Protein AF-0000000077424313 (afdb_homodimer)

Organism: Phakopsora pachyrhizi (NCBI:txid170000)

Radius of gyration: 63.0 Å; Cα contacts (8 Å, |Δi|>4): 3601; chains: 2; bounding box: 156×211×162 Å

Foldseek 3Di:
DDDCPPDDDDDPPPPPPDDDDDDDDDDDDDDDDDDDDDDDDDDDPDDPPPDDDPDDDDDDFFFPLNVLVPDPFQVLVNLLCVLLVCVVVRRPAAAKEAAGETPQQVVVVVVPDPPPPPPDLSDPPVPPPPVVVPDDDPPSSVSSNLQRQQRMFSHADDPVPAEAQFWDKGFTSRAAAAPVDPCGLQNVTGFIWTWHQHPNWIFIRAFRRRDDGWTWDDPVQWDDGRRYIYTYTHHGHHGAAAPLVCCVPPPQNVLLVQLEDPVVSVVSRRHAQKEFAGEGPQQCVVDDLLLSLLSNFPNNNVLSVVLRQLRMAAQPDPNSRADALVSVLVVCVPDPDNDWDWTQTNNGDTKTKHFDPPPDDDPDDTFIDINRFGWPTGFRGYSNHTYTYTHHRPADPPPGSSPDWQLSSCVSVQQPVVSVLCVVLVNCCVAIPPQPLPHFFKEAETEHPVQVVVVCVVPVQPPDPVRNVQSVLLRQQRIFGFHDWPVRDDAQDWTFTSRFFAPDDDDPGGFTKGKHKDWDQPPPPPPPPPDPDDSPTQIWMDIQNWTFDDRTWDDDNSYTYTHTHHRHHDAAADLVLQVVPVQQVVVSVLCVLLPCRVVRNRAAAKEAAGEGPQQLVLQWLVSLLCSDPVNSVQSVLLRQQRMFNHADFLQPDDAPDFDWTATSSGFIKTWHAHDPFQFRIWIAGDDDVNHHQQQFPDTKTFDDRGWATHRRHTYTYIHHRYHDNPNFFFQVSSCVSLQQVVLVVLCVVLVNCVLRDLPPDQPPPPPPDDDDDDCPCPDDCSDSWHKAFAGEHPLQPVVDDVVVLVVDSVQSNLLRQLGIFIDDLVVQVDPDPPPPQDDDTFFQGGADAFDKTATCCDVVNPHDDPQSMKTKHFDDPDCVVVVVVVVVVPDDDDDDDDDDPPPCPDPPPPTWMKMFGPPCPPPCPPVDPQGMWTFDTWGKTRWDWDQDPPPSDTTTHIYIYTYTNHRHRDDDDDPCVVCVVVVVVVVVVVVVVVVVVVVVVVVVVVPPPPDDPDDPDDPD/DDDDDDDDDDDDDDDDDDDDDDDDDDDDADADLDDDDDDDPDDDDDDDDPPPDPDDDPDDAFFPLNVLVPDPFQPLVNLLCVLLVCVVVRRPAAAKEAAGETPQQVVVVVVPDPPPPPPDLSDPPVPPPPVVSPDDDPVSSVSSNLQRQQRMFSHADDPVPAEAQFWDKGFTRRAAAAPVDPCGLQNVTGFIKTWHQHPNWIFIRAFRRRDDGWTWDDPVQWDDGRRYIYTYTHHGHHGAAAPLVCCVPPPQNVLLVQLEDPVVSVVSRRHAQKEFAGEGPQQCVVDDLLLSLLSNFPNNNVLSVVLRQLRMAAQPDHRSRACALVSVLVVCVPDPDNDWDWTQTNNGDTKTWHFPPPPDDDPDDTFIDINRFGWPTGFRGYSNHTYTYTHHRPADPPPGSSPDWQLSSCVSVQQPVVSVLCVVLVNCCVAIHPQPLPHFFKEFETEHPVQVVVVCVVPVQPPDPVRNVQSVLLRQQRIFGFHDWPVRDDAQDWTFTSRFFAPDDDDPGGFTKGKHKDWDQPPPPPPPPPPPDDSPTQIWMAIQNWTFDDRTWDDDNSYTYTHTHHRHHGAAADLVLQVVDVQQVVVSVLCVLLPCRVVRNRAAAKEAAGEGPQQLVLQWLVSLLCSDPVNSVQSVLLRQQRMFNHADFLVPADAPDFDWTATSSGFIKTWHAHDPFQFRIWIAGDDDVNHHQQQFPDTKTFDDRGWATHRRHTYTYIHHRYHDNPRFFFQVSSCVSLQQVVLVVLCVVLVNCVLRDLPPDQPPPPPPDPDDDDCPCPDDCSDSWHKAFAGEHPLQPVVDDVVVLVVDSVQSNLLRQLGIFIDDLVVQVDPDPPVPQDDDTFFQGGADAFDKTATCCDVVNPHDDPQSMKTKHFDDPDCVVVVVVVVVVPDDDDDDDDDDPPPCPDPPPPTWMKMFGPPCPPPPDPVDQQGMWTFDTWGKTRWDWDQDPPPSDTTTHIYIYTYTNHRHRDDDDDPCVVCVVVVVVVVVVVVVVVVVVVVVVVVVVVVPPPDDPDDDDDDD

InterPro domains:
  IPR000782 FAS1 domain [PF02469] (266-396)
  IPR000782 FAS1 domain [PF02469] (414-500)
  IPR000782 FAS1 domain [PF02469] (584-721)
  IPR000782 FAS1 domain [PS50213] (61-237)
  IPR000782 FAS1 domain [PS50213] (240-394)
  IPR000782 FAS1 domain [PS50213] (406-568)
  IPR000782 FAS1 domain [PS50213] (571-722)
  IPR000782 FAS1 domain [SM00554] (97-240)
  IPR000782 FAS1 domain [SM00554] (275-397)
  IPR000782 FAS1 domain [SM00554] (443-571)
  IPR000782 FAS1 domain [SM00554] (607-725)
  IPR036378 FAS1 domain superfamily [G3DSA:2.30.180.10] (38-240)
  IPR036378 FAS1 domain superfamily [G3DSA:2.30.180.10] (241-397)
  IPR036378 FAS1 domain superfamily [G3DSA:2.30.180.10] (412-570)
  IPR036378 FAS1 domain superfamily [G3DSA:2.30.180.10] (572-725)
  IPR036378 FAS1 domain superfamily [G3DSA:2.30.180.10] (765-884)
  IPR036378 FAS1 domain superfamily [SSF82153] (67-241)
  IPR036378 FAS1 domain superfamily [SSF82153] (224-398)
  IPR036378 FAS1 domain superfamily [SSF82153] (414-497)
  IPR036378 FAS1 domain superfamily [SSF82153] (551-725)

pLDDT: mean 75.17, std 24.67, range [13.29, 98.0]

Nearest PDB structures (foldseek):
  7asg-assembly1_A  TM=2.809E-01  e=9.488E-33  Homo sapiens
  5yjh-assembly1_A-2  TM=2.829E-01  e=6.315E-32  Homo sapiens
  5yjg-assembly1_A  TM=2.832E-01  e=1.969E-31  Homo sapiens
  7as7-assembly1_A  TM=2.789E-01  e=2.877E-31  Homo sapiens
  7asc-assembly1_A  TM=2.702E-01  e=6.483E-31  Homo sapiens

Structure (mmCIF, N/CA/C/O backbone):
data_AF-0000000077424313-model_v1
#
loop_
_entity.id
_entity.type
_entity.pdbx_description
1 polymer 'FAS1 domain-containing protein'
#
loop_
_atom_site.group_PDB
_atom_site.id
_atom_site.type_symbol
_atom_site.label_atom_id
_atom_site.label_alt_id
_atom_site.label_comp_id
_atom_site.label_asym_id
_atom_site.label_entity_id
_atom_site.label_seq_id
_atom_site.pdbx_PDB_ins_code
_atom_site.Cartn_x
_atom_site.Cartn_y
_atom_site.Cartn_z
_atom_site.occupancy
_atom_site.B_iso_or_equiv
_atom_site.auth_seq_id
_atom_site.auth_comp_id
_atom_site.auth_asym_id
_atom_site.auth_atom_id
_atom_site.pdbx_PDB_model_num
ATOM 1 N N . MET A 1 1 ? 5.531 18.938 -17.422 1 16.78 1 MET A N 1
ATOM 2 C CA . MET A 1 1 ? 4.492 18.906 -18.438 1 16.78 1 MET A CA 1
ATOM 3 C C . MET A 1 1 ? 3.168 18.422 -17.859 1 16.78 1 MET A C 1
ATOM 5 O O . MET A 1 1 ? 2.123 18.531 -18.5 1 16.78 1 MET A O 1
ATOM 9 N N . SER A 1 2 ? 3.357 17.75 -16.906 1 18.61 2 SER A N 1
ATOM 10 C CA . SER A 1 2 ? 2.455 16.672 -16.516 1 18.61 2 SER A CA 1
ATOM 11 C C . SER A 1 2 ? 1.1 17.219 -16.078 1 18.61 2 SER A C 1
ATOM 13 O O . SER A 1 2 ? 1.03 18.125 -15.25 1 18.61 2 SER A O 1
ATOM 15 N N . ASP A 1 3 ? 0.137 16.969 -16.938 1 20.64 3 ASP A N 1
ATOM 16 C CA . ASP A 1 3 ? -1.209 17.344 -17.359 1 20.64 3 ASP A CA 1
ATOM 17 C C . ASP A 1 3 ? -2.252 16.891 -16.344 1 20.64 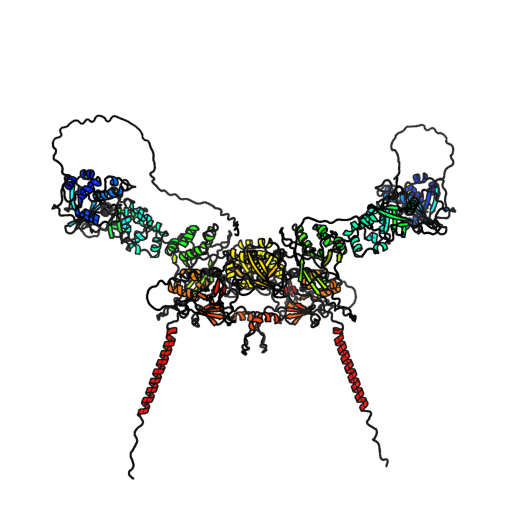3 ASP A C 1
ATOM 19 O O . ASP A 1 3 ? -2.5 15.695 -16.188 1 20.64 3 ASP A O 1
ATOM 23 N N . ARG A 1 4 ? -2.393 17.734 -15.328 1 19.09 4 ARG A N 1
ATOM 24 C CA . ARG A 1 4 ? -2.93 17.438 -14.008 1 19.09 4 ARG A CA 1
ATOM 25 C C . ARG A 1 4 ? -4.449 17.297 -14.055 1 19.09 4 ARG A C 1
ATOM 27 O O . ARG A 1 4 ? -5.164 18.297 -14.102 1 19.09 4 ARG A O 1
ATOM 34 N N . LEU A 1 5 ? -4.957 16.266 -14.68 1 20.12 5 LEU A N 1
ATOM 35 C CA . LEU A 1 5 ? -6.336 16.031 -15.094 1 20.12 5 LEU A CA 1
ATOM 36 C C . LEU A 1 5 ? -7.242 15.828 -13.883 1 20.12 5 LEU A C 1
ATOM 38 O O . LEU A 1 5 ? -7.18 14.797 -13.219 1 20.12 5 LEU A O 1
ATOM 42 N N . PHE A 1 6 ? -7.375 17.031 -13.109 1 17.98 6 PHE A N 1
ATOM 43 C CA . PHE A 1 6 ? -7.914 16.969 -11.758 1 17.98 6 PHE A CA 1
ATOM 44 C C . PHE A 1 6 ? -9.422 16.734 -11.781 1 17.98 6 PHE A C 1
ATOM 46 O O . PHE A 1 6 ? -10.172 17.562 -12.289 1 17.98 6 PHE A O 1
ATOM 53 N N . TYR A 1 7 ? -9.906 15.562 -11.633 1 17.44 7 TYR A N 1
ATOM 54 C CA . TYR A 1 7 ? -11.203 14.93 -11.867 1 17.44 7 TYR A CA 1
ATOM 55 C C . TYR A 1 7 ? -12.172 15.234 -10.734 1 17.44 7 TYR A C 1
ATOM 57 O O . TYR A 1 7 ? -13.383 15.039 -10.867 1 17.44 7 TYR A O 1
ATOM 65 N N . PRO A 1 8 ? -11.812 15.906 -9.602 1 16.91 8 PRO A N 1
ATOM 66 C CA . PRO A 1 8 ? -12.469 15.164 -8.523 1 16.91 8 PRO A CA 1
ATOM 67 C C . PRO A 1 8 ? -13.984 15.391 -8.492 1 16.91 8 PRO A C 1
ATOM 69 O O . PRO A 1 8 ? -14.492 16.281 -9.172 1 16.91 8 PRO A O 1
ATOM 72 N N . ARG A 1 9 ? -14.57 15.328 -7.203 1 16.72 9 ARG A N 1
ATOM 73 C CA . ARG A 1 9 ? -15.586 14.57 -6.484 1 16.72 9 ARG A CA 1
ATOM 74 C C . ARG A 1 9 ? -16.922 15.312 -6.48 1 16.72 9 ARG A C 1
ATOM 76 O O . ARG A 1 9 ? -16.953 16.531 -6.652 1 16.72 9 ARG A O 1
ATOM 83 N N . ARG A 1 10 ? -17.953 14.727 -5.91 1 18.27 10 ARG A N 1
ATOM 84 C CA . ARG A 1 10 ? -19.375 14.391 -5.867 1 18.27 10 ARG A CA 1
ATOM 85 C C . ARG A 1 10 ? -20.141 15.391 -5.008 1 18.27 10 ARG A C 1
ATOM 87 O O . ARG A 1 10 ? -21.375 15.367 -4.977 1 18.27 10 ARG A O 1
ATOM 94 N N . VAL A 1 11 ? -19.562 16.328 -4.238 1 17.58 11 VAL A N 1
ATOM 95 C CA . VAL A 1 11 ? -20.25 16.469 -2.955 1 17.58 11 VAL A CA 1
ATOM 96 C C . VAL A 1 11 ? -21.594 17.156 -3.158 1 17.58 11 VAL A C 1
ATOM 98 O O . VAL A 1 11 ? -21.672 18.172 -3.857 1 17.58 11 VAL A O 1
ATOM 101 N N . VAL A 1 12 ? -22.719 16.562 -2.732 1 19.38 12 VAL A N 1
ATOM 102 C CA . VAL A 1 12 ? -24.172 16.547 -2.812 1 19.38 12 VAL A CA 1
ATOM 103 C C . VAL A 1 12 ? -24.766 17.672 -1.974 1 19.38 12 VAL A C 1
ATOM 105 O O . VAL A 1 12 ? -25.984 17.828 -1.889 1 19.38 12 VAL A O 1
ATOM 108 N N . VAL A 1 13 ? -24.062 18.781 -1.764 1 17.78 13 VAL A N 1
ATOM 109 C CA . VAL A 1 13 ? -24.578 19.5 -0.61 1 17.78 13 VAL A CA 1
ATOM 110 C C . VAL A 1 13 ? -25.969 20.047 -0.921 1 17.78 13 VAL A C 1
ATOM 112 O O . VAL A 1 13 ? -26.172 20.688 -1.951 1 17.78 13 VAL A O 1
ATOM 115 N N . TYR A 1 14 ? -27.016 19.453 -0.325 1 18.62 14 TYR A N 1
ATOM 116 C CA . TYR A 1 14 ? -28.469 19.609 -0.25 1 18.62 14 TYR A CA 1
ATOM 117 C C . TYR A 1 14 ? -28.828 20.984 0.33 1 18.62 14 TYR A C 1
ATOM 119 O O . TYR A 1 14 ? -28.5 21.281 1.478 1 18.62 14 TYR A O 1
ATOM 127 N N . SER A 1 15 ? -28.812 21.922 -0.585 1 18.5 15 SER A N 1
ATOM 128 C CA . SER A 1 15 ? -28.938 23.328 -0.231 1 18.5 15 SER A CA 1
ATOM 129 C C . SER A 1 15 ? -30.344 23.641 0.276 1 18.5 15 SER A C 1
ATOM 131 O O . SER A 1 15 ? -31.312 23.609 -0.493 1 18.5 15 SER A O 1
ATOM 133 N N . SER A 1 16 ? -30.734 23.141 1.373 1 19.08 16 SER A N 1
ATOM 134 C CA . SER A 1 16 ? -32.062 23.344 1.942 1 19.08 16 SER A CA 1
ATOM 135 C C . SER A 1 16 ? -32.281 24.812 2.291 1 19.08 16 SER A C 1
ATOM 137 O O . SER A 1 16 ? -31.703 25.328 3.238 1 19.08 16 SER A O 1
ATOM 139 N N . SER A 1 17 ? -32.531 25.547 1.287 1 18.78 17 SER A N 1
ATOM 140 C CA . SER A 1 17 ? -32.531 27 1.461 1 18.78 17 SER A CA 1
ATOM 141 C C . SER A 1 17 ? -33.781 27.453 2.205 1 18.78 17 SER A C 1
ATOM 143 O O . SER A 1 17 ? -34.875 27.5 1.628 1 18.78 17 SER A O 1
ATOM 145 N N . ILE A 1 18 ? -34 27.141 3.326 1 17.33 18 ILE A N 1
ATOM 146 C CA . ILE A 1 18 ? -35.25 27.469 3.969 1 17.33 18 ILE A CA 1
ATOM 147 C C . ILE A 1 18 ? -35.344 28.969 4.195 1 17.33 18 ILE A C 1
ATOM 149 O O . ILE A 1 18 ? -36.438 29.547 4.191 1 17.33 18 ILE A O 1
ATOM 153 N N . ASN A 1 19 ? -34.281 29.672 4.23 1 15.43 19 ASN A N 1
ATOM 154 C CA . ASN A 1 19 ? -34.375 30.641 5.309 1 15.43 19 ASN A CA 1
ATOM 155 C C . ASN A 1 19 ? -35.5 31.656 5.059 1 15.43 19 ASN A C 1
ATOM 157 O O . ASN A 1 19 ? -35.906 31.844 3.918 1 15.43 19 ASN A O 1
ATOM 161 N N . ILE A 1 20 ? -35.594 32.562 6.094 1 16.5 20 ILE A N 1
ATOM 162 C CA . ILE A 1 20 ? -36.438 33.312 7.043 1 16.5 20 ILE A CA 1
ATOM 163 C C . ILE A 1 20 ? -36.875 34.625 6.422 1 16.5 20 ILE A C 1
ATOM 165 O O . ILE A 1 20 ? -36.281 35.094 5.438 1 16.5 20 ILE A O 1
ATOM 169 N N . ASN A 1 21 ? -37 35.625 7.223 1 15.96 21 ASN A N 1
ATOM 170 C CA . ASN A 1 21 ? -38.031 36.469 7.809 1 15.96 21 ASN A CA 1
ATOM 171 C C . ASN A 1 21 ? -38 37.875 7.184 1 15.96 21 ASN A C 1
ATOM 173 O O . ASN A 1 21 ? -39.062 38.406 6.82 1 15.96 21 ASN A O 1
ATOM 177 N N . LEU A 1 22 ? -36.938 38.656 7.461 1 15.77 22 LEU A N 1
ATOM 178 C CA . LEU A 1 22 ? -37.219 39.875 8.203 1 15.77 22 LEU A CA 1
ATOM 179 C C . LEU A 1 22 ? -37.781 40.969 7.281 1 15.77 22 LEU A C 1
ATOM 181 O O . LEU A 1 22 ? -37.5 40.969 6.074 1 15.77 22 LEU A O 1
ATOM 185 N N . ILE A 1 23 ? -38.281 42.156 7.855 1 16.72 23 ILE A N 1
ATOM 186 C CA . ILE A 1 23 ? -39.312 43.188 7.969 1 16.72 23 ILE A CA 1
ATOM 187 C C . ILE A 1 23 ? -38.906 44.438 7.191 1 16.72 23 ILE A C 1
ATOM 189 O O . ILE A 1 23 ? -39.688 45.031 6.453 1 16.72 23 ILE A O 1
ATOM 193 N N . ILE A 1 24 ? -37.594 44.875 7.344 1 15.66 24 ILE A N 1
ATOM 194 C CA . ILE A 1 24 ? -37.625 46.281 7.758 1 15.66 24 ILE A CA 1
ATOM 195 C C . ILE A 1 24 ? -38.031 47.156 6.582 1 15.66 24 ILE A C 1
ATOM 197 O O . ILE A 1 24 ? -37.844 46.781 5.422 1 15.66 24 ILE A O 1
ATOM 201 N N . ILE A 1 25 ? -38.094 48.469 6.801 1 16.52 25 ILE A N 1
ATOM 202 C CA . ILE A 1 25 ? -38.812 49.719 6.824 1 16.52 25 ILE A CA 1
ATOM 203 C C . ILE A 1 25 ? -38.375 50.625 5.652 1 16.52 25 ILE A C 1
ATOM 205 O O . ILE A 1 25 ? -39.219 51.156 4.938 1 16.52 25 ILE A O 1
ATOM 209 N N . ILE A 1 26 ? -37.031 50.688 5.453 1 15.48 26 ILE A N 1
ATOM 210 C CA . ILE A 1 26 ? -36.75 52.125 5.477 1 15.48 26 ILE A CA 1
ATOM 211 C C . ILE A 1 26 ? -37.219 52.781 4.176 1 15.48 26 ILE A C 1
ATOM 213 O O . ILE A 1 26 ? -37.344 52.094 3.15 1 15.48 26 ILE A O 1
ATOM 217 N N . THR A 1 27 ? -36.938 54.031 4.023 1 16.12 27 THR A N 1
ATOM 218 C CA . THR A 1 27 ? -37.375 55.406 3.816 1 16.12 27 THR A CA 1
ATOM 219 C C . THR A 1 27 ? -37.031 55.875 2.396 1 16.12 27 THR A C 1
ATOM 221 O O . THR A 1 27 ? -37.844 56.562 1.767 1 16.12 27 THR A O 1
ATOM 224 N N . ILE A 1 28 ? -35.906 55.281 1.802 1 15.35 28 ILE A N 1
ATOM 225 C CA . ILE A 1 28 ? -35.219 56.469 1.313 1 15.35 28 ILE A CA 1
ATOM 226 C C . ILE A 1 28 ? -36 57.094 0.16 1 15.35 28 ILE A C 1
ATOM 228 O O . ILE A 1 28 ? -36.781 56.406 -0.497 1 15.35 28 ILE A O 1
ATOM 232 N N . ILE A 1 29 ? -35.375 58.031 -0.455 1 16.3 29 ILE A N 1
ATOM 233 C CA . ILE A 1 29 ? -35.344 59.438 -0.839 1 16.3 29 ILE A CA 1
ATOM 234 C C . ILE A 1 29 ? -35.594 59.562 -2.338 1 16.3 29 ILE A C 1
ATOM 236 O O . ILE A 1 29 ? -36.375 60.438 -2.766 1 16.3 29 ILE A O 1
ATOM 240 N N . ILE A 1 30 ? -35.125 58.719 -3.166 1 15.75 30 ILE A N 1
ATOM 241 C CA . ILE A 1 30 ? -34.375 59.531 -4.121 1 15.75 30 ILE A CA 1
ATOM 242 C C . ILE A 1 30 ? -35.312 60.219 -5.098 1 15.75 30 ILE A C 1
ATOM 244 O O . ILE A 1 30 ? -36.375 59.656 -5.43 1 15.75 30 ILE A O 1
ATOM 248 N N . ILE A 1 31 ? -34.812 61.156 -5.738 1 16.7 31 ILE A N 1
ATOM 249 C CA . ILE A 1 31 ? -34.75 62.5 -6.324 1 16.7 31 ILE A CA 1
ATOM 250 C C . ILE A 1 31 ? -35.062 62.406 -7.816 1 16.7 31 ILE A C 1
ATOM 252 O O . ILE A 1 31 ? -35.219 63.438 -8.484 1 16.7 31 ILE A O 1
ATOM 256 N N . THR A 1 32 ? -35.562 61.375 -8.32 1 15.56 32 THR A N 1
ATOM 257 C CA . THR A 1 32 ? -35 61.469 -9.672 1 15.56 32 THR A CA 1
ATOM 258 C C . THR A 1 32 ? -35.688 62.594 -10.461 1 15.56 32 THR A C 1
ATOM 260 O O . THR A 1 32 ? -35 63.406 -11.102 1 15.56 32 THR A O 1
ATOM 263 N N . ILE A 1 33 ? -36.938 62.469 -10.734 1 15.51 33 ILE A N 1
ATOM 264 C CA . ILE A 1 33 ? -37.188 62.281 -12.156 1 15.51 33 ILE A CA 1
ATOM 265 C C . ILE A 1 33 ? -37.188 63.625 -12.883 1 15.51 33 ILE A C 1
ATOM 267 O O . ILE A 1 33 ? -37.5 64.625 -12.289 1 15.51 33 ILE A O 1
ATOM 271 N N . THR A 1 34 ? -37.156 63.656 -14.203 1 16.11 34 THR A N 1
ATOM 272 C CA . THR A 1 34 ? -36.688 64.062 -15.523 1 16.11 34 THR A CA 1
ATOM 273 C C . THR A 1 34 ? -37.531 65.188 -16.078 1 16.11 34 THR A C 1
ATOM 275 O O . THR A 1 34 ? -37.031 66.188 -16.516 1 16.11 34 THR A O 1
ATOM 278 N N . ILE A 1 35 ? -38.531 64.938 -16.844 1 15.71 35 ILE A N 1
ATOM 279 C CA . ILE A 1 35 ? -38.375 65.188 -18.266 1 15.71 35 ILE A CA 1
ATOM 280 C C . ILE A 1 35 ? -39.188 66.438 -18.656 1 15.71 35 ILE A C 1
ATOM 282 O O . ILE A 1 35 ? -38.719 67.312 -19.422 1 15.71 35 ILE A O 1
ATOM 286 N N . ASN A 1 36 ? -40.281 66.812 -18.031 1 15.16 36 ASN A N 1
ATOM 287 C CA . ASN A 1 36 ? -41.219 67 -19.156 1 15.16 36 ASN A CA 1
ATOM 288 C C . ASN A 1 36 ? -40.906 68.312 -19.906 1 15.16 36 ASN A C 1
ATOM 290 O O . ASN A 1 36 ? -40.25 69.25 -19.375 1 15.16 36 ASN A O 1
ATOM 294 N N . SER A 1 37 ? -42 68.875 -20.562 1 16.53 37 SER A N 1
ATOM 295 C CA . SER A 1 37 ? -42.375 69.312 -21.891 1 16.53 37 SER A CA 1
ATOM 296 C C . SER A 1 37 ? -42.312 70.875 -21.984 1 16.53 37 SER A C 1
ATOM 298 O O . SER A 1 37 ? -42.562 71.562 -21 1 16.53 37 SER A O 1
ATOM 300 N N . VAL A 1 38 ? -41.75 71.438 -23.031 1 17.27 38 VAL A N 1
ATOM 301 C CA . VAL A 1 38 ? -41.188 72.562 -23.688 1 17.27 38 VAL A CA 1
ATOM 302 C C . VAL A 1 38 ? -42.281 73.562 -24.094 1 17.27 38 VAL A C 1
ATOM 304 O O . VAL A 1 38 ? -42 74.625 -24.719 1 17.27 38 VAL A O 1
ATOM 307 N N . SER A 1 39 ? -43.5 73.5 -23.516 1 14.99 39 SER A N 1
ATOM 308 C CA . SER A 1 39 ? -44.344 74.125 -24.531 1 14.99 39 SER A CA 1
ATOM 309 C C . SER A 1 39 ? -44 75.562 -24.719 1 14.99 39 SER A C 1
ATOM 311 O O . SER A 1 39 ? -43.281 76.188 -23.906 1 14.99 39 SER A O 1
ATOM 313 N N . THR A 1 40 ? -45.062 76.438 -25.172 1 15.54 40 THR A N 1
ATOM 314 C CA . THR A 1 40 ? -45.375 77.25 -26.328 1 15.54 40 THR A CA 1
ATOM 315 C C . THR A 1 40 ? -45.094 78.688 -26.062 1 15.54 40 THR A C 1
ATOM 317 O O . THR A 1 40 ? -44.344 79.375 -26.812 1 15.54 40 THR A O 1
ATOM 320 N N . SER A 1 41 ? -46.094 79.562 -25.797 1 15.82 41 SER A N 1
ATOM 321 C CA . SER A 1 41 ? -46.594 80.5 -26.797 1 15.82 41 SER A CA 1
ATOM 322 C C . SER A 1 41 ? -46.094 81.938 -26.516 1 15.82 41 SER A C 1
ATOM 324 O O . SER A 1 41 ? -45.594 82.188 -25.422 1 15.82 41 SER A O 1
ATOM 326 N N . HIS A 1 42 ? -46.688 83 -27.156 1 16.77 42 HIS A N 1
ATOM 327 C CA . HIS A 1 42 ? -46.406 84.062 -28.094 1 16.77 42 HIS A CA 1
ATOM 328 C C . HIS A 1 42 ? -46.312 85.375 -27.359 1 16.77 42 HIS A C 1
ATOM 330 O O . HIS A 1 42 ? -45.406 86.188 -27.625 1 16.77 42 HIS A O 1
ATOM 336 N N . HIS A 1 43 ? -47.375 85.688 -26.547 1 16.33 43 HIS A N 1
ATOM 337 C CA . HIS A 1 43 ? -48.031 86.938 -27.016 1 16.33 43 HIS A CA 1
ATOM 338 C C . HIS A 1 43 ? -47.219 88.188 -26.594 1 16.33 43 HIS A C 1
ATOM 340 O O . HIS A 1 43 ? -46.375 88.062 -25.719 1 16.33 43 HIS A O 1
ATOM 346 N N . SER A 1 44 ? -47.938 89.375 -26.484 1 17.2 44 SER A N 1
ATOM 347 C CA . SER A 1 44 ? -48.031 90.688 -27.078 1 17.2 44 SER A CA 1
ATOM 348 C C . SER A 1 44 ? -47.5 91.75 -26.125 1 17.2 44 SER A C 1
ATOM 350 O O . SER A 1 44 ? -48.156 92.125 -25.141 1 17.2 44 SER A O 1
ATOM 352 N N . PHE A 1 45 ? -46.281 91.875 -25.797 1 16.94 45 PHE A N 1
ATOM 353 C CA . PHE A 1 45 ? -45.75 92.625 -24.688 1 16.94 45 PHE A CA 1
ATOM 354 C C . PHE A 1 45 ? -45.781 94.125 -25 1 16.94 45 PHE A C 1
ATOM 356 O O . PHE A 1 45 ? -45.188 94.938 -24.281 1 16.94 45 PHE A O 1
ATOM 363 N N . ASN A 1 46 ? -46.562 94.438 -25.938 1 15.47 46 ASN A N 1
ATOM 364 C CA . ASN A 1 46 ? -45.844 95.625 -26.5 1 15.47 46 ASN A CA 1
ATOM 365 C C . ASN A 1 46 ? -45.625 96.688 -25.453 1 15.47 46 ASN A C 1
ATOM 367 O O . ASN A 1 46 ? -44.531 97.188 -25.297 1 15.47 46 ASN A O 1
ATOM 371 N N . GLN A 1 47 ? -46.719 97.438 -25.125 1 18.77 47 GLN A N 1
ATOM 372 C CA . GLN A 1 47 ? -46.719 98.875 -25.359 1 18.77 47 GLN A CA 1
ATOM 373 C C . GLN A 1 47 ? -46.188 99.625 -24.141 1 18.77 47 GLN A C 1
ATOM 375 O O . GLN A 1 47 ? -46.719 99.438 -23.047 1 18.77 47 GLN A O 1
ATOM 380 N N . LEU A 1 48 ? -44.906 99.875 -24.078 1 17.34 48 LEU A N 1
ATOM 381 C CA . LEU A 1 48 ? -44.062 100.562 -23.125 1 17.34 48 LEU A CA 1
ATOM 382 C C . LEU A 1 48 ? -44.625 102 -22.812 1 17.34 48 LEU A C 1
ATOM 384 O O . LEU A 1 48 ? -44.688 102.812 -23.688 1 17.34 48 LEU A O 1
ATOM 388 N N . ILE A 1 49 ? -45.625 102 -21.906 1 18.02 49 ILE A N 1
ATOM 389 C CA . ILE A 1 49 ? -46.25 103.25 -21.547 1 18.02 49 ILE A CA 1
ATOM 390 C C . ILE A 1 49 ? -45.219 104.188 -20.875 1 18.02 49 ILE A C 1
ATOM 392 O O . ILE A 1 49 ? -44.75 103.875 -19.766 1 18.02 49 ILE A O 1
ATOM 396 N N . LEU A 1 50 ? -44.156 104.625 -21.453 1 17.28 50 LEU A N 1
ATOM 397 C CA . LEU A 1 50 ? -43.062 105.312 -20.75 1 17.28 50 LEU A CA 1
ATOM 398 C C . LEU A 1 50 ? -43.562 106.625 -20.141 1 17.28 50 LEU A C 1
ATOM 400 O O . LEU A 1 50 ? -42.812 107.312 -19.453 1 17.28 50 LEU A O 1
ATOM 404 N N . SER A 1 51 ? -44.812 107.062 -20.234 1 19.92 51 SER A N 1
ATOM 405 C CA . SER A 1 51 ? -44.719 108.5 -20.234 1 19.92 51 SER A CA 1
ATOM 406 C C . SER A 1 51 ? -44.156 109.062 -18.938 1 19.92 51 SER A C 1
ATOM 408 O O . SER A 1 51 ? -44.156 108.375 -17.922 1 19.92 51 SER A O 1
ATOM 410 N N . SER A 1 52 ? -43.844 110.375 -18.734 1 21.39 52 SER A N 1
ATOM 411 C CA . SER A 1 52 ? -43 111.438 -18.234 1 21.39 52 SER A CA 1
ATOM 412 C C . SER A 1 52 ? -43.375 111.875 -16.812 1 21.39 52 SER A C 1
ATOM 414 O O . SER A 1 52 ? -43.375 113.062 -16.469 1 21.39 52 SER A O 1
ATOM 416 N N . ILE A 1 53 ? -43.812 111 -15.883 1 21.03 53 ILE A N 1
ATOM 417 C CA . ILE A 1 53 ? -44.406 111.75 -14.781 1 21.03 53 ILE A CA 1
ATOM 418 C C . ILE A 1 53 ? -43.312 112.438 -14 1 21.03 53 ILE A C 1
ATOM 420 O O . ILE A 1 53 ? -42.281 111.875 -13.719 1 21.03 53 ILE A O 1
ATOM 424 N N . LYS A 1 54 ? -43.344 113.75 -13.578 1 23.89 54 LYS A N 1
ATOM 425 C CA . LYS A 1 54 ? -42.656 114.875 -13.023 1 23.89 54 LYS A CA 1
ATOM 426 C C . LYS A 1 54 ? -42.344 114.688 -11.547 1 23.89 54 LYS A C 1
ATOM 428 O O . LYS A 1 54 ? -43.156 114.938 -10.68 1 23.89 54 LYS A O 1
ATOM 433 N N . SER A 1 55 ? -41.688 113.5 -11.102 1 22.97 55 SER A N 1
ATOM 434 C CA . SER A 1 55 ? -41.719 113.375 -9.648 1 22.97 55 SER A CA 1
ATOM 435 C C . SER A 1 55 ? -40.875 114.438 -8.977 1 22.97 55 SER A C 1
ATOM 437 O O . SER A 1 55 ? -39.875 114.875 -9.547 1 22.97 55 SER A O 1
ATOM 439 N N . GLN A 1 56 ? -41.219 115.062 -7.82 1 27.59 56 GLN A N 1
ATOM 440 C CA . GLN A 1 56 ? -40.719 116.062 -6.895 1 27.59 56 GLN A CA 1
ATOM 441 C C . GLN A 1 56 ? -39.469 115.562 -6.184 1 27.59 56 GLN A C 1
ATOM 443 O O . GLN A 1 56 ? -39.281 114.375 -5.969 1 27.59 56 GLN A O 1
ATOM 448 N N . PRO A 1 57 ? -38.25 116.312 -5.906 1 29.17 57 PRO A N 1
ATOM 449 C CA . PRO A 1 57 ? -36.906 116.062 -5.422 1 29.17 57 PRO A CA 1
ATOM 450 C C . PRO A 1 57 ? -36.875 115.438 -4.027 1 29.17 57 PRO A C 1
ATOM 452 O O . PRO A 1 57 ? -37.344 116.062 -3.062 1 29.17 57 PRO A O 1
ATOM 455 N N . SER A 1 58 ? -37.25 114.188 -3.729 1 32.62 58 SER A N 1
ATOM 456 C CA . SER A 1 58 ? -37.312 113.625 -2.396 1 32.62 58 SER A CA 1
ATOM 457 C C . SER A 1 58 ? -35.906 113.562 -1.765 1 32.62 58 SER A C 1
ATOM 459 O O . SER A 1 58 ? -34.906 113.5 -2.471 1 32.62 58 SER A O 1
ATOM 461 N N . THR A 1 59 ? -35.656 113.875 -0.394 1 42.53 59 THR A N 1
ATOM 462 C CA . THR A 1 59 ? -34.531 113.875 0.564 1 42.53 59 THR A CA 1
ATOM 463 C C . THR A 1 59 ? -33.75 112.562 0.483 1 42.53 59 THR A C 1
ATOM 465 O O . THR A 1 59 ? -34.344 111.5 0.503 1 42.53 59 THR A O 1
ATOM 468 N N . GLN A 1 60 ? -32.531 112.5 0.118 1 45.94 60 GLN A N 1
ATOM 469 C CA . GLN A 1 60 ? -31.625 111.438 -0.291 1 45.94 60 GLN A CA 1
ATOM 470 C C . GLN A 1 60 ? -31.25 110.562 0.89 1 45.94 60 GLN A C 1
ATOM 472 O O . GLN A 1 60 ? -30.672 111 1.872 1 45.94 60 GLN A O 1
ATOM 477 N N . SER A 1 61 ? -31.797 109.5 1.363 1 68.69 61 SER A N 1
ATOM 478 C CA . SER A 1 61 ? -31.562 108.438 2.375 1 68.69 61 SER A CA 1
ATOM 479 C C . SER A 1 61 ? -30.188 107.812 2.209 1 68.69 61 SER A C 1
ATOM 481 O O . SER A 1 61 ? -29.797 107.5 1.094 1 68.69 61 SER A O 1
ATOM 483 N N . VAL A 1 62 ? -29.078 107.938 3.25 1 82.38 62 VAL A N 1
ATOM 484 C CA . VAL A 1 62 ? -27.703 107.438 3.264 1 82.38 62 VAL A CA 1
ATOM 485 C C . VAL A 1 62 ? -27.688 105.938 3.674 1 82.38 62 VAL A C 1
ATOM 487 O O . VAL A 1 62 ? -28.094 105.625 4.785 1 82.38 62 VAL A O 1
ATOM 490 N N . SER A 1 63 ? -27.312 105 2.811 1 88.31 63 SER A N 1
ATOM 491 C CA . SER A 1 63 ? -27.266 103.562 3.053 1 88.31 63 SER A CA 1
ATOM 492 C C . SER A 1 63 ? -25.875 103.125 3.52 1 88.31 63 SER A C 1
ATOM 494 O O . SER A 1 63 ? -24.938 103.938 3.477 1 88.31 63 SER A O 1
ATOM 496 N N . LEU A 1 64 ? -25.703 101.938 4.055 1 91.12 64 LEU A N 1
ATOM 497 C CA . LEU A 1 64 ? -24.422 101.312 4.477 1 91.12 64 LEU A CA 1
ATOM 498 C C . LEU A 1 64 ? -23.422 101.312 3.322 1 91.12 64 LEU A C 1
ATOM 500 O O . LEU A 1 64 ? -22.234 101.562 3.527 1 91.12 64 LEU A O 1
ATOM 504 N N . ILE A 1 65 ? -23.859 101.125 2.129 1 91.31 65 ILE A N 1
ATOM 505 C CA . ILE A 1 65 ? -23 101.125 0.942 1 91.31 65 ILE A CA 1
ATOM 506 C C . ILE A 1 65 ? -22.469 102.5 0.669 1 91.31 65 ILE A C 1
ATOM 508 O O . ILE A 1 65 ? -21.328 102.688 0.235 1 91.31 65 ILE A O 1
ATOM 512 N N . ASP A 1 66 ? -23.297 103.5 0.964 1 88.69 66 ASP A N 1
ATOM 513 C CA . ASP A 1 66 ? -22.875 104.875 0.779 1 88.69 66 ASP A CA 1
ATOM 514 C C . ASP A 1 66 ? -21.75 105.25 1.74 1 88.69 66 ASP A C 1
ATOM 516 O O . ASP A 1 66 ? -20.797 105.938 1.36 1 88.69 66 ASP A O 1
ATOM 520 N N . ILE A 1 67 ? -21.906 104.688 2.891 1 91.56 67 ILE A N 1
ATOM 521 C CA . ILE A 1 67 ? -20.875 104.938 3.887 1 91.56 67 ILE A CA 1
ATOM 522 C C . ILE A 1 67 ? -19.578 104.25 3.471 1 91.56 67 ILE A C 1
ATOM 524 O O . ILE A 1 67 ? -18.5 104.812 3.572 1 91.56 67 ILE A O 1
ATOM 528 N N . LEU A 1 68 ? -19.719 103.125 3.027 1 92.31 68 LEU A N 1
ATOM 529 C CA . LEU A 1 68 ? -18.547 102.312 2.596 1 92.31 68 LEU A CA 1
ATOM 530 C C . LEU A 1 68 ? -17.891 103 1.383 1 92.31 68 LEU A C 1
ATOM 532 O O . LEU A 1 68 ? -16.672 103 1.271 1 92.31 68 LEU A O 1
ATOM 536 N N . SER A 1 69 ? -18.656 103.5 0.482 1 88.81 69 SER A N 1
ATOM 537 C CA . SER A 1 69 ? -18.141 104.188 -0.721 1 88.81 69 SER A CA 1
ATOM 538 C C . SER A 1 69 ? -17.391 105.438 -0.381 1 88.81 69 SER A C 1
ATOM 540 O O . SER A 1 69 ? -16.484 105.875 -1.103 1 88.81 69 SER A O 1
ATOM 542 N N . ASN A 1 70 ? -17.859 106.125 0.665 1 88.81 70 ASN A N 1
ATOM 543 C CA . ASN A 1 70 ? -17.25 107.375 1.052 1 88.81 70 ASN A CA 1
ATOM 544 C C . ASN A 1 70 ? -16.078 107.188 1.997 1 88.81 70 ASN A C 1
ATOM 546 O O . ASN A 1 70 ? -15.352 108.125 2.314 1 88.81 70 ASN A O 1
ATOM 550 N N . SER A 1 71 ? -15.938 105.938 2.438 1 88.75 71 SER A N 1
ATOM 551 C CA . SER A 1 71 ? -14.867 105.625 3.395 1 88.75 71 SER A CA 1
ATOM 552 C C . SER A 1 71 ? -13.57 105.312 2.686 1 88.75 71 SER A C 1
ATOM 554 O O . SER A 1 71 ? -13.57 104.5 1.753 1 88.75 71 SER A O 1
ATOM 556 N N . THR A 1 72 ? -12.453 105.875 3.113 1 86.75 72 THR A N 1
ATOM 557 C CA . THR A 1 72 ? -11.148 105.625 2.533 1 86.75 72 THR A CA 1
ATOM 558 C C . THR A 1 72 ? -10.539 104.375 3.176 1 86.75 72 THR A C 1
ATOM 560 O O . THR A 1 72 ? -9.562 103.812 2.668 1 86.75 72 THR A O 1
ATOM 563 N N . GLN A 1 73 ? -11.094 103.938 4.176 1 90.94 73 GLN A N 1
ATOM 564 C CA . GLN A 1 73 ? -10.508 102.812 4.906 1 90.94 73 GLN A CA 1
ATOM 565 C C . GLN A 1 73 ? -11.211 101.5 4.555 1 90.94 73 GLN A C 1
ATOM 567 O O . GLN A 1 73 ? -10.781 100.438 4.984 1 90.94 73 GLN A O 1
ATOM 572 N N . HIS A 1 74 ? -12.219 101.438 3.791 1 93.56 74 HIS A N 1
ATOM 573 C CA . HIS A 1 74 ? -13.008 100.25 3.523 1 93.56 74 HIS A CA 1
ATOM 574 C C . HIS A 1 74 ? -13.172 100 2.023 1 93.56 74 HIS A C 1
ATOM 576 O O . HIS A 1 74 ? -14.227 99.562 1.57 1 93.56 74 HIS A O 1
ATOM 582 N N . THR A 1 75 ? -12.188 100.312 1.291 1 90 75 THR A N 1
ATOM 583 C CA . THR A 1 75 ? -12.242 100.125 -0.159 1 90 75 THR A CA 1
ATOM 584 C C . THR A 1 75 ? -12.211 98.688 -0.557 1 90 75 THR A C 1
ATOM 586 O O . THR A 1 75 ? -12.914 98.25 -1.477 1 90 75 THR A O 1
ATOM 589 N N . LYS A 1 76 ? -11.406 98 0.099 1 88.56 76 LYS A N 1
ATOM 590 C CA . LYS A 1 76 ? -11.297 96.625 -0.206 1 88.56 76 LYS A CA 1
ATOM 591 C C . LYS A 1 76 ? -12.57 95.875 0.176 1 88.56 76 LYS A C 1
ATOM 593 O O . LYS A 1 76 ? -12.992 94.938 -0.534 1 88.56 76 LYS A O 1
ATOM 598 N N . LEU A 1 77 ? -13.094 96.125 1.285 1 91.38 77 LEU A N 1
ATOM 599 C CA . LEU A 1 77 ? -14.352 95.5 1.698 1 91.38 77 LEU A CA 1
ATOM 600 C C . LEU A 1 77 ? -15.461 95.812 0.689 1 91.38 77 LEU A C 1
ATOM 602 O O . LEU A 1 77 ? -16.234 94.938 0.345 1 91.38 77 LEU A O 1
ATOM 606 N N . LEU A 1 78 ? -15.547 97.062 0.239 1 90.44 78 LEU A N 1
ATOM 607 C CA . LEU A 1 78 ? -16.547 97.438 -0.759 1 90.44 78 LEU A CA 1
ATOM 608 C C . LEU A 1 78 ? -16.344 96.688 -2.047 1 90.44 78 LEU A C 1
ATOM 610 O O . LEU A 1 78 ? -17.328 96.25 -2.666 1 90.44 78 LEU A O 1
ATOM 614 N N . LEU A 1 79 ? -15.117 96.5 -2.387 1 86.62 79 LEU A N 1
ATOM 615 C CA . LEU A 1 79 ? -14.812 95.688 -3.57 1 86.62 79 LEU A CA 1
ATOM 616 C C . LEU A 1 79 ? -15.266 94.25 -3.387 1 86.62 79 LEU A C 1
ATOM 618 O O . LEU A 1 79 ? -15.789 93.625 -4.316 1 86.62 79 LEU A O 1
ATOM 622 N N . LEU A 1 80 ? -15.031 93.75 -2.295 1 86.62 80 LEU A N 1
ATOM 623 C CA . LEU A 1 80 ? -15.445 92.375 -1.995 1 86.62 80 LEU A CA 1
ATOM 624 C C . LEU A 1 80 ? -16.969 92.25 -2.023 1 86.62 80 LEU A C 1
ATOM 626 O O . LEU A 1 80 ? -17.5 91.25 -2.508 1 86.62 80 LEU A O 1
ATOM 630 N N . ILE A 1 81 ? -17.703 93.125 -1.485 1 89.12 81 ILE A N 1
ATOM 631 C CA . ILE A 1 81 ? -19.156 93.125 -1.46 1 89.12 81 ILE A CA 1
ATOM 632 C C . ILE A 1 81 ? -19.703 93.188 -2.887 1 89.12 81 ILE A C 1
ATOM 634 O O . ILE A 1 81 ? -20.672 92.5 -3.227 1 89.12 81 ILE A O 1
ATOM 638 N N . GLN A 1 82 ? -19.047 94 -3.701 1 85.5 82 GLN A N 1
ATOM 639 C CA . GLN A 1 82 ? -19.438 94.188 -5.102 1 85.5 82 GLN A CA 1
ATOM 640 C C . GLN A 1 82 ? -19.219 92.875 -5.867 1 85.5 82 GLN A C 1
ATOM 642 O O . GLN A 1 82 ? -20.094 92.375 -6.598 1 85.5 82 GLN A O 1
ATOM 647 N N . ARG A 1 83 ? -18.172 92.312 -5.578 1 82.69 83 ARG A N 1
ATOM 648 C CA . ARG A 1 83 ? -17.812 91.125 -6.281 1 82.69 83 ARG A CA 1
ATOM 649 C C . ARG A 1 83 ? -18.688 89.938 -5.832 1 82.69 83 ARG A C 1
ATOM 651 O O . ARG A 1 83 ? -18.969 89.062 -6.613 1 82.69 83 ARG A O 1
ATOM 658 N N . SER A 1 84 ? -19.062 89.938 -4.652 1 84.94 84 SER A N 1
ATOM 659 C CA . SER A 1 84 ? -19.922 88.875 -4.117 1 84.94 84 SER A CA 1
ATOM 660 C C . SER A 1 84 ? -21.391 89.125 -4.426 1 84.94 84 SER A C 1
ATOM 662 O O . SER A 1 84 ? -22.266 88.375 -4.008 1 84.94 84 SER A O 1
ATOM 664 N N . ARG A 1 85 ? -21.734 90.188 -5.062 1 83.88 85 ARG A N 1
ATOM 665 C CA . ARG A 1 85 ? -23.078 90.562 -5.496 1 83.88 85 ARG A CA 1
ATOM 666 C C . ARG A 1 85 ? -24.016 90.75 -4.305 1 83.88 85 ARG A C 1
ATOM 668 O O . ARG A 1 85 ? -25.141 90.25 -4.312 1 83.88 85 ARG A O 1
ATOM 675 N N . LEU A 1 86 ? -23.531 91.375 -3.271 1 89.44 86 LEU A N 1
ATOM 676 C CA . LEU A 1 86 ? -24.312 91.562 -2.053 1 89.44 86 LEU A CA 1
ATOM 677 C C . LEU A 1 86 ? -24.812 93 -1.913 1 89.44 86 LEU A C 1
ATOM 679 O O . LEU A 1 86 ? -25.453 93.312 -0.919 1 89.44 86 LEU A O 1
ATOM 683 N N . ILE A 1 87 ? -24.609 93.812 -2.877 1 88.38 87 ILE A N 1
ATOM 684 C CA . ILE A 1 87 ? -24.984 95.25 -2.783 1 88.38 87 ILE A CA 1
ATOM 685 C C . ILE A 1 87 ? -26.5 95.312 -2.629 1 88.38 87 ILE A C 1
ATOM 687 O O . ILE A 1 87 ? -27 96 -1.719 1 88.38 87 ILE A O 1
ATOM 691 N N . PRO A 1 88 ? -27.234 94.625 -3.508 1 87.25 88 PRO A N 1
ATOM 692 C CA . PRO A 1 88 ? -28.688 94.688 -3.328 1 87.25 88 PRO A CA 1
ATOM 693 C C . PRO A 1 88 ? -29.141 94.188 -1.978 1 87.25 88 PRO A C 1
ATOM 695 O O . PRO A 1 88 ? -30.062 94.75 -1.369 1 87.25 88 PRO A O 1
ATOM 698 N N . THR A 1 89 ? -28.516 93.125 -1.514 1 88.81 89 THR A N 1
ATOM 699 C CA . THR A 1 89 ? -28.891 92.562 -0.239 1 88.81 89 THR A CA 1
ATOM 700 C C . THR A 1 89 ? -28.625 93.5 0.915 1 88.81 89 THR A C 1
ATOM 702 O O . THR A 1 89 ? -29.453 93.625 1.809 1 88.81 89 THR A O 1
ATOM 705 N N . ILE A 1 90 ? -27.562 94.125 0.956 1 90.06 90 ILE A N 1
ATOM 706 C CA . ILE A 1 90 ? -27.172 95.062 2.033 1 90.06 90 ILE A CA 1
ATOM 707 C C . ILE A 1 90 ? -28.047 96.312 1.993 1 90.06 90 ILE A C 1
ATOM 709 O O . ILE A 1 90 ? -28.406 96.812 3.039 1 90.06 90 ILE A O 1
ATOM 713 N N . ASN A 1 91 ? -28.453 96.688 0.787 1 87 91 ASN A N 1
ATOM 714 C CA . ASN A 1 91 ? -29.281 97.938 0.641 1 87 91 ASN A CA 1
ATOM 715 C C . ASN A 1 91 ? -30.703 97.688 1.12 1 87 91 ASN A C 1
ATOM 717 O O . ASN A 1 91 ? -31.406 98.625 1.508 1 87 91 ASN A O 1
ATOM 721 N N . LEU A 1 92 ? -31.094 96.438 1.114 1 85.69 92 LEU A N 1
ATOM 722 C CA . LEU A 1 92 ? -32.469 96.125 1.496 1 85.69 92 LEU A CA 1
ATOM 723 C C . LEU A 1 92 ? -32.562 95.875 2.996 1 85.69 92 LEU A C 1
ATOM 725 O O . LEU A 1 92 ? -33.656 95.688 3.533 1 85.69 92 LEU A O 1
ATOM 729 N N . LEU A 1 93 ? -31.484 95.812 3.635 1 86.25 93 LEU A N 1
ATOM 730 C CA . LEU A 1 93 ? -31.484 95.562 5.062 1 86.25 93 LEU A CA 1
ATOM 731 C C . LEU A 1 93 ? -32.062 96.688 5.859 1 86.25 93 LEU A C 1
ATOM 733 O O . LEU A 1 93 ? -32 97.875 5.426 1 86.25 93 LEU A O 1
ATOM 737 N N . LYS A 1 94 ? -32.812 96.25 6.965 1 85.19 94 LYS A N 1
ATOM 738 C CA . LYS A 1 94 ? -33.344 97.25 7.906 1 85.19 94 LYS A CA 1
ATOM 739 C C . LYS A 1 94 ? -32.781 97.062 9.305 1 85.19 94 LYS A C 1
ATOM 741 O O . LYS A 1 94 ? -32.812 95.938 9.836 1 85.19 94 LYS A O 1
ATOM 746 N N . ASN A 1 95 ? -32.156 97.938 9.898 1 84.38 95 ASN A N 1
ATOM 747 C CA . ASN A 1 95 ? -31.641 97.938 11.266 1 84.38 95 ASN A CA 1
ATOM 748 C C . ASN A 1 95 ? -30.562 96.875 11.43 1 84.38 95 ASN A C 1
ATOM 750 O O . ASN A 1 95 ? -30.656 96 12.336 1 84.38 95 ASN A O 1
ATOM 754 N N . SER A 1 96 ? -29.609 96.875 10.516 1 89.5 96 SER A N 1
ATOM 755 C CA . SER A 1 96 ? -28.547 95.875 10.539 1 89.5 96 SER A CA 1
ATOM 756 C C . SER A 1 96 ? -27.25 96.438 11.07 1 89.5 96 SER A C 1
ATOM 758 O O . SER A 1 96 ? -27.141 97.625 11.25 1 89.5 96 SER A O 1
ATOM 760 N N . THR A 1 97 ? -26.359 95.562 11.508 1 93.19 97 THR A N 1
ATOM 761 C CA . THR A 1 97 ? -25.016 96 11.93 1 93.19 97 THR A CA 1
ATOM 762 C C . THR A 1 97 ? -23.953 95.312 11.062 1 93.19 97 THR A C 1
ATOM 764 O O . THR A 1 97 ? -23.938 94.125 10.922 1 93.19 97 THR A O 1
ATOM 767 N N . LEU A 1 98 ? -23.203 96.125 10.422 1 93.88 98 LEU A N 1
ATOM 768 C CA . LEU A 1 98 ? -22.094 95.562 9.641 1 93.88 98 LEU A CA 1
ATOM 769 C C . LEU A 1 98 ? -20.781 95.75 10.383 1 93.88 98 LEU A C 1
ATOM 771 O O . LEU A 1 98 ? -20.344 96.875 10.641 1 93.88 98 LEU A O 1
ATOM 775 N N . LEU A 1 99 ? -20.188 94.625 10.797 1 93.94 99 LEU A N 1
ATOM 776 C CA . LEU A 1 99 ? -18.812 94.688 11.289 1 93.94 99 LEU A CA 1
ATOM 777 C C . LEU A 1 99 ? -17.828 94.75 10.141 1 93.94 99 LEU A C 1
ATOM 779 O O . LEU A 1 99 ? -17.469 93.75 9.547 1 93.94 99 LEU A O 1
ATOM 783 N N . ALA A 1 100 ? -17.312 95.938 9.922 1 94.31 100 ALA A N 1
ATOM 784 C CA . ALA A 1 100 ? -16.578 96.188 8.695 1 94.31 100 ALA A CA 1
ATOM 785 C C . ALA A 1 100 ? -15.07 96.125 8.938 1 94.31 100 ALA A C 1
ATOM 787 O O . ALA A 1 100 ? -14.5 97.062 9.531 1 94.31 100 ALA A O 1
ATOM 788 N N . PRO A 1 101 ? -14.539 95.062 8.406 1 93.69 101 PRO A N 1
ATOM 789 C CA . PRO A 1 101 ? -13.078 95.062 8.516 1 93.69 101 PRO A CA 1
ATOM 790 C C . PRO A 1 101 ? -12.406 96.188 7.691 1 93.69 101 PRO A C 1
ATOM 792 O O . PRO A 1 101 ? -12.836 96.438 6.566 1 93.69 101 PRO A O 1
ATOM 795 N N . THR A 1 102 ? -11.391 96.688 8.266 1 92.81 102 THR A N 1
ATOM 796 C CA . THR A 1 102 ? -10.641 97.75 7.574 1 92.81 102 THR A CA 1
ATOM 797 C C . THR A 1 102 ? -9.734 97.125 6.508 1 92.81 102 THR A C 1
ATOM 799 O O . THR A 1 102 ? -9.531 95.938 6.473 1 92.81 102 THR A O 1
ATOM 802 N N . ASP A 1 103 ? -9.258 98 5.609 1 89.31 103 ASP A N 1
ATOM 803 C CA . ASP A 1 103 ? -8.344 97.5 4.562 1 89.31 103 ASP A CA 1
ATOM 804 C C . ASP A 1 103 ? -7.098 96.875 5.16 1 89.31 103 ASP A C 1
ATOM 806 O O . ASP A 1 103 ? -6.598 95.875 4.645 1 89.31 103 ASP A O 1
ATOM 810 N N . ASP A 1 104 ? -6.711 97.438 6.242 1 90.12 104 ASP A N 1
ATOM 811 C CA . ASP A 1 104 ? -5.551 96.875 6.93 1 90.12 104 ASP A CA 1
ATOM 812 C C . ASP A 1 104 ? -5.871 95.5 7.516 1 90.12 104 ASP A C 1
ATOM 814 O O . ASP A 1 104 ? -5.027 94.562 7.496 1 90.12 104 ASP A O 1
ATOM 818 N N . ALA A 1 105 ? -7.023 95.438 8.039 1 91.62 105 ALA A N 1
ATOM 819 C CA . ALA A 1 105 ? -7.465 94.188 8.609 1 91.62 105 ALA A CA 1
ATOM 820 C C . ALA A 1 105 ? -7.543 93.125 7.531 1 91.62 105 ALA A C 1
ATOM 822 O O . ALA A 1 105 ? -7.117 91.938 7.754 1 91.62 105 ALA A O 1
ATOM 823 N N . ILE A 1 106 ? -8.062 93.312 6.391 1 88.31 106 ILE A N 1
ATOM 824 C CA . ILE A 1 106 ? -8.219 92.375 5.281 1 88.31 106 ILE A CA 1
ATOM 825 C C . ILE A 1 106 ? -6.848 92 4.75 1 88.31 106 ILE A C 1
ATOM 827 O O . ILE A 1 106 ? -6.613 90.812 4.445 1 88.31 106 ILE A O 1
ATOM 831 N N . ASP A 1 107 ? -5.898 92.938 4.73 1 85.44 107 ASP A N 1
ATOM 832 C CA . ASP A 1 107 ? -4.543 92.625 4.273 1 85.44 107 ASP A CA 1
ATOM 833 C C . ASP A 1 107 ? -3.826 91.688 5.25 1 85.44 107 ASP A C 1
ATOM 835 O O . ASP A 1 107 ? -3.117 90.812 4.832 1 85.44 107 ASP A O 1
ATOM 839 N N . ARG A 1 108 ? -4.051 91.938 6.418 1 86.69 108 ARG A N 1
ATOM 840 C CA . ARG A 1 108 ? -3.439 91.125 7.43 1 86.69 108 ARG A CA 1
ATOM 841 C C . ARG A 1 108 ? -4.016 89.688 7.375 1 86.69 108 ARG A C 1
ATOM 843 O O . ARG A 1 108 ? -3.281 88.688 7.516 1 86.69 108 ARG A O 1
ATOM 850 N N . TYR A 1 109 ? -5.254 89.688 7.234 1 85.44 109 TYR A N 1
ATOM 851 C CA . TYR A 1 109 ? -5.918 88.375 7.137 1 85.44 109 TYR A CA 1
ATOM 852 C C . TYR A 1 109 ? -5.41 87.562 5.934 1 85.44 109 TYR A C 1
ATOM 854 O O . TYR A 1 109 ? -5.133 86.375 6.035 1 85.44 109 TYR A O 1
ATOM 862 N N . LEU A 1 110 ? -5.281 88.125 4.82 1 78.5 110 LEU A N 1
ATOM 863 C CA . LEU A 1 110 ? -4.82 87.5 3.59 1 78.5 110 LEU A CA 1
ATOM 864 C C . LEU A 1 110 ? -3.35 87.125 3.697 1 78.5 110 LEU A C 1
ATOM 866 O O . LEU A 1 110 ? -2.928 86.125 3.131 1 78.5 110 LEU A O 1
ATOM 870 N N . GLY A 1 111 ? -2.654 87.938 4.418 1 73 111 GLY A N 1
ATOM 871 C CA . GLY A 1 111 ? -1.244 87.625 4.605 1 73 111 GLY A CA 1
ATOM 872 C C . GLY A 1 111 ? -1.001 86.375 5.488 1 73 111 GLY A C 1
ATOM 873 O O . GLY A 1 111 ? 0.002 85.688 5.332 1 73 111 GLY A O 1
ATOM 874 N N . ASN A 1 112 ? -1.925 86.125 6.379 1 74.56 112 ASN A N 1
ATOM 875 C CA . ASN A 1 112 ? -1.741 85.062 7.34 1 74.56 112 ASN A CA 1
ATOM 876 C C . ASN A 1 112 ? -2.277 83.688 6.801 1 74.56 112 ASN A C 1
ATOM 878 O O . ASN A 1 112 ? -2.152 82.688 7.453 1 74.56 112 ASN A O 1
ATOM 882 N N . LEU A 1 113 ? -2.951 83.625 5.781 1 67.12 113 LEU A N 1
ATOM 883 C CA . LEU A 1 113 ? -3.453 82.375 5.207 1 67.12 113 LEU A CA 1
ATOM 884 C C . LEU A 1 113 ? -2.324 81.562 4.562 1 67.12 113 LEU A C 1
ATOM 886 O O . LEU A 1 113 ? -1.417 82.188 3.959 1 67.12 113 LEU A O 1
ATOM 890 N N . PRO A 1 114 ? -2.219 80.25 4.977 1 59.16 114 PRO A N 1
ATOM 891 C CA . PRO A 1 114 ? -1.17 79.5 4.316 1 59.16 114 PRO A CA 1
ATOM 892 C C . PRO A 1 114 ? -1.255 79.562 2.793 1 59.16 114 PRO A C 1
ATOM 894 O O . PRO A 1 114 ? -2.348 79.688 2.236 1 59.16 114 PRO A O 1
ATOM 897 N N . PRO A 1 115 ? -0.111 79.625 2.158 1 49.44 115 PRO A N 1
ATOM 898 C CA . PRO A 1 115 ? -0.062 79.75 0.702 1 49.44 115 PRO A CA 1
ATOM 899 C C . PRO A 1 115 ? -0.812 78.625 -0.029 1 49.44 115 PRO A C 1
ATOM 901 O O . PRO A 1 115 ? -1.23 78.812 -1.175 1 49.44 115 PRO A O 1
ATOM 904 N N . THR A 1 116 ? -0.918 77.438 0.451 1 47.22 116 THR A N 1
ATOM 905 C CA . THR A 1 116 ? -1.491 76.312 -0.268 1 47.22 116 THR A CA 1
ATOM 906 C C . THR A 1 116 ? -3.002 76.438 -0.412 1 47.22 116 THR A C 1
ATOM 908 O O . THR A 1 116 ? -3.656 75.688 -1.079 1 47.22 116 THR A O 1
ATOM 911 N N . LEU A 1 117 ? -3.58 77.125 0.289 1 44.53 117 LEU A N 1
ATOM 912 C CA . LEU A 1 117 ? -5.031 77.25 0.163 1 44.53 117 LEU A CA 1
ATOM 913 C C . LEU A 1 117 ? -5.41 78.125 -1.023 1 44.53 117 LEU A C 1
ATOM 915 O O . LEU A 1 117 ? -5.645 79.312 -0.862 1 44.53 117 LEU A O 1
ATOM 919 N N . ASP A 1 118 ? -4.91 77.938 -2.076 1 37.88 118 ASP A N 1
ATOM 920 C CA . ASP A 1 118 ? -5.34 78.562 -3.326 1 37.88 118 ASP A CA 1
ATOM 921 C C . ASP A 1 118 ? -6.715 78.062 -3.752 1 37.88 118 ASP A C 1
ATOM 923 O O . ASP A 1 118 ? -6.938 76.812 -3.816 1 37.88 118 ASP A O 1
ATOM 927 N N . PRO A 1 119 ? -7.844 79.125 -4.031 1 41.22 119 PRO A N 1
ATOM 928 C CA . PRO A 1 119 ? -8.227 80.5 -3.906 1 41.22 119 PRO A CA 1
ATOM 929 C C . PRO A 1 119 ? -8.547 80.938 -2.469 1 41.22 119 PRO A C 1
ATOM 931 O O . PRO A 1 119 ? -9.102 80.125 -1.711 1 41.22 119 PRO A O 1
ATOM 934 N N . SER A 1 120 ? -7.977 81.875 -1.92 1 46.53 120 SER A N 1
ATOM 935 C CA . SER A 1 120 ? -8.133 82.5 -0.601 1 46.53 120 SER A CA 1
ATOM 936 C C . SER A 1 120 ? -9.562 83 -0.395 1 46.53 120 SER A C 1
ATOM 938 O O . SER A 1 120 ? -10.195 83.5 -1.337 1 46.53 120 SER A O 1
ATOM 940 N N . PRO A 1 121 ? -10.281 82.75 0.694 1 49.66 121 PRO A N 1
ATOM 941 C CA . PRO A 1 121 ? -11.672 83.125 0.911 1 49.66 121 PRO A CA 1
ATOM 942 C C . PRO A 1 121 ? -11.93 84.562 0.536 1 49.66 121 PRO A C 1
ATOM 944 O O . PRO A 1 121 ? -13.055 84.938 0.193 1 49.66 121 PRO A O 1
ATOM 947 N N . LEU A 1 122 ? -10.875 85.562 0.79 1 52.56 122 LEU A N 1
ATOM 948 C CA . LEU A 1 122 ? -11.07 86.938 0.464 1 52.56 122 LEU A CA 1
ATOM 949 C C . LEU A 1 122 ? -10.141 87.375 -0.665 1 52.56 122 LEU A C 1
ATOM 951 O O . LEU A 1 122 ? -9.805 88.562 -0.779 1 52.56 122 LEU A O 1
ATOM 955 N N . SER A 1 123 ? -9.688 86.625 -1.56 1 48.03 123 SER A N 1
ATOM 956 C CA . SER A 1 123 ? -8.688 87.062 -2.531 1 48.03 123 SER A CA 1
ATOM 957 C C . SER A 1 123 ? -9.258 88.062 -3.492 1 48.03 123 SER A C 1
ATOM 959 O O . SER A 1 123 ? -10.297 87.875 -4.121 1 48.03 123 SER A O 1
ATOM 961 N N . ILE A 1 124 ? -8.938 89.438 -3.312 1 46.16 124 ILE A N 1
ATOM 962 C CA . ILE A 1 124 ? -9.211 90.562 -4.188 1 46.16 124 ILE A CA 1
ATOM 963 C C . ILE A 1 124 ? -8.172 90.562 -5.309 1 46.16 124 ILE A C 1
ATOM 965 O O . ILE A 1 124 ? -7.125 91.25 -5.168 1 46.16 124 ILE A O 1
ATOM 969 N N . ASN A 1 125 ? -7.66 89.562 -5.969 1 39.66 125 ASN A N 1
ATOM 970 C CA . ASN A 1 125 ? -6.738 89.938 -7.043 1 39.66 125 ASN A CA 1
ATOM 971 C C . ASN A 1 125 ? -7.395 90.812 -8.078 1 39.66 125 ASN A C 1
ATOM 973 O O . ASN A 1 125 ? -8.32 90.438 -8.773 1 39.66 125 ASN A O 1
ATOM 977 N N . PRO A 1 126 ? -7.191 92.125 -8.062 1 38.28 126 PRO A N 1
ATOM 978 C CA . PRO A 1 126 ? -7.746 93.062 -9.086 1 38.28 126 PRO A CA 1
ATOM 979 C C . PRO A 1 126 ? -7.461 92.562 -10.508 1 38.28 126 PRO A C 1
ATOM 981 O O . PRO A 1 126 ? -8.188 92.938 -11.438 1 38.28 126 PRO A O 1
ATOM 984 N N . GLU A 1 127 ? -6.156 92.25 -10.938 1 36.62 127 GLU A N 1
ATOM 985 C CA . GLU A 1 127 ? -5.801 91.938 -12.32 1 36.62 127 GLU A CA 1
ATOM 986 C C . GLU A 1 127 ? -6.512 90.688 -12.805 1 36.62 127 GLU A C 1
ATOM 988 O O . GLU A 1 127 ? -6.23 90.188 -13.898 1 36.62 127 GLU A O 1
ATOM 993 N N . LEU A 1 128 ? -7.09 89.938 -11.984 1 34.97 128 LEU A N 1
ATOM 994 C CA . LEU A 1 128 ? -7.77 88.812 -12.57 1 34.97 128 LEU A CA 1
ATOM 995 C C . LEU A 1 128 ? -8.945 89.25 -13.43 1 34.97 128 LEU A C 1
ATOM 997 O O . LEU A 1 128 ? -9.797 90 -12.969 1 34.97 128 LEU A O 1
ATOM 1001 N N . ASP A 1 129 ? -8.695 89.312 -14.844 1 32.16 129 ASP A N 1
ATOM 1002 C CA . ASP A 1 129 ? -9.641 89.5 -15.945 1 32.16 129 ASP A CA 1
ATOM 1003 C C . ASP A 1 129 ? -11 88.938 -15.625 1 32.16 129 ASP A C 1
ATOM 1005 O O . ASP A 1 129 ? -11.086 87.938 -14.875 1 32.16 129 ASP A O 1
ATOM 1009 N N . ASP A 1 130 ? -12.109 89.625 -15.906 1 34.84 130 ASP A N 1
ATOM 1010 C CA . ASP A 1 130 ? -13.5 89.188 -15.891 1 34.84 130 ASP A CA 1
ATOM 1011 C C . ASP A 1 130 ? -13.641 87.75 -16.344 1 34.84 130 ASP A C 1
ATOM 1013 O O . ASP A 1 130 ? -14.664 87.062 -16.094 1 34.84 130 ASP A O 1
ATOM 1017 N N . SER A 1 131 ? -12.844 87.312 -17.375 1 32.22 131 SER A N 1
ATOM 1018 C CA . SER A 1 131 ? -13.008 86.062 -18.016 1 32.22 131 SER A CA 1
ATOM 1019 C C . SER A 1 131 ? -12.75 84.875 -17.047 1 32.22 131 SER A C 1
ATOM 1021 O O . SER A 1 131 ? -13.211 83.75 -17.25 1 32.22 131 SER A O 1
ATOM 1023 N N . LEU A 1 132 ? -11.727 85 -16.312 1 31.19 132 LEU A N 1
ATOM 1024 C CA . LEU A 1 132 ? -11.477 83.875 -15.414 1 31.19 132 LEU A CA 1
ATOM 1025 C C . LEU A 1 132 ? -12.422 83.938 -14.219 1 31.19 132 LEU A C 1
ATOM 1027 O O . LEU A 1 132 ? -12.367 83.062 -13.344 1 31.19 132 LEU A O 1
ATOM 1031 N N . ILE A 1 133 ? -13.102 84.938 -13.977 1 32.91 133 ILE A N 1
ATOM 1032 C CA . ILE A 1 133 ? -14.18 84.938 -12.992 1 32.91 133 ILE A CA 1
ATOM 1033 C C . ILE A 1 133 ? -15.242 83.938 -13.406 1 32.91 133 ILE A C 1
ATOM 1035 O O . ILE A 1 133 ? -16.016 83.5 -12.57 1 32.91 133 ILE A O 1
ATOM 1039 N N . TYR A 1 134 ? -15.469 83.812 -14.727 1 31.31 134 TYR A N 1
ATOM 1040 C CA . TYR A 1 134 ? -16.5 82.875 -15.141 1 31.31 134 TYR A CA 1
ATOM 1041 C C . TYR A 1 134 ? -16.047 81.438 -14.938 1 31.31 134 TYR A C 1
ATOM 1043 O O . TYR A 1 134 ? -16.75 80.438 -15.328 1 31.31 134 TYR A O 1
ATOM 1051 N N . ARG A 1 135 ? -14.688 81.125 -15.172 1 31.22 135 ARG A N 1
ATOM 1052 C CA . ARG A 1 135 ? -14.492 79.688 -15.18 1 31.22 135 ARG A CA 1
ATOM 1053 C C . ARG A 1 135 ? -15.047 79.062 -13.906 1 31.22 135 ARG A C 1
ATOM 1055 O O . ARG A 1 135 ? -15.352 79.75 -12.945 1 31.22 135 ARG A O 1
ATOM 1062 N N . SER A 1 136 ? -14.469 77.812 -13.633 1 31.58 136 SER A N 1
ATOM 1063 C CA . SER A 1 136 ? -15.07 76.688 -12.938 1 31.58 136 SER A CA 1
ATOM 1064 C C . SER A 1 136 ? -15.523 77.062 -11.531 1 31.58 136 SER A C 1
ATOM 1066 O O . SER A 1 136 ? -16.625 76.75 -11.117 1 31.58 136 SER A O 1
ATOM 1068 N N . ASP A 1 137 ? -14.523 77.125 -10.477 1 34.91 137 ASP A N 1
ATOM 1069 C CA . ASP A 1 137 ? -15.008 76.812 -9.148 1 34.91 137 ASP A CA 1
ATOM 1070 C C . ASP A 1 137 ? -15.773 77.938 -8.523 1 34.91 137 ASP A C 1
ATOM 1072 O O . ASP A 1 137 ? -15.172 78.938 -8.125 1 34.91 137 ASP A O 1
ATOM 1076 N N . ASP A 1 138 ? -16.859 78.5 -8.883 1 41.47 138 ASP A N 1
ATOM 1077 C CA . ASP A 1 138 ? -18.031 79.062 -8.266 1 41.47 138 ASP A CA 1
ATOM 1078 C C . ASP A 1 138 ? -17.953 79 -6.742 1 41.47 138 ASP A C 1
ATOM 1080 O O . ASP A 1 138 ? -18.734 79.688 -6.047 1 41.47 138 ASP A O 1
ATOM 1084 N N . ASN A 1 139 ? -17.062 78.188 -6.25 1 48.53 139 ASN A N 1
ATOM 1085 C CA . ASN A 1 139 ? -16.859 77.875 -4.84 1 48.53 139 ASN A CA 1
ATOM 1086 C C . ASN A 1 139 ? -16.109 78.938 -4.105 1 48.53 139 ASN A C 1
ATOM 1088 O O . ASN A 1 139 ? -16.359 79.188 -2.922 1 48.53 139 ASN A O 1
ATOM 1092 N N . LEU A 1 140 ? -15.141 79.812 -4.762 1 49.56 140 LEU A N 1
ATOM 1093 C CA . LEU A 1 140 ? -14.391 80.875 -4.082 1 49.56 140 LEU A CA 1
ATOM 1094 C C . LEU A 1 140 ? -15.305 82 -3.725 1 49.56 140 LEU A C 1
ATOM 1096 O O . LEU A 1 140 ? -15.203 82.625 -2.635 1 49.56 140 LEU A O 1
ATOM 1100 N N . MET A 1 141 ? -16.141 82.5 -4.652 1 62.56 141 MET A N 1
ATOM 1101 C CA . MET A 1 141 ? -17.062 83.562 -4.379 1 62.56 141 MET A CA 1
ATOM 1102 C C . MET A 1 141 ? -18.078 83.188 -3.312 1 62.56 141 MET A C 1
ATOM 1104 O O . MET A 1 141 ? -18.594 84 -2.588 1 62.56 141 MET A O 1
ATOM 1108 N N . SER A 1 142 ? -18.109 81.938 -3.283 1 72.81 142 SER A N 1
ATOM 1109 C CA . SER A 1 142 ? -19.047 81.438 -2.285 1 72.81 142 SER A CA 1
ATOM 1110 C C . SER A 1 142 ? -18.5 81.562 -0.874 1 72.81 142 SER A C 1
ATOM 1112 O O . SER A 1 142 ? -19.219 81.938 0.048 1 72.81 142 SER A O 1
ATOM 1114 N N . HIS A 1 143 ? -17.156 81.438 -0.721 1 78.56 143 HIS A N 1
ATOM 1115 C CA . HIS A 1 143 ? -16.547 81.625 0.6 1 78.56 143 HIS A CA 1
ATOM 1116 C C . HIS A 1 143 ? -16.531 83.062 1.032 1 78.56 143 HIS A C 1
ATOM 1118 O O . HIS A 1 143 ? -16.797 83.375 2.195 1 78.56 143 HIS A O 1
ATOM 1124 N N . SER A 1 144 ? -16.219 84 0.047 1 81.56 144 SER A N 1
ATOM 1125 C CA . SER A 1 144 ? -16.219 85.375 0.353 1 81.56 144 SER A CA 1
ATOM 1126 C C . SER A 1 144 ? -17.625 85.875 0.729 1 81.56 144 SER A C 1
ATOM 1128 O O . SER A 1 144 ? -17.781 86.688 1.654 1 81.56 144 SER A O 1
ATOM 1130 N N . ARG A 1 145 ? -18.469 85.438 -0.007 1 86.19 145 ARG A N 1
ATOM 1131 C CA . ARG A 1 145 ? -19.844 85.75 0.288 1 86.19 145 ARG A CA 1
ATOM 1132 C C . ARG A 1 145 ? -20.234 85.375 1.697 1 86.19 145 ARG A C 1
ATOM 1134 O O . ARG A 1 145 ? -20.828 86.125 2.451 1 86.19 145 ARG A O 1
ATOM 1141 N N . GLN A 1 146 ? -19.891 84.125 2.041 1 87.31 146 GLN A N 1
ATOM 1142 C CA . GLN A 1 146 ? -20.234 83.625 3.363 1 87.31 146 GLN A CA 1
ATOM 1143 C C . GLN A 1 146 ? -19.531 84.438 4.461 1 87.31 146 GLN A C 1
ATOM 1145 O O . GLN A 1 146 ? -20.109 84.688 5.5 1 87.31 146 GLN A O 1
ATOM 1150 N N . THR A 1 147 ? -18.359 84.812 4.219 1 89.69 147 THR A N 1
ATOM 1151 C CA . THR A 1 147 ? -17.594 85.562 5.207 1 89.69 147 THR A CA 1
ATOM 1152 C C . THR A 1 147 ? -18.219 86.938 5.418 1 89.69 147 THR A C 1
ATOM 1154 O O . THR A 1 147 ? -18.328 87.438 6.551 1 89.69 147 THR A O 1
ATOM 1157 N N . ILE A 1 148 ? -18.594 87.562 4.332 1 89.81 148 ILE A N 1
ATOM 1158 C CA . ILE A 1 148 ? -19.203 88.875 4.422 1 89.81 148 ILE A CA 1
ATOM 1159 C C . ILE A 1 148 ? -20.531 88.75 5.156 1 89.81 148 ILE A C 1
ATOM 1161 O O . ILE A 1 148 ? -20.844 89.625 6.008 1 89.81 148 ILE A O 1
ATOM 1165 N N . LEU A 1 149 ? -21.25 87.812 4.809 1 91.62 149 LEU A N 1
ATOM 1166 C CA . LEU A 1 149 ? -22.547 87.625 5.461 1 91.62 149 LEU A CA 1
ATOM 1167 C C . LEU A 1 149 ? -22.359 87.312 6.945 1 91.62 149 LEU A C 1
ATOM 1169 O O . LEU A 1 149 ? -23.25 87.625 7.754 1 91.62 149 LEU A O 1
ATOM 1173 N N . TYR A 1 150 ? -21.266 86.688 7.332 1 93.44 150 TYR A N 1
ATOM 1174 C CA . TYR A 1 150 ? -20.969 86.438 8.734 1 93.44 150 TYR A CA 1
ATOM 1175 C C . TYR A 1 150 ? -20.625 87.75 9.469 1 93.44 150 TYR A C 1
ATOM 1177 O O . TYR A 1 150 ? -20.719 87.812 10.695 1 93.44 150 TYR A O 1
ATOM 1185 N N . HIS A 1 151 ? -20.328 88.812 8.734 1 93.69 151 HIS A N 1
ATOM 1186 C CA . HIS A 1 151 ? -20.016 90.125 9.305 1 93.69 151 HIS A CA 1
ATOM 1187 C C . HIS A 1 151 ? -21.266 91 9.422 1 93.69 151 HIS A C 1
ATOM 1189 O O . HIS A 1 151 ? -21.188 92.125 9.898 1 93.69 151 HIS A O 1
ATOM 1195 N N . LEU A 1 152 ? -22.328 90.438 9 1 93.5 152 LEU A N 1
ATOM 1196 C CA . LEU A 1 152 ? -23.578 91.188 9.008 1 93.5 152 LEU A CA 1
ATOM 1197 C C . LEU A 1 152 ? -24.547 90.625 10.039 1 93.5 152 LEU A C 1
ATOM 1199 O O . LEU A 1 152 ? -24.953 89.5 9.953 1 93.5 152 LEU A O 1
ATOM 1203 N N . LEU A 1 153 ? -24.906 91.438 11.016 1 92.25 153 LEU A N 1
ATOM 1204 C CA . LEU A 1 153 ? -25.906 91 12.016 1 92.25 153 LEU A CA 1
ATOM 1205 C C . LEU A 1 153 ? -27.297 91.5 11.602 1 92.25 153 LEU A C 1
ATOM 1207 O O . LEU A 1 153 ? -27.438 92.562 11.008 1 92.25 153 LEU A O 1
ATOM 1211 N N . ASN A 1 154 ? -28.281 90.688 11.906 1 81.06 154 ASN A N 1
ATOM 1212 C CA . ASN A 1 154 ? -29.656 91.062 11.555 1 81.06 154 ASN A CA 1
ATOM 1213 C C . ASN A 1 154 ? -30.312 91.938 12.617 1 81.06 154 ASN A C 1
ATOM 1215 O O . ASN A 1 154 ? -31.516 91.812 12.836 1 81.06 154 ASN A O 1
ATOM 1219 N N . LEU A 1 155 ? -29.453 92.625 13.352 1 85 155 LEU A N 1
ATOM 1220 C CA . LEU A 1 155 ? -29.953 93.5 14.375 1 85 155 LEU A CA 1
ATOM 1221 C C . LEU A 1 155 ? -28.984 94.688 14.594 1 85 155 LEU A C 1
ATOM 1223 O O . LEU A 1 155 ? -27.812 94.562 14.227 1 85 155 LEU A O 1
ATOM 1227 N N . SER A 1 156 ? -29.625 95.75 15.102 1 82.62 156 SER A N 1
ATOM 1228 C CA . SER A 1 156 ? -28.766 96.875 15.508 1 82.62 156 SER A CA 1
ATOM 1229 C C . SER A 1 156 ? -28.156 96.625 16.891 1 82.62 156 SER A C 1
ATOM 1231 O O . SER A 1 156 ? -28.875 96.5 17.875 1 82.62 156 SER A O 1
ATOM 1233 N N . LEU A 1 157 ? -26.875 96.375 16.906 1 84.31 157 LEU A N 1
ATOM 1234 C CA . LEU A 1 157 ? -26.156 96 18.109 1 84.31 157 LEU A CA 1
ATOM 1235 C C . LEU A 1 157 ? -26.219 97.125 19.156 1 84.31 157 LEU A C 1
ATOM 1237 O O . LEU A 1 157 ? -25.953 98.312 18.844 1 84.31 157 LEU A O 1
ATOM 1241 N N . SER A 1 158 ? -26.781 96.75 20.344 1 78.5 158 SER A N 1
ATOM 1242 C CA . SER A 1 158 ? -26.734 97.688 21.5 1 78.5 158 SER A CA 1
ATOM 1243 C C . SER A 1 158 ? -25.609 97.312 22.453 1 78.5 158 SER A C 1
ATOM 1245 O O . SER A 1 158 ? -25.609 96.188 23 1 78.5 158 SER A O 1
ATOM 1247 N N . LEU A 1 159 ? -24.625 98.125 22.578 1 76.5 159 LEU A N 1
ATOM 1248 C CA . LEU A 1 159 ? -23.438 97.812 23.359 1 76.5 159 LEU A CA 1
ATOM 1249 C C . LEU A 1 159 ? -23.797 97.625 24.828 1 76.5 159 LEU A C 1
ATOM 1251 O O . LEU A 1 159 ? -23.125 96.875 25.547 1 76.5 159 LEU A O 1
ATOM 1255 N N . SER A 1 160 ? -24.859 98.25 25.281 1 73.25 160 SER A N 1
ATOM 1256 C CA . SER A 1 160 ? -25.188 98.188 26.703 1 73.25 160 SER A CA 1
ATOM 1257 C C . SER A 1 160 ? -25.781 96.875 27.094 1 73.25 160 SER A C 1
ATOM 1259 O O . SER A 1 160 ? -25.734 96.438 28.266 1 73.25 160 SER A O 1
ATOM 1261 N N . SER A 1 161 ? -26.172 96.062 26.188 1 78 161 SER A N 1
ATOM 1262 C CA . SER A 1 161 ? -26.875 94.812 26.5 1 78 161 SER A CA 1
ATOM 1263 C C . SER A 1 161 ? -25.922 93.625 26.484 1 78 161 SER A C 1
ATOM 1265 O O . SER A 1 161 ? -26.312 92.5 26.828 1 78 161 SER A O 1
ATOM 1267 N N . ILE A 1 162 ? -24.703 93.812 26.156 1 86 162 ILE A N 1
ATOM 1268 C CA . ILE A 1 162 ? -23.766 92.688 26.031 1 86 162 ILE A CA 1
ATOM 1269 C C . ILE A 1 162 ? -23.234 92.312 27.406 1 86 162 ILE A C 1
ATOM 1271 O O . ILE A 1 162 ? -22.781 93.125 28.172 1 86 162 ILE A O 1
ATOM 1275 N N . SER A 1 163 ? -23.453 91.062 27.703 1 82.56 163 SER A N 1
ATOM 1276 C CA . SER A 1 163 ? -23.109 90.5 29 1 82.56 163 SER A CA 1
ATOM 1277 C C . SER A 1 163 ? -21.594 90.5 29.234 1 82.56 163 SER A C 1
ATOM 1279 O O . SER A 1 163 ? -20.828 90.375 28.281 1 82.56 163 SER A O 1
ATOM 1281 N N . SER A 1 164 ? -21.109 90.75 30.484 1 80.94 164 SER A N 1
ATOM 1282 C CA . SER A 1 164 ? -19.703 90.688 30.859 1 80.94 164 SER A CA 1
ATOM 1283 C C . SER A 1 164 ? -19.281 89.312 31.391 1 80.94 164 SER A C 1
ATOM 1285 O O . SER A 1 164 ? -18.094 89.062 31.531 1 80.94 164 SER A O 1
ATOM 1287 N N . THR A 1 165 ? -20.203 88.5 31.594 1 77.94 165 THR A N 1
ATOM 1288 C CA . THR A 1 165 ? -19.875 87.25 32.281 1 77.94 165 THR A CA 1
ATOM 1289 C C . THR A 1 165 ? -19.938 86.062 31.297 1 77.94 165 THR A C 1
ATOM 1291 O O . THR A 1 165 ? -19.109 85.125 31.359 1 77.94 165 THR A O 1
ATOM 1294 N N . VAL A 1 166 ? -20.922 86.125 30.453 1 79.88 166 VAL A N 1
ATOM 1295 C CA . VAL A 1 166 ? -21.109 85 29.516 1 79.88 166 VAL A CA 1
ATOM 1296 C C . VAL A 1 166 ? -21.219 85.562 28.094 1 79.88 166 VAL A C 1
ATOM 1298 O O . VAL A 1 166 ? -21.812 86.625 27.875 1 79.88 166 VAL A O 1
ATOM 1301 N N . PRO A 1 167 ? -20.531 84.75 27.219 1 87.12 167 PRO A N 1
ATOM 1302 C CA . PRO A 1 167 ? -20.672 85.188 25.828 1 87.12 167 PRO A CA 1
ATOM 1303 C C . PRO A 1 167 ? -22.125 85.188 25.344 1 87.12 167 PRO A C 1
ATOM 1305 O O . PRO A 1 167 ? -22.875 84.25 25.625 1 87.12 167 PRO A O 1
ATOM 1308 N N . GLN A 1 168 ? -22.469 86.25 24.812 1 86.56 168 GLN A N 1
ATOM 1309 C CA . GLN A 1 168 ? -23.812 86.438 24.281 1 86.56 168 GLN A CA 1
ATOM 1310 C C . GLN A 1 168 ? -23.844 86.188 22.781 1 86.56 168 GLN A C 1
ATOM 1312 O O . GLN A 1 168 ? -23.141 86.812 22.016 1 86.56 168 GLN A O 1
ATOM 1317 N N . PRO A 1 169 ? -24.656 85.188 22.391 1 89.81 169 PRO A N 1
ATOM 1318 C CA . PRO A 1 169 ? -24.719 84.812 20.953 1 89.81 169 PRO A CA 1
ATOM 1319 C C . PRO A 1 169 ? -25.672 85.75 20.188 1 89.81 169 PRO A C 1
ATOM 1321 O O . PRO A 1 169 ? -26.734 86.125 20.703 1 89.81 169 PRO A O 1
ATOM 1324 N N . PHE A 1 170 ? -25.297 86.188 18.953 1 90.81 170 PHE A N 1
ATOM 1325 C CA . PHE A 1 170 ? -26.156 86.875 18 1 90.81 170 PHE A CA 1
ATOM 1326 C C . PHE A 1 170 ? -26.172 86.188 16.656 1 90.81 170 PHE A C 1
ATOM 1328 O O . PHE A 1 170 ? -25.172 85.562 16.266 1 90.81 170 PHE A O 1
ATOM 1335 N N . GLU A 1 171 ? -27.25 86.188 15.977 1 91.44 171 GLU A N 1
ATOM 1336 C CA . GLU A 1 171 ? -27.375 85.562 14.664 1 91.44 171 GLU A CA 1
ATOM 1337 C C . GLU A 1 171 ? -26.906 86.5 13.547 1 91.44 171 GLU A C 1
ATOM 1339 O O . GLU A 1 171 ? -27.203 87.688 13.57 1 91.44 171 GLU A O 1
ATOM 1344 N N . THR A 1 172 ? -26.219 86 12.711 1 93.75 172 THR A N 1
ATOM 1345 C CA . THR A 1 172 ? -25.766 86.688 11.539 1 93.75 172 THR A CA 1
ATOM 1346 C C . THR A 1 172 ? -26.656 86.438 10.328 1 93.75 172 THR A C 1
ATOM 1348 O O . THR A 1 172 ? -27.609 85.625 10.438 1 93.75 172 THR A O 1
ATOM 1351 N N . LEU A 1 173 ? -26.312 87 9.219 1 92.06 173 LEU A N 1
ATOM 1352 C CA . LEU A 1 173 ? -27.094 86.812 7.996 1 92.06 173 LEU A CA 1
ATOM 1353 C C . LEU A 1 173 ? -26.531 85.625 7.203 1 92.06 173 LEU A C 1
ATOM 1355 O O . LEU A 1 173 ? -27.078 85.25 6.164 1 92.06 173 LEU A O 1
ATOM 1359 N N . LEU A 1 174 ? -25.516 85.062 7.816 1 91.88 174 LEU A N 1
ATOM 1360 C CA . LEU A 1 174 ? -24.969 83.875 7.16 1 91.88 174 LEU A CA 1
ATOM 1361 C C . LEU A 1 174 ? -25.828 82.688 7.453 1 91.88 174 LEU A C 1
ATOM 1363 O O . LEU A 1 174 ? -25.906 82.188 8.602 1 91.88 174 LEU A O 1
ATOM 1367 N N . HIS A 1 175 ? -26.453 82.125 6.418 1 89.38 175 HIS A N 1
ATOM 1368 C CA . HIS A 1 175 ? -27.156 80.812 6.441 1 89.38 175 HIS A CA 1
ATOM 1369 C C . HIS A 1 175 ? -26.406 79.75 5.633 1 89.38 175 HIS A C 1
ATOM 1371 O O . HIS A 1 175 ? -26.562 79.688 4.414 1 89.38 175 HIS A O 1
ATOM 1377 N N . PRO A 1 176 ? -25.625 79.062 6.406 1 87 176 PRO A N 1
ATOM 1378 C CA . PRO A 1 176 ? -24.844 78.062 5.656 1 87 176 PRO A CA 1
ATOM 1379 C C . PRO A 1 176 ? -25.703 77.188 4.77 1 87 176 PRO A C 1
ATOM 1381 O O . PRO A 1 176 ? -26.672 76.562 5.242 1 87 176 PRO A O 1
ATOM 1384 N N . PRO A 1 177 ? -25.312 77.062 3.508 1 82 177 PRO A N 1
ATOM 1385 C CA . PRO A 1 177 ? -26.141 76.312 2.553 1 82 177 PRO A CA 1
ATOM 1386 C C . PRO A 1 177 ? -25.953 74.812 2.65 1 82 177 PRO A C 1
ATOM 1388 O O . PRO A 1 177 ? -24.922 74.312 3.146 1 82 177 PRO A O 1
ATOM 1391 N N . SER A 1 178 ? -27.031 74.125 2.436 1 79.25 178 SER A N 1
ATOM 1392 C CA . SER A 1 178 ? -27 72.625 2.361 1 79.25 178 SER A CA 1
ATOM 1393 C C . SER A 1 178 ? -27.391 72.125 0.974 1 79.25 178 SER A C 1
ATOM 1395 O O . SER A 1 178 ? -28.234 72.75 0.309 1 79.25 178 SER A O 1
ATOM 1397 N N . GLU A 1 179 ? -26.625 71.25 0.501 1 69.56 179 GLU A N 1
ATOM 1398 C CA . GLU A 1 179 ? -27 70.688 -0.776 1 69.56 179 GLU A CA 1
ATOM 1399 C C . GLU A 1 179 ? -28.281 69.812 -0.643 1 69.56 179 GLU A C 1
ATOM 1401 O O . GLU A 1 179 ? -29.031 69.688 -1.608 1 69.56 179 GLU A O 1
ATOM 1406 N N . ASN A 1 180 ? -28.562 69.375 0.521 1 67 180 ASN A N 1
ATOM 1407 C CA . ASN A 1 180 ? -29.609 68.375 0.676 1 67 180 ASN A CA 1
ATOM 1408 C C . ASN A 1 180 ? -30.828 68.938 1.399 1 67 180 ASN A C 1
ATOM 1410 O O . ASN A 1 180 ? -31.844 68.25 1.541 1 67 180 ASN A O 1
ATOM 1414 N N . SER A 1 181 ? -30.688 70.125 1.991 1 69.56 181 SER A N 1
ATOM 1415 C CA . SER A 1 181 ? -31.812 70.625 2.756 1 69.56 181 SER A CA 1
ATOM 1416 C C . SER A 1 181 ? -32.125 72.062 2.359 1 69.56 181 SER A C 1
ATOM 1418 O O . SER A 1 181 ? -31.219 72.875 2.191 1 69.56 181 SER A O 1
ATOM 1420 N N . ASP A 1 182 ? -33.375 72.312 2.205 1 71.5 182 ASP A N 1
ATOM 1421 C CA . ASP A 1 182 ? -33.844 73.688 1.872 1 71.5 182 ASP A CA 1
ATOM 1422 C C . ASP A 1 182 ? -33.625 74.625 3.051 1 71.5 182 ASP A C 1
ATOM 1424 O O . ASP A 1 182 ? -33.5 75.875 2.861 1 71.5 182 ASP A O 1
ATOM 1428 N N . SER A 1 183 ? -33.562 74.125 4.258 1 77.88 183 SER A N 1
ATOM 1429 C CA . SER A 1 183 ? -33.406 74.938 5.434 1 77.88 183 SER A CA 1
ATOM 1430 C C . SER A 1 183 ? -31.953 75.188 5.77 1 77.88 183 SER A C 1
ATOM 1432 O O . SER A 1 183 ? -31.641 75.875 6.77 1 77.88 183 SER A O 1
ATOM 1434 N N . GLY A 1 184 ? -31.094 74.75 4.91 1 85.31 184 GLY A N 1
ATOM 1435 C CA . GLY A 1 184 ? -29.672 74.938 5.133 1 85.31 184 GLY A CA 1
ATOM 1436 C C . GLY A 1 184 ? -29.109 74 6.195 1 85.31 184 GLY A C 1
ATOM 1437 O O . GLY A 1 184 ? -29.75 73.062 6.578 1 85.31 184 GLY A O 1
ATOM 1438 N N . LEU A 1 185 ? -27.938 74.25 6.699 1 89.94 185 LEU A N 1
ATOM 1439 C CA . LEU A 1 185 ? -27.219 73.438 7.652 1 89.94 185 LEU A CA 1
ATOM 1440 C C . LEU A 1 185 ? -27.594 73.812 9.086 1 89.94 185 LEU A C 1
ATOM 1442 O O . LEU A 1 185 ? -27.312 73 10.016 1 89.94 185 LEU A O 1
ATOM 1446 N N . LEU A 1 186 ? -28.234 74.938 9.266 1 90.94 186 LEU A N 1
ATOM 1447 C CA . LEU A 1 186 ? -28.609 75.375 10.602 1 90.94 186 LEU A CA 1
ATOM 1448 C C . LEU A 1 186 ? -30.125 75.625 10.695 1 90.94 186 LEU A C 1
ATOM 1450 O O . LEU A 1 186 ? -30.562 76.562 11.328 1 90.94 186 LEU A O 1
ATOM 1454 N N . ALA A 1 187 ? -30.906 74.812 9.977 1 87.12 187 ALA A N 1
ATOM 1455 C CA . ALA A 1 187 ? -32.375 74.812 10.047 1 87.12 187 ALA A CA 1
ATOM 1456 C C . ALA A 1 187 ? -32.969 76.188 9.773 1 87.12 187 ALA A C 1
ATOM 1458 O O . ALA A 1 187 ? -33.906 76.562 10.461 1 87.12 187 ALA A O 1
ATOM 1459 N N . GLY A 1 188 ? -32.406 76.938 8.953 1 83.56 188 GLY A N 1
ATOM 1460 C CA . GLY A 1 188 ? -32.938 78.25 8.555 1 83.56 188 GLY A CA 1
ATOM 1461 C C . GLY A 1 188 ? -32.5 79.375 9.445 1 83.56 188 GLY A C 1
ATOM 1462 O O . GLY A 1 188 ? -32.875 80.5 9.227 1 83.56 188 GLY A O 1
ATOM 1463 N N . HIS A 1 189 ? -31.734 79.062 10.398 1 87.69 189 HIS A N 1
ATOM 1464 C CA . HIS A 1 189 ? -31.203 80.125 11.273 1 87.69 189 HIS A CA 1
ATOM 1465 C C . HIS A 1 189 ? -29.812 80.562 10.82 1 87.69 189 HIS A C 1
ATOM 1467 O O . HIS A 1 189 ? -29.109 79.812 10.117 1 87.69 189 HIS A O 1
ATOM 1473 N N . GLY A 1 190 ? -29.516 81.75 11.195 1 90.06 190 GLY A N 1
ATOM 1474 C CA . GLY A 1 190 ? -28.203 82.312 10.852 1 90.06 190 GLY A CA 1
ATOM 1475 C C . GLY A 1 190 ? -27.094 81.75 11.758 1 90.06 190 GLY A C 1
ATOM 1476 O O . GLY A 1 190 ? -27.344 81.438 12.914 1 90.06 190 GLY A O 1
ATOM 1477 N N . GLN A 1 191 ? -25.938 81.75 11.18 1 93.25 191 GLN A N 1
ATOM 1478 C CA . GLN A 1 191 ? -24.766 81.375 11.969 1 93.25 191 GLN A CA 1
ATOM 1479 C C . GLN A 1 191 ? -24.547 82.375 13.133 1 93.25 191 GLN A C 1
ATOM 1481 O O . GLN A 1 191 ? -24.641 83.562 12.969 1 93.25 191 GLN A O 1
ATOM 1486 N N . ARG A 1 192 ? -24.281 81.875 14.273 1 92.75 192 ARG A N 1
ATOM 1487 C CA . ARG A 1 192 ? -24.172 82.688 15.484 1 92.75 192 ARG A CA 1
ATOM 1488 C C . ARG A 1 192 ? -22.734 83.188 15.656 1 92.75 192 ARG A C 1
ATOM 1490 O O . ARG A 1 192 ? -21.781 82.562 15.195 1 92.75 192 ARG A O 1
ATOM 1497 N N . ILE A 1 193 ? -22.641 84.312 16.281 1 92.94 193 ILE A N 1
ATOM 1498 C CA . ILE A 1 193 ? -21.375 84.938 16.688 1 92.94 193 ILE A CA 1
ATOM 1499 C C . ILE A 1 193 ? -21.469 85.438 18.141 1 92.94 193 ILE A C 1
ATOM 1501 O O . ILE A 1 193 ? -22.484 85.938 18.562 1 92.94 193 ILE A O 1
ATOM 1505 N N . ASN A 1 194 ? -20.422 85.125 18.906 1 91.5 194 ASN A N 1
ATOM 1506 C CA . ASN A 1 194 ? -20.422 85.438 20.328 1 91.5 194 ASN A CA 1
ATOM 1507 C C . ASN A 1 194 ? -19.766 86.812 20.609 1 91.5 194 ASN A C 1
ATOM 1509 O O . ASN A 1 194 ? -18.75 87.125 20.016 1 91.5 194 ASN A O 1
ATOM 1513 N N . PHE A 1 195 ? -20.5 87.562 21.531 1 90.88 195 PHE A N 1
ATOM 1514 C CA . PHE A 1 195 ? -19.969 88.875 22.016 1 90.88 195 PHE A CA 1
ATOM 1515 C C . PHE A 1 195 ? -19.766 88.812 23.516 1 90.88 195 PHE A C 1
ATOM 1517 O O . PHE A 1 195 ? -20.5 88.125 24.234 1 90.88 195 PHE A O 1
ATOM 1524 N N . ILE A 1 196 ? -18.766 89.438 23.891 1 90 196 ILE A N 1
ATOM 1525 C CA . ILE A 1 196 ? -18.562 89.5 25.328 1 90 196 ILE A CA 1
ATOM 1526 C C . ILE A 1 196 ? -17.938 90.875 25.688 1 90 196 ILE A C 1
ATOM 1528 O O . ILE A 1 196 ? -17.25 91.5 24.859 1 90 196 ILE A O 1
ATOM 1532 N N . ASN A 1 197 ? -18.344 91.375 26.797 1 89.44 197 ASN A N 1
ATOM 1533 C CA . ASN A 1 197 ? -17.75 92.562 27.344 1 89.44 197 ASN A CA 1
ATOM 1534 C C . ASN A 1 197 ? -16.672 92.25 28.375 1 89.44 197 ASN A C 1
ATOM 1536 O O . ASN A 1 197 ? -16.984 91.875 29.5 1 89.44 197 ASN A O 1
ATOM 1540 N N . LEU A 1 198 ? -15.508 92.375 27.922 1 86.88 198 LEU A N 1
ATOM 1541 C CA . LEU A 1 198 ? -14.391 92.125 28.828 1 86.88 198 LEU A CA 1
ATOM 1542 C C . LEU A 1 198 ? -13.828 93.438 29.375 1 86.88 198 LEU A C 1
ATOM 1544 O O . LEU A 1 198 ? -13.141 94.188 28.656 1 86.88 198 LEU A O 1
ATOM 1548 N N . ASN A 1 199 ? -14 93.688 30.641 1 82.25 199 ASN A N 1
ATOM 1549 C CA . ASN A 1 199 ? -13.469 94.875 31.328 1 82.25 199 ASN A CA 1
ATOM 1550 C C . ASN A 1 199 ? -13.797 96.125 30.578 1 82.25 199 ASN A C 1
ATOM 1552 O O . ASN A 1 199 ? -12.914 97 30.359 1 82.25 199 ASN A O 1
ATOM 1556 N N . GLY A 1 200 ? -14.945 96.188 30.031 1 79.69 200 GLY A N 1
ATOM 1557 C CA . GLY A 1 200 ? -15.391 97.438 29.375 1 79.69 200 GLY A CA 1
ATOM 1558 C C . GLY A 1 200 ? -15.133 97.438 27.891 1 79.69 200 GLY A C 1
ATOM 1559 O O . GLY A 1 200 ? -15.523 98.375 27.188 1 79.69 200 GLY A O 1
ATOM 1560 N N . GLN A 1 201 ? -14.461 96.5 27.422 1 87.75 201 GLN A N 1
ATOM 1561 C CA . GLN A 1 201 ? -14.203 96.375 25.984 1 87.75 201 GLN A CA 1
ATOM 1562 C C . GLN A 1 201 ? -14.992 95.25 25.391 1 87.75 201 GLN A C 1
ATOM 1564 O O . GLN A 1 201 ? -14.906 94.125 25.875 1 87.75 201 GLN A O 1
ATOM 1569 N N . ILE A 1 202 ? -15.695 95.562 24.359 1 89.94 202 ILE A N 1
ATOM 1570 C CA . ILE A 1 202 ? -16.531 94.5 23.734 1 89.94 202 ILE A CA 1
ATOM 1571 C C . ILE A 1 202 ? -15.742 93.75 22.688 1 89.94 202 ILE A C 1
ATOM 1573 O O . ILE A 1 202 ? -15.016 94.375 21.891 1 89.94 202 ILE A O 1
ATOM 1577 N N . HIS A 1 203 ? -15.82 92.5 22.781 1 92.38 203 HIS A N 1
ATOM 1578 C CA . HIS A 1 203 ? -15.18 91.625 21.812 1 92.38 203 HIS A CA 1
ATOM 1579 C C . HIS A 1 203 ? -16.203 90.812 21.031 1 92.38 203 HIS A C 1
ATOM 1581 O O . HIS A 1 203 ? -17.203 90.375 21.594 1 92.38 203 HIS A O 1
ATOM 1587 N N . ALA A 1 204 ? -15.992 90.812 19.703 1 92.12 204 ALA A N 1
ATOM 1588 C CA . ALA A 1 204 ? -16.859 90 18.828 1 92.12 204 ALA A CA 1
ATOM 1589 C C . ALA A 1 204 ? -16.156 88.75 18.312 1 92.12 204 ALA A C 1
ATOM 1591 O O . ALA A 1 204 ? -14.961 88.812 17.969 1 92.12 204 ALA A O 1
ATOM 1592 N N . GLY A 1 205 ? -16.938 87.688 18.219 1 91.06 205 GLY A N 1
ATOM 1593 C CA . GLY A 1 205 ? -16.391 86.438 17.656 1 91.06 205 GLY A CA 1
ATOM 1594 C C . GLY A 1 205 ? -15.609 85.625 18.672 1 91.06 205 GLY A C 1
ATOM 1595 O O . GLY A 1 205 ? -14.641 84.938 18.312 1 91.06 205 GLY A O 1
ATOM 1596 N N . VAL A 1 206 ? -15.906 85.75 19.875 1 88.44 206 VAL A N 1
ATOM 1597 C CA . VAL A 1 206 ? -15.211 85 20.922 1 88.44 206 VAL A CA 1
ATOM 1598 C C . VAL A 1 206 ? -15.734 83.562 20.969 1 88.44 206 VAL A C 1
ATOM 1600 O O . VAL A 1 206 ? -16.797 83.25 20.438 1 88.44 206 VAL A O 1
ATOM 1603 N N . ASN A 1 207 ? -14.922 82.75 21.406 1 81.06 207 ASN A N 1
ATOM 1604 C CA . ASN A 1 207 ? -15.352 81.375 21.547 1 81.06 207 ASN A CA 1
ATOM 1605 C C . ASN A 1 207 ? -16.281 81.188 22.75 1 81.06 207 ASN A C 1
ATOM 1607 O O . ASN A 1 207 ? -16.656 82.188 23.406 1 81.06 207 ASN A O 1
ATOM 1611 N N . GLY A 1 208 ? -16.75 79.875 22.953 1 75.12 208 GLY A N 1
ATOM 1612 C CA . GLY A 1 208 ? -17.703 79.625 24.016 1 75.12 208 GLY A CA 1
ATOM 1613 C C . GLY A 1 208 ? -17.219 80 25.391 1 75.12 208 GLY A C 1
ATOM 1614 O O . GLY A 1 208 ? -18.016 80.25 26.297 1 75.12 208 GLY A O 1
ATOM 1615 N N . SER A 1 209 ? -15.914 80.125 25.547 1 78.12 209 SER A N 1
ATOM 1616 C CA . SER A 1 209 ? -15.336 80.5 26.828 1 78.12 209 SER A CA 1
ATOM 1617 C C . SER A 1 209 ? -15.055 82 26.906 1 78.12 209 SER A C 1
ATOM 1619 O O . SER A 1 209 ? -14.531 82.5 27.922 1 78.12 209 SER A O 1
ATOM 1621 N N . GLY A 1 210 ? -15.297 82.625 25.906 1 79.25 210 GLY A N 1
ATOM 1622 C CA . GLY A 1 210 ? -15.102 84.062 25.891 1 79.25 210 GLY A CA 1
ATOM 1623 C C . GLY A 1 210 ? -13.695 84.5 25.469 1 79.25 210 GLY A C 1
ATOM 1624 O O . GLY A 1 210 ? -13.273 85.625 25.719 1 79.25 210 GLY A O 1
ATOM 1625 N N . LEU A 1 211 ? -13.078 83.5 24.922 1 82.31 211 LEU A N 1
ATOM 1626 C CA . LEU A 1 211 ? -11.703 83.812 24.531 1 82.31 211 LEU A CA 1
ATOM 1627 C C . LEU A 1 211 ? -11.602 84.125 23.031 1 82.31 211 LEU A C 1
ATOM 1629 O O . LEU A 1 211 ? -12.383 83.562 22.25 1 82.31 211 LEU A O 1
ATOM 1633 N N . GLY A 1 212 ? -10.742 84.938 22.75 1 80.62 212 GLY A N 1
ATOM 1634 C CA . GLY A 1 212 ? -10.508 85.312 21.359 1 80.62 212 GLY A CA 1
ATOM 1635 C C . GLY A 1 212 ? -11.422 86.438 20.875 1 80.62 212 GLY A C 1
ATOM 1636 O O . GLY A 1 212 ? -11.836 87.25 21.641 1 80.62 212 GLY A O 1
ATOM 1637 N N . GLY A 1 213 ? -11.562 86.5 19.547 1 86.75 213 GLY A N 1
ATOM 1638 C CA . GLY A 1 213 ? -12.438 87.5 18.922 1 86.75 213 GLY A CA 1
ATOM 1639 C C . GLY A 1 213 ? -11.742 88.812 18.578 1 86.75 213 GLY A C 1
ATOM 1640 O O . GLY A 1 213 ? -10.531 88.938 18.766 1 86.75 213 GLY A O 1
ATOM 1641 N N . VAL A 1 214 ? -12.586 89.688 18.109 1 91.88 214 VAL A N 1
ATOM 1642 C CA . VAL A 1 214 ? -12.102 91 17.656 1 91.88 214 VAL A CA 1
ATOM 1643 C C . VAL A 1 214 ? -12.641 92.125 18.578 1 91.88 214 VAL A C 1
ATOM 1645 O O . VAL A 1 214 ? -13.828 92.125 18.906 1 91.88 214 VAL A O 1
ATOM 1648 N N . GLN A 1 215 ? -11.727 92.938 18.953 1 91 215 GLN A N 1
ATOM 1649 C CA . GLN A 1 215 ? -12.117 94.062 19.812 1 91 215 GLN A CA 1
ATOM 1650 C C . GLN A 1 215 ? -12.859 95.125 19.031 1 91 215 GLN A C 1
ATOM 1652 O O . GLN A 1 215 ? -12.43 95.5 17.938 1 91 215 GLN A O 1
ATOM 1657 N N . LEU A 1 216 ? -13.953 95.438 19.531 1 91.19 216 LEU A N 1
ATOM 1658 C CA . LEU A 1 216 ? -14.711 96.562 18.906 1 91.19 216 LEU A CA 1
ATOM 1659 C C . LEU A 1 216 ? -14.211 97.875 19.391 1 91.19 216 LEU A C 1
ATOM 1661 O O . LEU A 1 216 ? -13.781 98.062 20.531 1 91.19 216 LEU A O 1
ATOM 1665 N N . PRO A 1 217 ? -14.227 98.875 18.484 1 88.56 217 PRO A N 1
ATOM 1666 C CA . PRO A 1 217 ? -13.82 100.25 18.875 1 88.56 217 PRO A CA 1
ATOM 1667 C C . PRO A 1 217 ? -14.836 100.938 19.797 1 88.56 217 PRO A C 1
ATOM 1669 O O . PRO A 1 217 ? -15.93 100.375 20.016 1 88.56 217 PRO A O 1
ATOM 1672 N N . SER A 1 218 ? -14.375 102.062 20.281 1 82.12 218 SER A N 1
ATOM 1673 C CA . SER A 1 218 ? -15.266 102.875 21.125 1 82.12 218 SER A CA 1
ATOM 1674 C C . SER A 1 218 ? -16.469 103.375 20.344 1 82.12 218 SER A C 1
ATOM 1676 O O . SER A 1 218 ? -16.391 103.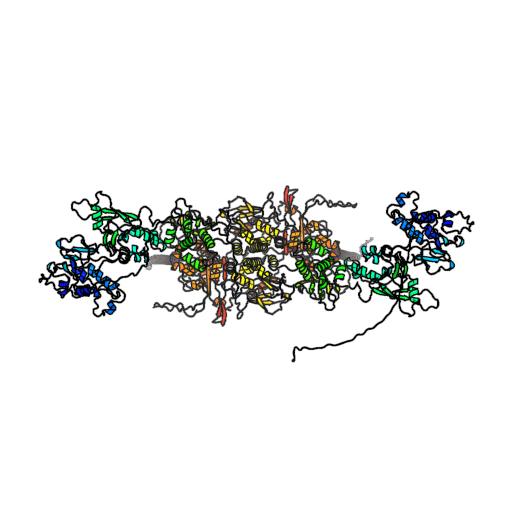562 19.125 1 82.12 218 SER A O 1
ATOM 1678 N N . GLY A 1 219 ? -17.562 103.562 20.906 1 81.81 219 GLY A N 1
ATOM 1679 C CA . GLY A 1 219 ? -18.828 103.938 20.312 1 81.81 219 GLY A CA 1
ATOM 1680 C C . GLY A 1 219 ? -18.719 105.188 19.438 1 81.81 219 GLY A C 1
ATOM 1681 O O . GLY A 1 219 ? -19.531 105.375 18.531 1 81.81 219 GLY A O 1
ATOM 1682 N N . ASP A 1 220 ? -17.719 106 19.625 1 79.81 220 ASP A N 1
ATOM 1683 C CA . ASP A 1 220 ? -17.531 107.25 18.859 1 79.81 220 ASP A CA 1
ATOM 1684 C C . ASP A 1 220 ? -17.125 106.938 17.422 1 79.81 220 ASP A C 1
ATOM 1686 O O . ASP A 1 220 ? -17.281 107.812 16.547 1 79.81 220 ASP A O 1
ATOM 1690 N N . ARG A 1 221 ? -16.719 105.812 17.172 1 88.25 221 ARG A N 1
ATOM 1691 C CA . ARG A 1 221 ? -16.25 105.5 15.844 1 88.25 221 ARG A CA 1
ATOM 1692 C C . ARG A 1 221 ? -17.328 104.75 15.062 1 88.25 221 ARG A C 1
ATOM 1694 O O . ARG A 1 221 ? -17.094 104.312 13.93 1 88.25 221 ARG A O 1
ATOM 1701 N N . PHE A 1 222 ? -18.469 104.562 15.633 1 89.62 222 PHE A N 1
ATOM 1702 C CA . PHE A 1 222 ? -19.578 103.938 14.945 1 89.62 222 PHE A CA 1
ATOM 1703 C C . PHE A 1 222 ? -20.188 104.875 13.906 1 89.62 222 PHE A C 1
ATOM 1705 O O . PHE A 1 222 ? -20.281 106.062 14.133 1 89.62 222 PHE A O 1
ATOM 1712 N N . LEU A 1 223 ? -20.422 104.375 12.773 1 89.62 223 LEU A N 1
ATOM 1713 C CA . LEU A 1 223 ? -21.062 105.188 11.711 1 89.62 223 LEU A CA 1
ATOM 1714 C C . LEU A 1 223 ? -22.5 104.75 11.5 1 89.62 223 LEU A C 1
ATOM 1716 O O . LEU A 1 223 ? -22.766 103.562 11.281 1 89.62 223 LEU A O 1
ATOM 1720 N N . TRP A 1 224 ? -23.438 105.625 11.602 1 88.94 224 TRP A N 1
ATOM 1721 C CA . TRP A 1 224 ? -24.875 105.312 11.523 1 88.94 224 TRP A CA 1
ATOM 1722 C C . TRP A 1 224 ? -25.406 105.625 10.125 1 88.94 224 TRP A C 1
ATOM 1724 O O . TRP A 1 224 ? -25.172 106.688 9.578 1 88.94 224 TRP A O 1
ATOM 1734 N N . ALA A 1 225 ? -25.875 104.562 9.547 1 88.75 225 ALA A N 1
ATOM 1735 C CA . ALA A 1 225 ? -26.609 104.688 8.289 1 88.75 225 ALA A CA 1
ATOM 1736 C C . ALA A 1 225 ? -28.109 104.562 8.516 1 88.75 225 ALA A C 1
ATOM 1738 O O . ALA A 1 225 ? -28.547 104.188 9.609 1 88.75 225 ALA A O 1
ATOM 1739 N N . ASP A 1 226 ? -28.984 104.938 7.523 1 86.94 226 ASP A N 1
ATOM 1740 C CA . ASP A 1 226 ? -30.422 104.812 7.645 1 86.94 226 ASP A CA 1
ATOM 1741 C C . ASP A 1 226 ? -30.859 103.375 7.777 1 86.94 226 ASP A C 1
ATOM 1743 O O . ASP A 1 226 ? -31.859 103.062 8.414 1 86.94 226 ASP A O 1
ATOM 1747 N N . ASN A 1 227 ? -30.047 102.5 7.188 1 86.94 227 ASN A N 1
ATOM 1748 C CA . ASN A 1 227 ? -30.469 101.125 7.203 1 86.94 227 ASN A CA 1
ATOM 1749 C C . ASN A 1 227 ? -29.594 100.312 8.156 1 86.94 227 ASN A C 1
ATOM 1751 O O . ASN A 1 227 ? -29.672 99.062 8.148 1 86.94 227 ASN A O 1
ATOM 1755 N N . GLY A 1 228 ? -28.75 100.938 8.828 1 88.88 228 GLY A N 1
ATOM 1756 C CA . GLY A 1 228 ? -28 100.125 9.758 1 88.88 228 GLY A CA 1
ATOM 1757 C C . GLY A 1 228 ? -26.828 100.875 10.398 1 88.88 228 GLY A C 1
ATOM 1758 O O . GLY A 1 228 ? -26.719 102.062 10.281 1 88.88 228 GLY A O 1
ATOM 1759 N N . LEU A 1 229 ? -26.016 100 11.195 1 91.56 229 LEU A N 1
ATOM 1760 C CA . LEU A 1 229 ? -24.859 100.5 11.922 1 91.56 229 LEU A CA 1
ATOM 1761 C C . LEU A 1 229 ? -23.578 99.875 11.367 1 91.56 229 LEU A C 1
ATOM 1763 O O . LEU A 1 229 ? -23.516 98.688 11.117 1 91.56 229 LEU A O 1
ATOM 1767 N N . LEU A 1 230 ? -22.578 100.688 10.945 1 93.12 230 LEU A N 1
ATOM 1768 C CA . LEU A 1 230 ? -21.281 100.188 10.492 1 93.12 230 LEU A CA 1
ATOM 1769 C C . LEU A 1 230 ? -20.234 100.375 11.586 1 93.12 230 LEU A C 1
ATOM 1771 O O . LEU A 1 230 ? -20.016 101.5 12.078 1 93.12 230 LEU A O 1
ATOM 1775 N N . ILE A 1 231 ? -19.625 99.25 12.023 1 93.19 231 ILE A N 1
ATOM 1776 C CA . ILE A 1 231 ? -18.578 99.25 13.039 1 93.19 231 ILE A CA 1
ATOM 1777 C C . ILE A 1 231 ? -17.25 98.812 12.422 1 93.19 231 ILE A C 1
ATOM 1779 O O . ILE A 1 231 ? -17.094 97.688 12 1 93.19 231 ILE A O 1
ATOM 1783 N N . PRO A 1 232 ? -16.297 99.75 12.352 1 93.19 232 PRO A N 1
ATOM 1784 C CA . PRO A 1 232 ? -14.992 99.375 11.82 1 93.19 232 PRO A CA 1
ATOM 1785 C C . PRO A 1 232 ? -14.242 98.438 12.758 1 93.19 232 PRO A C 1
ATOM 1787 O O . PRO A 1 232 ? -14.148 98.688 13.961 1 93.19 232 PRO A O 1
ATOM 1790 N N . ILE A 1 233 ? -13.852 97.25 12.227 1 93.31 233 ILE A N 1
ATOM 1791 C CA . ILE A 1 233 ? -13.117 96.312 13.055 1 93.31 233 ILE A CA 1
ATOM 1792 C C . ILE A 1 233 ? -11.727 96.062 12.461 1 93.31 233 ILE A C 1
ATOM 1794 O O . ILE A 1 233 ? -11.523 96.25 11.258 1 93.31 233 ILE A O 1
ATOM 1798 N N . ASP A 1 234 ? -10.789 95.625 13.273 1 90.81 234 ASP A N 1
ATOM 1799 C CA . ASP A 1 234 ? -9.383 95.5 12.883 1 90.81 234 ASP A CA 1
ATOM 1800 C C . ASP A 1 234 ? -8.984 94.125 12.508 1 90.81 234 ASP A C 1
ATOM 1802 O O . ASP A 1 234 ? -7.801 93.75 12.453 1 90.81 234 ASP A O 1
ATOM 1806 N N . ASP A 1 235 ? -9.93 93.312 12.383 1 90 235 ASP A N 1
ATOM 1807 C CA . ASP A 1 235 ? -9.68 91.938 11.961 1 90 235 ASP A CA 1
ATOM 1808 C C . ASP A 1 235 ? -10.875 91.375 11.211 1 90 235 ASP A C 1
ATOM 1810 O O . ASP A 1 235 ? -11.969 91.938 11.234 1 90 235 ASP A O 1
ATOM 1814 N N . VAL A 1 236 ? -10.625 90.188 10.516 1 89.62 236 VAL A N 1
ATOM 1815 C CA . VAL A 1 236 ? -11.695 89.562 9.773 1 89.62 236 VAL A CA 1
ATOM 1816 C C . VAL A 1 236 ? -12.289 88.438 10.602 1 89.62 236 VAL A C 1
ATOM 1818 O O . VAL A 1 236 ? -11.555 87.625 11.211 1 89.62 236 VAL A O 1
ATOM 1821 N N . LEU A 1 237 ? -13.523 88.438 10.758 1 90.81 237 LEU A N 1
ATOM 1822 C CA . LEU A 1 237 ? -14.211 87.375 11.461 1 90.81 237 LEU A CA 1
ATOM 1823 C C . LEU A 1 237 ? -14.406 86.125 10.555 1 90.81 237 LEU A C 1
ATOM 1825 O O . LEU A 1 237 ? -14.875 86.25 9.414 1 90.81 237 LEU A O 1
ATOM 1829 N N . THR A 1 238 ? -14.023 85 10.992 1 88.06 238 THR A N 1
ATOM 1830 C CA . THR A 1 238 ? -14.148 83.75 10.211 1 88.06 238 THR A CA 1
ATOM 1831 C C . THR A 1 238 ? -15.312 82.938 10.734 1 88.06 238 THR A C 1
ATOM 1833 O O . THR A 1 238 ? -15.461 82.75 11.938 1 88.06 238 THR A O 1
ATOM 1836 N N . PRO A 1 239 ? -16.141 82.438 9.773 1 90.12 239 PRO A N 1
ATOM 1837 C CA . PRO A 1 239 ? -17.219 81.5 10.211 1 90.12 239 PRO A CA 1
ATOM 1838 C C . PRO A 1 239 ? -16.703 80.25 10.867 1 90.12 239 PRO A C 1
ATOM 1840 O O . PRO A 1 239 ? -15.586 79.812 10.578 1 90.12 239 PRO A O 1
ATOM 1843 N N . PRO A 1 240 ? -17.438 79.688 11.836 1 91.31 240 PRO A N 1
ATOM 1844 C CA . PRO A 1 240 ? -17.016 78.438 12.5 1 91.31 240 PRO A CA 1
ATOM 1845 C C . PRO A 1 240 ? -16.875 77.25 11.531 1 91.31 240 PRO A C 1
ATOM 1847 O O . PRO A 1 240 ? -17.578 77.188 10.523 1 91.31 240 PRO A O 1
ATOM 1850 N N . PRO A 1 241 ? -15.945 76.438 11.828 1 90.56 241 PRO A N 1
ATOM 1851 C CA . PRO A 1 241 ? -15.773 75.25 10.984 1 90.56 241 PRO A CA 1
ATOM 1852 C C . PRO A 1 241 ? -16.891 74.188 11.164 1 90.56 241 PRO A C 1
ATOM 1854 O O . PRO A 1 241 ? -17.781 74.375 12 1 90.56 241 PRO A O 1
ATOM 1857 N N . SER A 1 242 ? -16.906 73.188 10.297 1 91.75 242 SER A N 1
ATOM 1858 C CA . SER A 1 242 ? -17.906 72.125 10.398 1 91.75 242 SER A CA 1
ATOM 1859 C C . SER A 1 242 ? -17.625 71.188 11.586 1 91.75 242 SER A C 1
ATOM 1861 O O . SER A 1 242 ? -16.531 71.25 12.156 1 91.75 242 SER A O 1
ATOM 1863 N N . VAL A 1 243 ? -18.594 70.438 11.945 1 92.88 243 VAL A N 1
ATOM 1864 C CA . VAL A 1 243 ? -18.422 69.5 13.039 1 92.88 243 VAL A CA 1
ATOM 1865 C C . VAL A 1 243 ? -17.281 68.5 12.727 1 92.88 243 VAL A C 1
ATOM 1867 O O . VAL A 1 243 ? -16.5 68.188 13.609 1 92.88 243 VAL A O 1
ATOM 1870 N N . ALA A 1 244 ? -17.156 68.062 11.484 1 93.5 244 ALA A N 1
ATOM 1871 C CA . ALA A 1 244 ? -16.094 67.125 11.047 1 93.5 244 ALA A CA 1
ATOM 1872 C C . ALA A 1 244 ? -14.719 67.75 11.305 1 93.5 244 ALA A C 1
ATOM 1874 O O . ALA A 1 244 ? -13.82 67.062 11.812 1 93.5 244 ALA A O 1
ATOM 1875 N N . GLN A 1 245 ? -14.617 69 11.023 1 91.81 245 GLN A N 1
ATOM 1876 C CA . GLN A 1 245 ? -13.336 69.688 11.18 1 91.81 245 GLN A CA 1
ATOM 1877 C C . GLN A 1 245 ? -13 69.938 12.656 1 91.81 245 GLN A C 1
ATOM 1879 O O . GLN A 1 245 ? -11.828 69.875 13.047 1 91.81 245 GLN A O 1
ATOM 1884 N N . ILE A 1 246 ? -13.992 70.125 13.414 1 92.94 246 ILE A N 1
ATOM 1885 C CA . ILE A 1 246 ? -13.766 70.312 14.844 1 92.94 246 ILE A CA 1
ATOM 1886 C C . ILE A 1 246 ? -13.266 69 15.461 1 92.94 246 ILE A C 1
ATOM 1888 O O . ILE A 1 246 ? -12.328 69 16.25 1 92.94 246 ILE A O 1
ATOM 1892 N N . ILE A 1 247 ? -13.836 67.938 15.055 1 93.38 247 ILE A N 1
ATOM 1893 C CA . ILE A 1 247 ? -13.422 66.625 15.57 1 93.38 247 ILE A CA 1
ATOM 1894 C C . ILE A 1 247 ? -11.984 66.375 15.148 1 93.38 247 ILE A C 1
ATOM 1896 O O . ILE A 1 247 ? -11.203 65.812 15.93 1 93.38 247 ILE A O 1
ATOM 1900 N N . ARG A 1 248 ? -11.562 66.75 13.992 1 91.94 248 ARG A N 1
ATOM 1901 C CA . ARG A 1 248 ? -10.234 66.5 13.445 1 91.94 248 ARG A CA 1
ATOM 1902 C C . ARG A 1 248 ? -9.18 67.375 14.109 1 91.94 248 ARG A C 1
ATOM 1904 O O . ARG A 1 248 ? -8.023 66.938 14.234 1 91.94 248 ARG A O 1
ATOM 1911 N N . THR A 1 249 ? -9.578 68.562 14.609 1 90.5 249 THR A N 1
ATOM 1912 C CA . THR A 1 249 ? -8.562 69.5 14.984 1 90.5 249 THR A CA 1
ATOM 1913 C C . THR A 1 249 ? -8.531 69.688 16.5 1 90.5 249 THR A C 1
ATOM 1915 O O . THR A 1 249 ? -7.504 70.062 17.062 1 90.5 249 THR A O 1
ATOM 1918 N N . ASP A 1 250 ? -9.617 69.562 17.188 1 90.88 250 ASP A N 1
ATOM 1919 C CA . ASP A 1 250 ? -9.648 69.75 18.625 1 90.88 250 ASP A CA 1
ATOM 1920 C C . ASP A 1 250 ? -8.883 68.688 19.375 1 90.88 250 ASP A C 1
ATOM 1922 O O . ASP A 1 250 ? -9.25 67.5 19.297 1 90.88 250 ASP A O 1
ATOM 1926 N N . PRO A 1 251 ? -7.82 68.938 20.047 1 92.25 251 PRO A N 1
ATOM 1927 C CA . PRO A 1 251 ? -7 67.938 20.734 1 92.25 251 PRO A CA 1
ATOM 1928 C C . PRO A 1 251 ? -7.77 67.25 21.828 1 92.25 251 PRO A C 1
ATOM 1930 O O . PRO A 1 251 ? -7.402 66.125 22.203 1 92.25 251 PRO A O 1
ATOM 1933 N N . ARG A 1 252 ? -8.859 67.75 22.406 1 91.62 252 ARG A N 1
ATOM 1934 C CA . ARG A 1 252 ? -9.656 67.125 23.438 1 91.62 252 ARG A CA 1
ATOM 1935 C C . ARG A 1 252 ? -10.5 66 22.859 1 91.62 252 ARG A C 1
ATOM 1937 O O . ARG A 1 252 ? -11.031 65.125 23.609 1 91.62 252 ARG A O 1
ATOM 1944 N N . LEU A 1 253 ? -10.555 66 21.562 1 94.31 253 LEU A N 1
ATOM 1945 C CA . LEU A 1 253 ? -11.367 65 20.891 1 94.31 253 LEU A CA 1
ATOM 1946 C C . LEU A 1 253 ? -10.492 64.062 20.062 1 94.31 253 LEU A C 1
ATOM 1948 O O . LEU A 1 253 ? -10.969 63.469 19.094 1 94.31 253 LEU A O 1
ATOM 1952 N N . SER A 1 254 ? -9.227 63.969 20.422 1 93.44 254 SER A N 1
ATOM 1953 C CA . SER A 1 254 ? -8.281 63.156 19.672 1 93.44 254 SER A CA 1
ATOM 1954 C C . SER A 1 254 ? -8.68 61.688 19.688 1 93.44 254 SER A C 1
ATOM 1956 O O . SER A 1 254 ? -8.5 60.969 18.703 1 93.44 254 SER A O 1
ATOM 1958 N N . ILE A 1 255 ? -9.188 61.188 20.797 1 92.81 255 ILE A N 1
ATOM 1959 C CA . ILE A 1 255 ? -9.594 59.781 20.875 1 92.81 255 ILE A CA 1
ATOM 1960 C C . ILE A 1 255 ? -10.812 59.531 20 1 92.81 255 ILE A C 1
ATOM 1962 O O . ILE A 1 255 ? -10.898 58.531 19.312 1 92.81 255 ILE A O 1
ATOM 1966 N N . TYR A 1 256 ? -11.641 60.469 20.062 1 90.19 256 TYR A N 1
ATOM 1967 C CA . TYR A 1 256 ? -12.828 60.406 19.219 1 90.19 256 TYR A CA 1
ATOM 1968 C C . TYR A 1 256 ? -12.445 60.312 17.75 1 90.19 256 TYR A C 1
ATOM 1970 O O . TYR A 1 256 ? -13.016 59.5 17 1 90.19 256 TYR A O 1
ATOM 1978 N N . ARG A 1 257 ? -11.484 61.062 17.328 1 91.88 257 ARG A N 1
ATOM 1979 C CA . ARG A 1 257 ? -10.961 61.062 15.969 1 91.88 257 ARG A CA 1
ATOM 1980 C C . ARG A 1 257 ? -10.344 59.688 15.633 1 91.88 257 ARG A C 1
ATOM 1982 O O . ARG A 1 257 ? -10.484 59.188 14.508 1 91.88 257 ARG A O 1
ATOM 1989 N N . SER A 1 258 ? -9.711 59.156 16.594 1 92.62 258 SER A N 1
ATOM 1990 C CA . SER A 1 258 ? -8.984 57.938 16.375 1 92.62 258 SER A CA 1
ATOM 1991 C C . SER A 1 258 ? -9.945 56.75 16.234 1 92.62 258 SER A C 1
ATOM 1993 O O . SER A 1 258 ? -9.625 55.75 15.586 1 92.62 258 SER A O 1
ATOM 1995 N N . ILE A 1 259 ? -11.102 56.75 16.828 1 92.06 259 ILE A N 1
ATOM 1996 C CA . ILE A 1 259 ? -12.008 55.625 16.859 1 92.06 259 ILE A CA 1
ATOM 1997 C C . ILE A 1 259 ? -12.961 55.656 15.68 1 92.06 259 ILE A C 1
ATOM 1999 O O . ILE A 1 259 ? -13.414 54.625 15.188 1 92.06 259 ILE A O 1
ATOM 2003 N N . LEU A 1 260 ? -13.305 56.812 15.133 1 92.81 260 LEU A N 1
ATOM 2004 C CA . LEU A 1 260 ? -14.25 56.969 14.031 1 92.81 260 LEU A CA 1
ATOM 2005 C C . LEU A 1 260 ? -13.555 56.75 12.688 1 92.81 260 LEU A C 1
ATOM 2007 O O . LEU A 1 260 ? -12.438 57.25 12.484 1 92.81 260 LEU A O 1
ATOM 2011 N N . PRO A 1 261 ? -14.25 56.094 11.812 1 92.75 261 PRO A N 1
ATOM 2012 C CA . PRO A 1 261 ? -13.68 55.938 10.469 1 92.75 261 PRO A CA 1
ATOM 2013 C C . PRO A 1 261 ? -13.578 57.25 9.719 1 92.75 261 PRO A C 1
ATOM 2015 O O . PRO A 1 261 ? -14.461 58.094 9.828 1 92.75 261 PRO A O 1
ATOM 2018 N N . ASP A 1 262 ? -12.555 57.344 8.93 1 91.19 262 ASP A N 1
ATOM 2019 C CA . ASP A 1 262 ? -12.281 58.562 8.195 1 91.19 262 ASP A CA 1
ATOM 2020 C C . ASP A 1 262 ? -13.414 58.906 7.227 1 91.19 262 ASP A C 1
ATOM 2022 O O . ASP A 1 262 ? -13.781 60.062 7.062 1 91.19 262 ASP A O 1
ATOM 2026 N N . LYS A 1 263 ? -13.938 57.906 6.645 1 91.06 263 LYS A N 1
ATOM 2027 C CA . LYS A 1 263 ? -15.016 58.125 5.691 1 91.06 263 LYS A CA 1
ATOM 2028 C C . LYS A 1 263 ? -16.266 58.688 6.391 1 91.06 263 LYS A C 1
ATOM 2030 O O . LYS A 1 263 ? -16.969 59.531 5.824 1 91.06 263 LYS A O 1
ATOM 2035 N N . PHE A 1 264 ? -16.469 58.188 7.57 1 92.56 264 PHE A N 1
ATOM 2036 C CA . PHE A 1 264 ? -17.625 58.656 8.32 1 92.56 264 PHE A CA 1
ATOM 2037 C C . PHE A 1 264 ? -17.438 60.125 8.766 1 92.56 264 PHE A C 1
ATOM 2039 O O . PHE A 1 264 ? -18.359 60.938 8.672 1 92.56 264 PHE A O 1
ATOM 2046 N N . ILE A 1 265 ? -16.281 60.469 9.211 1 92.44 265 ILE A N 1
ATOM 2047 C CA . ILE A 1 265 ? -16 61.844 9.625 1 92.44 265 ILE A CA 1
ATOM 2048 C C . ILE A 1 265 ? -16.188 62.781 8.438 1 92.44 265 ILE A C 1
ATOM 2050 O O . ILE A 1 265 ? -16.734 63.906 8.586 1 92.44 265 ILE A O 1
ATOM 2054 N N . GLY A 1 266 ? -15.781 62.344 7.34 1 89.12 266 GLY A N 1
ATOM 2055 C CA . GLY A 1 266 ? -15.961 63.125 6.133 1 89.12 266 GLY A CA 1
ATOM 2056 C C . GLY A 1 266 ? -17.422 63.375 5.797 1 89.12 266 GLY A C 1
ATOM 2057 O O . GLY A 1 266 ? -17.781 64.438 5.309 1 89.12 266 GLY A O 1
ATOM 2058 N N . SER A 1 267 ? -18.266 62.5 6.156 1 89.94 267 SER A N 1
ATOM 2059 C CA . SER A 1 267 ? -19.672 62.625 5.836 1 89.94 267 SER A CA 1
ATOM 2060 C C . SER A 1 267 ? -20.375 63.594 6.785 1 89.94 267 SER A C 1
ATOM 2062 O O . SER A 1 267 ? -21.469 64.062 6.477 1 89.94 267 SER A O 1
ATOM 2064 N N . LEU A 1 268 ? -19.766 63.812 7.887 1 90.19 268 LEU A N 1
ATOM 2065 C CA . LEU A 1 268 ? -20.375 64.688 8.891 1 90.19 268 LEU A CA 1
ATOM 2066 C C . LEU A 1 268 ? -20.391 66.125 8.422 1 90.19 268 LEU A C 1
ATOM 2068 O O . LEU A 1 268 ? -21.125 66.938 8.961 1 90.19 268 LEU A O 1
ATOM 2072 N N . HIS A 1 269 ? -19.625 66.438 7.465 1 85.56 269 HIS A N 1
ATOM 2073 C CA . HIS A 1 269 ? -19.531 67.812 6.949 1 85.56 269 HIS A CA 1
ATOM 2074 C C . HIS A 1 269 ? -20.859 68.312 6.391 1 85.56 269 HIS A C 1
ATOM 2076 O O . HIS A 1 269 ? -21.203 69.5 6.5 1 85.56 269 HIS A O 1
ATOM 2082 N N . SER A 1 270 ? -21.625 67.438 5.902 1 85.5 270 SER A N 1
ATOM 2083 C CA . SER A 1 270 ? -22.828 67.812 5.191 1 85.5 270 SER A CA 1
ATOM 2084 C C . SER A 1 270 ? -24.078 67.438 5.977 1 85.5 270 SER A C 1
ATOM 2086 O O . SER A 1 270 ? -25.203 67.625 5.512 1 85.5 270 SER A O 1
ATOM 2088 N N . MET A 1 271 ? -23.938 66.938 7.137 1 88.62 271 MET A N 1
ATOM 2089 C CA . MET A 1 271 ? -25.109 66.562 7.941 1 88.62 271 MET A CA 1
ATOM 2090 C C . MET A 1 271 ? -25.688 67.812 8.633 1 88.62 271 MET A C 1
ATOM 2092 O O . MET A 1 271 ? -24.969 68.5 9.344 1 88.62 271 MET A O 1
ATOM 2096 N N . PRO A 1 272 ? -26.953 68.062 8.555 1 89.12 272 PRO A N 1
ATOM 2097 C CA . PRO A 1 272 ? -27.5 69.312 9.055 1 89.12 272 PRO A CA 1
ATOM 2098 C C . PRO A 1 272 ? -27.984 69.188 10.5 1 89.12 272 PRO A C 1
ATOM 2100 O O . PRO A 1 272 ? -28.281 68.125 10.984 1 89.12 272 PRO A O 1
ATOM 2103 N N . HIS A 1 273 ? -28.078 70.25 11.211 1 89.81 273 HIS A N 1
ATOM 2104 C CA . HIS A 1 273 ? -28.734 70.562 12.484 1 89.81 273 HIS A CA 1
ATOM 2105 C C . HIS A 1 273 ? -28.25 69.562 13.562 1 89.81 273 HIS A C 1
ATOM 2107 O O . HIS A 1 273 ? -29.047 68.938 14.258 1 89.81 273 HIS A O 1
ATOM 2113 N N . LEU A 1 274 ? -26.922 69.438 13.641 1 92.31 274 LEU A N 1
ATOM 2114 C CA . LEU A 1 274 ? -26.344 68.5 14.578 1 92.31 274 LEU A CA 1
ATOM 2115 C C . LEU A 1 274 ? -26.172 69.125 15.961 1 92.31 274 LEU A C 1
ATOM 2117 O O . LEU A 1 274 ? -25.812 70.312 16.078 1 92.31 274 LEU A O 1
ATOM 2121 N N . THR A 1 275 ? -26.516 68.438 16.953 1 94.62 275 THR A N 1
ATOM 2122 C CA . THR A 1 275 ? -26.156 68.688 18.344 1 94.62 275 THR A CA 1
ATOM 2123 C C . THR A 1 275 ? -25.359 67.562 18.938 1 94.62 275 THR A C 1
ATOM 2125 O O . THR A 1 275 ? -25.922 66.562 19.328 1 94.62 275 THR A O 1
ATOM 2128 N N . LEU A 1 276 ? -24.141 67.75 18.984 1 94.75 276 LEU A N 1
ATOM 2129 C CA . LEU A 1 276 ? -23.234 66.688 19.406 1 94.75 276 LEU A CA 1
ATOM 2130 C C . LEU A 1 276 ? -22.812 66.875 20.859 1 94.75 276 LEU A C 1
ATOM 2132 O O . LEU A 1 276 ? -22.328 67.938 21.234 1 94.75 276 LEU A O 1
ATOM 2136 N N . PHE A 1 277 ? -23.062 65.875 21.656 1 93.44 277 PHE A N 1
ATOM 2137 C CA . PHE A 1 277 ? -22.531 65.812 23.016 1 93.44 277 PHE A CA 1
ATOM 2138 C C . PHE A 1 277 ? -21.266 65 23.047 1 93.44 277 PHE A C 1
ATOM 2140 O O . PHE A 1 277 ? -21.328 63.781 23.312 1 93.44 277 PHE A O 1
ATOM 2147 N N . SER A 1 278 ? -20.141 65.625 22.766 1 93.12 278 SER A N 1
ATOM 2148 C CA . SER A 1 278 ? -18.891 64.875 22.562 1 93.12 278 SER A CA 1
ATOM 2149 C C . SER A 1 278 ? -18.172 64.625 23.875 1 93.12 278 SER A C 1
ATOM 2151 O O . SER A 1 278 ? -17.891 65.562 24.609 1 93.12 278 SER A O 1
ATOM 2153 N N . PRO A 1 279 ? -17.812 63.406 24.078 1 92.88 279 PRO A N 1
ATOM 2154 C CA . PRO A 1 279 ? -16.984 63.125 25.234 1 92.88 279 PRO A CA 1
ATOM 2155 C C . PRO A 1 279 ? -15.547 63.625 25.062 1 92.88 279 PRO A C 1
ATOM 2157 O O . PRO A 1 279 ? -14.992 63.562 23.969 1 92.88 279 PRO A O 1
ATOM 2160 N N . ASP A 1 280 ? -14.945 64.125 26.141 1 92.81 280 ASP A N 1
ATOM 2161 C CA . ASP A 1 280 ? -13.539 64.5 26.094 1 92.81 280 ASP A CA 1
ATOM 2162 C C . ASP A 1 280 ? -12.625 63.281 26.203 1 92.81 280 ASP A C 1
ATOM 2164 O O . ASP A 1 280 ? -13.102 62.188 26.422 1 92.81 280 ASP A O 1
ATOM 2168 N N . ASN A 1 281 ? -11.359 63.469 25.984 1 94.19 281 ASN A N 1
ATOM 2169 C CA . ASN A 1 281 ? -10.398 62.375 25.984 1 94.19 281 ASN A CA 1
ATOM 2170 C C . ASN A 1 281 ? -10.43 61.625 27.297 1 94.19 281 ASN A C 1
ATOM 2172 O O . ASN A 1 281 ? -10.25 60.406 27.328 1 94.19 281 ASN A O 1
ATOM 2176 N N . GLN A 1 282 ? -10.703 62.281 28.406 1 92.56 282 GLN A N 1
ATOM 2177 C CA . GLN A 1 282 ? -10.688 61.656 29.719 1 92.56 282 GLN A CA 1
ATOM 2178 C C . GLN A 1 282 ? -11.883 60.719 29.891 1 92.56 282 GLN A C 1
ATOM 2180 O O . GLN A 1 282 ? -11.805 59.719 30.625 1 92.56 282 GLN A O 1
ATOM 2185 N N . ALA A 1 283 ? -12.969 61.062 29.266 1 92.5 283 ALA A N 1
ATOM 2186 C CA . ALA A 1 283 ? -14.172 60.25 29.359 1 92.5 283 ALA A CA 1
ATOM 2187 C C . ALA A 1 283 ? -13.93 58.812 28.844 1 92.5 283 ALA A C 1
ATOM 2189 O O . ALA A 1 283 ? -14.523 57.875 29.344 1 92.5 283 ALA A O 1
ATOM 2190 N N . TRP A 1 284 ? -13.078 58.625 27.969 1 92.44 284 TRP A N 1
ATOM 2191 C CA . TRP A 1 284 ? -12.805 57.312 27.344 1 92.44 284 TRP A CA 1
ATOM 2192 C C . TRP A 1 284 ? -11.984 56.438 28.266 1 92.44 284 TRP A C 1
ATOM 2194 O O . TRP A 1 284 ? -11.883 55.219 28.047 1 92.44 284 TRP A O 1
ATOM 2204 N N . GLY A 1 285 ? -11.344 56.938 29.203 1 89.69 285 GLY A N 1
ATOM 2205 C CA . GLY A 1 285 ? -10.586 56.188 30.188 1 89.69 285 GLY A CA 1
ATOM 2206 C C . GLY A 1 285 ? -11.438 55.25 31 1 89.69 285 GLY A C 1
ATOM 2207 O O . GLY A 1 285 ? -10.914 54.312 31.641 1 89.69 285 GLY A O 1
ATOM 2208 N N . SER A 1 286 ? -12.766 55.469 30.891 1 87.69 286 SER A N 1
ATOM 2209 C CA . SER A 1 286 ? -13.672 54.562 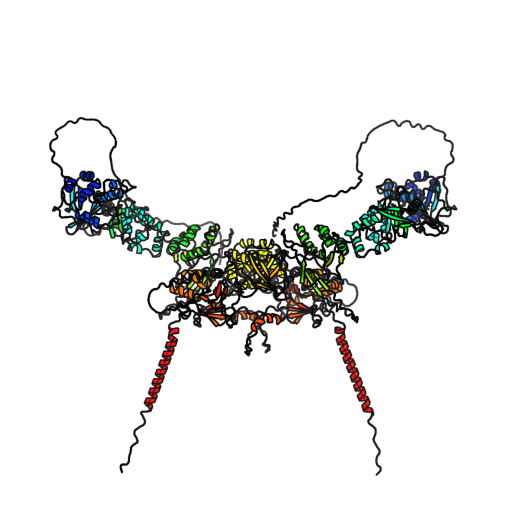31.609 1 87.69 286 SER A CA 1
ATOM 2210 C C . SER A 1 286 ? -13.727 53.188 30.938 1 87.69 286 SER A C 1
ATOM 2212 O O . SER A 1 286 ? -14.148 52.219 31.562 1 87.69 286 SER A O 1
ATOM 2214 N N . LEU A 1 287 ? -13.266 53.125 29.766 1 89.56 287 LEU A N 1
ATOM 2215 C CA . LEU A 1 287 ? -13.219 51.875 29.047 1 89.56 287 LEU A CA 1
ATOM 2216 C C . LEU A 1 287 ? -11.883 51.188 29.266 1 89.56 287 LEU A C 1
ATOM 2218 O O . LEU A 1 287 ? -10.859 51.844 29.453 1 89.56 287 LEU A O 1
ATOM 2222 N N . GLY A 1 288 ? -11.977 49.906 29.297 1 87.06 288 GLY A N 1
ATOM 2223 C CA . GLY A 1 288 ? -10.75 49.125 29.422 1 87.06 288 GLY A CA 1
ATOM 2224 C C . GLY A 1 288 ? -9.898 49.156 28.172 1 87.06 288 GLY A C 1
ATOM 2225 O O . GLY A 1 288 ? -10.359 49.562 27.109 1 87.06 288 GLY A O 1
ATOM 2226 N N . PRO A 1 289 ? -8.68 48.75 28.359 1 88.44 289 PRO A N 1
ATOM 2227 C CA . PRO A 1 289 ? -7.777 48.719 27.203 1 88.44 289 PRO A CA 1
ATOM 2228 C C . PRO A 1 289 ? -8.273 47.844 26.078 1 88.44 289 PRO A C 1
ATOM 2230 O O . PRO A 1 289 ? -8.078 48.156 24.906 1 88.44 289 PRO A O 1
ATOM 2233 N N . ILE A 1 290 ? -8.859 46.75 26.359 1 88.69 290 ILE A N 1
ATOM 2234 C CA . ILE A 1 290 ? -9.328 45.812 25.344 1 88.69 290 ILE A CA 1
ATOM 2235 C C . ILE A 1 290 ? -10.484 46.406 24.562 1 88.69 290 ILE A C 1
ATOM 2237 O O . ILE A 1 290 ? -10.562 46.281 23.344 1 88.69 290 ILE A O 1
ATOM 2241 N N . GLU A 1 291 ? -11.344 47.094 25.219 1 89.06 291 GLU A N 1
ATOM 2242 C CA . GLU A 1 291 ? -12.461 47.75 24.578 1 89.06 291 GLU A CA 1
ATOM 2243 C C . GLU A 1 291 ? -11.969 48.844 23.625 1 89.06 291 GLU A C 1
ATOM 2245 O O . GLU A 1 291 ? -12.492 49 22.516 1 89.06 291 GLU A O 1
ATOM 2250 N N . MET A 1 292 ? -10.992 49.562 24.125 1 90.25 292 MET A N 1
ATOM 2251 C CA . MET A 1 292 ? -10.453 50.625 23.297 1 90.25 292 MET A CA 1
ATOM 2252 C C . MET A 1 292 ? -9.781 50.062 22.047 1 90.25 292 MET A C 1
ATOM 2254 O O . MET A 1 292 ? -9.906 50.656 20.969 1 90.25 292 MET A O 1
ATOM 2258 N N . GLU A 1 293 ? -9.117 49 22.297 1 90.44 293 GLU A N 1
ATOM 2259 C CA . GLU A 1 293 ? -8.453 48.375 21.141 1 90.44 293 GLU A CA 1
ATOM 2260 C C . GLU A 1 293 ? -9.477 47.875 20.125 1 90.44 293 GLU A C 1
ATOM 2262 O O . GLU A 1 293 ? -9.242 47.969 18.922 1 90.44 293 GLU A O 1
ATOM 2267 N N . TYR A 1 294 ? -10.539 47.312 20.594 1 92.06 294 TYR A N 1
ATOM 2268 C CA . TYR A 1 294 ? -11.609 46.875 19.703 1 92.06 294 TYR A CA 1
ATOM 2269 C C . TYR A 1 294 ? -12.172 48.062 18.906 1 92.06 294 TYR A C 1
ATOM 2271 O O . TYR A 1 294 ? -12.344 47.969 17.688 1 92.06 294 TYR A O 1
ATOM 2279 N N . LEU A 1 295 ? -12.375 49.156 19.578 1 90.44 295 LEU A N 1
ATOM 2280 C CA . LEU A 1 295 ? -12.977 50.312 18.938 1 90.44 295 LEU A CA 1
ATOM 2281 C C . LEU A 1 295 ? -12.031 50.906 17.906 1 90.44 295 LEU A C 1
ATOM 2283 O O . LEU A 1 295 ? -12.484 51.5 16.922 1 90.44 295 LEU A O 1
ATOM 2287 N N . ARG A 1 296 ? -10.789 50.781 18.078 1 88.88 296 ARG A N 1
ATOM 2288 C CA . ARG A 1 296 ? -9.805 51.344 17.156 1 88.88 296 ARG A CA 1
ATOM 2289 C C . ARG A 1 296 ? -9.609 50.406 15.953 1 88.88 296 ARG A C 1
ATOM 2291 O O . ARG A 1 296 ? -9.062 50.812 14.922 1 88.88 296 ARG A O 1
ATOM 2298 N N . SER A 1 297 ? -10.188 49.25 16.109 1 88.5 297 SER A N 1
ATOM 2299 C CA . SER A 1 297 ? -10.008 48.281 15.031 1 88.5 297 SER A CA 1
ATOM 2300 C C . SER A 1 297 ? -11.016 48.5 13.906 1 88.5 297 SER A C 1
ATOM 2302 O O . SER A 1 297 ? -11.992 49.219 14.078 1 88.5 297 SER A O 1
ATOM 2304 N N . SER A 1 298 ? -10.75 47.875 12.703 1 85.19 298 SER A N 1
ATOM 2305 C CA . SER A 1 298 ? -11.648 48 11.555 1 85.19 298 SER A CA 1
ATOM 2306 C C . SER A 1 298 ? -12.984 47.281 11.82 1 85.19 298 SER A C 1
ATOM 2308 O O . SER A 1 298 ? -14.008 47.688 11.266 1 85.19 298 SER A O 1
ATOM 2310 N N . TYR A 1 299 ? -12.977 46.375 12.75 1 86.12 299 TYR A N 1
ATOM 2311 C CA . TYR A 1 299 ? -14.195 45.625 13.039 1 86.12 299 TYR A CA 1
ATOM 2312 C C . TYR A 1 299 ? -15.086 46.375 14.008 1 86.12 299 TYR A C 1
ATOM 2314 O O . TYR A 1 299 ? -16.281 46.125 14.109 1 86.12 299 TYR A O 1
ATOM 2322 N N . GLY A 1 300 ? -14.453 47.312 14.656 1 88.38 300 GLY A N 1
ATOM 2323 C CA . GLY A 1 300 ? -15.211 48.125 15.602 1 88.38 300 GLY A CA 1
ATOM 2324 C C . GLY A 1 300 ? -15.797 49.375 14.977 1 88.38 300 GLY A C 1
ATOM 2325 O O . GLY A 1 300 ? -16.438 50.156 15.656 1 88.38 300 GLY A O 1
ATOM 2326 N N . ALA A 1 301 ? -15.602 49.562 13.672 1 88.38 301 ALA A N 1
ATOM 2327 C CA . ALA A 1 301 ? -16.016 50.781 12.984 1 88.38 301 ALA A CA 1
ATOM 2328 C C . ALA A 1 301 ? -17.531 51 13.109 1 88.38 301 ALA A C 1
ATOM 2330 O O . ALA A 1 301 ? -17.984 52.094 13.359 1 88.38 301 ALA A O 1
ATOM 2331 N N . GLU A 1 302 ? -18.281 49.969 12.945 1 88.75 302 GLU A N 1
ATOM 2332 C CA . GLU A 1 302 ? -19.734 50.094 13.023 1 88.75 302 GLU A CA 1
ATOM 2333 C C . GLU A 1 302 ? -20.172 50.469 14.43 1 88.75 302 GLU A C 1
ATOM 2335 O O . GLU A 1 302 ? -21.094 51.281 14.594 1 88.75 302 GLU A O 1
ATOM 2340 N N . ASP A 1 303 ? -19.516 49.875 15.406 1 90.69 303 ASP A N 1
ATOM 2341 C CA . ASP A 1 303 ? -19.859 50.188 16.797 1 90.69 303 ASP A CA 1
ATOM 2342 C C . ASP A 1 303 ? -19.453 51.594 17.156 1 90.69 303 ASP A C 1
ATOM 2344 O O . ASP A 1 303 ? -20.125 52.281 17.953 1 90.69 303 ASP A O 1
ATOM 2348 N N . SER A 1 304 ? -18.359 52.031 16.594 1 91.62 304 SER A N 1
ATOM 2349 C CA . SER A 1 304 ? -17.922 53.406 16.812 1 91.62 304 SER A CA 1
ATOM 2350 C C . SER A 1 304 ? -18.922 54.406 16.234 1 91.62 304 SER A C 1
ATOM 2352 O O . SER A 1 304 ? -19.203 55.438 16.828 1 91.62 304 SER A O 1
ATOM 2354 N N . ILE A 1 305 ? -19.484 54.062 15.094 1 91.38 305 ILE A N 1
ATOM 2355 C CA . ILE A 1 305 ? -20.484 54.938 14.469 1 91.38 305 ILE A CA 1
ATOM 2356 C C . ILE A 1 305 ? -21.766 54.938 15.305 1 91.38 305 ILE A C 1
ATOM 2358 O O . ILE A 1 305 ? -22.391 55.969 15.508 1 91.38 305 ILE A O 1
ATOM 2362 N N . LYS A 1 306 ? -22.094 53.812 15.812 1 90.88 306 LYS A N 1
ATOM 2363 C CA . LYS A 1 306 ? -23.266 53.719 16.672 1 90.88 306 LYS A CA 1
ATOM 2364 C C . LYS A 1 306 ? -23.094 54.562 17.938 1 90.88 306 LYS A C 1
ATOM 2366 O O . LYS A 1 306 ? -24.047 55.188 18.422 1 90.88 306 LYS A O 1
ATOM 2371 N N . LEU A 1 307 ? -21.891 54.5 18.438 1 89.81 307 LEU A N 1
ATOM 2372 C CA . LEU A 1 307 ? -21.594 55.312 19.609 1 89.81 307 LEU A CA 1
ATOM 2373 C C . LEU A 1 307 ? -21.75 56.781 19.297 1 89.81 307 LEU A C 1
ATOM 2375 O O . LEU A 1 307 ? -22.297 57.531 20.094 1 89.81 307 LEU A O 1
ATOM 2379 N N . PHE A 1 308 ? -21.188 57.125 18.172 1 90.44 308 PHE A N 1
ATOM 2380 C CA . PHE A 1 308 ? -21.359 58.531 17.719 1 90.44 308 PHE A CA 1
ATOM 2381 C C . PHE A 1 308 ? -22.844 58.875 17.641 1 90.44 308 PHE A C 1
ATOM 2383 O O . PHE A 1 308 ? -23.25 59.969 18.078 1 90.44 308 PHE A O 1
ATOM 2390 N N . GLN A 1 309 ? -23.641 58.062 17.125 1 90.88 309 GLN A N 1
ATOM 2391 C CA . GLN A 1 309 ? -25.062 58.312 16.938 1 90.88 309 GLN A CA 1
ATOM 2392 C C . GLN A 1 309 ? -25.781 58.406 18.281 1 90.88 309 GLN A C 1
ATOM 2394 O O . GLN A 1 309 ? -26.797 59.094 18.406 1 90.88 309 GLN A O 1
ATOM 2399 N N . LYS A 1 310 ? -25.219 57.812 19.234 1 89.62 310 LYS A N 1
ATOM 2400 C CA . LYS A 1 310 ? -25.828 57.812 20.578 1 89.62 310 LYS A CA 1
ATOM 2401 C C . LYS A 1 310 ? -25.469 59.094 21.312 1 89.62 310 LYS A C 1
ATOM 2403 O O . LYS A 1 310 ? -26.125 59.469 22.297 1 89.62 310 LYS A O 1
ATOM 2408 N N . PHE A 1 311 ? -24.438 59.75 20.781 1 90.62 311 PHE A N 1
ATOM 2409 C CA . PHE A 1 311 ? -24 61 21.422 1 90.62 311 PHE A CA 1
ATOM 2410 C C . PHE A 1 311 ? -24.5 62.188 20.656 1 90.62 311 PHE A C 1
ATOM 2412 O O . PHE A 1 311 ? -24.234 63.344 21.047 1 90.62 311 PHE A O 1
ATOM 2419 N N . THR A 1 312 ? -25.219 61.938 19.578 1 92.38 312 THR A N 1
ATOM 2420 C CA . THR A 1 312 ? -25.609 63.062 18.703 1 92.38 312 THR A CA 1
ATOM 2421 C C . THR A 1 312 ? -27.109 63.094 18.516 1 92.38 312 THR A C 1
ATOM 2423 O O . THR A 1 312 ? -27.766 62.062 18.375 1 92.38 312 THR A O 1
ATOM 2426 N N . SER A 1 313 ? -27.609 64.25 18.641 1 91.31 313 SER A N 1
ATOM 2427 C CA . SER A 1 313 ? -29.016 64.438 18.344 1 91.31 313 SER A CA 1
ATOM 2428 C C . SER A 1 313 ? -29.188 65.312 17.109 1 91.31 313 SER A C 1
ATOM 2430 O O . SER A 1 313 ? -28.328 66.188 16.812 1 91.31 313 SER A O 1
ATOM 2432 N N . GLN A 1 314 ? -30.172 64.938 16.391 1 86.25 314 GLN A N 1
ATOM 2433 C CA . GLN A 1 314 ? -30.531 65.688 15.211 1 86.25 314 GLN A CA 1
ATOM 2434 C C . GLN A 1 314 ? -31.969 66.188 15.289 1 86.25 314 GLN A C 1
ATOM 2436 O O . GLN A 1 314 ? -32.875 65.438 15.75 1 86.25 314 GLN A O 1
ATOM 2441 N N . ASN A 1 315 ? -32.219 67.438 14.977 1 78.88 315 ASN A N 1
ATOM 2442 C CA . ASN A 1 315 ? -33.562 68 14.883 1 78.88 315 ASN A CA 1
ATOM 2443 C C . ASN A 1 315 ? -34.25 68.062 16.25 1 78.88 315 ASN A C 1
ATOM 2445 O O . ASN A 1 315 ? -35.344 67.5 16.406 1 78.88 315 ASN A O 1
ATOM 2449 N N . VAL A 1 316 ? -33.5 68.75 17.109 1 79.44 316 VAL A N 1
ATOM 2450 C CA . VAL A 1 316 ? -34.031 68.812 18.469 1 79.44 316 VAL A CA 1
ATOM 2451 C C . VAL A 1 316 ? -34.75 70.125 18.688 1 79.44 316 VAL A C 1
ATOM 2453 O O . VAL A 1 316 ? -34.625 71.062 17.906 1 79.44 316 VAL A O 1
ATOM 2456 N N . LEU A 1 317 ? -35.656 70.125 19.672 1 79.44 317 LEU A N 1
ATOM 2457 C CA . LEU A 1 317 ? -36.312 71.312 20.188 1 79.44 317 LEU A CA 1
ATOM 2458 C C . LEU A 1 317 ? -37.312 71.875 19.141 1 79.44 317 LEU A C 1
ATOM 2460 O O . LEU A 1 317 ? -37.375 73.125 18.953 1 79.44 317 LEU A O 1
ATOM 2464 N N . GLY A 1 318 ? -37.906 71 18.344 1 74.25 318 GLY A N 1
ATOM 2465 C CA . GLY A 1 318 ? -39 71.375 17.453 1 74.25 318 GLY A CA 1
ATOM 2466 C C . GLY A 1 318 ? -38.531 72.312 16.344 1 74.25 318 GLY A C 1
ATOM 2467 O O . GLY A 1 318 ? -37.656 72 15.562 1 74.25 318 GLY A O 1
ATOM 2468 N N . GLU A 1 319 ? -38.906 73.625 16.625 1 66.25 319 GLU A N 1
ATOM 2469 C CA . GLU A 1 319 ? -38.656 74.625 15.625 1 66.25 319 GLU A CA 1
ATOM 2470 C C . GLU A 1 319 ? -37.219 75.125 15.617 1 66.25 319 GLU A C 1
ATOM 2472 O O . GLU A 1 319 ? -36.688 75.562 14.594 1 66.25 319 GLU A O 1
ATOM 2477 N N . HIS A 1 320 ? -36.5 75 16.656 1 70.5 320 HIS A N 1
ATOM 2478 C CA . HIS A 1 320 ? -35.125 75.438 16.766 1 70.5 320 HIS A CA 1
ATOM 2479 C C . HIS A 1 320 ? -34.125 74.438 16.188 1 70.5 320 HIS A C 1
ATOM 2481 O O . HIS A 1 320 ? -33.125 74.812 15.602 1 70.5 320 HIS A O 1
ATOM 2487 N N . GLN A 1 321 ? -34.406 73.188 16.188 1 82.06 321 GLN A N 1
ATOM 2488 C CA . GLN A 1 321 ? -33.781 72.062 15.547 1 82.06 321 GLN A CA 1
ATOM 2489 C C . GLN A 1 321 ? -32.344 71.812 16.078 1 82.06 321 GLN A C 1
ATOM 2491 O O . GLN A 1 321 ? -31.781 70.75 15.938 1 82.06 321 GLN A O 1
ATOM 2496 N N . ILE A 1 322 ? -31.641 72.938 16.625 1 91.06 322 ILE A N 1
ATOM 2497 C CA . ILE A 1 322 ? -30.297 72.812 17.156 1 91.06 322 ILE A CA 1
ATOM 2498 C C . ILE A 1 322 ? -30.297 73.125 18.656 1 91.06 322 ILE A C 1
ATOM 2500 O O . ILE A 1 322 ? -30.984 74.062 19.094 1 91.06 322 ILE A O 1
ATOM 2504 N N . GLY A 1 323 ? -29.484 72.312 19.406 1 90.69 323 GLY A N 1
ATOM 2505 C CA . GLY A 1 323 ? -29.5 72.438 20.859 1 90.69 323 GLY A CA 1
ATOM 2506 C C . GLY A 1 323 ? -28.422 73.375 21.391 1 90.69 323 GLY A C 1
ATOM 2507 O O . GLY A 1 323 ? -27.547 72.938 22.156 1 90.69 323 GLY A O 1
ATOM 2508 N N . TYR A 1 324 ? -28.547 74.688 21.078 1 90.44 324 TYR A N 1
ATOM 2509 C CA . TYR A 1 324 ? -27.672 75.688 21.703 1 90.44 324 TYR A CA 1
ATOM 2510 C C . TYR A 1 324 ? -27.938 75.812 23.203 1 90.44 324 TYR A C 1
ATOM 2512 O O . TYR A 1 324 ? -29.031 75.438 23.672 1 90.44 324 TYR A O 1
ATOM 2520 N N . LEU A 1 325 ? -27.016 76.188 23.938 1 88.62 325 LEU A N 1
ATOM 2521 C CA . LEU A 1 325 ? -27.125 76.25 25.391 1 88.62 325 LEU A CA 1
ATOM 2522 C C . LEU A 1 325 ? -28.328 77.062 25.828 1 88.62 325 LEU A C 1
ATOM 2524 O O . LEU A 1 325 ? -29.094 76.625 26.688 1 88.62 325 LEU A O 1
ATOM 2528 N N . ASP A 1 326 ? -28.516 78.25 25.266 1 84.69 326 ASP A N 1
ATOM 2529 C CA . ASP A 1 326 ? -29.594 79.125 25.641 1 84.69 326 ASP A CA 1
ATOM 2530 C C . ASP A 1 326 ? -30.953 78.562 25.281 1 84.69 326 ASP A C 1
ATOM 2532 O O . ASP A 1 326 ? -31.906 78.688 26.062 1 84.69 326 ASP A O 1
ATOM 2536 N N . ARG A 1 327 ? -31.016 77.938 24.141 1 88.44 327 ARG A N 1
ATOM 2537 C CA . ARG A 1 327 ? -32.281 77.312 23.719 1 88.44 327 ARG A CA 1
ATOM 2538 C C . ARG A 1 327 ? -32.625 76.125 24.609 1 88.44 327 ARG A C 1
ATOM 2540 O O . ARG A 1 327 ? -33.812 75.875 24.875 1 88.44 327 ARG A O 1
ATOM 2547 N N . LEU A 1 328 ? -31.625 75.375 24.953 1 89.44 328 LEU A N 1
ATOM 2548 C CA . LEU A 1 328 ? -31.844 74.25 25.844 1 89.44 328 LEU A CA 1
ATOM 2549 C C . LEU A 1 328 ? -32.312 74.75 27.219 1 89.44 328 LEU A C 1
ATOM 2551 O O . LEU A 1 328 ? -33.219 74.125 27.812 1 89.44 328 LEU A O 1
ATOM 2555 N N . GLN A 1 329 ? -31.734 75.75 27.703 1 85.06 329 GLN A N 1
ATOM 2556 C CA . GLN A 1 329 ? -32.125 76.312 28.984 1 85.06 329 GLN A CA 1
ATOM 2557 C C . GLN A 1 329 ? -33.531 76.875 28.938 1 85.06 329 GLN A C 1
ATOM 2559 O O . GLN A 1 329 ? -34.312 76.688 29.875 1 85.06 329 GLN A O 1
ATOM 2564 N N . ASP A 1 330 ? -33.812 77.562 27.844 1 83.31 330 ASP A N 1
ATOM 2565 C CA . ASP A 1 330 ? -35.156 78.125 27.672 1 83.31 330 ASP A CA 1
ATOM 2566 C C . ASP A 1 330 ? -36.188 77 27.625 1 83.31 330 ASP A C 1
ATOM 2568 O O . ASP A 1 330 ? -37.281 77.125 28.203 1 83.31 330 ASP A O 1
ATOM 2572 N N . ALA A 1 331 ? -35.812 76 26.875 1 86.56 331 ALA A N 1
ATOM 2573 C CA . ALA A 1 331 ? -36.719 74.875 26.766 1 86.56 331 ALA A CA 1
ATOM 2574 C C . ALA A 1 331 ? -37 74.25 28.141 1 86.56 331 ALA A C 1
ATOM 2576 O O . ALA A 1 331 ? -38.094 73.75 28.422 1 86.56 331 ALA A O 1
ATOM 2577 N N . LEU A 1 332 ? -36.062 74.188 28.984 1 85.56 332 LEU A N 1
ATOM 2578 C CA . LEU A 1 332 ? -36.156 73.625 30.312 1 85.56 332 LEU A CA 1
ATOM 2579 C C . LEU A 1 332 ? -36.969 74.562 31.234 1 85.56 332 LEU A C 1
ATOM 2581 O O . LEU A 1 332 ? -37.75 74.062 32.062 1 85.56 332 LEU A O 1
ATOM 2585 N N . ARG A 1 333 ? -36.781 75.875 31.078 1 81.38 333 ARG A N 1
ATOM 2586 C CA . ARG A 1 333 ? -37.469 76.812 31.922 1 81.38 333 ARG A CA 1
ATOM 2587 C C . ARG A 1 333 ? -38.938 76.938 31.562 1 81.38 333 ARG A C 1
ATOM 2589 O O . ARG A 1 333 ? -39.781 77.188 32.438 1 81.38 333 ARG A O 1
ATOM 2596 N N . ASN A 1 334 ? -39.219 76.812 30.344 1 79 334 ASN A N 1
ATOM 2597 C CA . ASN A 1 334 ? -40.594 77 29.859 1 79 334 ASN A CA 1
ATOM 2598 C C . ASN A 1 334 ? -41.406 75.75 30.094 1 79 334 ASN A C 1
ATOM 2600 O O . ASN A 1 334 ? -42.625 75.75 29.828 1 79 334 ASN A O 1
ATOM 2604 N N . ARG A 1 335 ? -40.75 74.812 30.516 1 76.69 335 ARG A N 1
ATOM 2605 C CA . ARG A 1 335 ? -41.5 73.562 30.75 1 76.69 335 ARG A CA 1
ATOM 2606 C C . ARG A 1 335 ? -42.219 73.625 32.094 1 76.69 335 ARG A C 1
ATOM 2608 O O . ARG A 1 335 ? -41.688 74.188 33.062 1 76.69 335 ARG A O 1
ATOM 2615 N N . THR A 1 336 ? -43.562 73.5 32.094 1 65.25 336 THR A N 1
ATOM 2616 C CA . THR A 1 336 ? -44.469 73.562 33.219 1 65.25 336 THR A CA 1
ATOM 2617 C C . THR A 1 336 ? -44.125 72.562 34.281 1 65.25 336 THR A C 1
ATOM 2619 O O . THR A 1 336 ? -44.281 72.812 35.469 1 65.25 336 THR A O 1
ATOM 2622 N N . GLU A 1 337 ? -43.906 71.375 33.906 1 61.94 337 GLU A N 1
ATOM 2623 C CA . GLU A 1 337 ? -43.594 70.312 34.875 1 61.94 337 GLU A CA 1
ATOM 2624 C C . GLU A 1 337 ? -42.062 70.188 35 1 61.94 337 GLU A C 1
ATOM 2626 O O . GLU A 1 337 ? -41.344 70.25 34 1 61.94 337 GLU A O 1
ATOM 2631 N N . PRO A 1 338 ? -41.625 70.312 36.219 1 58.78 338 PRO A N 1
ATOM 2632 C CA . PRO A 1 338 ? -40.188 70.188 36.531 1 58.78 338 PRO A CA 1
ATOM 2633 C C . PRO A 1 338 ? -39.594 68.875 36 1 58.78 338 PRO A C 1
ATOM 2635 O O . PRO A 1 338 ? -38.969 68.125 36.719 1 58.78 338 PRO A O 1
ATOM 2638 N N . THR A 1 339 ? -40.094 68.625 34.719 1 72.19 339 THR A N 1
ATOM 2639 C CA . THR A 1 339 ? -39.594 67.312 34.188 1 72.19 339 THR A CA 1
ATOM 2640 C C . THR A 1 339 ? -38.375 67.562 33.312 1 72.19 339 THR A C 1
ATOM 2642 O O . THR A 1 339 ? -38.188 68.688 32.781 1 72.19 339 THR A O 1
ATOM 2645 N N . ASP A 1 340 ? -37.438 66.625 33.344 1 82.56 340 ASP A N 1
ATOM 2646 C CA . ASP A 1 340 ? -36.188 66.625 32.562 1 82.56 340 ASP A CA 1
ATOM 2647 C C . ASP A 1 340 ? -36.5 66.688 31.062 1 82.56 340 ASP A C 1
ATOM 2649 O O . ASP A 1 340 ? -37.562 66.25 30.625 1 82.56 340 ASP A O 1
ATOM 2653 N N . LEU A 1 341 ? -35.719 67.5 30.359 1 87.38 341 LEU A N 1
ATOM 2654 C CA . LEU A 1 341 ? -35.812 67.5 28.906 1 87.38 341 LEU A CA 1
ATOM 2655 C C . LEU A 1 341 ? -35.125 66.25 28.312 1 87.38 341 LEU A C 1
ATOM 2657 O O . LEU A 1 341 ? -34 65.938 28.641 1 87.38 341 LEU A O 1
ATOM 2661 N N . LEU A 1 342 ? -35.938 65.5 27.578 1 88.25 342 LEU A N 1
ATOM 2662 C CA . LEU A 1 342 ? -35.406 64.312 26.906 1 88.25 342 LEU A CA 1
ATOM 2663 C C . LEU A 1 342 ? -35.188 64.625 25.422 1 88.25 342 LEU A C 1
ATOM 2665 O O . LEU A 1 342 ? -36.125 64.938 24.703 1 88.25 342 LEU A O 1
ATOM 2669 N N . LEU A 1 343 ? -33.938 64.562 25.016 1 88.81 343 LEU A N 1
ATOM 2670 C CA . LEU A 1 343 ? -33.594 64.688 23.609 1 88.81 343 LEU A CA 1
ATOM 2671 C C . LEU A 1 343 ? -33.406 63.312 22.969 1 88.81 343 LEU A C 1
ATOM 2673 O O . LEU A 1 343 ? -32.781 62.438 23.562 1 88.81 343 LEU A O 1
ATOM 2677 N N . SER A 1 344 ? -33.938 63.094 21.828 1 89.06 344 SER A N 1
ATOM 2678 C CA . SER A 1 344 ? -33.75 61.844 21.109 1 89.06 344 SER A CA 1
ATOM 2679 C C . SER A 1 344 ? -32.469 61.875 20.25 1 89.06 344 SER A C 1
ATOM 2681 O O . SER A 1 344 ? -32.281 62.844 19.5 1 89.06 344 SER A O 1
ATOM 2683 N N . THR A 1 345 ? -31.656 60.969 20.312 1 89.81 345 THR A N 1
ATOM 2684 C CA . THR A 1 345 ? -30.453 60.875 19.5 1 89.81 345 THR A CA 1
ATOM 2685 C C . THR A 1 345 ? -30.766 60.312 18.109 1 89.81 345 THR A C 1
ATOM 2687 O O . THR A 1 345 ? -31.906 59.969 17.812 1 89.81 345 THR A O 1
ATOM 2690 N N . ILE A 1 346 ? -29.703 60.281 17.297 1 88.56 346 ILE A N 1
ATOM 2691 C CA . ILE A 1 346 ? -29.875 59.812 15.93 1 88.56 346 ILE A CA 1
ATOM 2692 C C . ILE A 1 346 ? -30.266 58.312 15.961 1 88.56 346 ILE A C 1
ATOM 2694 O O . ILE A 1 346 ? -31.031 57.875 15.117 1 88.56 346 ILE A O 1
ATOM 2698 N N . ASP A 1 347 ? -29.75 57.625 16.984 1 86.94 347 ASP A N 1
ATOM 2699 C CA . ASP A 1 347 ? -30.047 56.219 17.125 1 86.94 347 ASP A CA 1
ATOM 2700 C C . ASP A 1 347 ? -31.375 56 17.859 1 86.94 347 ASP A C 1
ATOM 2702 O O . ASP A 1 347 ? -31.828 54.875 18.016 1 86.94 347 ASP A O 1
ATOM 2706 N N . GLY A 1 348 ? -31.984 56.938 18.375 1 82.19 348 GLY A N 1
ATOM 2707 C CA . GLY A 1 348 ? -33.312 56.875 18.969 1 82.19 348 GLY A CA 1
ATOM 2708 C C . GLY A 1 348 ? -33.281 56.812 20.484 1 82.19 348 GLY A C 1
ATOM 2709 O O . GLY A 1 348 ? -34.312 56.656 21.141 1 82.19 348 GLY A O 1
ATOM 2710 N N . GLN A 1 349 ? -32.125 56.906 21.047 1 85.5 349 GLN A N 1
ATOM 2711 C CA . GLN A 1 349 ? -32 56.844 22.5 1 85.5 349 GLN A CA 1
ATOM 2712 C C . GLN A 1 349 ? -32.156 58.25 23.109 1 85.5 349 GLN A C 1
ATOM 2714 O O . GLN A 1 349 ? -31.719 59.219 22.531 1 85.5 349 GLN A O 1
ATOM 2719 N N . PRO A 1 350 ? -32.625 58.281 24.312 1 87.25 350 PRO A N 1
ATOM 2720 C CA . PRO A 1 350 ? -32.844 59.562 24.938 1 87.25 350 PRO A CA 1
ATOM 2721 C C . PRO A 1 350 ? -31.641 60.062 25.719 1 87.25 350 PRO A C 1
ATOM 2723 O O . PRO A 1 350 ? -30.953 59.25 26.359 1 87.25 350 PRO A O 1
ATOM 2726 N N . ILE A 1 351 ? -31.391 61.312 25.672 1 88.75 351 ILE A N 1
ATOM 2727 C CA . ILE A 1 351 ? -30.438 62.031 26.516 1 88.75 351 ILE A CA 1
ATOM 2728 C C . ILE A 1 351 ? -31.172 62.969 27.453 1 88.75 351 ILE A C 1
ATOM 2730 O O . ILE A 1 351 ? -31.984 63.812 27 1 88.75 351 ILE A O 1
ATOM 2734 N N . GLN A 1 352 ? -30.828 62.812 28.656 1 89.62 352 GLN A N 1
ATOM 2735 C CA . GLN A 1 352 ? -31.5 63.625 29.656 1 89.62 352 GLN A CA 1
ATOM 2736 C C . GLN A 1 352 ? -30.75 64.938 29.906 1 89.62 352 GLN A C 1
ATOM 2738 O O . GLN A 1 352 ? -29.547 64.875 30.188 1 89.62 352 GLN A O 1
ATOM 2743 N N . ILE A 1 353 ? -31.469 66 29.766 1 89.75 353 ILE A N 1
ATOM 2744 C CA . ILE A 1 353 ? -30.922 67.312 30.031 1 89.75 353 ILE A CA 1
ATOM 2745 C C . ILE A 1 353 ? -31.641 68 31.219 1 89.75 353 ILE A C 1
ATOM 2747 O O . ILE A 1 353 ? -32.875 68 31.266 1 89.75 353 ILE A O 1
ATOM 2751 N N . ARG A 1 354 ? -30.812 68.375 32.188 1 88.06 354 ARG A N 1
ATOM 2752 C CA . ARG A 1 354 ? -31.359 69 33.406 1 88.06 354 ARG A CA 1
ATOM 2753 C C . ARG A 1 354 ? -30.609 70.312 33.75 1 88.06 354 ARG A C 1
ATOM 2755 O O . ARG A 1 354 ? -29.469 70.5 33.312 1 88.06 354 ARG A O 1
ATOM 2762 N N . LEU A 1 355 ? -31.344 71.188 34.438 1 82.5 355 LEU A N 1
ATOM 2763 C CA . LEU A 1 355 ? -30.719 72.375 34.938 1 82.5 355 LEU A CA 1
ATOM 2764 C C . LEU A 1 355 ? -30.469 72.312 36.438 1 82.5 355 LEU A C 1
ATOM 2766 O O . LEU A 1 355 ? -31.375 71.938 37.219 1 82.5 355 LEU A O 1
ATOM 2770 N N . ASP A 1 356 ? -29.188 72.188 36.844 1 73.62 356 ASP A N 1
ATOM 2771 C CA . ASP A 1 356 ? -28.891 72.188 38.281 1 73.62 356 ASP A CA 1
ATOM 2772 C C . ASP A 1 356 ? -29.109 73.562 38.875 1 73.62 356 ASP A C 1
ATOM 2774 O O . ASP A 1 356 ? -28.438 74.562 38.469 1 73.62 356 ASP A O 1
ATOM 2778 N N . GLN A 1 357 ? -30.234 73.75 39.406 1 59.84 357 GLN A N 1
ATOM 2779 C CA . GLN A 1 357 ? -30.531 75.062 40.031 1 59.84 357 GLN A CA 1
ATOM 2780 C C . GLN A 1 357 ? -29.75 75.188 41.344 1 59.84 357 GLN A C 1
ATOM 2782 O O . GLN A 1 357 ? -29.906 74.438 42.281 1 59.84 357 GLN A O 1
ATOM 2787 N N . GLY A 1 358 ? -28.469 75.188 41.5 1 49.91 358 GLY A N 1
ATOM 2788 C CA . GLY A 1 358 ? -27.922 75.5 42.812 1 49.91 358 GLY A CA 1
ATOM 2789 C C . GLY A 1 358 ? -28.766 76.438 43.625 1 49.91 358 GLY A C 1
ATOM 2790 O O . GLY A 1 358 ? -29.609 77.188 43.094 1 49.91 358 GLY A O 1
ATOM 2791 N N . SER A 1 359 ? -28.969 76.125 45.031 1 41.5 359 SER A N 1
ATOM 2792 C CA . SER A 1 359 ? -29.688 76.875 46.094 1 41.5 359 SER A CA 1
ATOM 2793 C C . SER A 1 359 ? -29.453 78.375 45.969 1 41.5 359 SER A C 1
ATOM 2795 O O . SER A 1 359 ? -29.984 79.125 46.75 1 41.5 359 SER A O 1
ATOM 2797 N N . GLY A 1 360 ? -28.234 79 45.75 1 38.62 360 GLY A N 1
ATOM 2798 C CA . GLY A 1 360 ? -28.094 80.375 46.188 1 38.62 360 GLY A CA 1
ATOM 2799 C C . GLY A 1 360 ? -29.031 81.312 45.469 1 38.62 360 GLY A C 1
ATOM 2800 O O . GLY A 1 360 ? -29.594 81 44.438 1 38.62 360 GLY A O 1
ATOM 2801 N N . PRO A 1 361 ? -29.547 82.5 46.219 1 35.91 361 PRO A N 1
ATOM 2802 C CA . PRO A 1 361 ? -30.516 83.5 45.812 1 35.91 361 PRO A CA 1
ATOM 2803 C C . PRO A 1 361 ? -30.391 83.875 44.312 1 35.91 361 PRO A C 1
ATOM 2805 O O . PRO A 1 361 ? -31.312 84.438 43.75 1 35.91 361 PRO A O 1
ATOM 2808 N N . GLY A 1 362 ? -29.219 84.438 43.969 1 34.97 362 GLY A N 1
ATOM 2809 C CA . GLY A 1 362 ? -29.125 85.188 42.719 1 34.97 362 GLY A CA 1
ATOM 2810 C C . GLY A 1 362 ? -29.438 84.312 41.5 1 34.97 362 GLY A C 1
ATOM 2811 O O . GLY A 1 362 ? -29.312 83.125 41.531 1 34.97 362 GLY A O 1
ATOM 2812 N N . GLY A 1 363 ? -30.438 84.562 40.625 1 38.91 363 GLY A N 1
ATOM 2813 C CA . GLY A 1 363 ? -30.938 84.125 39.312 1 38.91 363 GLY A CA 1
ATOM 2814 C C . GLY A 1 363 ? -29.859 83.5 38.438 1 38.91 363 GLY A C 1
ATOM 2815 O O . GLY A 1 363 ? -29.953 83.562 37.219 1 38.91 363 GLY A O 1
ATOM 2816 N N . GLY A 1 364 ? -28.688 83.312 38.906 1 41.16 364 GLY A N 1
ATOM 2817 C CA . GLY A 1 364 ? -27.625 83 37.938 1 41.16 364 GLY A CA 1
ATOM 2818 C C . GLY A 1 364 ? -27.922 81.812 37.094 1 41.16 364 GLY A C 1
ATOM 2819 O O . GLY A 1 364 ? -28.859 81.062 37.375 1 41.16 364 GLY A O 1
ATOM 2820 N N . SER A 1 365 ? -27.391 81.75 35.719 1 53 365 SER A N 1
ATOM 2821 C CA . SER A 1 365 ? -27.438 80.875 34.594 1 53 365 SER A CA 1
ATOM 2822 C C . SER A 1 365 ? -27.172 79.438 35 1 53 365 SER A C 1
ATOM 2824 O O . SER A 1 365 ? -26.125 79.125 35.562 1 53 365 SER A O 1
ATOM 2826 N N . GLY A 1 366 ? -28.031 78.625 35.562 1 62.25 366 GLY A N 1
ATOM 2827 C CA . GLY A 1 366 ? -27.984 77.25 35.938 1 62.25 366 GLY A CA 1
ATOM 2828 C C . GLY A 1 366 ? -27.125 76.438 34.969 1 62.25 366 GLY A C 1
ATOM 2829 O O . GLY A 1 366 ? -26.938 76.812 33.812 1 62.25 366 GLY A O 1
ATOM 2830 N N . LYS A 1 367 ? -26.234 75.625 35.594 1 76.62 367 LYS A N 1
ATOM 2831 C CA . LYS A 1 367 ? -25.375 74.75 34.812 1 76.62 367 LYS A CA 1
ATOM 2832 C C . LYS A 1 367 ? -26.188 73.562 34.219 1 76.62 367 LYS A C 1
ATOM 2834 O O . LYS A 1 367 ? -27.094 73.062 34.875 1 76.62 367 LYS A O 1
ATOM 2839 N N . LEU A 1 368 ? -26.016 73.375 32.969 1 84.88 368 LEU A N 1
ATOM 2840 C CA . LEU A 1 368 ? -26.719 72.312 32.25 1 84.88 368 LEU A CA 1
ATOM 2841 C C . LEU A 1 368 ? -26.094 70.938 32.531 1 84.88 368 LEU A C 1
ATOM 2843 O O . LEU A 1 368 ? -24.875 70.812 32.531 1 84.88 368 LEU A O 1
ATOM 2847 N N . LEU A 1 369 ? -26.922 70 32.969 1 89.19 369 LEU A N 1
ATOM 2848 C CA . LEU A 1 369 ? -26.516 68.625 33.188 1 89.19 369 LEU A CA 1
ATOM 2849 C C . LEU A 1 369 ? -27.016 67.75 32.062 1 89.19 369 LEU A C 1
ATOM 2851 O O . LEU A 1 369 ? -28.172 67.812 31.656 1 89.19 369 LEU A O 1
ATOM 2855 N N . VAL A 1 370 ? -26.047 67.062 31.516 1 90.56 370 VAL A N 1
ATOM 2856 C CA . VAL A 1 370 ? -26.375 66.062 30.5 1 90.56 370 VAL A CA 1
ATOM 2857 C C . VAL A 1 370 ? -26.234 64.625 31.094 1 90.56 370 VAL A C 1
ATOM 2859 O O . VAL A 1 370 ? -25.125 64.25 31.438 1 90.56 370 VAL A O 1
ATOM 2862 N N . ASN A 1 371 ? -27.312 63.906 31.094 1 88.56 371 ASN A N 1
ATOM 2863 C CA . ASN A 1 371 ? -27.344 62.594 31.75 1 88.56 371 ASN A CA 1
ATOM 2864 C C . ASN A 1 371 ? -26.688 62.625 33.125 1 88.56 371 ASN A C 1
ATOM 2866 O O . ASN A 1 371 ? -25.844 61.781 33.438 1 88.56 371 ASN A O 1
ATOM 2870 N N . GLY A 1 372 ? -26.828 63.656 33.781 1 81.38 372 GLY A N 1
ATOM 2871 C CA . GLY A 1 372 ? -26.406 63.781 35.188 1 81.38 372 GLY A CA 1
ATOM 2872 C C . GLY A 1 372 ? -25.031 64.438 35.312 1 81.38 372 GLY A C 1
ATOM 2873 O O . GLY A 1 372 ? -24.562 64.688 36.406 1 81.38 372 GLY A O 1
ATOM 2874 N N . SER A 1 373 ? -24.391 64.625 34.188 1 86.38 373 SER A N 1
ATOM 2875 C CA . SER A 1 373 ? -23.062 65.25 34.25 1 86.38 373 SER A CA 1
ATOM 2876 C C . SER A 1 373 ? -23.062 66.688 33.75 1 86.38 373 SER A C 1
ATOM 2878 O O . SER A 1 373 ? -23.75 66.938 32.75 1 86.38 373 SER A O 1
ATOM 2880 N N . GLU A 1 374 ? -22.234 67.375 34.406 1 88.06 374 GLU A N 1
ATOM 2881 C CA . GLU A 1 374 ? -22.125 68.75 34.031 1 88.06 374 GLU A CA 1
ATOM 2882 C C . GLU A 1 374 ? -21.328 68.875 32.75 1 88.06 374 GLU A C 1
ATOM 2884 O O . GLU A 1 374 ? -20.297 68.25 32.562 1 88.06 374 GLU A O 1
ATOM 2889 N N . ILE A 1 375 ? -21.766 69.75 31.922 1 89.69 375 ILE A N 1
ATOM 2890 C CA . ILE A 1 375 ? -21.062 70.062 30.672 1 89.69 375 ILE A CA 1
ATOM 2891 C C . ILE A 1 375 ? -19.766 70.75 30.953 1 89.69 375 ILE A C 1
ATOM 2893 O O . ILE A 1 375 ? -19.703 71.625 31.828 1 89.69 375 ILE A O 1
ATOM 2897 N N . LEU A 1 376 ? -18.688 70.375 30.312 1 89.19 376 LEU A N 1
ATOM 2898 C CA . LEU A 1 376 ? -17.391 71 30.469 1 89.19 376 LEU A CA 1
ATOM 2899 C C . LEU A 1 376 ? -17.312 72.312 29.672 1 89.19 376 LEU A C 1
ATOM 2901 O O . LEU A 1 376 ? -16.859 73.312 30.188 1 89.19 376 LEU A O 1
ATOM 2905 N N . GLN A 1 377 ? -17.656 72.188 28.453 1 88.44 377 GLN A N 1
ATOM 2906 C CA . GLN A 1 377 ? -17.703 73.375 27.562 1 88.44 377 GLN A CA 1
ATOM 2907 C C . GLN A 1 377 ? -18.953 73.312 26.672 1 88.44 377 GLN A C 1
ATOM 2909 O O . GLN A 1 377 ? -19.266 72.312 26.094 1 88.44 377 GLN A O 1
ATOM 2914 N N . SER A 1 378 ? -19.625 74.438 26.766 1 88.44 378 SER A N 1
ATOM 2915 C CA . SER A 1 378 ? -20.844 74.5 25.984 1 88.44 378 SER A CA 1
ATOM 2916 C C . SER A 1 378 ? -20.672 75.375 24.75 1 88.44 378 SER A C 1
ATOM 2918 O O . SER A 1 378 ? -19.797 76.25 24.719 1 88.44 378 SER A O 1
ATOM 2920 N N . ASP A 1 379 ? -21.375 75.062 23.719 1 89.62 379 ASP A N 1
ATOM 2921 C CA . ASP A 1 379 ? -21.609 75.875 22.562 1 89.62 379 ASP A CA 1
ATOM 2922 C C . ASP A 1 379 ? -20.328 76.125 21.75 1 89.62 379 ASP A C 1
ATOM 2924 O O . ASP A 1 379 ? -19.922 77.25 21.5 1 89.62 379 ASP A O 1
ATOM 2928 N N . ILE A 1 380 ? -19.75 75.062 21.438 1 92.12 380 ILE A N 1
ATOM 2929 C CA . ILE A 1 380 ? -18.766 75.125 20.375 1 92.12 380 ILE A CA 1
ATOM 2930 C C . ILE A 1 380 ? -19.453 75.188 19.016 1 92.12 380 ILE A C 1
ATOM 2932 O O . ILE A 1 380 ? -20 74.188 18.547 1 92.12 380 ILE A O 1
ATOM 2936 N N . LEU A 1 381 ? -19.469 76.438 18.484 1 93.62 381 LEU A N 1
ATOM 2937 C CA . LEU A 1 381 ? -20.25 76.688 17.281 1 93.62 381 LEU A CA 1
ATOM 2938 C C . LEU A 1 381 ? -19.641 76 16.078 1 93.62 381 LEU A C 1
ATOM 2940 O O . LEU A 1 381 ? -18.406 75.938 15.938 1 93.62 381 LEU A O 1
ATOM 2944 N N . ALA A 1 382 ? -20.484 75.312 15.352 1 92.88 382 ALA A N 1
ATOM 2945 C CA . ALA A 1 382 ? -20.109 74.688 14.094 1 92.88 382 ALA A CA 1
ATOM 2946 C C . ALA A 1 382 ? -21 75.188 12.945 1 92.88 382 ALA A C 1
ATOM 2948 O O . ALA A 1 382 ? -22.062 75.75 13.172 1 92.88 382 ALA A O 1
ATOM 2949 N N . SER A 1 383 ? -20.484 75 11.734 1 91.44 383 SER A N 1
ATOM 2950 C CA . SER A 1 383 ? -21.25 75.438 10.57 1 91.44 383 SER A CA 1
ATOM 2951 C C . SER A 1 383 ? -22.516 74.625 10.383 1 91.44 383 SER A C 1
ATOM 2953 O O . SER A 1 383 ? -23.484 75.125 9.773 1 91.44 383 SER A O 1
ATOM 2955 N N . ASN A 1 384 ? -22.5 73.438 10.836 1 91.94 384 ASN A N 1
ATOM 2956 C CA . ASN A 1 384 ? -23.67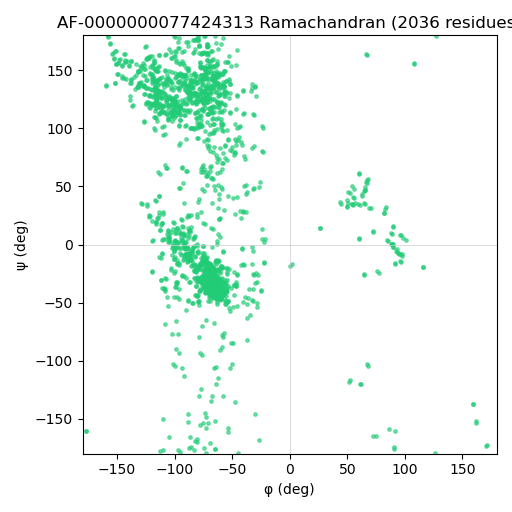2 72.625 10.641 1 91.94 384 ASN A CA 1
ATOM 2957 C C . ASN A 1 384 ? -24.25 72.125 11.977 1 91.94 384 ASN A C 1
ATOM 2959 O O . ASN A 1 384 ? -24.922 71.125 12.047 1 91.94 384 ASN A O 1
ATOM 2963 N N . GLY A 1 385 ? -23.938 72.875 13.039 1 92.44 385 GLY A N 1
ATOM 2964 C CA . GLY A 1 385 ? -24.516 72.5 14.328 1 92.44 385 GLY A CA 1
ATOM 2965 C C . GLY A 1 385 ? -23.75 73.125 15.5 1 92.44 385 GLY A C 1
ATOM 2966 O O . GLY A 1 385 ? -23.25 74.25 15.43 1 92.44 385 GLY A O 1
ATOM 2967 N N . VAL A 1 386 ? -23.828 72.375 16.625 1 94.06 386 VAL A N 1
ATOM 2968 C CA . VAL A 1 386 ? -23.172 72.812 17.859 1 94.06 386 VAL A CA 1
ATOM 2969 C C . VAL A 1 386 ? -22.625 71.625 18.609 1 94.06 386 VAL A C 1
ATOM 2971 O O . VAL A 1 386 ? -23.172 70.5 18.531 1 94.06 386 VAL A O 1
ATOM 2974 N N . LEU A 1 387 ? -21.5 71.812 19.203 1 94.19 387 LEU A N 1
ATOM 2975 C CA . LEU A 1 387 ? -20.875 70.75 20 1 94.19 387 LEU A CA 1
ATOM 2976 C C . LEU A 1 387 ? -20.797 71.125 21.469 1 94.19 387 LEU A C 1
ATOM 2978 O O . LEU A 1 387 ? -20.484 72.312 21.781 1 94.19 387 LEU A O 1
ATOM 2982 N N . HIS A 1 388 ? -21.219 70.25 22.312 1 93.31 388 HIS A N 1
ATOM 2983 C CA . HIS A 1 388 ? -21.031 70.375 23.75 1 93.31 388 HIS A CA 1
ATOM 2984 C C . HIS A 1 388 ? -20.078 69.312 24.266 1 93.31 388 HIS A C 1
ATOM 2986 O O . HIS A 1 388 ? -20.219 68.125 23.938 1 93.31 388 HIS A O 1
ATOM 2992 N N . ILE A 1 389 ? -19.047 69.625 24.969 1 93.81 389 ILE A N 1
ATOM 2993 C CA . ILE A 1 389 ? -18.078 68.688 25.5 1 93.81 389 ILE A CA 1
ATOM 2994 C C . ILE A 1 389 ? -18.562 68.188 26.859 1 93.81 389 ILE A C 1
ATOM 2996 O O . ILE A 1 389 ? -18.875 68.938 27.75 1 93.81 389 ILE A O 1
ATOM 3000 N N . VAL A 1 390 ? -18.656 66.875 26.953 1 93.38 390 VAL A N 1
ATOM 3001 C CA . VAL A 1 390 ? -19.125 66.25 28.188 1 93.38 390 VAL A CA 1
ATOM 3002 C C . VAL A 1 390 ? -18 65.438 28.812 1 93.38 390 VAL A C 1
ATOM 3004 O O . VAL A 1 390 ? -17.125 64.938 28.125 1 93.38 390 VAL A O 1
ATOM 3007 N N . PRO A 1 391 ? -17.984 65.25 30.094 1 91.81 391 PRO A N 1
ATOM 3008 C CA . PRO A 1 391 ? -16.875 64.625 30.797 1 91.81 391 PRO A CA 1
ATOM 3009 C C . PRO A 1 391 ? -17.062 63.094 30.859 1 91.81 391 PRO A C 1
ATOM 3011 O O . PRO A 1 391 ? -16.109 62.375 31.172 1 91.81 391 PRO A O 1
ATOM 3014 N N . LYS A 1 392 ? -18.297 62.594 30.562 1 90.88 392 LYS A N 1
ATOM 3015 C CA . LYS A 1 392 ? -18.547 61.156 30.672 1 90.88 392 LYS A CA 1
ATOM 3016 C C . LYS A 1 392 ? -19.141 60.625 29.359 1 90.88 392 LYS A C 1
ATOM 3018 O O . LYS A 1 392 ? -19.734 61.344 28.578 1 90.88 392 LYS A O 1
ATOM 3023 N N . LEU A 1 393 ? -18.859 59.281 29.281 1 89.69 393 LEU A N 1
ATOM 3024 C CA . LEU A 1 393 ? -19.484 58.594 28.141 1 89.69 393 LEU A CA 1
ATOM 3025 C C . LEU A 1 393 ? -20.984 58.406 28.391 1 89.69 393 LEU A C 1
ATOM 3027 O O . LEU A 1 393 ? -21.391 58.031 29.484 1 89.69 393 LEU A O 1
ATOM 3031 N N . LEU A 1 394 ? -21.75 58.75 27.391 1 85.88 394 LEU A N 1
ATOM 3032 C CA . LEU A 1 394 ? -23.203 58.656 27.516 1 85.88 394 LEU A CA 1
ATOM 3033 C C . LEU A 1 394 ? -23.672 57.281 27.062 1 85.88 394 LEU A C 1
ATOM 3035 O O . LEU A 1 394 ? -24.406 57.156 26.062 1 85.88 394 LEU A O 1
ATOM 3039 N N . LEU A 1 395 ? -23.234 56.25 27.766 1 82.88 395 LEU A N 1
ATOM 3040 C CA . LEU A 1 395 ? -23.594 54.875 27.375 1 82.88 395 LEU A CA 1
ATOM 3041 C C . LEU A 1 395 ? -24.953 54.5 27.953 1 82.88 395 LEU A C 1
ATOM 3043 O O . LEU A 1 395 ? -25.234 54.75 29.125 1 82.88 395 LEU A O 1
ATOM 3047 N N . PRO A 1 396 ? -25.812 54 27.016 1 75.38 396 PRO A N 1
ATOM 3048 C CA . PRO A 1 396 ? -27.125 53.562 27.531 1 75.38 396 PRO A CA 1
ATOM 3049 C C . PRO A 1 396 ? -27.016 52.281 28.375 1 75.38 396 PRO A C 1
ATOM 3051 O O . PRO A 1 396 ? -26.078 51.5 28.219 1 75.38 396 PRO A O 1
ATOM 3054 N N . PRO A 1 397 ? -27.859 52.156 29.328 1 71.19 397 PRO A N 1
ATOM 3055 C CA . PRO A 1 397 ? -27.859 50.938 30.141 1 71.19 397 PRO A CA 1
ATOM 3056 C C . PRO A 1 397 ? -28.141 49.688 29.328 1 71.19 397 PRO A C 1
ATOM 3058 O O . PRO A 1 397 ? -27.531 48.656 29.562 1 71.19 397 PRO A O 1
ATOM 3061 N N . ASP A 1 398 ? -29.094 49.875 28.344 1 71.19 398 ASP A N 1
ATOM 3062 C CA . ASP A 1 398 ? -29.422 48.719 27.484 1 71.19 398 ASP A CA 1
ATOM 3063 C C . ASP A 1 398 ? -28.891 48.969 26.062 1 71.19 398 ASP A C 1
ATOM 3065 O O . ASP A 1 398 ? -28.906 50.094 25.562 1 71.19 398 ASP A O 1
ATOM 3069 N N . GLY A 1 399 ? -28.312 47.938 25.453 1 68.25 399 GLY A N 1
ATOM 3070 C CA . GLY A 1 399 ? -27.891 48.031 24.062 1 68.25 399 GLY A CA 1
ATOM 3071 C C . GLY A 1 399 ? -26.547 48.688 23.891 1 68.25 399 GLY A C 1
ATOM 3072 O O . GLY A 1 399 ? -26.344 49.469 22.953 1 68.25 399 GLY A O 1
ATOM 3073 N N . ASN A 1 400 ? -25.781 48.469 24.922 1 77.19 400 ASN A N 1
ATOM 3074 C CA . ASN A 1 400 ? -24.422 49.031 24.828 1 77.19 400 ASN A CA 1
ATOM 3075 C C . ASN A 1 400 ? -23.625 48.344 23.719 1 77.19 400 ASN A C 1
ATOM 3077 O O . ASN A 1 400 ? -23.438 47.125 23.734 1 77.19 400 ASN A O 1
ATOM 3081 N N . PRO A 1 401 ? -23.328 49.094 22.734 1 78.75 401 PRO A N 1
ATOM 3082 C CA . PRO A 1 401 ? -22.578 48.531 21.625 1 78.75 401 PRO A CA 1
ATOM 3083 C C . PRO A 1 401 ? -21.203 47.969 22.047 1 78.75 401 PRO A C 1
ATOM 3085 O O . PRO A 1 401 ? -20.609 47.188 21.328 1 78.75 401 PRO A O 1
ATOM 3088 N N . ILE A 1 402 ? -20.734 48.375 23.156 1 81.5 402 ILE A N 1
ATOM 3089 C CA . ILE A 1 402 ? -19.406 47.969 23.594 1 81.5 402 ILE A CA 1
ATOM 3090 C C . ILE A 1 402 ? -19.484 46.719 24.453 1 81.5 402 ILE A C 1
ATOM 3092 O O . ILE A 1 402 ? -18.484 46.25 24.984 1 81.5 402 ILE A O 1
ATOM 3096 N N . SER A 1 403 ? -20.625 46.188 24.5 1 81.94 403 SER A N 1
ATOM 3097 C CA . SER A 1 403 ? -20.688 44.875 25.188 1 81.94 403 SER A CA 1
ATOM 3098 C C . SER A 1 403 ? -19.844 43.844 24.484 1 81.94 403 SER A C 1
ATOM 3100 O O . SER A 1 403 ? -20.047 43.562 23.312 1 81.94 403 SER A O 1
ATOM 3102 N N . MET A 1 404 ? -18.938 43.344 25.266 1 83.19 404 MET A N 1
ATOM 3103 C CA . MET A 1 404 ? -17.906 42.5 24.656 1 83.19 404 MET A CA 1
ATOM 3104 C C . MET A 1 404 ? -18.359 41.031 24.562 1 83.19 404 MET A C 1
ATOM 3106 O O . MET A 1 404 ? -18.969 40.531 25.5 1 83.19 404 MET A O 1
ATOM 3110 N N . ASN A 1 405 ? -18.328 40.438 23.375 1 87.31 405 ASN A N 1
ATOM 3111 C CA . ASN A 1 405 ? -18.453 39 23.156 1 87.31 405 ASN A CA 1
ATOM 3112 C C . ASN A 1 405 ? -17.141 38.375 22.688 1 87.31 405 ASN A C 1
ATOM 3114 O O . ASN A 1 405 ? -16.109 39.062 22.688 1 87.31 405 ASN A O 1
ATOM 3118 N N . ALA A 1 406 ? -17.188 37.125 22.422 1 89.88 406 ALA A N 1
ATOM 3119 C CA . ALA A 1 406 ? -15.945 36.438 22.078 1 89.88 406 ALA A CA 1
ATOM 3120 C C . ALA A 1 406 ? -15.344 37 20.781 1 89.88 406 ALA A C 1
ATOM 3122 O O . ALA A 1 406 ? -14.117 37.125 20.672 1 89.88 406 ALA A O 1
ATOM 3123 N N . GLU A 1 407 ? -16.172 37.312 19.875 1 92.06 407 GLU A N 1
ATOM 3124 C CA . GLU A 1 407 ? -15.688 37.844 18.609 1 92.06 407 GLU A CA 1
ATOM 3125 C C . GLU A 1 407 ? -14.977 39.188 18.812 1 92.06 407 GLU A C 1
ATOM 3127 O O . GLU A 1 407 ? -13.891 39.406 18.266 1 92.06 407 GLU A O 1
ATOM 3132 N N . LYS A 1 408 ? -15.531 40.062 19.547 1 90.81 408 LYS A N 1
ATOM 3133 C CA . LYS A 1 408 ? -14.953 41.375 19.797 1 90.81 408 LYS A CA 1
ATOM 3134 C C . LYS A 1 408 ? -13.648 41.281 20.578 1 90.81 408 LYS A C 1
ATOM 3136 O O . LYS A 1 408 ? -12.703 42.031 20.312 1 90.81 408 LYS A O 1
ATOM 3141 N N . TYR A 1 409 ? -13.68 40.406 21.5 1 91.88 409 TYR A N 1
ATOM 3142 C CA . TYR A 1 409 ? -12.453 40.188 22.25 1 91.88 409 TYR A CA 1
ATOM 3143 C C . TYR A 1 409 ? -11.32 39.719 21.328 1 91.88 409 TYR A C 1
ATOM 3145 O O . TYR A 1 409 ? -10.188 40.156 21.453 1 91.88 409 TYR A O 1
ATOM 3153 N N . LEU A 1 410 ? -11.656 38.781 20.484 1 94.19 410 LEU A N 1
ATOM 3154 C CA . LEU A 1 410 ? -10.648 38.219 19.578 1 94.19 410 LEU A CA 1
ATOM 3155 C C . LEU A 1 410 ? -10.07 39.312 18.688 1 94.19 410 LEU A C 1
ATOM 3157 O O . LEU A 1 410 ? -8.867 39.344 18.438 1 94.19 410 LEU A O 1
ATOM 3161 N N . VAL A 1 411 ? -10.891 40.156 18.219 1 93 411 VAL A N 1
ATOM 3162 C CA . VAL A 1 411 ? -10.43 41.281 17.391 1 93 411 VAL A CA 1
ATOM 3163 C C . VAL A 1 411 ? -9.492 42.188 18.188 1 93 411 VAL A C 1
ATOM 3165 O O . VAL A 1 411 ? -8.461 42.625 17.688 1 93 411 VAL A O 1
ATOM 3168 N N . ALA A 1 412 ? -9.867 42.406 19.438 1 91.25 412 ALA A N 1
ATOM 3169 C CA . ALA A 1 412 ? -9.07 43.281 20.312 1 91.25 412 ALA A CA 1
ATOM 3170 C C . ALA A 1 412 ? -7.727 42.625 20.641 1 91.25 412 ALA A C 1
ATOM 3172 O O . ALA A 1 412 ? -6.75 43.344 20.922 1 91.25 412 ALA A O 1
ATOM 3173 N N . LEU A 1 413 ? -7.688 41.344 20.594 1 91.44 413 LEU A N 1
ATOM 3174 C CA . LEU A 1 413 ? -6.484 40.625 20.953 1 91.44 413 LEU A CA 1
ATOM 3175 C C . LEU A 1 413 ? -5.637 40.312 19.719 1 91.44 413 LEU A C 1
ATOM 3177 O O . LEU A 1 413 ? -4.836 39.375 19.719 1 91.44 413 LEU A O 1
ATOM 3181 N N . ASN A 1 414 ? -5.812 41.031 18.672 1 91.38 414 ASN A N 1
ATOM 3182 C CA . ASN A 1 414 ? -5.051 40.906 17.422 1 91.38 414 ASN A CA 1
ATOM 3183 C C . ASN A 1 414 ? -5.281 39.562 16.75 1 91.38 414 ASN A C 1
ATOM 3185 O O . ASN A 1 414 ? -4.336 38.938 16.281 1 91.38 414 ASN A O 1
ATOM 3189 N N . CYS A 1 415 ? -6.488 39.062 16.859 1 95.38 415 CYS A N 1
ATOM 3190 C CA . CYS A 1 415 ? -6.898 37.875 16.156 1 95.38 415 CYS A CA 1
ATOM 3191 C C . CYS A 1 415 ? -7.961 38.188 15.117 1 95.38 415 CYS A C 1
ATOM 3193 O O . CYS A 1 415 ? -8.922 37.406 14.961 1 95.38 415 CYS A O 1
ATOM 3195 N N . SER A 1 416 ? -7.793 39.25 14.414 1 93.12 416 SER A N 1
ATOM 3196 C CA . SER A 1 416 ? -8.789 39.719 13.445 1 93.12 416 SER A CA 1
ATOM 3197 C C . SER A 1 416 ? -8.852 38.781 12.242 1 93.12 416 SER A C 1
ATOM 3199 O O . SER A 1 416 ? -9.93 38.531 11.695 1 93.12 416 SER A O 1
ATOM 3201 N N . LYS A 1 417 ? -7.703 38.281 11.805 1 92.44 417 LYS A N 1
ATOM 3202 C CA . LYS A 1 417 ? -7.691 37.344 10.68 1 92.44 417 LYS A CA 1
ATOM 3203 C C . LYS A 1 417 ? -8.406 36.062 11.023 1 92.44 417 LYS A C 1
ATOM 3205 O O . LYS A 1 417 ? -9.078 35.469 10.18 1 92.44 417 LYS A O 1
ATOM 3210 N N . PHE A 1 418 ? -8.195 35.656 12.211 1 94.81 418 PHE A N 1
ATOM 3211 C CA . PHE A 1 418 ? -8.875 34.438 12.703 1 94.81 418 PHE A CA 1
ATOM 3212 C C . PHE A 1 418 ? -10.391 34.625 12.672 1 94.81 418 PHE A C 1
ATOM 3214 O O . PHE A 1 418 ? -11.117 33.75 12.25 1 94.81 418 PHE A O 1
ATOM 3221 N N . VAL A 1 419 ? -10.867 35.75 13.125 1 93.94 419 VAL A N 1
ATOM 3222 C CA . VAL A 1 419 ? -12.289 36.094 13.109 1 93.94 419 VAL A CA 1
ATOM 3223 C C . VAL A 1 419 ? -12.797 36.125 11.664 1 93.94 419 VAL A C 1
ATOM 3225 O O . VAL A 1 419 ? -13.898 35.656 11.367 1 93.94 419 VAL A O 1
ATOM 3228 N N . SER A 1 420 ? -11.984 36.719 10.789 1 92.19 420 SER A N 1
ATOM 3229 C CA . SER A 1 420 ? -12.352 36.781 9.383 1 92.19 420 SER A CA 1
ATOM 3230 C C . SER A 1 420 ? -12.555 35.375 8.805 1 92.19 420 SER A C 1
ATOM 3232 O O . SER A 1 420 ? -13.43 35.156 7.965 1 92.19 420 SER A O 1
ATOM 3234 N N . LEU A 1 421 ? -11.781 34.469 9.211 1 91.75 421 LEU A N 1
ATOM 3235 C CA . LEU A 1 421 ? -11.914 33.062 8.758 1 91.75 421 LEU A CA 1
ATOM 3236 C C . LEU A 1 421 ? -13.219 32.469 9.273 1 91.75 421 LEU A C 1
ATOM 3238 O O . LEU A 1 421 ? -13.891 31.734 8.547 1 91.75 421 LEU A O 1
ATOM 3242 N N . PHE A 1 422 ? -13.547 32.719 10.492 1 93.56 422 PHE A N 1
ATOM 3243 C CA . PHE A 1 422 ? -14.797 32.219 11.047 1 93.56 422 PHE A CA 1
ATOM 3244 C C . PHE A 1 422 ? -15.992 32.781 10.289 1 93.56 422 PHE A C 1
ATOM 3246 O O . PHE A 1 422 ? -16.969 32.062 10.039 1 93.56 422 PHE A O 1
ATOM 3253 N N . ARG A 1 423 ? -15.922 34.031 9.969 1 90.44 423 ARG A N 1
ATOM 3254 C CA . ARG A 1 423 ? -17 34.656 9.211 1 90.44 423 ARG A CA 1
ATOM 3255 C C . ARG A 1 423 ? -17.109 34.062 7.816 1 90.44 423 ARG A C 1
ATOM 3257 O O . ARG A 1 423 ? -18.219 33.781 7.332 1 90.44 423 ARG A O 1
ATOM 3264 N N . SER A 1 424 ? -15.969 33.875 7.207 1 89 424 SER A N 1
ATOM 3265 C CA . SER A 1 424 ? -15.945 33.281 5.871 1 89 424 SER A CA 1
ATOM 3266 C C . SER A 1 424 ? -16.531 31.859 5.875 1 89 424 SER A C 1
ATOM 3268 O O . SER A 1 424 ? -17.141 31.438 4.895 1 89 424 SER A O 1
ATOM 3270 N N . ALA A 1 425 ? -16.375 31.203 6.98 1 90.56 425 ALA A N 1
ATOM 3271 C CA . ALA A 1 425 ? -16.891 29.828 7.09 1 90.56 425 ALA A CA 1
ATOM 3272 C C . ALA A 1 425 ? -18.281 29.828 7.688 1 90.56 425 ALA A C 1
ATOM 3274 O O . ALA A 1 425 ? -18.875 28.75 7.879 1 90.56 425 ALA A O 1
ATOM 3275 N N . ASN A 1 426 ? -18.906 30.922 7.957 1 90.44 426 ASN A N 1
ATOM 3276 C CA . ASN A 1 426 ? -20.219 31.094 8.555 1 90.44 426 ASN A CA 1
ATOM 3277 C C . ASN A 1 426 ? -20.328 30.375 9.898 1 90.44 426 ASN A C 1
ATOM 3279 O O . ASN A 1 426 ? -21.297 29.656 10.156 1 90.44 426 ASN A O 1
ATOM 3283 N N . LEU A 1 427 ? -19.25 30.453 10.727 1 92.5 427 LEU A N 1
ATOM 3284 C CA . LEU A 1 427 ? -19.203 29.797 12.031 1 92.5 427 LEU A CA 1
ATOM 3285 C C . LEU A 1 427 ? -19.219 30.828 13.156 1 92.5 427 LEU A C 1
ATOM 3287 O O . LEU A 1 427 ? -19.344 30.469 14.328 1 92.5 427 LEU A O 1
ATOM 3291 N N . SER A 1 428 ? -19.109 32.062 12.836 1 90.81 428 SER A N 1
ATOM 3292 C CA . SER A 1 428 ? -19 33.094 13.844 1 90.81 428 SER A CA 1
ATOM 3293 C C . SER A 1 428 ? -20.25 33.156 14.719 1 90.81 428 SER A C 1
ATOM 3295 O O . SER A 1 428 ? -20.141 33.25 15.945 1 90.81 428 SER A O 1
ATOM 3297 N N . THR A 1 429 ? -21.406 33.094 14.156 1 87.56 429 THR A N 1
ATOM 3298 C CA . THR A 1 429 ? -22.656 33.156 14.914 1 87.56 429 THR A CA 1
ATOM 3299 C C . THR A 1 429 ? -22.797 31.953 15.82 1 87.56 429 THR A C 1
ATOM 3301 O O . THR A 1 429 ? -23.391 32.062 16.906 1 87.56 429 THR A O 1
ATOM 3304 N N . THR A 1 430 ? -22.234 30.875 15.406 1 87.69 430 THR A N 1
ATOM 3305 C CA . THR A 1 430 ? -22.375 29.625 16.156 1 87.69 430 THR A CA 1
ATOM 3306 C C . THR A 1 430 ? -21.453 29.625 17.359 1 87.69 430 THR A C 1
ATOM 3308 O O . THR A 1 430 ? -21.844 29.188 18.453 1 87.69 430 THR A O 1
ATOM 3311 N N . TYR A 1 431 ? -20.266 30.156 17.203 1 91.31 431 TYR A N 1
ATOM 3312 C CA . TYR A 1 431 ? -19.281 29.891 18.25 1 91.31 431 TYR A CA 1
ATOM 3313 C C . TYR A 1 431 ? -18.812 31.188 18.891 1 91.31 431 TYR A C 1
ATOM 3315 O O . TYR A 1 431 ? -18.328 31.188 20.031 1 91.31 431 TYR A O 1
ATOM 3323 N N . LEU A 1 432 ? -18.906 32.312 18.203 1 89.19 432 LEU A N 1
ATOM 3324 C CA . LEU A 1 432 ? -18.219 33.5 18.703 1 89.19 432 LEU A CA 1
ATOM 3325 C C . LEU A 1 432 ? -19.234 34.5 19.234 1 89.19 432 LEU A C 1
ATOM 3327 O O . LEU A 1 432 ? -18.922 35.312 20.125 1 89.19 432 LEU A O 1
ATOM 3331 N N . THR A 1 433 ? -20.344 34.688 18.656 1 81.5 433 THR A N 1
ATOM 3332 C CA . THR A 1 433 ? -21.266 35.75 19.016 1 81.5 433 THR A CA 1
ATOM 3333 C C . THR A 1 433 ? -22.344 35.25 19.969 1 81.5 433 THR A C 1
ATOM 3335 O O . THR A 1 433 ? -23.016 36.031 20.641 1 81.5 433 THR A O 1
ATOM 3338 N N . ASN A 1 434 ? -22.5 33.969 20.078 1 65 434 ASN A N 1
ATOM 3339 C CA . ASN A 1 434 ? -23.625 33.469 20.875 1 65 434 ASN A CA 1
ATOM 3340 C C . ASN A 1 434 ? -23.391 33.688 22.375 1 65 434 ASN A C 1
ATOM 3342 O O . ASN A 1 434 ? -22.5 33.062 22.953 1 65 434 ASN A O 1
ATOM 3346 N N . SER A 1 435 ? -23.688 34.75 22.922 1 60.22 435 SER A N 1
ATOM 3347 C CA . SER A 1 435 ? -23.469 35.094 24.312 1 60.22 435 SER A CA 1
ATOM 3348 C C . SER A 1 435 ? -24.625 34.656 25.188 1 60.22 435 SER A C 1
ATOM 3350 O O . SER A 1 435 ? -24.703 35.031 26.359 1 60.22 435 SER A O 1
ATOM 3352 N N . SER A 1 436 ? -25.516 33.844 24.641 1 57.69 436 SER A N 1
ATOM 3353 C CA . SER A 1 436 ? -26.625 33.5 25.531 1 57.69 436 SER A CA 1
ATOM 3354 C C . SER A 1 436 ? -26.188 32.562 26.641 1 57.69 436 SER A C 1
ATOM 3356 O O . SER A 1 436 ? -25.234 31.797 26.484 1 57.69 436 SER A O 1
ATOM 3358 N N . SER A 1 437 ? -26.516 32.906 27.875 1 56.78 437 SER A N 1
ATOM 3359 C CA . SER A 1 437 ? -26.266 32.125 29.062 1 56.78 437 SER A CA 1
ATOM 3360 C C . SER A 1 437 ? -26.562 30.641 28.812 1 56.78 437 SER A C 1
ATOM 3362 O O . SER A 1 437 ? -26.062 29.766 29.531 1 56.78 437 SER A O 1
ATOM 3364 N N . GLN A 1 438 ? -27.297 30.266 27.797 1 61.97 438 GLN A N 1
ATOM 3365 C CA . GLN A 1 438 ? -27.656 28.875 27.531 1 61.97 438 GLN A CA 1
ATOM 3366 C C . GLN A 1 438 ? -26.703 28.234 26.547 1 61.97 438 GLN A C 1
ATOM 3368 O O . GLN A 1 438 ? -26.812 27.047 26.234 1 61.97 438 GLN A O 1
ATOM 3373 N N . SER A 1 439 ? -25.688 29 26.328 1 70.12 439 SER A N 1
ATOM 3374 C CA . SER A 1 439 ? -24.766 28.469 25.328 1 70.12 439 SER A CA 1
ATOM 3375 C C . SER A 1 439 ? -23.75 27.516 25.953 1 70.12 439 SER A C 1
ATOM 3377 O O . SER A 1 439 ? -23.375 27.688 27.109 1 70.12 439 SER A O 1
ATOM 3379 N N . PRO A 1 440 ? -23.516 26.469 25.25 1 83.38 440 PRO A N 1
ATOM 3380 C CA . PRO A 1 440 ? -22.531 25.5 25.766 1 83.38 440 PRO A CA 1
ATOM 3381 C C . PRO A 1 440 ? -21.172 26.141 26.047 1 83.38 440 PRO A C 1
ATOM 3383 O O . PRO A 1 440 ? -20.812 27.141 25.438 1 83.38 440 PRO A O 1
ATOM 3386 N N . SER A 1 441 ? -20.578 25.719 27.125 1 90.44 441 SER A N 1
ATOM 3387 C CA . SER A 1 441 ? -19.234 26.156 27.469 1 90.44 441 SER A CA 1
ATOM 3388 C C . SER A 1 441 ? -18.219 25.766 26.391 1 90.44 441 SER A C 1
ATOM 3390 O O . SER A 1 441 ? -18.25 24.641 25.891 1 90.44 441 SER A O 1
ATOM 3392 N N . LEU A 1 442 ? -17.438 26.812 26 1 94.31 442 LEU A N 1
ATOM 3393 C CA . LEU A 1 442 ? -16.484 26.562 24.922 1 94.31 442 LEU A CA 1
ATOM 3394 C C . LEU A 1 442 ? -15.102 27.094 25.297 1 94.31 442 LEU A C 1
ATOM 3396 O O . LEU A 1 442 ? -14.977 28 26.125 1 94.31 442 LEU A O 1
ATOM 3400 N N . THR A 1 443 ? -14.125 26.484 24.812 1 96.81 443 THR A N 1
ATOM 3401 C CA . THR A 1 443 ? -12.75 26.984 24.812 1 96.81 443 THR A CA 1
ATOM 3402 C C . THR A 1 443 ? -12.25 27.188 23.375 1 96.81 443 THR A C 1
ATOM 3404 O O . THR A 1 443 ? -12.234 26.25 22.578 1 96.81 443 THR A O 1
ATOM 3407 N N . ILE A 1 444 ? -11.875 28.406 23.078 1 97.19 444 ILE A N 1
ATOM 3408 C CA . ILE A 1 444 ? -11.461 28.75 21.719 1 97.19 444 ILE A CA 1
ATOM 3409 C C . ILE A 1 444 ? -9.938 28.922 21.688 1 97.19 444 ILE A C 1
ATOM 3411 O O . ILE A 1 444 ? -9.375 29.672 22.469 1 97.19 444 ILE A O 1
ATOM 3415 N N . LEU A 1 445 ? -9.305 28.188 20.812 1 98 445 LEU A N 1
ATOM 3416 C CA . LEU A 1 445 ? -7.875 28.328 20.547 1 98 445 LEU A CA 1
ATOM 3417 C C . LEU A 1 445 ? -7.633 29.25 19.359 1 98 445 LEU A C 1
ATOM 3419 O O . LEU A 1 445 ? -7.773 28.828 18.203 1 98 445 LEU A O 1
ATOM 3423 N N . ALA A 1 446 ? -7.152 30.438 19.641 1 97.62 446 ALA A N 1
ATOM 3424 C CA . ALA A 1 446 ? -7.09 31.438 18.578 1 97.62 446 ALA A CA 1
ATOM 3425 C C . ALA A 1 446 ? -5.645 31.828 18.281 1 97.62 446 ALA A C 1
ATOM 3427 O O . ALA A 1 446 ? -4.934 32.344 19.141 1 97.62 446 ALA A O 1
ATOM 3428 N N . PRO A 1 447 ? -5.227 31.547 17.062 1 95.5 447 PRO A N 1
ATOM 3429 C CA . PRO A 1 447 ? -3.92 32.062 16.656 1 95.5 447 PRO A CA 1
ATOM 3430 C C . PRO A 1 447 ? -3.938 33.562 16.375 1 95.5 447 PRO A C 1
ATOM 3432 O O . PRO A 1 447 ? -4.945 34.094 15.898 1 95.5 447 PRO A O 1
ATOM 3435 N N . ASN A 1 448 ? -2.867 34.219 16.703 1 92.25 448 ASN A N 1
ATOM 3436 C CA . ASN A 1 448 ? -2.795 35.625 16.422 1 92.25 448 ASN A CA 1
ATOM 3437 C C . ASN A 1 448 ? -2.635 35.906 14.93 1 92.25 448 ASN A C 1
ATOM 3439 O O . ASN A 1 448 ? -2.486 34.969 14.141 1 92.25 448 ASN A O 1
ATOM 3443 N N . ASP A 1 449 ? -2.729 37.125 14.516 1 92.44 449 ASP A N 1
ATOM 3444 C CA . ASP A 1 449 ? -2.713 37.531 13.109 1 92.44 449 ASP A CA 1
ATOM 3445 C C . ASP A 1 449 ? -1.401 37.125 12.445 1 92.44 449 ASP A C 1
ATOM 3447 O O . ASP A 1 449 ? -1.386 36.75 11.266 1 92.44 449 ASP A O 1
ATOM 3451 N N . GLU A 1 450 ? -0.352 37.219 13.18 1 87.25 450 GLU A N 1
ATOM 3452 C CA . GLU A 1 450 ? 0.942 36.812 12.625 1 87.25 450 GLU A CA 1
ATOM 3453 C C . GLU A 1 450 ? 0.986 35.344 12.312 1 87.25 450 GLU A C 1
ATOM 3455 O O . GLU A 1 450 ? 1.492 34.938 11.266 1 87.25 450 GLU A O 1
ATOM 3460 N N . ALA A 1 451 ? 0.515 34.562 13.242 1 89.44 451 ALA A N 1
ATOM 3461 C CA . ALA A 1 451 ? 0.497 33.125 13.062 1 89.44 451 ALA A CA 1
ATOM 3462 C C . ALA A 1 451 ? -0.375 32.719 11.875 1 89.44 451 ALA A C 1
ATOM 3464 O O . ALA A 1 451 ? -0.004 31.844 11.086 1 89.44 451 ALA A O 1
ATOM 3465 N N . VAL A 1 452 ? -1.536 33.344 11.719 1 91.31 452 VAL A N 1
ATOM 3466 C CA . VAL A 1 452 ? -2.445 33.031 10.617 1 91.31 452 VAL A CA 1
ATOM 3467 C C . VAL A 1 452 ? -1.815 33.469 9.297 1 91.31 452 VAL A C 1
ATOM 3469 O O . VAL A 1 452 ? -1.953 32.781 8.281 1 91.31 452 VAL A O 1
ATOM 3472 N N . GLY A 1 453 ? -1.152 34.625 9.367 1 87.75 453 GLY A N 1
ATOM 3473 C CA . GLY A 1 453 ? -0.463 35.094 8.18 1 87.75 453 GLY A CA 1
ATOM 3474 C C . GLY A 1 453 ? 0.612 34.125 7.691 1 87.75 453 GLY A C 1
ATOM 3475 O O . GLY A 1 453 ? 0.734 33.875 6.492 1 87.75 453 GLY A O 1
ATOM 3476 N N . HIS A 1 454 ? 1.309 33.625 8.555 1 84 454 HIS A N 1
ATOM 3477 C CA . HIS A 1 454 ? 2.354 32.656 8.227 1 84 454 HIS A CA 1
ATOM 3478 C C . HIS A 1 454 ? 1.759 31.375 7.66 1 84 454 HIS A C 1
ATOM 3480 O O . HIS A 1 454 ? 2.312 30.781 6.727 1 84 454 HIS A O 1
ATOM 3486 N N . PHE A 1 455 ? 0.738 30.984 8.266 1 85.38 455 PHE A N 1
ATOM 3487 C CA . PHE A 1 455 ? 0.055 29.781 7.809 1 85.38 455 PHE A CA 1
ATOM 3488 C C . PHE A 1 455 ? -0.448 29.953 6.379 1 85.38 455 PHE A C 1
ATOM 3490 O O . PHE A 1 455 ? -0.313 29.047 5.555 1 85.38 455 PHE A O 1
ATOM 3497 N N . GLU A 1 456 ? -0.995 31.047 6.098 1 83.5 456 GLU A N 1
ATOM 3498 C CA . GLU A 1 456 ? -1.53 31.328 4.77 1 83.5 456 GLU A CA 1
ATOM 3499 C C . GLU A 1 456 ? -0.423 31.344 3.721 1 83.5 456 GLU A C 1
ATOM 3501 O O . GLU A 1 456 ? -0.605 30.844 2.611 1 83.5 456 GLU A O 1
ATOM 3506 N N . LYS A 1 457 ? 0.635 31.844 4.035 1 77.5 457 LYS A N 1
ATOM 3507 C CA . LYS A 1 457 ? 1.758 31.938 3.107 1 77.5 457 LYS A CA 1
ATOM 3508 C C . LYS A 1 457 ? 2.369 30.578 2.846 1 77.5 457 LYS A C 1
ATOM 3510 O O . LYS A 1 457 ? 2.764 30.266 1.718 1 77.5 457 LYS A O 1
ATOM 3515 N N . THR A 1 458 ? 2.373 29.875 3.863 1 72.06 458 THR A N 1
ATOM 3516 C CA . THR A 1 458 ? 3.049 28.578 3.781 1 72.06 458 THR A CA 1
ATOM 3517 C C . THR A 1 458 ? 2.172 27.562 3.072 1 72.06 458 THR A C 1
ATOM 3519 O O . THR A 1 458 ? 2.67 26.734 2.305 1 72.06 458 THR A O 1
ATOM 3522 N N . PHE A 1 459 ? 0.891 27.562 3.322 1 67.56 459 PHE A N 1
ATOM 3523 C CA . PHE A 1 459 ? 0.057 26.453 2.854 1 67.56 459 PHE A CA 1
ATOM 3524 C C . PHE A 1 459 ? -0.889 26.922 1.754 1 67.56 459 PHE A C 1
ATOM 3526 O O . PHE A 1 459 ? -1.593 26.109 1.147 1 67.56 459 PHE A O 1
ATOM 3533 N N . ASN A 1 460 ? -0.671 27.922 1.167 1 59.25 460 ASN A N 1
ATOM 3534 C CA . ASN A 1 460 ? -1.476 28.484 0.088 1 59.25 460 ASN A CA 1
ATOM 3535 C C . ASN A 1 460 ? -2.936 28.047 0.191 1 59.25 460 ASN A C 1
ATOM 3537 O O . ASN A 1 460 ? -3.521 27.594 -0.792 1 59.25 460 ASN A O 1
ATOM 3541 N N . LEU A 1 461 ? -3.414 27.516 1.256 1 56.06 461 LEU A N 1
ATOM 3542 C CA . LEU A 1 461 ? -4.695 26.891 1.58 1 56.06 461 LEU A CA 1
ATOM 3543 C C . LEU A 1 461 ? -5.828 27.531 0.787 1 56.06 461 LEU A C 1
ATOM 3545 O O . LEU A 1 461 ? -6.793 26.859 0.417 1 56.06 461 LEU A O 1
ATOM 3549 N N . PHE A 1 462 ? -6.055 28.922 0.655 1 52.47 462 PHE A N 1
ATOM 3550 C CA . PHE A 1 462 ? -7.344 29.5 0.28 1 52.47 462 PHE A CA 1
ATOM 3551 C C . PHE A 1 462 ? -7.477 29.578 -1.235 1 52.47 462 PHE A C 1
ATOM 3553 O O . PHE A 1 462 ? -8.453 30.141 -1.747 1 52.47 462 PHE A O 1
ATOM 3560 N N . SER A 1 463 ? -6.594 28.922 -1.811 1 46.97 463 SER A N 1
ATOM 3561 C CA . SER A 1 463 ? -6.734 29.109 -3.25 1 46.97 463 SER A CA 1
ATOM 3562 C C . SER A 1 463 ? -7.766 28.156 -3.836 1 46.97 463 SER A C 1
ATOM 3564 O O . SER A 1 463 ? -8.25 28.359 -4.953 1 46.97 463 SER A O 1
ATOM 3566 N N . SER A 1 464 ? -7.789 26.75 -3.604 1 46.97 464 SER A N 1
ATOM 3567 C CA . SER A 1 464 ? -8.664 25.922 -4.426 1 46.97 464 SER A CA 1
ATOM 3568 C C . SER A 1 464 ? -10.031 25.734 -3.775 1 46.97 464 SER A C 1
ATOM 3570 O O . SER A 1 464 ? -10.18 25.953 -2.572 1 46.97 464 SER A O 1
ATOM 3572 N N . ASN A 1 465 ? -11.18 25.453 -4.594 1 44.75 465 ASN A N 1
ATOM 3573 C CA . ASN A 1 465 ? -12.609 25.234 -4.398 1 44.75 465 ASN A CA 1
ATOM 3574 C C . ASN A 1 465 ? -12.875 24.375 -3.158 1 44.75 465 ASN A C 1
ATOM 3576 O O . ASN A 1 465 ? -13.977 24.406 -2.611 1 44.75 465 ASN A O 1
ATOM 3580 N N . ASP A 1 466 ? -12.227 23.25 -2.977 1 52.81 466 ASP A N 1
ATOM 3581 C CA . ASP A 1 466 ? -12.438 22.219 -1.968 1 52.81 466 ASP A CA 1
ATOM 3582 C C . ASP A 1 466 ? -12.234 22.781 -0.561 1 52.81 466 ASP A C 1
ATOM 3584 O O . ASP A 1 466 ? -12.359 22.047 0.425 1 52.81 466 ASP A O 1
ATOM 3588 N N . SER A 1 467 ? -12.383 24.219 -0.447 1 65.94 467 SER A N 1
ATOM 3589 C CA . SER A 1 467 ? -11.727 25.094 0.519 1 65.94 467 SER A CA 1
ATOM 3590 C C . SER A 1 467 ? -12.656 25.438 1.676 1 65.94 467 SER A C 1
ATOM 3592 O O . SER A 1 467 ? -12.227 25.484 2.83 1 65.94 467 SER A O 1
ATOM 3594 N N . ALA A 1 468 ? -14.047 25.297 1.313 1 76.56 468 ALA A N 1
ATOM 3595 C CA . ALA A 1 468 ? -14.898 25.766 2.406 1 76.56 468 ALA A CA 1
ATOM 3596 C C . ALA A 1 468 ? -15.031 24.703 3.488 1 76.56 468 ALA A C 1
ATOM 3598 O O . ALA A 1 468 ? -14.945 25 4.68 1 76.56 468 ALA A O 1
ATOM 3599 N N . GLU A 1 469 ? -15.25 23.469 2.973 1 83.38 469 GLU A N 1
ATOM 3600 C CA . GLU A 1 469 ? -15.406 22.391 3.939 1 83.38 469 GLU A CA 1
ATOM 3601 C C . GLU A 1 469 ? -14.109 22.156 4.715 1 83.38 469 GLU A C 1
ATOM 3603 O O . GLU A 1 469 ? -14.141 21.844 5.906 1 83.38 469 GLU A O 1
ATOM 3608 N N . SER A 1 470 ? -13.07 22.281 4.062 1 85.69 470 SER A N 1
ATOM 3609 C CA . SER A 1 470 ? -11.781 22.125 4.723 1 85.69 470 SER A CA 1
ATOM 3610 C C . SER A 1 470 ? -11.547 23.219 5.762 1 85.69 470 SER A C 1
ATOM 3612 O O . SER A 1 470 ? -10.969 22.953 6.82 1 85.69 470 SER A O 1
ATOM 3614 N N . LEU A 1 471 ? -12.008 24.375 5.41 1 89.5 471 LEU A N 1
ATOM 3615 C CA . LEU A 1 471 ? -11.875 25.484 6.348 1 89.5 471 LEU A CA 1
ATOM 3616 C C . LEU A 1 471 ? -12.766 25.266 7.57 1 89.5 471 LEU A C 1
ATOM 3618 O O . LEU A 1 471 ? -12.359 25.547 8.695 1 89.5 471 LEU A O 1
ATOM 3622 N N . LYS A 1 472 ? -13.953 24.828 7.312 1 91.5 472 LYS A N 1
ATOM 3623 C CA . LYS A 1 472 ? -14.859 24.531 8.422 1 91.5 472 LYS A CA 1
ATOM 3624 C C . LYS A 1 472 ? -14.266 23.484 9.359 1 91.5 472 LYS A C 1
ATOM 3626 O O . LYS A 1 472 ? -14.383 23.609 10.578 1 91.5 472 LYS A O 1
ATOM 3631 N N . ARG A 1 473 ? -13.688 22.484 8.82 1 91.62 473 ARG A N 1
ATOM 3632 C CA . ARG A 1 473 ? -13.07 21.438 9.625 1 91.62 473 ARG A CA 1
ATOM 3633 C C . ARG A 1 473 ? -11.898 21.984 10.43 1 91.62 473 ARG A C 1
ATOM 3635 O O . ARG A 1 473 ? -11.742 21.656 11.609 1 91.62 473 ARG A O 1
ATOM 3642 N N . LEU A 1 474 ? -11.086 22.781 9.766 1 92.75 474 LEU A N 1
ATOM 3643 C CA . LEU A 1 474 ? -9.93 23.375 10.414 1 92.75 474 LEU A CA 1
ATOM 3644 C C . LEU A 1 474 ? -10.352 24.234 11.609 1 92.75 474 LEU A C 1
ATOM 3646 O O . LEU A 1 474 ? -9.797 24.094 12.695 1 92.75 474 LEU A O 1
ATOM 3650 N N . LEU A 1 475 ? -11.367 25.062 11.43 1 95.25 475 LEU A N 1
ATOM 3651 C CA . LEU A 1 475 ? -11.797 26 12.461 1 95.25 475 LEU A CA 1
ATOM 3652 C C . LEU A 1 475 ? -12.547 25.281 13.57 1 95.25 475 LEU A C 1
ATOM 3654 O O . LEU A 1 475 ? -12.438 25.656 14.742 1 95.25 475 LEU A O 1
ATOM 3658 N N . SER A 1 476 ? -13.352 24.266 13.242 1 94.94 476 SER A N 1
ATOM 3659 C CA . SER A 1 476 ? -14.047 23.5 14.266 1 94.94 476 SER A CA 1
ATOM 3660 C C . SER A 1 476 ? -13.062 22.781 15.18 1 94.94 476 SER A C 1
ATOM 3662 O O . SER A 1 476 ? -13.398 22.453 16.328 1 94.94 476 SER A O 1
ATOM 3664 N N . TYR A 1 477 ? -11.914 22.484 14.633 1 96.56 477 TYR A N 1
ATOM 3665 C CA . TYR A 1 477 ? -10.883 21.828 15.438 1 96.56 477 TYR A CA 1
ATOM 3666 C C . TYR A 1 477 ? -10.273 22.812 16.438 1 96.56 477 TYR A C 1
ATOM 3668 O O . TYR A 1 477 ? -9.664 22.406 17.422 1 96.56 477 TYR A O 1
ATOM 3676 N N . HIS A 1 478 ? -10.453 24.109 16.25 1 97.88 478 HIS A N 1
ATOM 3677 C CA . HIS A 1 478 ? -9.945 25.141 17.141 1 97.88 478 HIS A CA 1
ATOM 3678 C C . HIS A 1 478 ? -10.953 25.453 18.25 1 97.88 478 HIS A C 1
ATOM 3680 O O . HIS A 1 478 ? -10.68 26.266 19.125 1 97.88 478 HIS A O 1
ATOM 3686 N N . VAL A 1 479 ? -12.078 24.844 18.234 1 97 479 VAL A N 1
ATOM 3687 C CA . VAL A 1 479 ? -13.109 25.031 19.25 1 97 479 VAL A CA 1
ATOM 3688 C C . VAL A 1 479 ? -13.25 23.781 20.094 1 97 479 VAL A C 1
ATOM 3690 O O . VAL A 1 479 ? -13.641 22.719 19.594 1 97 479 VAL A O 1
ATOM 3693 N N . ILE A 1 480 ? -12.938 23.891 21.312 1 97.19 480 ILE A N 1
ATOM 3694 C CA . ILE A 1 480 ? -13.008 22.781 22.25 1 97.19 480 ILE A CA 1
ATOM 3695 C C . ILE A 1 480 ? -14.32 22.844 23.031 1 97.19 480 ILE A C 1
ATOM 3697 O O . ILE A 1 480 ? -14.75 23.922 23.453 1 97.19 480 ILE A O 1
ATOM 3701 N N . ARG A 1 481 ? -14.922 21.734 23.25 1 94.06 481 ARG A N 1
ATOM 3702 C CA . ARG A 1 481 ? -16.141 21.656 24.047 1 94.06 481 ARG A CA 1
ATOM 3703 C C . ARG A 1 481 ? -15.812 21.688 25.531 1 94.06 481 ARG A C 1
ATOM 3705 O O . ARG A 1 481 ? -15.016 20.891 26.016 1 94.06 481 ARG A O 1
ATOM 3712 N N . GLY A 1 482 ? -16.406 22.641 26.141 1 93.31 482 GLY A N 1
ATOM 3713 C CA . GLY A 1 482 ? -16.172 22.766 27.578 1 93.31 482 GLY A CA 1
ATOM 3714 C C . GLY A 1 482 ? -15.297 23.953 27.938 1 93.31 482 GLY A C 1
ATOM 3715 O O . GLY A 1 482 ? -14.57 24.469 27.078 1 93.31 482 GLY A O 1
ATOM 3716 N N . LYS A 1 483 ? -15.43 24.406 29.078 1 93.81 483 LYS A N 1
ATOM 3717 C CA . LYS A 1 483 ? -14.609 25.5 29.609 1 93.81 483 LYS A CA 1
ATOM 3718 C C . LYS A 1 483 ? -13.422 24.953 30.406 1 93.81 483 LYS A C 1
ATOM 3720 O O . LYS A 1 483 ? -13.602 24.359 31.469 1 93.81 483 LYS A O 1
ATOM 3725 N N . TYR A 1 484 ? -12.25 25.125 29.891 1 95.5 484 TYR A N 1
ATOM 3726 C CA . TYR A 1 484 ? -11.055 24.578 30.516 1 95.5 484 TYR A CA 1
ATOM 3727 C C . TYR A 1 484 ? -10.086 25.703 30.906 1 95.5 484 TYR A C 1
ATOM 3729 O O . TYR A 1 484 ? -9.586 26.422 30.031 1 95.5 484 TYR A O 1
ATOM 3737 N N . LEU A 1 485 ? -9.797 25.781 32.125 1 94.56 485 LEU A N 1
ATOM 3738 C CA . LEU A 1 485 ? -8.781 26.703 32.625 1 94.56 485 LEU A CA 1
ATOM 3739 C C . LEU A 1 485 ? -7.441 26 32.781 1 94.56 485 LEU A C 1
ATOM 3741 O O . LEU A 1 485 ? -7.371 24.766 32.688 1 94.56 485 LEU A O 1
ATOM 3745 N N . ILE A 1 486 ? -6.402 26.703 33 1 92.25 486 ILE A N 1
ATOM 3746 C CA . ILE A 1 486 ? -5.039 26.188 33 1 92.25 486 ILE A CA 1
ATOM 3747 C C . ILE A 1 486 ? -4.898 25.141 34.125 1 92.25 486 ILE A C 1
ATOM 3749 O O . ILE A 1 486 ? -4.191 24.141 33.938 1 92.25 486 ILE A O 1
ATOM 3753 N N . ASP A 1 487 ? -5.539 25.297 35.219 1 89.06 487 ASP A N 1
ATOM 3754 C CA . ASP A 1 487 ? -5.406 24.422 36.375 1 89.06 487 ASP A CA 1
ATOM 3755 C C . ASP A 1 487 ? -6.102 23.078 36.125 1 89.06 487 ASP A C 1
ATOM 3757 O O . ASP A 1 487 ? -5.789 22.078 36.781 1 89.06 487 ASP A O 1
ATOM 3761 N N . SER A 1 488 ? -7.023 23.078 35.188 1 92.31 488 SER A N 1
ATOM 3762 C CA . SER A 1 488 ? -7.773 21.859 34.906 1 92.31 488 SER A CA 1
ATOM 3763 C C . SER A 1 488 ? -7.082 21.016 33.844 1 92.31 488 SER A C 1
ATOM 3765 O O . SER A 1 488 ? -7.52 19.906 33.531 1 92.31 488 SER A O 1
ATOM 3767 N N . LEU A 1 489 ? -6.062 21.469 33.344 1 93.81 489 LEU A N 1
ATOM 3768 C CA . LEU A 1 489 ? -5.391 20.781 32.25 1 93.81 489 LEU A CA 1
ATOM 3769 C C . LEU A 1 489 ? -4.25 19.922 32.781 1 93.81 489 LEU A C 1
ATOM 3771 O O . LEU A 1 489 ? -3.529 20.312 33.688 1 93.81 489 LEU A O 1
ATOM 3775 N N . ASP A 1 490 ? -4.184 18.703 32.281 1 90.62 490 ASP A N 1
ATOM 3776 C CA . ASP A 1 490 ? -3.102 17.781 32.625 1 90.62 490 ASP A CA 1
ATOM 3777 C C . ASP A 1 490 ? -2.359 17.344 31.344 1 90.62 490 ASP A C 1
ATOM 3779 O O . ASP A 1 490 ? -2.936 17.328 30.266 1 90.62 490 ASP A O 1
ATOM 3783 N N . ASP A 1 491 ? -1.08 17.016 31.578 1 89.19 491 ASP A N 1
ATOM 3784 C CA . ASP A 1 491 ? -0.282 16.562 30.438 1 89.19 491 ASP A CA 1
ATOM 3785 C C . ASP A 1 491 ? -0.827 15.258 29.875 1 89.19 491 ASP A C 1
ATOM 3787 O O . ASP A 1 491 ? -1.095 14.312 30.609 1 89.19 491 ASP A O 1
ATOM 3791 N N . GLY A 1 492 ? -0.999 15.195 28.578 1 87.25 492 GLY A N 1
ATOM 3792 C CA . GLY A 1 492 ? -1.461 13.984 27.906 1 87.25 492 GLY A CA 1
ATOM 3793 C C . GLY A 1 492 ? -2.971 13.914 27.797 1 87.25 492 GLY A C 1
ATOM 3794 O O . GLY A 1 492 ? -3.506 12.977 27.188 1 87.25 492 GLY A O 1
ATOM 3795 N N . MET A 1 493 ? -3.637 14.875 28.328 1 91.56 493 MET A N 1
ATOM 3796 C CA . MET A 1 493 ? -5.094 14.922 28.234 1 91.56 493 MET A CA 1
ATOM 3797 C C . MET A 1 493 ? -5.547 15.086 26.797 1 91.56 493 MET A C 1
ATOM 3799 O O . MET A 1 493 ? -4.867 15.734 26 1 91.56 493 MET A O 1
ATOM 3803 N N . LEU A 1 494 ? -6.633 14.414 26.484 1 94.44 494 LEU A N 1
ATOM 3804 C CA . LEU A 1 494 ? -7.273 14.562 25.188 1 94.44 494 LEU A CA 1
ATOM 3805 C C . LEU A 1 494 ? -8.633 15.242 25.328 1 94.44 494 LEU A C 1
ATOM 3807 O O . LEU A 1 494 ? -9.578 14.648 25.859 1 94.44 494 LEU A O 1
ATOM 3811 N N . LEU A 1 495 ? -8.742 16.438 24.781 1 95.75 495 LEU A N 1
ATOM 3812 C CA . LEU A 1 495 ? -9.977 17.203 24.906 1 95.75 495 LEU A CA 1
ATOM 3813 C C . LEU A 1 495 ? -10.852 17.031 23.672 1 95.75 495 LEU A C 1
ATOM 3815 O O . LEU A 1 495 ? -10.336 16.969 22.547 1 95.75 495 LEU A O 1
ATOM 3819 N N . SER A 1 496 ? -12.164 17.047 23.859 1 94.25 496 SER A N 1
ATOM 3820 C CA . SER A 1 496 ? -13.102 16.906 22.75 1 94.25 496 SER A CA 1
ATOM 3821 C C . SER A 1 496 ? -13.289 18.219 22.016 1 94.25 496 SER A C 1
ATOM 3823 O O . SER A 1 496 ? -13.531 19.266 22.641 1 94.25 496 SER A O 1
ATOM 3825 N N . THR A 1 497 ? -13.141 18.219 20.75 1 96.38 497 THR A N 1
ATOM 3826 C CA . THR A 1 497 ? -13.352 19.406 19.938 1 96.38 497 THR A CA 1
ATOM 3827 C C . THR A 1 497 ? -14.727 19.391 19.281 1 96.38 497 THR A C 1
ATOM 3829 O O . THR A 1 497 ? -15.5 18.453 19.469 1 96.38 497 THR A O 1
ATOM 3832 N N . GLU A 1 498 ? -15.023 20.422 18.562 1 93.69 498 GLU A N 1
ATOM 3833 C CA . GLU A 1 498 ? -16.297 20.484 17.844 1 93.69 498 GLU A CA 1
ATOM 3834 C C . GLU A 1 498 ? -16.219 19.812 16.484 1 93.69 498 GLU A C 1
ATOM 3836 O O . GLU A 1 498 ? -17.219 19.656 15.805 1 93.69 498 GLU A O 1
ATOM 3841 N N . LEU A 1 499 ? -15.016 19.406 16.125 1 93.62 499 LEU A N 1
ATOM 3842 C CA . LEU A 1 499 ? -14.867 18.672 14.883 1 93.62 499 LEU A CA 1
ATOM 3843 C C . LEU A 1 499 ? -15.367 17.234 15.023 1 93.62 499 LEU A C 1
ATOM 3845 O O . LEU A 1 499 ? -14.945 16.516 15.93 1 93.62 499 LEU A O 1
ATOM 3849 N N . LEU A 1 500 ? -16.297 16.797 14.188 1 88.81 500 LEU A N 1
ATOM 3850 C CA . LEU A 1 500 ? -16.844 15.453 14.195 1 88.81 500 LEU A CA 1
ATOM 3851 C C . LEU A 1 500 ? -15.844 14.445 13.648 1 88.81 500 LEU A C 1
ATOM 3853 O O . LEU A 1 500 ? -15 14.797 12.82 1 88.81 500 LEU A O 1
ATOM 3857 N N . LEU A 1 501 ? -15.961 13.273 14.266 1 86.06 501 LEU A N 1
ATOM 3858 C CA . LEU A 1 501 ? -15.125 12.195 13.742 1 86.06 501 LEU A CA 1
ATOM 3859 C C . LEU A 1 501 ? -15.695 11.648 12.438 1 86.06 501 LEU A C 1
ATOM 3861 O O . LEU A 1 501 ? -16.797 11.094 12.422 1 86.06 501 LEU A O 1
ATOM 3865 N N . GLY A 1 502 ? -15.047 11.742 11.289 1 72.62 502 GLY A N 1
ATOM 3866 C CA . GLY A 1 502 ? -15.461 11.188 10.008 1 72.62 502 GLY A CA 1
ATOM 3867 C C . GLY A 1 502 ? -16.719 11.836 9.461 1 72.62 502 GLY A C 1
ATOM 3868 O O . GLY A 1 502 ? -17.234 12.789 10.047 1 72.62 502 GLY A O 1
ATOM 3869 N N . ASP A 1 503 ? -17.141 11.734 8.18 1 60.62 503 ASP A N 1
ATOM 3870 C CA . ASP A 1 503 ? -18.266 12.344 7.492 1 60.62 503 ASP A CA 1
ATOM 3871 C C . ASP A 1 503 ? -19.594 11.836 8.062 1 60.62 503 ASP A C 1
ATOM 3873 O O . ASP A 1 503 ? -20.656 12.164 7.551 1 60.62 503 ASP A O 1
ATOM 3877 N N . GLY A 1 504 ? -19.594 10.688 8.727 1 49.81 504 GLY A N 1
ATOM 3878 C CA . GLY A 1 504 ? -20.859 9.992 8.812 1 49.81 504 GLY A CA 1
ATOM 3879 C C . GLY A 1 504 ? -21.844 10.648 9.773 1 49.81 504 GLY A C 1
ATOM 3880 O O . GLY A 1 504 ? -21.438 11.477 10.602 1 49.81 504 GLY A O 1
ATOM 3881 N N . SER A 1 505 ? -23.141 10.617 9.383 1 48.62 505 SER A N 1
ATOM 3882 C CA . SER A 1 505 ? -24.484 10.891 9.867 1 48.62 505 SER A CA 1
ATOM 3883 C C . SER A 1 505 ? -24.578 10.711 11.383 1 48.62 505 SER A C 1
ATOM 3885 O O . SER A 1 505 ? -25.328 11.414 12.055 1 48.62 505 SER A O 1
ATOM 3887 N N . ASN A 1 506 ? -24.062 9.477 11.867 1 48.31 506 ASN A N 1
ATOM 3888 C CA . ASN A 1 506 ? -24.625 9.047 13.148 1 48.31 506 ASN A CA 1
ATOM 3889 C C . ASN A 1 506 ? -23.688 9.383 14.305 1 48.31 506 ASN A C 1
ATOM 3891 O O . ASN A 1 506 ? -23.953 9 15.445 1 48.31 506 ASN A O 1
ATOM 3895 N N . SER A 1 507 ? -22.359 9.812 14.039 1 56.5 507 SER A N 1
ATOM 3896 C CA . SER A 1 507 ? -21.562 9.672 15.258 1 56.5 507 SER A CA 1
ATOM 3897 C C . SER A 1 507 ? -21.406 11.008 15.977 1 56.5 507 SER A C 1
ATOM 3899 O O . SER A 1 507 ? -21.172 12.031 15.344 1 56.5 507 SER A O 1
ATOM 3901 N N . GLU A 1 508 ? -21.969 11.211 17.078 1 71.12 508 GLU A N 1
ATOM 3902 C CA . GLU A 1 508 ? -21.844 12.289 18.062 1 71.12 508 GLU A CA 1
ATOM 3903 C C . GLU A 1 508 ? -20.422 12.383 18.609 1 71.12 508 GLU A C 1
ATOM 3905 O O . GLU A 1 508 ? -20.109 13.305 19.359 1 71.12 508 GLU A O 1
ATOM 3910 N N . LEU A 1 509 ? -19.578 11.578 17.984 1 86 509 LEU A N 1
ATOM 3911 C CA . LEU A 1 509 ? -18.234 11.586 18.578 1 86 509 LEU A CA 1
ATOM 3912 C C . LEU A 1 509 ? -17.359 12.633 17.922 1 86 509 LEU A C 1
ATOM 3914 O O . LEU A 1 509 ? -17.5 12.922 16.734 1 86 509 LEU A O 1
ATOM 3918 N N . ARG A 1 510 ? -16.531 13.18 18.688 1 92.19 510 ARG A N 1
ATOM 3919 C CA . ARG A 1 510 ? -15.75 14.344 18.281 1 92.19 510 ARG A CA 1
ATOM 3920 C C . ARG A 1 510 ? -14.266 14.023 18.266 1 92.19 510 ARG A C 1
ATOM 3922 O O . ARG A 1 510 ? -13.812 13.117 18.969 1 92.19 510 ARG A O 1
ATOM 3929 N N . GLN A 1 511 ? -13.586 14.75 17.375 1 94.06 511 GLN A N 1
ATOM 3930 C CA . GLN A 1 511 ? -12.133 14.648 17.344 1 94.06 511 GLN A CA 1
ATOM 3931 C C . GLN A 1 511 ? -11.508 15.164 18.641 1 94.06 511 GLN A C 1
ATOM 3933 O O . GLN A 1 511 ? -12.102 16 19.328 1 94.06 511 GLN A O 1
ATOM 3938 N N . ARG A 1 512 ? -10.352 14.664 18.953 1 95.56 512 ARG A N 1
ATOM 3939 C CA . ARG A 1 512 ? -9.719 15.016 20.219 1 95.56 512 ARG A CA 1
ATOM 3940 C C . ARG A 1 512 ? -8.516 15.93 19.984 1 95.56 512 ARG A C 1
ATOM 3942 O O . ARG A 1 512 ? -7.902 15.898 18.922 1 95.56 512 ARG A O 1
ATOM 3949 N N . MET A 1 513 ? -8.25 16.781 20.938 1 96.25 513 MET A N 1
ATOM 3950 C CA . MET A 1 513 ? -7.105 17.688 20.984 1 96.25 513 MET A CA 1
ATOM 3951 C C . MET A 1 513 ? -6.129 17.297 22.078 1 96.25 513 MET A C 1
ATOM 3953 O O . MET A 1 513 ? -6.488 17.312 23.266 1 96.25 513 MET A O 1
ATOM 3957 N N . PRO A 1 514 ? -4.922 16.984 21.672 1 94.94 514 PRO A N 1
ATOM 3958 C CA . PRO A 1 514 ? -3.949 16.656 22.719 1 94.94 514 PRO A CA 1
ATOM 3959 C C . PRO A 1 514 ? -3.434 17.891 23.453 1 94.94 514 PRO A C 1
ATOM 3961 O O . PRO A 1 514 ? -3.221 18.938 22.844 1 94.94 514 PRO A O 1
ATOM 3964 N N . VAL A 1 515 ? -3.232 17.734 24.766 1 95.31 515 VAL A N 1
ATOM 3965 C CA . VAL A 1 515 ? -2.758 18.828 25.609 1 95.31 515 VAL A CA 1
ATOM 3966 C C . VAL A 1 515 ? -1.401 18.469 26.203 1 95.31 515 VAL A C 1
ATOM 3968 O O . VAL A 1 515 ? -1.17 17.312 26.578 1 95.31 515 VAL A O 1
ATOM 3971 N N . SER A 1 516 ? -0.495 19.422 26.188 1 92.19 516 SER A N 1
ATOM 3972 C CA . SER A 1 516 ? 0.796 19.266 26.844 1 92.19 516 SER A CA 1
ATOM 3973 C C . SER A 1 516 ? 0.958 20.281 27.969 1 92.19 516 SER A C 1
ATOM 3975 O O . SER A 1 516 ? 0.637 21.469 27.812 1 92.19 516 SER A O 1
ATOM 3977 N N . VAL A 1 517 ? 1.302 19.828 29.125 1 91.81 517 VAL A N 1
ATOM 3978 C CA . VAL A 1 517 ? 1.525 20.703 30.281 1 91.81 517 VAL A CA 1
ATOM 3979 C C . VAL A 1 517 ? 2.918 20.453 30.859 1 91.81 517 VAL A C 1
ATOM 3981 O O . VAL A 1 517 ? 3.307 19.312 31.078 1 91.81 517 VAL A O 1
ATOM 3984 N N . SER A 1 518 ? 3.67 21.531 30.859 1 86 518 SER A N 1
ATOM 3985 C CA . SER A 1 518 ? 5 21.453 31.453 1 86 518 SER A CA 1
ATOM 3986 C C . SER A 1 518 ? 5.219 22.562 32.469 1 86 518 SER A C 1
ATOM 3988 O O . SER A 1 518 ? 4.461 23.547 32.5 1 86 518 SER A O 1
ATOM 3990 N N . SER A 1 519 ? 6.078 22.375 33.438 1 77.06 519 SER A N 1
ATOM 3991 C CA . SER A 1 519 ? 6.348 23.391 34.469 1 77.06 519 SER A CA 1
ATOM 3992 C C . SER A 1 519 ? 7.703 24.047 34.219 1 77.06 519 SER A C 1
ATOM 3994 O O . SER A 1 519 ? 8.656 23.391 33.812 1 77.06 519 SER A O 1
ATOM 3996 N N . SER A 1 520 ? 7.699 25.406 33.906 1 62.62 520 SER A N 1
ATOM 3997 C CA . SER A 1 520 ? 8.961 26.125 33.781 1 62.62 520 SER A CA 1
ATOM 3998 C C . SER A 1 520 ? 9.5 26.5 35.188 1 62.62 520 SER A C 1
ATOM 4000 O O . SER A 1 520 ? 8.742 26.922 36.062 1 62.62 520 SER A O 1
ATOM 4002 N N . ASP A 1 521 ? 10.477 25.984 35.719 1 50.12 521 ASP A N 1
ATOM 4003 C CA . ASP A 1 521 ? 11.117 26.562 36.906 1 50.12 521 ASP A CA 1
ATOM 4004 C C . ASP A 1 521 ? 11.688 27.938 36.594 1 50.12 521 ASP A C 1
ATOM 4006 O O . ASP A 1 521 ? 12.531 28.094 35.719 1 50.12 521 ASP A O 1
ATOM 4010 N N . SER A 1 522 ? 10.977 28.891 36.469 1 43.16 522 SER A N 1
ATOM 4011 C CA . SER A 1 522 ? 11.492 30.25 36.312 1 43.16 522 SER A CA 1
ATOM 4012 C C . SER A 1 522 ? 12.688 30.516 37.219 1 43.16 522 SER A C 1
ATOM 4014 O O . SER A 1 522 ? 12.562 31.219 38.219 1 43.16 522 SER A O 1
ATOM 4016 N N . THR A 1 523 ? 13.492 29.594 37.594 1 39.12 523 THR A N 1
ATOM 4017 C CA . THR A 1 523 ? 14.555 30.094 38.469 1 39.12 523 THR A CA 1
ATOM 4018 C C . THR A 1 523 ? 15.375 31.172 37.75 1 39.12 523 THR A C 1
ATOM 4020 O O . THR A 1 523 ? 16.312 31.719 38.344 1 39.12 523 THR A O 1
ATOM 4023 N N . SER A 1 524 ? 15.391 31.297 36.469 1 37.53 524 SER A N 1
ATOM 4024 C CA . SER A 1 524 ? 16.672 31.875 36.094 1 37.53 524 SER A CA 1
ATOM 4025 C C . SER A 1 524 ? 16.734 33.344 36.406 1 37.53 524 SER A C 1
ATOM 4027 O O . SER A 1 524 ? 17.625 34.062 35.938 1 37.53 524 SER A O 1
ATOM 4029 N N . SER A 1 525 ? 15.711 34.062 36.75 1 34.06 525 SER A N 1
ATOM 4030 C CA . SER A 1 525 ? 16.266 35.375 37 1 34.06 525 SER A CA 1
ATOM 4031 C C . SER A 1 525 ? 17.203 35.375 38.188 1 34.06 525 SER A C 1
ATOM 4033 O O . SER A 1 525 ? 16.828 34.938 39.281 1 34.06 525 SER A O 1
ATOM 4035 N N . PRO A 1 526 ? 18.516 35.406 37.938 1 34.22 526 PRO A N 1
ATOM 4036 C CA . PRO A 1 526 ? 19.453 35.594 39.031 1 34.22 526 PRO A CA 1
ATOM 4037 C C . PRO A 1 526 ? 18.984 36.656 40.031 1 34.22 526 PRO A C 1
ATOM 4039 O O . PRO A 1 526 ? 19.797 37.219 40.75 1 34.22 526 PRO A O 1
ATOM 4042 N N . SER A 1 527 ? 17.922 37.344 39.875 1 31.22 527 SER A N 1
ATOM 4043 C CA . SER A 1 527 ? 17.906 38.375 40.938 1 31.22 527 SER A CA 1
ATOM 4044 C C . SER A 1 527 ? 18 37.75 42.312 1 31.22 527 SER A C 1
ATOM 4046 O O . SER A 1 527 ? 17.391 36.688 42.562 1 31.22 527 SER A O 1
ATOM 4048 N N . PHE A 1 528 ? 19.094 38.125 43.094 1 31.19 528 PHE A N 1
ATOM 4049 C CA . PHE A 1 528 ? 19.328 38.031 44.531 1 31.19 528 PHE A CA 1
ATOM 4050 C C . PHE A 1 528 ? 18.016 38.188 45.312 1 31.19 528 PHE A C 1
ATOM 4052 O O . PHE A 1 528 ? 18.016 38.5 46.5 1 31.19 528 PHE A O 1
ATOM 4059 N N . GLN A 1 529 ? 16.938 38.469 44.719 1 30.77 529 GLN A N 1
ATOM 4060 C CA . GLN A 1 529 ? 15.977 38.719 45.781 1 30.77 529 GLN A CA 1
ATOM 4061 C C . GLN A 1 529 ? 15.758 37.469 46.625 1 30.77 529 GLN A C 1
ATOM 4063 O O . GLN A 1 529 ? 15.453 36.406 46.125 1 30.77 529 GLN A O 1
ATOM 4068 N N . TRP A 1 530 ? 16.266 37.438 47.906 1 30.23 530 TRP A N 1
ATOM 4069 C CA . TRP A 1 530 ? 15.969 36.625 49.094 1 30.23 530 TRP A CA 1
ATOM 4070 C C . TRP A 1 530 ? 14.492 36.219 49.125 1 30.23 530 TRP A C 1
ATOM 4072 O O . TRP A 1 530 ? 13.977 35.781 50.156 1 30.23 530 TRP A O 1
ATOM 4082 N N . SER A 1 531 ? 13.625 37 48.5 1 31.48 531 SER A N 1
ATOM 4083 C CA . SER A 1 531 ? 12.281 36.75 49 1 31.48 531 SER A CA 1
ATOM 4084 C C . SER A 1 531 ? 11.883 35.312 48.812 1 31.48 531 SER A C 1
ATOM 4086 O O . SER A 1 531 ? 12.164 34.688 47.781 1 31.48 531 SER A O 1
ATOM 4088 N N . SER A 1 532 ? 11.703 34.562 49.938 1 32.22 532 SER A N 1
ATOM 4089 C CA . SER A 1 532 ? 11.078 33.312 50.312 1 32.22 532 SER A CA 1
ATOM 4090 C C . SER A 1 532 ? 9.961 32.938 49.344 1 32.22 532 SER A C 1
ATOM 4092 O O . SER A 1 532 ? 9.219 31.984 49.562 1 32.22 532 SER A O 1
ATOM 4094 N N . SER A 1 533 ? 9.258 34 48.969 1 34.41 533 SER A N 1
ATOM 4095 C CA . SER A 1 533 ? 7.879 33.625 48.656 1 34.41 533 SER A CA 1
ATOM 4096 C C . SER A 1 533 ? 7.828 32.469 47.656 1 34.41 533 SER A C 1
ATOM 4098 O O . SER A 1 533 ? 8.797 32.219 46.938 1 34.41 533 SER A O 1
ATOM 4100 N N . GLY A 1 534 ? 6.594 31.844 47.656 1 37.25 534 GLY A N 1
ATOM 4101 C CA . GLY A 1 534 ? 6.016 30.688 47 1 37.25 534 GLY A CA 1
ATOM 4102 C C . GLY A 1 534 ? 6.418 30.547 45.531 1 37.25 534 GLY A C 1
ATOM 4103 O O . GLY A 1 534 ? 6.473 31.547 44.812 1 37.25 534 GLY A O 1
ATOM 4104 N N . LYS A 1 535 ? 7.129 29.625 45.219 1 44.5 535 LYS A N 1
ATOM 4105 C CA . LYS A 1 535 ? 7.512 29.062 43.938 1 44.5 535 LYS A CA 1
ATOM 4106 C C . LYS A 1 535 ? 6.387 29.203 42.906 1 44.5 535 LYS A C 1
ATOM 4108 O O . LYS A 1 535 ? 5.461 28.391 42.875 1 44.5 535 LYS A O 1
ATOM 4113 N N . ASN A 1 536 ? 5.781 30.375 42.75 1 43.88 536 ASN A N 1
ATOM 4114 C CA . ASN A 1 536 ? 4.746 30.391 41.719 1 43.88 536 ASN A CA 1
ATOM 4115 C C . ASN A 1 536 ? 5.246 29.812 40.406 1 43.88 536 ASN A C 1
ATOM 4117 O O . ASN A 1 536 ? 6.023 30.453 39.688 1 43.88 536 ASN A O 1
ATOM 4121 N N . GLN A 1 537 ? 5.297 28.641 40.219 1 57 537 GLN A N 1
ATOM 4122 C CA . GLN A 1 537 ? 5.613 27.875 39.031 1 57 537 GLN A CA 1
ATOM 4123 C C . GLN A 1 537 ? 4.633 28.188 37.906 1 57 537 GLN A C 1
ATOM 4125 O O . GLN A 1 537 ? 3.416 28.125 38.094 1 57 537 GLN A O 1
ATOM 4130 N N . SER A 1 538 ? 5.066 29 36.906 1 70.38 538 SER A N 1
ATOM 4131 C CA . SER A 1 538 ? 4.234 29.266 35.75 1 70.38 538 SER A CA 1
ATOM 4132 C C . SER A 1 538 ? 4.098 28.031 34.844 1 70.38 538 SER A C 1
ATOM 4134 O O . SER A 1 538 ? 5.086 27.344 34.594 1 70.38 538 SER A O 1
ATOM 4136 N N . LEU A 1 539 ? 2.879 27.547 34.719 1 84.69 539 LEU A N 1
ATOM 4137 C CA . LEU A 1 539 ? 2.562 26.391 33.875 1 84.69 539 LEU A CA 1
ATOM 4138 C C . LEU A 1 539 ? 2.633 26.75 32.406 1 84.69 539 LEU A C 1
ATOM 4140 O O . LEU A 1 539 ? 2.199 27.844 32 1 84.69 539 LEU A O 1
ATOM 4144 N N . ILE A 1 540 ? 3.383 25.984 31.688 1 88.94 540 ILE A N 1
ATOM 4145 C CA . ILE A 1 540 ? 3.434 26.094 30.234 1 88.94 540 ILE A CA 1
ATOM 4146 C C . ILE A 1 540 ? 2.463 25.094 29.609 1 88.94 540 ILE A C 1
ATOM 4148 O O . ILE A 1 540 ? 2.527 23.891 29.891 1 88.94 540 ILE A O 1
ATOM 4152 N N . VAL A 1 541 ? 1.539 25.609 28.875 1 92.62 541 VAL A N 1
ATOM 4153 C CA . VAL A 1 541 ? 0.514 24.766 28.281 1 92.62 541 VAL A CA 1
ATOM 4154 C C . VAL A 1 541 ? 0.617 24.797 26.766 1 92.62 541 VAL A C 1
ATOM 4156 O O . VAL A 1 541 ? 0.972 25.828 26.188 1 92.62 541 VAL A O 1
ATOM 4159 N N . GLY A 1 542 ? 0.435 23.672 26.141 1 94.12 542 GLY A N 1
ATOM 4160 C CA . GLY A 1 542 ? 0.36 23.547 24.688 1 94.12 542 GLY A CA 1
ATOM 4161 C C . GLY A 1 542 ? -0.825 22.719 24.219 1 94.12 542 GLY A C 1
ATOM 4162 O O . GLY A 1 542 ? -1.325 21.875 24.953 1 94.12 542 GLY A O 1
ATOM 4163 N N . PHE A 1 543 ? -1.34 23.078 23.016 1 95.75 543 PHE A N 1
ATOM 4164 C CA . PHE A 1 543 ? -2.441 22.359 22.375 1 95.75 543 PHE A CA 1
ATOM 4165 C C . PHE A 1 543 ? -2.041 21.859 20.984 1 95.75 543 PHE A C 1
ATOM 4167 O O . PHE A 1 543 ? -1.735 22.672 20.109 1 95.75 543 PHE A O 1
ATOM 4174 N N . GLY A 1 544 ? -2.127 20.625 20.766 1 93.25 544 GLY A N 1
ATOM 4175 C CA . GLY A 1 544 ? -1.842 20.062 19.453 1 93.25 544 GLY A CA 1
ATOM 4176 C C . GLY A 1 544 ? -0.521 20.531 18.875 1 93.25 544 GLY A C 1
ATOM 4177 O O . GLY A 1 544 ? -0.436 20.875 17.688 1 93.25 544 GLY A O 1
ATOM 4178 N N . GLY A 1 545 ? 0.406 20.766 19.719 1 89.69 545 GLY A N 1
ATOM 4179 C CA . GLY A 1 545 ? 1.717 21.203 19.25 1 89.69 545 GLY A CA 1
ATOM 4180 C C . GLY A 1 545 ? 1.872 22.719 19.25 1 89.69 545 GLY A C 1
ATOM 4181 O O . GLY A 1 545 ? 2.965 23.234 19 1 89.69 545 GLY A O 1
ATOM 4182 N N . ALA A 1 546 ? 0.831 23.438 19.484 1 93.75 546 ALA A N 1
ATOM 4183 C CA . ALA A 1 546 ? 0.874 24.891 19.531 1 93.75 546 ALA A CA 1
ATOM 4184 C C . ALA A 1 546 ? 1.027 25.391 20.969 1 93.75 546 ALA A C 1
ATOM 4186 O O . ALA A 1 546 ? 0.371 24.875 21.875 1 93.75 546 ALA A O 1
ATOM 4187 N N . ASN A 1 547 ? 1.812 26.406 21.141 1 92.88 547 ASN A N 1
ATOM 4188 C CA . ASN A 1 547 ? 2.051 26.969 22.469 1 92.88 547 ASN A CA 1
ATOM 4189 C C . ASN A 1 547 ? 0.98 27.984 22.844 1 92.88 547 ASN A C 1
ATOM 4191 O O . ASN A 1 547 ? 0.538 28.766 22 1 92.88 547 ASN A O 1
ATOM 4195 N N . PHE A 1 548 ? 0.605 27.938 24.141 1 93.69 548 PHE A N 1
ATOM 4196 C CA . PHE A 1 548 ? -0.204 29.031 24.672 1 93.69 548 PHE A CA 1
ATOM 4197 C C . PHE A 1 548 ? 0.646 30.266 24.906 1 93.69 548 PHE A C 1
ATOM 4199 O O . PHE A 1 548 ? 1.699 30.203 25.531 1 93.69 548 PHE A O 1
ATOM 4206 N N . LEU A 1 549 ? 0.194 31.281 24.25 1 91.06 549 LEU A N 1
ATOM 4207 C CA . LEU A 1 549 ? 0.895 32.562 24.406 1 91.06 549 LEU A CA 1
ATOM 4208 C C . LEU A 1 549 ? 0.216 33.406 25.469 1 91.06 549 LEU A C 1
ATOM 4210 O O . LEU A 1 549 ? -0.963 33.75 25.328 1 91.06 549 LEU A O 1
ATOM 4214 N N . GLY A 1 550 ? 0.891 33.719 26.484 1 85.12 550 GLY A N 1
ATOM 4215 C CA . GLY A 1 550 ? 0.343 34.562 27.547 1 85.12 550 GLY A CA 1
ATOM 4216 C C . GLY A 1 550 ? 0.458 33.906 28.922 1 85.12 550 GLY A C 1
ATOM 4217 O O . GLY A 1 550 ? 1.005 32.812 29.062 1 85.12 550 GLY A O 1
ATOM 4218 N N . VAL A 1 551 ? -0.02 34.625 29.859 1 81.94 551 VAL A N 1
ATOM 4219 C CA . VAL A 1 551 ? 0.076 34.156 31.25 1 81.94 551 VAL A CA 1
ATOM 4220 C C . VAL A 1 551 ? -1.238 33.5 31.656 1 81.94 551 VAL A C 1
ATOM 4222 O O . VAL A 1 551 ? -1.239 32.406 32.25 1 81.94 551 VAL A O 1
ATOM 4225 N N . LYS A 1 552 ? -2.354 34.156 31.312 1 87.56 552 LYS A N 1
ATOM 4226 C CA . LYS A 1 552 ? -3.676 33.625 31.625 1 87.56 552 LYS A CA 1
ATOM 4227 C C . LYS A 1 552 ? -4.613 33.75 30.422 1 87.56 552 LYS A C 1
ATOM 4229 O O . LYS A 1 552 ? -4.531 34.719 29.656 1 87.56 552 LYS A O 1
ATOM 4234 N N . PRO A 1 553 ? -5.438 32.75 30.328 1 93.12 553 PRO A N 1
ATOM 4235 C CA . PRO A 1 553 ? -6.434 32.875 29.266 1 93.12 553 PRO A CA 1
ATOM 4236 C C . PRO A 1 553 ? -7.504 33.906 29.547 1 93.12 553 PRO A C 1
ATOM 4238 O O . PRO A 1 553 ? -7.656 34.344 30.688 1 93.12 553 PRO A O 1
ATOM 4241 N N . VAL A 1 554 ? -8.164 34.375 28.469 1 91.19 554 VAL A N 1
ATOM 4242 C CA . VAL A 1 554 ? -9.219 35.375 28.609 1 91.19 554 VAL A CA 1
ATOM 4243 C C . VAL A 1 554 ? -10.562 34.656 28.812 1 91.19 554 VAL A C 1
ATOM 4245 O O . VAL A 1 554 ? -10.945 33.781 28.031 1 91.19 554 VAL A O 1
ATOM 4248 N N . GLU A 1 555 ? -11.18 34.969 29.922 1 90.25 555 GLU A N 1
ATOM 4249 C CA . GLU A 1 555 ? -12.469 34.375 30.219 1 90.25 555 GLU A CA 1
ATOM 4250 C C . GLU A 1 555 ? -13.617 35.312 29.891 1 90.25 555 GLU A C 1
ATOM 4252 O O . GLU A 1 555 ? -13.633 36.469 30.344 1 90.25 555 GLU A O 1
ATOM 4257 N N . ILE A 1 556 ? -14.516 34.875 29.062 1 87.62 556 ILE A N 1
ATOM 4258 C CA . ILE A 1 556 ? -15.711 35.625 28.703 1 87.62 556 ILE A CA 1
ATOM 4259 C C . ILE A 1 556 ? -16.953 34.781 28.922 1 87.62 556 ILE A C 1
ATOM 4261 O O . ILE A 1 556 ? -17.328 33.969 28.078 1 87.62 556 ILE A O 1
ATOM 4265 N N . GLY A 1 557 ? -17.703 35.062 29.953 1 83.69 557 GLY A N 1
ATOM 4266 C CA . GLY A 1 557 ? -18.844 34.219 30.234 1 83.69 557 GLY A CA 1
ATOM 4267 C C . GLY A 1 557 ? -18.5 32.75 30.312 1 83.69 557 GLY A C 1
ATOM 4268 O O . GLY A 1 557 ? -17.641 32.344 31.094 1 83.69 557 GLY A O 1
ATOM 4269 N N . ASN A 1 558 ? -19.094 32 29.359 1 88.62 558 ASN A N 1
ATOM 4270 C CA . ASN A 1 558 ? -18.859 30.562 29.328 1 88.62 558 ASN A CA 1
ATOM 4271 C C . ASN A 1 558 ? -17.797 30.188 28.312 1 88.62 558 ASN A C 1
ATOM 4273 O O . ASN A 1 558 ? -17.609 29 28 1 88.62 558 ASN A O 1
ATOM 4277 N N . THR A 1 559 ? -17.125 31.156 27.859 1 91.81 559 THR A N 1
ATOM 4278 C CA . THR A 1 559 ? -16.125 30.922 26.844 1 91.81 559 THR A CA 1
ATOM 4279 C C . THR A 1 559 ? -14.734 31.328 27.344 1 91.81 559 THR A C 1
ATOM 4281 O O . THR A 1 559 ? -14.602 32.344 28.047 1 91.81 559 THR A O 1
ATOM 4284 N N . VAL A 1 560 ? -13.805 30.484 27.125 1 94.81 560 VAL A N 1
ATOM 4285 C CA . VAL A 1 560 ? -12.406 30.797 27.422 1 94.81 560 VAL A CA 1
ATOM 4286 C C . VAL A 1 560 ? -11.594 30.859 26.141 1 94.81 560 VAL A C 1
ATOM 4288 O O . VAL A 1 560 ? -11.789 30.047 25.234 1 94.81 560 VAL A O 1
ATOM 4291 N N . ILE A 1 561 ? -10.711 31.859 26.016 1 95.69 561 ILE A N 1
ATOM 4292 C CA . ILE A 1 561 ? -9.906 32.031 24.812 1 95.69 561 ILE A CA 1
ATOM 4293 C C . ILE A 1 561 ? -8.43 31.844 25.141 1 95.69 561 ILE A C 1
ATOM 4295 O O . ILE A 1 561 ? -7.906 32.469 26.062 1 95.69 561 ILE A O 1
ATOM 4299 N N . TYR A 1 562 ? -7.836 30.906 24.484 1 96.62 562 TYR A N 1
ATOM 4300 C CA . TYR A 1 562 ? -6.387 30.734 24.516 1 96.62 562 TYR A CA 1
ATOM 4301 C C . TYR A 1 562 ? -5.738 31.266 23.25 1 96.62 562 TYR A C 1
ATOM 4303 O O . TYR A 1 562 ? -6.086 30.844 22.141 1 96.62 562 TYR A O 1
ATOM 4311 N N . ILE A 1 563 ? -4.816 32.219 23.391 1 95.44 563 ILE A N 1
ATOM 4312 C CA . ILE A 1 563 ? -4.035 32.656 22.234 1 95.44 563 ILE A CA 1
ATOM 4313 C C . ILE A 1 563 ? -2.902 31.672 21.984 1 95.44 563 ILE A C 1
ATOM 4315 O O . ILE A 1 563 ? -2.084 31.406 22.859 1 95.44 563 ILE A O 1
ATOM 4319 N N . VAL A 1 564 ? -2.885 31.125 20.781 1 95.19 564 VAL A N 1
ATOM 4320 C CA . VAL A 1 564 ? -1.912 30.078 20.484 1 95.19 564 VAL A CA 1
ATOM 4321 C C . VAL A 1 564 ? -0.915 30.578 19.438 1 95.19 564 VAL A C 1
ATOM 4323 O O . VAL A 1 564 ? -1.192 31.531 18.703 1 95.19 564 VAL A O 1
ATOM 4326 N N . SER A 1 565 ? 0.195 29.906 19.328 1 91 565 SER A N 1
ATOM 4327 C CA . SER A 1 565 ? 1.341 30.359 18.547 1 91 565 SER A CA 1
ATOM 4328 C C . SER A 1 565 ? 1.164 30.031 17.062 1 91 565 SER A C 1
ATOM 4330 O O . SER A 1 565 ? 1.832 30.609 16.219 1 91 565 SER A O 1
ATOM 4332 N N . GLN A 1 566 ? 0.345 29.062 16.75 1 91.19 566 GLN A N 1
ATOM 4333 C CA . GLN A 1 566 ? 0.175 28.656 15.367 1 91.19 566 GLN A CA 1
ATOM 4334 C C . GLN A 1 566 ? -1.2 28.031 15.141 1 91.19 566 GLN A C 1
ATOM 4336 O O . GLN A 1 566 ? -1.905 27.703 16.094 1 91.19 566 GLN A O 1
ATOM 4341 N N . MET A 1 567 ? -1.477 27.969 13.789 1 91.56 567 MET A N 1
ATOM 4342 C CA . MET A 1 567 ? -2.707 27.266 13.43 1 91.56 567 MET A CA 1
ATOM 4343 C C . MET A 1 567 ? -2.58 25.766 13.719 1 91.56 567 MET A C 1
ATOM 4345 O O . MET A 1 567 ? -1.543 25.172 13.438 1 91.56 567 MET A O 1
ATOM 4349 N N . ILE A 1 568 ? -3.594 25.188 14.289 1 94.25 568 ILE A N 1
ATOM 4350 C CA . ILE A 1 568 ? -3.582 23.766 14.609 1 94.25 568 ILE A CA 1
ATOM 4351 C C . ILE A 1 568 ? -4.363 23 13.555 1 94.25 568 ILE A C 1
ATOM 4353 O O . ILE A 1 568 ? -5.582 23.156 13.438 1 94.25 568 ILE A O 1
ATOM 4357 N N . GLU A 1 569 ? -3.725 22.188 12.852 1 89.94 569 GLU A N 1
ATOM 4358 C CA . GLU A 1 569 ? -4.367 21.391 11.805 1 89.94 569 GLU A CA 1
ATOM 4359 C C . GLU A 1 569 ? -4.965 20.109 12.375 1 89.94 569 GLU A C 1
ATOM 4361 O O . GLU A 1 569 ? -4.379 19.484 13.266 1 89.94 569 GLU A O 1
ATOM 4366 N N . PRO A 1 570 ? -6.152 19.766 11.836 1 93.12 570 PRO A N 1
ATOM 4367 C CA . PRO A 1 570 ? -6.727 18.484 12.266 1 93.12 570 PRO A CA 1
ATOM 4368 C C . PRO A 1 570 ? -5.914 17.281 11.797 1 93.12 570 PRO A C 1
ATOM 4370 O O . PRO A 1 570 ? -5.129 17.406 10.852 1 93.12 570 PRO A O 1
ATOM 4373 N N . PRO A 1 571 ? -6.105 16.141 12.484 1 92.5 571 PRO A N 1
ATOM 4374 C CA . PRO A 1 571 ? -5.387 14.93 12.07 1 92.5 571 PRO A CA 1
ATOM 4375 C C . PRO A 1 571 ? -5.754 14.484 10.656 1 92.5 571 PRO A C 1
ATOM 4377 O O . PRO A 1 571 ? -6.906 14.633 10.234 1 92.5 571 PRO A O 1
ATOM 4380 N N . SER A 1 572 ? -4.754 13.922 9.984 1 89.56 572 SER A N 1
ATOM 4381 C CA . SER A 1 572 ? -4.945 13.406 8.625 1 89.56 572 SER A CA 1
ATOM 4382 C C . SER A 1 572 ? -5.605 12.031 8.641 1 89.56 572 SER A C 1
ATOM 4384 O O . SER A 1 572 ? -5.879 11.484 9.711 1 89.56 572 SER A O 1
ATOM 4386 N N . ASP A 1 573 ? -5.902 11.492 7.453 1 90.19 573 ASP A N 1
ATOM 4387 C CA . ASP A 1 573 ? -6.539 10.188 7.359 1 90.19 573 ASP A CA 1
ATOM 4388 C C . ASP A 1 573 ? -5.59 9.078 7.828 1 90.19 573 ASP A C 1
ATOM 4390 O O . ASP A 1 573 ? -4.383 9.297 7.945 1 90.19 573 ASP A O 1
ATOM 4394 N N . LEU A 1 574 ? -6.164 7.949 8.023 1 90.81 574 LEU A N 1
ATOM 4395 C CA . LEU A 1 574 ? -5.469 6.797 8.594 1 90.81 574 LEU A CA 1
ATOM 4396 C C . LEU A 1 574 ? -4.227 6.453 7.777 1 90.81 574 LEU A C 1
ATOM 4398 O O . LEU A 1 574 ? -3.145 6.27 8.336 1 90.81 574 LEU A O 1
ATOM 4402 N N . LEU A 1 575 ? -4.359 6.305 6.484 1 91.69 575 LEU A N 1
ATOM 4403 C CA . LEU A 1 575 ? -3.279 5.82 5.633 1 91.69 575 LEU A CA 1
ATOM 4404 C C . LEU A 1 575 ? -2.141 6.832 5.57 1 91.69 575 LEU A C 1
ATOM 4406 O O . LEU A 1 575 ? -0.968 6.457 5.555 1 91.69 575 LEU A O 1
ATOM 4410 N N . ARG A 1 576 ? -2.48 8.07 5.613 1 88.25 576 ARG A N 1
ATOM 4411 C CA . ARG A 1 576 ? -1.452 9.109 5.594 1 88.25 576 ARG A CA 1
ATOM 4412 C C . ARG A 1 576 ? -0.658 9.109 6.895 1 88.25 576 ARG A C 1
ATOM 4414 O O . ARG A 1 576 ? 0.564 9.273 6.883 1 88.25 576 ARG A O 1
ATOM 4421 N N . VAL A 1 577 ? -1.393 9.023 7.961 1 91.56 577 VAL A N 1
ATOM 4422 C CA . VAL A 1 577 ? -0.719 8.992 9.258 1 91.56 577 VAL A CA 1
ATOM 4423 C C . VAL A 1 577 ? 0.151 7.746 9.359 1 91.56 577 VAL A C 1
ATOM 4425 O O . VAL A 1 577 ? 1.296 7.812 9.812 1 91.56 577 VAL A O 1
ATOM 4428 N N . ALA A 1 578 ? -0.325 6.645 8.93 1 92.56 578 ALA A N 1
ATOM 4429 C CA . ALA A 1 578 ? 0.417 5.387 8.992 1 92.56 578 ALA A CA 1
ATOM 4430 C C . ALA A 1 578 ? 1.632 5.422 8.07 1 92.56 578 ALA A C 1
ATOM 4432 O O . ALA A 1 578 ? 2.688 4.875 8.406 1 92.56 578 ALA A O 1
ATOM 4433 N N . LEU A 1 579 ? 1.494 6.008 6.926 1 87 579 LEU A N 1
ATOM 4434 C CA . LEU A 1 579 ? 2.568 6.086 5.941 1 87 579 LEU A CA 1
ATOM 4435 C C . LEU A 1 579 ? 3.729 6.922 6.469 1 87 579 LEU A C 1
ATOM 4437 O O . LEU A 1 579 ? 4.875 6.738 6.047 1 87 579 LEU A O 1
ATOM 4441 N N . SER A 1 580 ? 3.406 7.809 7.352 1 84.69 580 SER A N 1
ATOM 4442 C CA . SER A 1 580 ? 4.434 8.703 7.879 1 84.69 580 SER A CA 1
ATOM 4443 C C . SER A 1 580 ? 5.359 7.969 8.844 1 84.69 580 SER A C 1
ATOM 4445 O O . SER A 1 580 ? 6.445 8.461 9.164 1 84.69 580 SER A O 1
ATOM 4447 N N . ASP A 1 581 ? 4.938 6.867 9.273 1 88.44 581 ASP A N 1
ATOM 4448 C CA . ASP A 1 581 ? 5.754 5.996 10.117 1 88.44 581 ASP A CA 1
ATOM 4449 C C . ASP A 1 581 ? 6.254 4.785 9.328 1 88.44 581 ASP A C 1
ATOM 4451 O O . ASP A 1 581 ? 5.496 3.846 9.078 1 88.44 581 ASP A O 1
ATOM 4455 N N . ILE A 1 582 ? 7.535 4.73 9.008 1 85.19 582 ILE A N 1
ATOM 4456 C CA . ILE A 1 582 ? 8.125 3.738 8.109 1 85.19 582 ILE A CA 1
ATOM 4457 C C . ILE A 1 582 ? 7.98 2.346 8.719 1 85.19 582 ILE A C 1
ATOM 4459 O O . ILE A 1 582 ? 8.094 1.34 8.016 1 85.19 582 ILE A O 1
ATOM 4463 N N . ARG A 1 583 ? 7.711 2.199 10 1 90.5 583 ARG A N 1
ATOM 4464 C CA . ARG A 1 583 ? 7.559 0.906 10.656 1 90.5 583 ARG A CA 1
ATOM 4465 C C . ARG A 1 583 ? 6.234 0.249 10.273 1 90.5 583 ARG A C 1
ATOM 4467 O O . ARG A 1 583 ? 6.027 -0.937 10.539 1 90.5 583 ARG A O 1
ATOM 4474 N N . LEU A 1 584 ? 5.336 1.007 9.656 1 95.5 584 LEU A N 1
ATOM 4475 C CA . LEU A 1 584 ? 3.98 0.516 9.422 1 95.5 584 LEU A CA 1
ATOM 4476 C C . LEU A 1 584 ? 3.732 0.297 7.934 1 95.5 584 LEU A C 1
ATOM 4478 O O . LEU A 1 584 ? 2.592 0.095 7.512 1 95.5 584 LEU A O 1
ATOM 4482 N N . SER A 1 585 ? 4.773 0.234 7.168 1 93.25 585 SER A N 1
ATOM 4483 C CA . SER A 1 585 ? 4.645 0.224 5.715 1 93.25 585 SER A CA 1
ATOM 4484 C C . SER A 1 585 ? 4.02 -1.077 5.223 1 93.25 585 SER A C 1
ATOM 4486 O O . SER A 1 585 ? 3.277 -1.082 4.242 1 93.25 585 SER A O 1
ATOM 4488 N N . THR A 1 586 ? 4.328 -2.207 5.867 1 94.5 586 THR A N 1
ATOM 4489 C CA . THR A 1 586 ? 3.775 -3.49 5.441 1 94.5 586 THR A CA 1
ATOM 4490 C C . THR A 1 586 ? 2.256 -3.494 5.57 1 94.5 586 THR A C 1
ATOM 4492 O O . THR A 1 586 ? 1.553 -3.98 4.68 1 94.5 586 THR A O 1
ATOM 4495 N N . CYS A 1 587 ? 1.771 -2.98 6.688 1 96.31 587 CYS A N 1
ATOM 4496 C CA . CYS A 1 587 ? 0.327 -2.9 6.883 1 96.31 587 CYS A CA 1
ATOM 4497 C C . CYS A 1 587 ? -0.318 -2.025 5.812 1 96.31 587 CYS A C 1
ATOM 4499 O O . CYS A 1 587 ? -1.339 -2.398 5.234 1 96.31 587 CYS A O 1
ATOM 4501 N N . VAL A 1 588 ? 0.277 -0.887 5.559 1 95.5 588 VAL A N 1
ATOM 4502 C CA . VAL A 1 588 ? -0.257 0.051 4.578 1 95.5 588 VAL A CA 1
ATOM 4503 C C . VAL A 1 588 ? -0.272 -0.601 3.195 1 95.5 588 VAL A C 1
ATOM 4505 O O . VAL A 1 588 ? -1.272 -0.527 2.479 1 95.5 588 VAL A O 1
ATOM 4508 N N . ALA A 1 589 ? 0.815 -1.239 2.848 1 94.06 589 ALA A N 1
ATOM 4509 C CA . ALA A 1 589 ? 0.906 -1.923 1.561 1 94.06 589 ALA A CA 1
ATOM 4510 C C . ALA A 1 589 ? -0.152 -3.016 1.444 1 94.06 589 ALA A C 1
ATOM 4512 O O . ALA A 1 589 ? -0.737 -3.211 0.377 1 94.06 589 ALA A O 1
ATOM 4513 N N . SER A 1 590 ? -0.354 -3.756 2.508 1 95.44 590 SER A N 1
ATOM 4514 C CA . SER A 1 590 ? -1.343 -4.828 2.52 1 95.44 590 SER A CA 1
ATOM 4515 C C . SER A 1 590 ? -2.752 -4.285 2.305 1 95.44 590 SER A C 1
ATOM 4517 O O . SER A 1 590 ? -3.547 -4.875 1.573 1 95.44 590 SER A O 1
ATOM 4519 N N . ILE A 1 591 ? -3.076 -3.139 2.951 1 96.38 591 ILE A N 1
ATOM 4520 C CA . ILE A 1 591 ? -4.391 -2.52 2.822 1 96.38 591 ILE A CA 1
ATOM 4521 C C . ILE A 1 591 ? -4.633 -2.121 1.369 1 96.38 591 ILE A C 1
ATOM 4523 O O . ILE A 1 591 ? -5.699 -2.404 0.812 1 96.38 591 ILE A O 1
ATOM 4527 N N . PHE A 1 592 ? -3.625 -1.545 0.739 1 93.31 592 PHE A N 1
ATOM 4528 C CA . PHE A 1 592 ? -3.746 -1.103 -0.646 1 93.31 592 PHE A CA 1
ATOM 4529 C C . PHE A 1 592 ? -3.854 -2.295 -1.588 1 93.31 592 PHE A C 1
ATOM 4531 O O . PHE A 1 592 ? -4.586 -2.246 -2.578 1 93.31 592 PHE A O 1
ATOM 4538 N N . SER A 1 593 ? -3.139 -3.396 -1.282 1 91.62 593 SER A N 1
ATOM 4539 C CA . SER A 1 593 ? -3.08 -4.559 -2.166 1 91.62 593 SER A CA 1
ATOM 4540 C C . SER A 1 593 ? -4.453 -5.207 -2.316 1 91.62 593 SER A C 1
ATOM 4542 O O . SER A 1 593 ? -4.746 -5.816 -3.348 1 91.62 593 SER A O 1
ATOM 4544 N N . VAL A 1 594 ? -5.258 -5.117 -1.286 1 94.19 594 VAL A N 1
ATOM 4545 C CA . VAL A 1 594 ? -6.57 -5.75 -1.342 1 94.19 594 VAL A CA 1
ATOM 4546 C C . VAL A 1 594 ? -7.648 -4.684 -1.527 1 94.19 594 VAL A C 1
ATOM 4548 O O . VAL A 1 594 ? -8.844 -4.965 -1.371 1 94.19 594 VAL A O 1
ATOM 4551 N N . LYS A 1 595 ? -7.359 -3.371 -1.752 1 93 595 LYS A N 1
ATOM 4552 C CA . LYS A 1 595 ? -8.227 -2.256 -2.117 1 93 595 LYS A CA 1
ATOM 4553 C C . LYS A 1 595 ? -9.219 -1.94 -0.999 1 93 595 LYS A C 1
ATOM 4555 O O . LYS A 1 595 ? -10.414 -1.78 -1.247 1 93 595 LYS A O 1
ATOM 4560 N N . LEU A 1 596 ? -8.68 -1.86 0.234 1 95.25 596 LEU A N 1
ATOM 4561 C CA . LEU A 1 596 ? -9.508 -1.54 1.39 1 95.25 596 LEU A CA 1
ATOM 4562 C C . LEU A 1 596 ? -9.367 -0.07 1.769 1 95.25 596 LEU A C 1
ATOM 4564 O O . LEU A 1 596 ? -9.969 0.384 2.746 1 95.25 596 LEU A O 1
ATOM 4568 N N . GLU A 1 597 ? -8.617 0.771 1.053 1 93.31 597 GLU A N 1
ATOM 4569 C CA . GLU A 1 597 ? -8.305 2.145 1.438 1 93.31 597 GLU A CA 1
ATOM 4570 C C . GLU A 1 597 ? -9.578 2.984 1.556 1 93.31 597 GLU A C 1
ATOM 4572 O O . GLU A 1 597 ? -9.75 3.721 2.529 1 93.31 597 GLU A O 1
ATOM 4577 N N . GLU A 1 598 ? -10.484 2.852 0.578 1 91.94 598 GLU A N 1
ATOM 4578 C CA . GLU A 1 598 ? -11.695 3.662 0.577 1 91.94 598 GLU A CA 1
ATOM 4579 C C . GLU A 1 598 ? -12.648 3.23 1.689 1 91.94 598 GLU A C 1
ATOM 4581 O O . GLU A 1 598 ? -13.312 4.066 2.305 1 91.94 598 GLU A O 1
ATOM 4586 N N . GLU A 1 599 ? -12.688 1.917 1.918 1 93.75 599 GLU A N 1
ATOM 4587 C CA . GLU A 1 599 ? -13.531 1.427 3.004 1 93.75 599 GLU A CA 1
ATOM 4588 C C . GLU A 1 599 ? -13.055 1.965 4.352 1 93.75 599 GLU A C 1
ATOM 4590 O O . GLU A 1 599 ? -13.867 2.438 5.156 1 93.75 599 GLU A O 1
ATOM 4595 N N . PHE A 1 600 ? -11.82 1.952 4.594 1 93.88 600 PHE A N 1
ATOM 4596 C CA . PHE A 1 600 ? -11.273 2.35 5.887 1 93.88 600 PHE A CA 1
ATOM 4597 C C . PHE A 1 600 ? -11.383 3.857 6.078 1 93.88 600 PHE A C 1
ATOM 4599 O O . PHE A 1 600 ? -11.57 4.332 7.203 1 93.88 600 PHE A O 1
ATOM 4606 N N . LYS A 1 601 ? -11.336 4.637 5.023 1 88.31 601 LYS A N 1
ATOM 4607 C CA . LYS A 1 601 ? -11.461 6.09 5.102 1 88.31 601 LYS A CA 1
ATOM 4608 C C . LYS A 1 601 ? -12.906 6.5 5.387 1 88.31 601 LYS A C 1
ATOM 4610 O O . LYS A 1 601 ? -13.148 7.547 5.992 1 88.31 601 LYS A O 1
ATOM 4615 N N . SER A 1 602 ? -13.836 5.684 4.977 1 88.38 602 SER A N 1
ATOM 4616 C CA . SER A 1 602 ? -15.25 6.035 5.074 1 88.38 602 SER A CA 1
ATOM 4617 C C . SER A 1 602 ? -15.828 5.641 6.43 1 88.38 602 SER A C 1
ATOM 4619 O O . SER A 1 602 ? -16.906 6.098 6.805 1 88.38 602 SER A O 1
ATOM 4621 N N . LEU A 1 603 ? -15.055 4.934 7.184 1 89.12 603 LEU A N 1
ATOM 4622 C CA . LEU A 1 603 ? -15.531 4.516 8.5 1 89.12 603 LEU A CA 1
ATOM 4623 C C . LEU A 1 603 ? -15.453 5.664 9.492 1 89.12 603 LEU A C 1
ATOM 4625 O O . LEU A 1 603 ? -14.727 6.637 9.273 1 89.12 603 LEU A O 1
ATOM 4629 N N . SER A 1 604 ? -16.344 5.637 10.523 1 88.69 604 SER A N 1
ATOM 4630 C CA . SER A 1 604 ? -16.328 6.656 11.562 1 88.69 604 SER A CA 1
ATOM 4631 C C . SER A 1 604 ? -16.078 6.039 12.938 1 88.69 604 SER A C 1
ATOM 4633 O O . SER A 1 604 ? -16.578 4.953 13.234 1 88.69 604 SER A O 1
ATOM 4635 N N . ALA A 1 605 ? -15.312 6.727 13.727 1 90.06 605 ALA A N 1
ATOM 4636 C CA . ALA A 1 605 ? -15.102 6.391 15.133 1 90.06 605 ALA A CA 1
ATOM 4637 C C . ALA A 1 605 ? -14.5 4.996 15.289 1 90.06 605 ALA A C 1
ATOM 4639 O O . ALA A 1 605 ? -15.102 4.121 15.914 1 90.06 605 ALA A O 1
ATOM 4640 N N . ILE A 1 606 ? -13.383 4.824 14.766 1 92.94 606 ILE A N 1
ATOM 4641 C CA . ILE A 1 606 ? -12.742 3.518 14.773 1 92.94 606 ILE A CA 1
ATOM 4642 C C . ILE A 1 606 ? -11.383 3.617 15.477 1 92.94 606 ILE A C 1
ATOM 4644 O O . ILE A 1 606 ? -10.891 4.719 15.734 1 92.94 606 ILE A O 1
ATOM 4648 N N . THR A 1 607 ? -10.852 2.535 15.883 1 96.31 607 THR A N 1
ATOM 4649 C CA . THR A 1 607 ? -9.477 2.381 16.328 1 96.31 607 THR A CA 1
ATOM 4650 C C . THR A 1 607 ? -8.742 1.347 15.484 1 96.31 607 THR A C 1
ATOM 4652 O O . THR A 1 607 ? -9.18 0.201 15.375 1 96.31 607 THR A O 1
ATOM 4655 N N . PHE A 1 608 ? -7.734 1.74 14.898 1 96.75 608 PHE A N 1
ATOM 4656 C CA . PHE A 1 608 ? -6.934 0.824 14.094 1 96.75 608 PHE A CA 1
ATOM 4657 C C . PHE A 1 608 ? -5.77 0.264 14.906 1 96.75 608 PHE A C 1
ATOM 4659 O O . PHE A 1 608 ? -4.938 1.021 15.406 1 96.75 608 PHE A O 1
ATOM 4666 N N . LEU A 1 609 ? -5.719 -0.988 15.117 1 97.5 609 LEU A N 1
ATOM 4667 C CA . LEU A 1 609 ? -4.559 -1.679 15.664 1 97.5 609 LEU A CA 1
ATOM 4668 C C . LEU A 1 609 ? -3.564 -2.029 14.562 1 97.5 609 LEU A C 1
ATOM 4670 O O . LEU A 1 609 ? -3.719 -3.045 13.875 1 97.5 609 LEU A O 1
ATOM 4674 N N . VAL A 1 610 ? -2.523 -1.265 14.406 1 97.5 610 VAL A N 1
ATOM 4675 C CA . VAL A 1 610 ? -1.628 -1.424 13.266 1 97.5 610 VAL A CA 1
ATOM 4676 C C . VAL A 1 610 ? -0.361 -2.156 13.695 1 97.5 610 VAL A C 1
ATOM 4678 O O . VAL A 1 610 ? 0.45 -1.613 14.453 1 97.5 610 VAL A O 1
ATOM 4681 N N . PRO A 1 611 ? -0.134 -3.367 13.188 1 96.81 611 PRO A N 1
ATOM 4682 C CA . PRO A 1 611 ? 1.107 -4.07 13.523 1 96.81 611 PRO A CA 1
ATOM 4683 C C . PRO A 1 611 ? 2.326 -3.48 12.812 1 96.81 611 PRO A C 1
ATOM 4685 O O . PRO A 1 611 ? 2.203 -2.934 11.719 1 96.81 611 PRO A O 1
ATOM 4688 N N . THR A 1 612 ? 3.426 -3.623 13.438 1 95.62 612 THR A N 1
ATOM 4689 C CA . THR A 1 612 ? 4.68 -3.152 12.859 1 95.62 612 THR A CA 1
ATOM 4690 C C . THR A 1 612 ? 5.141 -4.086 11.742 1 95.62 612 THR A C 1
ATOM 4692 O O . THR A 1 612 ? 4.621 -5.195 11.602 1 95.62 612 THR A O 1
ATOM 4695 N N . ASN A 1 613 ? 6.121 -3.635 10.898 1 93.94 613 ASN A N 1
ATOM 4696 C CA . ASN A 1 613 ? 6.734 -4.488 9.891 1 93.94 613 ASN A CA 1
ATOM 4697 C C . ASN A 1 613 ? 7.316 -5.758 10.508 1 93.94 613 ASN A C 1
ATOM 4699 O O . ASN A 1 613 ? 7.199 -6.84 9.93 1 93.94 613 ASN A O 1
ATOM 4703 N N . ASP A 1 614 ? 7.926 -5.605 11.648 1 92.06 614 ASP A N 1
ATOM 4704 C CA . ASP A 1 614 ? 8.516 -6.75 12.336 1 92.06 614 ASP A CA 1
ATOM 4705 C C . ASP A 1 614 ? 7.445 -7.766 12.734 1 92.06 614 ASP A C 1
ATOM 4707 O O . ASP A 1 614 ? 7.68 -8.977 12.688 1 92.06 614 ASP A O 1
ATOM 4711 N N . ALA A 1 615 ? 6.336 -7.238 13.18 1 94.31 615 ALA A N 1
ATOM 4712 C CA . ALA A 1 615 ? 5.227 -8.117 13.547 1 94.31 615 ALA A CA 1
ATOM 4713 C C . ALA A 1 615 ? 4.77 -8.953 12.352 1 94.31 615 ALA A C 1
ATOM 4715 O O . ALA A 1 615 ? 4.539 -10.156 12.477 1 94.31 615 ALA A O 1
ATOM 4716 N N . PHE A 1 616 ? 4.676 -8.344 11.195 1 94.5 616 PHE A N 1
ATOM 4717 C CA . PHE A 1 616 ? 4.277 -9.062 9.984 1 94.5 616 PHE A CA 1
ATOM 4718 C C . PHE A 1 616 ? 5.348 -10.07 9.578 1 94.5 616 PHE A C 1
ATOM 4720 O O . PHE A 1 616 ? 5.031 -11.156 9.094 1 94.5 616 PHE A O 1
ATOM 4727 N N . ALA A 1 617 ? 6.59 -9.656 9.672 1 90.75 617 ALA A N 1
ATOM 4728 C CA . ALA A 1 617 ? 7.695 -10.547 9.328 1 90.75 617 ALA A CA 1
ATOM 4729 C C . ALA A 1 617 ? 7.68 -11.805 10.195 1 90.75 617 ALA A C 1
ATOM 4731 O O . ALA A 1 617 ? 8.047 -12.891 9.727 1 90.75 617 ALA A O 1
ATOM 4732 N N . GLU A 1 618 ? 7.238 -11.664 11.398 1 90.62 618 GLU A N 1
ATOM 4733 C CA . GLU A 1 618 ? 7.215 -12.781 12.336 1 90.62 618 GLU A CA 1
ATOM 4734 C C . GLU A 1 618 ? 6.188 -13.828 11.914 1 90.62 618 GLU A C 1
ATOM 4736 O O . GLU A 1 618 ? 6.258 -14.984 12.344 1 90.62 618 GLU A O 1
ATOM 4741 N N . LEU A 1 619 ? 5.262 -13.492 11.055 1 91.88 619 LEU A N 1
ATOM 4742 C CA . LEU A 1 619 ? 4.262 -14.445 10.57 1 91.88 619 LEU A CA 1
ATOM 4743 C C . LEU A 1 619 ? 4.895 -15.484 9.656 1 91.88 619 LEU A C 1
ATOM 4745 O O . LEU A 1 619 ? 4.328 -16.562 9.438 1 91.88 619 LEU A O 1
ATOM 4749 N N . GLY A 1 620 ? 6.031 -15.141 9.023 1 91.19 620 GLY A N 1
ATOM 4750 C CA . GLY A 1 620 ? 6.719 -16.062 8.133 1 91.19 620 GLY A CA 1
ATOM 4751 C C . GLY A 1 620 ? 5.887 -16.469 6.934 1 91.19 620 GLY A C 1
ATOM 4752 O O . GLY A 1 620 ? 5.359 -15.617 6.215 1 91.19 620 GLY A O 1
ATOM 4753 N N . LEU A 1 621 ? 5.621 -17.766 6.785 1 93.88 621 LEU A N 1
ATOM 4754 C CA . LEU A 1 621 ? 4.938 -18.312 5.625 1 93.88 621 LEU A CA 1
ATOM 4755 C C . LEU A 1 621 ? 3.451 -17.969 5.648 1 93.88 621 LEU A C 1
ATOM 4757 O O . LEU A 1 621 ? 2.783 -18 4.613 1 93.88 621 LEU A O 1
ATOM 4761 N N . ILE A 1 622 ? 2.924 -17.656 6.809 1 93.06 622 ILE A N 1
ATOM 4762 C CA . ILE A 1 622 ? 1.54 -17.203 6.883 1 93.06 622 ILE A CA 1
ATOM 4763 C C . ILE A 1 622 ? 1.376 -15.914 6.078 1 93.06 622 ILE A C 1
ATOM 4765 O O . ILE A 1 622 ? 0.409 -15.758 5.328 1 93.06 622 ILE A O 1
ATOM 4769 N N . MET A 1 623 ? 2.334 -15.055 6.324 1 93.25 623 MET A N 1
ATOM 4770 C CA . MET A 1 623 ? 2.273 -13.805 5.578 1 93.25 623 MET A CA 1
ATOM 4771 C C . MET A 1 623 ? 2.422 -14.055 4.082 1 93.25 623 MET A C 1
ATOM 4773 O O . MET A 1 623 ? 1.721 -13.445 3.273 1 93.25 623 MET A O 1
ATOM 4777 N N . ASP A 1 624 ? 3.367 -14.945 3.74 1 91.62 624 ASP A N 1
ATOM 4778 C CA . ASP A 1 624 ? 3.566 -15.289 2.336 1 91.62 624 ASP A CA 1
ATOM 4779 C C . ASP A 1 624 ? 2.279 -15.82 1.712 1 91.62 624 ASP A C 1
ATOM 4781 O O . ASP A 1 624 ? 1.955 -15.492 0.569 1 91.62 624 ASP A O 1
ATOM 4785 N N . TYR A 1 625 ? 1.559 -16.625 2.459 1 92.38 625 TYR A N 1
ATOM 4786 C CA . TYR A 1 625 ? 0.277 -17.156 2.012 1 92.38 625 TYR A CA 1
ATOM 4787 C C . TYR A 1 625 ? -0.748 -16.047 1.843 1 92.38 625 TYR A C 1
ATOM 4789 O O . TYR A 1 625 ? -1.449 -15.984 0.831 1 92.38 625 TYR A O 1
ATOM 4797 N N . LEU A 1 626 ? -0.799 -15.156 2.83 1 92.69 626 LEU A N 1
ATOM 4798 C CA . LEU A 1 626 ? -1.816 -14.109 2.848 1 92.69 626 LEU A CA 1
ATOM 4799 C C . LEU A 1 626 ? -1.629 -13.148 1.679 1 92.69 626 LEU A C 1
ATOM 4801 O O . LEU A 1 626 ? -2.576 -12.477 1.263 1 92.69 626 LEU A O 1
ATOM 4805 N N . LEU A 1 627 ? -0.445 -13.102 1.18 1 87.19 627 LEU A N 1
ATOM 4806 C CA . LEU A 1 627 ? -0.142 -12.133 0.135 1 87.19 627 LEU A CA 1
ATOM 4807 C C . LEU A 1 627 ? -0.382 -12.727 -1.248 1 87.19 627 LEU A C 1
ATOM 4809 O O . LEU A 1 627 ? -0.253 -12.031 -2.26 1 87.19 627 LEU A O 1
ATOM 4813 N N . LEU A 1 628 ? -0.763 -13.992 -1.281 1 84 628 LEU A N 1
ATOM 4814 C CA . LEU A 1 628 ? -1.121 -14.609 -2.557 1 84 628 LEU A CA 1
ATOM 4815 C C . LEU A 1 628 ? -2.436 -14.039 -3.08 1 84 628 LEU A C 1
ATOM 4817 O O . LEU A 1 628 ? -3.295 -13.625 -2.299 1 84 628 LEU A O 1
ATOM 4821 N N . GLU A 1 629 ? -2.605 -14.039 -4.402 1 77.62 629 GLU A N 1
ATOM 4822 C CA . GLU A 1 629 ? -3.832 -13.531 -5.012 1 77.62 629 GLU A CA 1
ATOM 4823 C C . GLU A 1 629 ? -5.043 -14.352 -4.578 1 77.62 629 GLU A C 1
ATOM 4825 O O . GLU A 1 629 ? -6.129 -13.805 -4.371 1 77.62 629 GLU A O 1
ATOM 4830 N N . ARG A 1 630 ? -4.844 -15.625 -4.422 1 80.25 630 ARG A N 1
ATOM 4831 C CA . ARG A 1 630 ? -5.945 -16.531 -4.098 1 80.25 630 ARG A CA 1
ATOM 4832 C C . ARG A 1 630 ? -6.332 -16.406 -2.629 1 80.25 630 ARG A C 1
ATOM 4834 O O . ARG A 1 630 ? -7.414 -16.844 -2.229 1 80.25 630 ARG A O 1
ATOM 4841 N N . SER A 1 631 ? -5.445 -15.789 -1.837 1 89.62 631 SER A N 1
ATOM 4842 C CA . SER A 1 631 ? -5.688 -15.672 -0.403 1 89.62 631 SER A CA 1
ATOM 4843 C C . SER A 1 631 ? -6.199 -14.281 -0.038 1 89.62 631 SER A C 1
ATOM 4845 O O . SER A 1 631 ? -6.148 -13.883 1.127 1 89.62 631 SER A O 1
ATOM 4847 N N . ARG A 1 632 ? -6.711 -13.562 -0.996 1 89.81 632 ARG A N 1
ATOM 4848 C CA . ARG A 1 632 ? -7.145 -12.18 -0.821 1 89.81 632 ARG A CA 1
ATOM 4849 C C . ARG A 1 632 ? -8.219 -12.078 0.254 1 89.81 632 ARG A C 1
ATOM 4851 O O . ARG A 1 632 ? -8.195 -11.164 1.081 1 89.81 632 ARG A O 1
ATOM 4858 N N . GLU A 1 633 ? -9.117 -13 0.263 1 94.5 633 GLU A N 1
ATOM 4859 C CA . GLU A 1 633 ? -10.219 -12.961 1.22 1 94.5 633 GLU A CA 1
ATOM 4860 C C . GLU A 1 633 ? -9.711 -13.133 2.648 1 94.5 633 GLU A C 1
ATOM 4862 O O . GLU A 1 633 ? -10.227 -12.5 3.576 1 94.5 633 GLU A O 1
ATOM 4867 N N . ASP A 1 634 ? -8.719 -14 2.846 1 95.88 634 ASP A N 1
ATOM 4868 C CA . ASP A 1 634 ? -8.148 -14.203 4.176 1 95.88 634 ASP A CA 1
ATOM 4869 C C . ASP A 1 634 ? -7.418 -12.953 4.66 1 95.88 634 ASP A C 1
ATOM 4871 O O . ASP A 1 634 ? -7.492 -12.602 5.84 1 95.88 634 ASP A O 1
ATOM 4875 N N . LEU A 1 635 ? -6.711 -12.312 3.781 1 96.12 635 LEU A N 1
ATOM 4876 C CA . LEU A 1 635 ? -6.004 -11.086 4.148 1 96.12 635 LEU A CA 1
ATOM 4877 C C . LEU A 1 635 ? -6.988 -9.992 4.543 1 96.12 635 LEU A C 1
ATOM 4879 O O . LEU A 1 635 ? -6.75 -9.25 5.5 1 96.12 635 LEU A O 1
ATOM 4883 N N . ILE A 1 636 ? -8.117 -9.867 3.826 1 97.19 636 ILE A N 1
ATOM 4884 C CA . ILE A 1 636 ? -9.156 -8.891 4.137 1 97.19 636 ILE A CA 1
ATOM 4885 C C . ILE A 1 636 ? -9.688 -9.133 5.547 1 97.19 636 ILE A C 1
ATOM 4887 O O . ILE A 1 636 ? -9.852 -8.195 6.332 1 97.19 636 ILE A O 1
ATOM 4891 N N . LYS A 1 637 ? -9.906 -10.383 5.883 1 97.12 637 LYS A N 1
ATOM 4892 C CA . LYS A 1 637 ? -10.391 -10.734 7.219 1 97.12 637 LYS A CA 1
ATOM 4893 C C . LYS A 1 637 ? -9.391 -10.312 8.289 1 97.12 637 LYS A C 1
ATOM 4895 O O . LYS A 1 637 ? -9.773 -9.773 9.328 1 97.12 637 LYS A O 1
ATOM 4900 N N . VAL A 1 638 ? -8.172 -10.57 8.016 1 96.94 638 VAL A N 1
ATOM 4901 C CA . VAL A 1 638 ? -7.125 -10.25 8.984 1 96.94 638 VAL A CA 1
ATOM 4902 C C . VAL A 1 638 ? -7.07 -8.734 9.195 1 96.94 638 VAL A C 1
ATOM 4904 O O . VAL A 1 638 ? -7 -8.266 10.328 1 96.94 638 VAL A O 1
ATOM 4907 N N . LEU A 1 639 ? -7.086 -7.934 8.156 1 97.75 639 LEU A N 1
ATOM 4908 C CA . LEU A 1 639 ? -7.008 -6.48 8.242 1 97.75 639 LEU A CA 1
ATOM 4909 C C . LEU A 1 639 ? -8.242 -5.906 8.93 1 97.75 639 LEU A C 1
ATOM 4911 O O . LEU A 1 639 ? -8.133 -4.996 9.75 1 97.75 639 LEU A O 1
ATOM 4915 N N . ARG A 1 640 ? -9.406 -6.438 8.625 1 97.81 640 ARG A N 1
ATOM 4916 C CA . ARG A 1 640 ? -10.641 -5.996 9.266 1 97.81 640 ARG A CA 1
ATOM 4917 C C . ARG A 1 640 ? -10.648 -6.363 10.742 1 97.81 640 ARG A C 1
ATOM 4919 O O . ARG A 1 640 ? -11.219 -5.641 11.562 1 97.81 640 ARG A O 1
ATOM 4926 N N . TYR A 1 641 ? -10 -7.484 11.078 1 97.38 641 TYR A N 1
ATOM 4927 C CA . TYR A 1 641 ? -9.906 -7.898 12.469 1 97.38 641 TYR A CA 1
ATOM 4928 C C . TYR A 1 641 ? -9.055 -6.926 13.273 1 97.38 641 TYR A C 1
ATOM 4930 O O . TYR A 1 641 ? -9.227 -6.801 14.492 1 97.38 641 TYR A O 1
ATOM 4938 N N . HIS A 1 642 ? -8.258 -6.16 12.672 1 97.94 642 HIS A N 1
ATOM 4939 C CA . HIS A 1 642 ? -7.391 -5.184 13.32 1 97.94 642 HIS A CA 1
ATOM 4940 C C . HIS A 1 642 ? -8.062 -3.814 13.391 1 97.94 642 HIS A C 1
ATOM 4942 O O . HIS A 1 642 ? -7.414 -2.818 13.727 1 97.94 642 HIS A O 1
ATOM 4948 N N . THR A 1 643 ? -9.289 -3.723 13.078 1 97.06 643 THR A N 1
ATOM 4949 C CA . THR A 1 643 ? -10.047 -2.482 13.133 1 97.06 643 THR A CA 1
ATOM 4950 C C . THR A 1 643 ? -11.203 -2.596 14.133 1 97.06 643 THR A C 1
ATOM 4952 O O . THR A 1 643 ? -12.18 -3.301 13.875 1 97.06 643 THR A O 1
ATOM 4955 N N . LEU A 1 644 ? -11.047 -1.884 15.211 1 96.5 644 LEU A N 1
ATOM 4956 C CA . LEU A 1 644 ? -12.109 -1.865 16.203 1 96.5 644 LEU A CA 1
ATOM 4957 C C . LEU A 1 644 ? -13.188 -0.858 15.828 1 96.5 644 LEU A C 1
ATOM 4959 O O . LEU A 1 644 ? -12.891 0.204 15.281 1 96.5 644 LEU A O 1
ATOM 4963 N N . THR A 1 645 ? -14.445 -1.089 16.141 1 93.12 645 THR A N 1
ATOM 4964 C CA . THR A 1 645 ? -15.57 -0.26 15.719 1 93.12 645 THR A CA 1
ATOM 4965 C C . THR A 1 645 ? -15.891 0.802 16.766 1 93.12 645 THR A C 1
ATOM 4967 O O . THR A 1 645 ? -16.984 1.384 16.75 1 93.12 645 THR A O 1
ATOM 4970 N N . GLU A 1 646 ? -14.945 1.039 17.719 1 90.56 646 GLU A N 1
ATOM 4971 C CA . GLU A 1 646 ? -15.016 2.105 18.719 1 90.56 646 GLU A CA 1
ATOM 4972 C C . GLU A 1 646 ? -13.656 2.785 18.891 1 90.56 646 GLU A C 1
ATOM 4974 O O . GLU A 1 646 ? -12.617 2.133 18.797 1 90.56 646 GLU A O 1
ATOM 4979 N N . PRO A 1 647 ? -13.758 4.082 19.062 1 90.88 647 PRO A N 1
ATOM 4980 C CA . PRO A 1 647 ? -12.484 4.746 19.328 1 90.88 647 PRO A CA 1
ATOM 4981 C C . PRO A 1 647 ? -11.953 4.453 20.734 1 90.88 647 PRO A C 1
ATOM 4983 O O . PRO A 1 647 ? -12.711 4.457 21.703 1 90.88 647 PRO A O 1
ATOM 4986 N N . ILE A 1 648 ? -10.742 4.074 20.812 1 91.75 648 ILE A N 1
ATOM 4987 C CA . ILE A 1 648 ? -10.07 3.793 22.078 1 91.75 648 ILE A CA 1
ATOM 4988 C C . ILE A 1 648 ? -8.883 4.73 22.25 1 91.75 648 ILE A C 1
ATOM 4990 O O . ILE A 1 648 ? -8.062 4.871 21.328 1 91.75 648 ILE A O 1
ATOM 4994 N N . TYR A 1 649 ? -8.844 5.398 23.359 1 91.88 649 TYR A N 1
ATOM 4995 C CA . TYR A 1 649 ? -7.703 6.23 23.734 1 91.88 649 TYR A CA 1
ATOM 4996 C C . TYR A 1 649 ? -7.008 5.688 24.969 1 91.88 649 TYR A C 1
ATOM 4998 O O . TYR A 1 649 ? -7.668 5.297 25.938 1 91.88 649 TYR A O 1
ATOM 5006 N N . LEU A 1 650 ? -5.742 5.602 24.953 1 88.5 650 LEU A N 1
ATOM 5007 C CA . LEU A 1 650 ? -4.938 4.957 25.984 1 88.5 650 LEU A CA 1
ATOM 5008 C C . LEU A 1 650 ? -5.234 5.559 27.359 1 88.5 650 LEU A C 1
ATOM 5010 O O . LEU A 1 650 ? -5.27 4.836 28.359 1 88.5 650 LEU A O 1
ATOM 5014 N N . GLY A 1 651 ? -5.387 6.863 27.438 1 83.81 651 GLY A N 1
ATOM 5015 C CA . GLY A 1 651 ? -5.652 7.539 28.703 1 83.81 651 GLY A CA 1
ATOM 5016 C C . GLY A 1 651 ? -7.004 7.188 29.281 1 83.81 651 GLY A C 1
ATOM 5017 O O . GLY A 1 651 ? -7.215 7.324 30.484 1 83.81 651 GLY A O 1
ATOM 5018 N N . ASP A 1 652 ? -7.965 6.691 28.469 1 85.88 652 ASP A N 1
ATOM 5019 C CA . ASP A 1 652 ? -9.32 6.383 28.906 1 85.88 652 ASP A CA 1
ATOM 5020 C C . ASP A 1 652 ? -9.422 4.949 29.406 1 85.88 652 ASP A C 1
ATOM 5022 O O . ASP A 1 652 ? -10.43 4.566 30.016 1 85.88 652 ASP A O 1
ATOM 5026 N N . LEU A 1 653 ? -8.344 4.191 29.156 1 88.81 653 LEU A N 1
ATOM 5027 C CA . LEU A 1 653 ? -8.375 2.793 29.562 1 88.81 653 LEU A CA 1
ATOM 5028 C C . LEU A 1 653 ? -8.18 2.668 31.078 1 88.81 653 LEU A C 1
ATOM 5030 O O . LEU A 1 653 ? -7.379 3.396 31.656 1 88.81 653 LEU A O 1
ATOM 5034 N N . LYS A 1 654 ? -8.953 1.82 31.703 1 85.56 654 LYS A N 1
ATOM 5035 C CA . LYS A 1 654 ? -8.859 1.59 33.156 1 85.56 654 LYS A CA 1
ATOM 5036 C C . LYS A 1 654 ? -7.906 0.441 33.469 1 85.56 654 LYS A C 1
ATOM 5038 O O . LYS A 1 654 ? -7.895 -0.572 32.75 1 85.56 654 LYS A O 1
ATOM 5043 N N . ILE A 1 655 ? -7.168 0.643 34.469 1 82.75 655 ILE A N 1
ATOM 5044 C CA . ILE A 1 655 ? -6.199 -0.37 34.844 1 82.75 655 ILE A CA 1
ATOM 5045 C C . ILE A 1 655 ? -6.93 -1.594 35.406 1 82.75 655 ILE A C 1
ATOM 5047 O O . ILE A 1 655 ? -7.848 -1.462 36.219 1 82.75 655 ILE A O 1
ATOM 5051 N N . GLY A 1 656 ? -6.523 -2.729 34.969 1 78 656 GLY A N 1
ATOM 5052 C CA . GLY A 1 656 ? -7.016 -3.988 35.5 1 78 656 GLY A CA 1
ATOM 5053 C C . GLY A 1 656 ? -8.312 -4.438 34.844 1 78 656 GLY A C 1
ATOM 5054 O O . GLY A 1 656 ? -8.938 -5.398 35.312 1 78 656 GLY A O 1
ATOM 5055 N N . HIS A 1 657 ? -8.727 -3.689 33.906 1 77.62 657 HIS A N 1
ATOM 5056 C CA . HIS A 1 657 ? -9.977 -4.074 33.25 1 77.62 657 HIS A CA 1
ATOM 5057 C C . HIS A 1 657 ? -9.711 -4.625 31.859 1 77.62 657 HIS A C 1
ATOM 5059 O O . HIS A 1 657 ? -9.188 -3.916 31 1 77.62 657 HIS A O 1
ATOM 5065 N N . ASN A 1 658 ? -9.977 -5.922 31.75 1 84.62 658 ASN A N 1
ATOM 5066 C CA . ASN A 1 658 ? -9.938 -6.562 30.438 1 84.62 658 ASN A CA 1
ATOM 5067 C C . ASN A 1 658 ? -11.25 -6.359 29.688 1 84.62 658 ASN A C 1
ATOM 5069 O O . ASN A 1 658 ? -12.219 -7.082 29.906 1 84.62 658 ASN A O 1
ATOM 5073 N N . LYS A 1 659 ? -11.25 -5.434 28.812 1 90.25 659 LYS A N 1
ATOM 5074 C CA . LYS A 1 659 ? -12.477 -5.074 28.109 1 90.25 659 LYS A CA 1
ATOM 5075 C C . LYS A 1 659 ? -12.492 -5.668 26.703 1 90.25 659 LYS A C 1
ATOM 5077 O O . LYS A 1 659 ? -11.469 -5.695 26.016 1 90.25 659 LYS A O 1
ATOM 5082 N N . ARG A 1 660 ? -13.68 -6.137 26.375 1 93.44 660 ARG A N 1
ATOM 5083 C CA . ARG A 1 660 ? -13.898 -6.703 25.062 1 93.44 660 ARG A CA 1
ATOM 5084 C C . ARG A 1 660 ? -14.328 -5.625 24.062 1 93.44 660 ARG A C 1
ATOM 5086 O O . ARG A 1 660 ? -15.148 -4.762 24.391 1 93.44 660 ARG A O 1
ATOM 5093 N N . TYR A 1 661 ? -13.789 -5.625 22.875 1 94.75 661 TYR A N 1
ATOM 5094 C CA . TYR A 1 661 ? -14.141 -4.691 21.812 1 94.75 661 TYR A CA 1
ATOM 5095 C C . TYR A 1 661 ? -14.5 -5.434 20.531 1 94.75 661 TYR A C 1
ATOM 5097 O O . TYR A 1 661 ? -13.828 -6.398 20.156 1 94.75 661 TYR A O 1
ATOM 5105 N N . PRO A 1 662 ? -15.562 -5.043 19.828 1 95.75 662 PRO A N 1
ATOM 5106 C CA . PRO A 1 662 ? -15.906 -5.645 18.547 1 95.75 662 PRO A CA 1
ATOM 5107 C C . PRO A 1 662 ? -15.016 -5.145 17.406 1 95.75 662 PRO A C 1
ATOM 5109 O O . PRO A 1 662 ? -14.57 -3.994 17.422 1 95.75 662 PRO A O 1
ATOM 5112 N N . THR A 1 663 ? -14.727 -6.012 16.438 1 96.88 663 THR A N 1
ATOM 5113 C CA . THR A 1 663 ? -13.922 -5.652 15.281 1 96.88 663 THR A CA 1
ATOM 5114 C C . THR A 1 663 ? -14.789 -5.562 14.023 1 96.88 663 THR A C 1
ATOM 5116 O O . THR A 1 663 ? -15.945 -5.992 14.039 1 96.88 663 THR A O 1
ATOM 5119 N N . LEU A 1 664 ? -14.352 -4.965 13.008 1 95.94 664 LEU A N 1
ATOM 5120 C CA . LEU A 1 664 ? -15.047 -4.867 11.727 1 95.94 664 LEU A CA 1
ATOM 5121 C C . LEU A 1 664 ? -15.242 -6.246 11.109 1 95.94 664 LEU A C 1
ATOM 5123 O O . LEU A 1 664 ? -16.172 -6.453 10.328 1 95.94 664 LEU A O 1
ATOM 5127 N N . GLU A 1 665 ? -14.273 -7.211 11.344 1 95 665 GLU A N 1
ATOM 5128 C CA . GLU A 1 665 ? -14.359 -8.578 10.852 1 95 665 GLU A CA 1
ATOM 5129 C C . GLU A 1 665 ? -15.508 -9.336 11.523 1 95 665 GLU A C 1
ATOM 5131 O O . GLU A 1 665 ? -16.078 -10.258 10.938 1 95 665 GLU A O 1
ATOM 5136 N N . GLY A 1 666 ? -15.906 -9.031 12.688 1 93.12 666 GLY A N 1
ATOM 5137 C CA . GLY A 1 666 ? -16.969 -9.688 13.422 1 93.12 666 GLY A CA 1
ATOM 5138 C C . GLY A 1 666 ? -16.484 -10.383 14.68 1 93.12 666 GLY A C 1
ATOM 5139 O O . GLY A 1 666 ? -17.266 -10.617 15.602 1 93.12 666 GLY A O 1
ATOM 5140 N N . GLY A 1 667 ? -15.188 -10.656 14.75 1 92.88 667 GLY A N 1
ATOM 5141 C CA . GLY A 1 667 ? -14.617 -11.234 15.953 1 92.88 667 GLY A CA 1
ATOM 5142 C C . GLY A 1 667 ? -14.359 -10.219 17.047 1 92.88 667 GLY A C 1
ATOM 5143 O O . GLY A 1 667 ? -14.633 -9.023 16.859 1 92.88 667 GLY A O 1
ATOM 5144 N N . GLU A 1 668 ? -13.836 -10.711 18.219 1 93.19 668 GLU A N 1
ATOM 5145 C CA . GLU A 1 668 ? -13.617 -9.828 19.359 1 93.19 668 GLU A CA 1
ATOM 5146 C C . GLU A 1 668 ? -12.133 -9.727 19.703 1 93.19 668 GLU A C 1
ATOM 5148 O O . GLU A 1 668 ? -11.367 -10.664 19.469 1 93.19 668 GLU A O 1
ATOM 5153 N N . ILE A 1 669 ? -11.75 -8.602 20.219 1 94.94 669 ILE A N 1
ATOM 5154 C CA . ILE A 1 669 ? -10.414 -8.336 20.734 1 94.94 669 ILE A CA 1
ATOM 5155 C C . ILE A 1 669 ? -10.508 -7.859 22.188 1 94.94 669 ILE A C 1
ATOM 5157 O O . ILE A 1 669 ? -11.445 -7.156 22.547 1 94.94 669 ILE A O 1
ATOM 5161 N N . TYR A 1 670 ? -9.617 -8.289 22.953 1 93.38 670 TYR A N 1
ATOM 5162 C CA . TYR A 1 670 ? -9.562 -7.902 24.359 1 93.38 670 TYR A CA 1
ATOM 5163 C C . TYR A 1 670 ? -8.359 -7.008 24.625 1 93.38 670 TYR A C 1
ATOM 5165 O O . TYR A 1 670 ? -7.25 -7.289 24.172 1 93.38 670 TYR A O 1
ATOM 5173 N N . ILE A 1 671 ? -8.57 -5.914 25.312 1 93.69 671 ILE A N 1
ATOM 5174 C CA . ILE A 1 671 ? -7.516 -4.961 25.656 1 93.69 671 ILE A CA 1
ATOM 5175 C C . ILE A 1 671 ? -7.422 -4.809 27.172 1 93.69 671 ILE A C 1
ATOM 5177 O O . ILE A 1 671 ? -8.43 -4.605 27.844 1 93.69 671 ILE A O 1
ATOM 5181 N N . ASP A 1 672 ? -6.18 -4.965 27.609 1 90 672 ASP A N 1
ATOM 5182 C CA . ASP A 1 672 ? -5.914 -4.855 29.031 1 90 672 ASP A CA 1
ATOM 5183 C C . ASP A 1 672 ? -4.812 -3.838 29.312 1 90 672 ASP A C 1
ATOM 5185 O O . ASP A 1 672 ? -3.771 -3.846 28.656 1 90 672 ASP A O 1
ATOM 5189 N N . LYS A 1 673 ? -5.078 -2.963 30.188 1 88.38 673 LYS A N 1
ATOM 5190 C CA . LYS A 1 673 ? -4.059 -2.041 30.688 1 88.38 673 LYS A CA 1
ATOM 5191 C C . LYS A 1 673 ? -3.484 -2.52 32.031 1 88.38 673 LYS A C 1
ATOM 5193 O O . LYS A 1 673 ? -4.215 -2.645 33 1 88.38 673 LYS A O 1
ATOM 5198 N N . LEU A 1 674 ? -2.209 -2.785 32.031 1 81.38 674 LEU A N 1
ATOM 5199 C CA . LEU A 1 674 ? -1.567 -3.438 33.156 1 81.38 674 LEU A CA 1
ATOM 5200 C C . LEU A 1 674 ? -0.982 -2.406 34.125 1 81.38 674 LEU A C 1
ATOM 5202 O O . LEU A 1 674 ? -0.772 -2.699 35.312 1 81.38 674 LEU A O 1
ATOM 5206 N N . GLY A 1 675 ? -0.622 -1.231 33.688 1 76.62 675 GLY A N 1
ATOM 5207 C CA . GLY A 1 675 ? -0.034 -0.21 34.531 1 76.62 675 GLY A CA 1
ATOM 5208 C C . GLY A 1 675 ? -0.184 1.192 33.969 1 76.62 675 GLY A C 1
ATOM 5209 O O . GLY A 1 675 ? -0.876 1.396 32.969 1 76.62 675 GLY A O 1
ATOM 5210 N N . THR A 1 676 ? 0.293 2.139 34.688 1 65.56 676 THR A N 1
ATOM 5211 C CA . THR A 1 676 ? 0.063 3.549 34.406 1 65.56 676 THR A CA 1
ATOM 5212 C C . THR A 1 676 ? 0.86 3.979 33.156 1 65.56 676 THR A C 1
ATOM 5214 O O . THR A 1 676 ? 0.483 4.926 32.469 1 65.56 676 THR A O 1
ATOM 5217 N N . GLY A 1 677 ? 1.838 3.139 32.781 1 59.5 677 GLY A N 1
ATOM 5218 C CA . GLY A 1 677 ? 2.619 3.59 31.641 1 59.5 677 GLY A CA 1
ATOM 5219 C C . GLY A 1 677 ? 2.094 3.072 30.312 1 59.5 677 GLY A C 1
ATOM 5220 O O . GLY A 1 677 ? 1.317 2.115 30.281 1 59.5 677 GLY A O 1
ATOM 5221 N N . PRO A 1 678 ? 2.072 4.016 29.25 1 55.5 678 PRO A N 1
ATOM 5222 C CA . PRO A 1 678 ? 1.512 3.633 27.953 1 55.5 678 PRO A CA 1
ATOM 5223 C C . PRO A 1 678 ? 2.002 2.266 27.469 1 55.5 678 PRO A C 1
ATOM 5225 O O . PRO A 1 678 ? 1.288 1.565 26.75 1 55.5 678 PRO A O 1
ATOM 5228 N N . ARG A 1 679 ? 3.076 1.823 27.859 1 64.25 679 ARG A N 1
ATOM 5229 C CA . ARG A 1 679 ? 3.627 0.571 27.344 1 64.25 679 ARG A CA 1
ATOM 5230 C C . ARG A 1 679 ? 3.131 -0.617 28.172 1 64.25 679 ARG A C 1
ATOM 5232 O O . ARG A 1 679 ? 3.723 -1.698 28.125 1 64.25 679 ARG A O 1
ATOM 5239 N N . ASN A 1 680 ? 1.996 -0.315 28.719 1 81.56 680 ASN A N 1
ATOM 5240 C CA . ASN A 1 680 ? 1.486 -1.38 29.578 1 81.56 680 ASN A CA 1
ATOM 5241 C C . ASN A 1 680 ? 0.106 -1.85 29.125 1 81.56 680 ASN A C 1
ATOM 5243 O O . ASN A 1 680 ? -0.728 -2.223 29.953 1 81.56 680 ASN A O 1
ATOM 5247 N N . VAL A 1 681 ? -0.099 -1.628 27.859 1 91.38 681 VAL A N 1
ATOM 5248 C CA . VAL A 1 681 ? -1.372 -2.086 27.312 1 91.38 681 VAL A CA 1
ATOM 5249 C C . VAL A 1 681 ? -1.153 -3.348 26.484 1 91.38 681 VAL A C 1
ATOM 5251 O O . VAL A 1 681 ? -0.29 -3.379 25.594 1 91.38 681 VAL A O 1
ATOM 5254 N N . THR A 1 682 ? -1.896 -4.387 26.766 1 92.19 682 THR A N 1
ATOM 5255 C CA . THR A 1 682 ? -1.796 -5.656 26.047 1 92.19 682 THR A CA 1
ATOM 5256 C C . THR A 1 682 ? -3.098 -5.969 25.328 1 92.19 682 THR A C 1
ATOM 5258 O O . THR A 1 682 ? -4.172 -5.543 25.75 1 92.19 682 THR A O 1
ATOM 5261 N N . ILE A 1 683 ? -2.975 -6.66 24.25 1 93.94 683 ILE A N 1
ATOM 5262 C CA . ILE A 1 683 ? -4.094 -7.016 23.375 1 93.94 683 ILE A CA 1
ATOM 5263 C C . ILE A 1 683 ? -4.043 -8.508 23.062 1 93.94 683 ILE A C 1
ATOM 5265 O O . ILE A 1 683 ? -2.969 -9.062 22.812 1 93.94 683 ILE A O 1
ATOM 5269 N N . HIS A 1 684 ? -5.168 -9.211 23.047 1 92 684 HIS A N 1
ATOM 5270 C CA . HIS A 1 684 ? -5.227 -10.602 22.641 1 92 684 HIS A CA 1
ATOM 5271 C C . HIS A 1 684 ? -6.605 -10.961 22.078 1 92 684 HIS A C 1
ATOM 5273 O O . HIS A 1 684 ? -7.574 -10.227 22.297 1 92 684 HIS A O 1
ATOM 5279 N N . GLY A 1 685 ? -6.637 -12.039 21.328 1 91.44 685 GLY A N 1
ATOM 5280 C CA . GLY A 1 685 ? -7.902 -12.555 20.828 1 91.44 685 GLY A CA 1
ATOM 5281 C C . GLY A 1 685 ? -8.633 -13.406 21.844 1 91.44 685 GLY A C 1
ATOM 5282 O O . GLY A 1 685 ? -8.289 -13.414 23.031 1 91.44 685 GLY A O 1
ATOM 5283 N N . PRO A 1 686 ? -9.688 -14.086 21.359 1 89.5 686 PRO A N 1
ATOM 5284 C CA . PRO A 1 686 ? -10.469 -14.93 22.266 1 89.5 686 PRO A CA 1
ATOM 5285 C C . PRO A 1 686 ? -9.68 -16.125 22.781 1 89.5 686 PRO A C 1
ATOM 5287 O O . PRO A 1 686 ? -8.82 -16.656 22.078 1 89.5 686 PRO A O 1
ATOM 5290 N N . THR A 1 687 ? -9.945 -16.453 23.984 1 85.25 687 THR A N 1
ATOM 5291 C CA . THR A 1 687 ? -9.305 -17.609 24.609 1 85.25 687 THR A CA 1
ATOM 5292 C C . THR A 1 687 ? -10.344 -18.609 25.078 1 85.25 687 THR A C 1
ATOM 5294 O O . THR A 1 687 ? -11.508 -18.266 25.297 1 85.25 687 THR A O 1
ATOM 5297 N N . LEU A 1 688 ? -10.016 -19.844 25.031 1 80.12 688 LEU A N 1
ATOM 5298 C CA . LEU A 1 688 ? -10.789 -20.922 25.641 1 80.12 688 LEU A CA 1
ATOM 5299 C C . LEU A 1 688 ? -10.023 -21.547 26.797 1 80.12 688 LEU A C 1
ATOM 5301 O O . LEU A 1 688 ? -9 -22.203 26.578 1 80.12 688 LEU A O 1
ATOM 5305 N N . THR A 1 689 ? -10.492 -21.391 27.953 1 76.88 689 THR A N 1
ATOM 5306 C CA . THR A 1 689 ? -9.875 -21.891 29.172 1 76.88 689 THR A CA 1
ATOM 5307 C C . THR A 1 689 ? -8.43 -21.406 29.281 1 76.88 689 THR A C 1
ATOM 5309 O O . THR A 1 689 ? -7.523 -22.203 29.562 1 76.88 689 THR A O 1
ATOM 5312 N N . GLY A 1 690 ? -8.195 -20.172 28.797 1 73.12 690 GLY A N 1
ATOM 5313 C CA . GLY A 1 690 ? -6.887 -19.562 28.938 1 73.12 690 GLY A CA 1
ATOM 5314 C C . GLY A 1 690 ? -5.988 -19.797 27.734 1 73.12 690 GLY A C 1
ATOM 5315 O O . GLY A 1 690 ? -4.891 -19.234 27.656 1 73.12 690 GLY A O 1
ATOM 5316 N N . VAL A 1 691 ? -6.418 -20.594 26.812 1 75.75 691 VAL A N 1
ATOM 5317 C CA . VAL A 1 691 ? -5.605 -20.891 25.641 1 75.75 691 VAL A CA 1
ATOM 5318 C C . VAL A 1 691 ? -6.094 -20.062 24.453 1 75.75 691 VAL A C 1
ATOM 5320 O O . VAL A 1 691 ? -7.277 -20.078 24.109 1 75.75 691 VAL A O 1
ATOM 5323 N N . PRO A 1 692 ? -5.207 -19.375 23.906 1 80.81 692 PRO A N 1
ATOM 5324 C CA . PRO A 1 692 ? -5.621 -18.578 22.734 1 80.81 692 PRO A CA 1
ATOM 5325 C C . PRO A 1 692 ? -6.125 -19.453 21.578 1 80.81 692 PRO A C 1
ATOM 5327 O O . PRO A 1 692 ? -5.52 -20.469 21.266 1 80.81 692 PRO A O 1
ATOM 5330 N N . LEU A 1 693 ? -7.121 -19.062 20.953 1 75.81 693 LEU A N 1
ATOM 5331 C CA . LEU A 1 693 ? -7.75 -19.828 19.891 1 75.81 693 LEU A CA 1
ATOM 5332 C C . LEU A 1 693 ? -7.004 -19.656 18.578 1 75.81 693 LEU A C 1
ATOM 5334 O O . LEU A 1 693 ? -7.152 -20.469 17.656 1 75.81 693 LEU A O 1
ATOM 5338 N N . ASN A 1 694 ? -6.254 -18.609 18.484 1 73.75 694 ASN A N 1
ATOM 5339 C CA . ASN A 1 694 ? -5.559 -18.344 17.234 1 73.75 694 ASN A CA 1
ATOM 5340 C C . ASN A 1 694 ? -4.113 -18.828 17.281 1 73.75 694 ASN A C 1
ATOM 5342 O O . ASN A 1 694 ? -3.352 -18.625 16.328 1 73.75 694 ASN A O 1
ATOM 5346 N N . GLY A 1 695 ? -3.693 -19.406 18.312 1 70.81 695 GLY A N 1
ATOM 5347 C CA . GLY A 1 695 ? -2.371 -20.016 18.406 1 70.81 695 GLY A CA 1
ATOM 5348 C C . GLY A 1 695 ? -1.312 -19.031 18.891 1 70.81 695 GLY A C 1
ATOM 5349 O O . GLY A 1 695 ? -0.118 -19.344 18.859 1 70.81 695 GLY A O 1
ATOM 5350 N N . GLU A 1 696 ? -1.712 -17.891 19.312 1 75.75 696 GLU A N 1
ATOM 5351 C CA . GLU A 1 696 ? -0.748 -16.922 19.828 1 75.75 696 GLU A CA 1
ATOM 5352 C C . GLU A 1 696 ? -0.099 -17.406 21.109 1 75.75 696 GLU A C 1
ATOM 5354 O O . GLU A 1 696 ? -0.751 -18.062 21.938 1 75.75 696 GLU A O 1
ATOM 5359 N N . THR A 1 697 ? 1.209 -17.156 21.25 1 75.19 697 THR A N 1
ATOM 5360 C CA . THR A 1 697 ? 1.924 -17.625 22.438 1 75.19 697 THR A CA 1
ATOM 5361 C C . THR A 1 697 ? 2.107 -16.484 23.438 1 75.19 697 THR A C 1
ATOM 5363 O O . THR A 1 697 ? 2.531 -16.719 24.578 1 75.19 697 THR A O 1
ATOM 5366 N N . ARG A 1 698 ? 1.86 -15.297 23.031 1 82.5 698 ARG A N 1
ATOM 5367 C CA . ARG A 1 698 ? 1.924 -14.125 23.906 1 82.5 698 ARG A CA 1
ATOM 5368 C C . ARG A 1 698 ? 0.921 -13.062 23.469 1 82.5 698 ARG A C 1
ATOM 5370 O O . ARG A 1 698 ? 0.509 -13.031 22.297 1 82.5 698 ARG A O 1
ATOM 5377 N N . ASP A 1 699 ? 0.579 -12.25 24.438 1 88.62 699 ASP A N 1
ATOM 5378 C CA . ASP A 1 699 ? -0.286 -11.117 24.109 1 88.62 699 ASP A CA 1
ATOM 5379 C C . ASP A 1 699 ? 0.476 -10.055 23.328 1 88.62 699 ASP A C 1
ATOM 5381 O O . ASP A 1 699 ? 1.689 -9.906 23.484 1 88.62 699 ASP A O 1
ATOM 5385 N N . SER A 1 700 ? -0.264 -9.383 22.5 1 91.94 700 SER A N 1
ATOM 5386 C CA . SER A 1 700 ? 0.309 -8.234 21.797 1 91.94 700 SER A CA 1
ATOM 5387 C C . SER A 1 700 ? 0.464 -7.039 22.734 1 91.94 700 SER A C 1
ATOM 5389 O O . SER A 1 700 ? -0.329 -6.859 23.656 1 91.94 700 SER A O 1
ATOM 5391 N N . GLU A 1 701 ? 1.453 -6.277 22.531 1 91.94 701 GLU A N 1
ATOM 5392 C CA . GLU A 1 701 ? 1.68 -5.066 23.312 1 91.94 701 GLU A CA 1
ATOM 5393 C C . GLU A 1 701 ? 1.578 -3.82 22.438 1 91.94 701 GLU A C 1
ATOM 5395 O O . GLU A 1 701 ? 2.025 -3.822 21.297 1 91.94 701 GLU A O 1
ATOM 5400 N N . VAL A 1 702 ? 0.999 -2.807 23.031 1 92.69 702 VAL A N 1
ATOM 5401 C CA . VAL A 1 702 ? 0.98 -1.513 22.359 1 92.69 702 VAL A CA 1
ATOM 5402 C C . VAL A 1 702 ? 2.35 -0.847 22.469 1 92.69 702 VAL A C 1
ATOM 5404 O O . VAL A 1 702 ? 2.918 -0.776 23.562 1 92.69 702 VAL A O 1
ATOM 5407 N N . VAL A 1 703 ? 2.857 -0.338 21.359 1 90.12 703 VAL A N 1
ATOM 5408 C CA . VAL A 1 703 ? 4.234 0.141 21.266 1 90.12 703 VAL A CA 1
ATOM 5409 C C . VAL A 1 703 ? 4.262 1.659 21.422 1 90.12 703 VAL A C 1
ATOM 5411 O O . VAL A 1 703 ? 5.23 2.219 21.938 1 90.12 703 VAL A O 1
ATOM 5414 N N . ASN A 1 704 ? 3.277 2.414 20.969 1 87.25 704 ASN A N 1
ATOM 5415 C CA . ASN A 1 704 ? 3.303 3.873 21.016 1 87.25 704 ASN A CA 1
ATOM 5416 C C . ASN A 1 704 ? 2.977 4.398 22.406 1 87.25 704 ASN A C 1
ATOM 5418 O O . ASN A 1 704 ? 2.119 3.842 23.094 1 87.25 704 ASN A O 1
ATOM 5422 N N . GLU A 1 705 ? 3.666 5.457 22.75 1 82.31 705 GLU A N 1
ATOM 5423 C CA . GLU A 1 705 ? 3.49 6.055 24.078 1 82.31 705 GLU A CA 1
ATOM 5424 C C . GLU A 1 705 ? 2.258 6.953 24.109 1 82.31 705 GLU A C 1
ATOM 5426 O O . GLU A 1 705 ? 1.626 7.105 25.156 1 82.31 705 GLU A O 1
ATOM 5431 N N . LYS A 1 706 ? 2.021 7.605 23.047 1 86.38 706 LYS A N 1
ATOM 5432 C CA . LYS A 1 706 ? 0.872 8.5 22.922 1 86.38 706 LYS A CA 1
ATOM 5433 C C . LYS A 1 706 ? -0.058 8.047 21.797 1 86.38 706 LYS A C 1
ATOM 5435 O O . LYS A 1 706 ? 0.374 7.375 20.859 1 86.38 706 LYS A O 1
ATOM 5440 N N . ASP A 1 707 ? -1.312 8.453 22 1 90.38 707 ASP A N 1
ATOM 5441 C CA . ASP A 1 707 ? -2.289 8.117 20.969 1 90.38 707 ASP A CA 1
ATOM 5442 C C . ASP A 1 707 ? -1.944 8.789 19.641 1 90.38 707 ASP A C 1
ATOM 5444 O O . ASP A 1 707 ? -1.487 9.938 19.609 1 90.38 707 ASP A O 1
ATOM 5448 N N . LEU A 1 708 ? -2.084 8.094 18.625 1 93.38 708 LEU A N 1
ATOM 5449 C CA . LEU A 1 708 ? -2.02 8.672 17.297 1 93.38 708 LEU A CA 1
ATOM 5450 C C . LEU A 1 708 ? -3.418 8.961 16.766 1 93.38 708 LEU A C 1
ATOM 5452 O O . LEU A 1 708 ? -4.203 8.039 16.531 1 93.38 708 LEU A O 1
ATOM 5456 N N . LEU A 1 709 ? -3.719 10.188 16.594 1 95.06 709 LEU A N 1
ATOM 5457 C CA . LEU A 1 709 ? -5.055 10.586 16.156 1 95.06 709 LEU A CA 1
ATOM 5458 C C . LEU A 1 709 ? -5.145 10.609 14.641 1 95.06 709 LEU A C 1
ATOM 5460 O O . LEU A 1 709 ? -4.199 11.016 13.961 1 95.06 709 LEU A O 1
ATOM 5464 N N . VAL A 1 710 ? -6.203 10.109 14.125 1 94.38 710 VAL A N 1
ATOM 5465 C CA . VAL A 1 710 ? -6.496 10.172 12.695 1 94.38 710 VAL A CA 1
ATOM 5466 C C . VAL A 1 710 ? -7.871 10.797 12.477 1 94.38 710 VAL A C 1
ATOM 5468 O O . VAL A 1 710 ? -8.602 11.055 13.43 1 94.38 710 VAL A O 1
ATOM 5471 N N . GLU A 1 711 ? -8.203 11.102 11.281 1 92.25 711 GLU A N 1
ATOM 5472 C CA . GLU A 1 711 ? -9.414 11.828 10.922 1 92.25 711 GLU A CA 1
ATOM 5473 C C . GLU A 1 711 ? -10.656 11.148 11.492 1 92.25 711 GLU A C 1
ATOM 5475 O O . GLU A 1 711 ? -11.594 11.828 11.938 1 92.25 711 GLU A O 1
ATOM 5480 N N . ASN A 1 712 ? -10.695 9.828 11.453 1 92.5 712 ASN A N 1
ATOM 5481 C CA . ASN A 1 712 ? -11.914 9.125 11.844 1 92.5 712 ASN A CA 1
ATOM 5482 C C . ASN A 1 712 ? -11.695 8.258 13.078 1 92.5 712 ASN A C 1
ATOM 5484 O O . ASN A 1 712 ? -12.445 7.312 13.32 1 92.5 712 ASN A O 1
ATOM 5488 N N . GLY A 1 713 ? -10.617 8.555 13.852 1 93.25 713 GLY A N 1
ATOM 5489 C CA . GLY A 1 713 ? -10.383 7.785 15.062 1 93.25 713 GLY A CA 1
ATOM 5490 C C . GLY A 1 713 ? -8.953 7.848 15.547 1 93.25 713 GLY A C 1
ATOM 5491 O O . GLY A 1 713 ? -8.367 8.93 15.641 1 93.25 713 GLY A O 1
ATOM 5492 N N . SER A 1 714 ? -8.484 6.629 15.961 1 94.81 714 SER A N 1
ATOM 5493 C CA . SER A 1 714 ? -7.133 6.574 16.5 1 94.81 714 SER A CA 1
ATOM 5494 C C . SER A 1 714 ? -6.383 5.352 15.977 1 94.81 714 SER A C 1
ATOM 5496 O O . SER A 1 714 ? -6.992 4.422 15.453 1 94.81 714 SER A O 1
ATOM 5498 N N . ILE A 1 715 ? -5.074 5.422 16.016 1 95.94 715 ILE A N 1
ATOM 5499 C CA . ILE A 1 715 ? -4.184 4.316 15.68 1 95.94 715 ILE A CA 1
ATOM 5500 C C . ILE A 1 715 ? -3.408 3.883 16.922 1 95.94 715 ILE A C 1
ATOM 5502 O O . ILE A 1 715 ? -2.857 4.719 17.641 1 95.94 715 ILE A O 1
ATOM 5506 N N . GLU A 1 716 ? -3.412 2.648 17.25 1 96 716 GLU A N 1
ATOM 5507 C CA . GLU A 1 716 ? -2.516 2.037 18.219 1 96 716 GLU A CA 1
ATOM 5508 C C . GLU A 1 716 ? -1.562 1.051 17.562 1 96 716 GLU A C 1
ATOM 5510 O O . GLU A 1 716 ? -2 0.098 16.906 1 96 716 GLU A O 1
ATOM 5515 N N . ILE A 1 717 ? -0.288 1.256 17.688 1 96.38 717 ILE A N 1
ATOM 5516 C CA . ILE A 1 717 ? 0.722 0.395 17.078 1 96.38 717 ILE A CA 1
ATOM 5517 C C . ILE A 1 717 ? 0.964 -0.822 17.969 1 96.38 717 ILE A C 1
ATOM 5519 O O . ILE A 1 717 ? 1.178 -0.685 19.172 1 96.38 717 ILE A O 1
ATOM 5523 N N . ILE A 1 718 ? 0.928 -2.02 17.344 1 96.19 718 ILE A N 1
ATOM 5524 C CA . ILE A 1 718 ? 1.096 -3.232 18.141 1 96.19 718 ILE A CA 1
ATOM 5525 C C . ILE A 1 718 ? 2.271 -4.043 17.609 1 96.19 718 ILE A C 1
ATOM 5527 O O . ILE A 1 718 ? 2.658 -3.893 16.438 1 96.19 718 ILE A O 1
ATOM 5531 N N . ASP A 1 719 ? 2.83 -4.969 18.391 1 94.5 719 ASP A N 1
ATOM 5532 C CA . ASP A 1 719 ? 4.07 -5.656 18.047 1 94.5 719 ASP A CA 1
ATOM 5533 C C . ASP A 1 719 ? 3.799 -7.09 17.609 1 94.5 719 ASP A C 1
ATOM 5535 O O . ASP A 1 719 ? 4.719 -7.906 17.516 1 94.5 719 ASP A O 1
ATOM 5539 N N . GLN A 1 720 ? 2.57 -7.387 17.391 1 93.44 720 GLN A N 1
ATOM 5540 C CA . GLN A 1 720 ? 2.188 -8.711 16.922 1 93.44 720 GLN A CA 1
ATOM 5541 C C . GLN A 1 720 ? 0.903 -8.656 16.094 1 93.44 720 GLN A C 1
ATOM 5543 O O . GLN A 1 720 ? -0.017 -7.902 16.422 1 93.44 720 GLN A O 1
ATOM 5548 N N . VAL A 1 721 ? 0.884 -9.445 14.984 1 95.06 721 VAL A N 1
ATOM 5549 C CA . VAL A 1 721 ? -0.342 -9.531 14.195 1 95.06 721 VAL A CA 1
ATOM 5550 C C . VAL A 1 721 ? -1.348 -10.438 14.898 1 95.06 721 VAL A C 1
ATOM 5552 O O . VAL A 1 721 ? -0.99 -11.516 15.375 1 95.06 721 VAL A O 1
ATOM 5555 N N . GLU A 1 722 ? -2.566 -9.977 15.039 1 94.56 722 GLU A N 1
ATOM 5556 C CA . GLU A 1 722 ? -3.645 -10.773 15.609 1 94.56 722 GLU A CA 1
ATOM 5557 C C . GLU A 1 722 ? -4.422 -11.516 14.531 1 94.56 722 GLU A C 1
ATOM 5559 O O . GLU A 1 722 ? -5.09 -10.883 13.703 1 94.56 722 GLU A O 1
ATOM 5564 N N . LEU A 1 723 ? -4.359 -12.812 14.57 1 93.06 723 LEU A N 1
ATOM 5565 C CA . LEU A 1 723 ? -5.094 -13.609 13.586 1 93.06 723 LEU A CA 1
ATOM 5566 C C . LEU A 1 723 ? -6.5 -13.922 14.086 1 93.06 723 LEU A C 1
ATOM 5568 O O . LEU A 1 723 ? -6.672 -14.352 15.234 1 93.06 723 LEU A O 1
ATOM 5572 N N . PRO A 1 724 ? -7.488 -13.68 13.219 1 93.69 724 PRO A N 1
ATOM 5573 C CA . PRO A 1 724 ? -8.844 -14.062 13.625 1 93.69 724 PRO A CA 1
ATOM 5574 C C . PRO A 1 724 ? -9.047 -15.57 13.68 1 93.69 724 PRO A C 1
ATOM 5576 O O . PRO A 1 724 ? -8.367 -16.312 12.961 1 93.69 724 PRO A O 1
ATOM 5579 N N . THR A 1 725 ? -9.984 -15.992 14.406 1 87.94 725 THR A N 1
ATOM 5580 C CA . THR A 1 725 ? -10.234 -17.422 14.602 1 87.94 725 THR A CA 1
ATOM 5581 C C . THR A 1 725 ? -10.852 -18.031 13.352 1 87.94 725 THR A C 1
ATOM 5583 O O . THR A 1 725 ? -10.758 -19.25 13.133 1 87.94 725 THR A O 1
ATOM 5586 N N . ASP A 1 726 ? -11.414 -17.219 12.516 1 88.06 726 ASP A N 1
ATOM 5587 C CA . ASP A 1 726 ? -12.109 -17.75 11.344 1 88.06 726 ASP A CA 1
ATOM 5588 C C . ASP A 1 726 ? -11.141 -17.953 10.18 1 88.06 726 ASP A C 1
ATOM 5590 O O . ASP A 1 726 ? -11.5 -18.578 9.172 1 88.06 726 ASP A O 1
ATOM 5594 N N . VAL A 1 727 ? -9.984 -17.438 10.305 1 91.44 727 VAL A N 1
ATOM 5595 C CA . VAL A 1 727 ? -8.961 -17.703 9.297 1 91.44 727 VAL A CA 1
ATOM 5596 C C . VAL A 1 727 ? -8.148 -18.938 9.695 1 91.44 727 VAL A C 1
ATOM 5598 O O . VAL A 1 727 ? -7.25 -18.844 10.531 1 91.44 727 VAL A O 1
ATOM 5601 N N . GLU A 1 728 ? -8.445 -20.016 9.078 1 88.75 728 GLU A N 1
ATOM 5602 C CA . GLU A 1 728 ? -7.762 -21.266 9.359 1 88.75 728 GLU A CA 1
ATOM 5603 C C . GLU A 1 728 ? -6.523 -21.422 8.477 1 88.75 728 GLU A C 1
ATOM 5605 O O . GLU A 1 728 ? -6.629 -21.516 7.254 1 88.75 728 GLU A O 1
ATOM 5610 N N . ILE A 1 729 ? -5.387 -21.438 9.109 1 90.75 729 ILE A N 1
ATOM 5611 C CA . ILE A 1 729 ? -4.133 -21.688 8.406 1 90.75 729 ILE A CA 1
ATOM 5612 C C . ILE A 1 729 ? -3.812 -23.172 8.414 1 90.75 729 ILE A C 1
ATOM 5614 O O . ILE A 1 729 ? -3.49 -23.734 9.469 1 90.75 729 ILE A O 1
ATOM 5618 N N . THR A 1 730 ? -3.865 -23.812 7.258 1 89.31 730 THR A N 1
ATOM 5619 C CA . THR A 1 730 ? -3.553 -25.234 7.145 1 89.31 730 THR A CA 1
ATOM 5620 C C . THR A 1 730 ? -2.127 -25.438 6.641 1 89.31 730 THR A C 1
ATOM 5622 O O . THR A 1 730 ? -1.499 -24.5 6.145 1 89.31 730 THR A O 1
ATOM 5625 N N . VAL A 1 731 ? -1.694 -26.656 6.785 1 91.19 731 VAL A N 1
ATOM 5626 C CA . VAL A 1 731 ? -0.368 -27 6.289 1 91.19 731 VAL A CA 1
ATOM 5627 C C . VAL A 1 731 ? -0.32 -26.828 4.773 1 91.19 731 VAL A C 1
ATOM 5629 O O . VAL A 1 731 ? 0.685 -26.359 4.227 1 91.19 731 VAL A O 1
ATOM 5632 N N . LYS A 1 732 ? -1.379 -27.188 4.148 1 89.75 732 LYS A N 1
ATOM 5633 C CA . LYS A 1 732 ? -1.454 -27.031 2.701 1 89.75 732 LYS A CA 1
ATOM 5634 C C . LYS A 1 732 ? -1.302 -25.562 2.301 1 89.75 732 LYS A C 1
ATOM 5636 O O . LYS A 1 732 ? -0.586 -25.25 1.35 1 89.75 732 LYS A O 1
ATOM 5641 N N . LYS A 1 733 ? -1.996 -24.688 3.021 1 90.81 733 LYS A N 1
ATOM 5642 C CA . LYS A 1 733 ? -1.906 -23.25 2.748 1 90.81 733 LYS A CA 1
ATOM 5643 C C . LYS A 1 733 ? -0.482 -22.75 2.949 1 90.81 733 LYS A C 1
ATOM 5645 O O . LYS A 1 733 ? -0.009 -21.891 2.193 1 90.81 733 LYS A O 1
ATOM 5650 N N . LEU A 1 734 ? 0.144 -23.266 3.916 1 93.56 734 LEU A N 1
ATOM 5651 C CA . LEU A 1 734 ? 1.519 -22.859 4.195 1 93.56 734 LEU A CA 1
ATOM 5652 C C . LEU A 1 734 ? 2.459 -23.328 3.09 1 93.56 734 LEU A C 1
ATOM 5654 O O . LEU A 1 734 ? 3.41 -22.641 2.74 1 93.56 734 LEU A O 1
ATOM 5658 N N . ILE A 1 735 ? 2.225 -24.531 2.553 1 93.31 735 ILE A N 1
ATOM 5659 C CA . ILE A 1 735 ? 3.051 -25.047 1.471 1 93.31 735 ILE A CA 1
ATOM 5660 C C . ILE A 1 735 ? 2.908 -24.156 0.237 1 93.31 735 ILE A C 1
ATOM 5662 O O . ILE A 1 735 ? 3.889 -23.891 -0.46 1 93.31 735 ILE A O 1
ATOM 5666 N N . LEU A 1 736 ? 1.713 -23.719 0.04 1 88.19 736 LEU A N 1
ATOM 5667 C CA . LEU A 1 736 ? 1.478 -22.812 -1.077 1 88.19 736 LEU A CA 1
ATOM 5668 C C . LEU A 1 736 ? 2.219 -21.484 -0.872 1 88.19 736 LEU A C 1
ATOM 5670 O O . LEU A 1 736 ? 2.764 -20.922 -1.822 1 88.19 736 LEU A O 1
ATOM 5674 N N . GLY A 1 737 ? 2.197 -21.062 0.333 1 88.69 737 GLY A N 1
ATOM 5675 C CA . GLY A 1 737 ? 2.947 -19.859 0.646 1 88.69 737 GLY A CA 1
ATOM 5676 C C . GLY A 1 737 ? 4.441 -20.016 0.444 1 88.69 737 GLY A C 1
ATOM 5677 O O . GLY A 1 737 ? 5.133 -19.062 0.085 1 88.69 737 GLY A O 1
ATOM 5678 N N . ALA A 1 738 ? 4.934 -21.172 0.64 1 89.56 738 ALA A N 1
ATOM 5679 C CA . ALA A 1 738 ? 6.355 -21.484 0.502 1 89.56 738 ALA A CA 1
ATOM 5680 C C . ALA A 1 738 ? 6.73 -21.688 -0.962 1 89.56 738 ALA A C 1
ATOM 5682 O O . ALA A 1 738 ? 7.895 -21.953 -1.28 1 89.56 738 ALA A O 1
ATOM 5683 N N . LYS A 1 739 ? 5.832 -21.594 -1.884 1 82.56 739 LYS A N 1
ATOM 5684 C CA . LYS A 1 739 ? 6.062 -21.875 -3.295 1 82.56 739 LYS A CA 1
ATOM 5685 C C . LYS A 1 739 ? 6.695 -23.25 -3.475 1 82.56 739 LYS A C 1
ATOM 5687 O O . LYS A 1 739 ? 7.699 -23.406 -4.176 1 82.56 739 LYS A O 1
ATOM 5692 N N . ALA A 1 740 ? 6.113 -24.203 -2.713 1 90.44 740 ALA A N 1
ATOM 5693 C CA . ALA A 1 740 ? 6.605 -25.578 -2.73 1 90.44 740 ALA A CA 1
ATOM 5694 C C . ALA A 1 740 ? 5.578 -26.516 -3.344 1 90.44 740 ALA A C 1
ATOM 5696 O O . ALA A 1 740 ? 5.223 -27.531 -2.74 1 90.44 740 ALA A O 1
ATOM 5697 N N . SER A 1 741 ? 5.238 -26.297 -4.566 1 87.44 741 SER A N 1
ATOM 5698 C CA . SER A 1 741 ? 4.23 -27.109 -5.25 1 87.44 741 SER A CA 1
ATOM 5699 C C . SER A 1 741 ? 4.738 -28.516 -5.516 1 87.44 741 SER A C 1
ATOM 5701 O O . SER A 1 741 ? 3.963 -29.484 -5.504 1 87.44 741 SER A O 1
ATOM 5703 N N . THR A 1 742 ? 6.023 -28.625 -5.719 1 91.38 742 THR A N 1
ATOM 5704 C CA . THR A 1 742 ? 6.602 -29.938 -5.969 1 91.38 742 THR A CA 1
ATOM 5705 C C . THR A 1 742 ? 6.422 -30.844 -4.754 1 91.38 742 THR A C 1
ATOM 5707 O O . THR A 1 742 ? 6.012 -32 -4.891 1 91.38 742 THR A O 1
ATOM 5710 N N . MET A 1 743 ? 6.723 -30.297 -3.645 1 93.62 743 MET A N 1
ATOM 5711 C CA . MET A 1 743 ? 6.574 -31.094 -2.432 1 93.62 743 MET A CA 1
ATOM 5712 C C . MET A 1 743 ? 5.121 -31.516 -2.236 1 93.62 743 MET A C 1
ATOM 5714 O O . MET A 1 743 ? 4.852 -32.656 -1.818 1 93.62 743 MET A O 1
ATOM 5718 N N . LEU A 1 744 ? 4.219 -30.656 -2.473 1 91.69 744 LEU A N 1
ATOM 5719 C CA . LEU A 1 744 ? 2.799 -30.969 -2.342 1 91.69 744 LEU A CA 1
ATOM 5720 C C . LEU A 1 744 ? 2.406 -32.094 -3.27 1 91.69 744 LEU A C 1
ATOM 5722 O O . LEU A 1 744 ? 1.699 -33.031 -2.859 1 91.69 744 LEU A O 1
ATOM 5726 N N . GLU A 1 745 ? 2.896 -32.062 -4.449 1 89.69 745 GLU A N 1
ATOM 5727 C CA . GLU A 1 745 ? 2.604 -33.094 -5.422 1 89.69 745 GLU A CA 1
ATOM 5728 C C . GLU A 1 745 ? 3.215 -34.438 -4.996 1 89.69 745 GLU A C 1
ATOM 5730 O O . GLU A 1 745 ? 2.596 -35.5 -5.164 1 89.69 745 GLU A O 1
ATOM 5735 N N . LEU A 1 746 ? 4.414 -34.375 -4.531 1 93.38 746 LEU A N 1
ATOM 5736 C CA . LEU A 1 746 ? 5.09 -35.594 -4.109 1 93.38 746 LEU A CA 1
ATOM 5737 C C . LEU A 1 746 ? 4.355 -36.25 -2.941 1 93.38 746 LEU A C 1
ATOM 5739 O O . LEU A 1 746 ? 4.258 -37.469 -2.871 1 93.38 746 LEU A O 1
ATOM 5743 N N . ILE A 1 747 ? 3.855 -35.438 -2.035 1 93.25 747 ILE A N 1
ATOM 5744 C CA . ILE A 1 747 ? 3.109 -35.969 -0.895 1 93.25 747 ILE A CA 1
ATOM 5745 C C . ILE A 1 747 ? 1.832 -36.625 -1.38 1 93.25 747 ILE A C 1
ATOM 5747 O O . ILE A 1 747 ? 1.493 -37.719 -0.922 1 93.25 747 ILE A O 1
ATOM 5751 N N . GLU A 1 748 ? 1.195 -36.094 -2.316 1 87.69 748 GLU A N 1
ATOM 5752 C CA . GLU A 1 748 ? -0.052 -36.625 -2.838 1 87.69 748 GLU A CA 1
ATOM 5753 C C . GLU A 1 748 ? 0.203 -37.906 -3.652 1 87.69 748 GLU A C 1
ATOM 5755 O O . GLU A 1 748 ? -0.554 -38.875 -3.559 1 87.69 748 GLU A O 1
ATOM 5760 N N . THR A 1 749 ? 1.283 -37.875 -4.434 1 88.19 749 THR A N 1
ATOM 5761 C CA . THR A 1 749 ? 1.615 -39.031 -5.277 1 88.19 749 THR A CA 1
ATOM 5762 C C . THR A 1 749 ? 2.061 -40.219 -4.43 1 88.19 749 THR A C 1
ATOM 5764 O O . THR A 1 749 ? 1.868 -41.375 -4.82 1 88.19 749 THR A O 1
ATOM 5767 N N . SER A 1 750 ? 2.625 -39.938 -3.248 1 91.62 750 SER A N 1
ATOM 5768 C CA . SER A 1 750 ? 3.104 -41 -2.369 1 91.62 750 SER A CA 1
ATOM 5769 C C . SER A 1 750 ? 1.994 -41.5 -1.448 1 91.62 750 SER A C 1
ATOM 5771 O O . SER A 1 750 ? 2.258 -42.25 -0.49 1 91.62 750 SER A O 1
ATOM 5773 N N . ASN A 1 751 ? 0.766 -41.094 -1.601 1 87.62 751 ASN A N 1
ATOM 5774 C CA . ASN A 1 751 ? -0.4 -41.469 -0.809 1 87.62 751 ASN A CA 1
ATOM 5775 C C . ASN A 1 751 ? -0.236 -41.062 0.655 1 87.62 751 ASN A C 1
ATOM 5777 O O . ASN A 1 751 ? -0.552 -41.844 1.556 1 87.62 751 ASN A O 1
ATOM 5781 N N . LEU A 1 752 ? 0.427 -39.969 0.876 1 89.81 752 LEU A N 1
ATOM 5782 C CA . LEU A 1 752 ? 0.608 -39.438 2.223 1 89.81 752 LEU A CA 1
ATOM 5783 C C . LEU A 1 752 ? -0.203 -38.156 2.416 1 89.81 752 LEU A C 1
ATOM 5785 O O . LEU A 1 752 ? 0.18 -37.281 3.203 1 89.81 752 LEU A O 1
ATOM 5789 N N . SER A 1 753 ? -1.283 -37.969 1.731 1 88.25 753 SER A N 1
ATOM 5790 C CA . SER A 1 753 ? -2.1 -36.75 1.787 1 88.25 753 SER A CA 1
ATOM 5791 C C . SER A 1 753 ? -2.705 -36.562 3.174 1 88.25 753 SER A C 1
ATOM 5793 O O . SER A 1 753 ? -3.131 -35.438 3.521 1 88.25 753 SER A O 1
ATOM 5795 N N . TRP A 1 754 ? -2.695 -37.562 4.016 1 83.12 754 TRP A N 1
ATOM 5796 C CA . TRP A 1 754 ? -3.27 -37.5 5.355 1 83.12 754 TRP A CA 1
ATOM 5797 C C . TRP A 1 754 ? -2.432 -36.594 6.254 1 83.12 754 TRP A C 1
ATOM 5799 O O . TRP A 1 754 ? -2.924 -36.094 7.262 1 83.12 754 TRP A O 1
ATOM 5809 N N . VAL A 1 755 ? -1.21 -36.375 5.871 1 86.81 755 VAL A N 1
ATOM 5810 C CA . VAL A 1 755 ? -0.344 -35.5 6.672 1 86.81 755 VAL A CA 1
ATOM 5811 C C . VAL A 1 755 ? -0.773 -34.062 6.516 1 86.81 755 VAL A C 1
ATOM 5813 O O . VAL A 1 755 ? -0.519 -33.219 7.395 1 86.81 755 VAL A O 1
ATOM 5816 N N . LEU A 1 756 ? -1.482 -33.75 5.309 1 83.88 756 LEU A N 1
ATOM 5817 C CA . LEU A 1 756 ? -1.886 -32.375 5.012 1 83.88 756 LEU A CA 1
ATOM 5818 C C . LEU A 1 756 ? -3.184 -32.031 5.727 1 83.88 756 LEU A C 1
ATOM 5820 O O . LEU A 1 756 ? -3.477 -30.844 5.949 1 83.88 756 LEU A O 1
ATOM 5824 N N . ASN A 1 757 ? -4.207 -33.062 5.672 1 66.44 757 ASN A N 1
ATOM 5825 C CA . ASN A 1 757 ? -5.551 -32.875 6.203 1 66.44 757 ASN A CA 1
ATOM 5826 C C . ASN A 1 757 ? -5.586 -33.031 7.719 1 66.44 757 ASN A C 1
ATOM 5828 O O . ASN A 1 757 ? -5.02 -34 8.258 1 66.44 757 ASN A O 1
ATOM 5832 N N . SER A 1 758 ? -5.605 -31.953 8.25 1 52.69 758 SER A N 1
ATOM 5833 C CA . SER A 1 758 ? -5.82 -32.062 9.688 1 52.69 758 SER A CA 1
ATOM 5834 C C . SER A 1 758 ? -7.125 -32.781 10 1 52.69 758 SER A C 1
ATOM 5836 O O . SER A 1 758 ? -7.555 -32.812 11.156 1 52.69 758 SER A O 1
ATOM 5838 N N . ASP A 1 759 ? -7.949 -33.094 8.984 1 43.59 759 ASP A N 1
ATOM 5839 C CA . ASP A 1 759 ? -9.188 -33.719 9.469 1 43.59 759 ASP A CA 1
ATOM 5840 C C . ASP A 1 759 ? -8.922 -35.062 10.102 1 43.59 759 ASP A C 1
ATOM 5842 O O . ASP A 1 759 ? -8.391 -35.969 9.445 1 43.59 759 ASP A O 1
ATOM 5846 N N . LEU A 1 760 ? -8.602 -35.125 11.195 1 40.25 760 LEU A N 1
ATOM 5847 C CA . LEU A 1 760 ? -8.562 -36.312 12.016 1 40.25 760 LEU A CA 1
ATOM 5848 C C . LEU A 1 760 ? -9.75 -37.219 11.711 1 40.25 760 LEU A C 1
ATOM 5850 O O . LEU A 1 760 ? -10.852 -37.031 12.234 1 40.25 760 LEU A O 1
ATOM 5854 N N . LYS A 1 761 ? -10.148 -37.656 10.5 1 34 761 LYS A N 1
ATOM 5855 C CA . LYS A 1 761 ? -11.023 -38.812 10.688 1 34 761 LYS A CA 1
ATOM 5856 C C . LYS A 1 761 ? -10.422 -39.781 11.688 1 34 761 LYS A C 1
ATOM 5858 O O . LYS A 1 761 ? -9.211 -39.75 11.938 1 34 761 LYS A O 1
ATOM 5863 N N . ASP A 1 762 ? -11.266 -40.781 12.156 1 31.91 762 ASP A N 1
ATOM 5864 C CA . ASP A 1 762 ? -10.984 -41.938 13.016 1 31.91 762 ASP A CA 1
ATOM 5865 C C . ASP A 1 762 ? -9.781 -42.719 12.5 1 31.91 762 ASP A C 1
ATOM 5867 O O . ASP A 1 762 ? -9.75 -43.125 11.336 1 31.91 762 ASP A O 1
ATOM 5871 N N . GLY A 1 763 ? -8.703 -42.469 12.727 1 30.62 763 GLY A N 1
ATOM 5872 C CA . GLY A 1 763 ? -7.539 -43.344 12.57 1 30.62 763 GLY A CA 1
ATOM 5873 C C . GLY A 1 763 ? -7.875 -44.812 12.617 1 30.62 763 GLY A C 1
ATOM 5874 O O . GLY A 1 763 ? -7.133 -45.594 13.203 1 30.62 763 GLY A O 1
ATOM 5875 N N . ARG A 1 764 ? -9.078 -45.281 12.523 1 28.58 764 ARG A N 1
ATOM 5876 C CA . ARG A 1 764 ? -8.883 -46.719 12.484 1 28.58 764 ARG A CA 1
ATOM 5877 C C . ARG A 1 764 ? -8.172 -47.156 11.203 1 28.58 764 ARG A C 1
ATOM 5879 O O . ARG A 1 764 ? -8.688 -46.938 10.102 1 28.58 764 ARG A O 1
ATOM 5886 N N . PHE A 1 765 ? -6.801 -47 11.164 1 27.66 765 PHE A N 1
ATOM 5887 C CA . PHE A 1 765 ? -6.105 -47.875 10.227 1 27.66 765 PHE A CA 1
ATOM 5888 C C . PHE A 1 765 ? -6.844 -49.188 10.078 1 27.66 765 PHE A C 1
ATOM 5890 O O . PHE A 1 765 ? -7.098 -49.875 11.07 1 27.66 765 PHE A O 1
ATOM 5897 N N . GLU A 1 766 ? -7.738 -49.281 9.312 1 27.02 766 GLU A N 1
ATOM 5898 C CA . GLU A 1 766 ? -8.172 -50.656 9.031 1 27.02 766 GLU A CA 1
ATOM 5899 C C . GLU A 1 766 ? -6.977 -51.562 8.742 1 27.02 766 GLU A C 1
ATOM 5901 O O . GLU A 1 766 ? -6.215 -51.312 7.801 1 27.02 766 GLU A O 1
ATOM 5906 N N . ASN A 1 767 ? -6.398 -52.219 9.789 1 26.3 767 ASN A N 1
ATOM 5907 C CA . ASN A 1 767 ? -5.598 -53.438 9.727 1 26.3 767 ASN A CA 1
ATOM 5908 C C . ASN A 1 767 ? -6.164 -54.406 8.711 1 26.3 767 ASN A C 1
ATOM 5910 O O . ASN A 1 767 ? -7.277 -54.906 8.875 1 26.3 767 ASN A O 1
ATOM 5914 N N . SER A 1 768 ? -6.09 -54.281 7.496 1 26.92 768 SER A N 1
ATOM 5915 C CA . SER A 1 768 ? -6.25 -55.562 6.828 1 26.92 768 SER A CA 1
ATOM 5916 C C . SER A 1 768 ? -5.375 -56.625 7.473 1 26.92 768 SER A C 1
ATOM 5918 O O . SER A 1 768 ? -4.176 -56.438 7.66 1 26.92 768 SER A O 1
ATOM 5920 N N . THR A 1 769 ? -5.957 -57.562 8.312 1 27.16 769 THR A N 1
ATOM 5921 C CA . THR A 1 769 ? -5.613 -58.812 8.977 1 27.16 769 THR A CA 1
ATOM 5922 C C . THR A 1 769 ? -4.855 -59.75 8.039 1 27.16 769 THR A C 1
ATOM 5924 O O . THR A 1 769 ? -4.777 -60.938 8.273 1 27.16 769 THR A O 1
ATOM 5927 N N . HIS A 1 770 ? -4.074 -59.594 7.039 1 25.75 770 HIS A N 1
ATOM 5928 C CA . HIS A 1 770 ? -3.43 -60.906 6.852 1 25.75 770 HIS A CA 1
ATOM 5929 C C . HIS A 1 770 ? -2.771 -61.375 8.141 1 25.75 770 HIS A C 1
ATOM 5931 O O . HIS A 1 770 ? -2.428 -60.562 9.008 1 25.75 770 HIS A O 1
ATOM 5937 N N . ASP A 1 771 ? -2.502 -62.812 8.391 1 25.11 771 ASP A N 1
ATOM 5938 C CA . ASP A 1 771 ? -2.326 -63.781 9.484 1 25.11 771 ASP A CA 1
ATOM 5939 C C . ASP A 1 771 ? -1.281 -63.281 10.484 1 25.11 771 ASP A C 1
ATOM 5941 O O . ASP A 1 771 ? -1.537 -63.219 11.688 1 25.11 771 ASP A O 1
ATOM 5945 N N . ASN A 1 772 ? 0.016 -63.938 10.453 1 24.7 772 ASN A N 1
ATOM 5946 C CA . ASN A 1 772 ? 0.738 -64.5 11.594 1 24.7 772 ASN A CA 1
ATOM 5947 C C . ASN A 1 772 ? 1.124 -63.375 12.586 1 24.7 772 ASN A C 1
ATOM 5949 O O . ASN A 1 772 ? 0.773 -63.469 13.766 1 24.7 772 ASN A O 1
ATOM 5953 N N . SER A 1 773 ? 2.594 -63.219 12.828 1 25.59 773 SER A N 1
ATOM 5954 C CA . SER A 1 773 ? 3.305 -63.156 14.102 1 25.59 773 SER A CA 1
ATOM 5955 C C . SER A 1 773 ? 2.959 -61.875 14.859 1 25.59 773 SER A C 1
ATOM 5957 O O . SER A 1 773 ? 2.303 -61.938 15.898 1 25.59 773 SER A O 1
ATOM 5959 N N . ARG A 1 774 ? 4.121 -61.094 15.359 1 27.27 774 ARG A N 1
ATOM 5960 C CA . ARG A 1 774 ? 4.387 -60.312 16.562 1 27.27 774 ARG A CA 1
ATOM 5961 C C . ARG A 1 774 ? 3.525 -59.031 16.578 1 27.27 774 ARG A C 1
ATOM 5963 O O . ARG A 1 774 ? 3.275 -58.438 15.539 1 27.27 774 ARG A O 1
ATOM 5970 N N . ASN A 1 775 ? 2.646 -58.938 17.594 1 26.91 775 ASN A N 1
ATOM 5971 C CA . ASN A 1 775 ? 1.731 -57.938 18.156 1 26.91 775 ASN A CA 1
ATOM 5972 C C . ASN A 1 775 ? 2.328 -56.531 18.109 1 26.91 775 ASN A C 1
ATOM 5974 O O . ASN A 1 775 ? 3.139 -56.188 18.969 1 26.91 775 ASN A O 1
ATOM 5978 N N . TYR A 1 776 ? 2.904 -56.188 17.094 1 26.25 776 TYR A N 1
ATOM 5979 C CA . TYR A 1 776 ? 3.223 -54.781 17.281 1 26.25 776 TYR A CA 1
ATOM 5980 C C . TYR A 1 776 ? 2.057 -54.031 17.922 1 26.25 776 TYR A C 1
ATOM 5982 O O . TYR A 1 776 ? 0.937 -54.062 17.406 1 26.25 776 TYR A O 1
ATOM 5990 N N . GLN A 1 777 ? 1.976 -54.062 19.344 1 26.86 777 GLN A N 1
ATOM 5991 C CA . GLN A 1 777 ? 1.171 -53.188 20.188 1 26.86 777 GLN A CA 1
ATOM 5992 C C . GLN A 1 777 ? 0.905 -51.844 19.484 1 26.86 777 GLN A C 1
ATOM 5994 O O . GLN A 1 777 ? 1.79 -51 19.406 1 26.86 777 GLN A O 1
ATOM 5999 N N . SER A 1 778 ? 0.43 -51.812 18.406 1 30.86 778 SER A N 1
ATOM 6000 C CA . SER A 1 778 ? -0.29 -50.656 17.906 1 30.86 778 SER A CA 1
ATOM 6001 C C . SER A 1 778 ? -1.131 -50 19.016 1 30.86 778 SER A C 1
ATOM 6003 O O . SER A 1 778 ? -2.252 -50.438 19.281 1 30.86 778 SER A O 1
ATOM 6005 N N . SER A 1 779 ? -0.703 -50.125 20.406 1 29.89 779 SER A N 1
ATOM 6006 C CA . SER A 1 779 ? -1.337 -49.531 21.578 1 29.89 779 SER A CA 1
ATOM 6007 C C . SER A 1 779 ? -2.109 -48.25 21.188 1 29.89 779 SER A C 1
ATOM 6009 O O . SER A 1 779 ? -1.938 -47.719 20.094 1 29.89 779 SER A O 1
ATOM 6011 N N . SER A 1 780 ? -2.557 -47.438 22.422 1 32.22 780 SER A N 1
ATOM 6012 C CA . SER A 1 780 ? -3.414 -46.375 22.953 1 32.22 780 SER A CA 1
ATOM 6013 C C . SER A 1 780 ? -3.199 -45.062 22.203 1 32.22 780 SER A C 1
ATOM 6015 O O . SER A 1 780 ? -3.77 -44.031 22.562 1 32.22 780 SER A O 1
ATOM 6017 N N . ARG A 1 781 ? -2.104 -44.844 21.797 1 35.19 781 ARG A N 1
ATOM 6018 C CA . ARG A 1 781 ? -1.894 -43.438 21.469 1 35.19 781 ARG A CA 1
ATOM 6019 C C . ARG A 1 781 ? -2.832 -43 20.344 1 35.19 781 ARG A C 1
ATOM 6021 O O . ARG A 1 781 ? -2.502 -43.125 19.172 1 35.19 781 ARG A O 1
ATOM 6028 N N . GLY A 1 782 ? -3.961 -43.188 20.391 1 39.66 782 GLY A N 1
ATOM 6029 C CA . GLY A 1 782 ? -5.102 -42.562 19.719 1 39.66 782 GLY A CA 1
ATOM 6030 C C . GLY A 1 782 ? -4.918 -41.094 19.438 1 39.66 782 GLY A C 1
ATOM 6031 O O . GLY A 1 782 ? -5.895 -40.375 19.234 1 39.66 782 GLY A O 1
ATOM 6032 N N . PHE A 1 783 ? -3.984 -40.469 20.078 1 46.38 783 PHE A N 1
ATOM 6033 C CA . PHE A 1 783 ? -3.906 -39.031 19.984 1 46.38 783 PHE A CA 1
ATOM 6034 C C . PHE A 1 783 ? -3.625 -38.594 18.547 1 46.38 783 PHE A C 1
ATOM 6036 O O . PHE A 1 783 ? -2.84 -39.219 17.844 1 46.38 783 PHE A O 1
ATOM 6043 N N . GLN A 1 784 ? -4.547 -37.781 18.062 1 59.69 784 GLN A N 1
ATOM 6044 C CA . GLN A 1 784 ? -4.484 -37.062 16.781 1 59.69 784 GLN A CA 1
ATOM 6045 C C . GLN A 1 784 ? -3.205 -36.25 16.672 1 59.69 784 GLN A C 1
ATOM 6047 O O . GLN A 1 784 ? -2.938 -35.375 17.5 1 59.69 784 GLN A O 1
ATOM 6052 N N . ARG A 1 785 ? -2.102 -36.781 16.141 1 71.62 785 ARG A N 1
ATOM 6053 C CA . ARG A 1 785 ? -0.816 -36.125 15.945 1 71.62 785 ARG A CA 1
ATOM 6054 C C . ARG A 1 785 ? -0.899 -35.062 14.844 1 71.62 785 ARG A C 1
ATOM 6056 O O . ARG A 1 785 ? -1.768 -35.156 13.969 1 71.62 785 ARG A O 1
ATOM 6063 N N . SER A 1 786 ? -0.18 -34.031 15.148 1 81.44 786 SER A N 1
ATOM 6064 C CA . SER A 1 786 ? 0.05 -33.062 14.094 1 81.44 786 SER A CA 1
ATOM 6065 C C . SER A 1 786 ? 1.433 -33.219 13.469 1 81.44 786 SER A C 1
ATOM 6067 O O . SER A 1 786 ? 2.262 -33.969 13.992 1 81.44 786 SER A O 1
ATOM 6069 N N . PHE A 1 787 ? 1.648 -32.688 12.32 1 89.19 787 PHE A N 1
ATOM 6070 C CA . PHE A 1 787 ? 2.896 -32.906 11.602 1 89.19 787 PHE A CA 1
ATOM 6071 C C . PHE A 1 787 ? 3.549 -31.609 11.203 1 89.19 787 PHE A C 1
ATOM 6073 O O . PHE A 1 787 ? 2.861 -30.656 10.82 1 89.19 787 PHE A O 1
ATOM 6080 N N . SER A 1 788 ? 4.824 -31.578 11.391 1 92.31 788 SER A N 1
ATOM 6081 C CA . SER A 1 788 ? 5.645 -30.5 10.828 1 92.31 788 SER A CA 1
ATOM 6082 C C . SER A 1 788 ? 6.406 -30.984 9.594 1 92.31 788 SER A C 1
ATOM 6084 O O . SER A 1 788 ? 7.137 -31.984 9.656 1 92.31 788 SER A O 1
ATOM 6086 N N . ILE A 1 789 ? 6.227 -30.312 8.57 1 95.62 789 ILE A N 1
ATOM 6087 C CA . ILE A 1 789 ? 6.809 -30.75 7.305 1 95.62 789 ILE A CA 1
ATOM 6088 C C . ILE A 1 789 ? 8.055 -29.922 6.996 1 95.62 789 ILE A C 1
ATOM 6090 O O . ILE A 1 789 ? 8.023 -28.688 7.07 1 95.62 789 ILE A O 1
ATOM 6094 N N . LEU A 1 790 ? 9.156 -30.609 6.758 1 96.56 790 LEU A N 1
ATOM 6095 C CA . LEU A 1 790 ? 10.336 -29.984 6.164 1 96.56 790 LEU A CA 1
ATOM 6096 C C . LEU A 1 790 ? 10.156 -29.812 4.66 1 96.56 790 LEU A C 1
ATOM 6098 O O . LEU A 1 790 ? 10.367 -30.75 3.891 1 96.56 790 LEU A O 1
ATOM 6102 N N . CYS A 1 791 ? 9.867 -28.625 4.297 1 96.56 791 CYS A N 1
ATOM 6103 C CA . CYS A 1 791 ? 9.375 -28.391 2.945 1 96.56 791 CYS A CA 1
ATOM 6104 C C . CYS A 1 791 ? 10.414 -27.672 2.098 1 96.56 791 CYS A C 1
ATOM 6106 O O . CYS A 1 791 ? 10.531 -26.438 2.152 1 96.56 791 CYS A O 1
ATOM 6108 N N . PRO A 1 792 ? 11.125 -28.391 1.224 1 95.44 792 PRO A N 1
ATOM 6109 C CA . PRO A 1 792 ? 12.039 -27.719 0.295 1 95.44 792 PRO A CA 1
ATOM 6110 C C . PRO A 1 792 ? 11.297 -26.891 -0.76 1 95.44 792 PRO A C 1
ATOM 6112 O O . PRO A 1 792 ? 10.195 -27.266 -1.176 1 95.44 792 PRO A O 1
ATOM 6115 N N . THR A 1 793 ? 11.914 -25.938 -1.226 1 92.69 793 THR A N 1
ATOM 6116 C CA . THR A 1 793 ? 11.336 -25.109 -2.277 1 92.69 793 THR A CA 1
ATOM 6117 C C . THR A 1 793 ? 11.391 -25.828 -3.625 1 92.69 793 THR A C 1
ATOM 6119 O O . THR A 1 793 ? 12.102 -26.828 -3.771 1 92.69 793 THR A O 1
ATOM 6122 N N . ASP A 1 794 ? 10.625 -25.297 -4.547 1 91.44 794 ASP A N 1
ATOM 6123 C CA . ASP A 1 794 ? 10.656 -25.859 -5.895 1 91.44 794 ASP A CA 1
ATOM 6124 C C . ASP A 1 794 ? 12.047 -25.75 -6.512 1 91.44 794 ASP A C 1
ATOM 6126 O O . ASP A 1 794 ? 12.492 -26.656 -7.211 1 91.44 794 ASP A O 1
ATOM 6130 N N . GLU A 1 795 ? 12.711 -24.719 -6.289 1 87.56 795 GLU A N 1
ATOM 6131 C CA . GLU A 1 795 ? 14.07 -24.531 -6.789 1 87.56 795 GLU A CA 1
ATOM 6132 C C . GLU A 1 795 ? 15.016 -25.578 -6.203 1 87.56 795 GLU A C 1
ATOM 6134 O O . GLU A 1 795 ? 15.922 -26.062 -6.887 1 87.56 795 GLU A O 1
ATOM 6139 N N . ALA A 1 796 ? 14.812 -25.859 -4.934 1 90.88 796 ALA A N 1
ATOM 6140 C CA . ALA A 1 796 ? 15.641 -26.859 -4.285 1 90.88 796 ALA A CA 1
ATOM 6141 C C . ALA A 1 796 ? 15.484 -28.219 -4.965 1 90.88 796 ALA A C 1
ATOM 6143 O O . ALA A 1 796 ? 16.453 -28.969 -5.098 1 90.88 796 ALA A O 1
ATOM 6144 N N . PHE A 1 797 ? 14.328 -28.531 -5.387 1 92.44 797 PHE A N 1
ATOM 6145 C CA . PHE A 1 797 ? 14.062 -29.828 -6.008 1 92.44 797 PHE A CA 1
ATOM 6146 C C . PHE A 1 797 ? 14.734 -29.922 -7.371 1 92.44 797 PHE A C 1
ATOM 6148 O O . PHE A 1 797 ? 14.93 -31.016 -7.902 1 92.44 797 PHE A O 1
ATOM 6155 N N . THR A 1 798 ? 15.078 -28.812 -7.984 1 88.62 798 THR A N 1
ATOM 6156 C CA . THR A 1 798 ? 15.734 -28.828 -9.281 1 88.62 798 THR A CA 1
ATOM 6157 C C . THR A 1 798 ? 17.203 -29.234 -9.141 1 88.62 798 THR A C 1
ATOM 6159 O O . THR A 1 798 ? 17.891 -29.422 -10.141 1 88.62 798 THR A O 1
ATOM 6162 N N . LYS A 1 799 ? 17.609 -29.453 -7.949 1 86.69 799 LYS A N 1
ATOM 6163 C CA . LYS A 1 799 ? 19.016 -29.781 -7.723 1 86.69 799 LYS A CA 1
ATOM 6164 C C . LYS A 1 799 ? 19.188 -31.281 -7.438 1 86.69 799 LYS A C 1
ATOM 6166 O O . LYS A 1 799 ? 20.297 -31.734 -7.191 1 86.69 799 LYS A O 1
ATOM 6171 N N . ILE A 1 800 ? 18.062 -31.984 -7.496 1 88.38 800 ILE A N 1
ATOM 6172 C CA . ILE A 1 800 ? 18.141 -33.438 -7.297 1 88.38 800 ILE A CA 1
ATOM 6173 C C . ILE A 1 800 ? 17.531 -34.156 -8.492 1 88.38 800 ILE A C 1
ATOM 6175 O O . ILE A 1 800 ? 16.75 -33.562 -9.242 1 88.38 800 ILE A O 1
ATOM 6179 N N . ASN A 1 801 ? 17.891 -35.375 -8.617 1 87.06 801 ASN A N 1
ATOM 6180 C CA . ASN A 1 801 ? 17.328 -36.188 -9.68 1 87.06 801 ASN A CA 1
ATOM 6181 C C . ASN A 1 801 ? 15.938 -36.719 -9.312 1 87.06 801 ASN A C 1
ATOM 6183 O O . ASN A 1 801 ? 15.797 -37.844 -8.82 1 87.06 801 ASN A O 1
ATOM 6187 N N . LEU A 1 802 ? 14.992 -36 -9.672 1 89.44 802 LEU A N 1
ATOM 6188 C CA . LEU A 1 802 ? 13.625 -36.344 -9.289 1 89.44 802 LEU A CA 1
ATOM 6189 C C . LEU A 1 802 ? 13.125 -37.562 -10.062 1 89.44 802 LEU A C 1
ATOM 6191 O O . LEU A 1 802 ? 12.258 -38.281 -9.578 1 89.44 802 LEU A O 1
ATOM 6195 N N . THR A 1 803 ? 13.68 -37.812 -11.297 1 87.06 803 THR A N 1
ATOM 6196 C CA . THR A 1 803 ? 13.305 -38.969 -12.086 1 87.06 803 THR A CA 1
ATOM 6197 C C . THR A 1 803 ? 13.617 -40.25 -11.32 1 87.06 803 THR A C 1
ATOM 6199 O O . THR A 1 803 ? 12.828 -41.219 -11.344 1 87.06 803 THR A O 1
ATOM 6202 N N . TYR A 1 804 ? 14.75 -40.188 -10.688 1 86.88 804 TYR A N 1
ATOM 6203 C CA . TYR A 1 804 ? 15.18 -41.312 -9.891 1 86.88 804 TYR A CA 1
ATOM 6204 C C . TYR A 1 804 ? 14.141 -41.688 -8.836 1 86.88 804 TYR A C 1
ATOM 6206 O O . TYR A 1 804 ? 13.844 -42.844 -8.609 1 86.88 804 TYR A O 1
ATOM 6214 N N . TYR A 1 805 ? 13.5 -40.844 -8.25 1 90.56 805 TYR A N 1
ATOM 6215 C CA . TYR A 1 805 ? 12.555 -41.062 -7.164 1 90.56 805 TYR A CA 1
ATOM 6216 C C . TYR A 1 805 ? 11.164 -41.344 -7.703 1 90.56 805 TYR A C 1
ATOM 6218 O O . TYR A 1 805 ? 10.414 -42.125 -7.121 1 90.56 805 TYR A O 1
ATOM 6226 N N . LEU A 1 806 ? 10.82 -40.781 -8.797 1 89.44 806 LEU A N 1
ATOM 6227 C CA . LEU A 1 806 ? 9.477 -40.969 -9.336 1 89.44 806 LEU A CA 1
ATOM 6228 C C . LEU A 1 806 ? 9.328 -42.312 -10.016 1 89.44 806 LEU A C 1
ATOM 6230 O O . LEU A 1 806 ? 8.211 -42.844 -10.148 1 89.44 806 LEU A O 1
ATOM 6234 N N . GLU A 1 807 ? 10.445 -42.906 -10.414 1 86.81 807 GLU A N 1
ATOM 6235 C CA . GLU A 1 807 ? 10.406 -44.188 -11.109 1 86.81 807 GLU A CA 1
ATOM 6236 C C . GLU A 1 807 ? 10.117 -45.344 -10.141 1 86.81 807 GLU A C 1
ATOM 6238 O O . GLU A 1 807 ? 9.594 -46.375 -10.547 1 86.81 807 GLU A O 1
ATOM 6243 N N . ASP A 1 808 ? 10.508 -45.094 -8.836 1 90.38 808 ASP A N 1
ATOM 6244 C CA . ASP A 1 808 ? 10.32 -46.094 -7.812 1 90.38 808 ASP A CA 1
ATOM 6245 C C . ASP A 1 808 ? 9.469 -45.562 -6.656 1 90.38 808 ASP A C 1
ATOM 6247 O O . ASP A 1 808 ? 9.852 -44.594 -5.996 1 90.38 808 ASP A O 1
ATOM 6251 N N . ARG A 1 809 ? 8.445 -46.344 -6.348 1 91.06 809 ARG A N 1
ATOM 6252 C CA . ARG A 1 809 ? 7.5 -45.875 -5.336 1 91.06 809 ARG A CA 1
ATOM 6253 C C . ARG A 1 809 ? 8.125 -45.938 -3.943 1 91.06 809 ARG A C 1
ATOM 6255 O O . ARG A 1 809 ? 7.836 -45.062 -3.104 1 91.06 809 ARG A O 1
ATOM 6262 N N . ILE A 1 810 ? 8.891 -46.906 -3.668 1 91.75 810 ILE A N 1
ATOM 6263 C CA . ILE A 1 810 ? 9.484 -47.062 -2.344 1 91.75 810 ILE A CA 1
ATOM 6264 C C . ILE A 1 810 ? 10.5 -45.938 -2.107 1 91.75 810 ILE A C 1
ATOM 6266 O O . ILE A 1 810 ? 10.523 -45.312 -1.032 1 91.75 810 ILE A O 1
ATOM 6270 N N . ARG A 1 811 ? 11.281 -45.656 -3.113 1 92.44 811 ARG A N 1
ATOM 6271 C CA . ARG A 1 811 ? 12.25 -44.562 -3 1 92.44 811 ARG A CA 1
ATOM 6272 C C . ARG A 1 811 ? 11.547 -43.219 -2.812 1 92.44 811 ARG A C 1
ATOM 6274 O O . ARG A 1 811 ? 12.016 -42.375 -2.051 1 92.44 811 ARG A O 1
ATOM 6281 N N . LEU A 1 812 ? 10.453 -43.062 -3.557 1 94.5 812 LEU A N 1
ATOM 6282 C CA . LEU A 1 812 ? 9.695 -41.844 -3.443 1 94.5 812 LEU A CA 1
ATOM 6283 C C . LEU A 1 812 ? 9.117 -41.688 -2.039 1 94.5 812 LEU A C 1
ATOM 6285 O O . LEU A 1 812 ? 9.18 -40.594 -1.459 1 94.5 812 LEU A O 1
ATOM 6289 N N . GLN A 1 813 ? 8.586 -42.719 -1.548 1 94.56 813 GLN A N 1
ATOM 6290 C CA . GLN A 1 813 ? 8.016 -42.656 -0.205 1 94.56 813 GLN A CA 1
ATOM 6291 C C . GLN A 1 813 ? 9.086 -42.375 0.838 1 94.56 813 GLN A C 1
ATOM 6293 O O . GLN A 1 813 ? 8.844 -41.594 1.78 1 94.56 813 GLN A O 1
ATOM 6298 N N . GLU A 1 814 ? 10.25 -43 0.701 1 94.75 814 GLU A N 1
ATOM 6299 C CA . GLU A 1 814 ? 11.336 -42.75 1.639 1 94.75 814 GLU A CA 1
ATOM 6300 C C . GLU A 1 814 ? 11.758 -41.281 1.616 1 94.75 814 GLU A C 1
ATOM 6302 O O . GLU A 1 814 ? 12.039 -40.688 2.662 1 94.75 814 GLU A O 1
ATOM 6307 N N . LEU A 1 815 ? 11.812 -40.781 0.446 1 95.25 815 LEU A N 1
ATOM 6308 C CA . LEU A 1 815 ? 12.18 -39.375 0.313 1 95.25 815 LEU A CA 1
ATOM 6309 C C . LEU A 1 815 ? 11.188 -38.469 1.052 1 95.25 815 LEU A C 1
ATOM 6311 O O . LEU A 1 815 ? 11.594 -37.562 1.784 1 95.25 815 LEU A O 1
ATOM 6315 N N . VAL A 1 816 ? 9.867 -38.688 0.879 1 96.56 816 VAL A N 1
ATOM 6316 C CA . VAL A 1 816 ? 8.836 -37.844 1.479 1 96.56 816 VAL A CA 1
ATOM 6317 C C . VAL A 1 816 ? 8.812 -38.062 2.992 1 96.56 816 VAL A C 1
ATOM 6319 O O . VAL A 1 816 ? 8.695 -37.094 3.758 1 96.56 816 VAL A O 1
ATOM 6322 N N . LEU A 1 817 ? 8.992 -39.281 3.471 1 96.19 817 LEU A N 1
ATOM 6323 C CA . LEU A 1 817 ? 8.969 -39.594 4.895 1 96.19 817 LEU A CA 1
ATOM 6324 C C . LEU A 1 817 ? 10.125 -38.906 5.621 1 96.19 817 LEU A C 1
ATOM 6326 O O . LEU A 1 817 ? 10.008 -38.562 6.801 1 96.19 817 LEU A O 1
ATOM 6330 N N . GLN A 1 818 ? 11.227 -38.75 4.926 1 95.69 818 GLN A N 1
ATOM 6331 C CA . GLN A 1 818 ? 12.383 -38.062 5.5 1 95.69 818 GLN A CA 1
ATOM 6332 C C . GLN A 1 818 ? 12.07 -36.625 5.816 1 95.69 818 GLN A C 1
ATOM 6334 O O . GLN A 1 818 ? 12.797 -35.969 6.578 1 95.69 818 GLN A O 1
ATOM 6339 N N . HIS A 1 819 ? 10.977 -36.094 5.309 1 97.44 819 HIS A N 1
ATOM 6340 C CA . HIS A 1 819 ? 10.664 -34.656 5.434 1 97.44 819 HIS A CA 1
ATOM 6341 C C . HIS A 1 819 ? 9.445 -34.438 6.32 1 97.44 819 HIS A C 1
ATOM 6343 O O . HIS A 1 819 ? 8.852 -33.375 6.32 1 97.44 819 HIS A O 1
ATOM 6349 N N . ILE A 1 820 ? 8.992 -35.438 7.047 1 95.19 820 ILE A N 1
ATOM 6350 C CA . ILE A 1 820 ? 7.812 -35.312 7.898 1 95.19 820 ILE A CA 1
ATOM 6351 C C . ILE A 1 820 ? 8.18 -35.625 9.344 1 95.19 820 ILE A C 1
ATOM 6353 O O . ILE A 1 820 ? 8.625 -36.719 9.648 1 95.19 820 ILE A O 1
ATOM 6357 N N . ILE A 1 821 ? 8.016 -34.625 10.172 1 93.19 821 ILE A N 1
ATOM 6358 C CA . ILE A 1 821 ? 8.258 -34.781 11.602 1 93.19 821 ILE A CA 1
ATOM 6359 C C . ILE A 1 821 ? 6.934 -34.844 12.352 1 93.19 821 ILE A C 1
ATOM 6361 O O . ILE A 1 821 ? 6.16 -33.875 12.344 1 93.19 821 ILE A O 1
ATOM 6365 N N . PRO A 1 822 ? 6.664 -35.875 13.023 1 88.62 822 PRO A N 1
ATOM 6366 C CA . PRO A 1 822 ? 5.461 -35.906 13.867 1 88.62 822 PRO A CA 1
ATOM 6367 C C . PRO A 1 822 ? 5.613 -35.062 15.133 1 88.62 822 PRO A C 1
ATOM 6369 O O . PRO A 1 822 ? 6.66 -35.125 15.789 1 88.62 822 PRO A O 1
ATOM 6372 N N . THR A 1 823 ? 4.668 -34.219 15.258 1 76.5 823 THR A N 1
ATOM 6373 C CA . THR A 1 823 ? 4.668 -33.375 16.438 1 76.5 823 THR A CA 1
ATOM 6374 C C . THR A 1 823 ? 3.648 -33.875 17.469 1 76.5 823 THR A C 1
ATOM 6376 O O . THR A 1 823 ? 2.449 -33.906 17.172 1 76.5 823 THR A O 1
ATOM 6379 N N . ASP A 1 824 ? 4.109 -34.406 18.609 1 64.38 824 ASP A N 1
ATOM 6380 C CA . ASP A 1 824 ? 3.262 -34.969 19.656 1 64.38 824 ASP A CA 1
ATOM 6381 C C . ASP A 1 824 ? 2.729 -33.875 20.578 1 64.38 824 ASP A C 1
ATOM 6383 O O . ASP A 1 824 ? 3.465 -32.938 20.953 1 64.38 824 ASP A O 1
ATOM 6387 N N . PRO A 1 825 ? 1.386 -33.906 20.812 1 60.09 825 PRO A N 1
ATOM 6388 C CA . PRO A 1 825 ? 0.778 -32.906 21.703 1 60.09 825 PRO A CA 1
ATOM 6389 C C . PRO A 1 825 ? 1.461 -32.844 23.062 1 60.09 825 PRO A C 1
ATOM 6391 O O . PRO A 1 825 ? 1.429 -31.812 23.719 1 60.09 825 PRO A O 1
ATOM 6394 N N . SER A 1 826 ? 1.89 -34.094 23.516 1 54.75 826 SER A N 1
ATOM 6395 C CA . SER A 1 826 ? 2.455 -34.156 24.859 1 54.75 826 SER A CA 1
ATOM 6396 C C . SER A 1 826 ? 3.602 -33.156 25.016 1 54.75 826 SER A C 1
ATOM 6398 O O . SER A 1 826 ? 3.883 -32.688 26.125 1 54.75 826 SER A O 1
ATOM 6400 N N . SER A 1 827 ? 4.215 -32.812 23.922 1 53 827 SER A N 1
ATOM 6401 C CA . SER A 1 827 ? 5.332 -31.875 24 1 53 827 SER A CA 1
ATOM 6402 C C . SER A 1 827 ? 4.859 -30.469 24.391 1 53 827 SER A C 1
ATOM 6404 O O . SER A 1 827 ? 5.637 -29.688 24.938 1 53 827 SER A O 1
ATOM 6406 N N . PHE A 1 828 ? 3.52 -30.359 24.188 1 53.72 828 PHE A N 1
ATOM 6407 C CA . PHE A 1 828 ? 2.963 -29.047 24.5 1 53.72 828 PHE A CA 1
ATOM 6408 C C . PHE A 1 828 ? 2.229 -29.078 25.828 1 53.72 828 PHE A C 1
ATOM 6410 O O . PHE A 1 828 ? 1.865 -28.031 26.375 1 53.72 828 PHE A O 1
ATOM 6417 N N . ASP A 1 829 ? 1.754 -30.438 26.328 1 49.25 829 ASP A N 1
ATOM 6418 C CA . ASP A 1 829 ? 1.028 -30.578 27.594 1 49.25 829 ASP A CA 1
ATOM 6419 C C . ASP A 1 829 ? 1.951 -30.359 28.781 1 49.25 829 ASP A C 1
ATOM 6421 O O . ASP A 1 829 ? 1.518 -30.453 29.938 1 49.25 829 ASP A O 1
ATOM 6425 N N . GLN A 1 830 ? 3.207 -30.812 28.656 1 41.53 830 GLN A N 1
ATOM 6426 C CA . GLN A 1 830 ? 3.98 -30.922 29.891 1 41.53 830 GLN A CA 1
ATOM 6427 C C . GLN A 1 830 ? 4.082 -29.578 30.594 1 41.53 830 GLN A C 1
ATOM 6429 O O . GLN A 1 830 ? 4.461 -28.578 29.984 1 41.53 830 GLN A O 1
ATOM 6434 N N . ASN A 1 831 ? 3.275 -29.281 31.609 1 38.66 831 ASN A N 1
ATOM 6435 C CA . ASN A 1 831 ? 3.709 -28.516 32.781 1 38.66 831 ASN A CA 1
ATOM 6436 C C . ASN A 1 831 ? 5.199 -28.703 33.031 1 38.66 831 ASN A C 1
ATOM 6438 O O . ASN A 1 831 ? 5.656 -28.516 34.156 1 38.66 831 ASN A O 1
ATOM 6442 N N . ASP A 1 832 ? 5.75 -29.844 32.594 1 37.31 832 ASP A N 1
ATOM 6443 C CA . ASP A 1 832 ? 7.035 -30.188 33.188 1 37.31 832 ASP A CA 1
ATOM 6444 C C . ASP A 1 832 ? 8.023 -29.031 33.094 1 37.31 832 ASP A C 1
ATOM 6446 O O . ASP A 1 832 ? 7.914 -28.203 32.156 1 37.31 832 ASP A O 1
ATOM 6450 N N . GLY A 1 833 ? 8.742 -28.781 34.062 1 36.69 833 GLY A N 1
ATOM 6451 C CA . GLY A 1 833 ? 9.852 -27.938 34.5 1 36.69 833 GLY A CA 1
ATOM 6452 C C . GLY A 1 833 ? 10.797 -27.578 33.375 1 36.69 833 GLY A C 1
ATOM 6453 O O . GLY A 1 833 ? 11.844 -26.969 33.594 1 36.69 833 GLY A O 1
ATOM 6454 N N . ASN A 1 834 ? 10.977 -28.438 32.438 1 38.84 834 ASN A N 1
ATOM 6455 C CA . ASN A 1 834 ? 12.102 -28.016 31.609 1 38.84 834 ASN A CA 1
ATOM 6456 C C . ASN A 1 834 ? 11.781 -26.766 30.812 1 38.84 834 ASN A C 1
ATOM 6458 O O . ASN A 1 834 ? 11.172 -26.828 29.734 1 38.84 834 ASN A O 1
ATOM 6462 N N . GLN A 1 835 ? 11.414 -25.688 31.375 1 44.06 835 GLN A N 1
ATOM 6463 C CA . GLN A 1 835 ? 11.188 -24.266 31.125 1 44.06 835 GLN A CA 1
ATOM 6464 C C . GLN A 1 835 ? 11.969 -23.781 29.906 1 44.06 835 GLN A C 1
ATOM 6466 O O . GLN A 1 835 ? 11.711 -22.688 29.391 1 44.06 835 GLN A O 1
ATOM 6471 N N . ASP A 1 836 ? 12.969 -24.5 29.406 1 51.72 836 ASP A N 1
ATOM 6472 C CA . ASP A 1 836 ? 13.945 -23.844 28.531 1 51.72 836 ASP A CA 1
ATOM 6473 C C . ASP A 1 836 ? 13.531 -23.969 27.078 1 51.72 836 ASP A C 1
ATOM 6475 O O . ASP A 1 836 ? 14.07 -23.266 26.219 1 51.72 836 ASP A O 1
ATOM 6479 N N . GLU A 1 837 ? 12.477 -24.875 26.609 1 67 837 GLU A N 1
ATOM 6480 C CA . GLU A 1 837 ? 12.242 -24.969 25.172 1 67 837 GLU A CA 1
ATOM 6481 C C . GLU A 1 837 ? 10.945 -24.266 24.766 1 67 837 GLU A C 1
ATOM 6483 O O . GLU A 1 837 ? 9.938 -24.922 24.5 1 67 837 GLU A O 1
ATOM 6488 N N . VAL A 1 838 ? 10.859 -23.062 24.891 1 66.06 838 VAL A N 1
ATOM 6489 C CA . VAL A 1 838 ? 9.711 -22.25 24.5 1 66.06 838 VAL A CA 1
ATOM 6490 C C . VAL A 1 838 ? 9.703 -22.078 22.984 1 66.06 838 VAL A C 1
ATOM 6492 O O . VAL A 1 838 ? 10.711 -21.672 22.391 1 66.06 838 VAL A O 1
ATOM 6495 N N . VAL A 1 839 ? 8.516 -22.5 22.375 1 74.56 839 VAL A N 1
ATOM 6496 C CA . VAL A 1 839 ? 8.367 -22.312 20.938 1 74.56 839 VAL A CA 1
ATOM 6497 C C . VAL A 1 839 ? 8.062 -20.844 20.641 1 74.56 839 VAL A C 1
ATOM 6499 O O . VAL A 1 839 ? 7.164 -20.25 21.25 1 74.56 839 VAL A O 1
ATOM 6502 N N . GLU A 1 840 ? 8.859 -20.297 19.812 1 75.19 840 GLU A N 1
ATOM 6503 C CA . GLU A 1 840 ? 8.625 -18.922 19.391 1 75.19 840 GLU A CA 1
ATOM 6504 C C . GLU A 1 840 ? 7.297 -18.781 18.641 1 75.19 840 GLU A C 1
ATOM 6506 O O . GLU A 1 840 ? 6.785 -19.766 18.094 1 75.19 840 GLU A O 1
ATOM 6511 N N . PRO A 1 841 ? 6.781 -17.547 18.688 1 75.19 841 PRO A N 1
ATOM 6512 C CA . PRO A 1 841 ? 5.492 -17.344 18.016 1 75.19 841 PRO A CA 1
ATOM 6513 C C . PRO A 1 841 ? 5.516 -17.734 16.547 1 75.19 841 PRO A C 1
ATOM 6515 O O . PRO A 1 841 ? 6.473 -17.438 15.836 1 75.19 841 PRO A O 1
ATOM 6518 N N . PHE A 1 842 ? 4.543 -18.5 16.078 1 82.75 842 PHE A N 1
ATOM 6519 C CA . PHE A 1 842 ? 4.219 -18.875 14.711 1 82.75 842 PHE A CA 1
ATOM 6520 C C . PHE A 1 842 ? 5.238 -19.875 14.172 1 82.75 842 PHE A C 1
ATOM 6522 O O . PHE A 1 842 ? 5.316 -20.094 12.961 1 82.75 842 PHE A O 1
ATOM 6529 N N . ARG A 1 843 ? 6.066 -20.391 15.078 1 85.31 843 ARG A N 1
ATOM 6530 C CA . ARG A 1 843 ? 6.93 -21.516 14.711 1 85.31 843 ARG A CA 1
ATOM 6531 C C . ARG A 1 843 ? 6.262 -22.844 15.023 1 85.31 843 ARG A C 1
ATOM 6533 O O . ARG A 1 843 ? 5.594 -22.984 16.047 1 85.31 843 ARG A O 1
ATOM 6540 N N . PRO A 1 844 ? 6.543 -23.781 14.148 1 87.06 844 PRO A N 1
ATOM 6541 C CA . PRO A 1 844 ? 5.852 -25.047 14.375 1 87.06 844 PRO A CA 1
ATOM 6542 C C . PRO A 1 844 ? 6.523 -25.906 15.445 1 87.06 844 PRO A C 1
ATOM 6544 O O . PRO A 1 844 ? 5.883 -26.781 16.031 1 87.06 844 PRO A O 1
ATOM 6547 N N . LEU A 1 845 ? 7.863 -25.719 15.594 1 86.62 845 LEU A N 1
ATOM 6548 C CA . LEU A 1 845 ? 8.609 -26.531 16.547 1 86.62 845 LEU A CA 1
ATOM 6549 C C . LEU A 1 845 ? 9.703 -25.703 17.219 1 86.62 845 LEU A C 1
ATOM 6551 O O . LEU A 1 845 ? 10.086 -24.641 16.719 1 86.62 845 LEU A O 1
ATOM 6555 N N . TYR A 1 846 ? 10.062 -26.25 18.328 1 84.44 846 TYR A N 1
ATOM 6556 C CA . TYR A 1 846 ? 11.188 -25.609 19.016 1 84.44 846 TYR A CA 1
ATOM 6557 C C . TYR A 1 846 ? 12.5 -25.891 18.266 1 84.44 846 TYR A C 1
ATOM 6559 O O . TYR A 1 846 ? 12.789 -27.031 17.922 1 84.44 846 TYR A O 1
ATOM 6567 N N . ILE A 1 847 ? 13.258 -24.891 17.969 1 88.06 847 ILE A N 1
ATOM 6568 C CA . ILE A 1 847 ? 14.539 -25.016 17.297 1 88.06 847 ILE A CA 1
ATOM 6569 C C . ILE A 1 847 ? 15.664 -24.609 18.234 1 88.06 847 ILE A C 1
ATOM 6571 O O . ILE A 1 847 ? 15.641 -23.516 18.812 1 88.06 847 ILE A O 1
ATOM 6575 N N . GLY A 1 848 ? 16.547 -25.438 18.531 1 87.75 848 GLY A N 1
ATOM 6576 C CA . GLY A 1 848 ? 17.703 -25.203 19.375 1 87.75 848 GLY A CA 1
ATOM 6577 C C . GLY A 1 848 ? 18.938 -25.938 18.922 1 87.75 848 GLY A C 1
ATOM 6578 O O . GLY A 1 848 ? 18.859 -26.859 18.109 1 87.75 848 GLY A O 1
ATOM 6579 N N . ASP A 1 849 ? 20.062 -25.516 19.438 1 88.5 849 ASP A N 1
ATOM 6580 C CA . ASP A 1 849 ? 21.312 -26.156 19.062 1 88.5 849 ASP A CA 1
ATOM 6581 C C . ASP A 1 849 ? 21.391 -27.594 19.562 1 88.5 849 ASP A C 1
ATOM 6583 O O . ASP A 1 849 ? 21.297 -27.844 20.766 1 88.5 849 ASP A O 1
ATOM 6587 N N . GLY A 1 850 ? 21.484 -28.453 18.672 1 88.06 850 GLY A N 1
ATOM 6588 C CA . GLY A 1 850 ? 21.656 -29.844 19.031 1 88.06 850 GLY A CA 1
ATOM 6589 C C . GLY A 1 850 ? 20.344 -30.578 19.203 1 88.06 850 GLY A C 1
ATOM 6590 O O . GLY A 1 850 ? 20.344 -31.781 19.516 1 88.06 850 GLY A O 1
ATOM 6591 N N . LYS A 1 851 ? 19.25 -29.906 19.016 1 90.5 851 LYS A N 1
ATOM 6592 C CA . LYS A 1 851 ? 17.953 -30.578 19.141 1 90.5 851 LYS A CA 1
ATOM 6593 C C . LYS A 1 851 ? 17.75 -31.578 18.016 1 90.5 851 LYS A C 1
ATOM 6595 O O . LYS A 1 851 ? 18.078 -31.297 16.859 1 90.5 851 LYS A O 1
ATOM 6600 N N . VAL A 1 852 ? 17.25 -32.812 18.375 1 92.62 852 VAL A N 1
ATOM 6601 C CA . VAL A 1 852 ? 17.047 -33.875 17.406 1 92.62 852 VAL A CA 1
ATOM 6602 C C . VAL A 1 852 ? 15.57 -34.25 17.312 1 92.62 852 VAL A C 1
ATOM 6604 O O . VAL A 1 852 ? 14.883 -34.312 18.344 1 92.62 852 VAL A O 1
ATOM 6607 N N . TYR A 1 853 ? 15.039 -34.312 16.141 1 92.69 853 TYR A N 1
ATOM 6608 C CA . TYR A 1 853 ? 13.688 -34.812 15.883 1 92.69 853 TYR A CA 1
ATOM 6609 C C . TYR A 1 853 ? 13.711 -36.031 14.984 1 92.69 853 TYR A C 1
ATOM 6611 O O . TYR A 1 853 ? 14.547 -36.125 14.086 1 92.69 853 TYR A O 1
ATOM 6619 N N . SER A 1 854 ? 12.836 -36.938 15.227 1 93.31 854 SER A N 1
ATOM 6620 C CA . SER A 1 854 ? 12.68 -38.094 14.367 1 93.31 854 SER A CA 1
ATOM 6621 C C . SER A 1 854 ? 11.648 -37.844 13.273 1 93.31 854 SER A C 1
ATOM 6623 O O . SER A 1 854 ? 10.562 -37.344 13.547 1 93.31 854 SER A O 1
ATOM 6625 N N . THR A 1 855 ? 12.023 -38.219 12.086 1 95.31 855 THR A N 1
ATOM 6626 C CA . THR A 1 855 ? 11.055 -38.156 10.992 1 95.31 855 THR A CA 1
ATOM 6627 C C . THR A 1 855 ? 10.289 -39.469 10.875 1 95.31 855 THR A C 1
ATOM 6629 O O . THR A 1 855 ? 10.586 -40.438 11.586 1 95.31 855 THR A O 1
ATOM 6632 N N . LEU A 1 856 ? 9.359 -39.469 10.031 1 93.31 856 LEU A N 1
ATOM 6633 C CA . LEU A 1 856 ? 8.578 -40.688 9.844 1 93.31 856 LEU A CA 1
ATOM 6634 C C . LEU A 1 856 ? 9.422 -41.781 9.188 1 93.31 856 LEU A C 1
ATOM 6636 O O . LEU A 1 856 ? 9.047 -42.969 9.203 1 93.31 856 LEU A O 1
ATOM 6640 N N . LEU A 1 857 ? 10.555 -41.344 8.594 1 94.75 857 LEU A N 1
ATOM 6641 C CA . LEU A 1 857 ? 11.453 -42.344 8.016 1 94.75 857 LEU A CA 1
ATOM 6642 C C . LEU A 1 857 ? 12.258 -43.062 9.102 1 94.75 857 LEU A C 1
ATOM 6644 O O . LEU A 1 857 ? 12.773 -44.156 8.875 1 94.75 857 LEU A O 1
ATOM 6648 N N . SER A 1 858 ? 12.328 -42.562 10.25 1 93.56 858 SER A N 1
ATOM 6649 C CA . SER A 1 858 ? 13.156 -43.094 11.336 1 93.56 858 SER A CA 1
ATOM 6650 C C . SER A 1 858 ? 12.57 -44.375 11.906 1 93.56 858 SER A C 1
ATOM 6652 O O . SER A 1 858 ? 11.352 -44.531 11.992 1 93.56 858 SER A O 1
ATOM 6654 N N . SER A 1 859 ? 13.43 -45.188 12.391 1 90.62 859 SER A N 1
ATOM 6655 C CA . SER A 1 859 ? 13.016 -46.438 13.039 1 90.62 859 SER A CA 1
ATOM 6656 C C . SER A 1 859 ? 12.344 -46.156 14.383 1 90.62 859 SER A C 1
ATOM 6658 O O . SER A 1 859 ? 11.508 -46.938 14.836 1 90.62 859 SER A O 1
ATOM 6660 N N . ALA A 1 860 ? 12.656 -45.062 14.883 1 86.5 860 ALA A N 1
ATOM 6661 C CA . ALA A 1 860 ? 12.039 -44.656 16.141 1 86.5 860 ALA A CA 1
ATOM 6662 C C . ALA A 1 860 ? 10.547 -44.406 15.977 1 86.5 860 ALA A C 1
ATOM 6664 O O . ALA A 1 860 ? 9.766 -44.594 16.922 1 86.5 860 ALA A O 1
ATOM 6665 N N . GLU A 1 861 ? 10.18 -44.062 14.797 1 87.81 861 GLU A N 1
ATOM 6666 C CA . GLU A 1 861 ? 8.781 -43.781 14.508 1 87.81 861 GLU A CA 1
ATOM 6667 C C . GLU A 1 861 ? 8.148 -44.906 13.688 1 87.81 861 GLU A C 1
ATOM 6669 O O . GLU A 1 861 ? 7.078 -44.719 13.109 1 87.81 861 GLU A O 1
ATOM 6674 N N . GLY A 1 862 ? 8.891 -46 13.547 1 84 862 GLY A N 1
ATOM 6675 C CA . GLY A 1 862 ? 8.359 -47.156 12.828 1 84 862 GLY A CA 1
ATOM 6676 C C . GLY A 1 862 ? 8.789 -47.188 11.375 1 84 862 GLY A C 1
ATOM 6677 O O . GLY A 1 862 ? 8.305 -48.031 10.609 1 84 862 GLY A O 1
ATOM 6678 N N . GLY A 1 863 ? 9.68 -46.312 10.992 1 87.69 863 GLY A N 1
ATOM 6679 C CA . GLY A 1 863 ? 10.148 -46.281 9.617 1 87.69 863 GLY A CA 1
ATOM 6680 C C . GLY A 1 863 ? 11.25 -47.281 9.352 1 87.69 863 GLY A C 1
ATOM 6681 O O . GLY A 1 863 ? 11.703 -47.969 10.266 1 87.69 863 GLY A O 1
ATOM 6682 N N . PRO A 1 864 ? 11.656 -47.375 8.156 1 87.5 864 PRO A N 1
ATOM 6683 C CA . PRO A 1 864 ? 12.586 -48.406 7.762 1 87.5 864 PRO A CA 1
ATOM 6684 C C . PRO A 1 864 ? 14.047 -48 7.93 1 87.5 864 PRO A C 1
ATOM 6686 O O . PRO A 1 864 ? 14.945 -48.844 7.836 1 87.5 864 PRO A O 1
ATOM 6689 N N . SER A 1 865 ? 14.297 -46.812 8.227 1 89.5 865 SER A N 1
ATOM 6690 C CA . SER A 1 865 ? 15.68 -46.344 8.195 1 89.5 865 SER A CA 1
ATOM 6691 C C . SER A 1 865 ? 16.172 -46 9.594 1 89.5 865 SER A C 1
ATOM 6693 O O . SER A 1 865 ? 15.422 -45.469 10.414 1 89.5 865 SER A O 1
ATOM 6695 N N . GLY A 1 866 ? 17.422 -46.281 9.922 1 86.31 866 GLY A N 1
ATOM 6696 C CA . GLY A 1 866 ? 18.047 -45.844 11.164 1 86.31 866 GLY A CA 1
ATOM 6697 C C . GLY A 1 866 ? 18.625 -44.469 11.102 1 86.31 866 GLY A C 1
ATOM 6698 O O . GLY A 1 866 ? 19.078 -43.906 12.109 1 86.31 866 GLY A O 1
ATOM 6699 N N . TYR A 1 867 ? 18.562 -43.875 9.938 1 88.56 867 TYR A N 1
ATOM 6700 C CA . TYR A 1 867 ? 19.109 -42.531 9.742 1 88.56 867 TYR A CA 1
ATOM 6701 C C . TYR A 1 867 ? 18 -41.531 9.383 1 88.56 867 TYR A C 1
ATOM 6703 O O . TYR A 1 867 ? 18.172 -40.688 8.5 1 88.56 867 TYR A O 1
ATOM 6711 N N . GLY A 1 868 ? 16.859 -41.688 9.984 1 92.31 868 GLY A N 1
ATOM 6712 C CA . GLY A 1 868 ? 15.727 -40.812 9.695 1 92.31 868 GLY A CA 1
ATOM 6713 C C . GLY A 1 868 ? 15.586 -39.656 10.68 1 92.31 868 GLY A C 1
ATOM 6714 O O . GLY A 1 868 ? 14.57 -38.969 10.688 1 92.31 868 GLY A O 1
ATOM 6715 N N . GLU A 1 869 ? 16.641 -39.438 11.492 1 94.06 869 GLU A N 1
ATOM 6716 C CA . GLU A 1 869 ? 16.578 -38.344 12.461 1 94.06 869 GLU A CA 1
ATOM 6717 C C . GLU A 1 869 ? 17.297 -37.094 11.93 1 94.06 869 GLU A C 1
ATOM 6719 O O . GLU A 1 869 ? 18.266 -37.219 11.18 1 94.06 869 GLU A O 1
ATOM 6724 N N . VAL A 1 870 ? 16.734 -35.938 12.289 1 94.62 870 VAL A N 1
ATOM 6725 C CA . VAL A 1 870 ? 17.312 -34.688 11.836 1 94.62 870 VAL A CA 1
ATOM 6726 C C . VAL A 1 870 ? 17.734 -33.844 13.039 1 94.62 870 VAL A C 1
ATOM 6728 O O . VAL A 1 870 ? 17.094 -33.906 14.094 1 94.62 870 VAL A O 1
ATOM 6731 N N . SER A 1 871 ? 18.781 -33.125 12.906 1 94 871 SER A N 1
ATOM 6732 C CA . SER A 1 871 ? 19.312 -32.281 13.969 1 94 871 SER A CA 1
ATOM 6733 C C . SER A 1 871 ? 19.484 -30.844 13.484 1 94 871 SER A C 1
ATOM 6735 O O . SER A 1 871 ? 19.656 -30.594 12.289 1 94 871 SER A O 1
ATOM 6737 N N . PHE A 1 872 ? 19.375 -29.875 14.43 1 92.69 872 PHE A N 1
ATOM 6738 C CA . PHE A 1 872 ? 19.484 -28.453 14.125 1 92.69 872 PHE A CA 1
ATOM 6739 C C . PHE A 1 872 ? 20.812 -27.891 14.648 1 92.69 872 PHE A C 1
ATOM 6741 O O . PHE A 1 872 ? 21.266 -28.266 15.727 1 92.69 872 PHE A O 1
ATOM 6748 N N . ARG A 1 873 ? 21.469 -26.953 13.805 1 90.5 873 ARG A N 1
ATOM 6749 C CA . ARG A 1 873 ? 22.672 -26.234 14.195 1 90.5 873 ARG A CA 1
ATOM 6750 C C . ARG A 1 873 ? 22.609 -24.781 13.75 1 90.5 873 ARG A C 1
ATOM 6752 O O . ARG A 1 873 ? 22.125 -24.484 12.656 1 90.5 873 ARG A O 1
ATOM 6759 N N . PRO A 1 874 ? 23.047 -23.891 14.594 1 88.81 874 PRO A N 1
ATOM 6760 C CA . PRO A 1 874 ? 23.062 -22.484 14.164 1 88.81 874 PRO A CA 1
ATOM 6761 C C . PRO A 1 874 ? 24.156 -22.203 13.133 1 88.81 874 PRO A C 1
ATOM 6763 O O . PRO A 1 874 ? 25.219 -22.828 13.164 1 88.81 874 PRO A O 1
ATOM 6766 N N . ILE A 1 875 ? 23.812 -21.422 12.07 1 82.5 875 ILE A N 1
ATOM 6767 C CA . ILE A 1 875 ? 24.781 -21 11.07 1 82.5 875 ILE A CA 1
ATOM 6768 C C . ILE A 1 875 ? 25.609 -19.844 11.617 1 82.5 875 ILE A C 1
ATOM 6770 O O . ILE A 1 875 ? 25.062 -18.828 12.047 1 82.5 875 ILE A O 1
ATOM 6774 N N . GLU A 1 876 ? 26.844 -20.062 11.867 1 64.94 876 GLU A N 1
ATOM 6775 C CA . GLU A 1 876 ? 27.703 -18.969 12.305 1 64.94 876 GLU A CA 1
ATOM 6776 C C . GLU A 1 876 ? 27.922 -17.953 11.18 1 64.94 876 GLU A C 1
ATOM 6778 O O . GLU A 1 876 ? 28.094 -18.328 10.023 1 64.94 876 GLU A O 1
ATOM 6783 N N . PRO A 1 877 ? 27.562 -16.766 11.25 1 50.69 877 PRO A N 1
ATOM 6784 C CA . PRO A 1 877 ? 27.828 -15.805 10.188 1 50.69 877 PRO A CA 1
ATOM 6785 C C . PRO A 1 877 ? 29.25 -15.906 9.633 1 50.69 877 PRO A C 1
ATOM 6787 O O . PRO A 1 877 ? 30.203 -16.047 10.398 1 50.69 877 PRO A O 1
ATOM 6790 N N . SER A 1 878 ? 29.516 -16.547 8.43 1 42.41 878 SER A N 1
ATOM 6791 C CA . SER A 1 878 ? 30.844 -16.625 7.824 1 42.41 878 SER A CA 1
ATOM 6792 C C . SER A 1 878 ? 31.594 -15.305 7.969 1 42.41 878 SER A C 1
ATOM 6794 O O . SER A 1 878 ? 30.984 -14.234 7.898 1 42.41 878 SER A O 1
ATOM 6796 N N . SER A 1 879 ? 32.875 -15.312 8.422 1 35.91 879 SER A N 1
ATOM 6797 C CA . SER A 1 879 ? 33.875 -14.242 8.469 1 35.91 879 SER A CA 1
ATOM 6798 C C . SER A 1 879 ? 33.938 -13.508 7.133 1 35.91 879 SER A C 1
ATOM 6800 O O . SER A 1 879 ? 34.531 -12.438 7.043 1 35.91 879 SER A O 1
ATOM 6802 N N . ALA A 1 880 ? 33.781 -14.078 6.02 1 34.88 880 ALA A N 1
ATOM 6803 C CA . ALA A 1 880 ? 34 -13.438 4.73 1 34.88 880 ALA A CA 1
ATOM 6804 C C . ALA A 1 880 ? 33.062 -12.258 4.531 1 34.88 880 ALA A C 1
ATOM 6806 O O . ALA A 1 880 ? 33.344 -11.336 3.762 1 34.88 880 ALA A O 1
ATOM 6807 N N . SER A 1 881 ? 31.953 -12.328 4.953 1 32.66 881 SER A N 1
ATOM 6808 C CA . SER A 1 881 ? 31.156 -11.125 4.777 1 32.66 881 SER A CA 1
ATOM 6809 C C . SER A 1 881 ? 31.609 -10.008 5.715 1 32.66 881 SER A C 1
ATOM 6811 O O . SER A 1 881 ? 31.062 -8.906 5.699 1 32.66 881 SER A O 1
ATOM 6813 N N . ARG A 1 882 ? 32.438 -10.383 6.617 1 32.56 882 ARG A N 1
ATOM 6814 C CA . ARG A 1 882 ? 33.125 -9.375 7.438 1 32.56 882 ARG A CA 1
ATOM 6815 C C . ARG A 1 882 ? 34.188 -8.656 6.648 1 32.56 882 ARG A C 1
ATOM 6817 O O . ARG A 1 882 ? 34.625 -7.566 7.027 1 32.56 882 ARG A O 1
ATOM 6824 N N . LYS A 1 883 ? 34.938 -9.445 5.824 1 31.77 883 LYS A N 1
ATOM 6825 C CA . LYS A 1 883 ? 36.094 -8.82 5.164 1 31.77 883 LYS A CA 1
ATOM 6826 C C . LYS A 1 883 ? 35.656 -7.707 4.223 1 31.77 883 LYS A C 1
ATOM 6828 O O . LYS A 1 883 ? 36.406 -6.805 3.91 1 31.77 883 LYS A O 1
ATOM 6833 N N . SER A 1 884 ? 34.594 -7.848 3.521 1 27.61 884 SER A N 1
ATOM 6834 C CA . SER A 1 884 ? 34.344 -6.699 2.654 1 27.61 884 SER A CA 1
ATOM 6835 C C . SER A 1 884 ? 34.094 -5.434 3.471 1 27.61 884 SER A C 1
ATOM 6837 O O . SER A 1 884 ? 34.125 -4.324 2.932 1 27.61 884 SER A O 1
ATOM 6839 N N . LEU A 1 885 ? 33.688 -5.676 4.75 1 26.48 885 LEU A N 1
ATOM 6840 C CA . LEU A 1 885 ? 33.656 -4.41 5.473 1 26.48 885 LEU A CA 1
ATOM 6841 C C . LEU A 1 885 ? 35.031 -4.07 6.047 1 26.48 885 LEU A C 1
ATOM 6843 O O . LEU A 1 885 ? 35.219 -2.986 6.602 1 26.48 885 LEU A O 1
ATOM 6847 N N . LYS A 1 886 ? 35.906 -5.133 6.133 1 28.97 886 LYS A N 1
ATOM 6848 C CA . LYS A 1 886 ? 37.219 -4.855 6.707 1 28.97 886 LYS A CA 1
ATOM 6849 C C . LYS A 1 886 ? 38.031 -3.93 5.801 1 28.97 886 LYS A C 1
ATOM 6851 O O . LYS A 1 886 ? 39.125 -3.533 6.148 1 28.97 886 LYS A O 1
ATOM 6856 N N . ILE A 1 887 ? 37.688 -3.965 4.527 1 25.16 887 ILE A N 1
ATOM 6857 C CA . ILE A 1 887 ? 38.75 -3.268 3.801 1 25.16 887 ILE A CA 1
ATOM 6858 C C . ILE A 1 887 ? 38.938 -1.857 4.363 1 25.16 887 ILE A C 1
ATOM 6860 O O . ILE A 1 887 ? 39.906 -1.175 4.062 1 25.16 887 ILE A O 1
ATOM 6864 N N . PHE A 1 888 ? 37.875 -1.397 5.059 1 23.36 888 PHE A N 1
ATOM 6865 C CA . PHE A 1 888 ? 38.25 -0.011 5.32 1 23.36 888 PHE A CA 1
ATOM 6866 C C . PHE A 1 888 ? 39.156 0.088 6.547 1 23.36 888 PHE A C 1
ATOM 6868 O O . PHE A 1 888 ? 39.594 1.181 6.922 1 23.36 888 PHE A O 1
ATOM 6875 N N . LYS A 1 889 ? 39.094 -0.98 7.496 1 26.06 889 LYS A N 1
ATOM 6876 C CA . LYS A 1 889 ? 39.812 -0.621 8.703 1 26.06 889 LYS A CA 1
ATOM 6877 C C . LYS A 1 889 ? 41.312 -0.92 8.539 1 26.06 889 LYS A C 1
ATOM 6879 O O . LYS A 1 889 ? 42.062 -0.917 9.523 1 26.06 889 LYS A O 1
ATOM 6884 N N . SER A 1 890 ? 41.812 -1.324 7.445 1 21.14 890 SER A N 1
ATOM 6885 C CA . SER A 1 890 ? 43.094 -1.964 7.688 1 21.14 890 SER A CA 1
ATOM 6886 C C . SER A 1 890 ? 44.031 -1.058 8.492 1 21.14 890 SER A C 1
ATOM 6888 O O . SER A 1 890 ? 44.875 -1.54 9.219 1 21.14 890 SER A O 1
ATOM 6890 N N . ASN A 1 891 ? 44.344 0.156 8.133 1 20.44 891 ASN A N 1
ATOM 6891 C CA . ASN A 1 891 ? 45.75 0.365 8.484 1 20.44 891 ASN A CA 1
ATOM 6892 C C . ASN A 1 891 ? 45.938 0.639 9.977 1 20.44 891 ASN A C 1
ATOM 6894 O O . ASN A 1 891 ? 46.969 1.114 10.406 1 20.44 891 ASN A O 1
ATOM 6898 N N . GLY A 1 892 ? 44.844 1.002 10.766 1 19.08 892 GLY A N 1
ATOM 6899 C CA . GLY A 1 892 ? 45.469 1.594 11.938 1 19.08 892 GLY A CA 1
ATOM 6900 C C . GLY A 1 892 ? 46.094 0.568 12.859 1 19.08 892 GLY A C 1
ATOM 6901 O O . GLY A 1 892 ? 45.781 -0.624 12.766 1 19.08 892 GLY A O 1
ATOM 6902 N N . ASN A 1 893 ? 47.188 0.996 13.648 1 18.09 893 ASN A N 1
ATOM 6903 C CA . ASN A 1 893 ? 48.156 0.417 14.586 1 18.09 893 ASN A CA 1
ATOM 6904 C C . ASN A 1 893 ? 47.469 -0.258 15.766 1 18.09 893 ASN A C 1
ATOM 6906 O O . ASN A 1 893 ? 46.344 0.139 16.141 1 18.09 893 ASN A O 1
ATOM 6910 N N . LYS A 1 894 ? 47.938 -1.408 16.234 1 20.36 894 LYS A N 1
ATOM 6911 C CA . LYS A 1 894 ? 47.719 -2.504 17.172 1 20.36 894 LYS A CA 1
ATOM 6912 C C . LYS A 1 894 ? 47.594 -1.982 18.594 1 20.36 894 LYS A C 1
ATOM 6914 O O . LYS A 1 894 ? 47.625 -2.758 19.547 1 20.36 894 LYS A O 1
ATOM 6919 N N . GLY A 1 895 ? 47.094 -0.742 18.938 1 17.36 895 GLY A N 1
ATOM 6920 C CA . GLY A 1 895 ? 47.344 -0.625 20.375 1 17.36 895 GLY A CA 1
ATOM 6921 C C . GLY A 1 895 ? 46.594 -1.628 21.203 1 17.36 895 GLY A C 1
ATOM 6922 O O . GLY A 1 895 ? 45.562 -2.174 20.75 1 17.36 895 GLY A O 1
ATOM 6923 N N . ASP A 1 896 ? 47.094 -2.189 22.328 1 17.92 896 ASP A N 1
ATOM 6924 C CA . ASP A 1 896 ? 47 -3.279 23.297 1 17.92 896 ASP A CA 1
ATOM 6925 C C . ASP A 1 896 ? 45.719 -3.18 24.109 1 17.92 896 ASP A C 1
ATOM 6927 O O . ASP A 1 896 ? 45.5 -3.982 25.016 1 17.92 896 ASP A O 1
ATOM 6931 N N . ASP A 1 897 ? 44.812 -2.141 23.953 1 18.36 897 ASP A N 1
ATOM 6932 C CA . ASP A 1 897 ? 44.125 -1.978 25.234 1 18.36 897 ASP A CA 1
ATOM 6933 C C . ASP A 1 897 ? 43.156 -3.117 25.5 1 18.36 897 ASP A C 1
ATOM 6935 O O . ASP A 1 897 ? 42.406 -3.512 24.609 1 18.36 897 ASP A O 1
ATOM 6939 N N . ASP A 1 898 ? 43.281 -3.859 26.625 1 17.86 898 ASP A N 1
ATOM 6940 C CA . ASP A 1 898 ? 42.875 -5.102 27.281 1 17.86 898 ASP A CA 1
ATOM 6941 C C . ASP A 1 898 ? 41.344 -5.156 27.469 1 17.86 898 ASP A C 1
ATOM 6943 O O . ASP A 1 898 ? 40.719 -6.121 27.062 1 17.86 898 ASP A O 1
ATOM 6947 N N . ASN A 1 899 ? 40.75 -4.668 28.625 1 18.66 899 ASN A N 1
ATOM 6948 C CA . ASN A 1 899 ? 40.031 -5.527 29.578 1 18.66 899 ASN A CA 1
ATOM 6949 C C . ASN A 1 899 ? 38.531 -5.477 29.344 1 18.66 899 ASN A C 1
ATOM 6951 O O . ASN A 1 899 ? 37.781 -6.152 30.047 1 18.66 899 ASN A O 1
ATOM 6955 N N . GLY A 1 900 ? 37.875 -4.363 28.891 1 18.86 900 GLY A N 1
ATOM 6956 C CA . GLY A 1 900 ? 36.562 -4.121 29.469 1 18.86 900 GLY A CA 1
ATOM 6957 C C . GLY A 1 900 ? 35.5 -5.035 28.922 1 18.86 900 GLY A C 1
ATOM 6958 O O . GLY A 1 900 ? 35.469 -5.344 27.719 1 18.86 900 GLY A O 1
ATOM 6959 N N . GLY A 1 901 ? 34.875 -5.961 29.781 1 21.19 901 GLY A N 1
ATOM 6960 C CA . GLY A 1 901 ? 33.906 -7.039 29.672 1 21.19 901 GLY A CA 1
ATOM 6961 C C . GLY A 1 901 ? 32.562 -6.578 29.172 1 21.19 901 GLY A C 1
ATOM 6962 O O . GLY A 1 901 ? 31.641 -6.363 29.969 1 21.19 901 GLY A O 1
ATOM 6963 N N . GLY A 1 902 ? 32.469 -5.68 28.234 1 22 902 GLY A N 1
ATOM 6964 C CA . GLY A 1 902 ? 31.188 -5.117 27.859 1 22 902 GLY A CA 1
ATOM 6965 C C . GLY A 1 902 ? 30.203 -6.156 27.359 1 22 902 GLY A C 1
ATOM 6966 O O . GLY A 1 902 ? 30.578 -7.047 26.594 1 22 902 GLY A O 1
ATOM 6967 N N . ASP A 1 903 ? 29.156 -6.395 28.297 1 23.52 903 ASP A N 1
ATOM 6968 C CA . ASP A 1 903 ? 28.047 -7.32 28.078 1 23.52 903 ASP A CA 1
ATOM 6969 C C . ASP A 1 903 ? 27.281 -6.973 26.797 1 23.52 903 ASP A C 1
ATOM 6971 O O . ASP A 1 903 ? 26.766 -5.867 26.656 1 23.52 903 ASP A O 1
ATOM 6975 N N . ASP A 1 904 ? 27.656 -7.41 25.703 1 23.78 904 ASP A N 1
ATOM 6976 C CA . ASP A 1 904 ? 27.219 -7.379 24.312 1 23.78 904 ASP A CA 1
ATOM 6977 C C . ASP A 1 904 ? 25.812 -7.98 24.156 1 23.78 904 ASP A C 1
ATOM 6979 O O . ASP A 1 904 ? 25.672 -9.188 23.969 1 23.78 904 ASP A O 1
ATOM 6983 N N . PHE A 1 905 ? 24.891 -7.531 25.031 1 26.5 905 PHE A N 1
ATOM 6984 C CA . PHE A 1 905 ? 23.594 -8.109 24.719 1 26.5 905 PHE A CA 1
ATOM 6985 C C . PHE A 1 905 ? 23.172 -7.773 23.297 1 26.5 905 PHE A C 1
ATOM 6987 O O . PHE A 1 905 ? 22.844 -6.625 23 1 26.5 905 PHE A O 1
ATOM 6994 N N . GLY A 1 906 ? 23.734 -8.266 22.281 1 27.64 906 GLY A N 1
ATOM 6995 C CA . GLY A 1 906 ? 23.578 -8.258 20.828 1 27.64 906 GLY A CA 1
ATOM 6996 C C . GLY A 1 906 ? 22.156 -8.492 20.375 1 27.64 906 GLY A C 1
ATOM 6997 O O . GLY A 1 906 ? 21.438 -9.32 20.953 1 27.64 906 GLY A O 1
ATOM 6998 N N . SER A 1 907 ? 21.359 -7.504 20.219 1 30.06 907 SER A N 1
ATOM 6999 C CA . SER A 1 907 ? 20.188 -7.82 19.391 1 30.06 907 SER A CA 1
ATOM 7000 C C . SER A 1 907 ? 20.469 -8.992 18.469 1 30.06 907 SER A C 1
ATOM 7002 O O . SER A 1 907 ? 21.234 -8.867 17.516 1 30.06 907 SER A O 1
ATOM 7004 N N . ARG A 1 908 ? 20.438 -10.227 18.797 1 31.69 908 ARG A N 1
ATOM 7005 C CA . ARG A 1 908 ? 20.75 -11.523 18.203 1 31.69 908 ARG A CA 1
ATOM 7006 C C . ARG A 1 908 ? 19.969 -11.734 16.906 1 31.69 908 ARG A C 1
ATOM 7008 O O . ARG A 1 908 ? 18.734 -11.742 16.906 1 31.69 908 ARG A O 1
ATOM 7015 N N . LYS A 1 909 ? 20.281 -11.117 15.812 1 40.53 909 LYS A N 1
ATOM 7016 C CA . LYS A 1 909 ? 19.734 -11.711 14.594 1 40.53 909 LYS A CA 1
ATOM 7017 C C . LYS A 1 909 ? 19.438 -13.195 14.797 1 40.53 909 LYS A C 1
ATOM 7019 O O . LYS A 1 909 ? 20.281 -13.953 15.266 1 40.53 909 LYS A O 1
ATOM 7024 N N . LYS A 1 910 ? 18.141 -13.367 14.984 1 54.75 910 LYS A N 1
ATOM 7025 C CA . LYS A 1 910 ? 17.766 -14.773 15.117 1 54.75 910 LYS A CA 1
ATOM 7026 C C . LYS A 1 910 ? 18.688 -15.664 14.281 1 54.75 910 LYS A C 1
ATOM 7028 O O . LYS A 1 910 ? 18.953 -15.367 13.117 1 54.75 910 LYS A O 1
ATOM 7033 N N . PRO A 1 911 ? 19.422 -16.391 14.961 1 59.84 911 PRO A N 1
ATOM 7034 C CA . PRO A 1 911 ? 20.344 -17.281 14.234 1 59.84 911 PRO A CA 1
ATOM 7035 C C . PRO A 1 911 ? 19.672 -18.016 13.086 1 59.84 911 PRO A C 1
ATOM 7037 O O . PRO A 1 911 ? 18.484 -18.344 13.164 1 59.84 911 PRO A O 1
ATOM 7040 N N . LYS A 1 912 ? 20.344 -17.844 11.992 1 83.19 912 LYS A N 1
ATOM 7041 C CA . LYS A 1 912 ? 19.953 -18.734 10.914 1 83.19 912 LYS A CA 1
ATOM 7042 C C . LYS A 1 912 ? 20.281 -20.188 11.258 1 83.19 912 LYS A C 1
ATOM 7044 O O . LYS A 1 912 ? 21.281 -20.453 11.93 1 83.19 912 LYS A O 1
ATOM 7049 N N . TRP A 1 913 ? 19.391 -21.062 11.031 1 90.81 913 TRP A N 1
ATOM 7050 C CA . TRP A 1 913 ? 19.5 -22.453 11.445 1 90.81 913 TRP A CA 1
ATOM 7051 C C . TRP A 1 913 ? 19.75 -23.359 10.242 1 90.81 913 TRP A C 1
ATOM 7053 O O . TRP A 1 913 ? 19.25 -23.109 9.148 1 90.81 913 TRP A O 1
ATOM 7063 N N . MET A 1 914 ? 20.578 -24.328 10.508 1 93.12 914 MET A N 1
ATOM 7064 C CA . MET A 1 914 ? 20.797 -25.438 9.578 1 93.12 914 MET A CA 1
ATOM 7065 C C . MET A 1 914 ? 20.203 -26.734 10.117 1 93.12 914 MET A C 1
ATOM 7067 O O . MET A 1 914 ? 20.25 -26.984 11.32 1 93.12 914 MET A O 1
ATOM 7071 N N . ILE A 1 915 ? 19.625 -27.453 9.281 1 94.25 915 ILE A N 1
ATOM 7072 C CA . ILE A 1 915 ? 19.078 -28.766 9.633 1 94.25 915 ILE A CA 1
ATOM 7073 C C . ILE A 1 915 ? 19.797 -29.859 8.844 1 94.25 915 ILE A C 1
ATOM 7075 O O . ILE A 1 915 ? 20.109 -29.672 7.668 1 94.25 915 ILE A O 1
ATOM 7079 N N . GLY A 1 916 ? 20.172 -30.891 9.492 1 93.06 916 GLY A N 1
ATOM 7080 C CA . GLY A 1 916 ? 20.875 -31.984 8.844 1 93.06 916 GLY A CA 1
ATOM 7081 C C . GLY A 1 916 ? 20.484 -33.344 9.391 1 93.06 916 GLY A C 1
ATOM 7082 O O . GLY A 1 916 ? 19.922 -33.438 10.484 1 93.06 916 GLY A O 1
ATOM 7083 N N . ILE A 1 917 ? 20.703 -34.406 8.539 1 93.06 917 ILE A N 1
ATOM 7084 C CA . ILE A 1 917 ? 20.453 -35.781 8.969 1 93.06 917 ILE A CA 1
ATOM 7085 C C . ILE A 1 917 ? 21.516 -36.219 9.977 1 93.06 917 ILE A C 1
ATOM 7087 O O . ILE A 1 917 ? 22.719 -36.125 9.703 1 93.06 917 ILE A O 1
ATOM 7091 N N . LYS A 1 918 ? 20.984 -36.594 11.117 1 89.94 918 LYS A N 1
ATOM 7092 C CA . LYS A 1 918 ? 21.906 -37 12.18 1 89.94 918 LYS A CA 1
ATOM 7093 C C . LYS A 1 918 ? 22.719 -38.219 11.75 1 89.94 918 LYS A C 1
ATOM 7095 O O . LYS A 1 918 ? 22.156 -39.219 11.289 1 89.94 918 LYS A O 1
ATOM 7100 N N . GLY A 1 919 ? 24 -38.156 11.859 1 80.25 919 GLY A N 1
ATOM 7101 C CA . GLY A 1 919 ? 24.891 -39.281 11.539 1 80.25 919 GLY A CA 1
ATOM 7102 C C . GLY A 1 919 ? 25.453 -39.188 10.133 1 80.25 919 GLY A C 1
ATOM 7103 O O . GLY A 1 919 ? 26.297 -40.031 9.75 1 80.25 919 GLY A O 1
ATOM 7104 N N . ALA A 1 920 ? 24.875 -38.344 9.32 1 76.56 920 ALA A N 1
ATOM 7105 C CA . ALA A 1 920 ? 25.359 -38.219 7.949 1 76.56 920 ALA A CA 1
ATOM 7106 C C . ALA A 1 920 ? 26.516 -37.219 7.867 1 76.56 920 ALA A C 1
ATOM 7108 O O . ALA A 1 920 ? 26.984 -36.906 6.777 1 76.56 920 ALA A O 1
ATOM 7109 N N . ARG A 1 921 ? 27.094 -36.875 9.031 1 61.06 921 ARG A N 1
ATOM 7110 C CA . ARG A 1 921 ? 28.141 -35.844 9.109 1 61.06 921 ARG A CA 1
ATOM 7111 C C . ARG A 1 921 ? 29.391 -36.281 8.359 1 61.06 921 ARG A C 1
ATOM 7113 O O . ARG A 1 921 ? 29.75 -37.438 8.383 1 61.06 921 ARG A O 1
ATOM 7120 N N . GLY A 1 922 ? 30.109 -35.406 7.566 1 52.69 922 GLY A N 1
ATOM 7121 C CA . GLY A 1 922 ? 31.406 -35.594 6.953 1 52.69 922 GLY A CA 1
ATOM 7122 C C . GLY A 1 922 ? 31.328 -36.156 5.555 1 52.69 922 GLY A C 1
ATOM 7123 O O . GLY A 1 922 ? 32.344 -36.344 4.887 1 52.69 922 GLY A O 1
ATOM 7124 N N . SER A 1 923 ? 30.25 -36.656 5.312 1 47.88 923 SER A N 1
ATOM 7125 C CA . SER A 1 923 ? 30.25 -37.312 4.016 1 47.88 923 SER A CA 1
ATOM 7126 C C . SER A 1 923 ? 30.047 -36.312 2.879 1 47.88 923 SER A C 1
ATOM 7128 O O . SER A 1 923 ? 29.344 -36.625 1.903 1 47.88 923 SER A O 1
ATOM 7130 N N . TYR A 1 924 ? 30.469 -35.125 3.234 1 47.81 924 TYR A N 1
ATOM 7131 C CA . TYR A 1 924 ? 30.312 -34.156 2.15 1 47.81 924 TYR A CA 1
ATOM 7132 C C . TYR A 1 924 ? 31.312 -34.438 1.031 1 47.81 924 TYR A C 1
ATOM 7134 O O . TYR A 1 924 ? 32.531 -34.312 1.216 1 47.81 924 TYR A O 1
ATOM 7142 N N . LYS A 1 925 ? 31.281 -35.5 0.459 1 40.88 925 LYS A N 1
ATOM 7143 C CA . LYS A 1 925 ? 32.344 -35.562 -0.55 1 40.88 925 LYS A CA 1
ATOM 7144 C C . LYS A 1 925 ? 32.344 -34.312 -1.426 1 40.88 925 LYS A C 1
ATOM 7146 O O . LYS A 1 925 ? 33.406 -33.719 -1.646 1 40.88 925 LYS A O 1
ATOM 7151 N N . ASP A 1 926 ? 31.609 -34.156 -2.457 1 38.44 926 ASP A N 1
ATOM 7152 C CA . ASP A 1 926 ? 31.812 -33.188 -3.523 1 38.44 926 ASP A CA 1
ATOM 7153 C C . ASP A 1 926 ? 30.969 -31.938 -3.283 1 38.44 926 ASP A C 1
ATOM 7155 O O . ASP A 1 926 ? 30.406 -31.375 -4.219 1 38.44 926 ASP A O 1
ATOM 7159 N N . GLY A 1 927 ? 31 -31.297 -1.944 1 46.88 927 GLY A N 1
ATOM 7160 C CA . GLY A 1 927 ? 30.484 -29.953 -1.752 1 46.88 927 GLY A CA 1
ATOM 7161 C C . GLY A 1 927 ? 28.969 -29.891 -1.691 1 46.88 927 GLY A C 1
ATOM 7162 O O . GLY A 1 927 ? 28.406 -28.828 -1.477 1 46.88 927 GLY A O 1
ATOM 7163 N N . SER A 1 928 ? 28.25 -30.797 -2.238 1 53.78 928 SER A N 1
ATOM 7164 C CA . SER A 1 928 ? 26.797 -30.625 -2.352 1 53.78 928 SER A CA 1
ATOM 7165 C C . SER A 1 928 ? 26.094 -31.016 -1.055 1 53.78 928 SER A C 1
ATOM 7167 O O . SER A 1 928 ? 26.484 -31.969 -0.393 1 53.78 928 SER A O 1
ATOM 7169 N N . ARG A 1 929 ? 25.281 -30.203 -0.513 1 62.31 929 ARG A N 1
ATOM 7170 C CA . ARG A 1 929 ? 24.516 -30.281 0.729 1 62.31 929 ARG A CA 1
ATOM 7171 C C . ARG A 1 929 ? 23.312 -31.203 0.575 1 62.31 929 ARG A C 1
ATOM 7173 O O . ARG A 1 929 ? 22.172 -30.734 0.588 1 62.31 929 ARG A O 1
ATOM 7180 N N . HIS A 1 930 ? 23.531 -32.5 0.384 1 75.62 930 HIS A N 1
ATOM 7181 C CA . HIS A 1 930 ? 22.375 -33.406 0.171 1 75.62 930 HIS A CA 1
ATOM 7182 C C . HIS A 1 930 ? 21.797 -33.875 1.497 1 75.62 930 HIS A C 1
ATOM 7184 O O . HIS A 1 930 ? 20.672 -34.344 1.541 1 75.62 930 HIS A O 1
ATOM 7190 N N . TYR A 1 931 ? 22.531 -33.656 2.504 1 85.38 931 TYR A N 1
ATOM 7191 C CA . TYR A 1 931 ? 22.047 -34.188 3.768 1 85.38 931 TYR A CA 1
ATOM 7192 C C . TYR A 1 931 ? 21.812 -33.094 4.789 1 85.38 931 TYR A C 1
ATOM 7194 O O . TYR A 1 931 ? 21.594 -33.344 5.969 1 85.38 931 TYR A O 1
ATOM 7202 N N . SER A 1 932 ? 22.031 -31.891 4.332 1 89.75 932 SER A N 1
ATOM 7203 C CA . SER A 1 932 ? 21.781 -30.734 5.184 1 89.75 932 SER A CA 1
ATOM 7204 C C . SER A 1 932 ? 21.125 -29.594 4.398 1 89.75 932 SER A C 1
ATOM 7206 O O . SER A 1 932 ? 21.203 -29.562 3.168 1 89.75 932 SER A O 1
ATOM 7208 N N . SER A 1 933 ? 20.406 -28.781 5.098 1 92.81 933 SER A N 1
ATOM 7209 C CA . SER A 1 933 ? 19.688 -27.672 4.469 1 92.81 933 SER A CA 1
ATOM 7210 C C . SER A 1 933 ? 19.562 -26.484 5.422 1 92.81 933 SER A C 1
ATOM 7212 O O . SER A 1 933 ? 19.5 -26.672 6.641 1 92.81 933 SER A O 1
ATOM 7214 N N . ARG A 1 934 ? 19.594 -25.328 4.84 1 92.94 934 ARG A N 1
ATOM 7215 C CA . ARG A 1 934 ? 19.297 -24.125 5.617 1 92.94 934 ARG A CA 1
ATOM 7216 C C . ARG A 1 934 ? 17.781 -23.906 5.73 1 92.94 934 ARG A C 1
ATOM 7218 O O . ARG A 1 934 ? 17.047 -24.141 4.77 1 92.94 934 ARG A O 1
ATOM 7225 N N . ILE A 1 935 ? 17.406 -23.469 6.914 1 93.5 935 ILE A N 1
ATOM 7226 C CA . ILE A 1 935 ? 16 -23.094 7.094 1 93.5 935 ILE A CA 1
ATOM 7227 C C . ILE A 1 935 ? 15.781 -21.656 6.637 1 93.5 935 ILE A C 1
ATOM 7229 O O . ILE A 1 935 ? 16.422 -20.734 7.152 1 93.5 935 ILE A O 1
ATOM 7233 N N . ILE A 1 936 ? 14.906 -21.438 5.703 1 91.5 936 ILE A N 1
ATOM 7234 C CA . ILE A 1 936 ? 14.727 -20.125 5.09 1 91.5 936 ILE A CA 1
ATOM 7235 C C . ILE A 1 936 ? 13.531 -19.422 5.723 1 91.5 936 ILE A C 1
ATOM 7237 O O . ILE A 1 936 ? 13.508 -18.188 5.812 1 91.5 936 ILE A O 1
ATOM 7241 N N . ASN A 1 937 ? 12.523 -20.156 6.039 1 93 937 ASN A N 1
ATOM 7242 C CA . ASN A 1 937 ? 11.289 -19.594 6.582 1 93 937 ASN A CA 1
ATOM 7243 C C . ASN A 1 937 ? 10.508 -20.625 7.395 1 93 937 ASN A C 1
ATOM 7245 O O . ASN A 1 937 ? 10.906 -21.797 7.469 1 93 937 ASN A O 1
ATOM 7249 N N . TYR A 1 938 ? 9.461 -20.172 8.047 1 93.38 938 TYR A N 1
ATOM 7250 C CA . TYR A 1 938 ? 8.656 -21.047 8.898 1 93.38 938 TYR A CA 1
ATOM 7251 C C . TYR A 1 938 ? 7.191 -20.609 8.883 1 93.38 938 TYR A C 1
ATOM 7253 O O . TYR A 1 938 ? 6.879 -19.484 8.5 1 93.38 938 TYR A O 1
ATOM 7261 N N . GLY A 1 939 ? 6.344 -21.484 9.227 1 92.38 939 GLY A N 1
ATOM 7262 C CA . GLY A 1 939 ? 4.926 -21.219 9.406 1 92.38 939 GLY A CA 1
ATOM 7263 C C . GLY A 1 939 ? 4.227 -22.25 10.266 1 92.38 939 GLY A C 1
ATOM 7264 O O . GLY A 1 939 ? 4.5 -23.453 10.156 1 92.38 939 GLY A O 1
ATOM 7265 N N . ARG A 1 940 ? 3.387 -21.75 11.156 1 89.94 940 ARG A N 1
ATOM 7266 C CA . ARG A 1 940 ? 2.623 -22.641 12.023 1 89.94 940 ARG A CA 1
ATOM 7267 C C . ARG A 1 940 ? 1.159 -22.703 11.602 1 89.94 940 ARG A C 1
ATOM 7269 O O . ARG A 1 940 ? 0.572 -21.672 11.234 1 89.94 940 ARG A O 1
ATOM 7276 N N . ALA A 1 941 ? 0.664 -23.875 11.633 1 89.38 941 ALA A N 1
ATOM 7277 C CA . ALA A 1 941 ? -0.752 -24.047 11.328 1 89.38 941 ALA A CA 1
ATOM 7278 C C . ALA A 1 941 ? -1.626 -23.656 12.516 1 89.38 941 ALA A C 1
ATOM 7280 O O . ALA A 1 941 ? -1.152 -23.609 13.656 1 89.38 941 ALA A O 1
ATOM 7281 N N . SER A 1 942 ? -2.9 -23.312 12.164 1 86 942 SER A N 1
ATOM 7282 C CA . SER A 1 942 ? -3.857 -23 13.219 1 86 942 SER A CA 1
ATOM 7283 C C . SER A 1 942 ? -4.004 -24.156 14.195 1 86 942 SER A C 1
ATOM 7285 O O . SER A 1 942 ? -4.035 -25.312 13.789 1 86 942 SER A O 1
ATOM 7287 N N . PRO A 1 943 ? -4.031 -23.781 15.492 1 78.69 943 PRO A N 1
ATOM 7288 C CA . PRO A 1 943 ? -4.082 -24.844 16.484 1 78.69 943 PRO A CA 1
ATOM 7289 C C . PRO A 1 943 ? -5.441 -25.547 16.531 1 78.69 943 PRO A C 1
ATOM 7291 O O . PRO A 1 943 ? -6.473 -24.906 16.281 1 78.69 943 PRO A O 1
ATOM 7294 N N . ARG A 1 944 ? -5.25 -26.75 16.859 1 76.69 944 ARG A N 1
ATOM 7295 C CA . ARG A 1 944 ? -6.434 -27.531 17.188 1 76.69 944 ARG A CA 1
ATOM 7296 C C . ARG A 1 944 ? -6.496 -27.828 18.688 1 76.69 944 ARG A C 1
ATOM 7298 O O . ARG A 1 944 ? -5.473 -28.125 19.312 1 76.69 944 ARG A O 1
ATOM 7305 N N . LEU A 1 945 ? -7.703 -27.516 19.141 1 74.31 945 LEU A N 1
ATOM 7306 C CA . LEU A 1 945 ? -7.879 -27.703 20.562 1 74.31 945 LEU A CA 1
ATOM 7307 C C . LEU A 1 945 ? -8.312 -29.125 20.891 1 74.31 945 LEU A C 1
ATOM 7309 O O . LEU A 1 945 ? -9.281 -29.625 20.312 1 74.31 945 LEU A O 1
ATOM 7313 N N . ILE A 1 946 ? -7.371 -29.75 21.578 1 69.44 946 ILE A N 1
ATOM 7314 C CA . ILE A 1 946 ? -7.707 -31.109 22 1 69.44 946 ILE A CA 1
ATOM 7315 C C . ILE A 1 946 ? -7.691 -31.203 23.516 1 69.44 946 ILE A C 1
ATOM 7317 O O . ILE A 1 946 ? -6.984 -30.438 24.188 1 69.44 946 ILE A O 1
ATOM 7321 N N . LEU A 1 947 ? -8.617 -31.891 24.031 1 62.88 947 LEU A N 1
ATOM 7322 C CA . LEU A 1 947 ? -8.641 -32.125 25.469 1 62.88 947 LEU A CA 1
ATOM 7323 C C . LEU A 1 947 ? -7.535 -33.094 25.875 1 62.88 947 LEU A C 1
ATOM 7325 O O . LEU A 1 947 ? -7.449 -34.219 25.344 1 62.88 947 LEU A O 1
ATOM 7329 N N . GLY A 1 948 ? -6.555 -32.438 26.656 1 57.53 948 GLY A N 1
ATOM 7330 C CA . GLY A 1 948 ? -5.496 -33.312 27.141 1 57.53 948 GLY A CA 1
ATOM 7331 C C . GLY A 1 948 ? -6.008 -34.438 28.016 1 57.53 948 GLY A C 1
ATOM 7332 O O . GLY A 1 948 ? -6.828 -34.219 28.906 1 57.53 948 GLY A O 1
ATOM 7333 N N . LEU A 1 949 ? -5.777 -35.688 27.734 1 53.19 949 LEU A N 1
ATOM 7334 C CA . LEU A 1 949 ? -6.273 -36.875 28.422 1 53.19 949 LEU A CA 1
ATOM 7335 C C . LEU A 1 949 ? -5.793 -36.906 29.875 1 53.19 949 LEU A C 1
ATOM 7337 O O . LEU A 1 949 ? -6.516 -37.344 30.766 1 53.19 949 LEU A O 1
ATOM 7341 N N . GLN A 1 950 ? -4.5 -36.438 30 1 52.5 950 GLN A N 1
ATOM 7342 C CA . GLN A 1 950 ? -3.928 -36.562 31.344 1 52.5 950 GLN A CA 1
ATOM 7343 C C . GLN A 1 950 ? -4.242 -35.344 32.188 1 52.5 950 GLN A C 1
ATOM 7345 O O . GLN A 1 950 ? -4.617 -35.469 33.375 1 52.5 950 GLN A O 1
ATOM 7350 N N . SER A 1 951 ? -4.023 -34.219 31.641 1 54.69 951 SER A N 1
ATOM 7351 C CA . SER A 1 951 ? -4.125 -33 32.438 1 54.69 951 SER A CA 1
ATOM 7352 C C . SER A 1 951 ? -5.531 -32.406 32.406 1 54.69 951 SER A C 1
ATOM 7354 O O . SER A 1 951 ? -5.914 -31.625 33.25 1 54.69 951 SER A O 1
ATOM 7356 N N . GLY A 1 952 ? -6.359 -33.062 31.609 1 56.62 952 GLY A N 1
ATOM 7357 C CA . GLY A 1 952 ? -7.688 -32.5 31.453 1 56.62 952 GLY A CA 1
ATOM 7358 C C . GLY A 1 952 ? -7.668 -31.094 30.875 1 56.62 952 GLY A C 1
ATOM 7359 O O . GLY A 1 952 ? -8.688 -30.406 30.875 1 56.62 952 GLY A O 1
ATOM 7360 N N . ARG A 1 953 ? -6.449 -30.766 30.547 1 60.78 953 ARG A N 1
ATOM 7361 C CA . ARG A 1 953 ? -6.348 -29.391 30.031 1 60.78 953 ARG A CA 1
ATOM 7362 C C . ARG A 1 953 ? -6.41 -29.375 28.516 1 60.78 953 ARG A C 1
ATOM 7364 O O . ARG A 1 953 ? -6.105 -30.375 27.859 1 60.78 953 ARG A O 1
ATOM 7371 N N . ILE A 1 954 ? -6.961 -28.359 28.031 1 65.12 954 ILE A N 1
ATOM 7372 C CA . ILE A 1 954 ? -7.02 -28.141 26.594 1 65.12 954 ILE A CA 1
ATOM 7373 C C . ILE A 1 954 ? -5.625 -27.812 26.062 1 65.12 954 ILE A C 1
ATOM 7375 O O . ILE A 1 954 ? -4.93 -26.953 26.609 1 65.12 954 ILE A O 1
ATOM 7379 N N . ILE A 1 955 ? -5.125 -28.75 25.25 1 62.09 955 ILE A N 1
ATOM 7380 C CA . ILE A 1 955 ? -3.812 -28.531 24.641 1 62.09 955 ILE A CA 1
ATOM 7381 C C . ILE A 1 955 ? -3.977 -28.141 23.172 1 62.09 955 ILE A C 1
ATOM 7383 O O . ILE A 1 955 ? -4.953 -28.531 22.531 1 62.09 955 ILE A O 1
ATOM 7387 N N . THR A 1 956 ? -3.074 -27.172 22.797 1 64 956 THR A N 1
ATOM 7388 C CA . THR A 1 956 ? -3.076 -26.734 21.406 1 64 956 THR A CA 1
ATOM 7389 C C . THR A 1 956 ? -1.996 -27.453 20.609 1 64 956 THR A C 1
ATOM 7391 O O . THR A 1 956 ? -0.844 -27.531 21.031 1 64 956 THR A O 1
ATOM 7394 N N . ILE A 1 957 ? -2.488 -28.297 19.641 1 62.91 957 ILE A N 1
ATOM 7395 C CA . ILE A 1 957 ? -1.532 -28.938 18.734 1 62.91 957 ILE A CA 1
ATOM 7396 C C . ILE A 1 957 ? -1.665 -28.328 17.328 1 62.91 957 ILE A C 1
ATOM 7398 O O . ILE A 1 957 ? -2.771 -28.031 16.891 1 62.91 957 ILE A O 1
ATOM 7402 N N . GLY A 1 958 ? -0.53 -27.734 16.891 1 70.06 958 GLY A N 1
ATOM 7403 C CA . GLY A 1 958 ? -0.583 -27.344 15.484 1 70.06 958 GLY A CA 1
ATOM 7404 C C . GLY A 1 958 ? 0.691 -27.672 14.734 1 70.06 958 GLY A C 1
ATOM 7405 O O . GLY A 1 958 ? 1.787 -27.594 15.289 1 70.06 958 GLY A O 1
ATOM 7406 N N . GLY A 1 959 ? 0.771 -28.422 13.781 1 82.31 959 GLY A N 1
ATOM 7407 C CA . GLY A 1 959 ? 1.901 -28.625 12.891 1 82.31 959 GLY A CA 1
ATOM 7408 C C . GLY A 1 959 ? 2.262 -27.406 12.078 1 82.31 959 GLY A C 1
ATOM 7409 O O . GLY A 1 959 ? 1.96 -26.281 12.477 1 82.31 959 GLY A O 1
ATOM 7410 N N . GLY A 1 960 ? 3.148 -27.531 11.258 1 91.5 960 GLY A N 1
ATOM 7411 C CA . GLY A 1 960 ? 3.539 -26.422 10.398 1 91.5 960 GLY A CA 1
ATOM 7412 C C . GLY A 1 960 ? 4.605 -26.797 9.391 1 91.5 960 GLY A C 1
ATOM 7413 O O . GLY A 1 960 ? 4.688 -27.953 8.969 1 91.5 960 GLY A O 1
ATOM 7414 N N . ILE A 1 961 ? 5.238 -25.75 8.922 1 94.5 961 ILE A N 1
ATOM 7415 C CA . ILE A 1 961 ? 6.207 -25.953 7.852 1 94.5 961 ILE A CA 1
ATOM 7416 C C . ILE A 1 961 ? 7.512 -25.234 8.188 1 94.5 961 ILE A C 1
ATOM 7418 O O . ILE A 1 961 ? 7.5 -24.125 8.734 1 94.5 961 ILE A O 1
ATOM 7422 N N . LEU A 1 962 ? 8.586 -25.938 7.953 1 95.19 962 LEU A N 1
ATOM 7423 C CA . LEU A 1 962 ? 9.906 -25.312 7.836 1 95.19 962 LEU A CA 1
ATOM 7424 C C . LEU A 1 962 ? 10.391 -25.344 6.391 1 95.19 962 LEU A C 1
ATOM 7426 O O . LEU A 1 962 ? 10.586 -26.406 5.812 1 95.19 962 LEU A O 1
ATOM 7430 N N . SER A 1 963 ? 10.5 -24.25 5.832 1 96.12 963 SER A N 1
ATOM 7431 C CA . SER A 1 963 ? 10.938 -24.172 4.445 1 96.12 963 SER A CA 1
ATOM 7432 C C . SER A 1 963 ? 12.453 -24.344 4.332 1 96.12 963 SER A C 1
ATOM 7434 O O . SER A 1 963 ? 13.211 -23.734 5.086 1 96.12 963 SER A O 1
ATOM 7436 N N . LEU A 1 964 ? 12.867 -25.141 3.402 1 95.38 964 LEU A N 1
ATOM 7437 C CA . LEU A 1 964 ? 14.273 -25.5 3.252 1 95.38 964 LEU A CA 1
ATOM 7438 C C . LEU A 1 964 ? 14.812 -25.031 1.906 1 95.38 964 LEU A C 1
ATOM 7440 O O . LEU A 1 964 ? 14.062 -24.922 0.934 1 95.38 964 LEU A O 1
ATOM 7444 N N . ASP A 1 965 ? 16.141 -24.844 1.823 1 92 965 ASP A N 1
ATOM 7445 C CA . ASP A 1 965 ? 16.75 -24.375 0.58 1 92 965 ASP A CA 1
ATOM 7446 C C . ASP A 1 965 ? 17.375 -25.547 -0.186 1 92 965 ASP A C 1
ATOM 7448 O O . ASP A 1 965 ? 17.922 -25.359 -1.279 1 92 965 ASP A O 1
ATOM 7452 N N . SER A 1 966 ? 17.344 -26.672 0.438 1 92.44 966 SER A N 1
ATOM 7453 C CA . SER A 1 966 ? 17.828 -27.891 -0.195 1 92.44 966 SER A CA 1
ATOM 7454 C C . SER A 1 966 ? 17.016 -29.109 0.251 1 92.44 966 SER A C 1
ATOM 7456 O O . SER A 1 966 ? 16.375 -29.078 1.303 1 92.44 966 SER A O 1
ATOM 7458 N N . VAL A 1 967 ? 16.984 -30.141 -0.624 1 94.25 967 VAL A N 1
ATOM 7459 C CA . VAL A 1 967 ? 16.234 -31.344 -0.312 1 94.25 967 VAL A CA 1
ATOM 7460 C C . VAL A 1 967 ? 17.078 -32.281 0.547 1 94.25 967 VAL A C 1
ATOM 7462 O O . VAL A 1 967 ? 18.281 -32.438 0.304 1 94.25 967 VAL A O 1
ATOM 7465 N N . LEU A 1 968 ? 16.516 -32.812 1.553 1 94.38 968 LEU A N 1
ATOM 7466 C CA . LEU A 1 968 ? 17.188 -33.812 2.375 1 94.38 968 LEU A CA 1
ATOM 7467 C C . LEU A 1 968 ? 17 -35.219 1.792 1 94.38 968 LEU A C 1
ATOM 7469 O O . LEU A 1 968 ? 16 -35.875 2.084 1 94.38 968 LEU A O 1
ATOM 7473 N N . GLU A 1 969 ? 17.953 -35.656 1.141 1 92 969 GLU A N 1
ATOM 7474 C CA . GLU A 1 969 ? 17.875 -37 0.584 1 92 969 GLU A CA 1
ATOM 7475 C C . GLU A 1 969 ? 18.188 -38.062 1.646 1 92 969 GLU A C 1
ATOM 7477 O O . GLU A 1 969 ? 19.047 -37.875 2.494 1 92 969 GLU A O 1
ATOM 7482 N N . PRO A 1 970 ? 17.391 -39.156 1.587 1 91.5 970 PRO A N 1
ATOM 7483 C CA . PRO A 1 970 ? 17.656 -40.219 2.568 1 91.5 970 PRO A CA 1
ATOM 7484 C C . PRO A 1 970 ? 19.094 -40.75 2.498 1 91.5 970 PRO A C 1
ATOM 7486 O O . PRO A 1 970 ? 19.609 -41 1.405 1 91.5 970 PRO A O 1
ATOM 7489 N N . TYR A 1 971 ? 19.672 -40.906 3.641 1 87.94 971 TYR A N 1
ATOM 7490 C CA . TYR A 1 971 ? 21.062 -41.375 3.738 1 87.94 971 TYR A CA 1
ATOM 7491 C C . TYR A 1 971 ? 21.141 -42.875 3.877 1 87.94 971 TYR A C 1
ATOM 7493 O O . TYR A 1 971 ? 20.469 -43.469 4.727 1 87.94 971 TYR A O 1
ATOM 7501 N N . LYS A 1 972 ? 21.828 -43.469 2.963 1 80 972 LYS A N 1
ATOM 7502 C CA . LYS A 1 972 ? 22.141 -44.875 3.045 1 80 972 LYS A CA 1
ATOM 7503 C C . LYS A 1 972 ? 23.641 -45.125 3.18 1 80 972 LYS A C 1
ATOM 7505 O O . LYS A 1 972 ? 24.406 -44.812 2.256 1 80 972 LYS A O 1
ATOM 7510 N N . PRO A 1 973 ? 24.047 -45.5 4.34 1 75.44 973 PRO A N 1
ATOM 7511 C CA . PRO A 1 973 ? 25.5 -45.688 4.543 1 75.44 973 PRO A CA 1
ATOM 7512 C C . PRO A 1 973 ? 26.094 -46.75 3.645 1 75.44 973 PRO A C 1
ATOM 7514 O O . PRO A 1 973 ? 25.422 -47.719 3.283 1 75.44 973 PRO A O 1
ATOM 7517 N N . ASN A 1 974 ? 27.281 -46.438 3.104 1 64.56 974 ASN A N 1
ATOM 7518 C CA . ASN A 1 974 ? 28.016 -47.438 2.328 1 64.56 974 ASN A CA 1
ATOM 7519 C C . ASN A 1 974 ? 28.391 -48.656 3.174 1 64.56 974 ASN A C 1
ATOM 7521 O O . ASN A 1 974 ? 28.516 -48.531 4.398 1 64.56 974 ASN A O 1
ATOM 7525 N N . ALA A 1 975 ? 28.359 -49.812 2.516 1 62.09 975 ALA A N 1
ATOM 7526 C CA . ALA A 1 975 ? 28.688 -51.062 3.182 1 62.09 975 ALA A CA 1
ATOM 7527 C C . ALA A 1 975 ? 29.969 -50.906 4.008 1 62.09 975 ALA A C 1
ATOM 7529 O O . ALA A 1 975 ? 30.078 -51.469 5.102 1 62.09 975 ALA A O 1
ATOM 7530 N N . TRP A 1 976 ? 30.812 -50.094 3.471 1 58.5 976 TRP A N 1
ATOM 7531 C CA . TRP A 1 976 ? 32.094 -49.938 4.172 1 58.5 976 TRP A CA 1
ATOM 7532 C C . TRP A 1 976 ? 31.875 -49.219 5.5 1 58.5 976 TRP A C 1
ATOM 7534 O O . TRP A 1 976 ? 32.5 -49.562 6.508 1 58.5 976 TRP A O 1
ATOM 7544 N N . ASN A 1 977 ? 30.969 -48.25 5.484 1 61.06 977 ASN A N 1
ATOM 7545 C CA . ASN A 1 977 ? 30.766 -47.469 6.711 1 61.06 977 ASN A CA 1
ATOM 7546 C C . ASN A 1 977 ? 30.031 -48.281 7.766 1 61.06 977 ASN A C 1
ATOM 7548 O O . ASN A 1 977 ? 30.234 -48.094 8.969 1 61.06 977 ASN A O 1
ATOM 7552 N N . ILE A 1 978 ? 29.234 -49.188 7.223 1 59.16 978 ILE A N 1
ATOM 7553 C CA . ILE A 1 978 ? 28.531 -50.031 8.164 1 59.16 978 ILE A CA 1
ATOM 7554 C C . ILE A 1 978 ? 29.469 -51.125 8.688 1 59.16 978 ILE A C 1
ATOM 7556 O O . ILE A 1 978 ? 29.578 -51.312 9.898 1 59.16 978 ILE A O 1
ATOM 7560 N N . TRP A 1 979 ? 30.156 -51.781 7.656 1 62.31 979 TRP A N 1
ATOM 7561 C CA . TRP A 1 979 ? 30.891 -53 8.008 1 62.31 979 TRP A CA 1
ATOM 7562 C C . TRP A 1 979 ? 32.375 -52.688 8.227 1 62.31 979 TRP A C 1
ATOM 7564 O O . TRP A 1 979 ? 33.094 -53.469 8.828 1 62.31 979 TRP A O 1
ATOM 7574 N N . GLY A 1 980 ? 32.719 -51.5 7.707 1 58.59 980 GLY A N 1
ATOM 7575 C CA . GLY A 1 980 ? 34.125 -51.219 7.75 1 58.59 980 GLY A CA 1
ATOM 7576 C C . GLY A 1 980 ? 34.688 -51.156 9.164 1 58.59 980 GLY A C 1
ATOM 7577 O O . GLY A 1 980 ? 35.75 -51.719 9.461 1 58.59 980 GLY A O 1
ATOM 7578 N N . ARG A 1 981 ? 33.906 -50.469 9.906 1 61.16 981 ARG A N 1
ATOM 7579 C CA . ARG A 1 981 ? 34.406 -50.344 11.273 1 61.16 981 ARG A CA 1
ATOM 7580 C C . ARG A 1 981 ? 34.5 -51.719 11.945 1 61.16 981 ARG A C 1
ATOM 7582 O O . ARG A 1 981 ? 35.438 -52 12.688 1 61.16 981 ARG A O 1
ATOM 7589 N N . TYR A 1 982 ? 33.5 -52.5 11.539 1 65.94 982 TYR A N 1
ATOM 7590 C CA . TYR A 1 982 ? 33.531 -53.844 12.125 1 65.94 982 TYR A CA 1
ATOM 7591 C C . TYR A 1 982 ? 34.656 -54.656 11.523 1 65.94 982 TYR A C 1
ATOM 7593 O O . TYR A 1 982 ? 35.344 -55.406 12.242 1 65.94 982 TYR A O 1
ATOM 7601 N N . LEU A 1 983 ? 34.906 -54.406 10.258 1 69.69 983 LEU A N 1
ATOM 7602 C CA . LEU A 1 983 ? 36 -55.156 9.617 1 69.69 983 LEU A CA 1
ATOM 7603 C C . LEU A 1 983 ? 37.344 -54.688 10.109 1 69.69 983 LEU A C 1
ATOM 7605 O O . LEU A 1 983 ? 38.25 -55.5 10.336 1 69.69 983 LEU A O 1
ATOM 7609 N N . VAL A 1 984 ? 37.406 -53.438 10.375 1 72.88 984 VAL A N 1
ATOM 7610 C CA . VAL A 1 984 ? 38.688 -52.938 10.914 1 72.88 984 VAL A CA 1
ATOM 7611 C C . VAL A 1 984 ? 38.875 -53.406 12.344 1 72.88 984 VAL A C 1
ATOM 7613 O O . VAL A 1 984 ? 39.969 -53.812 12.734 1 72.88 984 VAL A O 1
ATOM 7616 N N . GLY A 1 985 ? 37.812 -53.5 12.992 1 71 985 GLY A N 1
ATOM 7617 C CA . GLY A 1 985 ? 37.906 -54.031 14.344 1 71 985 GLY A CA 1
ATOM 7618 C C . GLY A 1 985 ? 38.25 -55.5 14.375 1 71 985 GLY A C 1
ATOM 7619 O O . GLY A 1 985 ? 39.094 -55.938 15.156 1 71 985 GLY A O 1
ATOM 7620 N N . CYS A 1 986 ? 37.594 -56.188 13.445 1 73.81 986 CYS A N 1
ATOM 7621 C CA . CYS A 1 986 ? 37.906 -57.625 13.375 1 73.81 986 CYS A CA 1
ATOM 7622 C C . CYS A 1 986 ? 39.312 -57.812 12.883 1 73.81 986 CYS A C 1
ATOM 7624 O O . CYS A 1 986 ? 40.031 -58.719 13.367 1 73.81 986 CYS A O 1
ATOM 7626 N N . GLY A 1 987 ? 39.688 -56.969 12.055 1 71.88 987 GLY A N 1
ATOM 7627 C CA . GLY A 1 987 ? 41.062 -57.031 11.617 1 71.88 987 GLY A CA 1
ATOM 7628 C C . GLY A 1 987 ? 42.062 -56.719 12.719 1 71.88 987 GLY A C 1
ATOM 7629 O O . GLY A 1 987 ? 43.062 -57.406 12.867 1 71.88 987 GLY A O 1
ATOM 7630 N N . PHE A 1 988 ? 41.688 -55.781 13.438 1 77.12 988 PHE A N 1
ATOM 7631 C CA . PHE A 1 988 ? 42.531 -55.406 14.57 1 77.12 988 PHE A CA 1
ATOM 7632 C C . PHE A 1 988 ? 42.531 -56.531 15.617 1 77.12 988 PHE A C 1
ATOM 7634 O O . PHE A 1 988 ? 43.562 -56.875 16.172 1 77.12 988 PHE A O 1
ATOM 7641 N N . LEU A 1 989 ? 41.375 -57.125 15.75 1 77.62 989 LEU A N 1
ATOM 7642 C CA . LEU A 1 989 ? 41.312 -58.25 16.672 1 77.62 989 LEU A CA 1
ATOM 7643 C C . LEU A 1 989 ? 42.062 -59.469 16.141 1 77.62 989 LEU A C 1
ATOM 7645 O O . LEU A 1 989 ? 42.75 -60.156 16.906 1 77.62 989 LEU A O 1
ATOM 7649 N N . PHE A 1 990 ? 42.062 -59.625 14.875 1 79.81 990 PHE A N 1
ATOM 7650 C CA . PHE A 1 990 ? 42.812 -60.688 14.242 1 79.81 990 PHE A CA 1
ATOM 7651 C C . PHE A 1 990 ? 44.312 -60.406 14.32 1 79.81 990 PHE A C 1
ATOM 7653 O O . PHE A 1 990 ? 45.094 -61.312 14.609 1 79.81 990 PHE A O 1
ATOM 7660 N N . LEU A 1 991 ? 44.625 -59.156 14.242 1 80.12 991 LEU A N 1
ATOM 7661 C CA . LEU A 1 991 ? 46.031 -58.781 14.375 1 80.12 991 LEU A CA 1
ATOM 7662 C C . LEU A 1 991 ? 46.5 -58.938 15.812 1 80.12 991 LEU A C 1
ATOM 7664 O O . LEU A 1 991 ? 47.625 -59.406 16.047 1 80.12 991 LEU A O 1
ATOM 7668 N N . LEU A 1 992 ? 45.656 -58.75 16.688 1 80.38 992 LEU A N 1
ATOM 7669 C CA . LEU A 1 992 ? 46 -58.938 18.094 1 80.38 992 LEU A CA 1
ATOM 7670 C C . LEU A 1 992 ? 46.156 -60.406 18.438 1 80.38 992 LEU A C 1
ATOM 7672 O O . LEU A 1 992 ? 47.031 -60.781 19.188 1 80.38 992 LEU A O 1
ATOM 7676 N N . ILE A 1 993 ? 45.375 -61.219 17.75 1 81.12 993 ILE A N 1
ATOM 7677 C CA . ILE A 1 993 ? 45.469 -62.656 17.969 1 81.12 993 ILE A CA 1
ATOM 7678 C C . ILE A 1 993 ? 46.719 -63.219 17.328 1 81.12 993 ILE A C 1
ATOM 7680 O O . ILE A 1 993 ? 47.438 -64.062 17.906 1 81.12 993 ILE A O 1
ATOM 7684 N N . LEU A 1 994 ? 47.125 -62.594 16.281 1 80.75 994 LEU A N 1
ATOM 7685 C CA . LEU A 1 994 ? 48.344 -63 15.625 1 80.75 994 LEU A CA 1
ATOM 7686 C C . LEU A 1 994 ? 49.562 -62.562 16.406 1 80.75 994 LEU A C 1
ATOM 7688 O O . LEU A 1 994 ? 50.531 -63.312 16.547 1 80.75 994 LEU A O 1
ATOM 7692 N N . LEU A 1 995 ? 49.438 -61.469 17.078 1 80.88 995 LEU A N 1
ATOM 7693 C CA . LEU A 1 995 ? 50.531 -60.969 17.906 1 80.88 995 LEU A CA 1
ATOM 7694 C C . LEU A 1 995 ? 50.625 -61.75 19.203 1 80.88 995 LEU A C 1
ATOM 7696 O O . LEU A 1 995 ? 51.75 -62.062 19.672 1 80.88 995 LEU A O 1
ATOM 7700 N N . ALA A 1 996 ? 49.531 -62.188 19.672 1 81.75 996 ALA A N 1
ATOM 7701 C CA . ALA A 1 996 ? 49.531 -63.031 20.875 1 81.75 996 ALA A CA 1
ATOM 7702 C C . ALA A 1 996 ? 50.031 -64.438 20.594 1 81.75 996 ALA A C 1
ATOM 7704 O O . ALA A 1 996 ? 50.781 -65 21.391 1 81.75 996 ALA A O 1
ATOM 7705 N N . GLY A 1 997 ? 49.781 -64.812 19.375 1 80.19 997 GLY A N 1
ATOM 7706 C CA . GLY A 1 997 ? 50.312 -66.125 18.953 1 80.19 997 GLY A CA 1
ATOM 7707 C C . GLY A 1 997 ? 51.812 -66.062 18.703 1 80.19 997 GLY A C 1
ATOM 7708 O O . GLY A 1 997 ? 52.562 -67 19.094 1 80.19 997 GLY A O 1
ATOM 7709 N N . ALA A 1 998 ? 52.281 -65 18.266 1 80.06 998 ALA A N 1
ATOM 7710 C CA . ALA A 1 998 ? 53.688 -64.875 18.031 1 80.06 998 ALA A CA 1
ATOM 7711 C C . ALA A 1 998 ? 54.469 -64.688 19.359 1 80.06 998 ALA A C 1
ATOM 7713 O O . ALA A 1 998 ? 55.531 -65.25 19.531 1 80.06 998 ALA A O 1
ATOM 7714 N N . ALA A 1 999 ? 53.812 -64.062 20.281 1 79.44 999 ALA A N 1
ATOM 7715 C CA . ALA A 1 999 ? 54.438 -63.906 21.594 1 79.44 999 ALA A CA 1
ATOM 7716 C C . ALA A 1 999 ? 54.406 -65.25 22.359 1 79.44 999 ALA A C 1
ATOM 7718 O O . ALA A 1 999 ? 55.375 -65.625 23 1 79.44 999 ALA A O 1
ATOM 7719 N N . GLY A 1 1000 ? 53.438 -66 22.141 1 77.38 1000 GLY A N 1
ATOM 7720 C CA . GLY A 1 1000 ? 53.375 -67.375 22.719 1 77.38 1000 GLY A CA 1
ATOM 7721 C C . GLY A 1 1000 ? 54.344 -68.312 22.094 1 77.38 1000 GLY A C 1
ATOM 7722 O O . GLY A 1 1000 ? 55.031 -69.062 22.797 1 77.38 1000 GLY A O 1
ATOM 7723 N N . TYR A 1 1001 ? 54.625 -68.125 20.922 1 75.81 1001 TYR A N 1
ATOM 7724 C CA . TYR A 1 1001 ? 55.594 -68.938 20.234 1 75.81 1001 TYR A CA 1
ATOM 7725 C C . TYR A 1 1001 ? 57 -68.562 20.625 1 75.81 1001 TYR A C 1
ATOM 7727 O O . TYR A 1 1001 ? 57.875 -69.438 20.844 1 75.81 1001 TYR A O 1
ATOM 7735 N N . LYS A 1 1002 ? 57.281 -67.375 21 1 73.5 1002 LYS A N 1
ATOM 7736 C CA . LYS A 1 1002 ? 58.594 -66.938 21.469 1 73.5 1002 LYS A CA 1
ATOM 7737 C C . LYS A 1 1002 ? 58.844 -67.375 22.906 1 73.5 1002 LYS A C 1
ATOM 7739 O O . LYS A 1 1002 ? 59.969 -67.812 23.234 1 73.5 1002 LYS A O 1
ATOM 7744 N N . ILE A 1 1003 ? 57.938 -67.5 23.719 1 73.88 1003 ILE A N 1
ATOM 7745 C CA . ILE A 1 1003 ? 58.094 -67.938 25.109 1 73.88 1003 ILE A CA 1
ATOM 7746 C C . ILE A 1 1003 ? 58.219 -69.438 25.125 1 73.88 1003 ILE A C 1
ATOM 7748 O O . ILE A 1 1003 ? 59.062 -70 25.844 1 73.88 1003 ILE A O 1
ATOM 7752 N N . TYR A 1 1004 ? 57.656 -70.188 24.297 1 67 1004 TYR A N 1
ATOM 7753 C CA . TYR A 1 1004 ? 57.75 -71.625 24.234 1 67 1004 TYR A CA 1
ATOM 7754 C C . TYR A 1 1004 ? 59.094 -72.062 23.656 1 67 1004 TYR A C 1
ATOM 7756 O O . TYR A 1 1004 ? 59.75 -72.938 24.156 1 67 1004 TYR A O 1
ATOM 7764 N N . SER A 1 1005 ? 59.719 -71.312 22.844 1 68 1005 SER A N 1
ATOM 7765 C CA . SER A 1 1005 ? 61 -71.688 22.281 1 68 1005 SER A CA 1
ATOM 7766 C C . SER A 1 1005 ? 62.125 -71.375 23.25 1 68 1005 SER A C 1
ATOM 7768 O O . SER A 1 1005 ? 63.188 -72 23.219 1 68 1005 SER A O 1
ATOM 7770 N N . ARG A 1 1006 ? 62.094 -70.5 24.234 1 62.72 1006 ARG A N 1
ATOM 7771 C CA . ARG A 1 1006 ? 63.156 -70.188 25.188 1 62.72 1006 ARG A CA 1
ATOM 7772 C C . ARG A 1 1006 ? 63.156 -71.25 26.312 1 62.72 1006 ARG A C 1
ATOM 7774 O O . ARG A 1 1006 ? 64.188 -71.5 26.906 1 62.72 1006 ARG A O 1
ATOM 7781 N N . ARG A 1 1007 ? 62.125 -71.875 26.75 1 53.66 1007 ARG A N 1
ATOM 7782 C CA . ARG A 1 1007 ? 62.156 -72.812 27.859 1 53.66 1007 ARG A CA 1
ATOM 7783 C C . ARG A 1 1007 ? 62.75 -74.125 27.406 1 53.66 1007 ARG A C 1
ATOM 7785 O O . ARG A 1 1007 ? 62.969 -75 28.219 1 53.66 1007 ARG A O 1
ATOM 7792 N N . LYS A 1 1008 ? 62.938 -74.5 26.281 1 46.94 1008 LYS A N 1
ATOM 7793 C CA . LYS A 1 1008 ? 63.5 -75.875 26.016 1 46.94 1008 LYS A CA 1
ATOM 7794 C C . LYS A 1 1008 ? 65 -75.875 26.297 1 46.94 1008 LYS A C 1
ATOM 7796 O O . LYS A 1 1008 ? 65.625 -76.938 26.203 1 46.94 1008 LYS A O 1
ATOM 7801 N N . PHE A 1 1009 ? 65.875 -74.875 26.594 1 39.53 1009 PHE A N 1
ATOM 7802 C CA . PHE A 1 1009 ? 67.312 -75.188 26.641 1 39.53 1009 PHE A CA 1
ATOM 7803 C C . PHE A 1 1009 ? 67.75 -75.5 28.062 1 39.53 1009 PHE A C 1
ATOM 7805 O O . PHE A 1 1009 ? 68.938 -75.562 28.359 1 39.53 1009 PHE A O 1
ATOM 7812 N N . VAL A 1 1010 ? 67 -75.562 29.219 1 38.03 1010 VAL A N 1
ATOM 7813 C CA . VAL A 1 1010 ? 67.75 -75.812 30.453 1 38.03 1010 VAL A CA 1
ATOM 7814 C C . VAL A 1 1010 ? 68.062 -77.25 30.609 1 38.03 1010 VAL A C 1
ATOM 7816 O O . VAL A 1 1010 ? 67.188 -78.125 30.656 1 38.03 1010 VAL A O 1
ATOM 7819 N N . PRO A 1 1011 ? 69.375 -77.875 30.297 1 34.66 1011 PRO A N 1
ATOM 7820 C CA . PRO A 1 1011 ? 69.938 -79.188 30.375 1 34.66 1011 PRO A CA 1
ATOM 7821 C C . PRO A 1 1011 ? 69.875 -79.812 31.781 1 34.66 1011 PRO A C 1
ATOM 7823 O O . PRO A 1 1011 ? 69.812 -79.062 32.75 1 34.66 1011 PRO A O 1
ATOM 7826 N N . ILE A 1 1012 ? 69.938 -81.312 31.922 1 30.61 1012 ILE A N 1
ATOM 7827 C CA . ILE A 1 1012 ? 69.875 -82.438 32.875 1 30.61 1012 ILE A CA 1
ATOM 7828 C C . ILE A 1 1012 ? 71.062 -82.375 33.781 1 30.61 1012 ILE A C 1
ATOM 7830 O O . ILE A 1 1012 ? 71.438 -83.438 34.375 1 30.61 1012 ILE A O 1
ATOM 7834 N N . LEU A 1 1013 ? 71.938 -81.5 34.031 1 30.12 1013 LEU A N 1
ATOM 7835 C CA . LEU A 1 1013 ? 73.25 -81.812 34.656 1 30.12 1013 LEU A CA 1
ATOM 7836 C C . LEU A 1 1013 ? 73.062 -82.25 36.094 1 30.12 1013 LEU A C 1
ATOM 7838 O O . LEU A 1 1013 ? 74 -82.125 36.906 1 30.12 1013 LEU A O 1
ATOM 7842 N N . LEU A 1 1014 ? 71.875 -82.625 36.688 1 24.3 1014 LEU A N 1
ATOM 7843 C CA . LEU A 1 1014 ? 71.938 -82.75 38.156 1 24.3 1014 LEU A CA 1
ATOM 7844 C C . LEU A 1 1014 ? 72.625 -84 38.594 1 24.3 1014 LEU A C 1
ATOM 7846 O O . LEU A 1 1014 ? 73.438 -84 39.562 1 24.3 1014 LEU A O 1
ATOM 7850 N N . PHE A 1 1015 ? 72.188 -85.312 38.5 1 24.72 1015 PHE A N 1
ATOM 7851 C CA . PHE A 1 1015 ? 72.062 -86.188 39.625 1 24.72 1015 PHE A CA 1
ATOM 7852 C C . PHE A 1 1015 ? 73.312 -87 39.844 1 24.72 1015 PHE A C 1
ATOM 7854 O O . PHE A 1 1015 ? 73.5 -88 39.188 1 24.72 1015 PHE A O 1
ATOM 7861 N N . LYS A 1 1016 ? 74.562 -86.625 39.969 1 26.09 1016 LYS A N 1
ATOM 7862 C CA . LYS A 1 1016 ? 75.688 -87.438 40.375 1 26.09 1016 LYS A CA 1
ATOM 7863 C C . LYS A 1 1016 ? 75.562 -87.875 41.844 1 26.09 1016 LYS A C 1
ATOM 7865 O O . LYS A 1 1016 ? 75.812 -87.062 42.75 1 26.09 1016 LYS A O 1
ATOM 7870 N N . LYS A 1 1017 ? 74.5 -88.562 42.375 1 25.73 1017 LYS A N 1
ATOM 7871 C CA . LYS A 1 1017 ? 74.625 -89.188 43.688 1 25.73 1017 LYS A CA 1
ATOM 7872 C C . LYS A 1 1017 ? 75.812 -90.188 43.688 1 25.73 1017 LYS A C 1
ATOM 7874 O O . LYS A 1 1017 ? 75.938 -90.938 42.719 1 25.73 1017 LYS A O 1
ATOM 7879 N N . ARG A 1 1018 ? 76.75 -90.125 44.719 1 28.72 1018 ARG A N 1
ATOM 7880 C CA . ARG A 1 1018 ? 77.812 -90.875 45.406 1 28.72 1018 ARG A CA 1
ATOM 7881 C C . ARG A 1 1018 ? 77.25 -92.188 45.969 1 28.72 1018 ARG A C 1
ATOM 7883 O O . ARG A 1 1018 ? 76.312 -92.125 46.781 1 28.72 1018 ARG A O 1
ATOM 7890 N N . THR A 1 1019 ? 77 -93.312 45.344 1 24.34 1019 THR A N 1
ATOM 7891 C CA . THR A 1 1019 ? 77.062 -94.625 45.969 1 24.34 1019 THR A CA 1
ATOM 7892 C C . THR A 1 1019 ? 78.5 -94.875 46.5 1 24.34 1019 THR A C 1
ATOM 7894 O O . THR A 1 1019 ? 79.438 -94.938 45.719 1 24.34 1019 THR A O 1
ATOM 7897 N N . CYS A 1 1020 ? 79.188 -94.125 47.5 1 20.22 1020 CYS A N 1
ATOM 7898 C CA . CYS A 1 1020 ? 79.5 -95 48.625 1 20.22 1020 CYS A CA 1
ATOM 7899 C C . CYS A 1 1020 ? 78.312 -95.312 49.469 1 20.22 1020 CYS A C 1
ATOM 7901 O O . CYS A 1 1020 ? 77.438 -94.438 49.688 1 20.22 1020 CYS A O 1
ATOM 7903 N N . MET B 1 1 ? 40.812 -3.422 -43.688 1 14.83 1 MET B N 1
ATOM 7904 C CA . MET B 1 1 ? 40.562 -3.221 -45.094 1 14.83 1 MET B CA 1
ATOM 7905 C C . MET B 1 1 ? 39.219 -2.566 -45.312 1 14.83 1 MET B C 1
ATOM 7907 O O . MET B 1 1 ? 38.344 -2.613 -44.438 1 14.83 1 MET B O 1
ATOM 7911 N N . SER B 1 2 ? 38.844 -2.502 -46.625 1 15.42 2 SER B N 1
ATOM 7912 C CA . SER B 1 2 ? 38.219 -1.604 -47.594 1 15.42 2 SER B CA 1
ATOM 7913 C C . SER B 1 2 ? 36.719 -1.439 -47.312 1 15.42 2 SER B C 1
ATOM 7915 O O . SER B 1 2 ? 36.156 -2.189 -46.531 1 15.42 2 SER B O 1
ATOM 7917 N N . ASP B 1 3 ? 36.062 -1.137 -48.406 1 16.14 3 ASP B N 1
ATOM 7918 C CA . ASP B 1 3 ? 35.125 -0.322 -49.156 1 16.14 3 ASP B CA 1
ATOM 7919 C C . ASP B 1 3 ? 33.688 -0.705 -48.812 1 16.14 3 ASP B C 1
ATOM 7921 O O . ASP B 1 3 ? 32.969 0.068 -48.188 1 16.14 3 ASP B O 1
ATOM 7925 N N . ARG B 1 4 ? 32.875 -0.933 -49.812 1 16.05 4 ARG B N 1
ATOM 7926 C CA . ARG B 1 4 ? 32.062 -0.195 -50.75 1 16.05 4 ARG B CA 1
ATOM 7927 C C . ARG B 1 4 ? 30.562 -0.399 -50.438 1 16.05 4 ARG B C 1
ATOM 7929 O O . ARG B 1 4 ? 30.203 -1.23 -49.625 1 16.05 4 ARG B O 1
ATOM 7936 N N . LEU B 1 5 ? 29.828 -0.31 -51.562 1 17 5 LEU B N 1
ATOM 7937 C CA . LEU B 1 5 ? 28.75 0.086 -52.438 1 17 5 LEU B CA 1
ATOM 7938 C C . LEU B 1 5 ? 27.5 -0.763 -52.219 1 17 5 LEU B C 1
ATOM 7940 O O . LEU B 1 5 ? 27.562 -1.994 -52.219 1 17 5 LEU B O 1
ATOM 7944 N N . PHE B 1 6 ? 26.453 -0.137 -51.531 1 16.14 6 PHE B N 1
ATOM 7945 C CA . PHE B 1 6 ? 25.25 -0.351 -50.75 1 16.14 6 PHE B CA 1
ATOM 7946 C C . PHE B 1 6 ? 24.219 -1.162 -51.531 1 16.14 6 PHE B C 1
ATOM 7948 O O . PHE B 1 6 ? 24.438 -1.479 -52.719 1 16.14 6 PHE B O 1
ATOM 7955 N N . TYR B 1 7 ? 22.969 -0.604 -51.531 1 15.37 7 TYR B N 1
ATOM 7956 C CA . TYR B 1 7 ? 21.875 -1.317 -50.906 1 15.37 7 TYR B CA 1
ATOM 7957 C C . TYR B 1 7 ? 21.016 -2.039 -51.938 1 15.37 7 TYR B C 1
ATOM 7959 O O . TYR B 1 7 ? 19.859 -2.398 -51.656 1 15.37 7 TYR B O 1
ATOM 7967 N N . PRO B 1 8 ? 21.594 -2.051 -53.312 1 14.93 8 PRO B N 1
ATOM 7968 C CA . PRO B 1 8 ? 20.656 -2.303 -54.406 1 14.93 8 PRO B CA 1
ATOM 7969 C C . PRO B 1 8 ? 19.703 -3.461 -54.125 1 14.93 8 PRO B C 1
ATOM 7971 O O . PRO B 1 8 ? 19.938 -4.234 -53.188 1 14.93 8 PRO B O 1
ATOM 7974 N N . ARG B 1 9 ? 18.906 -3.643 -55.156 1 15.49 9 ARG B N 1
ATOM 7975 C CA . ARG B 1 9 ? 17.625 -3.938 -55.812 1 15.49 9 ARG B CA 1
ATOM 7976 C C . ARG B 1 9 ? 17.359 -5.441 -55.844 1 15.49 9 ARG B C 1
ATOM 7978 O O . ARG B 1 9 ? 16.219 -5.879 -55.812 1 15.49 9 ARG B O 1
ATOM 7985 N N . ARG B 1 10 ? 18.641 -6.203 -56.25 1 13.72 10 ARG B N 1
ATOM 7986 C CA . ARG B 1 10 ? 18.75 -7.121 -57.375 1 13.72 10 ARG B CA 1
ATOM 7987 C C . ARG B 1 10 ? 18.109 -8.469 -57.062 1 13.72 10 ARG B C 1
ATOM 7989 O O . ARG B 1 10 ? 17.328 -9 -57.844 1 13.72 10 ARG B O 1
ATOM 7996 N N . VAL B 1 11 ? 19.078 -9.281 -56.625 1 14.11 11 VAL B N 1
ATOM 7997 C CA . VAL B 1 11 ? 19.406 -10.352 -57.562 1 14.11 11 VAL B CA 1
ATOM 7998 C C . VAL B 1 11 ? 18.297 -11.391 -57.562 1 14.11 11 VAL B C 1
ATOM 8000 O O . VAL B 1 11 ? 17.5 -11.477 -56.625 1 14.11 11 VAL B O 1
ATOM 8003 N N . VAL B 1 12 ? 18.844 -12.461 -57.719 1 13.73 12 VAL B N 1
ATOM 8004 C CA . VAL B 1 12 ? 18.984 -13.445 -58.781 1 13.73 12 VAL B CA 1
ATOM 8005 C C . VAL B 1 12 ? 17.969 -14.57 -58.594 1 13.73 12 VAL B C 1
ATOM 8007 O O . VAL B 1 12 ? 17.266 -14.938 -59.531 1 13.73 12 VAL B O 1
ATOM 8010 N N . VAL B 1 13 ? 18.375 -15.359 -57.656 1 14.63 13 VAL B N 1
ATOM 8011 C CA . VAL B 1 13 ? 18.75 -16.641 -58.281 1 14.63 13 VAL B CA 1
ATOM 8012 C C . VAL B 1 13 ? 17.5 -17.375 -58.75 1 14.63 13 VAL B C 1
ATOM 8014 O O . VAL B 1 13 ? 16.422 -17.203 -58.156 1 14.63 13 VAL B O 1
ATOM 8017 N N . TYR B 1 14 ? 17.922 -18.25 -59.562 1 14.07 14 TYR B N 1
ATOM 8018 C CA . TYR B 1 14 ? 17.766 -19.156 -60.719 1 14.07 14 TYR B CA 1
ATOM 8019 C C . TYR B 1 14 ? 16.75 -20.234 -60.438 1 14.07 14 TYR B C 1
ATOM 8021 O O . TYR B 1 14 ? 15.742 -20.359 -61.125 1 14.07 14 TYR B O 1
ATOM 8029 N N . SER B 1 15 ? 17.5 -21.344 -60.25 1 14.3 15 SER B N 1
ATOM 8030 C CA . SER B 1 15 ? 17.406 -22.391 -61.25 1 14.3 15 SER B CA 1
ATOM 8031 C C . SER B 1 15 ? 16.125 -23.203 -61.094 1 14.3 15 SER B C 1
ATOM 8033 O O . SER B 1 15 ? 15.352 -23.344 -62.031 1 14.3 15 SER B O 1
ATOM 8035 N N . SER B 1 16 ? 16.516 -24.422 -60.969 1 14.57 16 SER B N 1
ATOM 8036 C CA . SER B 1 16 ? 16.391 -25.5 -61.938 1 14.57 16 SER B CA 1
ATOM 8037 C C . SER B 1 16 ? 15.062 -26.234 -61.781 1 14.57 16 SER B C 1
ATOM 8039 O O . SER B 1 16 ? 14.383 -26.094 -60.75 1 14.57 16 SER B O 1
ATOM 8041 N N . SER B 1 17 ? 15.266 -27.453 -62.219 1 13.78 17 SER B N 1
ATOM 8042 C CA . SER B 1 17 ? 14.672 -28.328 -63.219 1 13.78 17 SER B CA 1
ATOM 8043 C C . SER B 1 17 ? 13.539 -29.156 -62.625 1 13.78 17 SER B C 1
ATOM 8045 O O . SER B 1 17 ? 12.477 -29.297 -63.25 1 13.78 17 SER B O 1
ATOM 8047 N N . ILE B 1 18 ? 14 -29.922 -61.5 1 14.85 18 ILE B N 1
ATOM 8048 C CA . ILE B 1 18 ? 13.93 -31.328 -61.906 1 14.85 18 ILE B CA 1
ATOM 8049 C C . ILE B 1 18 ? 12.477 -31.703 -62.188 1 14.85 18 ILE B C 1
ATOM 8051 O O . ILE B 1 18 ? 11.562 -31.203 -61.531 1 14.85 18 ILE B O 1
ATOM 8055 N N . ASN B 1 19 ? 12.484 -32.781 -63 1 13.29 19 ASN B N 1
ATOM 8056 C CA . ASN B 1 19 ? 11.844 -33.625 -64 1 13.29 19 ASN B CA 1
ATOM 8057 C C . ASN B 1 19 ? 10.609 -34.312 -63.469 1 13.29 19 ASN B C 1
ATOM 8059 O O . ASN B 1 19 ? 9.547 -34.281 -64.062 1 13.29 19 ASN B O 1
ATOM 8063 N N . ILE B 1 20 ? 10.961 -35.281 -62.469 1 14.83 20 ILE B N 1
ATOM 8064 C CA . ILE B 1 20 ? 10.688 -36.594 -62.969 1 14.83 20 ILE B CA 1
ATOM 8065 C C . ILE B 1 20 ? 9.195 -36.781 -63.25 1 14.83 20 ILE B C 1
ATOM 8067 O O . ILE B 1 20 ? 8.367 -36.156 -62.562 1 14.83 20 ILE B O 1
ATOM 8071 N N . ASN B 1 21 ? 8.977 -37.875 -63.938 1 13.65 21 ASN B N 1
ATOM 8072 C CA . ASN B 1 21 ? 8.297 -38.625 -65 1 13.65 21 ASN B CA 1
ATOM 8073 C C . ASN B 1 21 ? 6.891 -39.031 -64.562 1 13.65 21 ASN B C 1
ATOM 8075 O O . ASN B 1 21 ? 5.914 -38.781 -65.25 1 13.65 21 ASN B O 1
ATOM 8079 N N . LEU B 1 22 ? 6.898 -40.312 -64 1 14.91 22 LEU B N 1
ATOM 8080 C CA . LEU B 1 22 ? 6.367 -41.406 -64.812 1 14.91 22 LEU B CA 1
ATOM 8081 C C . LEU B 1 22 ? 4.844 -41.438 -64.75 1 14.91 22 LEU B C 1
ATOM 8083 O O . LEU B 1 22 ? 4.242 -40.906 -63.812 1 14.91 22 LEU B O 1
ATOM 8087 N N . ILE B 1 23 ? 4.281 -42.594 -65.25 1 13.7 23 ILE B N 1
ATOM 8088 C CA . ILE B 1 23 ? 3.396 -43.188 -66.25 1 13.7 23 ILE B CA 1
ATOM 8089 C C . ILE B 1 23 ? 2.023 -43.438 -65.625 1 13.7 23 ILE B C 1
ATOM 8091 O O . ILE B 1 23 ? 1.001 -43 -66.188 1 13.7 23 ILE B O 1
ATOM 8095 N N . ILE B 1 24 ? 1.82 -44.688 -65 1 14.52 24 ILE B N 1
ATOM 8096 C CA . ILE B 1 24 ? 1.091 -45.719 -65.75 1 14.52 24 ILE B CA 1
ATOM 8097 C C . ILE B 1 24 ? -0.41 -45.531 -65.5 1 14.52 24 ILE B C 1
ATOM 8099 O O . ILE B 1 24 ? -0.831 -44.938 -64.562 1 14.52 24 ILE B O 1
ATOM 8103 N N . ILE B 1 25 ? -1.174 -46.562 -65.875 1 13.84 25 ILE B N 1
ATOM 8104 C CA . ILE B 1 25 ? -2.195 -47.125 -66.75 1 13.84 25 ILE B CA 1
ATOM 8105 C C . ILE B 1 25 ? -3.537 -47.188 -66.062 1 13.84 25 ILE B C 1
ATOM 8107 O O . ILE B 1 25 ? -4.543 -46.688 -66.562 1 13.84 25 ILE B O 1
ATOM 8111 N N . ILE B 1 26 ? -3.77 -48.188 -65.125 1 14.3 26 ILE B N 1
ATOM 8112 C CA . ILE B 1 26 ? -4.621 -49.281 -65.625 1 14.3 26 ILE B CA 1
ATOM 8113 C C . ILE B 1 26 ? -6.09 -48.906 -65.375 1 14.3 26 ILE B C 1
ATOM 8115 O O . ILE B 1 26 ? -6.422 -48.094 -64.5 1 14.3 26 ILE B O 1
ATOM 8119 N N . THR B 1 27 ? -6.953 -49.875 -65.688 1 14.12 27 THR B N 1
ATOM 8120 C CA . THR B 1 27 ? -8.109 -50.375 -66.438 1 14.12 27 THR B CA 1
ATOM 8121 C C . THR B 1 27 ? -9.398 -50.156 -65.625 1 14.12 27 THR B C 1
ATOM 8123 O O . THR B 1 27 ? -10.352 -49.562 -66.188 1 14.12 27 THR B O 1
ATOM 8126 N N . ILE B 1 28 ? -10.039 -51.25 -65.188 1 13.78 28 ILE B N 1
ATOM 8127 C CA . ILE B 1 28 ? -11.188 -51.938 -65.75 1 13.78 28 ILE B CA 1
ATOM 8128 C C . ILE B 1 28 ? -12.461 -51.531 -65 1 13.78 28 ILE B C 1
ATOM 8130 O O . ILE B 1 28 ? -13.422 -51.062 -65.625 1 13.78 28 ILE B O 1
ATOM 8134 N N . ILE B 1 29 ? -13 -52.406 -64.125 1 14.7 29 ILE B N 1
ATOM 8135 C CA . ILE B 1 29 ? -14.148 -53.281 -64.375 1 14.7 29 ILE B CA 1
ATOM 8136 C C . ILE B 1 29 ? -15.406 -52.625 -63.812 1 14.7 29 ILE B C 1
ATOM 8138 O O . ILE B 1 29 ? -15.328 -51.844 -62.875 1 14.7 29 ILE B O 1
ATOM 8142 N N . ILE B 1 30 ? -16.609 -53.344 -64.125 1 14.2 30 ILE B N 1
ATOM 8143 C CA . ILE B 1 30 ? -17.953 -53.531 -64.625 1 14.2 30 ILE B CA 1
ATOM 8144 C C . ILE B 1 30 ? -18.953 -53.438 -63.469 1 14.2 30 ILE B C 1
ATOM 8146 O O . ILE B 1 30 ? -19.969 -52.75 -63.562 1 14.2 30 ILE B O 1
ATOM 8150 N N . ILE B 1 31 ? -18.672 -53.938 -62.281 1 14.39 31 ILE B N 1
ATOM 8151 C CA . ILE B 1 31 ? -19.688 -54.938 -62 1 14.39 31 ILE B CA 1
ATOM 8152 C C . ILE B 1 31 ? -21.016 -54.25 -61.719 1 14.39 31 ILE B C 1
ATOM 8154 O O . ILE B 1 31 ? -21.047 -53.156 -61.125 1 14.39 31 ILE B O 1
ATOM 8158 N N . THR B 1 32 ? -22.188 -55.094 -62 1 14.71 32 THR B N 1
ATOM 8159 C CA . THR B 1 32 ? -23.531 -55.5 -62.375 1 14.71 32 THR B CA 1
ATOM 8160 C C . THR B 1 32 ? -24.484 -55.344 -61.188 1 14.71 32 THR B C 1
ATOM 8162 O O . THR B 1 32 ? -25.719 -55.375 -61.375 1 14.71 32 THR B O 1
ATOM 8165 N N . ILE B 1 33 ? -24.234 -54.844 -60.156 1 14.91 33 ILE B N 1
ATOM 8166 C CA . ILE B 1 33 ? -25.062 -55.594 -59.219 1 14.91 33 ILE B CA 1
ATOM 8167 C C . ILE B 1 33 ? -26.516 -55.531 -59.656 1 14.91 33 ILE B C 1
ATOM 8169 O O . ILE B 1 33 ? -27.047 -54.469 -59.969 1 14.91 33 ILE B O 1
ATOM 8173 N N . THR B 1 34 ? -27.156 -56.875 -59.75 1 14.39 34 THR B N 1
ATOM 8174 C CA . THR B 1 34 ? -28.297 -57.719 -60.156 1 14.39 34 THR B CA 1
ATOM 8175 C C . THR B 1 34 ? -29.609 -57.094 -59.688 1 14.39 34 THR B C 1
ATOM 8177 O O . THR B 1 34 ? -29.609 -56.188 -58.844 1 14.39 34 THR B O 1
ATOM 8180 N N . ILE B 1 35 ? -30.422 -58.156 -59.125 1 14.24 35 ILE B N 1
ATOM 8181 C CA . ILE B 1 35 ? -31.562 -58.844 -59.688 1 14.24 35 ILE B CA 1
ATOM 8182 C C . ILE B 1 35 ? -32.844 -58.156 -59.219 1 14.24 35 ILE B C 1
ATOM 8184 O O . ILE B 1 35 ? -33.688 -57.812 -60.062 1 14.24 35 ILE B O 1
ATOM 8188 N N . ASN B 1 36 ? -33.562 -58.875 -58.25 1 14.36 36 ASN B N 1
ATOM 8189 C CA . ASN B 1 36 ? -34.781 -59.625 -58.5 1 14.36 36 ASN B CA 1
ATOM 8190 C C . ASN B 1 36 ? -36.031 -58.719 -58.406 1 14.36 36 ASN B C 1
ATOM 8192 O O . ASN B 1 36 ? -35.969 -57.656 -57.812 1 14.36 36 ASN B O 1
ATOM 8196 N N . SER B 1 37 ? -37.188 -59.531 -58.531 1 14.91 37 SER B N 1
ATOM 8197 C CA . SER B 1 37 ? -38.406 -59.688 -59.344 1 14.91 37 SER B CA 1
ATOM 8198 C C . SER B 1 37 ? -39.625 -59.062 -58.656 1 14.91 37 SER B C 1
ATOM 8200 O O . SER B 1 37 ? -40.375 -58.312 -59.281 1 14.91 37 SER B O 1
ATOM 8202 N N . VAL B 1 38 ? -40.031 -59.688 -57.438 1 15.29 38 VAL B N 1
ATOM 8203 C CA . VAL B 1 38 ? -41.312 -60.344 -57.594 1 15.29 38 VAL B CA 1
ATOM 8204 C C . VAL B 1 38 ? -42.438 -59.312 -57.688 1 15.29 38 VAL B C 1
ATOM 8206 O O . VAL B 1 38 ? -42.25 -58.156 -57.281 1 15.29 38 VAL B O 1
ATOM 8209 N N . SER B 1 39 ? -43.5 -59.969 -57.344 1 15.44 39 SER B N 1
ATOM 8210 C CA . SER B 1 39 ? -44.812 -60.281 -57.906 1 15.44 39 SER B CA 1
ATOM 8211 C C . SER B 1 39 ? -45.844 -59.188 -57.562 1 15.44 39 SER B C 1
ATOM 8213 O O . SER B 1 39 ? -45.719 -58.531 -56.531 1 15.44 39 SER B O 1
ATOM 8215 N N . THR B 1 40 ? -46.469 -58.938 -58.531 1 15.63 40 THR B N 1
ATOM 8216 C CA . THR B 1 40 ? -47.562 -58.188 -59.094 1 15.63 40 THR B CA 1
ATOM 8217 C C . THR B 1 40 ? -48.875 -58.5 -58.375 1 15.63 40 THR B C 1
ATOM 8219 O O . THR B 1 40 ? -49.219 -59.656 -58.156 1 15.63 40 THR B O 1
ATOM 8222 N N . SER B 1 41 ? -49.281 -57.656 -57.594 1 16.12 41 SER B N 1
ATOM 8223 C CA . SER B 1 41 ? -50.469 -57.688 -56.719 1 16.12 41 SER B CA 1
ATOM 8224 C C . SER B 1 41 ? -51.719 -58.125 -57.469 1 16.12 41 SER B C 1
ATOM 8226 O O . SER B 1 41 ? -52.531 -58.875 -56.938 1 16.12 41 SER B O 1
ATOM 8228 N N . HIS B 1 42 ? -51.906 -57.562 -58.719 1 15.87 42 HIS B N 1
ATOM 8229 C CA . HIS B 1 42 ? -53.25 -56.969 -58.688 1 15.87 42 HIS B CA 1
ATOM 8230 C C . HIS B 1 42 ? -54.344 -58.031 -58.875 1 15.87 42 HIS B C 1
ATOM 8232 O O . HIS B 1 42 ? -55.281 -58.125 -58.062 1 15.87 42 HIS B O 1
ATOM 8238 N N . HIS B 1 43 ? -54.562 -58.438 -60.188 1 15.76 43 HIS B N 1
ATOM 8239 C CA . HIS B 1 43 ? -55.875 -58.219 -60.75 1 15.76 43 HIS B CA 1
ATOM 8240 C C . HIS B 1 43 ? -56.812 -59.406 -60.469 1 15.76 43 HIS B C 1
ATOM 8242 O O . HIS B 1 43 ? -56.344 -60.5 -60.219 1 15.76 43 HIS B O 1
ATOM 8248 N N . SER B 1 44 ? -58.156 -59.312 -60.75 1 16.53 44 SER B N 1
ATOM 8249 C CA . SER B 1 44 ? -59.531 -59.75 -60.438 1 16.53 44 SER B CA 1
ATOM 8250 C C . SER B 1 44 ? -59.938 -60.906 -61.344 1 16.53 44 SER B C 1
ATOM 8252 O O . SER B 1 44 ? -61.062 -61.406 -61.219 1 16.53 44 SER B O 1
ATOM 8254 N N . PHE B 1 45 ? -59.094 -61.375 -62.344 1 15.46 45 PHE B N 1
ATOM 8255 C CA . PHE B 1 45 ? -59.938 -61.906 -63.406 1 15.46 45 PHE B CA 1
ATOM 8256 C C . PHE B 1 45 ? -60.812 -63.031 -62.906 1 15.46 45 PHE B C 1
ATOM 8258 O O . PHE B 1 45 ? -60.469 -63.688 -61.906 1 15.46 45 PHE B O 1
ATOM 8265 N N . ASN B 1 46 ? -61.75 -63.469 -63.844 1 16.53 46 ASN B N 1
ATOM 8266 C CA . ASN B 1 46 ? -63.062 -64 -64.125 1 16.53 46 ASN B CA 1
ATOM 8267 C C . ASN B 1 46 ? -63.094 -65.5 -63.969 1 16.53 46 ASN B C 1
ATOM 8269 O O . ASN B 1 46 ? -62.031 -66.188 -63.969 1 16.53 46 ASN B O 1
ATOM 8273 N N . GLN B 1 47 ? -64.188 -66.125 -64.25 1 18.33 47 GLN B N 1
ATOM 8274 C CA . GLN B 1 47 ? -65 -67.312 -63.938 1 18.33 47 GLN B CA 1
ATOM 8275 C C . GLN B 1 47 ? -64.562 -68.562 -64.688 1 18.33 47 GLN B C 1
ATOM 8277 O O . GLN B 1 47 ? -65.125 -69.625 -64.562 1 18.33 47 GLN B O 1
ATOM 8282 N N . LEU B 1 48 ? -63.344 -68.438 -65.5 1 15.8 48 LEU B N 1
ATOM 8283 C CA . LEU B 1 48 ? -63.656 -69.438 -66.562 1 15.8 48 LEU B CA 1
ATOM 8284 C C . LEU B 1 48 ? -63.906 -70.812 -65.938 1 15.8 48 LEU B C 1
ATOM 8286 O O . LEU B 1 48 ? -63.438 -71.125 -64.812 1 15.8 48 LEU B O 1
ATOM 8290 N N . ILE B 1 49 ? -64.25 -71.688 -67 1 18.97 49 ILE B N 1
ATOM 8291 C CA . ILE B 1 49 ? -65 -72.875 -67.25 1 18.97 49 ILE B CA 1
ATOM 8292 C C . ILE B 1 49 ? -64.188 -74.125 -66.875 1 18.97 49 ILE B C 1
ATOM 8294 O O . ILE B 1 49 ? -63.031 -74.188 -67.188 1 18.97 49 ILE B O 1
ATOM 8298 N N . LEU B 1 50 ? -64.625 -74.812 -65.875 1 17.38 50 LEU B N 1
ATOM 8299 C CA . LEU B 1 50 ? -64.312 -76 -65.188 1 17.38 50 LEU B CA 1
ATOM 8300 C C . LEU B 1 50 ? -64.062 -77.188 -66.125 1 17.38 50 LEU B C 1
ATOM 8302 O O . LEU B 1 50 ? -64 -78.312 -65.688 1 17.38 50 LEU B O 1
ATOM 8306 N N . SER B 1 51 ? -63.594 -76.812 -67.438 1 19.22 51 SER B N 1
ATOM 8307 C CA . SER B 1 51 ? -63.812 -78.125 -68.125 1 19.22 51 SER B CA 1
ATOM 8308 C C . SER B 1 51 ? -62.844 -79.188 -67.625 1 19.22 51 SER B C 1
ATOM 8310 O O . SER B 1 51 ? -61.719 -78.875 -67.188 1 19.22 51 SER B O 1
ATOM 8312 N N . SER B 1 52 ? -63.281 -80.312 -67.25 1 19.72 52 SER B N 1
ATOM 8313 C CA . SER B 1 52 ? -62.938 -81.562 -66.625 1 19.72 52 SER B CA 1
ATOM 8314 C C . SER B 1 52 ? -61.906 -82.312 -67.438 1 19.72 52 SER B C 1
ATOM 8316 O O . SER B 1 52 ? -61.656 -83.5 -67.188 1 19.72 52 SER B O 1
ATOM 8318 N N . ILE B 1 53 ? -60.969 -81.625 -68.188 1 18.58 53 ILE B N 1
ATOM 8319 C CA . ILE B 1 53 ? -60.406 -82.688 -69.062 1 18.58 53 ILE B CA 1
ATOM 8320 C C . ILE B 1 53 ? -59.562 -83.625 -68.25 1 18.58 53 ILE B C 1
ATOM 8322 O O . ILE B 1 53 ? -58.75 -83.25 -67.438 1 18.58 53 ILE B O 1
ATOM 8326 N N . LYS B 1 54 ? -59.656 -84.875 -68.5 1 22.48 54 LYS B N 1
ATOM 8327 C CA . LYS B 1 54 ? -59.156 -86.125 -67.938 1 22.48 54 LYS B CA 1
ATOM 8328 C C . LYS B 1 54 ? -57.656 -86.25 -68.25 1 22.48 54 LYS B C 1
ATOM 8330 O O . LYS B 1 54 ? -57.281 -86.625 -69.312 1 22.48 54 LYS B O 1
ATOM 8335 N N . SER B 1 55 ? -56.656 -85.25 -67.812 1 21 55 SER B N 1
ATOM 8336 C CA . SER B 1 55 ? -55.281 -85.375 -68.375 1 21 55 SER B CA 1
ATOM 8337 C C . SER B 1 55 ? -54.625 -86.688 -67.875 1 21 55 SER B C 1
ATOM 8339 O O . SER B 1 55 ? -54.938 -87.188 -66.812 1 21 55 SER B O 1
ATOM 8341 N N . GLN B 1 56 ? -53.812 -87.438 -68.688 1 25.92 56 GLN B N 1
ATOM 8342 C CA . GLN B 1 56 ? -53.094 -88.688 -68.625 1 25.92 56 GLN B CA 1
ATOM 8343 C C . GLN B 1 56 ? -51.969 -88.688 -67.625 1 25.92 56 GLN B C 1
ATOM 8345 O O . GLN B 1 56 ? -51.406 -87.625 -67.312 1 25.92 56 GLN B O 1
ATOM 8350 N N . PRO B 1 57 ? -51.562 -89.75 -66.812 1 28.78 57 PRO B N 1
ATOM 8351 C CA . PRO B 1 57 ? -50.688 -90 -65.625 1 28.78 57 PRO B CA 1
ATOM 8352 C C . PRO B 1 57 ? -49.219 -89.688 -65.938 1 28.78 57 PRO B C 1
ATOM 8354 O O . PRO B 1 57 ? -48.625 -90.312 -66.812 1 28.78 57 PRO B O 1
ATOM 8357 N N . SER B 1 58 ? -48.656 -88.438 -66.125 1 32.84 58 SER B N 1
ATOM 8358 C CA . SER B 1 58 ? -47.281 -88.125 -66.438 1 32.84 58 SER B CA 1
ATOM 8359 C C . SER B 1 58 ? -46.344 -88.688 -65.375 1 32.84 58 SER B C 1
ATOM 8361 O O . SER B 1 58 ? -46.719 -88.812 -64.188 1 32.84 58 SER B O 1
ATOM 8363 N N . THR B 1 59 ? -45.094 -89.375 -65.625 1 41.34 59 THR B N 1
ATOM 8364 C CA . THR B 1 59 ? -43.969 -90 -64.938 1 41.34 59 THR B CA 1
ATOM 8365 C C . THR B 1 59 ? -43.406 -89 -63.906 1 41.34 59 THR B C 1
ATOM 8367 O O . THR B 1 59 ? -43.125 -87.875 -64.25 1 41.34 59 THR B O 1
ATOM 8370 N N . GLN B 1 60 ? -43.438 -89.125 -62.625 1 46.38 60 GLN B N 1
ATOM 8371 C CA . GLN B 1 60 ? -43.281 -88.375 -61.406 1 46.38 60 GLN B CA 1
ATOM 8372 C C . GLN B 1 60 ? -41.812 -88 -61.156 1 46.38 60 GLN B C 1
ATOM 8374 O O . GLN B 1 60 ? -40.969 -88.875 -61 1 46.38 60 GLN B O 1
ATOM 8379 N N . SER B 1 61 ? -41.094 -86.938 -61.5 1 69.38 61 SER B N 1
ATOM 8380 C CA . SER B 1 61 ? -39.781 -86.375 -61.312 1 69.38 61 SER B CA 1
ATOM 8381 C C . SER B 1 61 ? -39.469 -86.188 -59.812 1 69.38 61 SER B C 1
ATOM 8383 O O . SER B 1 61 ? -40.312 -85.75 -59.031 1 69.38 61 SER B O 1
ATOM 8385 N N . VAL B 1 62 ? -38.344 -86.938 -59.094 1 83.38 62 VAL B N 1
ATOM 8386 C CA . VAL B 1 62 ? -37.938 -86.938 -57.688 1 83.38 62 VAL B CA 1
ATOM 8387 C C . VAL B 1 62 ? -37.062 -85.75 -57.375 1 83.38 62 VAL B C 1
ATOM 8389 O O . VAL B 1 62 ? -35.969 -85.562 -57.969 1 83.38 62 VAL B O 1
ATOM 8392 N N . SER B 1 63 ? -37.531 -84.812 -56.562 1 88.38 63 SER B N 1
ATOM 8393 C CA . SER B 1 63 ? -36.812 -83.562 -56.188 1 88.38 63 SER B CA 1
ATOM 8394 C C . SER B 1 63 ? -36 -83.812 -54.906 1 88.38 63 SER B C 1
ATOM 8396 O O . SER B 1 63 ? -36.125 -84.812 -54.25 1 88.38 63 SER B O 1
ATOM 8398 N N . LEU B 1 64 ? -35.031 -82.875 -54.531 1 91.38 64 LEU B N 1
ATOM 8399 C CA . LEU B 1 64 ? -34.219 -82.938 -53.312 1 91.38 64 LEU B CA 1
ATOM 8400 C C . LEU B 1 64 ? -35.125 -83 -52.094 1 91.38 64 LEU B C 1
ATOM 8402 O O . LEU B 1 64 ? -34.812 -83.75 -51.125 1 91.38 64 LEU B O 1
ATOM 8406 N N . ILE B 1 65 ? -36.25 -82.375 -52.094 1 91.38 65 ILE B N 1
ATOM 8407 C CA . ILE B 1 65 ? -37.188 -82.312 -51 1 91.38 65 ILE B CA 1
ATOM 8408 C C . ILE B 1 65 ? -37.812 -83.688 -50.844 1 91.38 65 ILE B C 1
ATOM 8410 O O . ILE B 1 65 ? -38.094 -84.125 -49.719 1 91.38 65 ILE B O 1
ATOM 8414 N N . ASP B 1 66 ? -38 -84.375 -51.938 1 88.88 66 ASP B N 1
ATOM 8415 C CA . ASP B 1 66 ? -38.562 -85.75 -51.906 1 88.88 66 ASP B CA 1
ATOM 8416 C C . ASP B 1 66 ? -37.594 -86.688 -51.219 1 88.88 66 ASP B C 1
ATOM 8418 O O . ASP B 1 66 ? -38.031 -87.562 -50.438 1 88.88 66 ASP B O 1
ATOM 8422 N N . ILE B 1 67 ? -36.406 -86.438 -51.562 1 91.75 67 ILE B N 1
ATOM 8423 C CA . ILE B 1 67 ? -35.406 -87.312 -50.938 1 91.75 67 ILE B CA 1
ATOM 8424 C C . ILE B 1 67 ? -35.312 -87.062 -49.438 1 91.75 67 ILE B C 1
ATOM 8426 O O . ILE B 1 67 ? -35.25 -87.938 -48.656 1 91.75 67 ILE B O 1
ATOM 8430 N N . LEU B 1 68 ? -35.344 -85.875 -49.125 1 92.31 68 LEU B N 1
ATOM 8431 C CA . LEU B 1 68 ? -35.312 -85.5 -47.719 1 92.31 68 LEU B CA 1
ATOM 8432 C C . LEU B 1 68 ? -36.531 -86 -46.969 1 92.31 68 LEU B C 1
ATOM 8434 O O . LEU B 1 68 ? -36.406 -86.438 -45.812 1 92.31 68 LEU B O 1
ATOM 8438 N N . SER B 1 69 ? -37.688 -85.938 -47.562 1 89.06 69 SER B N 1
ATOM 8439 C CA . SER B 1 69 ? -38.938 -86.375 -46.938 1 89.06 69 SER B CA 1
ATOM 8440 C C . SER B 1 69 ? -38.906 -87.938 -46.719 1 89.06 69 SER B C 1
ATOM 8442 O O . SER B 1 69 ? -39.562 -88.438 -45.812 1 89.06 69 SER B O 1
ATOM 8444 N N . ASN B 1 70 ? -38.219 -88.625 -47.625 1 88.69 70 ASN B N 1
ATOM 8445 C CA . ASN B 1 70 ? -38.188 -90.062 -47.531 1 88.69 70 ASN B CA 1
ATOM 8446 C C . ASN B 1 70 ? -37.031 -90.562 -46.656 1 88.69 70 ASN B C 1
ATOM 8448 O O . ASN B 1 70 ? -36.938 -91.75 -46.344 1 88.69 70 ASN B O 1
ATOM 8452 N N . SER B 1 71 ? -36.219 -89.562 -46.312 1 88.94 71 SER B N 1
ATOM 8453 C CA . SER B 1 71 ? -35.062 -89.938 -45.5 1 88.94 71 SER B CA 1
ATOM 8454 C C . SER B 1 71 ? -35.375 -89.938 -44 1 88.94 71 SER B C 1
ATOM 8456 O O . SER B 1 71 ? -35.969 -88.938 -43.531 1 88.94 71 SER B O 1
ATOM 8458 N N . THR B 1 72 ? -35 -91 -43.281 1 86.94 72 THR B N 1
ATOM 8459 C CA . THR B 1 72 ? -35.219 -91 -41.844 1 86.94 72 THR B CA 1
ATOM 8460 C C . THR B 1 72 ? -34.094 -90.312 -41.094 1 86.94 72 THR B C 1
ATOM 8462 O O . THR B 1 72 ? -34.188 -90 -39.906 1 86.94 72 THR B O 1
ATOM 8465 N N . GLN B 1 73 ? -33.094 -89.938 -41.75 1 91.12 73 GLN B N 1
ATOM 8466 C CA . GLN B 1 73 ? -31.953 -89.312 -41.094 1 91.12 73 GLN B CA 1
ATOM 8467 C C . GLN B 1 73 ? -31.953 -87.812 -41.281 1 91.12 73 GLN B C 1
ATOM 8469 O O . GLN B 1 73 ? -31.109 -87.125 -40.719 1 91.12 73 GLN B O 1
ATOM 8474 N N . HIS B 1 74 ? -32.812 -87.188 -41.969 1 93.56 74 HIS B N 1
ATOM 8475 C CA . HIS B 1 74 ? -32.781 -85.75 -42.281 1 93.56 74 HIS B CA 1
ATOM 8476 C C . HIS B 1 74 ? -34.125 -85.125 -41.938 1 93.56 74 HIS B C 1
ATOM 8478 O O . HIS B 1 74 ? -34.594 -84.25 -42.656 1 93.56 74 HIS B O 1
ATOM 8484 N N . THR B 1 75 ? -34.75 -85.562 -40.906 1 90.12 75 THR B N 1
ATOM 8485 C CA . THR B 1 75 ? -36.031 -85 -40.531 1 90.12 75 THR B CA 1
ATOM 8486 C C . THR B 1 75 ? -35.906 -83.625 -39.969 1 90.12 75 THR B C 1
ATOM 8488 O O . THR B 1 75 ? -36.719 -82.75 -40.25 1 90.12 75 THR B O 1
ATOM 8491 N N . LYS B 1 76 ? -34.938 -83.5 -39.219 1 88.75 76 LYS B N 1
ATOM 8492 C CA . LYS B 1 76 ? -34.719 -82.125 -38.625 1 88.75 76 LYS B CA 1
ATOM 8493 C C . LYS B 1 76 ? -34.344 -81.125 -39.688 1 88.75 76 LYS B C 1
ATOM 8495 O O . LYS B 1 76 ? -34.781 -80 -39.625 1 88.75 76 LYS B O 1
ATOM 8500 N N . LEU B 1 77 ? -33.5 -81.5 -40.562 1 91.38 77 LEU B N 1
ATOM 8501 C CA . LEU B 1 77 ? -33.125 -80.562 -41.656 1 91.38 77 LEU B CA 1
ATOM 8502 C C . LEU B 1 77 ? -34.344 -80.188 -42.469 1 91.38 77 LEU B C 1
ATOM 8504 O O . LEU B 1 77 ? -34.5 -79 -42.844 1 91.38 77 LEU B O 1
ATOM 8508 N N . LEU B 1 78 ? -35.219 -81.188 -42.781 1 90.5 78 LEU B N 1
ATOM 8509 C CA . LEU B 1 78 ? -36.438 -80.875 -43.531 1 90.5 78 LEU B CA 1
ATOM 8510 C C . LEU B 1 78 ? -37.312 -79.938 -42.781 1 90.5 78 LEU B C 1
ATOM 8512 O O . LEU B 1 78 ? -37.906 -79 -43.375 1 90.5 78 LEU B O 1
ATOM 8516 N N . LEU B 1 79 ? -37.375 -80.125 -41.5 1 86.69 79 LEU B N 1
ATOM 8517 C CA . LEU B 1 79 ? -38.156 -79.188 -40.656 1 86.69 79 LEU B CA 1
ATOM 8518 C C . LEU B 1 79 ? -37.562 -77.75 -40.719 1 86.69 79 LEU B C 1
ATOM 8520 O O . LEU B 1 79 ? -38.312 -76.812 -40.781 1 86.69 79 LEU B O 1
ATOM 8524 N N . LEU B 1 80 ? -36.344 -77.688 -40.656 1 86.5 80 LEU B N 1
ATOM 8525 C CA . LEU B 1 80 ? -35.656 -76.375 -40.719 1 86.5 80 LEU B CA 1
ATOM 8526 C C . LEU B 1 80 ? -35.906 -75.75 -42.094 1 86.5 80 LEU B C 1
ATOM 8528 O O . LEU B 1 80 ? -36.125 -74.5 -42.156 1 86.5 80 LEU B O 1
ATOM 8532 N N . ILE B 1 81 ? -35.844 -76.438 -43.156 1 89.19 81 ILE B N 1
ATOM 8533 C CA . ILE B 1 81 ? -36.094 -75.938 -44.531 1 89.19 81 ILE B CA 1
ATOM 8534 C C . ILE B 1 81 ? -37.531 -75.438 -44.656 1 89.19 81 ILE B C 1
ATOM 8536 O O . ILE B 1 81 ? -37.75 -74.375 -45.25 1 89.19 81 ILE B O 1
ATOM 8540 N N . GLN B 1 82 ? -38.406 -76.188 -44.062 1 85.69 82 GLN B N 1
ATOM 8541 C CA . GLN B 1 82 ? -39.844 -75.812 -44.062 1 85.69 82 GLN B CA 1
ATOM 8542 C C . GLN B 1 82 ? -40.062 -74.5 -43.281 1 85.69 82 GLN B C 1
ATOM 8544 O O . GLN B 1 82 ? -40.75 -73.562 -43.781 1 85.69 82 GLN B O 1
ATOM 8549 N N . ARG B 1 83 ? -39.438 -74.438 -42.25 1 82.75 83 ARG B N 1
ATOM 8550 C CA . ARG B 1 83 ? -39.625 -73.312 -41.375 1 82.75 83 ARG B CA 1
ATOM 8551 C C . ARG B 1 83 ? -38.969 -72.062 -41.969 1 82.75 83 ARG B C 1
ATOM 8553 O O . ARG B 1 83 ? -39.438 -70.938 -41.781 1 82.75 83 ARG B O 1
ATOM 8560 N N . SER B 1 84 ? -37.938 -72.25 -42.656 1 85 84 SER B N 1
ATOM 8561 C CA . SER B 1 84 ? -37.219 -71.125 -43.281 1 85 84 SER B CA 1
ATOM 8562 C C . SER B 1 84 ? -37.844 -70.75 -44.625 1 85 84 SER B C 1
ATOM 8564 O O . SER B 1 84 ? -37.375 -69.875 -45.312 1 85 84 SER B O 1
ATOM 8566 N N . ARG B 1 85 ? -38.844 -71.438 -45.062 1 84.31 85 ARG B N 1
ATOM 8567 C CA . ARG B 1 85 ? -39.625 -71.188 -46.281 1 84.31 85 ARG B CA 1
ATOM 8568 C C . ARG B 1 85 ? -38.719 -71.312 -47.531 1 84.31 85 ARG B C 1
ATOM 8570 O O . ARG B 1 85 ? -38.781 -70.438 -48.438 1 84.31 85 ARG B O 1
ATOM 8577 N N . LEU B 1 86 ? -37.906 -72.312 -47.531 1 89.56 86 LEU B N 1
ATOM 8578 C CA . LEU B 1 86 ? -36.969 -72.5 -48.625 1 89.56 86 LEU B CA 1
ATOM 8579 C C . LEU B 1 86 ? -37.406 -73.625 -49.531 1 89.56 86 LEU B C 1
ATOM 8581 O O . LEU B 1 86 ? -36.719 -74 -50.5 1 89.56 86 LEU B O 1
ATOM 8585 N N . ILE B 1 87 ? -38.531 -74.188 -49.312 1 88.62 87 ILE B N 1
ATOM 8586 C CA . ILE B 1 87 ? -39 -75.375 -50.094 1 88.62 87 ILE B CA 1
ATOM 8587 C C . ILE B 1 87 ? -39.156 -74.938 -51.562 1 88.62 87 ILE B C 1
ATOM 8589 O O . ILE B 1 87 ? -38.625 -75.625 -52.438 1 88.62 87 ILE B O 1
ATOM 8593 N N . PRO B 1 88 ? -39.844 -73.812 -51.812 1 87.5 88 PRO B N 1
ATOM 8594 C CA . PRO B 1 88 ? -39.969 -73.438 -53.219 1 87.5 88 PRO B CA 1
ATOM 8595 C C . PRO B 1 88 ? -38.625 -73.125 -53.844 1 87.5 88 PRO B C 1
ATOM 8597 O O . PRO B 1 88 ? -38.406 -73.5 -55.031 1 87.5 88 PRO B O 1
ATOM 8600 N N . THR B 1 89 ? -37.75 -72.562 -53.094 1 89.12 89 THR B N 1
ATOM 8601 C CA . THR B 1 89 ? -36.406 -72.25 -53.625 1 89.12 89 THR B CA 1
ATOM 8602 C C . THR B 1 89 ? -35.625 -73.5 -53.969 1 89.12 89 THR B C 1
ATOM 8604 O O . THR B 1 89 ? -35 -73.562 -55.031 1 89.12 89 THR B O 1
ATOM 8607 N N . ILE B 1 90 ? -35.625 -74.438 -53.188 1 90.38 90 ILE B N 1
ATOM 8608 C CA . ILE B 1 90 ? -34.844 -75.688 -53.375 1 90.38 90 ILE B CA 1
ATOM 8609 C C . ILE B 1 90 ? -35.469 -76.5 -54.531 1 90.38 90 ILE B C 1
ATOM 8611 O O . ILE B 1 90 ? -34.75 -77.125 -55.312 1 90.38 90 ILE B O 1
ATOM 8615 N N . ASN B 1 91 ? -36.781 -76.375 -54.688 1 87.38 91 ASN B N 1
ATOM 8616 C CA . ASN B 1 91 ? -37.469 -77.125 -55.75 1 87.38 91 ASN B CA 1
ATOM 8617 C C . ASN B 1 91 ? -37.188 -76.5 -57.125 1 87.38 91 ASN B C 1
ATOM 8619 O O . ASN B 1 91 ? -37.25 -77.25 -58.156 1 87.38 91 ASN B O 1
ATOM 8623 N N . LEU B 1 92 ? -36.844 -75.312 -57.125 1 85.88 92 LEU B N 1
ATOM 8624 C CA . LEU B 1 92 ? -36.625 -74.625 -58.375 1 85.88 92 LEU B CA 1
ATOM 8625 C C . LEU B 1 92 ? -35.156 -74.75 -58.812 1 85.88 92 LEU B C 1
ATOM 8627 O O . LEU B 1 92 ? -34.812 -74.375 -59.938 1 85.88 92 LEU B O 1
ATOM 8631 N N . LEU B 1 93 ? -34.375 -75.25 -58 1 86.5 93 LEU B N 1
ATOM 8632 C CA . LEU B 1 93 ? -32.969 -75.375 -58.312 1 86.5 93 LEU B CA 1
ATOM 8633 C C . LEU B 1 93 ? -32.719 -76.438 -59.406 1 86.5 93 LEU B C 1
ATOM 8635 O O . LEU B 1 93 ? -33.5 -77.375 -59.562 1 86.5 93 LEU B O 1
ATOM 8639 N N . LYS B 1 94 ? -31.688 -76.062 -60.281 1 85.31 94 LYS B N 1
ATOM 8640 C CA . LYS B 1 94 ? -31.234 -77 -61.312 1 85.31 94 LYS B CA 1
ATOM 8641 C C . LYS B 1 94 ? -29.781 -77.375 -61.125 1 85.31 94 LYS B C 1
ATOM 8643 O O . LYS B 1 94 ? -28.922 -76.5 -60.969 1 85.31 94 LYS B O 1
ATOM 8648 N N . ASN B 1 95 ? -29.422 -78.562 -60.969 1 84.56 95 ASN B N 1
ATOM 8649 C CA . ASN B 1 95 ? -28.062 -79.062 -60.844 1 84.56 95 ASN B CA 1
ATOM 8650 C C . ASN B 1 95 ? -27.359 -78.562 -59.594 1 84.56 95 ASN B C 1
ATOM 8652 O O . ASN B 1 95 ? -26.25 -78 -59.688 1 84.56 95 ASN B O 1
ATOM 8656 N N . SER B 1 96 ? -28.047 -78.625 -58.469 1 89.62 96 SER B N 1
ATOM 8657 C CA . SER B 1 96 ? -27.5 -78.125 -57.219 1 89.62 96 SER B CA 1
ATOM 8658 C C . SER B 1 96 ? -26.984 -79.25 -56.312 1 89.62 96 SER B C 1
ATOM 8660 O O . SER B 1 96 ? -27.203 -80.438 -56.625 1 89.62 96 SER B O 1
ATOM 8662 N N . THR B 1 97 ? -26.156 -78.938 -55.375 1 93.25 97 THR B N 1
ATOM 8663 C CA . THR B 1 97 ? -25.672 -79.875 -54.406 1 93.25 97 THR B CA 1
ATOM 8664 C C . THR B 1 97 ? -26.078 -79.438 -53 1 93.25 97 THR B C 1
ATOM 8666 O O . THR B 1 97 ? -25.797 -78.312 -52.594 1 93.25 97 THR B O 1
ATOM 8669 N N . LEU B 1 98 ? -26.797 -80.25 -52.344 1 94 98 LEU B N 1
ATOM 8670 C CA . LEU B 1 98 ? -27.172 -79.938 -50.938 1 94 98 LEU B CA 1
ATOM 8671 C C . LEU B 1 98 ? -26.312 -80.812 -50 1 94 98 LEU B C 1
ATOM 8673 O O . LEU B 1 98 ? -26.391 -82 -50 1 94 98 LEU B O 1
ATOM 8677 N N . LEU B 1 99 ? -25.438 -80.125 -49.25 1 94.06 99 LEU B N 1
ATOM 8678 C CA . LEU B 1 99 ? -24.75 -80.75 -48.125 1 94.06 99 LEU B CA 1
ATOM 8679 C C . LEU B 1 99 ? -25.672 -80.875 -46.938 1 94.06 99 LEU B C 1
ATOM 8681 O O . LEU B 1 99 ? -25.812 -79.938 -46.156 1 94.06 99 LEU B O 1
ATOM 8685 N N . ALA B 1 100 ? -26.188 -82.062 -46.719 1 94.25 100 ALA B N 1
ATOM 8686 C CA . ALA B 1 100 ? -27.297 -82.25 -45.781 1 94.25 100 ALA B CA 1
ATOM 8687 C C . ALA B 1 100 ? -26.797 -82.812 -44.469 1 94.25 100 ALA B C 1
ATOM 8689 O O . ALA B 1 100 ? -26.469 -83.938 -44.344 1 94.25 100 ALA B O 1
ATOM 8690 N N . PRO B 1 101 ? -26.812 -81.875 -43.531 1 93.75 101 PRO B N 1
ATOM 8691 C CA . PRO B 1 101 ? -26.453 -82.438 -42.219 1 93.75 101 PRO B CA 1
ATOM 8692 C C . PRO B 1 101 ? -27.469 -83.438 -41.688 1 93.75 101 PRO B C 1
ATOM 8694 O O . PRO B 1 101 ? -28.688 -83.25 -41.844 1 93.75 101 PRO B O 1
ATOM 8697 N N . THR B 1 102 ? -26.938 -84.438 -41.062 1 93.06 102 THR B N 1
ATOM 8698 C CA . THR B 1 102 ? -27.812 -85.438 -40.469 1 93.06 102 THR B CA 1
ATOM 8699 C C . THR B 1 102 ? -28.438 -84.938 -39.188 1 93.06 102 THR B C 1
ATOM 8701 O O . THR B 1 102 ? -28.016 -83.938 -38.625 1 93.06 102 THR B O 1
ATOM 8704 N N . ASP B 1 103 ? -29.484 -85.625 -38.719 1 89.44 103 ASP B N 1
ATOM 8705 C CA . ASP B 1 103 ? -30.141 -85.312 -37.469 1 89.44 103 ASP B CA 1
ATOM 8706 C C . ASP B 1 103 ? -29.156 -85.312 -36.312 1 89.44 103 ASP B C 1
ATOM 8708 O O . ASP B 1 103 ? -29.203 -84.438 -35.438 1 89.44 103 ASP B O 1
ATOM 8712 N N . ASP B 1 104 ? -28.25 -86.25 -36.406 1 90.25 104 ASP B N 1
ATOM 8713 C CA . ASP B 1 104 ? -27.219 -86.312 -35.375 1 90.25 104 ASP B CA 1
ATOM 8714 C C . ASP B 1 104 ? -26.281 -85.125 -35.438 1 90.25 104 ASP B C 1
ATOM 8716 O O . ASP B 1 104 ? -25.859 -84.625 -34.406 1 90.25 104 ASP B O 1
ATOM 8720 N N . ALA B 1 105 ? -25.984 -84.812 -36.625 1 91.69 105 ALA B N 1
ATOM 8721 C CA . ALA B 1 105 ? -25.109 -83.688 -36.844 1 91.69 105 ALA B CA 1
ATOM 8722 C C . ALA B 1 105 ? -25.766 -82.375 -36.312 1 91.69 105 ALA B C 1
ATOM 8724 O O . ALA B 1 105 ? -25.094 -81.562 -35.625 1 91.69 105 ALA B O 1
ATOM 8725 N N . ILE B 1 106 ? -26.984 -82.125 -36.531 1 88.44 106 ILE B N 1
ATOM 8726 C CA . ILE B 1 106 ? -27.719 -80.938 -36.094 1 88.44 106 ILE B CA 1
ATOM 8727 C C . ILE B 1 106 ? -27.844 -80.875 -34.562 1 88.44 106 ILE B C 1
ATOM 8729 O O . ILE B 1 106 ? -27.672 -79.875 -33.938 1 88.44 106 ILE B O 1
ATOM 8733 N N . ASP B 1 107 ? -28.016 -82.062 -33.938 1 85.56 107 ASP B N 1
ATOM 8734 C CA . ASP B 1 107 ? -28.109 -82.188 -32.5 1 85.56 107 ASP B CA 1
ATOM 8735 C C . ASP B 1 107 ? -26.766 -81.875 -31.844 1 85.56 107 ASP B C 1
ATOM 8737 O O . ASP B 1 107 ? -26.719 -81.188 -30.812 1 85.56 107 ASP B O 1
ATOM 8741 N N . ARG B 1 108 ? -25.797 -82.312 -32.438 1 86.88 108 ARG B N 1
ATOM 8742 C CA . ARG B 1 108 ? -24.469 -82 -31.906 1 86.88 108 ARG B CA 1
ATOM 8743 C C . ARG B 1 108 ? -24.141 -80.562 -32.031 1 86.88 108 ARG B C 1
ATOM 8745 O O . ARG B 1 108 ? -23.562 -79.938 -31.109 1 86.88 108 ARG B O 1
ATOM 8752 N N . TYR B 1 109 ? -24.469 -80.062 -33.125 1 85.56 109 TYR B N 1
ATOM 8753 C CA . TYR B 1 109 ? -24.25 -78.625 -33.344 1 85.56 109 TYR B CA 1
ATOM 8754 C C . TYR B 1 109 ? -25.016 -77.75 -32.312 1 85.56 109 TYR B C 1
ATOM 8756 O O . TYR B 1 109 ? -24.469 -76.812 -31.75 1 85.56 109 TYR B O 1
ATOM 8764 N N . LEU B 1 110 ? -26.188 -78 -32.031 1 78.56 110 LEU B N 1
ATOM 8765 C CA . LEU B 1 110 ? -27.031 -77.25 -31.109 1 78.56 110 LEU B CA 1
ATOM 8766 C C . LEU B 1 110 ? -26.547 -77.5 -29.672 1 78.56 110 LEU B C 1
ATOM 8768 O O . LEU B 1 110 ? -26.656 -76.562 -28.844 1 78.56 110 LEU B O 1
ATOM 8772 N N . GLY B 1 111 ? -26.031 -78.625 -29.469 1 73.25 111 GLY B N 1
ATOM 8773 C CA . GLY B 1 111 ? -25.516 -78.938 -28.141 1 73.25 111 GLY B CA 1
ATOM 8774 C C . GLY B 1 111 ? -24.25 -78.188 -27.812 1 73.25 111 GLY B C 1
ATOM 8775 O O . GLY B 1 111 ? -23.984 -77.875 -26.641 1 73.25 111 GLY B O 1
ATOM 8776 N N . ASN B 1 112 ? -23.484 -77.812 -28.828 1 75.06 112 ASN B N 1
ATOM 8777 C CA . ASN B 1 112 ? -22.203 -77.188 -28.609 1 75.06 112 ASN B CA 1
ATOM 8778 C C . ASN B 1 112 ? -22.344 -75.625 -28.578 1 75.06 112 ASN B C 1
ATOM 8780 O O . ASN B 1 112 ? -21.375 -74.938 -28.344 1 75.06 112 ASN B O 1
ATOM 8784 N N . LEU B 1 113 ? -23.359 -75.062 -28.906 1 67.5 113 LEU B N 1
ATOM 8785 C CA . LEU B 1 113 ? -23.562 -73.625 -28.859 1 67.5 113 LEU B CA 1
ATOM 8786 C C . LEU B 1 113 ? -23.703 -73.188 -27.422 1 67.5 113 LEU B C 1
ATOM 8788 O O . LEU B 1 113 ? -24.297 -73.875 -26.594 1 67.5 113 LEU B O 1
ATOM 8792 N N . PRO B 1 114 ? -22.828 -72.125 -27.062 1 59.25 114 PRO B N 1
ATOM 8793 C CA . PRO B 1 114 ? -23 -71.625 -25.688 1 59.25 114 PRO B CA 1
ATOM 8794 C C . PRO B 1 114 ? -24.438 -71.25 -25.375 1 59.25 114 PRO B C 1
ATOM 8796 O O . PRO B 1 114 ? -25.188 -70.812 -26.266 1 59.25 114 PRO B O 1
ATOM 8799 N N . PRO B 1 115 ? -24.859 -71.562 -24.203 1 49.53 115 PRO B N 1
ATOM 8800 C CA . PRO B 1 115 ? -26.25 -71.312 -23.797 1 49.53 115 PRO B CA 1
ATOM 8801 C C . PRO B 1 115 ? -26.688 -69.875 -23.969 1 49.53 115 PRO B C 1
ATOM 8803 O O . PRO B 1 115 ? -27.875 -69.562 -24.094 1 49.53 115 PRO B O 1
ATOM 8806 N N . THR B 1 116 ? -25.844 -68.875 -23.859 1 47.47 116 THR B N 1
ATOM 8807 C CA . THR B 1 116 ? -26.219 -67.5 -23.875 1 47.47 116 THR B CA 1
ATOM 8808 C C . THR B 1 116 ? -26.656 -67.062 -25.266 1 47.47 116 THR B C 1
ATOM 8810 O O . THR B 1 116 ? -27.109 -65.938 -25.453 1 47.47 116 THR B O 1
ATOM 8813 N N . LEU B 1 117 ? -26.328 -67.625 -26.172 1 44.62 117 LEU B N 1
ATOM 8814 C CA . LEU B 1 117 ? -26.719 -67.188 -27.5 1 44.62 117 LEU B CA 1
ATOM 8815 C C . LEU B 1 117 ? -28.188 -67.5 -27.781 1 44.62 117 LEU B C 1
ATOM 8817 O O . LEU B 1 117 ? -28.484 -68.562 -28.359 1 44.62 117 LEU B O 1
ATOM 8821 N N . ASP B 1 118 ? -29.016 -67.25 -26.984 1 37.81 118 ASP B N 1
ATOM 8822 C CA . ASP B 1 118 ? -30.469 -67.312 -27.203 1 37.81 118 ASP B CA 1
ATOM 8823 C C . ASP B 1 118 ? -30.906 -66.25 -28.219 1 37.81 118 ASP B C 1
ATOM 8825 O O . ASP B 1 118 ? -30.609 -65.125 -28.078 1 37.81 118 ASP B O 1
ATOM 8829 N N . PRO B 1 119 ? -31.719 -66.75 -29.469 1 41.62 119 PRO B N 1
ATOM 8830 C CA . PRO B 1 119 ? -32.125 -67.875 -30.266 1 41.62 119 PRO B CA 1
ATOM 8831 C C . PRO B 1 119 ? -30.984 -68.5 -31.062 1 41.62 119 PRO B C 1
ATOM 8833 O O . PRO B 1 119 ? -30.109 -67.812 -31.547 1 41.62 119 PRO B O 1
ATOM 8836 N N . SER B 1 120 ? -30.719 -69.75 -30.969 1 46.78 120 SER B N 1
ATOM 8837 C CA . SER B 1 120 ? -29.719 -70.562 -31.656 1 46.78 120 SER B CA 1
ATOM 8838 C C . SER B 1 120 ? -29.953 -70.562 -33.156 1 46.78 120 SER B C 1
ATOM 8840 O O . SER B 1 120 ? -31.094 -70.562 -33.625 1 46.78 120 SER B O 1
ATOM 8842 N N . PRO B 1 121 ? -28.969 -70.375 -34.031 1 49.69 121 PRO B N 1
ATOM 8843 C CA . PRO B 1 121 ? -29.141 -70.25 -35.5 1 49.69 121 PRO B CA 1
ATOM 8844 C C . PRO B 1 121 ? -30.031 -71.375 -36.031 1 49.69 121 PRO B C 1
ATOM 8846 O O . PRO B 1 121 ? -30.656 -71.25 -37.094 1 49.69 121 PRO B O 1
ATOM 8849 N N . LEU B 1 122 ? -29.938 -72.688 -35.406 1 52.66 122 LEU B N 1
ATOM 8850 C CA . LEU B 1 122 ? -30.75 -73.812 -35.906 1 52.66 122 LEU B CA 1
ATOM 8851 C C . LEU B 1 122 ? -31.781 -74.25 -34.875 1 52.66 122 LEU B C 1
ATOM 8853 O O . LEU B 1 122 ? -32.25 -75.375 -34.875 1 52.66 122 LEU B O 1
ATOM 8857 N N . SER B 1 123 ? -32.25 -73.5 -33.969 1 48.34 123 SER B N 1
ATOM 8858 C CA . SER B 1 123 ? -33.125 -73.938 -32.906 1 48.34 123 SER B CA 1
ATOM 8859 C C . SER B 1 123 ? -34.438 -74.438 -33.469 1 48.34 123 SER B C 1
ATOM 8861 O O . SER B 1 123 ? -35.125 -73.688 -34.188 1 48.34 123 SER B O 1
ATOM 8863 N N . ILE B 1 124 ? -34.656 -75.812 -33.625 1 46.16 124 ILE B N 1
ATOM 8864 C CA . ILE B 1 124 ? -35.906 -76.5 -33.969 1 46.16 124 ILE B CA 1
ATOM 8865 C C . ILE B 1 124 ? -36.781 -76.625 -32.719 1 46.16 124 ILE B C 1
ATOM 8867 O O . ILE B 1 124 ? -36.75 -77.625 -32.031 1 46.16 124 ILE B O 1
ATOM 8871 N N . ASN B 1 125 ? -36.906 -75.75 -31.766 1 39.84 125 ASN B N 1
ATOM 8872 C CA . ASN B 1 125 ? -37.875 -76.125 -30.719 1 39.84 125 ASN B CA 1
ATOM 8873 C C . ASN B 1 125 ? -39.25 -76.438 -31.312 1 39.84 125 ASN B C 1
ATOM 8875 O O . ASN B 1 125 ? -39.906 -75.562 -31.844 1 39.84 125 ASN B O 1
ATOM 8879 N N . PRO B 1 126 ? -39.625 -77.688 -31.531 1 38.09 126 PRO B N 1
ATOM 8880 C CA . PRO B 1 126 ? -40.938 -78.062 -32 1 38.09 126 PRO B CA 1
ATOM 8881 C C . PRO B 1 126 ? -42.062 -77.312 -31.219 1 38.09 126 PRO B C 1
ATOM 8883 O O . PRO B 1 126 ? -43.156 -77.125 -31.734 1 38.09 126 PRO B O 1
ATOM 8886 N N . GLU B 1 127 ? -42.062 -77.375 -29.828 1 36.5 127 GLU B N 1
ATOM 8887 C CA . GLU B 1 127 ? -43.188 -76.875 -29.031 1 36.5 127 GLU B CA 1
ATOM 8888 C C . GLU B 1 127 ? -43.344 -75.375 -29.219 1 36.5 127 GLU B C 1
ATOM 8890 O O . GLU B 1 127 ? -44.156 -74.75 -28.516 1 36.5 127 GLU B O 1
ATOM 8895 N N . LEU B 1 128 ? -42.406 -74.75 -29.766 1 35.16 128 LEU B N 1
ATOM 8896 C CA . LEU B 1 128 ? -42.688 -73.312 -29.938 1 35.16 128 LEU B CA 1
ATOM 8897 C C . LEU B 1 128 ? -43.812 -73.062 -30.922 1 35.16 128 LEU B C 1
ATOM 8899 O O . LEU B 1 128 ? -43.781 -73.625 -32.031 1 35.16 128 LEU B O 1
ATOM 8903 N N . ASP B 1 129 ? -45.125 -72.875 -30.359 1 32.06 129 ASP B N 1
ATOM 8904 C CA . ASP B 1 129 ? -46.375 -72.5 -30.984 1 32.06 129 ASP B CA 1
ATOM 8905 C C . ASP B 1 129 ? -46.125 -71.562 -32.156 1 32.06 129 ASP B C 1
ATOM 8907 O O . ASP B 1 129 ? -45.125 -70.812 -32.156 1 32.06 129 ASP B O 1
ATOM 8911 N N . ASP B 1 130 ? -46.75 -71.75 -33.312 1 34.78 130 ASP B N 1
ATOM 8912 C CA . ASP B 1 130 ? -46.875 -70.875 -34.5 1 34.78 130 ASP B CA 1
ATOM 8913 C C . ASP B 1 130 ? -46.875 -69.438 -34.094 1 34.78 130 ASP B C 1
ATOM 8915 O O . ASP B 1 130 ? -46.625 -68.562 -34.938 1 34.78 130 ASP B O 1
ATOM 8919 N N . SER B 1 131 ? -47.531 -69.062 -32.938 1 32.12 131 SER B N 1
ATOM 8920 C CA . SER B 1 131 ? -47.75 -67.688 -32.562 1 32.12 131 SER B CA 1
ATOM 8921 C C . SER B 1 131 ? -46.406 -67 -32.25 1 32.12 131 SER B C 1
ATOM 8923 O O . SER B 1 131 ? -46.344 -65.75 -32.281 1 32.12 131 SER B O 1
ATOM 8925 N N . LEU B 1 132 ? -45.594 -67.625 -31.547 1 31.12 132 LEU B N 1
ATOM 8926 C CA . LEU B 1 132 ? -44.375 -66.938 -31.234 1 31.12 132 LEU B CA 1
ATOM 8927 C C . LEU B 1 132 ? -43.438 -66.938 -32.438 1 31.12 132 LEU B C 1
ATOM 8929 O O . LEU B 1 132 ? -42.344 -66.375 -32.375 1 31.12 132 LEU B O 1
ATOM 8933 N N . ILE B 1 133 ? -43.625 -67.688 -33.438 1 32.91 133 ILE B N 1
ATOM 8934 C CA . ILE B 1 133 ? -42.906 -67.562 -34.688 1 32.91 133 ILE B CA 1
ATOM 8935 C C . ILE B 1 133 ? -43.125 -66.188 -35.281 1 32.91 133 ILE B C 1
ATOM 8937 O O . ILE B 1 133 ? -42.344 -65.688 -36.094 1 32.91 133 ILE B O 1
ATOM 8941 N N . TYR B 1 134 ? -44.344 -65.625 -35.094 1 31.28 134 TYR B N 1
ATOM 8942 C CA . TYR B 1 134 ? -44.625 -64.312 -35.656 1 31.28 134 TYR B CA 1
ATOM 8943 C C . TYR B 1 134 ? -43.906 -63.188 -34.875 1 31.28 134 TYR B C 1
ATOM 8945 O O . TYR B 1 134 ? -44.094 -62 -35.125 1 31.28 134 TYR B O 1
ATOM 8953 N N . ARG B 1 135 ? -43.812 -63.375 -33.469 1 31.34 135 ARG B N 1
ATOM 8954 C CA . ARG B 1 135 ? -43.312 -62.156 -32.875 1 31.34 135 ARG B CA 1
ATOM 8955 C C . ARG B 1 135 ? -42 -61.719 -33.531 1 31.34 135 ARG B C 1
ATOM 8957 O O . ARG B 1 135 ? -41.375 -62.469 -34.25 1 31.34 135 ARG B O 1
ATOM 8964 N N . SER B 1 136 ? -41.281 -60.812 -32.719 1 31.56 136 SER B N 1
ATOM 8965 C CA . SER B 1 136 ? -40.344 -59.719 -33.125 1 31.56 136 SER B CA 1
ATOM 8966 C C . SER B 1 136 ? -39.188 -60.281 -33.938 1 31.56 136 SER B C 1
ATOM 8968 O O . SER B 1 136 ? -38.844 -59.688 -34.969 1 31.56 136 SER B O 1
ATOM 8970 N N . ASP B 1 137 ? -38.125 -60.938 -33.281 1 34.88 137 ASP B N 1
ATOM 8971 C CA . ASP B 1 137 ? -36.844 -60.812 -33.969 1 34.88 137 ASP B CA 1
ATOM 8972 C C . ASP B 1 137 ? -36.781 -61.719 -35.188 1 34.88 137 ASP B C 1
ATOM 8974 O O . ASP B 1 137 ? -36.625 -62.938 -35.062 1 34.88 137 ASP B O 1
ATOM 8978 N N . ASP B 1 138 ? -37.5 -61.688 -36.219 1 41.38 138 ASP B N 1
ATOM 8979 C CA . ASP B 1 138 ? -37.344 -61.938 -37.656 1 41.38 138 ASP B CA 1
ATOM 8980 C C . ASP B 1 138 ? -35.906 -62.344 -37.969 1 41.38 138 ASP B C 1
ATOM 8982 O O . ASP B 1 138 ? -35.594 -62.812 -39.062 1 41.38 138 ASP B O 1
ATOM 8986 N N . ASN B 1 139 ? -35.031 -62.031 -37.031 1 48.94 139 ASN B N 1
ATOM 8987 C CA . ASN B 1 139 ? -33.562 -62.188 -37.125 1 48.94 139 ASN B CA 1
ATOM 8988 C C . ASN B 1 139 ? -33.156 -63.625 -36.969 1 48.94 139 ASN B C 1
ATOM 8990 O O . ASN B 1 139 ? -32.188 -64.062 -37.594 1 48.94 139 ASN B O 1
ATOM 8994 N N . LEU B 1 140 ? -33.875 -64.562 -36.125 1 49.81 140 LEU B N 1
ATOM 8995 C CA . LEU B 1 140 ? -33.5 -65.938 -35.938 1 49.81 140 LEU B CA 1
ATOM 8996 C C . LEU B 1 140 ? -33.719 -66.75 -37.219 1 49.81 140 LEU B C 1
ATOM 8998 O O . LEU B 1 140 ? -32.875 -67.562 -37.594 1 49.81 140 LEU B O 1
ATOM 9002 N N . MET B 1 141 ? -34.906 -66.625 -37.844 1 62.47 141 MET B N 1
ATOM 9003 C CA . MET B 1 141 ? -35.188 -67.312 -39.094 1 62.47 141 MET B CA 1
ATOM 9004 C C . MET B 1 141 ? -34.219 -66.875 -40.188 1 62.47 141 MET B C 1
ATOM 9006 O O . MET B 1 141 ? -33.906 -67.625 -41.094 1 62.47 141 MET B O 1
ATOM 9010 N N . SER B 1 142 ? -33.781 -65.75 -39.844 1 73 142 SER B N 1
ATOM 9011 C CA . SER B 1 142 ? -32.844 -65.25 -40.844 1 73 142 SER B CA 1
ATOM 9012 C C . SER B 1 142 ? -31.5 -65.938 -40.75 1 73 142 SER B C 1
ATOM 9014 O O . SER B 1 142 ? -30.906 -66.25 -41.781 1 73 142 SER B O 1
ATOM 9016 N N . HIS B 1 143 ? -31.094 -66.312 -39.531 1 78.69 143 HIS B N 1
ATOM 9017 C CA . HIS B 1 143 ? -29.828 -67.062 -39.375 1 78.69 143 HIS B CA 1
ATOM 9018 C C . HIS B 1 143 ? -29.906 -68.438 -39.906 1 78.69 143 HIS B C 1
ATOM 9020 O O . HIS B 1 143 ? -28.984 -68.938 -40.562 1 78.69 143 HIS B O 1
ATOM 9026 N N . SER B 1 144 ? -31.078 -69.125 -39.594 1 81.62 144 SER B N 1
ATOM 9027 C CA . SER B 1 144 ? -31.281 -70.5 -40.094 1 81.62 144 SER B CA 1
ATOM 9028 C C . SER B 1 144 ? -31.328 -70.5 -41.625 1 81.62 144 SER B C 1
ATOM 9030 O O . SER B 1 144 ? -30.766 -71.375 -42.25 1 81.62 144 SER B O 1
ATOM 9032 N N . ARG B 1 145 ? -32.031 -69.625 -42.062 1 86.25 145 ARG B N 1
ATOM 9033 C CA . ARG B 1 145 ? -32.094 -69.5 -43.5 1 86.25 145 ARG B CA 1
ATOM 9034 C C . ARG B 1 145 ? -30.719 -69.375 -44.125 1 86.25 145 ARG B C 1
ATOM 9036 O O . ARG B 1 145 ? -30.391 -70.062 -45.094 1 86.25 145 ARG B O 1
ATOM 9043 N N . GLN B 1 146 ? -29.938 -68.5 -43.562 1 87.5 146 GLN B N 1
ATOM 9044 C CA . GLN B 1 146 ? -28.594 -68.25 -44.094 1 87.5 146 GLN B CA 1
ATOM 9045 C C . GLN B 1 146 ? -27.734 -69.5 -43.969 1 87.5 146 GLN B C 1
ATOM 9047 O O . GLN B 1 146 ? -26.969 -69.812 -44.875 1 87.5 146 GLN B O 1
ATOM 9052 N N . THR B 1 147 ? -27.891 -70.188 -42.938 1 89.69 147 THR B N 1
ATOM 9053 C CA . THR B 1 147 ? -27.109 -71.438 -42.719 1 89.69 147 THR B CA 1
ATOM 9054 C C . THR B 1 147 ? -27.484 -72.5 -43.75 1 89.69 147 THR B C 1
ATOM 9056 O O . THR B 1 147 ? -26.609 -73.125 -44.312 1 89.69 147 THR B O 1
ATOM 9059 N N . ILE B 1 148 ? -28.75 -72.562 -43.969 1 90 148 ILE B N 1
ATOM 9060 C CA . ILE B 1 148 ? -29.219 -73.562 -44.938 1 90 148 ILE B CA 1
ATOM 9061 C C . ILE B 1 148 ? -28.734 -73.25 -46.344 1 90 148 ILE B C 1
ATOM 9063 O O . ILE B 1 148 ? -28.281 -74.062 -47.094 1 90 148 ILE B O 1
ATOM 9067 N N . LEU B 1 149 ? -28.859 -72 -46.625 1 91.81 149 LEU B N 1
ATOM 9068 C CA . LEU B 1 149 ? -28.422 -71.562 -47.938 1 91.81 149 LEU B CA 1
ATOM 9069 C C . LEU B 1 149 ? -26.922 -71.75 -48.094 1 91.81 149 LEU B C 1
ATOM 9071 O O . LEU B 1 149 ? -26.438 -71.938 -49.219 1 91.81 149 LEU B O 1
ATOM 9075 N N . TYR B 1 150 ? -26.156 -71.688 -47 1 93.56 150 TYR B N 1
ATOM 9076 C CA . TYR B 1 150 ? -24.719 -71.938 -47.062 1 93.56 150 TYR B CA 1
ATOM 9077 C C . TYR B 1 150 ? -24.422 -73.375 -47.312 1 93.56 150 TYR B C 1
ATOM 9079 O O . TYR B 1 150 ? -23.312 -73.75 -47.75 1 93.56 150 TYR B O 1
ATOM 9087 N N . HIS B 1 151 ? -25.406 -74.25 -47.125 1 93.81 151 HIS B N 1
ATOM 9088 C CA . HIS B 1 151 ? -25.266 -75.688 -47.375 1 93.81 151 HIS B CA 1
ATOM 9089 C C . HIS B 1 151 ? -25.656 -76.062 -48.812 1 93.81 151 HIS B C 1
ATOM 9091 O O . HIS B 1 151 ? -25.578 -77.25 -49.188 1 93.81 151 HIS B O 1
ATOM 9097 N N . LEU B 1 152 ? -26.047 -75.062 -49.5 1 93.62 152 LEU B N 1
ATOM 9098 C CA . LEU B 1 152 ? -26.516 -75.312 -50.875 1 93.62 152 LEU B CA 1
ATOM 9099 C C . LEU B 1 152 ? -25.531 -74.75 -51.875 1 93.62 152 LEU B C 1
ATOM 9101 O O . LEU B 1 152 ? -25.281 -73.562 -51.906 1 93.62 152 LEU B O 1
ATOM 9105 N N . LEU B 1 153 ? -24.953 -75.562 -52.719 1 92.25 153 LEU B N 1
ATOM 9106 C CA . LEU B 1 153 ? -24.078 -75.125 -53.781 1 92.25 153 LEU B CA 1
ATOM 9107 C C . LEU B 1 153 ? -24.859 -74.938 -55.094 1 92.25 153 LEU B C 1
ATOM 9109 O O . LEU B 1 153 ? -25.797 -75.688 -55.375 1 92.25 153 LEU B O 1
ATOM 9113 N N . ASN B 1 154 ? -24.469 -74 -55.875 1 81.44 154 ASN B N 1
ATOM 9114 C CA . ASN B 1 154 ? -25.141 -73.688 -57.125 1 81.44 154 ASN B CA 1
ATOM 9115 C C . ASN B 1 154 ? -24.562 -74.5 -58.281 1 81.44 154 ASN B C 1
ATOM 9117 O O . ASN B 1 154 ? -24.547 -74.062 -59.406 1 81.44 154 ASN B O 1
ATOM 9121 N N . LEU B 1 155 ? -23.969 -75.625 -57.906 1 85.25 155 LEU B N 1
ATOM 9122 C CA . LEU B 1 155 ? -23.422 -76.562 -58.906 1 85.25 155 LEU B CA 1
ATOM 9123 C C . LEU B 1 155 ? -23.438 -78 -58.406 1 85.25 155 LEU B C 1
ATOM 9125 O O . LEU B 1 155 ? -23.562 -78.25 -57.188 1 85.25 155 LEU B O 1
ATOM 9129 N N . SER B 1 156 ? -23.453 -78.875 -59.406 1 82.75 156 SER B N 1
ATOM 9130 C CA . SER B 1 156 ? -23.297 -80.312 -59.062 1 82.75 156 SER B CA 1
ATOM 9131 C C . SER B 1 156 ? -21.844 -80.625 -58.812 1 82.75 156 SER B C 1
ATOM 9133 O O . SER B 1 156 ? -21 -80.562 -59.719 1 82.75 156 SER B O 1
ATOM 9135 N N . LEU B 1 157 ? -21.516 -80.875 -57.562 1 84.06 157 LEU B N 1
ATOM 9136 C CA . LEU B 1 157 ? -20.141 -81.125 -57.125 1 84.06 157 LEU B CA 1
ATOM 9137 C C . LEU B 1 157 ? -19.562 -82.375 -57.781 1 84.06 157 LEU B C 1
ATOM 9139 O O . LEU B 1 157 ? -20.203 -83.438 -57.812 1 84.06 157 LEU B O 1
ATOM 9143 N N . SER B 1 158 ? -18.469 -82.188 -58.562 1 78.5 158 SER B N 1
ATOM 9144 C CA . SER B 1 158 ? -17.703 -83.312 -59.062 1 78.5 158 SER B CA 1
ATOM 9145 C C . SER B 1 158 ? -16.5 -83.625 -58.188 1 78.5 158 SER B C 1
ATOM 9147 O O . SER B 1 158 ? -15.617 -82.75 -58.031 1 78.5 158 SER B O 1
ATOM 9149 N N . LEU B 1 159 ? -16.484 -84.75 -57.562 1 76.44 159 LEU B N 1
ATOM 9150 C CA . LEU B 1 159 ? -15.445 -85.125 -56.625 1 76.44 159 LEU B CA 1
ATOM 9151 C C . LEU B 1 159 ? -14.078 -85.188 -57.281 1 76.44 159 LEU B C 1
ATOM 9153 O O . LEU B 1 159 ? -13.055 -84.938 -56.625 1 76.44 159 LEU B O 1
ATOM 9157 N N . SER B 1 160 ? -14.062 -85.5 -58.562 1 73.38 160 SER B N 1
ATOM 9158 C CA . SER B 1 160 ? -12.789 -85.688 -59.25 1 73.38 160 SER B CA 1
ATOM 9159 C C . SER B 1 160 ? -12.07 -84.375 -59.5 1 73.38 160 SER B C 1
ATOM 9161 O O . SER B 1 160 ? -10.852 -84.312 -59.688 1 73.38 160 SER B O 1
ATOM 9163 N N . SER B 1 161 ? -12.703 -83.25 -59.406 1 78.19 161 SER B N 1
ATOM 9164 C CA . SER B 1 161 ? -12.117 -82 -59.781 1 78.19 161 SER B CA 1
ATOM 9165 C C . SER B 1 161 ? -11.57 -81.25 -58.562 1 78.19 161 SER B C 1
ATOM 9167 O O . SER B 1 161 ? -10.945 -80.188 -58.688 1 78.19 161 SER B O 1
ATOM 9169 N N . ILE B 1 162 ? -11.719 -81.75 -57.406 1 86.12 162 ILE B N 1
ATOM 9170 C CA . ILE B 1 162 ? -11.305 -81.062 -56.188 1 86.12 162 ILE B CA 1
ATOM 9171 C C . ILE B 1 162 ? -9.805 -81.25 -55.969 1 86.12 162 ILE B C 1
ATOM 9173 O O . ILE B 1 162 ? -9.305 -82.375 -56 1 86.12 162 ILE B O 1
ATOM 9177 N N . SER B 1 163 ? -9.156 -80.188 -55.906 1 82.75 163 SER B N 1
ATOM 9178 C CA . SER B 1 163 ? -7.703 -80.125 -55.781 1 82.75 163 SER B CA 1
ATOM 9179 C C . SER B 1 163 ? -7.246 -80.75 -54.438 1 82.75 163 SER B C 1
ATOM 9181 O O . SER B 1 163 ? -7.953 -80.688 -53.438 1 82.75 163 SER B O 1
ATOM 9183 N N . SER B 1 164 ? -6.074 -81.438 -54.406 1 81.56 164 SER B N 1
ATOM 9184 C CA . SER B 1 164 ? -5.488 -82 -53.219 1 81.56 164 SER B CA 1
ATOM 9185 C C . SER B 1 164 ? -4.453 -81.062 -52.594 1 81.56 164 SER B C 1
ATOM 9187 O O . SER B 1 164 ? -4.016 -81.312 -51.438 1 81.56 164 SER B O 1
ATOM 9189 N N . THR B 1 165 ? -4.133 -80 -53.25 1 78.31 165 THR B N 1
ATOM 9190 C CA . THR B 1 165 ? -3.027 -79.188 -52.75 1 78.31 165 THR B CA 1
ATOM 9191 C C . THR B 1 165 ? -3.539 -77.875 -52.219 1 78.31 165 THR B C 1
ATOM 9193 O O . THR B 1 165 ? -3.039 -77.375 -51.219 1 78.31 165 THR B O 1
ATOM 9196 N N . VAL B 1 166 ? -4.52 -77.375 -52.906 1 80.25 166 VAL B N 1
ATOM 9197 C CA . VAL B 1 166 ? -5.047 -76.062 -52.5 1 80.25 166 VAL B CA 1
ATOM 9198 C C . VAL B 1 166 ? -6.566 -76.125 -52.375 1 80.25 166 VAL B C 1
ATOM 9200 O O . VAL B 1 166 ? -7.23 -76.812 -53.156 1 80.25 166 VAL B O 1
ATOM 9203 N N . PRO B 1 167 ? -6.992 -75.438 -51.281 1 87.38 167 PRO B N 1
ATOM 9204 C CA . PRO B 1 167 ? -8.453 -75.375 -51.125 1 87.38 167 PRO B CA 1
ATOM 9205 C C . PRO B 1 167 ? -9.148 -74.75 -52.344 1 87.38 167 PRO B C 1
ATOM 9207 O O . PRO B 1 167 ? -8.703 -73.75 -52.844 1 87.38 167 PRO B O 1
ATOM 9210 N N . GLN B 1 168 ? -10.062 -75.438 -52.812 1 86.69 168 GLN B N 1
ATOM 9211 C CA . GLN B 1 168 ? -10.844 -74.938 -53.938 1 86.69 168 GLN B CA 1
ATOM 9212 C C . GLN B 1 168 ? -12.156 -74.312 -53.5 1 86.69 168 GLN B C 1
ATOM 9214 O O . GLN B 1 168 ? -12.961 -75 -52.812 1 86.69 168 GLN B O 1
ATOM 9219 N N . PRO B 1 169 ? -12.32 -73.062 -53.812 1 90 169 PRO B N 1
ATOM 9220 C CA . PRO B 1 169 ? -13.539 -72.375 -53.406 1 90 169 PRO B CA 1
ATOM 9221 C C . PRO B 1 169 ? -14.719 -72.625 -54.312 1 90 169 PRO B C 1
ATOM 9223 O O . PRO B 1 169 ? -14.539 -72.688 -55.531 1 90 169 PRO B O 1
ATOM 9226 N N . PHE B 1 170 ? -15.953 -72.812 -53.781 1 90.81 170 PHE B N 1
ATOM 9227 C CA . PHE B 1 170 ? -17.219 -72.875 -54.5 1 90.81 170 PHE B CA 1
ATOM 9228 C C . PHE B 1 170 ? -18.219 -71.938 -53.938 1 90.81 170 PHE B C 1
ATOM 9230 O O . PHE B 1 170 ? -18.203 -71.625 -52.75 1 90.81 170 PHE B O 1
ATOM 9237 N N . GLU B 1 171 ? -19.047 -71.375 -54.75 1 91.56 171 GLU B N 1
ATOM 9238 C CA . GLU B 1 171 ? -20.062 -70.375 -54.312 1 91.56 171 GLU B CA 1
ATOM 9239 C C . GLU B 1 171 ? -21.328 -71.125 -53.844 1 91.56 171 GLU B C 1
ATOM 9241 O O . GLU B 1 171 ? -21.75 -72.062 -54.469 1 91.56 171 GLU B O 1
ATOM 9246 N N . THR B 1 172 ? -21.797 -70.688 -52.812 1 93.88 172 THR B N 1
ATOM 9247 C CA . THR B 1 172 ? -23.062 -71.188 -52.312 1 93.88 172 THR B CA 1
ATOM 9248 C C . THR B 1 172 ? -24.219 -70.312 -52.688 1 93.88 172 THR B C 1
ATOM 9250 O O . THR B 1 172 ? -24.031 -69.25 -53.375 1 93.88 172 THR B O 1
ATOM 9253 N N . LEU B 1 173 ? -25.375 -70.625 -52.25 1 92.25 173 LEU B N 1
ATOM 9254 C CA . LEU B 1 173 ? -26.562 -69.875 -52.562 1 92.25 173 LEU B CA 1
ATOM 9255 C C . LEU B 1 173 ? -26.797 -68.812 -51.5 1 92.25 173 LEU B C 1
ATOM 9257 O O . LEU B 1 173 ? -27.734 -68 -51.625 1 92.25 173 LEU B O 1
ATOM 9261 N N . LEU B 1 174 ? -25.875 -68.812 -50.562 1 92.12 174 LEU B N 1
ATOM 9262 C CA . LEU B 1 174 ? -26 -67.812 -49.562 1 92.12 174 LEU B CA 1
ATOM 9263 C C . LEU B 1 174 ? -25.453 -66.438 -50.062 1 92.12 174 LEU B C 1
ATOM 9265 O O . LEU B 1 174 ? -24.266 -66.312 -50.344 1 92.12 174 LEU B O 1
ATOM 9269 N N . HIS B 1 175 ? -26.328 -65.438 -50.219 1 89.56 175 HIS B N 1
ATOM 9270 C CA . HIS B 1 175 ? -26 -64.062 -50.5 1 89.56 175 HIS B CA 1
ATOM 9271 C C . HIS B 1 175 ? -26.25 -63.188 -49.281 1 89.56 175 HIS B C 1
ATOM 9273 O O . HIS B 1 175 ? -27.391 -62.719 -49.062 1 89.56 175 HIS B O 1
ATOM 9279 N N . PRO B 1 176 ? -25.156 -63 -48.562 1 87.19 176 PRO B N 1
ATOM 9280 C CA . PRO B 1 176 ? -25.375 -62.219 -47.344 1 87.19 176 PRO B CA 1
ATOM 9281 C C . PRO B 1 176 ? -26.047 -60.875 -47.625 1 87.19 176 PRO B C 1
ATOM 9283 O O . PRO B 1 176 ? -25.578 -60.094 -48.469 1 87.19 176 PRO B O 1
ATOM 9286 N N . PRO B 1 177 ? -27.094 -60.562 -46.906 1 82.06 177 PRO B N 1
ATOM 9287 C CA . PRO B 1 177 ? -27.875 -59.344 -47.219 1 82.06 177 PRO B CA 1
ATOM 9288 C C . PRO B 1 177 ? -27.234 -58.094 -46.625 1 82.06 177 PRO B C 1
ATOM 9290 O O . PRO B 1 177 ? -26.438 -58.188 -45.688 1 82.06 177 PRO B O 1
ATOM 9293 N N . SER B 1 178 ? -27.391 -57.031 -47.344 1 79.5 178 SER B N 1
ATOM 9294 C CA . SER B 1 178 ? -26.953 -55.719 -46.875 1 79.5 178 SER B CA 1
ATOM 9295 C C . SER B 1 178 ? -28.141 -54.781 -46.719 1 79.5 178 SER B C 1
ATOM 9297 O O . SER B 1 178 ? -29.109 -54.844 -47.469 1 79.5 178 SER B O 1
ATOM 9299 N N . GLU B 1 179 ? -28.125 -54.125 -45.625 1 69.62 179 GLU B N 1
ATOM 9300 C CA . GLU B 1 179 ? -29.172 -53.125 -45.469 1 69.62 179 GLU B CA 1
ATOM 9301 C C . GLU B 1 179 ? -29 -51.969 -46.438 1 69.62 179 GLU B C 1
ATOM 9303 O O . GLU B 1 179 ? -29.969 -51.312 -46.812 1 69.62 179 GLU B O 1
ATOM 9308 N N . ASN B 1 180 ? -27.828 -51.781 -46.906 1 66.94 180 ASN B N 1
ATOM 9309 C CA . ASN B 1 180 ? -27.531 -50.531 -47.625 1 66.94 180 ASN B CA 1
ATOM 9310 C C . ASN B 1 180 ? -27.25 -50.781 -49.094 1 66.94 180 ASN B C 1
ATOM 9312 O O . ASN B 1 180 ? -27.047 -49.844 -49.875 1 66.94 180 ASN B O 1
ATOM 9316 N N . SER B 1 181 ? -27.094 -52.031 -49.469 1 69.44 181 SER B N 1
ATOM 9317 C CA . SER B 1 181 ? -26.75 -52.281 -50.844 1 69.44 181 SER B CA 1
ATOM 9318 C C . SER B 1 181 ? -27.656 -53.375 -51.438 1 69.44 181 SER B C 1
ATOM 9320 O O . SER B 1 181 ? -27.922 -54.375 -50.812 1 69.44 181 SER B O 1
ATOM 9322 N N . ASP B 1 182 ? -28.094 -53.125 -52.656 1 71.75 182 ASP B N 1
ATOM 9323 C CA . ASP B 1 182 ? -28.938 -54.094 -53.344 1 71.75 182 ASP B CA 1
ATOM 9324 C C . ASP B 1 182 ? -28.125 -55.312 -53.75 1 71.75 182 ASP B C 1
ATOM 9326 O O . ASP B 1 182 ? -28.688 -56.406 -53.938 1 71.75 182 ASP B O 1
ATOM 9330 N N . SER B 1 183 ? -26.812 -55.188 -53.844 1 77.5 183 SER B N 1
ATOM 9331 C CA . SER B 1 183 ? -25.984 -56.312 -54.281 1 77.5 183 SER B CA 1
ATOM 9332 C C . SER B 1 183 ? -25.516 -57.125 -53.094 1 77.5 183 SER B C 1
ATOM 9334 O O . SER B 1 183 ? -24.75 -58.094 -53.281 1 77.5 183 SER B O 1
ATOM 9336 N N . GLY B 1 184 ? -26.031 -56.812 -51.969 1 85.38 184 GLY B N 1
ATOM 9337 C CA . GLY B 1 184 ? -25.641 -57.531 -50.75 1 85.38 184 GLY B CA 1
ATOM 9338 C C . GLY B 1 184 ? -24.25 -57.188 -50.281 1 85.38 184 GLY B C 1
ATOM 9339 O O . GLY B 1 184 ? -23.672 -56.188 -50.719 1 85.38 184 GLY B O 1
ATOM 9340 N N . LEU B 1 185 ? -23.672 -57.969 -49.406 1 89.94 185 LEU B N 1
ATOM 9341 C CA . LEU B 1 185 ? -22.391 -57.719 -48.781 1 89.94 185 LEU B CA 1
ATOM 9342 C C . LEU B 1 185 ? -21.25 -58.281 -49.625 1 89.94 185 LEU B C 1
ATOM 9344 O O . LEU B 1 185 ? -20.078 -57.969 -49.406 1 89.94 185 LEU B O 1
ATOM 9348 N N . LEU B 1 186 ? -21.578 -59.125 -50.594 1 91.06 186 LEU B N 1
ATOM 9349 C CA . LEU B 1 186 ? -20.562 -59.75 -51.406 1 91.06 186 LEU B CA 1
ATOM 9350 C C . LEU B 1 186 ? -20.812 -59.469 -52.906 1 91.06 186 LEU B C 1
ATOM 9352 O O . LEU B 1 186 ? -20.625 -60.312 -53.75 1 91.06 186 LEU B O 1
ATOM 9356 N N . ALA B 1 187 ? -21.344 -58.312 -53.219 1 87.06 187 ALA B N 1
ATOM 9357 C CA . ALA B 1 187 ? -21.516 -57.75 -54.562 1 87.06 187 ALA B CA 1
ATOM 9358 C C . ALA B 1 187 ? -22.344 -58.719 -55.438 1 87.06 187 ALA B C 1
ATOM 9360 O O . ALA B 1 187 ? -22.016 -58.938 -56.594 1 87.06 187 ALA B O 1
ATOM 9361 N N . GLY B 1 188 ? -23.266 -59.375 -54.906 1 83.81 188 GLY B N 1
ATOM 9362 C CA . GLY B 1 188 ? -24.172 -60.219 -55.656 1 83.81 188 GLY B CA 1
ATOM 9363 C C . GLY B 1 188 ? -23.656 -61.656 -55.812 1 83.81 188 GLY B C 1
ATOM 9364 O O . GLY B 1 188 ? -24.312 -62.5 -56.406 1 83.81 188 GLY B O 1
ATOM 9365 N N . HIS B 1 189 ? -22.547 -61.906 -55.281 1 87.75 189 HIS B N 1
ATOM 9366 C CA . HIS B 1 189 ? -22 -63.25 -55.344 1 87.75 189 HIS B CA 1
ATOM 9367 C C . HIS B 1 189 ? -22.344 -64.062 -54.062 1 87.75 189 HIS B C 1
ATOM 9369 O O . HIS B 1 189 ? -22.609 -63.438 -53.031 1 87.75 189 HIS B O 1
ATOM 9375 N N . GLY B 1 190 ? -22.359 -65.312 -54.219 1 90.25 190 GLY B N 1
ATOM 9376 C CA . GLY B 1 190 ? -22.625 -66.188 -53.062 1 90.25 190 GLY B CA 1
ATOM 9377 C C . GLY B 1 190 ? -21.422 -66.312 -52.156 1 90.25 190 GLY B C 1
ATOM 9378 O O . GLY B 1 190 ? -20.281 -66.25 -52.625 1 90.25 190 GLY B O 1
ATOM 9379 N N . GLN B 1 191 ? -21.75 -66.562 -50.938 1 93.38 191 GLN B N 1
ATOM 9380 C CA . GLN B 1 191 ? -20.688 -66.875 -49.969 1 93.38 191 GLN B CA 1
ATOM 9381 C C . GLN B 1 191 ? -19.906 -68.125 -50.375 1 93.38 191 GLN B C 1
ATOM 9383 O O . GLN B 1 191 ? -20.484 -69.125 -50.75 1 93.38 191 GLN B O 1
ATOM 9388 N N . ARG B 1 192 ? -18.625 -68.062 -50.281 1 92.81 192 ARG B N 1
ATOM 9389 C CA . ARG B 1 192 ? -17.766 -69.125 -50.75 1 92.81 192 ARG B CA 1
ATOM 9390 C C . ARG B 1 192 ? -17.531 -70.188 -49.625 1 92.81 192 ARG B C 1
ATOM 9392 O O . ARG B 1 192 ? -17.578 -69.812 -48.469 1 92.81 192 ARG B O 1
ATOM 9399 N N . ILE B 1 193 ? -17.344 -71.438 -50.062 1 93.06 193 ILE B N 1
ATOM 9400 C CA . ILE B 1 193 ? -16.953 -72.5 -49.188 1 93.06 193 ILE B CA 1
ATOM 9401 C C . ILE B 1 193 ? -15.797 -73.312 -49.781 1 93.06 193 ILE B C 1
ATOM 9403 O O . ILE B 1 193 ? -15.758 -73.5 -51 1 93.06 193 ILE B O 1
ATOM 9407 N N . ASN B 1 194 ? -14.797 -73.625 -48.969 1 91.62 194 ASN B N 1
ATOM 9408 C CA . ASN B 1 194 ? -13.586 -74.25 -49.469 1 91.62 194 ASN B CA 1
ATOM 9409 C C . ASN B 1 194 ? -13.672 -75.812 -49.312 1 91.62 194 ASN B C 1
ATOM 9411 O O . ASN B 1 194 ? -14.156 -76.312 -48.312 1 91.62 194 ASN B O 1
ATOM 9415 N N . PHE B 1 195 ? -13.203 -76.438 -50.469 1 90.94 195 PHE B N 1
ATOM 9416 C CA . PHE B 1 195 ? -13.094 -77.938 -50.469 1 90.94 195 PHE B CA 1
ATOM 9417 C C . PHE B 1 195 ? -11.648 -78.375 -50.688 1 90.94 195 PHE B C 1
ATOM 9419 O O . PHE B 1 195 ? -10.883 -77.688 -51.375 1 90.94 195 PHE B O 1
ATOM 9426 N N . ILE B 1 196 ? -11.336 -79.375 -50.062 1 90.12 196 ILE B N 1
ATOM 9427 C CA . ILE B 1 196 ? -10 -79.875 -50.312 1 90.12 196 ILE B CA 1
ATOM 9428 C C . ILE B 1 196 ? -10.016 -81.438 -50.219 1 90.12 196 ILE B C 1
ATOM 9430 O O . ILE B 1 196 ? -10.859 -82 -49.5 1 90.12 196 ILE B O 1
ATOM 9434 N N . ASN B 1 197 ? -9.234 -82 -51.031 1 89.5 197 ASN B N 1
ATOM 9435 C CA . ASN B 1 197 ? -9.039 -83.438 -51 1 89.5 197 ASN B CA 1
ATOM 9436 C C . ASN B 1 197 ? -7.793 -83.812 -50.188 1 89.5 197 ASN B C 1
ATOM 9438 O O . ASN B 1 197 ? -6.672 -83.688 -50.688 1 89.5 197 ASN B O 1
ATOM 9442 N N . LEU B 1 198 ? -8.023 -84.25 -49.031 1 87.12 198 LEU B N 1
ATOM 9443 C CA . LEU B 1 198 ? -6.906 -84.625 -48.188 1 87.12 198 LEU B CA 1
ATOM 9444 C C . LEU B 1 198 ? -6.754 -86.125 -48.188 1 87.12 198 LEU B C 1
ATOM 9446 O O . LEU B 1 198 ? -7.547 -86.875 -47.562 1 87.12 198 LEU B O 1
ATOM 9450 N N . ASN B 1 199 ? -5.684 -86.688 -48.781 1 82.62 199 ASN B N 1
ATOM 9451 C CA . ASN B 1 199 ? -5.352 -88.062 -48.812 1 82.62 199 ASN B CA 1
ATOM 9452 C C . ASN B 1 199 ? -6.539 -88.938 -49.281 1 82.62 199 ASN B C 1
ATOM 9454 O O . ASN B 1 199 ? -6.879 -89.938 -48.625 1 82.62 199 ASN B O 1
ATOM 9458 N N . GLY B 1 200 ? -7.254 -88.375 -50.188 1 80.06 200 GLY B N 1
ATOM 9459 C CA . GLY B 1 200 ? -8.344 -89.188 -50.781 1 80.06 200 GLY B CA 1
ATOM 9460 C C . GLY B 1 200 ? -9.688 -88.875 -50.125 1 80.06 200 GLY B C 1
ATOM 9461 O O . GLY B 1 200 ? -10.719 -89.375 -50.562 1 80.06 200 GLY B O 1
ATOM 9462 N N . GLN B 1 201 ? -9.695 -88.188 -49.125 1 87.81 201 GLN B N 1
ATOM 9463 C CA . GLN B 1 201 ? -10.938 -87.812 -48.438 1 87.81 201 GLN B CA 1
ATOM 9464 C C . GLN B 1 201 ? -11.234 -86.312 -48.656 1 87.81 201 GLN B C 1
ATOM 9466 O O . GLN B 1 201 ? -10.398 -85.438 -48.406 1 87.81 201 GLN B O 1
ATOM 9471 N N . ILE B 1 202 ? -12.438 -86.062 -49.125 1 90.12 202 ILE B N 1
ATOM 9472 C CA . ILE B 1 202 ? -12.812 -84.688 -49.438 1 90.12 202 ILE B CA 1
ATOM 9473 C C . ILE B 1 202 ? -13.383 -84 -48.188 1 90.12 202 ILE B C 1
ATOM 9475 O O . ILE B 1 202 ? -14.203 -84.625 -47.469 1 90.12 202 ILE B O 1
ATOM 9479 N N . HIS B 1 203 ? -12.883 -82.875 -47.906 1 92.56 203 HIS B N 1
ATOM 9480 C CA . HIS B 1 203 ? -13.367 -82.062 -46.812 1 92.56 203 HIS B CA 1
ATOM 9481 C C . HIS B 1 203 ? -14.016 -80.75 -47.312 1 92.56 203 HIS B C 1
ATOM 9483 O O . HIS B 1 203 ? -13.508 -80.125 -48.25 1 92.56 203 HIS B O 1
ATOM 9489 N N . ALA B 1 204 ? -15.195 -80.5 -46.75 1 92.25 204 ALA B N 1
ATOM 9490 C CA . ALA B 1 204 ? -15.898 -79.25 -47.062 1 92.25 204 ALA B CA 1
ATOM 9491 C C . ALA B 1 204 ? -15.836 -78.25 -45.906 1 92.25 204 ALA B C 1
ATOM 9493 O O . ALA B 1 204 ? -15.961 -78.625 -44.75 1 92.25 204 ALA B O 1
ATOM 9494 N N . GLY B 1 205 ? -15.688 -76.938 -46.312 1 91.25 205 GLY B N 1
ATOM 9495 C CA . GLY B 1 205 ? -15.695 -75.875 -45.312 1 91.25 205 GLY B CA 1
ATOM 9496 C C . GLY B 1 205 ? -14.344 -75.688 -44.625 1 91.25 205 GLY B C 1
ATOM 9497 O O . GLY B 1 205 ? -14.281 -75.375 -43.438 1 91.25 205 GLY B O 1
ATOM 9498 N N . VAL B 1 206 ? -13.312 -76 -45.25 1 88.69 206 VAL B N 1
ATOM 9499 C CA . VAL B 1 206 ? -11.969 -75.875 -44.719 1 88.69 206 VAL B CA 1
ATOM 9500 C C . VAL B 1 206 ? -11.539 -74.438 -44.781 1 88.69 206 VAL B C 1
ATOM 9502 O O . VAL B 1 206 ? -12.109 -73.625 -45.531 1 88.69 206 VAL B O 1
ATOM 9505 N N . ASN B 1 207 ? -10.727 -74.062 -43.938 1 81.44 207 ASN B N 1
ATOM 9506 C CA . ASN B 1 207 ? -10.195 -72.688 -43.969 1 81.44 207 ASN B CA 1
ATOM 9507 C C . ASN B 1 207 ? -9.195 -72.562 -45.125 1 81.44 207 ASN B C 1
ATOM 9509 O O . ASN B 1 207 ? -8.984 -73.438 -45.906 1 81.44 207 ASN B O 1
ATOM 9513 N N . GLY B 1 208 ? -8.641 -71.312 -45.25 1 75.56 208 GLY B N 1
ATOM 9514 C CA . GLY B 1 208 ? -7.738 -70.938 -46.344 1 75.56 208 GLY B CA 1
ATOM 9515 C C . GLY B 1 208 ? -6.508 -71.812 -46.375 1 75.56 208 GLY B C 1
ATOM 9516 O O . GLY B 1 208 ? -5.887 -72 -47.438 1 75.56 208 GLY B O 1
ATOM 9517 N N . SER B 1 209 ? -6.195 -72.5 -45.25 1 78.5 209 SER B N 1
ATOM 9518 C CA . SER B 1 209 ? -5.02 -73.312 -45.188 1 78.5 209 SER B CA 1
ATOM 9519 C C . SER B 1 209 ? -5.402 -74.812 -45.375 1 78.5 209 SER B C 1
ATOM 9521 O O . SER B 1 209 ? -4.547 -75.688 -45.312 1 78.5 209 SER B O 1
ATOM 9523 N N . GLY B 1 210 ? -6.59 -75.062 -45.5 1 79.75 210 GLY B N 1
ATOM 9524 C CA . GLY B 1 210 ? -7.055 -76.375 -45.719 1 79.75 210 GLY B CA 1
ATOM 9525 C C . GLY B 1 210 ? -7.34 -77.125 -44.438 1 79.75 210 GLY B C 1
ATOM 9526 O O . GLY B 1 210 ? -7.41 -78.375 -44.438 1 79.75 210 GLY B O 1
ATOM 9527 N N . LEU B 1 211 ? -7.422 -76.375 -43.438 1 82.38 211 LEU B N 1
ATOM 9528 C CA . LEU B 1 211 ? -7.637 -77 -42.156 1 82.38 211 LEU B CA 1
ATOM 9529 C C . LEU B 1 211 ? -9.094 -76.938 -41.719 1 82.38 211 LEU B C 1
ATOM 9531 O O . LEU B 1 211 ? -9.781 -75.938 -42.094 1 82.38 211 LEU B O 1
ATOM 9535 N N . GLY B 1 212 ? -9.5 -77.938 -41.125 1 80.94 212 GLY B N 1
ATOM 9536 C CA . GLY B 1 212 ? -10.859 -77.938 -40.625 1 80.94 212 GLY B CA 1
ATOM 9537 C C . GLY B 1 212 ? -11.852 -78.5 -41.625 1 80.94 212 GLY B C 1
ATOM 9538 O O . GLY B 1 212 ? -11.5 -79.312 -42.469 1 80.94 212 GLY B O 1
ATOM 9539 N N . GLY B 1 213 ? -13.117 -78.188 -41.438 1 86.88 213 GLY B N 1
ATOM 9540 C CA . GLY B 1 213 ? -14.188 -78.562 -42.344 1 86.88 213 GLY B CA 1
ATOM 9541 C C . GLY B 1 213 ? -14.82 -79.938 -41.969 1 86.88 213 GLY B C 1
ATOM 9542 O O . GLY B 1 213 ? -14.484 -80.5 -40.938 1 86.88 213 GLY B O 1
ATOM 9543 N N . VAL B 1 214 ? -15.703 -80.312 -42.875 1 92 214 VAL B N 1
ATOM 9544 C CA . VAL B 1 214 ? -16.484 -81.5 -42.688 1 92 214 VAL B CA 1
ATOM 9545 C C . VAL B 1 214 ? -16.094 -82.562 -43.75 1 92 214 VAL B C 1
ATOM 9547 O O . VAL B 1 214 ? -16 -82.25 -44.938 1 92 214 VAL B O 1
ATOM 9550 N N . GLN B 1 215 ? -15.867 -83.75 -43.25 1 91.19 215 GLN B N 1
ATOM 9551 C CA . GLN B 1 215 ? -15.508 -84.812 -44.156 1 91.19 215 GLN B CA 1
ATOM 9552 C C . GLN B 1 215 ? -16.734 -85.312 -44.906 1 91.19 215 GLN B C 1
ATOM 9554 O O . GLN B 1 215 ? -17.797 -85.5 -44.344 1 91.19 215 GLN B O 1
ATOM 9559 N N . LEU B 1 216 ? -16.562 -85.375 -46.188 1 91.31 216 LEU B N 1
ATOM 9560 C CA . LEU B 1 216 ? -17.641 -85.875 -47 1 91.31 216 LEU B CA 1
ATOM 9561 C C . LEU B 1 216 ? -17.562 -87.438 -47.062 1 91.31 216 LEU B C 1
ATOM 9563 O O . LEU B 1 216 ? -16.469 -88 -47.031 1 91.31 216 LEU B O 1
ATOM 9567 N N . PRO B 1 217 ? -18.734 -88.062 -47.125 1 88.62 217 PRO B N 1
ATOM 9568 C CA . PRO B 1 217 ? -18.75 -89.5 -47.25 1 88.62 217 PRO B CA 1
ATOM 9569 C C . PRO B 1 217 ? -18.312 -90 -48.625 1 88.62 217 PRO B C 1
ATOM 9571 O O . PRO B 1 217 ? -18.125 -89.188 -49.531 1 88.62 217 PRO B O 1
ATOM 9574 N N . SER B 1 218 ? -18.172 -91.375 -48.656 1 82.25 218 SER B N 1
ATOM 9575 C CA . SER B 1 218 ? -17.812 -91.938 -49.938 1 82.25 218 SER B CA 1
ATOM 9576 C C . SER B 1 218 ? -18.922 -91.812 -50.969 1 82.25 218 SER B C 1
ATOM 9578 O O . SER B 1 218 ? -20.094 -91.625 -50.625 1 82.25 218 SER B O 1
ATOM 9580 N N . GLY B 1 219 ? -18.641 -91.688 -52.188 1 82.06 219 GLY B N 1
ATOM 9581 C CA . GLY B 1 219 ? -19.547 -91.438 -53.312 1 82.06 219 GLY B CA 1
ATOM 9582 C C . GLY B 1 219 ? -20.75 -92.375 -53.281 1 82.06 219 GLY B C 1
ATOM 9583 O O . GLY B 1 219 ? -21.812 -92 -53.844 1 82.06 219 GLY B O 1
ATOM 9584 N N . ASP B 1 220 ? -20.656 -93.5 -52.656 1 80.31 220 ASP B N 1
ATOM 9585 C CA . ASP B 1 220 ? -21.75 -94.438 -52.656 1 80.31 220 ASP B CA 1
ATOM 9586 C C . ASP B 1 220 ? -22.906 -93.938 -51.781 1 80.31 220 ASP B C 1
ATOM 9588 O O . ASP B 1 220 ? -24.047 -94.438 -51.938 1 80.31 220 ASP B O 1
ATOM 9592 N N . ARG B 1 221 ? -22.688 -93.062 -51.031 1 88.44 221 ARG B N 1
ATOM 9593 C CA . ARG B 1 221 ? -23.719 -92.562 -50.125 1 88.44 221 ARG B CA 1
ATOM 9594 C C . ARG B 1 221 ? -24.391 -91.312 -50.688 1 88.44 221 ARG B C 1
ATOM 9596 O O . ARG B 1 221 ? -25.234 -90.688 -50.031 1 88.44 221 ARG B O 1
ATOM 9603 N N . PHE B 1 222 ? -24 -90.875 -51.844 1 89.69 222 PHE B N 1
ATOM 9604 C CA . PHE B 1 222 ? -24.609 -89.75 -52.5 1 89.69 222 PHE B CA 1
ATOM 9605 C C . PHE B 1 222 ? -26 -90.125 -53.031 1 89.69 222 PHE B C 1
ATOM 9607 O O . PHE B 1 222 ? -26.203 -91.188 -53.531 1 89.69 222 PHE B O 1
ATOM 9614 N N . LEU B 1 223 ? -26.906 -89.25 -52.812 1 89.88 223 LEU B N 1
ATOM 9615 C CA . LEU B 1 223 ? -28.266 -89.438 -53.312 1 89.88 223 LEU B CA 1
ATOM 9616 C C . LEU B 1 223 ? -28.562 -88.5 -54.469 1 89.88 223 LEU B C 1
ATOM 9618 O O . LEU B 1 223 ? -28.406 -87.25 -54.312 1 89.88 223 LEU B O 1
ATOM 9622 N N . TRP B 1 224 ? -28.938 -89 -55.625 1 89 224 TRP B N 1
ATOM 9623 C CA . TRP B 1 224 ? -29.156 -88.188 -56.812 1 89 224 TRP B CA 1
ATOM 9624 C C . TRP B 1 224 ? -30.641 -87.938 -57 1 89 224 TRP B C 1
ATOM 9626 O O . TRP B 1 224 ? -31.469 -88.812 -56.938 1 89 224 TRP B O 1
ATOM 9636 N N . ALA B 1 225 ? -30.891 -86.625 -56.969 1 88.94 225 ALA B N 1
ATOM 9637 C CA . ALA B 1 225 ? -32.219 -86.188 -57.344 1 88.94 225 ALA B CA 1
ATOM 9638 C C . ALA B 1 225 ? -32.219 -85.562 -58.75 1 88.94 225 ALA B C 1
ATOM 9640 O O . ALA B 1 225 ? -31.172 -85.375 -59.344 1 88.94 225 ALA B O 1
ATOM 9641 N N . ASP B 1 226 ? -33.406 -85.312 -59.375 1 87.19 226 ASP B N 1
ATOM 9642 C CA . ASP B 1 226 ? -33.5 -84.75 -60.688 1 87.19 226 ASP B CA 1
ATOM 9643 C C . ASP B 1 226 ? -32.969 -83.312 -60.719 1 87.19 226 ASP B C 1
ATOM 9645 O O . ASP B 1 226 ? -32.438 -82.812 -61.719 1 87.19 226 ASP B O 1
ATOM 9649 N N . ASN B 1 227 ? -33.125 -82.688 -59.594 1 87.12 227 ASN B N 1
ATOM 9650 C CA . ASN B 1 227 ? -32.688 -81.312 -59.562 1 87.12 227 ASN B CA 1
ATOM 9651 C C . ASN B 1 227 ? -31.391 -81.125 -58.812 1 87.12 227 ASN B C 1
ATOM 9653 O O . ASN B 1 227 ? -31 -80 -58.531 1 87.12 227 ASN B O 1
ATOM 9657 N N . GLY B 1 228 ? -30.828 -82.188 -58.375 1 89 228 GLY B N 1
ATOM 9658 C CA . GLY B 1 228 ? -29.562 -81.938 -57.719 1 89 228 GLY B CA 1
ATOM 9659 C C . GLY B 1 228 ? -29.016 -83.188 -57.031 1 89 228 GLY B C 1
ATOM 9660 O O . GLY B 1 228 ? -29.516 -84.312 -57.219 1 89 228 GLY B O 1
ATOM 9661 N N . LEU B 1 229 ? -27.891 -82.938 -56.25 1 91.5 229 LEU B N 1
ATOM 9662 C CA . LEU B 1 229 ? -27.172 -84 -55.531 1 91.5 229 LEU B CA 1
ATOM 9663 C C . LEU B 1 229 ? -27.266 -83.75 -54 1 91.5 229 LEU B C 1
ATOM 9665 O O . LEU B 1 229 ? -27.078 -82.625 -53.562 1 91.5 229 LEU B O 1
ATOM 9669 N N . LEU B 1 230 ? -27.75 -84.688 -53.219 1 93.19 230 LEU B N 1
ATOM 9670 C CA . LEU B 1 230 ? -27.781 -84.625 -51.781 1 93.19 230 LEU B CA 1
ATOM 9671 C C . LEU B 1 230 ? -26.641 -85.438 -51.156 1 93.19 230 LEU B C 1
ATOM 9673 O O . LEU B 1 230 ? -26.531 -86.625 -51.406 1 93.19 230 LEU B O 1
ATOM 9677 N N . ILE B 1 231 ? -25.766 -84.75 -50.375 1 93.19 231 ILE B N 1
ATOM 9678 C CA . ILE B 1 231 ? -24.641 -85.438 -49.719 1 93.19 231 ILE B CA 1
ATOM 9679 C C . ILE B 1 231 ? -24.844 -85.312 -48.188 1 93.19 231 ILE B C 1
ATOM 9681 O O . ILE B 1 231 ? -24.812 -84.25 -47.625 1 93.19 231 ILE B O 1
ATOM 9685 N N . PRO B 1 232 ? -25.062 -86.5 -47.562 1 93.12 232 PRO B N 1
ATOM 9686 C CA . PRO B 1 232 ? -25.188 -86.438 -46.094 1 93.12 232 PRO B CA 1
ATOM 9687 C C . PRO B 1 232 ? -23.875 -86.125 -45.406 1 93.12 232 PRO B C 1
ATOM 9689 O O . PRO B 1 232 ? -22.844 -86.688 -45.719 1 93.12 232 PRO B O 1
ATOM 9692 N N . ILE B 1 233 ? -23.906 -85.062 -44.562 1 93.38 233 ILE B N 1
ATOM 9693 C CA . ILE B 1 233 ? -22.688 -84.688 -43.844 1 93.38 233 ILE B CA 1
ATOM 9694 C C . ILE B 1 233 ? -22.922 -84.812 -42.344 1 93.38 233 ILE B C 1
ATOM 9696 O O . ILE B 1 233 ? -24.062 -84.75 -41.875 1 93.38 233 ILE B O 1
ATOM 9700 N N . ASP B 1 234 ? -21.859 -84.938 -41.562 1 90.94 234 ASP B N 1
ATOM 9701 C CA . ASP B 1 234 ? -21.953 -85.312 -40.125 1 90.94 234 ASP B CA 1
ATOM 9702 C C . ASP B 1 234 ? -21.75 -84.062 -39.25 1 90.94 234 ASP B C 1
ATOM 9704 O O . ASP B 1 234 ? -21.484 -84.188 -38.062 1 90.94 234 ASP B O 1
ATOM 9708 N N . ASP B 1 235 ? -21.766 -83 -39.875 1 90.25 235 ASP B N 1
ATOM 9709 C CA . ASP B 1 235 ? -21.656 -81.75 -39.125 1 90.25 235 ASP B CA 1
ATOM 9710 C C . ASP B 1 235 ? -22.359 -80.562 -39.844 1 90.25 235 ASP B C 1
ATOM 9712 O O . ASP B 1 235 ? -22.719 -80.688 -41.031 1 90.25 235 ASP B O 1
ATOM 9716 N N . VAL B 1 236 ? -22.562 -79.438 -39.094 1 89.81 236 VAL B N 1
ATOM 9717 C CA . VAL B 1 236 ? -23.219 -78.312 -39.688 1 89.81 236 VAL B CA 1
ATOM 9718 C C . VAL B 1 236 ? -22.156 -77.25 -40.156 1 89.81 236 VAL B C 1
ATOM 9720 O O . VAL B 1 236 ? -21.219 -77 -39.406 1 89.81 236 VAL B O 1
ATOM 9723 N N . LEU B 1 237 ? -22.234 -76.875 -41.312 1 90.94 237 LEU B N 1
ATOM 9724 C CA . LEU B 1 237 ? -21.344 -75.875 -41.844 1 90.94 237 LEU B CA 1
ATOM 9725 C C . LEU B 1 237 ? -21.812 -74.438 -41.438 1 90.94 237 LEU B C 1
ATOM 9727 O O . LEU B 1 237 ? -22.984 -74.125 -41.594 1 90.94 237 LEU B O 1
ATOM 9731 N N . THR B 1 238 ? -20.953 -73.688 -40.844 1 88.25 238 THR B N 1
ATOM 9732 C CA . THR B 1 238 ? -21.266 -72.312 -40.406 1 88.25 238 THR B CA 1
ATOM 9733 C C . THR B 1 238 ? -20.703 -71.312 -41.375 1 88.25 238 THR B C 1
ATOM 9735 O O . THR B 1 238 ? -19.547 -71.375 -41.812 1 88.25 238 THR B O 1
ATOM 9738 N N . PRO B 1 239 ? -21.562 -70.312 -41.75 1 90.19 239 PRO B N 1
ATOM 9739 C CA . PRO B 1 239 ? -21.047 -69.25 -42.594 1 90.19 239 PRO B CA 1
ATOM 9740 C C . PRO B 1 239 ? -19.922 -68.438 -41.938 1 90.19 239 PRO B C 1
ATOM 9742 O O . PRO B 1 239 ? -19.844 -68.375 -40.719 1 90.19 239 PRO B O 1
ATOM 9745 N N . PRO B 1 240 ? -18.953 -67.938 -42.719 1 91.44 240 PRO B N 1
ATOM 9746 C CA . PRO B 1 240 ? -17.859 -67.125 -42.156 1 91.44 240 PRO B CA 1
ATOM 9747 C C . PRO B 1 240 ? -18.328 -65.875 -41.438 1 91.44 240 PRO B C 1
ATOM 9749 O O . PRO B 1 240 ? -19.359 -65.312 -41.781 1 91.44 240 PRO B O 1
ATOM 9752 N N . PRO B 1 241 ? -17.609 -65.5 -40.406 1 90.69 241 PRO B N 1
ATOM 9753 C CA . PRO B 1 241 ? -17.953 -64.312 -39.688 1 90.69 241 PRO B CA 1
ATOM 9754 C C . PRO B 1 241 ? -17.641 -63.031 -40.469 1 90.69 241 PRO B C 1
ATOM 9756 O O . PRO B 1 241 ? -17.094 -63.094 -41.562 1 90.69 241 PRO B O 1
ATOM 9759 N N . SER B 1 242 ? -18.078 -61.844 -39.938 1 91.75 242 SER B N 1
ATOM 9760 C CA . SER B 1 242 ? -17.797 -60.562 -40.562 1 91.75 242 SER B CA 1
ATOM 9761 C C . SER B 1 242 ? -16.328 -60.156 -40.406 1 91.75 242 SER B C 1
ATOM 9763 O O . SER B 1 242 ? -15.625 -60.75 -39.562 1 91.75 242 SER B O 1
ATOM 9765 N N . VAL B 1 243 ? -15.914 -59.219 -41.156 1 93 243 VAL B N 1
ATOM 9766 C CA . VAL B 1 243 ? -14.555 -58.719 -41.031 1 93 243 VAL B CA 1
ATOM 9767 C C . VAL B 1 243 ? -14.312 -58.156 -39.625 1 93 243 VAL B C 1
ATOM 9769 O O . VAL B 1 243 ? -13.242 -58.375 -39.062 1 93 243 VAL B O 1
ATOM 9772 N N . ALA B 1 244 ? -15.273 -57.469 -39.031 1 93.62 244 ALA B N 1
ATOM 9773 C CA . ALA B 1 244 ? -15.188 -56.906 -37.688 1 93.62 244 ALA B CA 1
ATOM 9774 C C . ALA B 1 244 ? -14.914 -58 -36.656 1 93.62 244 ALA B C 1
ATOM 9776 O O . ALA B 1 244 ? -14.047 -57.844 -35.781 1 93.62 244 ALA B O 1
ATOM 9777 N N . GLN B 1 245 ? -15.602 -59.125 -36.844 1 91.94 245 GLN B N 1
ATOM 9778 C CA . GLN B 1 245 ? -15.461 -60.219 -35.906 1 91.94 245 GLN B CA 1
ATOM 9779 C C . GLN B 1 245 ? -14.109 -60.906 -36.062 1 91.94 245 GLN B C 1
ATOM 9781 O O . GLN B 1 245 ? -13.531 -61.375 -35.094 1 91.94 245 GLN B O 1
ATOM 9786 N N . ILE B 1 246 ? -13.672 -61 -37.25 1 93.06 246 ILE B N 1
ATOM 9787 C CA . ILE B 1 246 ? -12.375 -61.625 -37.5 1 93.06 246 ILE B CA 1
ATOM 9788 C C . ILE B 1 246 ? -11.273 -60.781 -36.844 1 93.06 246 ILE B C 1
ATOM 9790 O O . ILE B 1 246 ? -10.383 -61.344 -36.188 1 93.06 246 ILE B O 1
ATOM 9794 N N . ILE B 1 247 ? -11.375 -59.5 -36.969 1 93.5 247 ILE B N 1
ATOM 9795 C CA . ILE B 1 247 ? -10.383 -58.625 -36.344 1 93.5 247 ILE B CA 1
ATOM 9796 C C . ILE B 1 247 ? -10.422 -58.781 -34.844 1 93.5 247 ILE B C 1
ATOM 9798 O O . ILE B 1 247 ? -9.383 -58.781 -34.188 1 93.5 247 ILE B O 1
ATOM 9802 N N . ARG B 1 248 ? -11.555 -58.969 -34.219 1 92 248 ARG B N 1
ATOM 9803 C CA . ARG B 1 248 ? -11.734 -59.062 -32.781 1 92 248 ARG B CA 1
ATOM 9804 C C . ARG B 1 248 ? -11.242 -60.406 -32.25 1 92 248 ARG B C 1
ATOM 9806 O O . ARG B 1 248 ? -10.773 -60.469 -31.109 1 92 248 ARG B O 1
ATOM 9813 N N . THR B 1 249 ? -11.258 -61.438 -33.094 1 90.56 249 THR B N 1
ATOM 9814 C CA . THR B 1 249 ? -11.07 -62.75 -32.531 1 90.56 249 THR B CA 1
ATOM 9815 C C . THR B 1 249 ? -9.734 -63.344 -32.969 1 90.56 249 THR B C 1
ATOM 9817 O O . THR B 1 249 ? -9.164 -64.188 -32.281 1 90.56 249 THR B O 1
ATOM 9820 N N . ASP B 1 250 ? -9.234 -63.031 -34.125 1 90.88 250 ASP B N 1
ATOM 9821 C CA . ASP B 1 250 ? -7.988 -63.594 -34.625 1 90.88 250 ASP B CA 1
ATOM 9822 C C . ASP B 1 250 ? -6.793 -63.094 -33.812 1 90.88 250 ASP B C 1
ATOM 9824 O O . ASP B 1 250 ? -6.516 -61.875 -33.781 1 90.88 250 ASP B O 1
ATOM 9828 N N . PRO B 1 251 ? -6.078 -63.875 -33.094 1 92.38 251 PRO B N 1
ATOM 9829 C CA . PRO B 1 251 ? -4.953 -63.469 -32.25 1 92.38 251 PRO B CA 1
ATOM 9830 C C . PRO B 1 251 ? -3.826 -62.812 -33.062 1 92.38 251 PRO B C 1
ATOM 9832 O O . PRO B 1 251 ? -3.041 -62.031 -32.5 1 92.38 251 PRO B O 1
ATOM 9835 N N . ARG B 1 252 ? -3.668 -63.062 -34.375 1 91.56 252 ARG B N 1
ATOM 9836 C CA . ARG B 1 252 ? -2.623 -62.469 -35.219 1 91.56 252 ARG B CA 1
ATOM 9837 C C . ARG B 1 252 ? -2.912 -61.031 -35.5 1 91.56 252 ARG B C 1
ATOM 9839 O O . ARG B 1 252 ? -2.033 -60.281 -35.969 1 91.56 252 ARG B O 1
ATOM 9846 N N . LEU B 1 253 ? -4.148 -60.688 -35.188 1 94.38 253 LEU B N 1
ATOM 9847 C CA . LEU B 1 253 ? -4.562 -59.344 -35.469 1 94.38 253 LEU B CA 1
ATOM 9848 C C . LEU B 1 253 ? -4.855 -58.562 -34.156 1 94.38 253 LEU B C 1
ATOM 9850 O O . LEU B 1 253 ? -5.609 -57.594 -34.156 1 94.38 253 LEU B O 1
ATOM 9854 N N . SER B 1 254 ? -4.254 -59.031 -33.062 1 93.62 254 SER B N 1
ATOM 9855 C CA . SER B 1 254 ? -4.52 -58.438 -31.766 1 93.62 254 SER B CA 1
ATOM 9856 C C . SER B 1 254 ? -4.055 -56.969 -31.719 1 93.62 254 SER B C 1
ATOM 9858 O O . SER B 1 254 ? -4.695 -56.125 -31.078 1 93.62 254 SER B O 1
ATOM 9860 N N . ILE B 1 255 ? -2.963 -56.625 -32.344 1 92.94 255 ILE B N 1
ATOM 9861 C CA . ILE B 1 255 ? -2.465 -55.281 -32.344 1 92.94 255 ILE B CA 1
ATOM 9862 C C . ILE B 1 255 ? -3.406 -54.375 -33.156 1 92.94 255 ILE B C 1
ATOM 9864 O O . ILE B 1 255 ? -3.709 -53.25 -32.75 1 92.94 255 ILE B O 1
ATOM 9868 N N . TYR B 1 256 ? -3.818 -54.938 -34.219 1 90.56 256 TYR B N 1
ATOM 9869 C CA . TYR B 1 256 ? -4.766 -54.219 -35.031 1 90.56 256 TYR B CA 1
ATOM 9870 C C . TYR B 1 256 ? -6.031 -53.875 -34.25 1 90.56 256 TYR B C 1
ATOM 9872 O O . TYR B 1 256 ? -6.547 -52.75 -34.344 1 90.56 256 TYR B O 1
ATOM 9880 N N . ARG B 1 257 ? -6.512 -54.781 -33.469 1 92.06 257 ARG B N 1
ATOM 9881 C CA . ARG B 1 257 ? -7.676 -54.594 -32.625 1 92.06 257 ARG B CA 1
ATOM 9882 C C . ARG B 1 257 ? -7.41 -53.5 -31.562 1 92.06 257 ARG B C 1
ATOM 9884 O O . ARG B 1 257 ? -8.297 -52.688 -31.25 1 92.06 257 ARG B O 1
ATOM 9891 N N . SER B 1 258 ? -6.219 -53.531 -31.109 1 92.75 258 SER B N 1
ATOM 9892 C CA . SER B 1 258 ? -5.879 -52.594 -30.031 1 92.75 258 SER B CA 1
ATOM 9893 C C . SER B 1 258 ? -5.758 -51.156 -30.531 1 92.75 258 SER B C 1
ATOM 9895 O O . SER B 1 258 ? -5.953 -50.219 -29.781 1 92.75 258 SER B O 1
ATOM 9897 N N . ILE B 1 259 ? -5.434 -50.938 -31.766 1 92.19 259 ILE B N 1
ATOM 9898 C CA . ILE B 1 259 ? -5.16 -49.594 -32.281 1 92.19 259 ILE B CA 1
ATOM 9899 C C . ILE B 1 259 ? -6.445 -49 -32.844 1 92.19 259 ILE B C 1
ATOM 9901 O O . ILE B 1 259 ? -6.621 -47.75 -32.844 1 92.19 259 ILE B O 1
ATOM 9905 N N . LEU B 1 260 ? -7.395 -49.75 -33.312 1 92.94 260 LEU B N 1
ATOM 9906 C CA . LEU B 1 260 ? -8.625 -49.25 -33.938 1 92.94 260 LEU B CA 1
ATOM 9907 C C . LEU B 1 260 ? -9.672 -48.969 -32.844 1 92.94 260 LEU B C 1
ATOM 9909 O O . LEU B 1 260 ? -9.828 -49.719 -31.906 1 92.94 260 LEU B O 1
ATOM 9913 N N . PRO B 1 261 ? -10.352 -47.844 -33.094 1 92.88 261 PRO B N 1
ATOM 9914 C CA . PRO B 1 261 ? -11.438 -47.562 -32.125 1 92.88 261 PRO B CA 1
ATOM 9915 C C . PRO B 1 261 ? -12.57 -48.594 -32.188 1 92.88 261 PRO B C 1
ATOM 9917 O O . PRO B 1 261 ? -12.914 -49.062 -33.281 1 92.88 261 PRO B O 1
ATOM 9920 N N . ASP B 1 262 ? -13.148 -48.812 -31.078 1 91.38 262 ASP B N 1
ATOM 9921 C CA . ASP B 1 262 ? -14.195 -49.844 -30.969 1 91.38 262 ASP B CA 1
ATOM 9922 C C . ASP B 1 262 ? -15.406 -49.469 -31.828 1 91.38 262 ASP B C 1
ATOM 9924 O O . ASP B 1 262 ? -16.016 -50.344 -32.438 1 91.38 262 ASP B O 1
ATOM 9928 N N . LYS B 1 263 ? -15.695 -48.219 -31.859 1 91 263 LYS B N 1
ATOM 9929 C CA . LYS B 1 263 ? -16.844 -47.781 -32.656 1 91 263 LYS B CA 1
ATOM 9930 C C . LYS B 1 263 ? -16.609 -48.031 -34.125 1 91 263 LYS B C 1
ATOM 9932 O O . LYS B 1 263 ? -17.531 -48.375 -34.875 1 91 263 LYS B O 1
ATOM 9937 N N . PHE B 1 264 ? -15.391 -47.844 -34.531 1 92.62 264 PHE B N 1
ATOM 9938 C CA . PHE B 1 264 ? -15.062 -48.031 -35.938 1 92.62 264 PHE B CA 1
ATOM 9939 C C . PHE B 1 264 ? -15.117 -49.531 -36.281 1 92.62 264 PHE B C 1
ATOM 9941 O O . PHE B 1 264 ? -15.648 -49.906 -37.344 1 92.62 264 PHE B O 1
ATOM 9948 N N . ILE B 1 265 ? -14.633 -50.406 -35.469 1 92.56 265 ILE B N 1
ATOM 9949 C CA . ILE B 1 265 ? -14.68 -51.844 -35.688 1 92.56 265 ILE B CA 1
ATOM 9950 C C . ILE B 1 265 ? -16.125 -52.281 -35.812 1 92.56 265 ILE B C 1
ATOM 9952 O O . ILE B 1 265 ? -16.453 -53.125 -36.656 1 92.56 265 ILE B O 1
ATOM 9956 N N . GLY B 1 266 ? -16.906 -51.719 -35 1 89.25 266 GLY B N 1
ATOM 9957 C CA . GLY B 1 266 ? -18.328 -52.062 -35.062 1 89.25 266 GLY B CA 1
ATOM 9958 C C . GLY B 1 266 ? -18.969 -51.656 -36.375 1 89.25 266 GLY B C 1
ATOM 9959 O O . GLY B 1 266 ? -19.844 -52.375 -36.875 1 89.25 266 GLY B O 1
ATOM 9960 N N . SER B 1 267 ? -18.484 -50.688 -37 1 89.75 267 SER B N 1
ATOM 9961 C CA . SER B 1 267 ? -19.062 -50.188 -38.25 1 89.75 267 SER B CA 1
ATOM 9962 C C . SER B 1 267 ? -18.641 -51.062 -39.438 1 89.75 267 SER B C 1
ATOM 9964 O O . SER B 1 267 ? -19.281 -51.031 -40.5 1 89.75 267 SER B O 1
ATOM 9966 N N . LEU B 1 268 ? -17.609 -51.781 -39.25 1 90.19 268 LEU B N 1
ATOM 9967 C CA . LEU B 1 268 ? -17.078 -52.625 -40.312 1 90.19 268 LEU B CA 1
ATOM 9968 C C . LEU B 1 268 ? -18.016 -53.781 -40.625 1 90.19 268 LEU B C 1
ATOM 9970 O O . LEU B 1 268 ? -17.922 -54.406 -41.688 1 90.19 268 LEU B O 1
ATOM 9974 N N . HIS B 1 269 ? -18.875 -54.094 -39.75 1 85.62 269 HIS B N 1
ATOM 9975 C CA . HIS B 1 269 ? -19.797 -55.219 -39.906 1 85.62 269 HIS B CA 1
ATOM 9976 C C . HIS B 1 269 ? -20.703 -55.031 -41.125 1 85.62 269 HIS B C 1
ATOM 9978 O O . HIS B 1 269 ? -21.062 -56 -41.781 1 85.62 269 HIS B O 1
ATOM 9984 N N . SER B 1 270 ? -20.984 -53.844 -41.438 1 85.31 270 SER B N 1
ATOM 9985 C CA . SER B 1 270 ? -21.984 -53.562 -42.469 1 85.31 270 SER B CA 1
ATOM 9986 C C . SER B 1 270 ? -21.344 -53 -43.719 1 85.31 270 SER B C 1
ATOM 9988 O O . SER B 1 270 ? -22.047 -52.656 -44.688 1 85.31 270 SER B O 1
ATOM 9990 N N . MET B 1 271 ? -20.078 -52.938 -43.75 1 88.69 271 MET B N 1
ATOM 9991 C CA . MET B 1 271 ? -19.422 -52.406 -44.938 1 88.69 271 MET B CA 1
ATOM 9992 C C . MET B 1 271 ? -19.297 -53.469 -46.031 1 88.69 271 MET B C 1
ATOM 9994 O O . MET B 1 271 ? -18.766 -54.562 -45.781 1 88.69 271 MET B O 1
ATOM 9998 N N . PRO B 1 272 ? -19.672 -53.219 -47.25 1 89.19 272 PRO B N 1
ATOM 9999 C CA . PRO B 1 272 ? -19.734 -54.281 -48.25 1 89.19 272 PRO B CA 1
ATOM 10000 C C . PRO B 1 272 ? -18.453 -54.406 -49.062 1 89.19 272 PRO B C 1
ATOM 10002 O O . PRO B 1 272 ? -17.688 -53.469 -49.156 1 89.19 272 PRO B O 1
ATOM 10005 N N . HIS B 1 273 ? -18.188 -55.531 -49.625 1 89.81 273 HIS B N 1
ATOM 10006 C CA . HIS B 1 273 ? -17.219 -55.875 -50.656 1 89.81 273 HIS B CA 1
ATOM 10007 C C . HIS B 1 273 ? -15.805 -55.469 -50.25 1 89.81 273 HIS B C 1
ATOM 10009 O O . HIS B 1 273 ? -15.094 -54.781 -51 1 89.81 273 HIS B O 1
ATOM 10015 N N . LEU B 1 274 ? -15.461 -55.844 -49 1 92.38 274 LEU B N 1
ATOM 10016 C CA . LEU B 1 274 ? -14.164 -55.438 -48.469 1 92.38 274 LEU B CA 1
ATOM 10017 C C . LEU B 1 274 ? -13.078 -56.406 -48.875 1 92.38 274 LEU B C 1
ATOM 10019 O O . LEU B 1 274 ? -13.305 -57.625 -48.906 1 92.38 274 LEU B O 1
ATOM 10023 N N . THR B 1 275 ? -12 -55.969 -49.281 1 94.62 275 THR B N 1
ATOM 10024 C CA . THR B 1 275 ? -10.75 -56.688 -49.406 1 94.62 275 THR B CA 1
ATOM 10025 C C . THR B 1 275 ? -9.664 -56.125 -48.531 1 94.62 275 THR B C 1
ATOM 10027 O O . THR B 1 275 ? -9.062 -55.094 -48.844 1 94.62 275 THR B O 1
ATOM 10030 N N . LEU B 1 276 ? -9.469 -56.719 -47.438 1 94.81 276 LEU B N 1
ATOM 10031 C CA . LEU B 1 276 ? -8.555 -56.188 -46.438 1 94.81 276 LEU B CA 1
ATOM 10032 C C . LEU B 1 276 ? -7.203 -56.875 -46.5 1 94.81 276 LEU B C 1
ATOM 10034 O O . LEU B 1 276 ? -7.141 -58.125 -46.469 1 94.81 276 LEU B O 1
ATOM 10038 N N . PHE B 1 277 ? -6.191 -56.156 -46.688 1 93.44 277 PHE B N 1
ATOM 10039 C CA . PHE B 1 277 ? -4.828 -56.656 -46.531 1 93.44 277 PHE B CA 1
ATOM 10040 C C . PHE B 1 277 ? -4.289 -56.344 -45.156 1 93.44 277 PHE B C 1
ATOM 10042 O O . PHE B 1 277 ? -3.645 -55.312 -44.938 1 93.44 277 PHE B O 1
ATOM 10049 N N . SER B 1 278 ? -4.555 -57.219 -44.219 1 93.19 278 SER B N 1
ATOM 10050 C CA . SER B 1 278 ? -4.285 -56.969 -42.812 1 93.19 278 SER B CA 1
ATOM 10051 C C . SER B 1 278 ? -2.861 -57.375 -42.438 1 93.19 278 SER B C 1
ATOM 10053 O O . SER B 1 278 ? -2.455 -58.5 -42.656 1 93.19 278 SER B O 1
ATOM 10055 N N . PRO B 1 279 ? -2.197 -56.438 -41.812 1 92.94 279 PRO B N 1
ATOM 10056 C CA . PRO B 1 279 ? -0.881 -56.812 -41.281 1 92.94 279 PRO B CA 1
ATOM 10057 C C . PRO B 1 279 ? -0.968 -57.719 -40.062 1 92.94 279 PRO B C 1
ATOM 10059 O O . PRO B 1 279 ? -1.86 -57.531 -39.219 1 92.94 279 PRO B O 1
ATOM 10062 N N . ASP B 1 280 ? -0.045 -58.656 -39.969 1 93 280 ASP B N 1
ATOM 10063 C CA . ASP B 1 280 ? 0.014 -59.5 -38.75 1 93 280 ASP B CA 1
ATOM 10064 C C . ASP B 1 280 ? 0.688 -58.75 -37.625 1 93 280 ASP B C 1
ATOM 10066 O O . ASP B 1 280 ? 1.19 -57.625 -37.781 1 93 280 ASP B O 1
ATOM 10070 N N . ASN B 1 281 ? 0.644 -59.312 -36.438 1 94.31 281 ASN B N 1
ATOM 10071 C CA . ASN B 1 281 ? 1.19 -58.688 -35.25 1 94.31 281 ASN B CA 1
ATOM 10072 C C . ASN B 1 281 ? 2.668 -58.344 -35.438 1 94.31 281 ASN B C 1
ATOM 10074 O O . ASN B 1 281 ? 3.137 -57.312 -34.938 1 94.31 281 ASN B O 1
ATOM 10078 N N . GLN B 1 282 ? 3.402 -59.125 -36.156 1 92.75 282 GLN B N 1
ATOM 10079 C CA . GLN B 1 282 ? 4.836 -58.906 -36.344 1 92.75 282 GLN B CA 1
ATOM 10080 C C . GLN B 1 282 ? 5.113 -57.688 -37.219 1 92.75 282 GLN B C 1
ATOM 10082 O O . GLN B 1 282 ? 6.141 -57.031 -37.094 1 92.75 282 GLN B O 1
ATOM 10087 N N . ALA B 1 283 ? 4.219 -57.469 -38.156 1 92.62 283 ALA B N 1
ATOM 10088 C CA . ALA B 1 283 ? 4.383 -56.312 -39.062 1 92.62 283 ALA B CA 1
ATOM 10089 C C . ALA B 1 283 ? 4.438 -55 -38.281 1 92.62 283 ALA B C 1
ATOM 10091 O O . ALA B 1 283 ? 5.125 -54.062 -38.719 1 92.62 283 ALA B O 1
ATOM 10092 N N . TRP B 1 284 ? 3.85 -54.906 -37.188 1 92.5 284 TRP B N 1
ATOM 10093 C CA . TRP B 1 284 ? 3.758 -53.656 -36.406 1 92.5 284 TRP B CA 1
ATOM 10094 C C . TRP B 1 284 ? 5.059 -53.406 -35.656 1 92.5 284 TRP B C 1
ATOM 10096 O O . TRP B 1 284 ? 5.285 -52.312 -35.156 1 92.5 284 TRP B O 1
ATOM 10106 N N . GLY B 1 285 ? 5.859 -54.344 -35.5 1 89.81 285 GLY B N 1
ATOM 10107 C CA . GLY B 1 285 ? 7.16 -54.219 -34.844 1 89.81 285 GLY B CA 1
ATOM 10108 C C . GLY B 1 285 ? 8.086 -53.281 -35.594 1 89.81 285 GLY B C 1
ATOM 10109 O O . GLY B 1 285 ? 9.094 -52.812 -35.031 1 89.81 285 GLY B O 1
ATOM 10110 N N . SER B 1 286 ? 7.684 -52.969 -36.844 1 87.88 286 SER B N 1
ATOM 10111 C CA . SER B 1 286 ? 8.492 -52.031 -37.625 1 87.88 286 SER B CA 1
ATOM 10112 C C . SER B 1 286 ? 8.344 -50.594 -37.094 1 87.88 286 SER B C 1
ATOM 10114 O O . SER B 1 286 ? 9.172 -49.75 -37.375 1 87.88 286 SER B O 1
ATOM 10116 N N . LEU B 1 287 ? 7.348 -50.406 -36.344 1 89.75 287 LEU B N 1
ATOM 10117 C CA . LEU B 1 287 ? 7.129 -49.094 -35.719 1 89.75 287 LEU B CA 1
ATOM 10118 C C . LEU B 1 287 ? 7.801 -49 -34.375 1 89.75 287 LEU B C 1
ATOM 10120 O O . LEU B 1 287 ? 7.934 -50 -33.656 1 89.75 287 LEU B O 1
ATOM 10124 N N . GLY B 1 288 ? 8.242 -47.844 -34.125 1 87.25 288 GLY B N 1
ATOM 10125 C CA . GLY B 1 288 ? 8.852 -47.625 -32.812 1 87.25 288 GLY B CA 1
ATOM 10126 C C . GLY B 1 288 ? 7.836 -47.594 -31.672 1 87.25 288 GLY B C 1
ATOM 10127 O O . GLY B 1 288 ? 6.629 -47.531 -31.922 1 87.25 288 GLY B O 1
ATOM 10128 N N . PRO B 1 289 ? 8.359 -47.719 -30.484 1 88.62 289 PRO B N 1
ATOM 10129 C CA . PRO B 1 289 ? 7.461 -47.719 -29.328 1 88.62 289 PRO B CA 1
ATOM 10130 C C . PRO B 1 289 ? 6.648 -46.438 -29.219 1 88.62 289 PRO B C 1
ATOM 10132 O O . PRO B 1 289 ? 5.484 -46.469 -28.797 1 88.62 289 PRO B O 1
ATOM 10135 N N . ILE B 1 290 ? 7.176 -45.344 -29.531 1 88.94 290 ILE B N 1
ATOM 10136 C CA . ILE B 1 290 ? 6.492 -44.062 -29.422 1 88.94 290 ILE B CA 1
ATOM 10137 C C . ILE B 1 290 ? 5.355 -43.969 -30.438 1 88.94 290 ILE B C 1
ATOM 10139 O O . ILE B 1 290 ? 4.266 -43.5 -30.125 1 88.94 290 ILE B O 1
ATOM 10143 N N . GLU B 1 291 ? 5.578 -44.438 -31.594 1 89.25 291 GLU B N 1
ATOM 10144 C CA . GLU B 1 291 ? 4.547 -44.469 -32.625 1 89.25 291 GLU B CA 1
ATOM 10145 C C . GLU B 1 291 ? 3.379 -45.375 -32.219 1 89.25 291 GLU B C 1
ATOM 10147 O O . GLU B 1 291 ? 2.217 -45.031 -32.438 1 89.25 291 GLU B O 1
ATOM 10152 N N . MET B 1 292 ? 3.773 -46.469 -31.656 1 90.5 292 MET B N 1
ATOM 10153 C CA . MET B 1 292 ? 2.738 -47.406 -31.234 1 90.5 292 MET B CA 1
ATOM 10154 C C . MET B 1 292 ? 1.895 -46.812 -30.109 1 90.5 292 MET B C 1
ATOM 10156 O O . MET B 1 292 ? 0.674 -46.969 -30.078 1 90.5 292 MET B O 1
ATOM 10160 N N . GLU B 1 293 ? 2.617 -46.156 -29.266 1 90.75 293 GLU B N 1
ATOM 10161 C CA . GLU B 1 293 ? 1.886 -45.531 -28.156 1 90.75 293 GLU B CA 1
ATOM 10162 C C . GLU B 1 293 ? 0.939 -44.438 -28.672 1 90.75 293 GLU B C 1
ATOM 10164 O O . GLU B 1 293 ? -0.163 -44.281 -28.141 1 90.75 293 GLU B O 1
ATOM 10169 N N . TYR B 1 294 ? 1.379 -43.688 -29.625 1 92.31 294 TYR B N 1
ATOM 10170 C CA . TYR B 1 294 ? 0.524 -42.688 -30.234 1 92.31 294 TYR B CA 1
ATOM 10171 C C . TYR B 1 294 ? -0.709 -43.312 -30.859 1 92.31 294 TYR B C 1
ATOM 10173 O O . TYR B 1 294 ? -1.832 -42.844 -30.656 1 92.31 294 TYR B O 1
ATOM 10181 N N . LEU B 1 295 ? -0.505 -44.406 -31.547 1 90.69 295 LEU B N 1
ATOM 10182 C CA . LEU B 1 295 ? -1.603 -45.062 -32.25 1 90.69 295 LEU B CA 1
ATOM 10183 C C . LEU B 1 295 ? -2.605 -45.656 -31.25 1 90.69 295 LEU B C 1
ATOM 10185 O O . LEU B 1 295 ? -3.797 -45.75 -31.562 1 90.69 295 LEU B O 1
ATOM 10189 N N . ARG B 1 296 ? -2.178 -46 -30.125 1 89.12 296 ARG B N 1
ATOM 10190 C CA . ARG B 1 296 ? -3.045 -46.594 -29.109 1 89.12 296 ARG B CA 1
ATOM 10191 C C . ARG B 1 296 ? -3.797 -45.531 -28.344 1 89.12 296 ARG B C 1
ATOM 10193 O O . ARG B 1 296 ? -4.785 -45.812 -27.672 1 89.12 296 ARG B O 1
ATOM 10200 N N . SER B 1 297 ? -3.355 -44.312 -28.594 1 88.75 297 SER B N 1
ATOM 10201 C CA . SER B 1 297 ? -3.977 -43.219 -27.859 1 88.75 297 SER B CA 1
ATOM 10202 C C . SER B 1 297 ? -5.27 -42.781 -28.531 1 88.75 297 SER B C 1
ATOM 10204 O O . SER B 1 297 ? -5.535 -43.125 -29.672 1 88.75 297 SER B O 1
ATOM 10206 N N . SER B 1 298 ? -6.113 -41.969 -27.766 1 85.44 298 SER B N 1
ATOM 10207 C CA . SER B 1 298 ? -7.367 -41.438 -28.297 1 85.44 298 SER B CA 1
ATOM 10208 C C . SER B 1 298 ? -7.117 -40.438 -29.406 1 85.44 298 SER B C 1
ATOM 10210 O O . SER B 1 298 ? -7.941 -40.25 -30.312 1 85.44 298 SER B O 1
ATOM 10212 N N . TYR B 1 299 ? -5.949 -39.844 -29.406 1 86.31 299 TYR B N 1
ATOM 10213 C CA . TYR B 1 299 ? -5.637 -38.812 -30.406 1 86.31 299 TYR B CA 1
ATOM 10214 C C . TYR B 1 299 ? -5.164 -39.469 -31.703 1 86.31 299 TYR B C 1
ATOM 10216 O O . TYR B 1 299 ? -5.195 -38.812 -32.75 1 86.31 299 TYR B O 1
ATOM 10224 N N . GLY B 1 300 ? -4.773 -40.688 -31.562 1 88.88 300 GLY B N 1
ATOM 10225 C CA . GLY B 1 300 ? -4.32 -41.406 -32.75 1 88.88 300 GLY B CA 1
ATOM 10226 C C . GLY B 1 300 ? -5.434 -42.156 -33.469 1 88.88 300 GLY B C 1
ATOM 10227 O O . GLY B 1 300 ? -5.191 -42.812 -34.469 1 88.88 300 GLY B O 1
ATOM 10228 N N . ALA B 1 301 ? -6.652 -42.031 -32.969 1 88.81 301 ALA B N 1
ATOM 10229 C CA . ALA B 1 301 ? -7.785 -42.781 -33.5 1 88.81 301 ALA B CA 1
ATOM 10230 C C . ALA B 1 301 ? -8.008 -42.469 -35 1 88.81 301 ALA B C 1
ATOM 10232 O O . ALA B 1 301 ? -8.234 -43.375 -35.812 1 88.81 301 ALA B O 1
ATOM 10233 N N . GLU B 1 302 ? -7.941 -41.25 -35.344 1 88.81 302 GLU B N 1
ATOM 10234 C CA . GLU B 1 302 ? -8.156 -40.875 -36.75 1 88.81 302 GLU B CA 1
ATOM 10235 C C . GLU B 1 302 ? -7.07 -41.406 -37.656 1 88.81 302 GLU B C 1
ATOM 10237 O O . GLU B 1 302 ? -7.352 -41.875 -38.75 1 88.81 302 GLU B O 1
ATOM 10242 N N . ASP B 1 303 ? -5.84 -41.375 -37.156 1 90.88 303 ASP B N 1
ATOM 10243 C CA . ASP B 1 303 ? -4.73 -41.906 -37.938 1 90.88 303 ASP B CA 1
ATOM 10244 C C . ASP B 1 303 ? -4.816 -43.438 -38.062 1 90.88 303 ASP B C 1
ATOM 10246 O O . ASP B 1 303 ? -4.434 -44 -39.094 1 90.88 303 ASP B O 1
ATOM 10250 N N . SER B 1 304 ? -5.297 -44.031 -37.031 1 91.81 304 SER B N 1
ATOM 10251 C CA . SER B 1 304 ? -5.492 -45.5 -37.062 1 91.81 304 SER B CA 1
ATOM 10252 C C . SER B 1 304 ? -6.547 -45.875 -38.094 1 91.81 304 SER B C 1
ATOM 10254 O O . SER B 1 304 ? -6.395 -46.875 -38.812 1 91.81 304 SER B O 1
ATOM 10256 N N . ILE B 1 305 ? -7.574 -45.094 -38.219 1 91.5 305 ILE B N 1
ATOM 10257 C CA . ILE B 1 305 ? -8.617 -45.312 -39.219 1 91.5 305 ILE B CA 1
ATOM 10258 C C . ILE B 1 305 ? -8.062 -45.094 -40.625 1 91.5 305 ILE B C 1
ATOM 10260 O O . ILE B 1 305 ? -8.344 -45.875 -41.531 1 91.5 305 ILE B O 1
ATOM 10264 N N . LYS B 1 306 ? -7.281 -44.125 -40.75 1 90.75 306 LYS B N 1
ATOM 10265 C CA . LYS B 1 306 ? -6.66 -43.844 -42.031 1 90.75 306 LYS B CA 1
ATOM 10266 C C . LYS B 1 306 ? -5.75 -45 -42.438 1 90.75 306 LYS B C 1
ATOM 10268 O O . LYS B 1 306 ? -5.684 -45.344 -43.625 1 90.75 306 LYS B O 1
ATOM 10273 N N . LEU B 1 307 ? -5.047 -45.5 -41.469 1 89.81 307 LEU B N 1
ATOM 10274 C CA . LEU B 1 307 ? -4.191 -46.625 -41.75 1 89.81 307 LEU B CA 1
ATOM 10275 C C . LEU B 1 307 ? -5.016 -47.844 -42.219 1 89.81 307 LEU B C 1
ATOM 10277 O O . LEU B 1 307 ? -4.629 -48.531 -43.156 1 89.81 307 LEU B O 1
ATOM 10281 N N . PHE B 1 308 ? -6.098 -48.031 -41.5 1 90.44 308 PHE B N 1
ATOM 10282 C CA . PHE B 1 308 ? -7.008 -49.094 -41.938 1 90.44 308 PHE B CA 1
ATOM 10283 C C . PHE B 1 308 ? -7.469 -48.875 -43.375 1 90.44 308 PHE B C 1
ATOM 10285 O O . PHE B 1 308 ? -7.492 -49.812 -44.156 1 90.44 308 PHE B O 1
ATOM 10292 N N . GLN B 1 309 ? -7.801 -47.719 -43.75 1 90.88 309 GLN B N 1
ATOM 10293 C CA . GLN B 1 309 ? -8.297 -47.406 -45.062 1 90.88 309 GLN B CA 1
ATOM 10294 C C . GLN B 1 309 ? -7.211 -47.594 -46.125 1 90.88 309 GLN B C 1
ATOM 10296 O O . GLN B 1 309 ? -7.508 -47.875 -47.281 1 90.88 309 GLN B O 1
ATOM 10301 N N . LYS B 1 310 ? -6.023 -47.5 -45.688 1 89.62 310 LYS B N 1
ATOM 10302 C CA . LYS B 1 310 ? -4.906 -47.656 -46.625 1 89.62 310 LYS B CA 1
ATOM 10303 C C . LYS B 1 310 ? -4.602 -49.156 -46.875 1 89.62 310 LYS B C 1
ATOM 10305 O O . LYS B 1 310 ? -3.93 -49.5 -47.844 1 89.62 310 LYS B O 1
ATOM 10310 N N . PHE B 1 311 ? -5.117 -49.938 -45.969 1 90.56 311 PHE B N 1
ATOM 10311 C CA . PHE B 1 311 ? -4.879 -51.375 -46.094 1 90.56 311 PHE B CA 1
ATOM 10312 C C . PHE B 1 311 ? -6.09 -52.062 -46.688 1 90.56 311 PHE B C 1
ATOM 10314 O O . PHE B 1 311 ? -6.074 -53.281 -46.875 1 90.56 311 PHE B O 1
ATOM 10321 N N . THR B 1 312 ? -7.117 -51.312 -46.969 1 92.44 312 THR B N 1
ATOM 10322 C CA . THR B 1 312 ? -8.375 -51.938 -47.406 1 92.44 312 THR B CA 1
ATOM 10323 C C . THR B 1 312 ? -8.828 -51.375 -48.75 1 92.44 312 THR B C 1
ATOM 10325 O O . THR B 1 312 ? -8.703 -50.188 -49 1 92.44 312 THR B O 1
ATOM 10328 N N . SER B 1 313 ? -9.188 -52.25 -49.531 1 91.38 313 SER B N 1
ATOM 10329 C CA . SER B 1 313 ? -9.781 -51.875 -50.812 1 91.38 313 SER B CA 1
ATOM 10330 C C . SER B 1 313 ? -11.25 -52.281 -50.875 1 91.38 313 SER B C 1
ATOM 10332 O O . SER B 1 313 ? -11.664 -53.25 -50.25 1 91.38 313 SER B O 1
ATOM 10334 N N . GLN B 1 314 ? -11.938 -51.375 -51.5 1 86.44 314 GLN B N 1
ATOM 10335 C CA . GLN B 1 314 ? -13.359 -51.625 -51.719 1 86.44 314 GLN B CA 1
ATOM 10336 C C . GLN B 1 314 ? -13.711 -51.562 -53.219 1 86.44 314 GLN B C 1
ATOM 10338 O O . GLN B 1 314 ? -13.195 -50.719 -53.938 1 86.44 314 GLN B O 1
ATOM 10343 N N . ASN B 1 315 ? -14.461 -52.5 -53.688 1 79.12 315 ASN B N 1
ATOM 10344 C CA . ASN B 1 315 ? -14.977 -52.5 -55.031 1 79.12 315 ASN B CA 1
ATOM 10345 C C . ASN B 1 315 ? -13.852 -52.688 -56.062 1 79.12 315 ASN B C 1
ATOM 10347 O O . ASN B 1 315 ? -13.711 -51.844 -56.969 1 79.12 315 ASN B O 1
ATOM 10351 N N . VAL B 1 316 ? -13.164 -53.812 -55.812 1 79.75 316 VAL B N 1
ATOM 10352 C CA . VAL B 1 316 ? -12.016 -54.031 -56.688 1 79.75 316 VAL B CA 1
ATOM 10353 C C . VAL B 1 316 ? -12.383 -55 -57.812 1 79.75 316 VAL B C 1
ATOM 10355 O O . VAL B 1 316 ? -13.398 -55.688 -57.719 1 79.75 316 VAL B O 1
ATOM 10358 N N . LEU B 1 317 ? -11.625 -54.969 -58.906 1 79.75 317 LEU B N 1
ATOM 10359 C CA . LEU B 1 317 ? -11.68 -55.938 -60 1 79.75 317 LEU B CA 1
ATOM 10360 C C . LEU B 1 317 ? -12.992 -55.812 -60.781 1 79.75 317 LEU B C 1
ATOM 10362 O O . LEU B 1 317 ? -13.594 -56.812 -61.156 1 79.75 317 LEU B O 1
ATOM 10366 N N . GLY B 1 318 ? -13.531 -54.562 -60.844 1 74.56 318 GLY B N 1
ATOM 10367 C CA . GLY B 1 318 ? -14.68 -54.312 -61.719 1 74.56 318 GLY B CA 1
ATOM 10368 C C . GLY B 1 318 ? -15.938 -55 -61.25 1 74.56 318 GLY B C 1
ATOM 10369 O O . GLY B 1 318 ? -16.391 -54.812 -60.125 1 74.56 318 GLY B O 1
ATOM 10370 N N . GLU B 1 319 ? -16.188 -56.125 -62.062 1 66.81 319 GLU B N 1
ATOM 10371 C CA . GLU B 1 319 ? -17.422 -56.875 -61.875 1 66.81 319 GLU B CA 1
ATOM 10372 C C . GLU B 1 319 ? -17.328 -57.781 -60.625 1 66.81 319 GLU B C 1
ATOM 10374 O O . GLU B 1 319 ? -18.344 -58.094 -60.031 1 66.81 319 GLU B O 1
ATOM 10379 N N . HIS B 1 320 ? -16.219 -58.219 -60.219 1 70.56 320 HIS B N 1
ATOM 10380 C CA . HIS B 1 320 ? -16.047 -59.156 -59.125 1 70.56 320 HIS B CA 1
ATOM 10381 C C . HIS B 1 320 ? -16.062 -58.438 -57.781 1 70.56 320 HIS B C 1
ATOM 10383 O O . HIS B 1 320 ? -16.547 -59 -56.781 1 70.56 320 HIS B O 1
ATOM 10389 N N . GLN B 1 321 ? -15.672 -57.219 -57.688 1 82.12 321 GLN B N 1
ATOM 10390 C CA . GLN B 1 321 ? -15.766 -56.25 -56.594 1 82.12 321 GLN B CA 1
ATOM 10391 C C . GLN B 1 321 ? -14.953 -56.688 -55.375 1 82.12 321 GLN B C 1
ATOM 10393 O O . GLN B 1 321 ? -14.617 -55.875 -54.5 1 82.12 321 GLN B O 1
ATOM 10398 N N . ILE B 1 322 ? -14.727 -58.094 -55.188 1 91.19 322 ILE B N 1
ATOM 10399 C CA . ILE B 1 322 ? -13.953 -58.594 -54.062 1 91.19 322 ILE B CA 1
ATOM 10400 C C . ILE B 1 322 ? -12.68 -59.281 -54.562 1 91.19 322 ILE B C 1
ATOM 10402 O O . ILE B 1 322 ? -12.695 -59.969 -55.562 1 91.19 322 ILE B O 1
ATOM 10406 N N . GLY B 1 323 ? -11.57 -59.031 -53.781 1 90.81 323 GLY B N 1
ATOM 10407 C CA . GLY B 1 323 ? -10.266 -59.5 -54.219 1 90.81 323 GLY B CA 1
ATOM 10408 C C . GLY B 1 323 ? -9.898 -60.875 -53.656 1 90.81 323 GLY B C 1
ATOM 10409 O O . GLY B 1 323 ? -8.898 -61 -52.938 1 90.81 323 GLY B O 1
ATOM 10410 N N . TYR B 1 324 ? -10.664 -61.938 -54.062 1 90.5 324 TYR B N 1
ATOM 10411 C CA . TYR B 1 324 ? -10.281 -63.281 -53.719 1 90.5 324 TYR B CA 1
ATOM 10412 C C . TYR B 1 324 ? -8.984 -63.688 -54.406 1 90.5 324 TYR B C 1
ATOM 10414 O O . TYR B 1 324 ? -8.625 -63.125 -55.438 1 90.5 324 TYR B O 1
ATOM 10422 N N . LEU B 1 325 ? -8.273 -64.562 -53.875 1 88.56 325 LEU B N 1
ATOM 10423 C CA . LEU B 1 325 ? -6.961 -64.938 -54.375 1 88.56 325 LEU B CA 1
ATOM 10424 C C . LEU B 1 325 ? -7.055 -65.375 -55.844 1 88.56 325 LEU B C 1
ATOM 10426 O O . LEU B 1 325 ? -6.25 -64.938 -56.656 1 88.56 325 LEU B O 1
ATOM 10430 N N . ASP B 1 326 ? -8 -66.25 -56.188 1 84.81 326 ASP B N 1
ATOM 10431 C CA . ASP B 1 326 ? -8.141 -66.75 -57.562 1 84.81 326 ASP B CA 1
ATOM 10432 C C . ASP B 1 326 ? -8.5 -65.625 -58.531 1 84.81 326 ASP B C 1
ATOM 10434 O O . ASP B 1 326 ? -7.984 -65.625 -59.656 1 84.81 326 ASP B O 1
ATOM 10438 N N . ARG B 1 327 ? -9.359 -64.75 -58.094 1 88.44 327 ARG B N 1
ATOM 10439 C CA . ARG B 1 327 ? -9.75 -63.656 -58.969 1 88.44 327 ARG B CA 1
ATOM 10440 C C . ARG B 1 327 ? -8.586 -62.719 -59.188 1 88.44 327 ARG B C 1
ATOM 10442 O O . ARG B 1 327 ? -8.445 -62.156 -60.281 1 88.44 327 ARG B O 1
ATOM 10449 N N . LEU B 1 328 ? -7.844 -62.5 -58.156 1 89.56 328 LEU B N 1
ATOM 10450 C CA . LEU B 1 328 ? -6.668 -61.625 -58.281 1 89.56 328 LEU B CA 1
ATOM 10451 C C . LEU B 1 328 ? -5.645 -62.25 -59.219 1 89.56 328 LEU B C 1
ATOM 10453 O O . LEU B 1 328 ? -5.059 -61.562 -60.062 1 89.56 328 LEU B O 1
ATOM 10457 N N . GLN B 1 329 ? -5.465 -63.531 -59.125 1 85.12 329 GLN B N 1
ATOM 10458 C CA . GLN B 1 329 ? -4.539 -64.25 -60 1 85.12 329 GLN B CA 1
ATOM 10459 C C . GLN B 1 329 ? -5.02 -64.188 -61.438 1 85.12 329 GLN B C 1
ATOM 10461 O O . GLN B 1 329 ? -4.223 -64 -62.375 1 85.12 329 GLN B O 1
ATOM 10466 N N . ASP B 1 330 ? -6.281 -64.375 -61.594 1 83.25 330 ASP B N 1
ATOM 10467 C CA . ASP B 1 330 ? -6.863 -64.375 -62.906 1 83.25 330 ASP B CA 1
ATOM 10468 C C . ASP B 1 330 ? -6.715 -63 -63.562 1 83.25 330 ASP B C 1
ATOM 10470 O O . ASP B 1 330 ? -6.418 -62.906 -64.75 1 83.25 330 ASP B O 1
ATOM 10474 N N . ALA B 1 331 ? -6.996 -62.031 -62.688 1 86.44 331 ALA B N 1
ATOM 10475 C CA . ALA B 1 331 ? -6.871 -60.656 -63.219 1 86.44 331 ALA B CA 1
ATOM 10476 C C . ALA B 1 331 ? -5.441 -60.375 -63.656 1 86.44 331 ALA B C 1
ATOM 10478 O O . ALA B 1 331 ? -5.219 -59.625 -64.625 1 86.44 331 ALA B O 1
ATOM 10479 N N . LEU B 1 332 ? -4.488 -60.906 -63 1 85.5 332 LEU B N 1
ATOM 10480 C CA . LEU B 1 332 ? -3.078 -60.719 -63.344 1 85.5 332 LEU B CA 1
ATOM 10481 C C . LEU B 1 332 ? -2.684 -61.5 -64.562 1 85.5 332 LEU B C 1
ATOM 10483 O O . LEU B 1 332 ? -1.903 -61 -65.375 1 85.5 332 LEU B O 1
ATOM 10487 N N . ARG B 1 333 ? -3.229 -62.656 -64.75 1 81.31 333 ARG B N 1
ATOM 10488 C CA . ARG B 1 333 ? -2.896 -63.531 -65.875 1 81.31 333 ARG B CA 1
ATOM 10489 C C . ARG B 1 333 ? -3.521 -63 -67.125 1 81.31 333 ARG B C 1
ATOM 10491 O O . ARG B 1 333 ? -2.963 -63.188 -68.25 1 81.31 333 ARG B O 1
ATOM 10498 N N . ASN B 1 334 ? -4.656 -62.469 -67.062 1 78.69 334 ASN B N 1
ATOM 10499 C CA . ASN B 1 334 ? -5.391 -62.031 -68.188 1 78.69 334 ASN B CA 1
ATOM 10500 C C . ASN B 1 334 ? -4.898 -60.656 -68.688 1 78.69 334 ASN B C 1
ATOM 10502 O O . ASN B 1 334 ? -5.352 -60.156 -69.75 1 78.69 334 ASN B O 1
ATOM 10506 N N . ARG B 1 335 ? -4.074 -60.156 -67.938 1 76.69 335 ARG B N 1
ATOM 10507 C CA . ARG B 1 335 ? -3.574 -58.875 -68.375 1 76.69 335 ARG B CA 1
ATOM 10508 C C . ARG B 1 335 ? -2.479 -59 -69.375 1 76.69 335 ARG B C 1
ATOM 10510 O O . ARG B 1 335 ? -1.666 -59.938 -69.312 1 76.69 335 ARG B O 1
ATOM 10517 N N . THR B 1 336 ? -2.666 -58.406 -70.562 1 65 336 THR B N 1
ATOM 10518 C CA . THR B 1 336 ? -1.8 -58.5 -71.75 1 65 336 THR B CA 1
ATOM 10519 C C . THR B 1 336 ? -0.402 -57.969 -71.438 1 65 336 THR B C 1
ATOM 10521 O O . THR B 1 336 ? 0.589 -58.469 -72 1 65 336 THR B O 1
ATOM 10524 N N . GLU B 1 337 ? -0.302 -56.906 -70.812 1 61.81 337 GLU B N 1
ATOM 10525 C CA . GLU B 1 337 ? 1.014 -56.375 -70.5 1 61.81 337 GLU B CA 1
ATOM 10526 C C . GLU B 1 337 ? 1.439 -56.75 -69.062 1 61.81 337 GLU B C 1
ATOM 10528 O O . GLU B 1 337 ? 0.612 -56.812 -68.188 1 61.81 337 GLU B O 1
ATOM 10533 N N . PRO B 1 338 ? 2.586 -57.406 -69 1 58.84 338 PRO B N 1
ATOM 10534 C CA . PRO B 1 338 ? 3.139 -57.844 -67.75 1 58.84 338 PRO B CA 1
ATOM 10535 C C . PRO B 1 338 ? 3.182 -56.75 -66.688 1 58.84 338 PRO B C 1
ATOM 10537 O O . PRO B 1 338 ? 4.234 -56.5 -66.125 1 58.84 338 PRO B O 1
ATOM 10540 N N . THR B 1 339 ? 2.027 -56 -66.75 1 72.06 339 THR B N 1
ATOM 10541 C CA . THR B 1 339 ? 2.045 -54.906 -65.75 1 72.06 339 THR B CA 1
ATOM 10542 C C . THR B 1 339 ? 1.384 -55.312 -64.438 1 72.06 339 THR B C 1
ATOM 10544 O O . THR B 1 339 ? 0.56 -56.219 -64.438 1 72.06 339 THR B O 1
ATOM 10547 N N . ASP B 1 340 ? 1.884 -54.812 -63.344 1 82.5 340 ASP B N 1
ATOM 10548 C CA . ASP B 1 340 ? 1.378 -55.031 -62 1 82.5 340 ASP B CA 1
ATOM 10549 C C . ASP B 1 340 ? -0.076 -54.562 -61.875 1 82.5 340 ASP B C 1
ATOM 10551 O O . ASP B 1 340 ? -0.521 -53.688 -62.594 1 82.5 340 ASP B O 1
ATOM 10555 N N . LEU B 1 341 ? -0.858 -55.406 -61.188 1 87.31 341 LEU B N 1
ATOM 10556 C CA . LEU B 1 341 ? -2.225 -55 -60.844 1 87.31 341 LEU B CA 1
ATOM 10557 C C . LEU B 1 341 ? -2.242 -53.969 -59.719 1 87.31 341 LEU B C 1
ATOM 10559 O O . LEU B 1 341 ? -1.619 -54.156 -58.688 1 87.31 341 LEU B O 1
ATOM 10563 N N . LEU B 1 342 ? -2.803 -52.812 -60.031 1 88.31 342 LEU B N 1
ATOM 10564 C CA . LEU B 1 342 ? -2.926 -51.781 -59.031 1 88.31 342 LEU B CA 1
ATOM 10565 C C . LEU B 1 342 ? -4.352 -51.719 -58.5 1 88.31 342 LEU B C 1
ATOM 10567 O O . LEU B 1 342 ? -5.293 -51.5 -59.25 1 88.31 342 LEU B O 1
ATOM 10571 N N . LEU B 1 343 ? -4.492 -51.969 -57.219 1 88.88 343 LEU B N 1
ATOM 10572 C CA . LEU B 1 343 ? -5.785 -51.844 -56.562 1 88.88 343 LEU B CA 1
ATOM 10573 C C . LEU B 1 343 ? -5.871 -50.5 -55.812 1 88.88 343 LEU B C 1
ATOM 10575 O O . LEU B 1 343 ? -4.914 -50.094 -55.156 1 88.88 343 LEU B O 1
ATOM 10579 N N . SER B 1 344 ? -6.945 -49.844 -55.938 1 89.06 344 SER B N 1
ATOM 10580 C CA . SER B 1 344 ? -7.148 -48.594 -55.219 1 89.06 344 SER B CA 1
ATOM 10581 C C . SER B 1 344 ? -7.738 -48.875 -53.844 1 89.06 344 SER B C 1
ATOM 10583 O O . SER B 1 344 ? -8.727 -49.594 -53.688 1 89.06 344 SER B O 1
ATOM 10585 N N . THR B 1 345 ? -7.227 -48.344 -52.812 1 89.88 345 THR B N 1
ATOM 10586 C CA . THR B 1 345 ? -7.738 -48.469 -51.469 1 89.88 345 THR B CA 1
ATOM 10587 C C . THR B 1 345 ? -8.891 -47.5 -51.219 1 89.88 345 THR B C 1
ATOM 10589 O O . THR B 1 345 ? -9.234 -46.688 -52.094 1 89.88 345 THR B O 1
ATOM 10592 N N . ILE B 1 346 ? -9.438 -47.625 -50 1 88.5 346 ILE B N 1
ATOM 10593 C CA . ILE B 1 346 ? -10.555 -46.75 -49.656 1 88.5 346 ILE B CA 1
ATOM 10594 C C . ILE B 1 346 ? -10.094 -45.312 -49.594 1 88.5 346 ILE B C 1
ATOM 10596 O O . ILE B 1 346 ? -10.844 -44.406 -49.969 1 88.5 346 ILE B O 1
ATOM 10600 N N . ASP B 1 347 ? -8.82 -45.125 -49.219 1 86.81 347 ASP B N 1
ATOM 10601 C CA . ASP B 1 347 ? -8.258 -43.781 -49.125 1 86.81 347 ASP B CA 1
ATOM 10602 C C . ASP B 1 347 ? -7.742 -43.312 -50.5 1 86.81 347 ASP B C 1
ATOM 10604 O O . ASP B 1 347 ? -7.285 -42.188 -50.656 1 86.81 347 ASP B O 1
ATOM 10608 N N . GLY B 1 348 ? -7.723 -44.094 -51.469 1 82.06 348 GLY B N 1
ATOM 10609 C CA . GLY B 1 348 ? -7.367 -43.75 -52.844 1 82.06 348 GLY B CA 1
ATOM 10610 C C . GLY B 1 348 ? -5.938 -44.094 -53.188 1 82.06 348 GLY B C 1
ATOM 10611 O O . GLY B 1 348 ? -5.469 -43.75 -54.281 1 82.06 348 GLY B O 1
ATOM 10612 N N . GLN B 1 349 ? -5.262 -44.719 -52.312 1 85.38 349 GLN B N 1
ATOM 10613 C CA . GLN B 1 349 ? -3.881 -45.094 -52.594 1 85.38 349 GLN B CA 1
ATOM 10614 C C . GLN B 1 349 ? -3.807 -46.469 -53.281 1 85.38 349 GLN B C 1
ATOM 10616 O O . GLN B 1 349 ? -4.609 -47.344 -53 1 85.38 349 GLN B O 1
ATOM 10621 N N . PRO B 1 350 ? -2.795 -46.625 -54.094 1 87.19 350 PRO B N 1
ATOM 10622 C CA . PRO B 1 350 ? -2.707 -47.906 -54.812 1 87.19 350 PRO B CA 1
ATOM 10623 C C . PRO B 1 350 ? -1.933 -48.969 -54.062 1 87.19 350 PRO B C 1
ATOM 10625 O O . PRO B 1 350 ? -0.948 -48.656 -53.375 1 87.19 350 PRO B O 1
ATOM 10628 N N . ILE B 1 351 ? -2.361 -50.156 -54.156 1 88.75 351 ILE B N 1
ATOM 10629 C CA . ILE B 1 351 ? -1.658 -51.375 -53.719 1 88.75 351 ILE B CA 1
ATOM 10630 C C . ILE B 1 351 ? -1.254 -52.219 -54.938 1 88.75 351 ILE B C 1
ATOM 10632 O O . ILE B 1 351 ? -2.09 -52.531 -55.781 1 88.75 351 ILE B O 1
ATOM 10636 N N . GLN B 1 352 ? 0.01 -52.469 -54.906 1 89.56 352 GLN B N 1
ATOM 10637 C CA . GLN B 1 352 ? 0.541 -53.25 -56.031 1 89.56 352 GLN B CA 1
ATOM 10638 C C . GLN B 1 352 ? 0.441 -54.75 -55.75 1 89.56 352 GLN B C 1
ATOM 10640 O O . GLN B 1 352 ? 0.915 -55.25 -54.719 1 89.56 352 GLN B O 1
ATOM 10645 N N . ILE B 1 353 ? -0.183 -55.438 -56.719 1 89.81 353 ILE B N 1
ATOM 10646 C CA . ILE B 1 353 ? -0.292 -56.875 -56.656 1 89.81 353 ILE B CA 1
ATOM 10647 C C . ILE B 1 353 ? 0.46 -57.5 -57.812 1 89.81 353 ILE B C 1
ATOM 10649 O O . ILE B 1 353 ? 0.297 -57.094 -58.969 1 89.81 353 ILE B O 1
ATOM 10653 N N . ARG B 1 354 ? 1.376 -58.438 -57.438 1 88.06 354 ARG B N 1
ATOM 10654 C CA . ARG B 1 354 ? 2.172 -59.094 -58.469 1 88.06 354 ARG B CA 1
ATOM 10655 C C . ARG B 1 354 ? 2.182 -60.625 -58.219 1 88.06 354 ARG B C 1
ATOM 10657 O O . ARG B 1 354 ? 1.933 -61.062 -57.094 1 88.06 354 ARG B O 1
ATOM 10664 N N . LEU B 1 355 ? 2.42 -61.312 -59.344 1 82.38 355 LEU B N 1
ATOM 10665 C CA . LEU B 1 355 ? 2.568 -62.75 -59.281 1 82.38 355 LEU B CA 1
ATOM 10666 C C . LEU B 1 355 ? 4.027 -63.156 -59.438 1 82.38 355 LEU B C 1
ATOM 10668 O O . LEU B 1 355 ? 4.695 -62.719 -60.375 1 82.38 355 LEU B O 1
ATOM 10672 N N . ASP B 1 356 ? 4.66 -63.594 -58.344 1 73.69 356 ASP B N 1
ATOM 10673 C CA . ASP B 1 356 ? 6.027 -64.125 -58.469 1 73.69 356 ASP B CA 1
ATOM 10674 C C . ASP B 1 356 ? 6.059 -65.438 -59.219 1 73.69 356 ASP B C 1
ATOM 10676 O O . ASP B 1 356 ? 5.48 -66.438 -58.781 1 73.69 356 ASP B O 1
ATOM 10680 N N . GLN B 1 357 ? 6.332 -65.312 -60.469 1 59.62 357 GLN B N 1
ATOM 10681 C CA . GLN B 1 357 ? 6.426 -66.5 -61.281 1 59.62 357 GLN B CA 1
ATOM 10682 C C . GLN B 1 357 ? 7.703 -67.312 -60.969 1 59.62 357 GLN B C 1
ATOM 10684 O O . GLN B 1 357 ? 8.812 -66.75 -61.156 1 59.62 357 GLN B O 1
ATOM 10689 N N . GLY B 1 358 ? 8.07 -67.812 -59.875 1 50 358 GLY B N 1
ATOM 10690 C CA . GLY B 1 358 ? 9.289 -68.562 -59.812 1 50 358 GLY B CA 1
ATOM 10691 C C . GLY B 1 358 ? 9.578 -69.312 -61.094 1 50 358 GLY B C 1
ATOM 10692 O O . GLY B 1 358 ? 8.68 -69.5 -61.906 1 50 358 GLY B O 1
ATOM 10693 N N . SER B 1 359 ? 10.961 -69.312 -61.594 1 41.47 359 SER B N 1
ATOM 10694 C CA . SER B 1 359 ? 11.555 -70 -62.719 1 41.47 359 SER B CA 1
ATOM 10695 C C . SER B 1 359 ? 10.977 -71.375 -62.938 1 41.47 359 SER B C 1
ATOM 10697 O O . SER B 1 359 ? 11.352 -72.062 -63.875 1 41.47 359 SER B O 1
ATOM 10699 N N . GLY B 1 360 ? 10.766 -72.312 -61.938 1 38.69 360 GLY B N 1
ATOM 10700 C CA . GLY B 1 360 ? 10.734 -73.688 -62.344 1 38.69 360 GLY B CA 1
ATOM 10701 C C . GLY B 1 360 ? 9.586 -74.062 -63.281 1 38.69 360 GLY B C 1
ATOM 10702 O O . GLY B 1 360 ? 8.625 -73.25 -63.406 1 38.69 360 GLY B O 1
ATOM 10703 N N . PRO B 1 361 ? 9.797 -75.062 -64.312 1 36.03 361 PRO B N 1
ATOM 10704 C CA . PRO B 1 361 ? 8.883 -75.5 -65.375 1 36.03 361 PRO B CA 1
ATOM 10705 C C . PRO B 1 361 ? 7.418 -75.5 -64.938 1 36.03 361 PRO B C 1
ATOM 10707 O O . PRO B 1 361 ? 6.516 -75.562 -65.75 1 36.03 361 PRO B O 1
ATOM 10710 N N . GLY B 1 362 ? 7.105 -76.312 -63.906 1 35 362 GLY B N 1
ATOM 10711 C CA . GLY B 1 362 ? 5.73 -76.688 -63.656 1 35 362 GLY B CA 1
ATOM 10712 C C . GLY B 1 362 ? 4.812 -75.562 -63.344 1 35 362 GLY B C 1
ATOM 10713 O O . GLY B 1 362 ? 5.266 -74.5 -62.875 1 35 362 GLY B O 1
ATOM 10714 N N . GLY B 1 363 ? 3.729 -75.188 -64.062 1 38.91 363 GLY B N 1
ATOM 10715 C CA . GLY B 1 363 ? 2.576 -74.312 -64.062 1 38.91 363 GLY B CA 1
ATOM 10716 C C . GLY B 1 363 ? 2.17 -73.875 -62.656 1 38.91 363 GLY B C 1
ATOM 10717 O O . GLY B 1 363 ? 1.006 -73.562 -62.406 1 38.91 363 GLY B O 1
ATOM 10718 N N . GLY B 1 364 ? 2.861 -74.25 -61.625 1 41.31 364 GLY B N 1
ATOM 10719 C CA . GLY B 1 364 ? 2.256 -74.125 -60.281 1 41.31 364 GLY B CA 1
ATOM 10720 C C . GLY B 1 364 ? 1.822 -72.688 -59.969 1 41.31 364 GLY B C 1
ATOM 10721 O O . GLY B 1 364 ? 2.17 -71.75 -60.688 1 41.31 364 GLY B O 1
ATOM 10722 N N . SER B 1 365 ? 0.679 -72.5 -59.094 1 52.94 365 SER B N 1
ATOM 10723 C CA . SER B 1 365 ? -0.09 -71.375 -58.562 1 52.94 365 SER B CA 1
ATOM 10724 C C . SER B 1 365 ? 0.826 -70.312 -58 1 52.94 365 SER B C 1
ATOM 10726 O O . SER B 1 365 ? 1.648 -70.562 -57.125 1 52.94 365 SER B O 1
ATOM 10728 N N . GLY B 1 366 ? 1.457 -69.5 -58.75 1 62.12 366 GLY B N 1
ATOM 10729 C CA . GLY B 1 366 ? 2.283 -68.312 -58.406 1 62.12 366 GLY B CA 1
ATOM 10730 C C . GLY B 1 366 ? 1.838 -67.625 -57.125 1 62.12 366 GLY B C 1
ATOM 10731 O O . GLY B 1 366 ? 0.673 -67.75 -56.719 1 62.12 366 GLY B O 1
ATOM 10732 N N . LYS B 1 367 ? 2.844 -67.438 -56.219 1 76.75 367 LYS B N 1
ATOM 10733 C CA . LYS B 1 367 ? 2.566 -66.688 -54.969 1 76.75 367 LYS B CA 1
ATOM 10734 C C . LYS B 1 367 ? 2.275 -65.25 -55.25 1 76.75 367 LYS B C 1
ATOM 10736 O O . LYS B 1 367 ? 2.902 -64.625 -56.094 1 76.75 367 LYS B O 1
ATOM 10741 N N . LEU B 1 368 ? 1.215 -64.812 -54.656 1 84.81 368 LEU B N 1
ATOM 10742 C CA . LEU B 1 368 ? 0.787 -63.406 -54.812 1 84.81 368 LEU B CA 1
ATOM 10743 C C . LEU B 1 368 ? 1.634 -62.469 -53.938 1 84.81 368 LEU B C 1
ATOM 10745 O O . LEU B 1 368 ? 1.888 -62.781 -52.781 1 84.81 368 LEU B O 1
ATOM 10749 N N . LEU B 1 369 ? 2.191 -61.469 -54.531 1 89.19 369 LEU B N 1
ATOM 10750 C CA . LEU B 1 369 ? 2.939 -60.438 -53.844 1 89.19 369 LEU B CA 1
ATOM 10751 C C . LEU B 1 369 ? 2.119 -59.156 -53.719 1 89.19 369 LEU B C 1
ATOM 10753 O O . LEU B 1 369 ? 1.53 -58.719 -54.719 1 89.19 369 LEU B O 1
ATOM 10757 N N . VAL B 1 370 ? 2.014 -58.75 -52.5 1 90.44 370 VAL B N 1
ATOM 10758 C CA . VAL B 1 370 ? 1.369 -57.469 -52.25 1 90.44 370 VAL B CA 1
ATOM 10759 C C . VAL B 1 370 ? 2.422 -56.438 -51.875 1 90.44 370 VAL B C 1
ATOM 10761 O O . VAL B 1 370 ? 3.07 -56.531 -50.844 1 90.44 370 VAL B O 1
ATOM 10764 N N . ASN B 1 371 ? 2.494 -55.375 -52.656 1 88.5 371 ASN B N 1
ATOM 10765 C CA . ASN B 1 371 ? 3.541 -54.375 -52.5 1 88.5 371 ASN B CA 1
ATOM 10766 C C . ASN B 1 371 ? 4.91 -55 -52.281 1 88.5 371 ASN B C 1
ATOM 10768 O O . ASN B 1 371 ? 5.641 -54.625 -51.375 1 88.5 371 ASN B O 1
ATOM 10772 N N . GLY B 1 372 ? 5.145 -56.031 -52.906 1 81.44 372 GLY B N 1
ATOM 10773 C CA . GLY B 1 372 ? 6.449 -56.688 -52.938 1 81.44 372 GLY B CA 1
ATOM 10774 C C . GLY B 1 372 ? 6.598 -57.781 -51.875 1 81.44 372 GLY B C 1
ATOM 10775 O O . GLY B 1 372 ? 7.613 -58.469 -51.844 1 81.44 372 GLY B O 1
ATOM 10776 N N . SER B 1 373 ? 5.598 -57.906 -51.062 1 86.56 373 SER B N 1
ATOM 10777 C CA . SER B 1 373 ? 5.688 -58.906 -50.031 1 86.56 373 SER B CA 1
ATOM 10778 C C . SER B 1 373 ? 4.715 -60.062 -50.281 1 86.56 373 SER B C 1
ATOM 10780 O O . SER B 1 373 ? 3.588 -59.844 -50.719 1 86.56 373 SER B O 1
ATOM 10782 N N . GLU B 1 374 ? 5.258 -61.156 -49.906 1 88.19 374 GLU B N 1
ATOM 10783 C CA . GLU B 1 374 ? 4.422 -62.344 -50.094 1 88.19 374 GLU B CA 1
ATOM 10784 C C . GLU B 1 374 ? 3.326 -62.438 -49.031 1 88.19 374 GLU B C 1
ATOM 10786 O O . GLU B 1 374 ? 3.57 -62.156 -47.844 1 88.19 374 GLU B O 1
ATOM 10791 N N . ILE B 1 375 ? 2.203 -62.812 -49.438 1 89.69 375 ILE B N 1
ATOM 10792 C CA . ILE B 1 375 ? 1.07 -62.969 -48.531 1 89.69 375 ILE B CA 1
ATOM 10793 C C . ILE B 1 375 ? 1.3 -64.188 -47.625 1 89.69 375 ILE B C 1
ATOM 10795 O O . ILE B 1 375 ? 1.812 -65.188 -48.062 1 89.69 375 ILE B O 1
ATOM 10799 N N . LEU B 1 376 ? 1.027 -64 -46.344 1 89.25 376 LEU B N 1
ATOM 10800 C CA . LEU B 1 376 ? 1.188 -65.125 -45.375 1 89.25 376 LEU B CA 1
ATOM 10801 C C . LEU B 1 376 ? 0.02 -66.062 -45.438 1 89.25 376 LEU B C 1
ATOM 10803 O O . LEU B 1 376 ? 0.221 -67.312 -45.438 1 89.25 376 LEU B O 1
ATOM 10807 N N . GLN B 1 377 ? -1.14 -65.562 -45.406 1 88.62 377 GLN B N 1
ATOM 10808 C CA . GLN B 1 377 ? -2.359 -66.312 -45.531 1 88.62 377 GLN B CA 1
ATOM 10809 C C . GLN B 1 377 ? -3.383 -65.625 -46.406 1 88.62 377 GLN B C 1
ATOM 10811 O O . GLN B 1 377 ? -3.625 -64.438 -46.25 1 88.62 377 GLN B O 1
ATOM 10816 N N . SER B 1 378 ? -3.785 -66.375 -47.375 1 88.62 378 SER B N 1
ATOM 10817 C CA . SER B 1 378 ? -4.746 -65.812 -48.312 1 88.62 378 SER B CA 1
ATOM 10818 C C . SER B 1 378 ? -6.152 -66.312 -48.031 1 88.62 378 SER B C 1
ATOM 10820 O O . SER B 1 378 ? -6.324 -67.438 -47.469 1 88.62 378 SER B O 1
ATOM 10822 N N . ASP B 1 379 ? -7.109 -65.5 -48.312 1 89.75 379 ASP B N 1
ATOM 10823 C CA . ASP B 1 379 ? -8.516 -65.875 -48.438 1 89.75 379 ASP B CA 1
ATOM 10824 C C . ASP B 1 379 ? -9.109 -66.312 -47.094 1 89.75 379 ASP B C 1
ATOM 10826 O O . ASP B 1 379 ? -9.656 -67.375 -46.969 1 89.75 379 ASP B O 1
ATOM 10830 N N . ILE B 1 380 ? -8.945 -65.5 -46.219 1 92.31 380 ILE B N 1
ATOM 10831 C CA . ILE B 1 380 ? -9.773 -65.625 -45.031 1 92.31 380 ILE B CA 1
ATOM 10832 C C . ILE B 1 380 ? -11.164 -65.062 -45.312 1 92.31 380 ILE B C 1
ATOM 10834 O O . ILE B 1 380 ? -11.344 -63.875 -45.375 1 92.31 380 ILE B O 1
ATOM 10838 N N . LEU B 1 381 ? -12.078 -66 -45.5 1 93.81 381 LEU B N 1
ATOM 10839 C CA . LEU B 1 381 ? -13.414 -65.688 -45.969 1 93.81 381 LEU B CA 1
ATOM 10840 C C . LEU B 1 381 ? -14.18 -64.938 -44.844 1 93.81 381 LEU B C 1
ATOM 10842 O O . LEU B 1 381 ? -14.078 -65.312 -43.688 1 93.81 381 LEU B O 1
ATOM 10846 N N . ALA B 1 382 ? -14.766 -63.844 -45.25 1 93 382 ALA B N 1
ATOM 10847 C CA . ALA B 1 382 ? -15.648 -63.094 -44.375 1 93 382 ALA B CA 1
ATOM 10848 C C . ALA B 1 382 ? -17.031 -62.906 -45 1 93 382 ALA B C 1
ATOM 10850 O O . ALA B 1 382 ? -17.203 -63.094 -46.219 1 93 382 ALA B O 1
ATOM 10851 N N . SER B 1 383 ? -18 -62.625 -44.156 1 91.5 383 SER B N 1
ATOM 10852 C CA . SER B 1 383 ? -19.359 -62.438 -44.656 1 91.5 383 SER B CA 1
ATOM 10853 C C . SER B 1 383 ? -19.469 -61.188 -45.531 1 91.5 383 SER B C 1
ATOM 10855 O O . SER B 1 383 ? -20.359 -61.125 -46.375 1 91.5 383 SER B O 1
ATOM 10857 N N . ASN B 1 384 ? -18.672 -60.25 -45.312 1 92 384 ASN B N 1
ATOM 10858 C CA . ASN B 1 384 ? -18.75 -59.031 -46.094 1 92 384 ASN B CA 1
ATOM 10859 C C . ASN B 1 384 ? -17.469 -58.75 -46.875 1 92 384 ASN B C 1
ATOM 10861 O O . ASN B 1 384 ? -17.172 -57.625 -47.219 1 92 384 ASN B O 1
ATOM 10865 N N . GLY B 1 385 ? -16.672 -59.812 -47.062 1 92.56 385 GLY B N 1
ATOM 10866 C CA . GLY B 1 385 ? -15.461 -59.625 -47.844 1 92.56 385 GLY B CA 1
ATOM 10867 C C . GLY B 1 385 ? -14.438 -60.719 -47.625 1 92.56 385 GLY B C 1
ATOM 10868 O O . GLY B 1 385 ? -14.805 -61.906 -47.469 1 92.56 385 GLY B O 1
ATOM 10869 N N . VAL B 1 386 ? -13.172 -60.344 -47.844 1 94.19 386 VAL B N 1
ATOM 10870 C CA . VAL B 1 386 ? -12.086 -61.312 -47.688 1 94.19 386 VAL B CA 1
ATOM 10871 C C . VAL B 1 386 ? -10.875 -60.625 -47.062 1 94.19 386 VAL B C 1
ATOM 10873 O O . VAL B 1 386 ? -10.672 -59.438 -47.219 1 94.19 386 VAL B O 1
ATOM 10876 N N . LEU B 1 387 ? -10.211 -61.344 -46.219 1 94.25 387 LEU B N 1
ATOM 10877 C CA . LEU B 1 387 ? -9.008 -60.844 -45.562 1 94.25 387 LEU B CA 1
ATOM 10878 C C . LEU B 1 387 ? -7.773 -61.625 -46.031 1 94.25 387 LEU B C 1
ATOM 10880 O O . LEU B 1 387 ? -7.816 -62.844 -46.156 1 94.25 387 LEU B O 1
ATOM 10884 N N . HIS B 1 388 ? -6.773 -60.938 -46.406 1 93.38 388 HIS B N 1
ATOM 10885 C CA . HIS B 1 388 ? -5.449 -61.469 -46.656 1 93.38 388 HIS B CA 1
ATOM 10886 C C . HIS B 1 388 ? -4.445 -61 -45.625 1 93.38 388 HIS B C 1
ATOM 10888 O O . HIS B 1 388 ? -4.367 -59.812 -45.344 1 93.38 388 HIS B O 1
ATOM 10894 N N . ILE B 1 389 ? -3.727 -61.844 -44.969 1 93.81 389 ILE B N 1
ATOM 10895 C CA . ILE B 1 389 ? -2.736 -61.469 -43.969 1 93.81 389 ILE B CA 1
ATOM 10896 C C . ILE B 1 389 ? -1.395 -61.188 -44.656 1 93.81 389 ILE B C 1
ATOM 10898 O O . ILE B 1 389 ? -0.901 -62.031 -45.406 1 93.81 389 ILE B O 1
ATOM 10902 N N . VAL B 1 390 ? -0.898 -60.031 -44.406 1 93.44 390 VAL B N 1
ATOM 10903 C CA . VAL B 1 390 ? 0.371 -59.656 -45 1 93.44 390 VAL B CA 1
ATOM 10904 C C . VAL B 1 390 ? 1.433 -59.5 -43.906 1 93.44 390 VAL B C 1
ATOM 10906 O O . VAL B 1 390 ? 1.114 -59.156 -42.781 1 93.44 390 VAL B O 1
ATOM 10909 N N . PRO B 1 391 ? 2.674 -59.688 -44.219 1 91.88 391 PRO B N 1
ATOM 10910 C CA . PRO B 1 391 ? 3.736 -59.656 -43.188 1 91.88 391 PRO B CA 1
ATOM 10911 C C . PRO B 1 391 ? 4.289 -58.25 -42.969 1 91.88 391 PRO B C 1
ATOM 10913 O O . PRO B 1 391 ? 4.996 -58.031 -41.969 1 91.88 391 PRO B O 1
ATOM 10916 N N . LYS B 1 392 ? 3.982 -57.281 -43.844 1 90.88 392 LYS B N 1
ATOM 10917 C CA . LYS B 1 392 ? 4.527 -55.938 -43.719 1 90.88 392 LYS B CA 1
ATOM 10918 C C . LYS B 1 392 ? 3.414 -54.906 -43.719 1 90.88 392 LYS B C 1
ATOM 10920 O O . LYS B 1 392 ? 2.326 -55.156 -44.25 1 90.88 392 LYS B O 1
ATOM 10925 N N . LEU B 1 393 ? 3.834 -53.781 -43.062 1 89.69 393 LEU B N 1
ATOM 10926 C CA . LEU B 1 393 ? 2.908 -52.656 -43.125 1 89.69 393 LEU B CA 1
ATOM 10927 C C . LEU B 1 393 ? 2.943 -52 -44.531 1 89.69 393 LEU B C 1
ATOM 10929 O O . LEU B 1 393 ? 4.02 -51.812 -45.094 1 89.69 393 LEU B O 1
ATOM 10933 N N . LEU B 1 394 ? 1.765 -51.781 -45.062 1 85.94 394 LEU B N 1
ATOM 10934 C CA . LEU B 1 394 ? 1.668 -51.188 -46.375 1 85.94 394 LEU B CA 1
ATOM 10935 C C . LEU B 1 394 ? 1.628 -49.688 -46.312 1 85.94 394 LEU B C 1
ATOM 10937 O O . LEU B 1 394 ? 0.623 -49.062 -46.656 1 85.94 394 LEU B O 1
ATOM 10941 N N . LEU B 1 395 ? 2.703 -49.094 -45.812 1 82.94 395 LEU B N 1
ATOM 10942 C CA . LEU B 1 395 ? 2.748 -47.656 -45.656 1 82.94 395 LEU B CA 1
ATOM 10943 C C . LEU B 1 395 ? 3.182 -46.969 -46.938 1 82.94 395 LEU B C 1
ATOM 10945 O O . LEU B 1 395 ? 4.141 -47.406 -47.594 1 82.94 395 LEU B O 1
ATOM 10949 N N . PRO B 1 396 ? 2.344 -45.969 -47.375 1 75.38 396 PRO B N 1
ATOM 10950 C CA . PRO B 1 396 ? 2.744 -45.25 -48.562 1 75.38 396 PRO B CA 1
ATOM 10951 C C . PRO B 1 396 ? 3.975 -44.375 -48.344 1 75.38 396 PRO B C 1
ATOM 10953 O O . PRO B 1 396 ? 4.246 -43.969 -47.219 1 75.38 396 PRO B O 1
ATOM 10956 N N . PRO B 1 397 ? 4.77 -44.219 -49.344 1 71.62 397 PRO B N 1
ATOM 10957 C CA . PRO B 1 397 ? 5.934 -43.344 -49.219 1 71.62 397 PRO B CA 1
ATOM 10958 C C . PRO B 1 397 ? 5.555 -41.906 -48.906 1 71.62 397 PRO B C 1
ATOM 10960 O O . PRO B 1 397 ? 6.238 -41.25 -48.094 1 71.62 397 PRO B O 1
ATOM 10963 N N . ASP B 1 398 ? 4.43 -41.469 -49.562 1 71.31 398 ASP B N 1
ATOM 10964 C CA . ASP B 1 398 ? 3.961 -40.094 -49.312 1 71.31 398 ASP B CA 1
ATOM 10965 C C . ASP B 1 398 ? 2.664 -40.094 -48.5 1 71.31 398 ASP B C 1
ATOM 10967 O O . ASP B 1 398 ? 1.818 -40.969 -48.688 1 71.31 398 ASP B O 1
ATOM 10971 N N . GLY B 1 399 ? 2.545 -39.25 -47.5 1 68.38 399 GLY B N 1
ATOM 10972 C CA . GLY B 1 399 ? 1.301 -39.094 -46.75 1 68.38 399 GLY B CA 1
ATOM 10973 C C . GLY B 1 399 ? 1.148 -40.125 -45.656 1 68.38 399 GLY B C 1
ATOM 10974 O O . GLY B 1 399 ? 0.053 -40.656 -45.438 1 68.38 399 GLY B O 1
ATOM 10975 N N . ASN B 1 400 ? 2.307 -40.469 -45.156 1 77.31 400 ASN B N 1
ATOM 10976 C CA . ASN B 1 400 ? 2.271 -41.438 -44.062 1 77.31 400 ASN B CA 1
ATOM 10977 C C . ASN B 1 400 ? 1.624 -40.812 -42.812 1 77.31 400 ASN B C 1
ATOM 10979 O O . ASN B 1 400 ? 2.092 -39.781 -42.312 1 77.31 400 ASN B O 1
ATOM 10983 N N . PRO B 1 401 ? 0.51 -41.312 -42.469 1 78.94 401 PRO B N 1
ATOM 10984 C CA . PRO B 1 401 ? -0.187 -40.781 -41.312 1 78.94 401 PRO B CA 1
ATOM 10985 C C . PRO B 1 401 ? 0.631 -40.906 -40.031 1 78.94 401 PRO B C 1
ATOM 10987 O O . PRO B 1 401 ? 0.354 -40.219 -39.031 1 78.94 401 PRO B O 1
ATOM 10990 N N . ILE B 1 402 ? 1.603 -41.719 -40 1 81.88 402 ILE B N 1
ATOM 10991 C CA . ILE B 1 402 ? 2.371 -41.938 -38.781 1 81.88 402 ILE B CA 1
ATOM 10992 C C . ILE B 1 402 ? 3.586 -41.031 -38.75 1 81.88 402 ILE B C 1
ATOM 10994 O O . ILE B 1 402 ? 4.418 -41.125 -37.844 1 81.88 402 ILE B O 1
ATOM 10998 N N . SER B 1 403 ? 3.615 -40.156 -39.656 1 82.12 403 SER B N 1
ATOM 10999 C CA . SER B 1 403 ? 4.688 -39.156 -39.562 1 82.12 403 SER B CA 1
ATOM 11000 C C . SER B 1 403 ? 4.547 -38.344 -38.281 1 82.12 403 SER B C 1
ATOM 11002 O O . SER B 1 403 ? 3.521 -37.688 -38.062 1 82.12 403 SER B O 1
ATOM 11004 N N . MET B 1 404 ? 5.598 -38.406 -37.531 1 83.31 404 MET B N 1
ATOM 11005 C CA . MET B 1 404 ? 5.52 -37.875 -36.188 1 83.31 404 MET B CA 1
ATOM 11006 C C . MET B 1 404 ? 5.855 -36.375 -36.188 1 83.31 404 MET B C 1
ATOM 11008 O O . MET B 1 404 ? 6.793 -35.969 -36.844 1 83.31 404 MET B O 1
ATOM 11012 N N . ASN B 1 405 ? 4.965 -35.562 -35.625 1 87.56 405 ASN B N 1
ATOM 11013 C CA . ASN B 1 405 ? 5.238 -34.156 -35.281 1 87.56 405 ASN B CA 1
ATOM 11014 C C . ASN B 1 405 ? 5.254 -33.938 -33.781 1 87.56 405 ASN B C 1
ATOM 11016 O O . ASN B 1 405 ? 5.199 -34.906 -33 1 87.56 405 ASN B O 1
ATOM 11020 N N . ALA B 1 406 ? 5.43 -32.75 -33.375 1 90.19 406 ALA B N 1
ATOM 11021 C CA . ALA B 1 406 ? 5.57 -32.469 -31.953 1 90.19 406 ALA B CA 1
ATOM 11022 C C . ALA B 1 406 ? 4.297 -32.812 -31.203 1 90.19 406 ALA B C 1
ATOM 11024 O O . ALA B 1 406 ? 4.359 -33.344 -30.078 1 90.19 406 ALA B O 1
ATOM 11025 N N . GLU B 1 407 ? 3.203 -32.562 -31.797 1 92.25 407 GLU B N 1
ATOM 11026 C CA . GLU B 1 407 ? 1.933 -32.875 -31.141 1 92.25 407 GLU B CA 1
ATOM 11027 C C . GLU B 1 407 ? 1.771 -34.375 -30.922 1 92.25 407 GLU B C 1
ATOM 11029 O O . GLU B 1 407 ? 1.383 -34.781 -29.828 1 92.25 407 GLU B O 1
ATOM 11034 N N . LYS B 1 408 ? 2.049 -35.156 -31.875 1 91.06 408 LYS B N 1
ATOM 11035 C CA . LYS B 1 408 ? 1.917 -36.625 -31.781 1 91.06 408 LYS B CA 1
ATOM 11036 C C . LYS B 1 408 ? 2.902 -37.188 -30.766 1 91.06 408 LYS B C 1
ATOM 11038 O O . LYS B 1 408 ? 2.57 -38.125 -30.031 1 91.06 408 LYS B O 1
ATOM 11043 N N . TYR B 1 409 ? 4.051 -36.656 -30.812 1 92.06 409 TYR B N 1
ATOM 11044 C CA . TYR B 1 409 ? 5.039 -37.094 -29.828 1 92.06 409 TYR B CA 1
ATOM 11045 C C . TYR B 1 409 ? 4.559 -36.812 -28.406 1 92.06 409 TYR B C 1
ATOM 11047 O O . TYR B 1 409 ? 4.707 -37.656 -27.531 1 92.06 409 TYR B O 1
ATOM 11055 N N . LEU B 1 410 ? 4.051 -35.625 -28.219 1 94.38 410 LEU B N 1
ATOM 11056 C CA . LEU B 1 410 ? 3.576 -35.25 -26.891 1 94.38 410 LEU B CA 1
ATOM 11057 C C . LEU B 1 410 ? 2.475 -36.188 -26.422 1 94.38 410 LEU B C 1
ATOM 11059 O O . LEU B 1 410 ? 2.445 -36.562 -25.25 1 94.38 410 LEU B O 1
ATOM 11063 N N . VAL B 1 411 ? 1.617 -36.531 -27.266 1 93.19 411 VAL B N 1
ATOM 11064 C CA . VAL B 1 411 ? 0.541 -37.438 -26.922 1 93.19 411 VAL B CA 1
ATOM 11065 C C . VAL B 1 411 ? 1.128 -38.812 -26.531 1 93.19 411 VAL B C 1
ATOM 11067 O O . VAL B 1 411 ? 0.688 -39.406 -25.562 1 93.19 411 VAL B O 1
ATOM 11070 N N . ALA B 1 412 ? 2.125 -39.219 -27.297 1 91.5 412 ALA B N 1
ATOM 11071 C CA . ALA B 1 412 ? 2.758 -40.531 -27.047 1 91.5 412 ALA B CA 1
ATOM 11072 C C . ALA B 1 412 ? 3.52 -40.5 -25.719 1 91.5 412 ALA B C 1
ATOM 11074 O O . ALA B 1 412 ? 3.713 -41.562 -25.109 1 91.5 412 ALA B O 1
ATOM 11075 N N . LEU B 1 413 ? 3.928 -39.375 -25.328 1 91.62 413 LEU B N 1
ATOM 11076 C CA . LEU B 1 413 ? 4.727 -39.25 -24.109 1 91.62 413 LEU B CA 1
ATOM 11077 C C . LEU B 1 413 ? 3.838 -38.938 -22.906 1 91.62 413 LEU B C 1
ATOM 11079 O O . LEU B 1 413 ? 4.305 -38.375 -21.906 1 91.62 413 LEU B O 1
ATOM 11083 N N . ASN B 1 414 ? 2.592 -39.219 -22.969 1 91.62 414 ASN B N 1
ATOM 11084 C CA . ASN B 1 414 ? 1.623 -39.062 -21.891 1 91.62 414 ASN B CA 1
ATOM 11085 C C . ASN B 1 414 ? 1.424 -37.594 -21.531 1 91.62 414 ASN B C 1
ATOM 11087 O O . ASN B 1 414 ? 1.395 -37.219 -20.359 1 91.62 414 ASN B O 1
ATOM 11091 N N . CYS B 1 415 ? 1.496 -36.75 -22.531 1 95.44 415 CYS B N 1
ATOM 11092 C CA . CYS B 1 415 ? 1.203 -35.312 -22.375 1 95.44 415 CYS B CA 1
ATOM 11093 C C . CYS B 1 415 ? -0.054 -34.938 -23.156 1 95.44 415 CYS B C 1
ATOM 11095 O O . CYS B 1 415 ? -0.1 -33.875 -23.781 1 95.44 415 CYS B O 1
ATOM 11097 N N . SER B 1 416 ? -1.043 -35.781 -23.094 1 93.38 416 SER B N 1
ATOM 11098 C CA . SER B 1 416 ? -2.268 -35.562 -23.859 1 93.38 416 SER B CA 1
ATOM 11099 C C . SER B 1 416 ? -3.049 -34.375 -23.328 1 93.38 416 SER B C 1
ATOM 11101 O O . SER B 1 416 ? -3.654 -33.625 -24.094 1 93.38 416 SER B O 1
ATOM 11103 N N . LYS B 1 417 ? -3.08 -34.188 -22.016 1 92.56 417 LYS B N 1
ATOM 11104 C CA . LYS B 1 417 ? -3.791 -33.062 -21.422 1 92.56 417 LYS B CA 1
ATOM 11105 C C . LYS B 1 417 ? -3.137 -31.75 -21.812 1 92.56 417 LYS B C 1
ATOM 11107 O O . LYS B 1 417 ? -3.826 -30.75 -22.031 1 92.56 417 LYS B O 1
ATOM 11112 N N . PHE B 1 418 ? -1.883 -31.797 -21.828 1 94.94 418 PHE B N 1
ATOM 11113 C CA . PHE B 1 418 ? -1.132 -30.625 -22.266 1 94.94 418 PHE B CA 1
ATOM 11114 C C . PHE B 1 418 ? -1.49 -30.234 -23.688 1 94.94 418 PHE B C 1
ATOM 11116 O O . PHE B 1 418 ? -1.699 -29.062 -24 1 94.94 418 PHE B O 1
ATOM 11123 N N . VAL B 1 419 ? -1.553 -31.188 -24.578 1 94.12 419 VAL B N 1
ATOM 11124 C CA . VAL B 1 419 ? -1.931 -30.969 -25.969 1 94.12 419 VAL B CA 1
ATOM 11125 C C . VAL B 1 419 ? -3.361 -30.438 -26.031 1 94.12 419 VAL B C 1
ATOM 11127 O O . VAL B 1 419 ? -3.664 -29.562 -26.844 1 94.12 419 VAL B O 1
ATOM 11130 N N . SER B 1 420 ? -4.215 -31.031 -25.219 1 92.25 420 SER B N 1
ATOM 11131 C CA . SER B 1 420 ? -5.598 -30.562 -25.188 1 92.25 420 SER B CA 1
ATOM 11132 C C . SER B 1 420 ? -5.676 -29.078 -24.812 1 92.25 420 SER B C 1
ATOM 11134 O O . SER B 1 420 ? -6.531 -28.359 -25.328 1 92.25 420 SER B O 1
ATOM 11136 N N . LEU B 1 421 ? -4.852 -28.656 -23.953 1 91.75 421 LEU B N 1
ATOM 11137 C CA . LEU B 1 421 ? -4.816 -27.25 -23.562 1 91.75 421 LEU B CA 1
ATOM 11138 C C . LEU B 1 421 ? -4.359 -26.375 -24.734 1 91.75 421 LEU B C 1
ATOM 11140 O O . LEU B 1 421 ? -4.891 -25.281 -24.953 1 91.75 421 LEU B O 1
ATOM 11144 N N . PHE B 1 422 ? -3.387 -26.828 -25.453 1 93.62 422 PHE B N 1
ATOM 11145 C CA . PHE B 1 422 ? -2.918 -26.094 -26.625 1 93.62 422 PHE B CA 1
ATOM 11146 C C . PHE B 1 422 ? -4.023 -25.953 -27.656 1 93.62 422 PHE B C 1
ATOM 11148 O O . PHE B 1 422 ? -4.176 -24.906 -28.281 1 93.62 422 PHE B O 1
ATOM 11155 N N . ARG B 1 423 ? -4.738 -27.016 -27.859 1 90.56 423 ARG B N 1
ATOM 11156 C CA . ARG B 1 423 ? -5.844 -26.984 -28.797 1 90.56 423 ARG B CA 1
ATOM 11157 C C . ARG B 1 423 ? -6.938 -26.016 -28.344 1 90.56 423 ARG B C 1
ATOM 11159 O O . ARG B 1 423 ? -7.484 -25.266 -29.141 1 90.56 423 ARG B O 1
ATOM 11166 N N . SER B 1 424 ? -7.223 -26.094 -27.062 1 89 424 SER B N 1
ATOM 11167 C CA . SER B 1 424 ? -8.242 -25.219 -26.516 1 89 424 SER B CA 1
ATOM 11168 C C . SER B 1 424 ? -7.852 -23.75 -26.656 1 89 424 SER B C 1
ATOM 11170 O O . SER B 1 424 ? -8.711 -22.875 -26.812 1 89 424 SER B O 1
ATOM 11172 N N . ALA B 1 425 ? -6.578 -23.5 -26.641 1 90.56 425 ALA B N 1
ATOM 11173 C CA . ALA B 1 425 ? -6.09 -22.141 -26.766 1 90.56 425 ALA B CA 1
ATOM 11174 C C . ALA B 1 425 ? -5.785 -21.797 -28.219 1 90.56 425 ALA B C 1
ATOM 11176 O O . ALA B 1 425 ? -5.336 -20.688 -28.531 1 90.56 425 ALA B O 1
ATOM 11177 N N . ASN B 1 426 ? -6.035 -22.641 -29.172 1 90.44 426 ASN B N 1
ATOM 11178 C CA . ASN B 1 426 ? -5.773 -22.484 -30.594 1 90.44 426 ASN B CA 1
ATOM 11179 C C . ASN B 1 426 ? -4.305 -22.172 -30.859 1 90.44 426 ASN B C 1
ATOM 11181 O O . ASN B 1 426 ? -3.99 -21.25 -31.641 1 90.44 426 ASN B O 1
ATOM 11185 N N . LEU B 1 427 ? -3.381 -22.828 -30.125 1 92.5 427 LEU B N 1
ATOM 11186 C CA . LEU B 1 427 ? -1.946 -22.625 -30.281 1 92.5 427 LEU B CA 1
ATOM 11187 C C . LEU B 1 427 ? -1.275 -23.844 -30.891 1 92.5 427 LEU B C 1
ATOM 11189 O O . LEU B 1 427 ? -0.09 -23.797 -31.234 1 92.5 427 LEU B O 1
ATOM 11193 N N . SER B 1 428 ? -1.974 -24.875 -31.047 1 90.81 428 SER B N 1
ATOM 11194 C CA . SER B 1 428 ? -1.398 -26.141 -31.516 1 90.81 428 SER B CA 1
ATOM 11195 C C . SER B 1 428 ? -0.82 -25.984 -32.906 1 90.81 428 SER B C 1
ATOM 11197 O O . SER B 1 428 ? 0.291 -26.438 -33.188 1 90.81 428 SER B O 1
ATOM 11199 N N . THR B 1 429 ? -1.522 -25.375 -33.812 1 87.62 429 THR B N 1
ATOM 11200 C CA . THR B 1 429 ? -1.069 -25.203 -35.188 1 87.62 429 THR B CA 1
ATOM 11201 C C . THR B 1 429 ? 0.166 -24.312 -35.25 1 87.62 429 THR B C 1
ATOM 11203 O O . THR B 1 429 ? 1.032 -24.5 -36.094 1 87.62 429 THR B O 1
ATOM 11206 N N . THR B 1 430 ? 0.25 -23.438 -34.312 1 87.69 430 THR B N 1
ATOM 11207 C CA . THR B 1 430 ? 1.35 -22.469 -34.312 1 87.69 430 THR B CA 1
ATOM 11208 C C . THR B 1 430 ? 2.631 -23.125 -33.812 1 87.69 430 THR B C 1
ATOM 11210 O O . THR B 1 430 ? 3.713 -22.891 -34.344 1 87.69 430 THR B O 1
ATOM 11213 N N . TYR B 1 431 ? 2.508 -23.969 -32.812 1 91.31 431 TYR B N 1
ATOM 11214 C CA . TYR B 1 431 ? 3.73 -24.375 -32.125 1 91.31 431 TYR B CA 1
ATOM 11215 C C . TYR B 1 431 ? 3.951 -25.875 -32.219 1 91.31 431 TYR B C 1
ATOM 11217 O O . TYR B 1 431 ? 5.082 -26.359 -32.125 1 91.31 431 TYR B O 1
ATOM 11225 N N . LEU B 1 432 ? 2.92 -26.656 -32.438 1 89.25 432 LEU B N 1
ATOM 11226 C CA . LEU B 1 432 ? 3.082 -28.094 -32.281 1 89.25 432 LEU B CA 1
ATOM 11227 C C . LEU B 1 432 ? 3.037 -28.781 -33.625 1 89.25 432 LEU B C 1
ATOM 11229 O O . LEU B 1 432 ? 3.637 -29.859 -33.812 1 89.25 432 LEU B O 1
ATOM 11233 N N . THR B 1 433 ? 2.244 -28.391 -34.531 1 81.5 433 THR B N 1
ATOM 11234 C CA . THR B 1 433 ? 2.039 -29.125 -35.781 1 81.5 433 THR B CA 1
ATOM 11235 C C . THR B 1 433 ? 2.906 -28.562 -36.875 1 81.5 433 THR B C 1
ATOM 11237 O O . THR B 1 433 ? 3.115 -29.203 -37.906 1 81.5 433 THR B O 1
ATOM 11240 N N . ASN B 1 434 ? 3.43 -27.375 -36.75 1 64.88 434 ASN B N 1
ATOM 11241 C CA . ASN B 1 434 ? 4.133 -26.75 -37.844 1 64.88 434 ASN B CA 1
ATOM 11242 C C . ASN B 1 434 ? 5.477 -27.438 -38.125 1 64.88 434 ASN B C 1
ATOM 11244 O O . ASN B 1 434 ? 6.387 -27.359 -37.281 1 64.88 434 ASN B O 1
ATOM 11248 N N . SER B 1 435 ? 5.555 -28.438 -38.844 1 60.25 435 SER B N 1
ATOM 11249 C CA . SER B 1 435 ? 6.746 -29.219 -39.125 1 60.25 435 SER B CA 1
ATOM 11250 C C . SER B 1 435 ? 7.52 -28.641 -40.312 1 60.25 435 SER B C 1
ATOM 11252 O O . SER B 1 435 ? 8.477 -29.266 -40.781 1 60.25 435 SER B O 1
ATOM 11254 N N . SER B 1 436 ? 7.148 -27.438 -40.75 1 57.62 436 SER B N 1
ATOM 11255 C CA . SER B 1 436 ? 7.883 -26.984 -41.938 1 57.62 436 SER B CA 1
ATOM 11256 C C . SER B 1 436 ? 9.312 -26.594 -41.594 1 57.62 436 SER B C 1
ATOM 11258 O O . SER B 1 436 ? 9.594 -26.203 -40.438 1 57.62 436 SER B O 1
ATOM 11260 N N . SER B 1 437 ? 10.297 -27.141 -42.312 1 56.94 437 SER B N 1
ATOM 11261 C CA . SER B 1 437 ? 11.719 -26.844 -42.188 1 56.94 437 SER B CA 1
ATOM 11262 C C . SER B 1 437 ? 11.945 -25.344 -41.969 1 56.94 437 SER B C 1
ATOM 11264 O O . SER B 1 437 ? 13 -24.938 -41.469 1 56.94 437 SER B O 1
ATOM 11266 N N . GLN B 1 438 ? 11.008 -24.453 -42.25 1 61.66 438 GLN B N 1
ATOM 11267 C CA . GLN B 1 438 ? 11.188 -23.016 -42.125 1 61.66 438 GLN B CA 1
ATOM 11268 C C . GLN B 1 438 ? 10.672 -22.516 -40.781 1 61.66 438 GLN B C 1
ATOM 11270 O O . GLN B 1 438 ? 10.773 -21.312 -40.469 1 61.66 438 GLN B O 1
ATOM 11275 N N . SER B 1 439 ? 10.383 -23.516 -40.031 1 69.88 439 SER B N 1
ATOM 11276 C CA . SER B 1 439 ? 9.805 -23.094 -38.75 1 69.88 439 SER B CA 1
ATOM 11277 C C . SER B 1 439 ? 10.891 -22.781 -37.719 1 69.88 439 SER B C 1
ATOM 11279 O O . SER B 1 439 ? 11.969 -23.375 -37.75 1 69.88 439 SER B O 1
ATOM 11281 N N . PRO B 1 440 ? 10.648 -21.719 -37.031 1 83.25 440 PRO B N 1
ATOM 11282 C CA . PRO B 1 440 ? 11.633 -21.344 -36 1 83.25 440 PRO B CA 1
ATOM 11283 C C . PRO B 1 440 ? 11.906 -22.469 -35 1 83.25 440 PRO B C 1
ATOM 11285 O O . PRO B 1 440 ? 11.047 -23.344 -34.781 1 83.25 440 PRO B O 1
ATOM 11288 N N . SER B 1 441 ? 13.141 -22.609 -34.625 1 90.5 441 SER B N 1
ATOM 11289 C CA . SER B 1 441 ? 13.539 -23.578 -33.625 1 90.5 441 SER B CA 1
ATOM 11290 C C . SER B 1 441 ? 12.875 -23.297 -32.281 1 90.5 441 SER B C 1
ATOM 11292 O O . SER B 1 441 ? 12.805 -22.141 -31.859 1 90.5 441 SER B O 1
ATOM 11294 N N . LEU B 1 442 ? 12.266 -24.406 -31.766 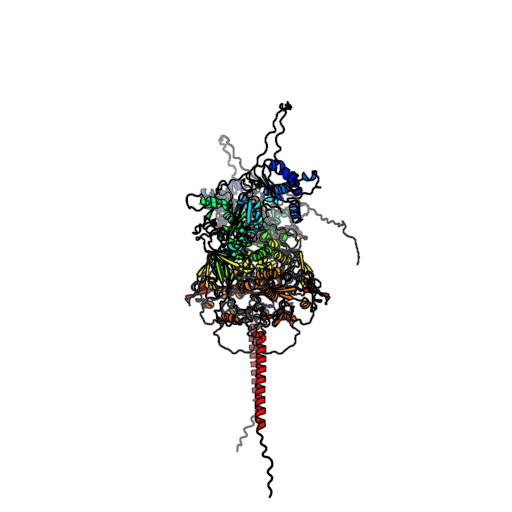1 94.31 442 LEU B N 1
ATOM 11295 C CA . LEU B 1 442 ? 11.531 -24.234 -30.516 1 94.31 442 LEU B CA 1
ATOM 11296 C C . LEU B 1 442 ? 11.93 -25.297 -29.5 1 94.31 442 LEU B C 1
ATOM 11298 O O . LEU B 1 442 ? 12.398 -26.375 -29.875 1 94.31 442 LEU B O 1
ATOM 11302 N N . THR B 1 443 ? 11.875 -24.953 -28.281 1 96.88 443 THR B N 1
ATOM 11303 C CA . THR B 1 443 ? 11.938 -25.891 -27.172 1 96.88 443 THR B CA 1
ATOM 11304 C C . THR B 1 443 ? 10.641 -25.859 -26.359 1 96.88 443 THR B C 1
ATOM 11306 O O . THR B 1 443 ? 10.242 -24.797 -25.859 1 96.88 443 THR B O 1
ATOM 11309 N N . ILE B 1 444 ? 10.008 -26.984 -26.266 1 97.25 444 ILE B N 1
ATOM 11310 C CA . ILE B 1 444 ? 8.719 -27.062 -25.594 1 97.25 444 ILE B CA 1
ATOM 11311 C C . ILE B 1 444 ? 8.883 -27.75 -24.234 1 97.25 444 ILE B C 1
ATOM 11313 O O . ILE B 1 444 ? 9.453 -28.844 -24.156 1 97.25 444 ILE B O 1
ATOM 11317 N N . LEU B 1 445 ? 8.453 -27.078 -23.203 1 98 445 LEU B N 1
ATOM 11318 C CA . LEU B 1 445 ? 8.414 -27.641 -21.859 1 98 445 LEU B CA 1
ATOM 11319 C C . LEU B 1 445 ? 7.035 -28.219 -21.547 1 98 445 LEU B C 1
ATOM 11321 O O . LEU B 1 445 ? 6.102 -27.484 -21.234 1 98 445 LEU B O 1
ATOM 11325 N N . ALA B 1 446 ? 6.957 -29.531 -21.516 1 97.69 446 ALA B N 1
ATOM 11326 C CA . ALA B 1 446 ? 5.645 -30.156 -21.438 1 97.69 446 ALA B CA 1
ATOM 11327 C C . ALA B 1 446 ? 5.484 -30.938 -20.125 1 97.69 446 ALA B C 1
ATOM 11329 O O . ALA B 1 446 ? 6.223 -31.891 -19.875 1 97.69 446 ALA B O 1
ATOM 11330 N N . PRO B 1 447 ? 4.535 -30.5 -19.328 1 95.56 447 PRO B N 1
ATOM 11331 C CA . PRO B 1 447 ? 4.207 -31.312 -18.156 1 95.56 447 PRO B CA 1
ATOM 11332 C C . PRO B 1 447 ? 3.424 -32.562 -18.516 1 95.56 447 PRO B C 1
ATOM 11334 O O . PRO B 1 447 ? 2.623 -32.562 -19.453 1 95.56 447 PRO B O 1
ATOM 11337 N N . ASN B 1 448 ? 3.697 -33.594 -17.812 1 92.31 448 ASN B N 1
ATOM 11338 C CA . ASN B 1 448 ? 2.959 -34.844 -18.062 1 92.31 448 ASN B CA 1
ATOM 11339 C C . ASN B 1 448 ? 1.517 -34.719 -17.562 1 92.31 448 ASN B C 1
ATOM 11341 O O . ASN B 1 448 ? 1.134 -33.719 -16.953 1 92.31 448 ASN B O 1
ATOM 11345 N N . ASP B 1 449 ? 0.691 -35.688 -17.875 1 92.56 449 ASP B N 1
ATOM 11346 C CA . ASP B 1 449 ? -0.736 -35.656 -17.578 1 92.56 449 ASP B CA 1
ATOM 11347 C C . ASP B 1 449 ? -0.979 -35.594 -16.078 1 92.56 449 ASP B C 1
ATOM 11349 O O . ASP B 1 449 ? -1.926 -34.938 -15.625 1 92.56 449 ASP B O 1
ATOM 11353 N N . GLU B 1 450 ? -0.147 -36.219 -15.336 1 87.5 450 GLU B N 1
ATOM 11354 C CA . GLU B 1 450 ? -0.296 -36.188 -13.883 1 87.5 450 GLU B CA 1
ATOM 11355 C C . GLU B 1 450 ? -0.055 -34.781 -13.344 1 87.5 450 GLU B C 1
ATOM 11357 O O . GLU B 1 450 ? -0.788 -34.312 -12.469 1 87.5 450 GLU B O 1
ATOM 11362 N N . ALA B 1 451 ? 0.983 -34.188 -13.828 1 89.44 451 ALA B N 1
ATOM 11363 C CA . ALA B 1 451 ? 1.319 -32.844 -13.391 1 89.44 451 ALA B CA 1
ATOM 11364 C C . ALA B 1 451 ? 0.208 -31.844 -13.742 1 89.44 451 ALA B C 1
ATOM 11366 O O . ALA B 1 451 ? -0.146 -30.984 -12.938 1 89.44 451 ALA B O 1
ATOM 11367 N N . VAL B 1 452 ? -0.349 -31.938 -14.93 1 91.38 452 VAL B N 1
ATOM 11368 C CA . VAL B 1 452 ? -1.421 -31.047 -15.375 1 91.38 452 VAL B CA 1
ATOM 11369 C C . VAL B 1 452 ? -2.676 -31.297 -14.539 1 91.38 452 VAL B C 1
ATOM 11371 O O . VAL B 1 452 ? -3.393 -30.359 -14.188 1 91.38 452 VAL B O 1
ATOM 11374 N N . GLY B 1 453 ? -2.898 -32.562 -14.273 1 87.94 453 GLY B N 1
ATOM 11375 C CA . GLY B 1 453 ? -4.035 -32.906 -13.438 1 87.94 453 GLY B CA 1
ATOM 11376 C C . GLY B 1 453 ? -3.953 -32.312 -12.047 1 87.94 453 GLY B C 1
ATOM 11377 O O . GLY B 1 453 ? -4.949 -31.797 -11.523 1 87.94 453 GLY B O 1
ATOM 11378 N N . HIS B 1 454 ? -2.852 -32.344 -11.516 1 84.38 454 HIS B N 1
ATOM 11379 C CA . HIS B 1 454 ? -2.635 -31.766 -10.195 1 84.38 454 HIS B CA 1
ATOM 11380 C C . HIS B 1 454 ? -2.809 -30.25 -10.227 1 84.38 454 HIS B C 1
ATOM 11382 O O . HIS B 1 454 ? -3.361 -29.672 -9.289 1 84.38 454 HIS B O 1
ATOM 11388 N N . PHE B 1 455 ? -2.295 -29.703 -11.219 1 85.38 455 PHE B N 1
ATOM 11389 C CA . PHE B 1 455 ? -2.412 -28.25 -11.375 1 85.38 455 PHE B CA 1
ATOM 11390 C C . PHE B 1 455 ? -3.875 -27.844 -11.484 1 85.38 455 PHE B C 1
ATOM 11392 O O . PHE B 1 455 ? -4.289 -26.844 -10.875 1 85.38 455 PHE B O 1
ATOM 11399 N N . GLU B 1 456 ? -4.629 -28.562 -12.211 1 83.62 456 GLU B N 1
ATOM 11400 C CA . GLU B 1 456 ? -6.043 -28.266 -12.406 1 83.62 456 GLU B CA 1
ATOM 11401 C C . GLU B 1 456 ? -6.816 -28.375 -11.094 1 83.62 456 GLU B C 1
ATOM 11403 O O . GLU B 1 456 ? -7.695 -27.562 -10.805 1 83.62 456 GLU B O 1
ATOM 11408 N N . LYS B 1 457 ? -6.52 -29.281 -10.352 1 77.44 457 LYS B N 1
ATOM 11409 C CA . LYS B 1 457 ? -7.207 -29.516 -9.086 1 77.44 457 LYS B CA 1
ATOM 11410 C C . LYS B 1 457 ? -6.855 -28.422 -8.07 1 77.44 457 LYS B C 1
ATOM 11412 O O . LYS B 1 457 ? -7.719 -27.984 -7.305 1 77.44 457 LYS B O 1
ATOM 11417 N N . THR B 1 458 ? -5.672 -28.094 -8.164 1 72.06 458 THR B N 1
ATOM 11418 C CA . THR B 1 458 ? -5.176 -27.156 -7.16 1 72.06 458 THR B CA 1
ATOM 11419 C C . THR B 1 458 ? -5.625 -25.734 -7.484 1 72.06 458 THR B C 1
ATOM 11421 O O . THR B 1 458 ? -5.961 -24.953 -6.582 1 72.06 458 THR B O 1
ATOM 11424 N N . PHE B 1 459 ? -5.621 -25.344 -8.734 1 67.38 459 PHE B N 1
ATOM 11425 C CA . PHE B 1 459 ? -5.809 -23.938 -9.07 1 67.38 459 PHE B CA 1
ATOM 11426 C C . PHE B 1 459 ? -7.148 -23.719 -9.758 1 67.38 459 PHE B C 1
ATOM 11428 O O . PHE B 1 459 ? -7.539 -22.578 -10.023 1 67.38 459 PHE B O 1
ATOM 11435 N N . ASN B 1 460 ? -7.996 -24.516 -9.664 1 59.22 460 ASN B N 1
ATOM 11436 C CA . ASN B 1 460 ? -9.328 -24.422 -10.258 1 59.22 460 ASN B CA 1
ATOM 11437 C C . ASN B 1 460 ? -9.32 -23.547 -11.508 1 59.22 460 ASN B C 1
ATOM 11439 O O . ASN B 1 460 ? -10.164 -22.656 -11.648 1 59.22 460 ASN B O 1
ATOM 11443 N N . LEU B 1 461 ? -8.242 -23.203 -12.109 1 56.31 461 LEU B N 1
ATOM 11444 C CA . LEU B 1 461 ? -7.949 -22.281 -13.203 1 56.31 461 LEU B CA 1
ATOM 11445 C C . LEU B 1 461 ? -9.109 -22.234 -14.188 1 56.31 461 LEU B C 1
ATOM 11447 O O . LEU B 1 461 ? -9.383 -21.188 -14.773 1 56.31 461 LEU B O 1
ATOM 11451 N N . PHE B 1 462 ? -9.773 -23.359 -14.742 1 52.94 462 PHE B N 1
ATOM 11452 C CA . PHE B 1 462 ? -10.547 -23.297 -15.977 1 52.94 462 PHE B CA 1
ATOM 11453 C C . PHE B 1 462 ? -11.992 -22.906 -15.688 1 52.94 462 PHE B C 1
ATOM 11455 O O . PHE B 1 462 ? -12.828 -22.891 -16.594 1 52.94 462 PHE B O 1
ATOM 11462 N N . SER B 1 463 ? -12.117 -22.453 -14.523 1 47.03 463 SER B N 1
ATOM 11463 C CA . SER B 1 463 ? -13.531 -22.156 -14.305 1 47.03 463 SER B CA 1
ATOM 11464 C C . SER B 1 463 ? -13.898 -20.781 -14.828 1 47.03 463 SER B C 1
ATOM 11466 O O . SER B 1 463 ? -15.086 -20.469 -15.008 1 47.03 463 SER B O 1
ATOM 11468 N N . SER B 1 464 ? -13.195 -19.594 -14.523 1 47.19 464 SER B N 1
ATOM 11469 C CA . SER B 1 464 ? -13.805 -18.297 -14.859 1 47.19 464 SER B CA 1
ATOM 11470 C C . SER B 1 464 ? -13.406 -17.844 -16.25 1 47.19 464 SER B C 1
ATOM 11472 O O . SER B 1 464 ? -12.414 -18.312 -16.812 1 47.19 464 SER B O 1
ATOM 11474 N N . ASN B 1 465 ? -14.289 -17 -17 1 45.25 465 ASN B N 1
ATOM 11475 C CA . ASN B 1 465 ? -14.297 -16.344 -18.297 1 45.25 465 ASN B CA 1
ATOM 11476 C C . ASN B 1 465 ? -12.906 -15.82 -18.672 1 45.25 465 ASN B C 1
ATOM 11478 O O . ASN B 1 465 ? -12.609 -15.625 -19.844 1 45.25 465 ASN B O 1
ATOM 11482 N N . ASP B 1 466 ? -12.227 -15.062 -17.828 1 53.03 466 ASP B N 1
ATOM 11483 C CA . ASP B 1 466 ? -10.969 -14.344 -18.031 1 53.03 466 ASP B CA 1
ATOM 11484 C C . ASP B 1 466 ? -9.836 -15.312 -18.375 1 53.03 466 ASP B C 1
ATOM 11486 O O . ASP B 1 466 ? -8.695 -14.898 -18.578 1 53.03 466 ASP B O 1
ATOM 11490 N N . SER B 1 467 ? -10.25 -16.578 -18.938 1 66.31 467 SER B N 1
ATOM 11491 C CA . SER B 1 467 ? -9.555 -17.859 -18.844 1 66.31 467 SER B CA 1
ATOM 11492 C C . SER B 1 467 ? -8.781 -18.156 -20.125 1 66.31 467 SER B C 1
ATOM 11494 O O . SER B 1 467 ? -7.66 -18.672 -20.062 1 66.31 467 SER B O 1
ATOM 11496 N N . ALA B 1 468 ? -9.32 -17.469 -21.266 1 76.69 468 ALA B N 1
ATOM 11497 C CA . ALA B 1 468 ? -8.633 -17.891 -22.484 1 76.69 468 ALA B CA 1
ATOM 11498 C C . ALA B 1 468 ? -7.285 -17.188 -22.625 1 76.69 468 ALA B C 1
ATOM 11500 O O . ALA B 1 468 ? -6.281 -17.812 -22.953 1 76.69 468 ALA B O 1
ATOM 11501 N N . GLU B 1 469 ? -7.355 -15.883 -22.328 1 83.31 469 GLU B N 1
ATOM 11502 C CA . GLU B 1 469 ? -6.113 -15.125 -22.438 1 83.31 469 GLU B CA 1
ATOM 11503 C C . GLU B 1 469 ? -5.09 -15.586 -21.406 1 83.31 469 GLU B C 1
ATOM 11505 O O . GLU B 1 469 ? -3.893 -15.633 -21.688 1 83.31 469 GLU B O 1
ATOM 11510 N N . SER B 1 470 ? -5.547 -15.898 -20.297 1 85.56 470 SER B N 1
ATOM 11511 C CA . SER B 1 470 ? -4.656 -16.391 -19.25 1 85.56 470 SER B CA 1
ATOM 11512 C C . SER B 1 470 ? -4.043 -17.734 -19.641 1 85.56 470 SER B C 1
ATOM 11514 O O . SER B 1 470 ? -2.879 -18 -19.328 1 85.56 470 SER B O 1
ATOM 11516 N N . LEU B 1 471 ? -4.852 -18.5 -20.281 1 89.38 471 LEU B N 1
ATOM 11517 C CA . LEU B 1 471 ? -4.359 -19.797 -20.734 1 89.38 471 LEU B CA 1
ATOM 11518 C C . LEU B 1 471 ? -3.314 -19.625 -21.844 1 89.38 471 LEU B C 1
ATOM 11520 O O . LEU B 1 471 ? -2.307 -20.328 -21.859 1 89.38 471 LEU B O 1
ATOM 11524 N N . LYS B 1 472 ? -3.607 -18.75 -22.734 1 91.5 472 LYS B N 1
ATOM 11525 C CA . LYS B 1 472 ? -2.646 -18.469 -23.797 1 91.5 472 LYS B CA 1
ATOM 11526 C C . LYS B 1 472 ? -1.312 -18 -23.234 1 91.5 472 LYS B C 1
ATOM 11528 O O . LYS B 1 472 ? -0.25 -18.391 -23.719 1 91.5 472 LYS B O 1
ATOM 11533 N N . ARG B 1 473 ? -1.34 -17.156 -22.281 1 91.56 473 ARG B N 1
ATOM 11534 C CA . ARG B 1 473 ? -0.123 -16.656 -21.641 1 91.56 473 ARG B CA 1
ATOM 11535 C C . ARG B 1 473 ? 0.63 -17.781 -20.938 1 91.56 473 ARG B C 1
ATOM 11537 O O . ARG B 1 473 ? 1.855 -17.875 -21.047 1 91.56 473 ARG B O 1
ATOM 11544 N N . LEU B 1 474 ? -0.121 -18.594 -20.234 1 92.75 474 LEU B N 1
ATOM 11545 C CA . LEU B 1 474 ? 0.47 -19.719 -19.516 1 92.75 474 LEU B CA 1
ATOM 11546 C C . LEU B 1 474 ? 1.191 -20.656 -20.484 1 92.75 474 LEU B C 1
ATOM 11548 O O . LEU B 1 474 ? 2.34 -21.047 -20.25 1 92.75 474 LEU B O 1
ATOM 11552 N N . LEU B 1 475 ? 0.55 -20.984 -21.594 1 95.31 475 LEU B N 1
ATOM 11553 C CA . LEU B 1 475 ? 1.094 -21.953 -22.531 1 95.31 475 LEU B CA 1
ATOM 11554 C C . LEU B 1 475 ? 2.242 -21.359 -23.328 1 95.31 475 LEU B C 1
ATOM 11556 O O . LEU B 1 475 ? 3.201 -22.047 -23.672 1 95.31 475 LEU B O 1
ATOM 11560 N N . SER B 1 476 ? 2.146 -20.094 -23.703 1 94.94 476 SER B N 1
ATOM 11561 C CA . SER B 1 476 ? 3.234 -19.422 -24.422 1 94.94 476 SER B CA 1
ATOM 11562 C C . SER B 1 476 ? 4.504 -19.391 -23.578 1 94.94 476 SER B C 1
ATOM 11564 O O . SER B 1 476 ? 5.609 -19.281 -24.109 1 94.94 476 SER B O 1
ATOM 11566 N N . TYR B 1 477 ? 4.316 -19.375 -22.281 1 96.56 477 TYR B N 1
ATOM 11567 C CA . TYR B 1 477 ? 5.465 -19.391 -21.375 1 96.56 477 TYR B CA 1
ATOM 11568 C C . TYR B 1 477 ? 6.141 -20.75 -21.375 1 96.56 477 TYR B C 1
ATOM 11570 O O . TYR B 1 477 ? 7.309 -20.875 -20.984 1 96.56 477 TYR B O 1
ATOM 11578 N N . HIS B 1 478 ? 5.484 -21.781 -21.844 1 97.88 478 HIS B N 1
ATOM 11579 C CA . HIS B 1 478 ? 6.035 -23.125 -21.906 1 97.88 478 HIS B CA 1
ATOM 11580 C C . HIS B 1 478 ? 6.77 -23.344 -23.234 1 97.88 478 HIS B C 1
ATOM 11582 O O . HIS B 1 478 ? 7.332 -24.422 -23.453 1 97.88 478 HIS B O 1
ATOM 11588 N N . VAL B 1 479 ? 6.766 -22.406 -24.094 1 97.06 479 VAL B N 1
ATOM 11589 C CA . VAL B 1 479 ? 7.445 -22.5 -25.391 1 97.06 479 VAL B CA 1
ATOM 11590 C C . VAL B 1 479 ? 8.648 -21.547 -25.406 1 97.06 479 VAL B C 1
ATOM 11592 O O . VAL B 1 479 ? 8.484 -20.328 -25.344 1 97.06 479 VAL B O 1
ATOM 11595 N N . ILE B 1 480 ? 9.781 -22.109 -25.484 1 97.19 480 ILE B N 1
ATOM 11596 C CA . ILE B 1 480 ? 11.023 -21.344 -25.5 1 97.19 480 ILE B CA 1
ATOM 11597 C C . ILE B 1 480 ? 11.484 -21.156 -26.953 1 97.19 480 ILE B C 1
ATOM 11599 O O . ILE B 1 480 ? 11.414 -22.078 -27.75 1 97.19 480 ILE B O 1
ATOM 11603 N N . ARG B 1 481 ? 11.969 -20 -27.266 1 94 481 ARG B N 1
ATOM 11604 C CA . ARG B 1 481 ? 12.516 -19.719 -28.594 1 94 481 ARG B CA 1
ATOM 11605 C C . ARG B 1 481 ? 13.93 -20.266 -28.719 1 94 481 ARG B C 1
ATOM 11607 O O . ARG B 1 481 ? 14.805 -19.953 -27.906 1 94 481 ARG B O 1
ATOM 11614 N N . GLY B 1 482 ? 14.062 -21.078 -29.688 1 93.31 482 GLY B N 1
ATOM 11615 C CA . GLY B 1 482 ? 15.367 -21.672 -29.922 1 93.31 482 GLY B CA 1
ATOM 11616 C C . GLY B 1 482 ? 15.438 -23.141 -29.547 1 93.31 482 GLY B C 1
ATOM 11617 O O . GLY B 1 482 ? 14.602 -23.625 -28.781 1 93.31 482 GLY B O 1
ATOM 11618 N N . LYS B 1 483 ? 16.312 -23.797 -30.125 1 93.81 483 LYS B N 1
ATOM 11619 C CA . LYS B 1 483 ? 16.562 -25.203 -29.812 1 93.81 483 LYS B CA 1
ATOM 11620 C C . LYS B 1 483 ? 17.688 -25.359 -28.797 1 93.81 483 LYS B C 1
ATOM 11622 O O . LYS B 1 483 ? 18.844 -25.047 -29.094 1 93.81 483 LYS B O 1
ATOM 11627 N N . TYR B 1 484 ? 17.359 -25.797 -27.625 1 95.5 484 TYR B N 1
ATOM 11628 C CA . TYR B 1 484 ? 18.344 -25.906 -26.547 1 95.5 484 TYR B CA 1
ATOM 11629 C C . TYR B 1 484 ? 18.469 -27.359 -26.078 1 95.5 484 TYR B C 1
ATOM 11631 O O . TYR B 1 484 ? 17.5 -27.938 -25.578 1 95.5 484 TYR B O 1
ATOM 11639 N N . LEU B 1 485 ? 19.609 -27.859 -26.188 1 94.62 485 LEU B N 1
ATOM 11640 C CA . LEU B 1 485 ? 19.906 -29.188 -25.641 1 94.62 485 LEU B CA 1
ATOM 11641 C C . LEU B 1 485 ? 20.562 -29.078 -24.266 1 94.62 485 LEU B C 1
ATOM 11643 O O . LEU B 1 485 ? 20.922 -27.984 -23.844 1 94.62 485 LEU B O 1
ATOM 11647 N N . ILE B 1 486 ? 20.688 -30.156 -23.562 1 92.31 486 ILE B N 1
ATOM 11648 C CA . ILE B 1 486 ? 21.125 -30.172 -22.172 1 92.31 486 ILE B CA 1
ATOM 11649 C C . ILE B 1 486 ? 22.531 -29.594 -22.062 1 92.31 486 ILE B C 1
ATOM 11651 O O . ILE B 1 486 ? 22.844 -28.906 -21.094 1 92.31 486 ILE B O 1
ATOM 11655 N N . ASP B 1 487 ? 23.359 -29.797 -23.016 1 89.19 487 ASP B N 1
ATOM 11656 C CA . ASP B 1 487 ? 24.766 -29.359 -22.984 1 89.19 487 ASP B CA 1
ATOM 11657 C C . ASP B 1 487 ? 24.875 -27.859 -23.172 1 89.19 487 ASP B C 1
ATOM 11659 O O . ASP B 1 487 ? 25.875 -27.25 -22.797 1 89.19 487 ASP B O 1
ATOM 11663 N N . SER B 1 488 ? 23.875 -27.281 -23.766 1 92.31 488 SER B N 1
ATOM 11664 C CA . SER B 1 488 ? 23.906 -25.844 -24.031 1 92.31 488 SER B CA 1
ATOM 11665 C C . SER B 1 488 ? 23.344 -25.047 -22.859 1 92.31 488 SER B C 1
ATOM 11667 O O . SER B 1 488 ? 23.359 -23.828 -22.875 1 92.31 488 SER B O 1
ATOM 11669 N N . LEU B 1 489 ? 22.906 -25.688 -21.922 1 93.88 489 LEU B N 1
ATOM 11670 C CA . LEU B 1 489 ? 22.25 -25 -20.797 1 93.88 489 LEU B CA 1
ATOM 11671 C C . LEU B 1 489 ? 23.25 -24.781 -19.656 1 93.88 489 LEU B C 1
ATOM 11673 O O . LEU B 1 489 ? 24.078 -25.641 -19.359 1 93.88 489 LEU B O 1
ATOM 11677 N N . ASP B 1 490 ? 23.266 -23.578 -19.125 1 90.69 490 ASP B N 1
ATOM 11678 C CA . ASP B 1 490 ? 24.062 -23.219 -17.969 1 90.69 490 ASP B CA 1
ATOM 11679 C C . ASP B 1 490 ? 23.188 -22.766 -16.812 1 90.69 490 ASP B C 1
ATOM 11681 O O . ASP B 1 490 ? 22.094 -22.25 -17.016 1 90.69 490 ASP B O 1
ATOM 11685 N N . ASP B 1 491 ? 23.734 -22.984 -15.594 1 89.25 491 ASP B N 1
ATOM 11686 C CA . ASP B 1 491 ? 22.984 -22.547 -14.414 1 89.25 491 ASP B CA 1
ATOM 11687 C C . ASP B 1 491 ? 22.828 -21.031 -14.391 1 89.25 491 ASP B C 1
ATOM 11689 O O . ASP B 1 491 ? 23.797 -20.297 -14.586 1 89.25 491 ASP B O 1
ATOM 11693 N N . GLY B 1 492 ? 21.625 -20.562 -14.172 1 87.19 492 GLY B N 1
ATOM 11694 C CA . GLY B 1 492 ? 21.359 -19.141 -14.078 1 87.19 492 GLY B CA 1
ATOM 11695 C C . GLY B 1 492 ? 21.016 -18.5 -15.406 1 87.19 492 GLY B C 1
ATOM 11696 O O . GLY B 1 492 ? 20.688 -17.312 -15.469 1 87.19 492 GLY B O 1
ATOM 11697 N N . MET B 1 493 ? 21.047 -19.281 -16.422 1 91.44 493 MET B N 1
ATOM 11698 C CA . MET B 1 493 ? 20.703 -18.781 -17.75 1 91.44 493 MET B CA 1
ATOM 11699 C C . MET B 1 493 ? 19.234 -18.375 -17.828 1 91.44 493 MET B C 1
ATOM 11701 O O . MET B 1 493 ? 18.391 -18.969 -17.156 1 91.44 493 MET B O 1
ATOM 11705 N N . LEU B 1 494 ? 19 -17.281 -18.531 1 94.31 494 LEU B N 1
ATOM 11706 C CA . LEU B 1 494 ? 17.641 -16.844 -18.797 1 94.31 494 LEU B CA 1
ATOM 11707 C C . LEU B 1 494 ? 17.281 -17 -20.266 1 94.31 494 LEU B C 1
ATOM 11709 O O . LEU B 1 494 ? 17.828 -16.297 -21.125 1 94.31 494 LEU B O 1
ATOM 11713 N N . LEU B 1 495 ? 16.344 -17.875 -20.547 1 95.75 495 LEU B N 1
ATOM 11714 C CA . LEU B 1 495 ? 15.969 -18.156 -21.938 1 95.75 495 LEU B CA 1
ATOM 11715 C C . LEU B 1 495 ? 14.734 -17.359 -22.344 1 95.75 495 LEU B C 1
ATOM 11717 O O . LEU B 1 495 ? 13.82 -17.172 -21.531 1 95.75 495 LEU B O 1
ATOM 11721 N N . SER B 1 496 ? 14.68 -16.953 -23.594 1 94.19 496 SER B N 1
ATOM 11722 C CA . SER B 1 496 ? 13.539 -16.188 -24.109 1 94.19 496 SER B CA 1
ATOM 11723 C C . SER B 1 496 ? 12.367 -17.109 -24.438 1 94.19 496 SER B C 1
ATOM 11725 O O . SER B 1 496 ? 12.539 -18.125 -25.125 1 94.19 496 SER B O 1
ATOM 11727 N N . THR B 1 497 ? 11.219 -16.797 -23.953 1 96.38 497 THR B N 1
ATOM 11728 C CA . THR B 1 497 ? 10.016 -17.578 -24.25 1 96.38 497 THR B CA 1
ATOM 11729 C C . THR B 1 497 ? 9.18 -16.891 -25.328 1 96.38 497 THR B C 1
ATOM 11731 O O . THR B 1 497 ? 9.547 -15.82 -25.812 1 96.38 497 THR B O 1
ATOM 11734 N N . GLU B 1 498 ? 8.102 -17.516 -25.672 1 93.69 498 GLU B N 1
ATOM 11735 C CA . GLU B 1 498 ? 7.203 -16.922 -26.672 1 93.69 498 GLU B CA 1
ATOM 11736 C C . GLU B 1 498 ? 6.203 -15.977 -26.016 1 93.69 498 GLU B C 1
ATOM 11738 O O . GLU B 1 498 ? 5.449 -15.289 -26.703 1 93.69 498 GLU B O 1
ATOM 11743 N N . LEU B 1 499 ? 6.234 -15.938 -24.703 1 93.5 499 LEU B N 1
ATOM 11744 C CA . LEU B 1 499 ? 5.367 -15 -24.016 1 93.5 499 LEU B CA 1
ATOM 11745 C C . LEU B 1 499 ? 5.918 -13.578 -24.109 1 93.5 499 LEU B C 1
ATOM 11747 O O . LEU B 1 499 ? 7.078 -13.328 -23.781 1 93.5 499 LEU B O 1
ATOM 11751 N N . LEU B 1 500 ? 5.133 -12.625 -24.594 1 88.69 500 LEU B N 1
ATOM 11752 C CA . LEU B 1 500 ? 5.52 -11.219 -24.734 1 88.69 500 LEU B CA 1
ATOM 11753 C C . LEU B 1 500 ? 5.551 -10.531 -23.375 1 88.69 500 LEU B C 1
ATOM 11755 O O . LEU B 1 500 ? 4.816 -10.914 -22.469 1 88.69 500 LEU B O 1
ATOM 11759 N N . LEU B 1 501 ? 6.516 -9.617 -23.328 1 85.88 501 LEU B N 1
ATOM 11760 C CA . LEU B 1 501 ? 6.555 -8.805 -22.125 1 85.88 501 LEU B CA 1
ATOM 11761 C C . LEU B 1 501 ? 5.449 -7.754 -22.125 1 85.88 501 LEU B C 1
ATOM 11763 O O . LEU B 1 501 ? 5.438 -6.871 -23 1 85.88 501 LEU B O 1
ATOM 11767 N N . GLY B 1 502 ? 4.457 -7.742 -21.234 1 72.31 502 GLY B N 1
ATOM 11768 C CA . GLY B 1 502 ? 3.4 -6.75 -21.109 1 72.31 502 GLY B CA 1
ATOM 11769 C C . GLY B 1 502 ? 2.445 -6.738 -22.281 1 72.31 502 GLY B C 1
ATOM 11770 O O . GLY B 1 502 ? 2.547 -7.578 -23.172 1 72.31 502 GLY B O 1
ATOM 11771 N N . ASP B 1 503 ? 1.227 -6.164 -22.266 1 60.78 503 ASP B N 1
ATOM 11772 C CA . ASP B 1 503 ? 0.182 -6.129 -23.297 1 60.78 503 ASP B CA 1
ATOM 11773 C C . ASP B 1 503 ? 0.655 -5.387 -24.531 1 60.78 503 ASP B C 1
ATOM 11775 O O . ASP B 1 503 ? -0.109 -5.207 -25.484 1 60.78 503 ASP B O 1
ATOM 11779 N N . GLY B 1 504 ? 1.607 -4.465 -24.391 1 49.53 504 GLY B N 1
ATOM 11780 C CA . GLY B 1 504 ? 1.691 -3.428 -25.406 1 49.53 504 GLY B CA 1
ATOM 11781 C C . GLY B 1 504 ? 2.227 -3.932 -26.734 1 49.53 504 GLY B C 1
ATOM 11782 O O . GLY B 1 504 ? 2.779 -5.031 -26.812 1 49.53 504 GLY B O 1
ATOM 11783 N N . SER B 1 505 ? 1.709 -3.305 -27.828 1 48.62 505 SER B N 1
ATOM 11784 C CA . SER B 1 505 ? 1.839 -3.162 -29.281 1 48.62 505 SER B CA 1
ATOM 11785 C C . SER B 1 505 ? 3.275 -3.4 -29.719 1 48.62 505 SER B C 1
ATOM 11787 O O . SER B 1 505 ? 3.51 -3.932 -30.812 1 48.62 505 SER B O 1
ATOM 11789 N N . ASN B 1 506 ? 4.254 -2.605 -29.047 1 48.34 506 ASN B N 1
ATOM 11790 C CA . ASN B 1 506 ? 5.48 -2.363 -29.797 1 48.34 506 ASN B CA 1
ATOM 11791 C C . ASN B 1 506 ? 6.594 -3.32 -29.391 1 48.34 506 ASN B C 1
ATOM 11793 O O . ASN B 1 506 ? 7.719 -3.223 -29.875 1 48.34 506 ASN B O 1
ATOM 11797 N N . SER B 1 507 ? 6.453 -4.121 -28.188 1 56.44 507 SER B N 1
ATOM 11798 C CA . SER B 1 507 ? 7.773 -4.617 -27.812 1 56.44 507 SER B CA 1
ATOM 11799 C C . SER B 1 507 ? 7.957 -6.074 -28.219 1 56.44 507 SER B C 1
ATOM 11801 O O . SER B 1 507 ? 7.039 -6.883 -28.078 1 56.44 507 SER B O 1
ATOM 11803 N N . GLU B 1 508 ? 8.805 -6.395 -29.094 1 70.62 508 GLU B N 1
ATOM 11804 C CA . GLU B 1 508 ? 9.32 -7.684 -29.547 1 70.62 508 GLU B CA 1
ATOM 11805 C C . GLU B 1 508 ? 10.047 -8.414 -28.422 1 70.62 508 GLU B C 1
ATOM 11807 O O . GLU B 1 508 ? 10.461 -9.562 -28.578 1 70.62 508 GLU B O 1
ATOM 11812 N N . LEU B 1 509 ? 9.898 -7.84 -27.234 1 85.81 509 LEU B N 1
ATOM 11813 C CA . LEU B 1 509 ? 10.672 -8.477 -26.172 1 85.81 509 LEU B CA 1
ATOM 11814 C C . LEU B 1 509 ? 9.852 -9.555 -25.469 1 85.81 509 LEU B C 1
ATOM 11816 O O . LEU B 1 509 ? 8.625 -9.43 -25.359 1 85.81 509 LEU B O 1
ATOM 11820 N N . ARG B 1 510 ? 10.516 -10.531 -25.094 1 92.06 510 ARG B N 1
ATOM 11821 C CA . ARG B 1 510 ? 9.867 -11.734 -24.578 1 92.06 510 ARG B CA 1
ATOM 11822 C C . ARG B 1 510 ? 10.227 -11.977 -23.125 1 92.06 510 ARG B C 1
ATOM 11824 O O . ARG B 1 510 ? 11.273 -11.516 -22.641 1 92.06 510 ARG B O 1
ATOM 11831 N N . GLN B 1 511 ? 9.266 -12.641 -22.453 1 94 511 GLN B N 1
ATOM 11832 C CA . GLN B 1 511 ? 9.523 -13.047 -21.078 1 94 511 GLN B CA 1
ATOM 11833 C C . GLN B 1 511 ? 10.641 -14.086 -21.016 1 94 511 GLN B C 1
ATOM 11835 O O . GLN B 1 511 ? 10.875 -14.812 -21.984 1 94 511 GLN B O 1
ATOM 11840 N N . ARG B 1 512 ? 11.32 -14.133 -19.891 1 95.44 512 ARG B N 1
ATOM 11841 C CA . ARG B 1 512 ? 12.469 -15.023 -19.766 1 95.44 512 ARG B CA 1
ATOM 11842 C C . ARG B 1 512 ? 12.148 -16.203 -18.859 1 95.44 512 ARG B C 1
ATOM 11844 O O . ARG B 1 512 ? 11.289 -16.094 -17.984 1 95.44 512 ARG B O 1
ATOM 11851 N N . MET B 1 513 ? 12.773 -17.312 -19.109 1 96.25 513 MET B N 1
ATOM 11852 C CA . MET B 1 513 ? 12.688 -18.547 -18.328 1 96.25 513 MET B CA 1
ATOM 11853 C C . MET B 1 513 ? 14.016 -18.844 -17.641 1 96.25 513 MET B C 1
ATOM 11855 O O . MET B 1 513 ? 15.031 -19.047 -18.297 1 96.25 513 MET B O 1
ATOM 11859 N N . PRO B 1 514 ? 13.961 -18.859 -16.328 1 94.94 514 PRO B N 1
ATOM 11860 C CA . PRO B 1 514 ? 15.211 -19.203 -15.633 1 94.94 514 PRO B CA 1
ATOM 11861 C C . PRO B 1 514 ? 15.539 -20.688 -15.703 1 94.94 514 PRO B C 1
ATOM 11863 O O . PRO B 1 514 ? 14.641 -21.531 -15.625 1 94.94 514 PRO B O 1
ATOM 11866 N N . VAL B 1 515 ? 16.844 -20.984 -15.852 1 95.38 515 VAL B N 1
ATOM 11867 C CA . VAL B 1 515 ? 17.312 -22.359 -15.961 1 95.38 515 VAL B CA 1
ATOM 11868 C C . VAL B 1 515 ? 18.234 -22.672 -14.781 1 95.38 515 VAL B C 1
ATOM 11870 O O . VAL B 1 515 ? 19.016 -21.828 -14.352 1 95.38 515 VAL B O 1
ATOM 11873 N N . SER B 1 516 ? 18.031 -23.859 -14.203 1 92.25 516 SER B N 1
ATOM 11874 C CA . SER B 1 516 ? 18.922 -24.359 -13.164 1 92.25 516 SER B CA 1
ATOM 11875 C C . SER B 1 516 ? 19.625 -25.641 -13.609 1 92.25 516 SER B C 1
ATOM 11877 O O . SER B 1 516 ? 19 -26.531 -14.188 1 92.25 516 SER B O 1
ATOM 11879 N N . VAL B 1 517 ? 20.922 -25.656 -13.508 1 91.75 517 VAL B N 1
ATOM 11880 C CA . VAL B 1 517 ? 21.703 -26.844 -13.867 1 91.75 517 VAL B CA 1
ATOM 11881 C C . VAL B 1 517 ? 22.578 -27.266 -12.68 1 91.75 517 VAL B C 1
ATOM 11883 O O . VAL B 1 517 ? 23.25 -26.438 -12.07 1 91.75 517 VAL B O 1
ATOM 11886 N N . SER B 1 518 ? 22.328 -28.5 -12.281 1 85.94 518 SER B N 1
ATOM 11887 C CA . SER B 1 518 ? 23.141 -29.062 -11.203 1 85.94 518 SER B CA 1
ATOM 11888 C C . SER B 1 518 ? 23.703 -30.422 -11.594 1 85.94 518 SER B C 1
ATOM 11890 O O . SER B 1 518 ? 23.266 -31.031 -12.562 1 85.94 518 SER B O 1
ATOM 11892 N N . SER B 1 519 ? 24.828 -30.797 -11.047 1 77.19 519 SER B N 1
ATOM 11893 C CA . SER B 1 519 ? 25.453 -32.062 -11.367 1 77.19 519 SER B CA 1
ATOM 11894 C C . SER B 1 519 ? 25.25 -33.094 -10.242 1 77.19 519 SER B C 1
ATOM 11896 O O . SER B 1 519 ? 25.25 -32.719 -9.062 1 77.19 519 SER B O 1
ATOM 11898 N N . SER B 1 520 ? 24.453 -34.188 -10.531 1 62.59 520 SER B N 1
ATOM 11899 C CA . SER B 1 520 ? 24.312 -35.25 -9.547 1 62.59 520 SER B CA 1
ATOM 11900 C C . SER B 1 520 ? 25.547 -36.156 -9.531 1 62.59 520 SER B C 1
ATOM 11902 O O . SER B 1 520 ? 26.078 -36.5 -10.586 1 62.59 520 SER B O 1
ATOM 11904 N N . ASP B 1 521 ? 26.422 -36.188 -8.648 1 50.09 521 ASP B N 1
ATOM 11905 C CA . ASP B 1 521 ? 27.406 -37.25 -8.539 1 50.09 521 ASP B CA 1
ATOM 11906 C C . ASP B 1 521 ? 26.734 -38.594 -8.305 1 50.09 521 ASP B C 1
ATOM 11908 O O . ASP B 1 521 ? 26.016 -38.781 -7.32 1 50.09 521 ASP B O 1
ATOM 11912 N N . SER B 1 522 ? 26.156 -39.156 -9.203 1 43.16 522 SER B N 1
ATOM 11913 C CA . SER B 1 522 ? 25.609 -40.5 -9.055 1 43.16 522 SER B CA 1
ATOM 11914 C C . SER B 1 522 ? 26.547 -41.406 -8.273 1 43.16 522 SER B C 1
ATOM 11916 O O . SER B 1 522 ? 27.203 -42.281 -8.859 1 43.16 522 SER B O 1
ATOM 11918 N N . THR B 1 523 ? 27.359 -41 -7.398 1 38.94 523 THR B N 1
ATOM 11919 C CA . THR B 1 523 ? 28.172 -42.062 -6.809 1 38.94 523 THR B CA 1
ATOM 11920 C C . THR B 1 523 ? 27.297 -43.094 -6.152 1 38.94 523 THR B C 1
ATOM 11922 O O . THR B 1 523 ? 27.797 -44.094 -5.598 1 38.94 523 THR B O 1
ATOM 11925 N N . SER B 1 524 ? 26.047 -42.875 -5.812 1 37.44 524 SER B N 1
ATOM 11926 C CA . SER B 1 524 ? 25.734 -43.719 -4.68 1 37.44 524 SER B CA 1
ATOM 11927 C C . SER B 1 524 ? 25.531 -45.188 -5.125 1 37.44 524 SER B C 1
ATOM 11929 O O . SER B 1 524 ? 24.984 -46 -4.379 1 37.44 524 SER B O 1
ATOM 11931 N N . SER B 1 525 ? 25.453 -45.5 -6.371 1 34.03 525 SER B N 1
ATOM 11932 C CA . SER B 1 525 ? 25.312 -46.969 -6.289 1 34.03 525 SER B CA 1
ATOM 11933 C C . SER B 1 525 ? 26.578 -47.594 -5.742 1 34.03 525 SER B C 1
ATOM 11935 O O . SER B 1 525 ? 27.672 -47.375 -6.258 1 34.03 525 SER B O 1
ATOM 11937 N N . PRO B 1 526 ? 26.547 -48 -4.469 1 34.31 526 PRO B N 1
ATOM 11938 C CA . PRO B 1 526 ? 27.656 -48.812 -3.953 1 34.31 526 PRO B CA 1
ATOM 11939 C C . PRO B 1 526 ? 28.125 -49.875 -4.945 1 34.31 526 PRO B C 1
ATOM 11941 O O . PRO B 1 526 ? 28.734 -50.844 -4.547 1 34.31 526 PRO B O 1
ATOM 11944 N N . SER B 1 527 ? 27.547 -50.062 -6.094 1 31.3 527 SER B N 1
ATOM 11945 C CA . SER B 1 527 ? 28.156 -51.25 -6.668 1 31.3 527 SER B CA 1
ATOM 11946 C C . SER B 1 527 ? 29.672 -51.094 -6.793 1 31.3 527 SER B C 1
ATOM 11948 O O . SER B 1 527 ? 30.156 -50 -7.121 1 31.3 527 SER B O 1
ATOM 11950 N N . PHE B 1 528 ? 30.453 -52.031 -6.125 1 30.94 528 PHE B N 1
ATOM 11951 C CA . PHE B 1 528 ? 31.859 -52.406 -6.297 1 30.94 528 PHE B CA 1
ATOM 11952 C C . PHE B 1 528 ? 32.281 -52.281 -7.758 1 30.94 528 PHE B C 1
ATOM 11954 O O . PHE B 1 528 ? 33.25 -52.875 -8.18 1 30.94 528 PHE B O 1
ATOM 11961 N N . GLN B 1 529 ? 31.438 -51.938 -8.648 1 30.8 529 GLN B N 1
ATOM 11962 C CA . GLN B 1 529 ? 32.156 -52.125 -9.906 1 30.8 529 GLN B CA 1
ATOM 11963 C C . GLN B 1 529 ? 33.344 -51.188 -10 1 30.8 529 GLN B C 1
ATOM 11965 O O . GLN B 1 529 ? 33.188 -49.969 -9.828 1 30.8 529 GLN B O 1
ATOM 11970 N N . TRP B 1 530 ? 34.625 -51.688 -9.891 1 29.88 530 TRP B N 1
ATOM 11971 C CA . TRP B 1 530 ? 35.938 -51.188 -10.289 1 29.88 530 TRP B CA 1
ATOM 11972 C C . TRP B 1 530 ? 35.844 -50.344 -11.547 1 29.88 530 TRP B C 1
ATOM 11974 O O . TRP B 1 530 ? 36.844 -50.062 -12.188 1 29.88 530 TRP B O 1
ATOM 11984 N N . SER B 1 531 ? 34.844 -50.562 -12.375 1 31.11 531 SER B N 1
ATOM 11985 C CA . SER B 1 531 ? 35.188 -50.031 -13.688 1 31.11 531 SER B CA 1
ATOM 11986 C C . SER B 1 531 ? 35.406 -48.531 -13.609 1 31.11 531 SER B C 1
ATOM 11988 O O . SER B 1 531 ? 34.688 -47.812 -12.891 1 31.11 531 SER B O 1
ATOM 11990 N N . SER B 1 532 ? 36.656 -48.094 -13.844 1 31.89 532 SER B N 1
ATOM 11991 C CA . SER B 1 532 ? 37.312 -46.844 -14.18 1 31.89 532 SER B CA 1
ATOM 11992 C C . SER B 1 532 ? 36.344 -45.906 -14.875 1 31.89 532 SER B C 1
ATOM 11994 O O . SER B 1 532 ? 36.75 -44.844 -15.352 1 31.89 532 SER B O 1
ATOM 11996 N N . SER B 1 533 ? 35.594 -46.562 -15.703 1 34.31 533 SER B N 1
ATOM 11997 C CA . SER B 1 533 ? 35.188 -45.656 -16.781 1 34.31 533 SER B CA 1
ATOM 11998 C C . SER B 1 533 ? 34.531 -44.375 -16.234 1 34.31 533 SER B C 1
ATOM 12000 O O . SER B 1 533 ? 34.062 -44.344 -15.102 1 34.31 533 SER B O 1
ATOM 12002 N N . GLY B 1 534 ? 34.625 -43.344 -17.141 1 37.72 534 GLY B N 1
ATOM 12003 C CA . GLY B 1 534 ? 34.344 -41.938 -17.094 1 37.72 534 GLY B CA 1
ATOM 12004 C C . GLY B 1 534 ? 33.094 -41.594 -16.328 1 37.72 534 GLY B C 1
ATOM 12005 O O . GLY B 1 534 ? 32.094 -42.312 -16.422 1 37.72 534 GLY B O 1
ATOM 12006 N N . LYS B 1 535 ? 33.219 -40.969 -15.289 1 44.12 535 LYS B N 1
ATOM 12007 C CA . LYS B 1 535 ? 32.281 -40.25 -14.43 1 44.12 535 LYS B CA 1
ATOM 12008 C C . LYS B 1 535 ? 31.125 -39.656 -15.227 1 44.12 535 LYS B C 1
ATOM 12010 O O . LYS B 1 535 ? 31.25 -38.594 -15.836 1 44.12 535 LYS B O 1
ATOM 12015 N N . ASN B 1 536 ? 30.469 -40.469 -16.109 1 43.97 536 ASN B N 1
ATOM 12016 C CA . ASN B 1 536 ? 29.344 -39.844 -16.781 1 43.97 536 ASN B CA 1
ATOM 12017 C C . ASN B 1 536 ? 28.438 -39.094 -15.789 1 43.97 536 ASN B C 1
ATOM 12019 O O . ASN B 1 536 ? 27.672 -39.75 -15.055 1 43.97 536 ASN B O 1
ATOM 12023 N N . GLN B 1 537 ? 28.703 -38.031 -15.383 1 57.09 537 GLN B N 1
ATOM 12024 C CA . GLN B 1 537 ? 27.922 -37.094 -14.547 1 57.09 537 GLN B CA 1
ATOM 12025 C C . GLN B 1 537 ? 26.609 -36.719 -15.211 1 57.09 537 GLN B C 1
ATOM 12027 O O . GLN B 1 537 ? 26.594 -36.312 -16.375 1 57.09 537 GLN B O 1
ATOM 12032 N N . SER B 1 538 ? 25.484 -37.312 -14.766 1 70.31 538 SER B N 1
ATOM 12033 C CA . SER B 1 538 ? 24.172 -36.938 -15.281 1 70.31 538 SER B CA 1
ATOM 12034 C C . SER B 1 538 ? 23.781 -35.562 -14.812 1 70.31 538 SER B C 1
ATOM 12036 O O . SER B 1 538 ? 23.953 -35.219 -13.641 1 70.31 538 SER B O 1
ATOM 12038 N N . LEU B 1 539 ? 23.609 -34.656 -15.758 1 84.62 539 LEU B N 1
ATOM 12039 C CA . LEU B 1 539 ? 23.188 -33.281 -15.5 1 84.62 539 LEU B CA 1
ATOM 12040 C C . LEU B 1 539 ? 21.719 -33.219 -15.117 1 84.62 539 LEU B C 1
ATOM 12042 O O . LEU B 1 539 ? 20.891 -33.938 -15.703 1 84.62 539 LEU B O 1
ATOM 12046 N N . ILE B 1 540 ? 21.469 -32.594 -14 1 88.94 540 ILE B N 1
ATOM 12047 C CA . ILE B 1 540 ? 20.094 -32.312 -13.57 1 88.94 540 ILE B CA 1
ATOM 12048 C C . ILE B 1 540 ? 19.703 -30.906 -14.016 1 88.94 540 ILE B C 1
ATOM 12050 O O . ILE B 1 540 ? 20.406 -29.938 -13.703 1 88.94 540 ILE B O 1
ATOM 12054 N N . VAL B 1 541 ? 18.672 -30.859 -14.805 1 92.56 541 VAL B N 1
ATOM 12055 C CA . VAL B 1 541 ? 18.266 -29.562 -15.344 1 92.56 541 VAL B CA 1
ATOM 12056 C C . VAL B 1 541 ? 16.875 -29.203 -14.828 1 92.56 541 VAL B C 1
ATOM 12058 O O . VAL B 1 541 ? 16.031 -30.094 -14.625 1 92.56 541 VAL B O 1
ATOM 12061 N N . GLY B 1 542 ? 16.656 -27.953 -14.508 1 94.06 542 GLY B N 1
ATOM 12062 C CA . GLY B 1 542 ? 15.352 -27.422 -14.125 1 94.06 542 GLY B CA 1
ATOM 12063 C C . GLY B 1 542 ? 15 -26.141 -14.859 1 94.06 542 GLY B C 1
ATOM 12064 O O . GLY B 1 542 ? 15.891 -25.406 -15.289 1 94.06 542 GLY B O 1
ATOM 12065 N N . PHE B 1 543 ? 13.68 -25.938 -15.086 1 95.62 543 PHE B N 1
ATOM 12066 C CA . PHE B 1 543 ? 13.156 -24.734 -15.719 1 95.62 543 PHE B CA 1
ATOM 12067 C C . PHE B 1 543 ? 12.125 -24.062 -14.828 1 95.62 543 PHE B C 1
ATOM 12069 O O . PHE B 1 543 ? 11.078 -24.641 -14.516 1 95.62 543 PHE B O 1
ATOM 12076 N N . GLY B 1 544 ? 12.336 -22.859 -14.5 1 93.19 544 GLY B N 1
ATOM 12077 C CA . GLY B 1 544 ? 11.383 -22.094 -13.711 1 93.19 544 GLY B CA 1
ATOM 12078 C C . GLY B 1 544 ? 10.914 -22.828 -12.469 1 93.19 544 GLY B C 1
ATOM 12079 O O . GLY B 1 544 ? 9.727 -22.828 -12.148 1 93.19 544 GLY B O 1
ATOM 12080 N N . GLY B 1 545 ? 11.758 -23.594 -11.914 1 89.56 545 GLY B N 1
ATOM 12081 C CA . GLY B 1 545 ? 11.414 -24.328 -10.703 1 89.56 545 GLY B CA 1
ATOM 12082 C C . GLY B 1 545 ? 10.898 -25.734 -10.977 1 89.56 545 GLY B C 1
ATOM 12083 O O . GLY B 1 545 ? 10.68 -26.5 -10.047 1 89.56 545 GLY B O 1
ATOM 12084 N N . ALA B 1 546 ? 10.688 -26.062 -12.203 1 93.62 546 ALA B N 1
ATOM 12085 C CA . ALA B 1 546 ? 10.227 -27.391 -12.586 1 93.62 546 ALA B CA 1
ATOM 12086 C C . ALA B 1 546 ? 11.398 -28.281 -12.984 1 93.62 546 ALA B C 1
ATOM 12088 O O . ALA B 1 546 ? 12.305 -27.844 -13.703 1 93.62 546 ALA B O 1
ATOM 12089 N N . ASN B 1 547 ? 11.336 -29.531 -12.602 1 92.81 547 ASN B N 1
ATOM 12090 C CA . ASN B 1 547 ? 12.398 -30.484 -12.914 1 92.81 547 ASN B CA 1
ATOM 12091 C C . ASN B 1 547 ? 12.203 -31.125 -14.281 1 92.81 547 ASN B C 1
ATOM 12093 O O . ASN B 1 547 ? 11.07 -31.438 -14.672 1 92.81 547 ASN B O 1
ATOM 12097 N N . PHE B 1 548 ? 13.336 -31.281 -14.977 1 93.62 548 PHE B N 1
ATOM 12098 C CA . PHE B 1 548 ? 13.305 -32.094 -16.172 1 93.62 548 PHE B CA 1
ATOM 12099 C C . PHE B 1 548 ? 13.234 -33.594 -15.805 1 93.62 548 PHE B C 1
ATOM 12101 O O . PHE B 1 548 ? 14.031 -34.062 -15 1 93.62 548 PHE B O 1
ATOM 12108 N N . LEU B 1 549 ? 12.195 -34.156 -16.312 1 91.25 549 LEU B N 1
ATOM 12109 C CA . LEU B 1 549 ? 12.016 -35.562 -16.078 1 91.25 549 LEU B CA 1
ATOM 12110 C C . LEU B 1 549 ? 12.57 -36.406 -17.234 1 91.25 549 LEU B C 1
ATOM 12112 O O . LEU B 1 549 ? 12.125 -36.25 -18.375 1 91.25 549 LEU B O 1
ATOM 12116 N N . GLY B 1 550 ? 13.523 -37.188 -16.984 1 85.31 550 GLY B N 1
ATOM 12117 C CA . GLY B 1 550 ? 14.109 -38.031 -18.016 1 85.31 550 GLY B CA 1
ATOM 12118 C C . GLY B 1 550 ? 15.617 -37.875 -18.125 1 85.31 550 GLY B C 1
ATOM 12119 O O . GLY B 1 550 ? 16.219 -37.156 -17.359 1 85.31 550 GLY B O 1
ATOM 12120 N N . VAL B 1 551 ? 16.141 -38.625 -19.031 1 81.81 551 VAL B N 1
ATOM 12121 C CA . VAL B 1 551 ? 17.594 -38.625 -19.203 1 81.81 551 VAL B CA 1
ATOM 12122 C C . VAL B 1 551 ? 17.969 -37.656 -20.328 1 81.81 551 VAL B C 1
ATOM 12124 O O . VAL B 1 551 ? 18.891 -36.844 -20.188 1 81.81 551 VAL B O 1
ATOM 12127 N N . LYS B 1 552 ? 17.234 -37.781 -21.453 1 87.62 552 LYS B N 1
ATOM 12128 C CA . LYS B 1 552 ? 17.469 -36.906 -22.594 1 87.62 552 LYS B CA 1
ATOM 12129 C C . LYS B 1 552 ? 16.172 -36.344 -23.156 1 87.62 552 LYS B C 1
ATOM 12131 O O . LYS B 1 552 ? 15.141 -37.031 -23.125 1 87.62 552 LYS B O 1
ATOM 12136 N N . PRO B 1 553 ? 16.281 -35.156 -23.609 1 93.19 553 PRO B N 1
ATOM 12137 C CA . PRO B 1 553 ? 15.086 -34.594 -24.25 1 93.19 553 PRO B CA 1
ATOM 12138 C C . PRO B 1 553 ? 14.797 -35.219 -25.609 1 93.19 553 PRO B C 1
ATOM 12140 O O . PRO B 1 553 ? 15.672 -35.875 -26.188 1 93.19 553 PRO B O 1
ATOM 12143 N N . VAL B 1 554 ? 13.539 -35.094 -26.031 1 91.31 554 VAL B N 1
ATOM 12144 C CA . VAL B 1 554 ? 13.125 -35.656 -27.312 1 91.31 554 VAL B CA 1
ATOM 12145 C C . VAL B 1 554 ? 13.32 -34.594 -28.422 1 91.31 554 VAL B C 1
ATOM 12147 O O . VAL B 1 554 ? 12.836 -33.469 -28.312 1 91.31 554 VAL B O 1
ATOM 12150 N N . GLU B 1 555 ? 14.125 -34.969 -29.375 1 90.38 555 GLU B N 1
ATOM 12151 C CA . GLU B 1 555 ? 14.398 -34.062 -30.469 1 90.38 555 GLU B CA 1
ATOM 12152 C C . GLU B 1 555 ? 13.562 -34.406 -31.703 1 90.38 555 GLU B C 1
ATOM 12154 O O . GLU B 1 555 ? 13.578 -35.562 -32.156 1 90.38 555 GLU B O 1
ATOM 12159 N N . ILE B 1 556 ? 12.781 -33.469 -32.188 1 87.75 556 ILE B N 1
ATOM 12160 C CA . ILE B 1 556 ? 11.969 -33.625 -33.375 1 87.75 556 ILE B CA 1
ATOM 12161 C C . ILE B 1 556 ? 12.266 -32.5 -34.344 1 87.75 556 ILE B C 1
ATOM 12163 O O . ILE B 1 556 ? 11.695 -31.406 -34.219 1 87.75 556 ILE B O 1
ATOM 12167 N N . GLY B 1 557 ? 12.969 -32.781 -35.406 1 83.88 557 GLY B N 1
ATOM 12168 C CA . GLY B 1 557 ? 13.32 -31.672 -36.312 1 83.88 557 GLY B CA 1
ATOM 12169 C C . GLY B 1 557 ? 13.969 -30.5 -35.594 1 83.88 557 GLY B C 1
ATOM 12170 O O . GLY B 1 557 ? 14.992 -30.672 -34.938 1 83.88 557 GLY B O 1
ATOM 12171 N N . ASN B 1 558 ? 13.258 -29.359 -35.688 1 88.69 558 ASN B N 1
ATOM 12172 C CA . ASN B 1 558 ? 13.781 -28.156 -35.062 1 88.69 558 ASN B CA 1
ATOM 12173 C C . ASN B 1 558 ? 13.148 -27.906 -33.688 1 88.69 558 ASN B C 1
ATOM 12175 O O . ASN B 1 558 ? 13.328 -26.844 -33.094 1 88.69 558 ASN B O 1
ATOM 12179 N N . THR B 1 559 ? 12.516 -28.891 -33.219 1 91.94 559 THR B N 1
ATOM 12180 C CA . THR B 1 559 ? 11.836 -28.766 -31.938 1 91.94 559 THR B CA 1
ATOM 12181 C C . THR B 1 559 ? 12.391 -29.766 -30.922 1 91.94 559 THR B C 1
ATOM 12183 O O . THR B 1 559 ? 12.703 -30.906 -31.266 1 91.94 559 THR B O 1
ATOM 12186 N N . VAL B 1 560 ? 12.648 -29.266 -29.766 1 94.88 560 VAL B N 1
ATOM 12187 C CA . VAL B 1 560 ? 13.07 -30.125 -28.656 1 94.88 560 VAL B CA 1
ATOM 12188 C C . VAL B 1 560 ? 12 -30.125 -27.562 1 94.88 560 VAL B C 1
ATOM 12190 O O . VAL B 1 560 ? 11.414 -29.078 -27.266 1 94.88 560 VAL B O 1
ATOM 12193 N N . ILE B 1 561 ? 11.703 -31.281 -26.984 1 95.81 561 ILE B N 1
ATOM 12194 C CA . ILE B 1 561 ? 10.672 -31.406 -25.953 1 95.81 561 ILE B CA 1
ATOM 12195 C C . ILE B 1 561 ? 11.305 -31.844 -24.641 1 95.81 561 ILE B C 1
ATOM 12197 O O . ILE B 1 561 ? 12.016 -32.844 -24.594 1 95.81 561 ILE B O 1
ATOM 12201 N N . TYR B 1 562 ? 11.133 -31.031 -23.656 1 96.62 562 TYR B N 1
ATOM 12202 C CA . TYR B 1 562 ? 11.484 -31.391 -22.281 1 96.62 562 TYR B CA 1
ATOM 12203 C C . TYR B 1 562 ? 10.242 -31.75 -21.469 1 96.62 562 TYR B C 1
ATOM 12205 O O . TYR B 1 562 ? 9.32 -30.953 -21.359 1 96.62 562 TYR B O 1
ATOM 12213 N N . ILE B 1 563 ? 10.195 -32.969 -20.938 1 95.56 563 ILE B N 1
ATOM 12214 C CA . ILE B 1 563 ? 9.109 -33.312 -20.016 1 95.56 563 ILE B CA 1
ATOM 12215 C C . ILE B 1 563 ? 9.422 -32.781 -18.625 1 95.56 563 ILE B C 1
ATOM 12217 O O . ILE B 1 563 ? 10.469 -33.062 -18.047 1 95.56 563 ILE B O 1
ATOM 12221 N N . VAL B 1 564 ? 8.516 -31.969 -18.109 1 95.19 564 VAL B N 1
ATOM 12222 C CA . VAL B 1 564 ? 8.789 -31.297 -16.844 1 95.19 564 VAL B CA 1
ATOM 12223 C C . VAL B 1 564 ? 7.828 -31.812 -15.773 1 95.19 564 VAL B C 1
ATOM 12225 O O . VAL B 1 564 ? 6.77 -32.344 -16.094 1 95.19 564 VAL B O 1
ATOM 12228 N N . SER B 1 565 ? 8.156 -31.578 -14.539 1 90.88 565 SER B N 1
ATOM 12229 C CA . SER B 1 565 ? 7.477 -32.156 -13.398 1 90.88 565 SER B CA 1
ATOM 12230 C C . SER B 1 565 ? 6.207 -31.406 -13.047 1 90.88 565 SER B C 1
ATOM 12232 O O . SER B 1 565 ? 5.332 -31.922 -12.352 1 90.88 565 SER B O 1
ATOM 12234 N N . GLN B 1 566 ? 6.102 -30.172 -13.438 1 91 566 GLN B N 1
ATOM 12235 C CA . GLN B 1 566 ? 4.941 -29.359 -13.086 1 91 566 GLN B CA 1
ATOM 12236 C C . GLN B 1 566 ? 4.707 -28.25 -14.109 1 91 566 GLN B C 1
ATOM 12238 O O . GLN B 1 566 ? 5.578 -27.984 -14.938 1 91 566 GLN B O 1
ATOM 12243 N N . MET B 1 567 ? 3.449 -27.734 -13.969 1 91.56 567 MET B N 1
ATOM 12244 C CA . MET B 1 567 ? 3.154 -26.562 -14.805 1 91.56 567 MET B CA 1
ATOM 12245 C C . MET B 1 567 ? 3.963 -25.359 -14.352 1 91.56 567 MET B C 1
ATOM 12247 O O . MET B 1 567 ? 4.102 -25.109 -13.156 1 91.56 567 MET B O 1
ATOM 12251 N N . ILE B 1 568 ? 4.508 -24.641 -15.289 1 94.19 568 ILE B N 1
ATOM 12252 C CA . ILE B 1 568 ? 5.305 -23.453 -14.969 1 94.19 568 ILE B CA 1
ATOM 12253 C C . ILE B 1 568 ? 4.469 -22.203 -15.18 1 94.19 568 ILE B C 1
ATOM 12255 O O . ILE B 1 568 ? 4.09 -21.875 -16.312 1 94.19 568 ILE B O 1
ATOM 12259 N N . GLU B 1 569 ? 4.219 -21.516 -14.18 1 89.81 569 GLU B N 1
ATOM 12260 C CA . GLU B 1 569 ? 3.42 -20.297 -14.258 1 89.81 569 GLU B CA 1
ATOM 12261 C C . GLU B 1 569 ? 4.289 -19.094 -14.609 1 89.81 569 GLU B C 1
ATOM 12263 O O . GLU B 1 569 ? 5.426 -18.984 -14.148 1 89.81 569 GLU B O 1
ATOM 12268 N N . PRO B 1 570 ? 3.713 -18.203 -15.453 1 93.12 570 PRO B N 1
ATOM 12269 C CA . PRO B 1 570 ? 4.457 -16.984 -15.75 1 93.12 570 PRO B CA 1
ATOM 12270 C C . PRO B 1 570 ? 4.59 -16.062 -14.531 1 93.12 570 PRO B C 1
ATOM 12272 O O . PRO B 1 570 ? 3.82 -16.188 -13.578 1 93.12 570 PRO B O 1
ATOM 12275 N N . PRO B 1 571 ? 5.59 -15.172 -14.586 1 92.38 571 PRO B N 1
ATOM 12276 C CA . PRO B 1 571 ? 5.762 -14.234 -13.469 1 92.38 571 PRO B CA 1
ATOM 12277 C C . PRO B 1 571 ? 4.559 -13.312 -13.281 1 92.38 571 PRO B C 1
ATOM 12279 O O . PRO B 1 571 ? 3.916 -12.922 -14.258 1 92.38 571 PRO B O 1
ATOM 12282 N N . SER B 1 572 ? 4.32 -12.977 -12.016 1 89.38 572 SER B N 1
ATOM 12283 C CA . SER B 1 572 ? 3.223 -12.078 -11.664 1 89.38 572 SER B CA 1
ATOM 12284 C C . SER B 1 572 ? 3.609 -10.617 -11.898 1 89.38 572 SER B C 1
ATOM 12286 O O . SER B 1 572 ? 4.738 -10.328 -12.297 1 89.38 572 SER B O 1
ATOM 12288 N N . ASP B 1 573 ? 2.641 -9.703 -11.68 1 90 573 ASP B N 1
ATOM 12289 C CA . ASP B 1 573 ? 2.908 -8.281 -11.883 1 90 573 ASP B CA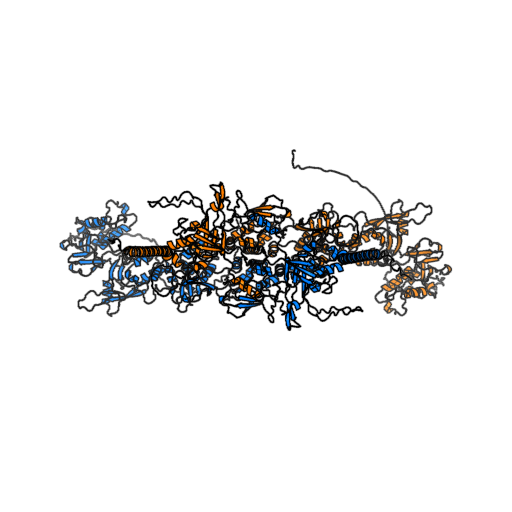 1
ATOM 12290 C C . ASP B 1 573 ? 3.895 -7.758 -10.836 1 90 573 ASP B C 1
ATOM 12292 O O . ASP B 1 573 ? 4.141 -8.414 -9.828 1 90 573 ASP B O 1
ATOM 12296 N N . LEU B 1 574 ? 4.383 -6.602 -11.102 1 90.69 574 LEU B N 1
ATOM 12297 C CA . LEU B 1 574 ? 5.434 -5.977 -10.305 1 90.69 574 LEU B CA 1
ATOM 12298 C C . LEU B 1 574 ? 5.027 -5.883 -8.844 1 90.69 574 LEU B C 1
ATOM 12300 O O . LEU B 1 574 ? 5.793 -6.27 -7.953 1 90.69 574 LEU B O 1
ATOM 12304 N N . LEU B 1 575 ? 3.863 -5.348 -8.555 1 91.56 575 LEU B N 1
ATOM 12305 C CA . LEU B 1 575 ? 3.445 -5.066 -7.188 1 91.56 575 LEU B CA 1
ATOM 12306 C C . LEU B 1 575 ? 3.225 -6.359 -6.41 1 91.56 575 LEU B C 1
ATOM 12308 O O . LEU B 1 575 ? 3.549 -6.434 -5.223 1 91.56 575 LEU B O 1
ATOM 12312 N N . ARG B 1 576 ? 2.785 -7.348 -7.07 1 88.31 576 ARG B N 1
ATOM 12313 C CA . ARG B 1 576 ? 2.58 -8.633 -6.406 1 88.31 576 ARG B CA 1
ATOM 12314 C C . ARG B 1 576 ? 3.914 -9.281 -6.047 1 88.31 576 ARG B C 1
ATOM 12316 O O . ARG B 1 576 ? 4.062 -9.852 -4.965 1 88.31 576 ARG B O 1
ATOM 12323 N N . VAL B 1 577 ? 4.793 -9.234 -6.996 1 91.5 577 VAL B N 1
ATOM 12324 C CA . VAL B 1 577 ? 6.109 -9.805 -6.734 1 91.5 577 VAL B CA 1
ATOM 12325 C C . VAL B 1 577 ? 6.801 -9.031 -5.621 1 91.5 577 VAL B C 1
ATOM 12327 O O . VAL B 1 577 ? 7.395 -9.617 -4.715 1 91.5 577 VAL B O 1
ATOM 12330 N N . ALA B 1 578 ? 6.707 -7.754 -5.633 1 92.62 578 ALA B N 1
ATOM 12331 C CA . ALA B 1 578 ? 7.344 -6.914 -4.621 1 92.62 578 ALA B CA 1
ATOM 12332 C C . ALA B 1 578 ? 6.699 -7.117 -3.254 1 92.62 578 ALA B C 1
ATOM 12334 O O . ALA B 1 578 ? 7.383 -7.098 -2.229 1 92.62 578 ALA B O 1
ATOM 12335 N N . LEU B 1 579 ? 5.41 -7.273 -3.221 1 86.88 579 LEU B N 1
ATOM 12336 C CA . LEU B 1 579 ? 4.668 -7.453 -1.978 1 86.88 579 LEU B CA 1
ATOM 12337 C C . LEU B 1 579 ? 5.062 -8.758 -1.291 1 86.88 579 LEU B C 1
ATOM 12339 O O . LEU B 1 579 ? 4.949 -8.875 -0.069 1 86.88 579 LEU B O 1
ATOM 12343 N N . SER B 1 580 ? 5.516 -9.68 -2.08 1 84.62 580 SER B N 1
ATOM 12344 C CA . SER B 1 580 ? 5.859 -10.984 -1.527 1 84.62 580 SER B CA 1
ATOM 12345 C C . SER B 1 580 ? 7.168 -10.922 -0.746 1 84.62 580 SER B C 1
ATOM 12347 O O . SER B 1 580 ? 7.48 -11.836 0.025 1 84.62 580 SER B O 1
ATOM 12349 N N . ASP B 1 581 ? 7.883 -9.922 -0.943 1 88.38 581 ASP B N 1
ATOM 12350 C CA . ASP B 1 581 ? 9.109 -9.664 -0.188 1 88.38 581 ASP B CA 1
ATOM 12351 C C . ASP B 1 581 ? 8.906 -8.539 0.825 1 88.38 581 ASP B C 1
ATOM 12353 O O . ASP B 1 581 ? 8.875 -7.367 0.457 1 88.38 581 ASP B O 1
ATOM 12357 N N . ILE B 1 582 ? 8.867 -8.852 2.096 1 85.5 582 ILE B N 1
ATOM 12358 C CA . ILE B 1 582 ? 8.5 -7.922 3.162 1 85.5 582 ILE B CA 1
ATOM 12359 C C . ILE B 1 582 ? 9.531 -6.797 3.244 1 85.5 582 ILE B C 1
ATOM 12361 O O . ILE B 1 582 ? 9.258 -5.734 3.805 1 85.5 582 ILE B O 1
ATOM 12365 N N . ARG B 1 583 ? 10.711 -6.988 2.602 1 90.06 583 ARG B N 1
ATOM 12366 C CA . ARG B 1 583 ? 11.75 -5.961 2.627 1 90.06 583 ARG B CA 1
ATOM 12367 C C . ARG B 1 583 ? 11.391 -4.801 1.708 1 90.06 583 ARG B C 1
ATOM 12369 O O . ARG B 1 583 ? 12.016 -3.736 1.772 1 90.06 583 ARG B O 1
ATOM 12376 N N . LEU B 1 584 ? 10.367 -4.941 0.922 1 95.69 584 LEU B N 1
ATOM 12377 C CA . LEU B 1 584 ? 10.094 -3.957 -0.118 1 95.69 584 LEU B CA 1
ATOM 12378 C C . LEU B 1 584 ? 8.758 -3.26 0.137 1 95.69 584 LEU B C 1
ATOM 12380 O O . LEU B 1 584 ? 8.234 -2.57 -0.742 1 95.69 584 LEU B O 1
ATOM 12384 N N . SER B 1 585 ? 8.258 -3.344 1.335 1 93.25 585 SER B N 1
ATOM 12385 C CA . SER B 1 585 ? 6.902 -2.889 1.633 1 93.25 585 SER B CA 1
ATOM 12386 C C . SER B 1 585 ? 6.805 -1.368 1.557 1 93.25 585 SER B C 1
ATOM 12388 O O . SER B 1 585 ? 5.77 -0.828 1.157 1 93.25 585 SER B O 1
ATOM 12390 N N . THR B 1 586 ? 7.848 -0.645 1.965 1 94.5 586 THR B N 1
ATOM 12391 C CA . THR B 1 586 ? 7.812 0.813 1.933 1 94.5 586 THR B CA 1
ATOM 12392 C C . THR B 1 586 ? 7.668 1.319 0.5 1 94.5 586 THR B C 1
ATOM 12394 O O . THR B 1 586 ? 6.898 2.246 0.239 1 94.5 586 THR B O 1
ATOM 12397 N N . CYS B 1 587 ? 8.43 0.723 -0.4 1 96.25 587 CYS B N 1
ATOM 12398 C CA . CYS B 1 587 ? 8.328 1.107 -1.803 1 96.25 587 CYS B CA 1
ATOM 12399 C C . CYS B 1 587 ? 6.922 0.847 -2.336 1 96.25 587 CYS B C 1
ATOM 12401 O O . CYS B 1 587 ? 6.344 1.7 -3.01 1 96.25 587 CYS B O 1
ATOM 12403 N N . VAL B 1 588 ? 6.391 -0.311 -2.037 1 95.5 588 VAL B N 1
ATOM 12404 C CA . VAL B 1 588 ? 5.062 -0.69 -2.508 1 95.5 588 VAL B CA 1
ATOM 12405 C C . VAL B 1 588 ? 4.023 0.28 -1.955 1 95.5 588 VAL B C 1
ATOM 12407 O O . VAL B 1 588 ? 3.162 0.767 -2.693 1 95.5 588 VAL B O 1
ATOM 12410 N N . ALA B 1 589 ? 4.113 0.564 -0.681 1 94.12 589 ALA B N 1
ATOM 12411 C CA . ALA B 1 589 ? 3.189 1.499 -0.047 1 94.12 589 ALA B CA 1
ATOM 12412 C C . ALA B 1 589 ? 3.283 2.883 -0.684 1 94.12 589 ALA B C 1
ATOM 12414 O O . ALA B 1 589 ? 2.27 3.561 -0.867 1 94.12 589 ALA B O 1
ATOM 12415 N N . SER B 1 590 ? 4.488 3.322 -0.969 1 95.38 590 SER B N 1
ATOM 12416 C CA . SER B 1 590 ? 4.703 4.629 -1.586 1 95.38 590 SER B CA 1
ATOM 12417 C C . SER B 1 590 ? 4.07 4.695 -2.971 1 95.38 590 SER B C 1
ATOM 12419 O O . SER B 1 590 ? 3.467 5.707 -3.334 1 95.38 590 SER B O 1
ATOM 12421 N N . ILE B 1 591 ? 4.199 3.602 -3.766 1 96.38 591 ILE B N 1
ATOM 12422 C CA . ILE B 1 591 ? 3.631 3.545 -5.109 1 96.38 591 ILE B CA 1
ATOM 12423 C C . ILE B 1 591 ? 2.111 3.68 -5.035 1 96.38 591 ILE B C 1
ATOM 12425 O O . ILE B 1 591 ? 1.514 4.461 -5.777 1 96.38 591 ILE B O 1
ATOM 12429 N N . PHE B 1 592 ? 1.512 2.986 -4.086 1 93.31 592 PHE B N 1
ATOM 12430 C CA . PHE B 1 592 ? 0.063 3.016 -3.93 1 93.31 592 PHE B CA 1
ATOM 12431 C C . PHE B 1 592 ? -0.4 4.379 -3.434 1 93.31 592 PHE B C 1
ATOM 12433 O O . PHE B 1 592 ? -1.457 4.867 -3.838 1 93.31 592 PHE B O 1
ATOM 12440 N N . SER B 1 593 ? 0.395 5.023 -2.557 1 91.69 593 SER B N 1
ATOM 12441 C CA . SER B 1 593 ? 0.005 6.285 -1.934 1 91.69 593 SER B CA 1
ATOM 12442 C C . SER B 1 593 ? -0.143 7.391 -2.971 1 91.69 593 SER B C 1
ATOM 12444 O O . SER B 1 593 ? -0.929 8.32 -2.785 1 91.69 593 SER B O 1
ATOM 12446 N N . VAL B 1 594 ? 0.636 7.316 -4.027 1 94.25 594 VAL B N 1
ATOM 12447 C CA . VAL B 1 594 ? 0.578 8.359 -5.047 1 94.25 594 VAL B CA 1
ATOM 12448 C C . VAL B 1 594 ? -0.162 7.84 -6.277 1 94.25 594 VAL B C 1
ATOM 12450 O O . VAL B 1 594 ? -0.133 8.469 -7.336 1 94.25 594 VAL B O 1
ATOM 12453 N N . LYS B 1 595 ? -0.792 6.621 -6.309 1 93 595 LYS B N 1
ATOM 12454 C CA . LYS B 1 595 ? -1.677 6.035 -7.312 1 93 595 LYS B CA 1
ATOM 12455 C C . LYS B 1 595 ? -0.937 5.797 -8.625 1 93 595 LYS B C 1
ATOM 12457 O O . LYS B 1 595 ? -1.434 6.145 -9.695 1 93 595 LYS B O 1
ATOM 12462 N N . LEU B 1 596 ? 0.265 5.207 -8.5 1 95.25 596 LEU B N 1
ATOM 12463 C CA . LEU B 1 596 ? 1.064 4.898 -9.68 1 95.25 596 LEU B CA 1
ATOM 12464 C C . LEU B 1 596 ? 0.921 3.428 -10.062 1 95.25 596 LEU B C 1
ATOM 12466 O O . LEU B 1 596 ? 1.555 2.967 -11.016 1 95.25 596 LEU B O 1
ATOM 12470 N N . GLU B 1 597 ? 0.095 2.605 -9.406 1 93.38 597 GLU B N 1
ATOM 12471 C CA . GLU B 1 597 ? 0.018 1.162 -9.609 1 93.38 597 GLU B CA 1
ATOM 12472 C C . GLU B 1 597 ? -0.393 0.828 -11.039 1 93.38 597 GLU B C 1
ATOM 12474 O O . GLU B 1 597 ? 0.208 -0.039 -11.68 1 93.38 597 GLU B O 1
ATOM 12479 N N . GLU B 1 598 ? -1.404 1.535 -11.555 1 91.94 598 GLU B N 1
ATOM 12480 C CA . GLU B 1 598 ? -1.904 1.242 -12.898 1 91.94 598 GLU B CA 1
ATOM 12481 C C . GLU B 1 598 ? -0.895 1.655 -13.961 1 91.94 598 GLU B C 1
ATOM 12483 O O . GLU B 1 598 ? -0.738 0.97 -14.977 1 91.94 598 GLU B O 1
ATOM 12488 N N . GLU B 1 599 ? -0.227 2.777 -13.703 1 93.62 599 GLU B N 1
ATOM 12489 C CA . GLU B 1 599 ? 0.798 3.213 -14.648 1 93.62 599 GLU B CA 1
ATOM 12490 C C . GLU B 1 599 ? 1.928 2.191 -14.742 1 93.62 599 GLU B C 1
ATOM 12492 O O . GLU B 1 599 ? 2.357 1.835 -15.844 1 93.62 599 GLU B O 1
ATOM 12497 N N . PHE B 1 600 ? 2.367 1.699 -13.664 1 93.69 600 PHE B N 1
ATOM 12498 C CA . PHE B 1 600 ? 3.508 0.792 -13.641 1 93.69 600 PHE B CA 1
ATOM 12499 C C . PHE B 1 600 ? 3.133 -0.568 -14.219 1 93.69 600 PHE B C 1
ATOM 12501 O O . PHE B 1 600 ? 3.965 -1.239 -14.828 1 93.69 600 PHE B O 1
ATOM 12508 N N . LYS B 1 601 ? 1.896 -0.981 -14.086 1 88.12 601 LYS B N 1
ATOM 12509 C CA . LYS B 1 601 ? 1.428 -2.252 -14.633 1 88.12 601 LYS B CA 1
ATOM 12510 C C . LYS B 1 601 ? 1.293 -2.186 -16.141 1 88.12 601 LYS B C 1
ATOM 12512 O O . LYS B 1 601 ? 1.442 -3.197 -16.828 1 88.12 601 LYS B O 1
ATOM 12517 N N . SER B 1 602 ? 1.032 -1.016 -16.672 1 88.19 602 SER B N 1
ATOM 12518 C CA . SER B 1 602 ? 0.749 -0.856 -18.094 1 88.19 602 SER B CA 1
ATOM 12519 C C . SER B 1 602 ? 2.031 -0.672 -18.891 1 88.19 602 SER B C 1
ATOM 12521 O O . SER B 1 602 ? 2.029 -0.81 -20.125 1 88.19 602 SER B O 1
ATOM 12523 N N . LEU B 1 603 ? 3.109 -0.521 -18.203 1 88.81 603 LEU B N 1
ATOM 12524 C CA . LEU B 1 603 ? 4.383 -0.344 -18.891 1 88.81 603 LEU B CA 1
ATOM 12525 C C . LEU B 1 603 ? 4.906 -1.677 -19.422 1 88.81 603 LEU B C 1
ATOM 12527 O O . LEU B 1 603 ? 4.492 -2.738 -18.953 1 88.81 603 LEU B O 1
ATOM 12531 N N . SER B 1 604 ? 5.703 -1.617 -20.516 1 88.44 604 SER B N 1
ATOM 12532 C CA . SER B 1 604 ? 6.305 -2.82 -21.094 1 88.44 604 SER B CA 1
ATOM 12533 C C . SER B 1 604 ? 7.828 -2.74 -21.062 1 88.44 604 SER B C 1
ATOM 12535 O O . SER B 1 604 ? 8.406 -1.676 -21.297 1 88.44 604 SER B O 1
ATOM 12537 N N . ALA B 1 605 ? 8.453 -3.844 -20.766 1 89.81 605 ALA B N 1
ATOM 12538 C CA . ALA B 1 605 ? 9.898 -4.016 -20.875 1 89.81 605 ALA B CA 1
ATOM 12539 C C . ALA B 1 605 ? 10.641 -3.023 -19.984 1 89.81 605 ALA B C 1
ATOM 12541 O O . ALA B 1 605 ? 11.43 -2.207 -20.453 1 89.81 605 ALA B O 1
ATOM 12542 N N . ILE B 1 606 ? 10.398 -3.109 -18.766 1 92.75 606 ILE B N 1
ATOM 12543 C CA . ILE B 1 606 ? 10.984 -2.174 -17.812 1 92.75 606 ILE B CA 1
ATOM 12544 C C . ILE B 1 606 ? 11.836 -2.938 -16.797 1 92.75 606 ILE B C 1
ATOM 12546 O O . ILE B 1 606 ? 11.766 -4.164 -16.719 1 92.75 606 ILE B O 1
ATOM 12550 N N . THR B 1 607 ? 12.688 -2.271 -16.125 1 96.25 607 THR B N 1
ATOM 12551 C CA . THR B 1 607 ? 13.406 -2.748 -14.945 1 96.25 607 THR B CA 1
ATOM 12552 C C . THR B 1 607 ? 13.125 -1.851 -13.75 1 96.25 607 THR B C 1
ATOM 12554 O O . THR B 1 607 ? 13.352 -0.64 -13.805 1 96.25 607 THR B O 1
ATOM 12557 N N . PHE B 1 608 ? 12.625 -2.389 -12.766 1 96.62 608 PHE B N 1
ATOM 12558 C CA . PHE B 1 608 ? 12.352 -1.628 -11.555 1 96.62 608 PHE B CA 1
ATOM 12559 C C . PHE B 1 608 ? 13.492 -1.77 -10.555 1 96.62 608 PHE B C 1
ATOM 12561 O O . PHE B 1 608 ? 13.828 -2.881 -10.141 1 96.62 608 PHE B O 1
ATOM 12568 N N . LEU B 1 609 ? 14.148 -0.734 -10.219 1 97.5 609 LEU B N 1
ATOM 12569 C CA . LEU B 1 609 ? 15.102 -0.683 -9.117 1 97.5 609 LEU B CA 1
ATOM 12570 C C . LEU B 1 609 ? 14.383 -0.417 -7.797 1 97.5 609 LEU B C 1
ATOM 12572 O O . LEU B 1 609 ? 14.078 0.732 -7.469 1 97.5 609 LEU B O 1
ATOM 12576 N N . VAL B 1 610 ? 14.148 -1.419 -7.008 1 97.44 610 VAL B N 1
ATOM 12577 C CA . VAL B 1 610 ? 13.312 -1.28 -5.82 1 97.44 610 VAL B CA 1
ATOM 12578 C C . VAL B 1 610 ? 14.195 -1.192 -4.574 1 97.44 610 VAL B C 1
ATOM 12580 O O . VAL B 1 610 ? 14.844 -2.172 -4.195 1 97.44 610 VAL B O 1
ATOM 12583 N N . PRO B 1 611 ? 14.195 -0.046 -3.885 1 96.81 611 PRO B N 1
ATOM 12584 C CA . PRO B 1 611 ? 14.969 0.051 -2.645 1 96.81 611 PRO B CA 1
ATOM 12585 C C . PRO B 1 611 ? 14.328 -0.712 -1.487 1 96.81 611 PRO B C 1
ATOM 12587 O O . PRO B 1 611 ? 13.109 -0.851 -1.438 1 96.81 611 PRO B O 1
ATOM 12590 N N . THR B 1 612 ? 15.148 -1.147 -0.614 1 95.75 612 THR B N 1
ATOM 12591 C CA . THR B 1 612 ? 14.672 -1.852 0.571 1 95.75 612 THR B CA 1
ATOM 12592 C C . THR B 1 612 ? 14.062 -0.875 1.571 1 95.75 612 THR B C 1
ATOM 12594 O O . THR B 1 612 ? 14.227 0.34 1.439 1 95.75 612 THR B O 1
ATOM 12597 N N . ASN B 1 613 ? 13.297 -1.388 2.586 1 93.94 613 ASN B N 1
ATOM 12598 C CA . ASN B 1 613 ? 12.781 -0.566 3.674 1 93.94 613 ASN B CA 1
ATOM 12599 C C . ASN B 1 613 ? 13.898 0.193 4.387 1 93.94 613 ASN B C 1
ATOM 12601 O O . ASN B 1 613 ? 13.734 1.361 4.738 1 93.94 613 ASN B O 1
ATOM 12605 N N . ASP B 1 614 ? 15.008 -0.462 4.574 1 92.12 614 ASP B N 1
ATOM 12606 C CA . ASP B 1 614 ? 16.141 0.164 5.238 1 92.12 614 ASP B CA 1
ATOM 12607 C C . ASP B 1 614 ? 16.688 1.336 4.422 1 92.12 614 ASP B C 1
ATOM 12609 O O . ASP B 1 614 ? 17.109 2.348 4.98 1 92.12 614 ASP B O 1
ATOM 12613 N N . ALA B 1 615 ? 16.703 1.129 3.129 1 94.44 615 ALA B N 1
ATOM 12614 C CA . ALA B 1 615 ? 17.156 2.205 2.25 1 94.44 615 ALA B CA 1
ATOM 12615 C C . ALA B 1 615 ? 16.266 3.439 2.396 1 94.44 615 ALA B C 1
ATOM 12617 O O . ALA B 1 615 ? 16.766 4.562 2.479 1 94.44 615 ALA B O 1
ATOM 12618 N N . PHE B 1 616 ? 14.977 3.25 2.475 1 94.44 616 PHE B N 1
ATOM 12619 C CA . PHE B 1 616 ? 14.055 4.363 2.648 1 94.44 616 PHE B CA 1
ATOM 12620 C C . PHE B 1 616 ? 14.219 4.996 4.023 1 94.44 616 PHE B C 1
ATOM 12622 O O . PHE B 1 616 ? 14.109 6.215 4.172 1 94.44 616 PHE B O 1
ATOM 12629 N N . ALA B 1 617 ? 14.391 4.172 5.023 1 90.88 617 ALA B N 1
ATOM 12630 C CA . ALA B 1 617 ? 14.586 4.668 6.383 1 90.88 617 ALA B CA 1
ATOM 12631 C C . ALA B 1 617 ? 15.82 5.562 6.469 1 90.88 617 ALA B C 1
ATOM 12633 O O . ALA B 1 617 ? 15.836 6.531 7.234 1 90.88 617 ALA B O 1
ATOM 12634 N N . GLU B 1 618 ? 16.797 5.27 5.684 1 90.75 618 GLU B N 1
ATOM 12635 C CA . GLU B 1 618 ? 18.047 6.02 5.703 1 90.75 618 GLU B CA 1
ATOM 12636 C C . GLU B 1 618 ? 17.859 7.434 5.164 1 90.75 618 GLU B C 1
ATOM 12638 O O . GLU B 1 618 ? 18.672 8.32 5.418 1 90.75 618 GLU B O 1
ATOM 12643 N N . LEU B 1 619 ? 16.781 7.688 4.465 1 91.94 619 LEU B N 1
ATOM 12644 C CA . LEU B 1 619 ? 16.484 9.016 3.941 1 91.94 619 LEU B CA 1
ATOM 12645 C C . LEU B 1 619 ? 16.125 9.977 5.07 1 91.94 619 LEU B C 1
ATOM 12647 O O . LEU B 1 619 ? 16.203 11.195 4.902 1 91.94 619 LEU B O 1
ATOM 12651 N N . GLY B 1 620 ? 15.625 9.445 6.203 1 91.25 620 GLY B N 1
ATOM 12652 C CA . GLY B 1 620 ? 15.25 10.266 7.34 1 91.25 620 GLY B CA 1
ATOM 12653 C C . GLY B 1 620 ? 14.148 11.258 7.023 1 91.25 620 GLY B C 1
ATOM 12654 O O . GLY B 1 620 ? 13.094 10.875 6.508 1 91.25 620 GLY B O 1
ATOM 12655 N N . LEU B 1 621 ? 14.422 12.547 7.188 1 93.94 621 LEU B N 1
ATOM 12656 C CA . LEU B 1 621 ? 13.43 13.609 7.039 1 93.94 621 LEU B CA 1
ATOM 12657 C C . LEU B 1 621 ? 13.07 13.812 5.57 1 93.94 621 LEU B C 1
ATOM 12659 O O . LEU B 1 621 ? 12.016 14.367 5.254 1 93.94 621 LEU B O 1
ATOM 12663 N N . ILE B 1 622 ? 13.938 13.398 4.668 1 93.19 622 ILE B N 1
ATOM 12664 C CA . ILE B 1 622 ? 13.602 13.461 3.25 1 93.19 622 ILE B CA 1
ATOM 12665 C C . ILE B 1 622 ? 12.375 12.594 2.969 1 93.19 622 ILE B C 1
ATOM 12667 O O . ILE B 1 622 ? 11.469 13 2.25 1 93.19 622 ILE B O 1
ATOM 12671 N N . MET B 1 623 ? 12.461 11.414 3.541 1 93.31 623 MET B N 1
ATOM 12672 C CA . MET B 1 623 ? 11.32 10.523 3.35 1 93.31 623 MET B CA 1
ATOM 12673 C C . MET B 1 623 ? 10.062 11.109 3.979 1 93.31 623 MET B C 1
ATOM 12675 O O . MET B 1 623 ? 8.977 11.031 3.395 1 93.31 623 MET B O 1
ATOM 12679 N N . ASP B 1 624 ? 10.234 11.664 5.184 1 91.81 624 ASP B N 1
ATOM 12680 C CA . ASP B 1 624 ? 9.102 12.289 5.855 1 91.81 624 ASP B CA 1
ATOM 12681 C C . ASP B 1 624 ? 8.492 13.391 4.992 1 91.81 624 ASP B C 1
ATOM 12683 O O . ASP B 1 624 ? 7.266 13.523 4.93 1 91.81 624 ASP B O 1
ATOM 12687 N N . TYR B 1 625 ? 9.344 14.164 4.355 1 92.5 625 TYR B N 1
ATOM 12688 C CA . TYR B 1 625 ? 8.891 15.211 3.449 1 92.5 625 TYR B CA 1
ATOM 12689 C C . TYR B 1 625 ? 8.164 14.625 2.248 1 92.5 625 TYR B C 1
ATOM 12691 O O . TYR B 1 625 ? 7.09 15.102 1.871 1 92.5 625 TYR B O 1
ATOM 12699 N N . LEU B 1 626 ? 8.734 13.57 1.677 1 92.81 626 LEU B N 1
ATOM 12700 C CA . LEU B 1 626 ? 8.203 12.984 0.448 1 92.81 626 LEU B CA 1
ATOM 12701 C C . LEU B 1 626 ? 6.824 12.383 0.685 1 92.81 626 LEU B C 1
ATOM 12703 O O . LEU B 1 626 ? 6.039 12.227 -0.254 1 92.81 626 LEU B O 1
ATOM 12707 N N . LEU B 1 627 ? 6.559 12.078 1.895 1 87.31 627 LEU B N 1
ATOM 12708 C CA . LEU B 1 627 ? 5.309 11.383 2.199 1 87.31 627 LEU B CA 1
ATOM 12709 C C . LEU B 1 627 ? 4.203 12.383 2.531 1 87.31 627 LEU B C 1
ATOM 12711 O O . LEU B 1 627 ? 3.051 12 2.738 1 87.31 627 LEU B O 1
ATOM 12715 N N . LEU B 1 628 ? 4.559 13.664 2.547 1 84.19 628 LEU B N 1
ATOM 12716 C CA . LEU B 1 628 ? 3.541 14.688 2.748 1 84.19 628 LEU B CA 1
ATOM 12717 C C . LEU B 1 628 ? 2.629 14.789 1.53 1 84.19 628 LEU B C 1
ATOM 12719 O O . LEU B 1 628 ? 3.047 14.5 0.408 1 84.19 628 LEU B O 1
ATOM 12723 N N . GLU B 1 629 ? 1.381 15.227 1.741 1 77.69 629 GLU B N 1
ATOM 12724 C CA . GLU B 1 629 ? 0.429 15.375 0.646 1 77.69 629 GLU B CA 1
ATOM 12725 C C . GLU B 1 629 ? 0.908 16.422 -0.363 1 77.69 629 GLU B C 1
ATOM 12727 O O . GLU B 1 629 ? 0.713 16.25 -1.569 1 77.69 629 GLU B O 1
ATOM 12732 N N . ARG B 1 630 ? 1.535 17.438 0.134 1 80.31 630 ARG B N 1
ATOM 12733 C CA . ARG B 1 630 ? 1.962 18.547 -0.721 1 80.31 630 ARG B CA 1
ATOM 12734 C C . ARG B 1 630 ? 3.201 18.156 -1.524 1 80.31 630 ARG B C 1
ATOM 12736 O O . ARG B 1 630 ? 3.531 18.828 -2.512 1 80.31 630 ARG B O 1
ATOM 12743 N N . SER B 1 631 ? 3.871 17.078 -1.104 1 89.75 631 SER B N 1
ATOM 12744 C CA . SER B 1 631 ? 5.102 16.656 -1.766 1 89.75 631 SER B CA 1
ATOM 12745 C C . SER B 1 631 ? 4.855 15.5 -2.719 1 89.75 631 SER B C 1
ATOM 12747 O O . SER B 1 631 ? 5.789 14.797 -3.113 1 89.75 631 SER B O 1
ATOM 12749 N N . ARG B 1 632 ? 3.625 15.297 -3.107 1 89.94 632 ARG B N 1
ATOM 12750 C CA . ARG B 1 632 ? 3.221 14.164 -3.938 1 89.94 632 ARG B CA 1
ATOM 12751 C C . ARG B 1 632 ? 3.98 14.156 -5.262 1 89.94 632 ARG B C 1
ATOM 12753 O O . ARG B 1 632 ? 4.422 13.102 -5.723 1 89.94 632 ARG B O 1
ATOM 12760 N N . GLU B 1 633 ? 4.156 15.305 -5.828 1 94.5 633 GLU B N 1
ATOM 12761 C CA . GLU B 1 633 ? 4.828 15.391 -7.121 1 94.5 633 GLU B CA 1
ATOM 12762 C C . GLU B 1 633 ? 6.289 14.977 -7.016 1 94.5 633 GLU B C 1
ATOM 12764 O O . GLU B 1 633 ? 6.824 14.336 -7.922 1 94.5 633 GLU B O 1
ATOM 12769 N N . ASP B 1 634 ? 6.957 15.344 -5.918 1 95.88 634 ASP B N 1
ATOM 12770 C CA . ASP B 1 634 ? 8.352 14.961 -5.715 1 95.88 634 ASP B CA 1
ATOM 12771 C C . ASP B 1 634 ? 8.477 13.453 -5.531 1 95.88 634 ASP B C 1
ATOM 12773 O O . ASP B 1 634 ? 9.422 12.836 -6.035 1 95.88 634 ASP B O 1
ATOM 12777 N N . LEU B 1 635 ? 7.574 12.859 -4.805 1 96.12 635 LEU B N 1
ATOM 12778 C CA . LEU B 1 635 ? 7.602 11.414 -4.602 1 96.12 635 LEU B CA 1
ATOM 12779 C C . LEU B 1 635 ? 7.406 10.68 -5.918 1 96.12 635 LEU B C 1
ATOM 12781 O O . LEU B 1 635 ? 8.062 9.664 -6.176 1 96.12 635 LEU B O 1
ATOM 12785 N N . ILE B 1 636 ? 6.492 11.164 -6.789 1 97.19 636 ILE B N 1
ATOM 12786 C CA . ILE B 1 636 ? 6.246 10.578 -8.102 1 97.19 636 ILE B CA 1
ATOM 12787 C C . ILE B 1 636 ? 7.535 10.594 -8.922 1 97.19 636 ILE B C 1
ATOM 12789 O O . ILE B 1 636 ? 7.895 9.594 -9.547 1 97.19 636 ILE B O 1
ATOM 12793 N N . LYS B 1 637 ? 8.25 11.703 -8.867 1 97.12 637 LYS B N 1
ATOM 12794 C CA . LYS B 1 637 ? 9.516 11.812 -9.594 1 97.12 637 LYS B CA 1
ATOM 12795 C C . LYS B 1 637 ? 10.523 10.789 -9.094 1 97.12 637 LYS B C 1
ATOM 12797 O O . LYS B 1 637 ? 11.219 10.148 -9.891 1 97.12 637 LYS B O 1
ATOM 12802 N N . VAL B 1 638 ? 10.586 10.656 -7.824 1 97 638 VAL B N 1
ATOM 12803 C CA . VAL B 1 638 ? 11.539 9.734 -7.23 1 97 638 VAL B CA 1
ATOM 12804 C C . VAL B 1 638 ? 11.211 8.305 -7.656 1 97 638 VAL B C 1
ATOM 12806 O O . VAL B 1 638 ? 12.102 7.543 -8.047 1 97 638 VAL B O 1
ATOM 12809 N N . LEU B 1 639 ? 9.969 7.883 -7.605 1 97.75 639 LEU B N 1
ATOM 12810 C CA . LEU B 1 639 ? 9.547 6.531 -7.957 1 97.75 639 LEU B CA 1
ATOM 12811 C C . LEU B 1 639 ? 9.758 6.266 -9.445 1 97.75 639 LEU B C 1
ATOM 12813 O O . LEU B 1 639 ? 10.211 5.184 -9.828 1 97.75 639 LEU B O 1
ATOM 12817 N N . ARG B 1 640 ? 9.453 7.234 -10.273 1 97.81 640 ARG B N 1
ATOM 12818 C CA . ARG B 1 640 ? 9.664 7.098 -11.711 1 97.81 640 ARG B CA 1
ATOM 12819 C C . ARG B 1 640 ? 11.156 7.023 -12.039 1 97.81 640 ARG B C 1
ATOM 12821 O O . ARG B 1 640 ? 11.555 6.348 -12.992 1 97.81 640 ARG B O 1
ATOM 12828 N N . TYR B 1 641 ? 11.977 7.703 -11.227 1 97.38 641 TYR B N 1
ATOM 12829 C CA . TYR B 1 641 ? 13.422 7.656 -11.422 1 97.38 641 TYR B CA 1
ATOM 12830 C C . TYR B 1 641 ? 13.961 6.262 -11.133 1 97.38 641 TYR B C 1
ATOM 12832 O O . TYR B 1 641 ? 15.008 5.875 -11.664 1 97.38 641 TYR B O 1
ATOM 12840 N N . HIS B 1 642 ? 13.273 5.469 -10.445 1 97.94 642 HIS B N 1
ATOM 12841 C CA . HIS B 1 642 ? 13.68 4.109 -10.102 1 97.94 642 HIS B CA 1
ATOM 12842 C C . HIS B 1 642 ? 13.148 3.104 -11.109 1 97.94 642 HIS B C 1
ATOM 12844 O O . HIS B 1 642 ? 13.234 1.893 -10.891 1 97.94 642 HIS B O 1
ATOM 12850 N N . THR B 1 643 ? 12.602 3.549 -12.156 1 97.12 643 THR B N 1
ATOM 12851 C CA . THR B 1 643 ? 12.078 2.693 -13.219 1 97.12 643 THR B CA 1
ATOM 12852 C C . THR B 1 643 ? 12.828 2.926 -14.523 1 97.12 643 THR B C 1
ATOM 12854 O O . THR B 1 643 ? 12.672 3.971 -15.156 1 97.12 643 THR B O 1
ATOM 12857 N N . LEU B 1 644 ? 13.602 1.938 -14.883 1 96.44 644 LEU B N 1
ATOM 12858 C CA . LEU B 1 644 ? 14.328 2.02 -16.141 1 96.44 644 LEU B CA 1
ATOM 12859 C C . LEU B 1 644 ? 13.438 1.603 -17.312 1 96.44 644 LEU B C 1
ATOM 12861 O O . LEU B 1 644 ? 12.609 0.698 -17.172 1 96.44 644 LEU B O 1
ATOM 12865 N N . THR B 1 645 ? 13.594 2.166 -18.5 1 92.94 645 THR B N 1
ATOM 12866 C CA . THR B 1 645 ? 12.703 1.94 -19.641 1 92.94 645 THR B CA 1
ATOM 12867 C C . THR B 1 645 ? 13.234 0.814 -20.516 1 92.94 645 THR B C 1
ATOM 12869 O O . THR B 1 645 ? 12.82 0.68 -21.672 1 92.94 645 THR B O 1
ATOM 12872 N N . GLU B 1 646 ? 14.188 0.005 -19.984 1 90.31 646 GLU B N 1
ATOM 12873 C CA . GLU B 1 646 ? 14.711 -1.198 -20.625 1 90.31 646 GLU B CA 1
ATOM 12874 C C . GLU B 1 646 ? 14.875 -2.332 -19.609 1 90.31 646 GLU B C 1
ATOM 12876 O O . GLU B 1 646 ? 15.219 -2.096 -18.453 1 90.31 646 GLU B O 1
ATOM 12881 N N . PRO B 1 647 ? 14.555 -3.514 -20.125 1 90.81 647 PRO B N 1
ATOM 12882 C CA . PRO B 1 647 ? 14.797 -4.633 -19.219 1 90.81 647 PRO B CA 1
ATOM 12883 C C . PRO B 1 647 ? 16.281 -4.945 -19.047 1 90.81 647 PRO B C 1
ATOM 12885 O O . PRO B 1 647 ? 17.031 -4.945 -20.031 1 90.81 647 PRO B O 1
ATOM 12888 N N . ILE B 1 648 ? 16.703 -5.031 -17.859 1 91.62 648 ILE B N 1
ATOM 12889 C CA . ILE B 1 648 ? 18.078 -5.367 -17.516 1 91.62 648 ILE B CA 1
ATOM 12890 C C . ILE B 1 648 ? 18.109 -6.676 -16.734 1 91.62 648 ILE B C 1
ATOM 12892 O O . ILE B 1 648 ? 17.375 -6.84 -15.758 1 91.62 648 ILE B O 1
ATOM 12896 N N . TYR B 1 649 ? 18.922 -7.598 -17.188 1 91.81 649 TYR B N 1
ATOM 12897 C CA . TYR B 1 649 ? 19.156 -8.852 -16.484 1 91.81 649 TYR B CA 1
ATOM 12898 C C . TYR B 1 649 ? 20.625 -8.953 -16.047 1 91.81 649 TYR B C 1
ATOM 12900 O O . TYR B 1 649 ? 21.531 -8.641 -16.812 1 91.81 649 TYR B O 1
ATOM 12908 N N . LEU B 1 650 ? 20.859 -9.32 -14.852 1 88.38 650 LEU B N 1
ATOM 12909 C CA . LEU B 1 650 ? 22.172 -9.312 -14.227 1 88.38 650 LEU B CA 1
ATOM 12910 C C . LEU B 1 650 ? 23.172 -10.125 -15.047 1 88.38 650 LEU B C 1
ATOM 12912 O O . LEU B 1 650 ? 24.344 -9.742 -15.164 1 88.38 650 LEU B O 1
ATOM 12916 N N . GLY B 1 651 ? 22.75 -11.258 -15.57 1 83.75 651 GLY B N 1
ATOM 12917 C CA . GLY B 1 651 ? 23.625 -12.117 -16.359 1 83.75 651 GLY B CA 1
ATOM 12918 C C . GLY B 1 651 ? 24.047 -11.484 -17.672 1 83.75 651 GLY B C 1
ATOM 12919 O O . GLY B 1 651 ? 25.078 -11.867 -18.234 1 83.75 651 GLY B O 1
ATOM 12920 N N . ASP B 1 652 ? 23.297 -10.477 -18.172 1 85.69 652 ASP B N 1
ATOM 12921 C CA . ASP B 1 652 ? 23.562 -9.844 -19.469 1 85.69 652 ASP B CA 1
ATOM 12922 C C . ASP B 1 652 ? 24.531 -8.664 -19.297 1 85.69 652 ASP B C 1
ATOM 12924 O O . ASP B 1 652 ? 25.047 -8.133 -20.297 1 85.69 652 ASP B O 1
ATOM 12928 N N . LEU B 1 653 ? 24.75 -8.289 -18.031 1 88.56 653 LEU B N 1
ATOM 12929 C CA . LEU B 1 653 ? 25.625 -7.148 -17.781 1 88.56 653 LEU B CA 1
ATOM 12930 C C . LEU B 1 653 ? 27.094 -7.523 -18 1 88.56 653 LEU B C 1
ATOM 12932 O O . LEU B 1 653 ? 27.516 -8.617 -17.609 1 88.56 653 LEU B O 1
ATOM 12936 N N . LYS B 1 654 ? 27.844 -6.672 -18.641 1 85.44 654 LYS B N 1
ATOM 12937 C CA . LYS B 1 654 ? 29.266 -6.898 -18.906 1 85.44 654 LYS B CA 1
ATOM 12938 C C . LYS B 1 654 ? 30.125 -6.297 -17.797 1 85.44 654 LYS B C 1
ATOM 12940 O O . LYS B 1 654 ? 29.844 -5.203 -17.312 1 85.44 654 LYS B O 1
ATOM 12945 N N . ILE B 1 655 ? 31.094 -7.023 -17.453 1 82.5 655 ILE B N 1
ATOM 12946 C CA . ILE B 1 655 ? 31.984 -6.57 -16.391 1 82.5 655 ILE B CA 1
ATOM 12947 C C . ILE B 1 655 ? 32.812 -5.375 -16.891 1 82.5 655 ILE B C 1
ATOM 12949 O O . ILE B 1 655 ? 33.344 -5.391 -18 1 82.5 655 ILE B O 1
ATOM 12953 N N . GLY B 1 656 ? 32.875 -4.375 -16.078 1 77.81 656 GLY B N 1
ATOM 12954 C CA . GLY B 1 656 ? 33.719 -3.223 -16.344 1 77.81 656 GLY B CA 1
ATOM 12955 C C . GLY B 1 656 ? 33.062 -2.182 -17.234 1 77.81 656 GLY B C 1
ATOM 12956 O O . GLY B 1 656 ? 33.688 -1.228 -17.656 1 77.81 656 GLY B O 1
ATOM 12957 N N . HIS B 1 657 ? 31.844 -2.451 -17.531 1 77.19 657 HIS B N 1
ATOM 12958 C CA . HIS B 1 657 ? 31.156 -1.485 -18.391 1 77.19 657 HIS B CA 1
ATOM 12959 C C . HIS B 1 657 ? 30.125 -0.699 -17.594 1 77.19 657 HIS B C 1
ATOM 12961 O O . HIS B 1 657 ? 29.172 -1.281 -17.047 1 77.19 657 HIS B O 1
ATOM 12967 N N . ASN B 1 658 ? 30.438 0.586 -17.453 1 84.38 658 ASN B N 1
ATOM 12968 C CA . ASN B 1 658 ? 29.453 1.509 -16.875 1 84.38 658 ASN B CA 1
ATOM 12969 C C . ASN B 1 658 ? 28.469 1.996 -17.922 1 84.38 658 ASN B C 1
ATOM 12971 O O . ASN B 1 658 ? 28.75 2.924 -18.688 1 84.38 658 ASN B O 1
ATOM 12975 N N . LYS B 1 659 ? 27.328 1.417 -17.938 1 90 659 LYS B N 1
ATOM 12976 C CA . LYS B 1 659 ? 26.344 1.723 -18.969 1 90 659 LYS B CA 1
ATOM 12977 C C . LYS B 1 659 ? 25.25 2.645 -18.422 1 90 659 LYS B C 1
ATOM 12979 O O . LYS B 1 659 ? 24.828 2.498 -17.281 1 90 659 LYS B O 1
ATOM 12984 N N . ARG B 1 660 ? 24.906 3.559 -19.297 1 93.31 660 ARG B N 1
ATOM 12985 C CA . ARG B 1 660 ? 23.844 4.508 -18.953 1 93.31 660 ARG B CA 1
ATOM 12986 C C . ARG B 1 660 ? 22.484 3.975 -19.375 1 93.31 660 ARG B C 1
ATOM 12988 O O . ARG B 1 660 ? 22.328 3.406 -20.453 1 93.31 660 ARG B O 1
ATOM 12995 N N . TYR B 1 661 ? 21.5 4.121 -18.531 1 94.69 661 TYR B N 1
ATOM 12996 C CA . TYR B 1 661 ? 20.125 3.707 -18.812 1 94.69 661 TYR B CA 1
ATOM 12997 C C . TYR B 1 661 ? 19.141 4.855 -18.578 1 94.69 661 TYR B C 1
ATOM 12999 O O . TYR B 1 661 ? 19.266 5.582 -17.594 1 94.69 661 TYR B O 1
ATOM 13007 N N . PRO B 1 662 ? 18.172 5.07 -19.469 1 95.62 662 PRO B N 1
ATOM 13008 C CA . PRO B 1 662 ? 17.141 6.09 -19.25 1 95.62 662 PRO B CA 1
ATOM 13009 C C . PRO B 1 662 ? 16.078 5.645 -18.266 1 95.62 662 PRO B C 1
ATOM 13011 O O . PRO B 1 662 ? 15.766 4.453 -18.172 1 95.62 662 PRO B O 1
ATOM 13014 N N . THR B 1 663 ? 15.547 6.574 -17.469 1 96.88 663 THR B N 1
ATOM 13015 C CA . THR B 1 663 ? 14.492 6.289 -16.516 1 96.88 663 THR B CA 1
ATOM 13016 C C . THR B 1 663 ? 13.156 6.863 -16.984 1 96.88 663 THR B C 1
ATOM 13018 O O . THR B 1 663 ? 13.117 7.652 -17.922 1 96.88 663 THR B O 1
ATOM 13021 N N . LEU B 1 664 ? 12.094 6.457 -16.453 1 95.88 664 LEU B N 1
ATOM 13022 C CA . LEU B 1 664 ? 10.758 6.969 -16.75 1 95.88 664 LEU B CA 1
ATOM 13023 C C . LEU B 1 664 ? 10.648 8.445 -16.375 1 95.88 664 LEU B C 1
ATOM 13025 O O . LEU B 1 664 ? 9.836 9.172 -16.969 1 95.88 664 LEU B O 1
ATOM 13029 N N . GLU B 1 665 ? 11.375 8.898 -15.297 1 95 665 GLU B N 1
ATOM 13030 C CA . GLU B 1 665 ? 11.391 10.289 -14.859 1 95 665 GLU B CA 1
ATOM 13031 C C . GLU B 1 665 ? 12.07 11.18 -15.898 1 95 665 GLU B C 1
ATOM 13033 O O . GLU B 1 665 ? 11.758 12.375 -16 1 95 665 GLU B O 1
ATOM 13038 N N . GLY B 1 666 ? 12.969 10.727 -16.672 1 93.12 666 GLY B N 1
ATOM 13039 C CA . GLY B 1 666 ? 13.688 11.484 -17.688 1 93.12 666 GLY B CA 1
ATOM 13040 C C . GLY B 1 666 ? 15.18 11.586 -17.406 1 93.12 666 GLY B C 1
ATOM 13041 O O . GLY B 1 666 ? 15.977 11.828 -18.312 1 93.12 666 GLY B O 1
ATOM 13042 N N . GLY B 1 667 ? 15.57 11.359 -16.156 1 92.81 667 GLY B N 1
ATOM 13043 C CA . GLY B 1 667 ? 16.984 11.344 -15.797 1 92.81 667 GLY B CA 1
ATOM 13044 C C . GLY B 1 667 ? 17.672 10.039 -16.141 1 92.81 667 GLY B C 1
ATOM 13045 O O . GLY B 1 667 ? 17.031 9.102 -16.641 1 92.81 667 GLY B O 1
ATOM 13046 N N . GLU B 1 668 ? 19.016 9.977 -15.883 1 93 668 GLU B N 1
ATOM 13047 C CA . GLU B 1 668 ? 19.797 8.797 -16.25 1 93 668 GLU B CA 1
ATOM 13048 C C . GLU B 1 668 ? 20.328 8.086 -15 1 93 668 GLU B C 1
ATOM 13050 O O . GLU B 1 668 ? 20.562 8.719 -13.969 1 93 668 GLU B O 1
ATOM 13055 N N . ILE B 1 669 ? 20.469 6.793 -15.102 1 95 669 ILE B N 1
ATOM 13056 C CA . ILE B 1 669 ? 21.078 5.938 -14.094 1 95 669 ILE B CA 1
ATOM 13057 C C . ILE B 1 669 ? 22.234 5.145 -14.719 1 95 669 ILE B C 1
ATOM 13059 O O . ILE B 1 669 ? 22.156 4.742 -15.883 1 95 669 ILE B O 1
ATOM 13063 N N . TYR B 1 670 ? 23.234 5.004 -13.992 1 93.25 670 TYR B N 1
ATOM 13064 C CA . TYR B 1 670 ? 24.406 4.25 -14.438 1 93.25 670 TYR B CA 1
ATOM 13065 C C . TYR B 1 670 ? 24.547 2.949 -13.656 1 93.25 670 TYR B C 1
ATOM 13067 O O . TYR B 1 670 ? 24.422 2.936 -12.43 1 93.25 670 TYR B O 1
ATOM 13075 N N . ILE B 1 671 ? 24.75 1.851 -14.352 1 93.62 671 ILE B N 1
ATOM 13076 C CA . ILE B 1 671 ? 24.906 0.534 -13.742 1 93.62 671 ILE B CA 1
ATOM 13077 C C . ILE B 1 671 ? 26.266 -0.051 -14.125 1 93.62 671 ILE B C 1
ATOM 13079 O O . ILE B 1 671 ? 26.641 -0.061 -15.297 1 93.62 671 ILE B O 1
ATOM 13083 N N . ASP B 1 672 ? 26.953 -0.459 -13.055 1 89.81 672 ASP B N 1
ATOM 13084 C CA . ASP B 1 672 ? 28.266 -1.044 -13.25 1 89.81 672 ASP B CA 1
ATOM 13085 C C . ASP B 1 672 ? 28.359 -2.424 -12.602 1 89.81 672 ASP B C 1
ATOM 13087 O O . ASP B 1 672 ? 27.938 -2.607 -11.461 1 89.81 672 ASP B O 1
ATOM 13091 N N . LYS B 1 673 ? 28.812 -3.367 -13.336 1 88.31 673 LYS B N 1
ATOM 13092 C CA . LYS B 1 673 ? 29.109 -4.688 -12.797 1 88.31 673 LYS B CA 1
ATOM 13093 C C . LYS B 1 673 ? 30.609 -4.836 -12.516 1 88.31 673 LYS B C 1
ATOM 13095 O O . LYS B 1 673 ? 31.438 -4.738 -13.43 1 88.31 673 LYS B O 1
ATOM 13100 N N . LEU B 1 674 ? 30.953 -5.043 -11.281 1 81 674 LEU B N 1
ATOM 13101 C CA . LEU B 1 674 ? 32.344 -5 -10.836 1 81 674 LEU B CA 1
ATOM 13102 C C . LEU B 1 674 ? 32.969 -6.391 -10.852 1 81 674 LEU B C 1
ATOM 13104 O O . LEU B 1 674 ? 34.188 -6.531 -10.914 1 81 674 LEU B O 1
ATOM 13108 N N . GLY B 1 675 ? 32.219 -7.453 -10.719 1 76.38 675 GLY B N 1
ATOM 13109 C CA . GLY B 1 675 ? 32.719 -8.805 -10.703 1 76.38 675 GLY B CA 1
ATOM 13110 C C . GLY B 1 675 ? 31.688 -9.852 -11.062 1 76.38 675 GLY B C 1
ATOM 13111 O O . GLY B 1 675 ? 30.578 -9.516 -11.461 1 76.38 675 GLY B O 1
ATOM 13112 N N . THR B 1 676 ? 32.094 -11.078 -11.07 1 65.5 676 THR B N 1
ATOM 13113 C CA . THR B 1 676 ? 31.281 -12.172 -11.586 1 65.5 676 THR B CA 1
ATOM 13114 C C . THR B 1 676 ? 30.156 -12.5 -10.617 1 65.5 676 THR B C 1
ATOM 13116 O O . THR B 1 676 ? 29.109 -13.023 -11.031 1 65.5 676 THR B O 1
ATOM 13119 N N . GLY B 1 677 ? 30.266 -11.977 -9.406 1 59.44 677 GLY B N 1
ATOM 13120 C CA . GLY B 1 677 ? 29.203 -12.336 -8.477 1 59.44 677 GLY B CA 1
ATOM 13121 C C . GLY B 1 677 ? 28.078 -11.328 -8.438 1 59.44 677 GLY B C 1
ATOM 13122 O O . GLY B 1 677 ? 28.234 -10.195 -8.891 1 59.44 677 GLY B O 1
ATOM 13123 N N . PRO B 1 678 ? 26.734 -11.859 -8.391 1 55.16 678 PRO B N 1
ATOM 13124 C CA . PRO B 1 678 ? 25.578 -10.969 -8.43 1 55.16 678 PRO B CA 1
ATOM 13125 C C . PRO B 1 678 ? 25.719 -9.781 -7.484 1 55.16 678 PRO B C 1
ATOM 13127 O O . PRO B 1 678 ? 25.172 -8.703 -7.75 1 55.16 678 PRO B O 1
ATOM 13130 N N . ARG B 1 679 ? 26.422 -9.867 -6.48 1 64.38 679 ARG B N 1
ATOM 13131 C CA . ARG B 1 679 ? 26.5 -8.797 -5.496 1 64.38 679 ARG B CA 1
ATOM 13132 C C . ARG B 1 679 ? 27.578 -7.785 -5.859 1 64.38 679 ARG B C 1
ATOM 13134 O O . ARG B 1 679 ? 28.047 -7.023 -5.008 1 64.38 679 ARG B O 1
ATOM 13141 N N . ASN B 1 680 ? 27.781 -7.816 -7.156 1 81.5 680 ASN B N 1
ATOM 13142 C CA . ASN B 1 680 ? 28.844 -6.926 -7.586 1 81.5 680 ASN B CA 1
ATOM 13143 C C . ASN B 1 680 ? 28.359 -5.895 -8.594 1 81.5 680 ASN B C 1
ATOM 13145 O O . ASN B 1 680 ? 29.094 -5.492 -9.492 1 81.5 680 ASN B O 1
ATOM 13149 N N . VAL B 1 681 ? 27.062 -5.672 -8.484 1 91.38 681 VAL B N 1
ATOM 13150 C CA . VAL B 1 681 ? 26.5 -4.664 -9.375 1 91.38 681 VAL B CA 1
ATOM 13151 C C . VAL B 1 681 ? 26.219 -3.381 -8.586 1 91.38 681 VAL B C 1
ATOM 13153 O O . VAL B 1 681 ? 25.578 -3.416 -7.539 1 91.38 681 VAL B O 1
ATOM 13156 N N . THR B 1 682 ? 26.734 -2.262 -9.062 1 92.12 682 THR B N 1
ATOM 13157 C CA . THR B 1 682 ? 26.547 -0.967 -8.422 1 92.12 682 THR B CA 1
ATOM 13158 C C . THR B 1 682 ? 25.75 -0.025 -9.32 1 92.12 682 THR B C 1
ATOM 13160 O O . THR B 1 682 ? 25.797 -0.143 -10.547 1 92.12 682 THR B O 1
ATOM 13163 N N . ILE B 1 683 ? 25.016 0.836 -8.703 1 93.94 683 ILE B N 1
ATOM 13164 C CA . ILE B 1 683 ? 24.156 1.789 -9.391 1 93.94 683 ILE B CA 1
ATOM 13165 C C . ILE B 1 683 ? 24.391 3.193 -8.844 1 93.94 683 ILE B C 1
ATOM 13167 O O . ILE B 1 683 ? 24.562 3.377 -7.633 1 93.94 683 ILE B O 1
ATOM 13171 N N . HIS B 1 684 ? 24.438 4.223 -9.688 1 92.06 684 HIS B N 1
ATOM 13172 C CA . HIS B 1 684 ? 24.547 5.609 -9.242 1 92.06 684 HIS B CA 1
ATOM 13173 C C . HIS B 1 684 ? 23.922 6.562 -10.258 1 92.06 684 HIS B C 1
ATOM 13175 O O . HIS B 1 684 ? 23.688 6.188 -11.406 1 92.06 684 HIS B O 1
ATOM 13181 N N . GLY B 1 685 ? 23.594 7.75 -9.766 1 91.44 685 GLY B N 1
ATOM 13182 C CA . GLY B 1 685 ? 23.109 8.797 -10.648 1 91.44 685 GLY B CA 1
ATOM 13183 C C . GLY B 1 685 ? 24.219 9.531 -11.375 1 91.44 685 GLY B C 1
ATOM 13184 O O . GLY B 1 685 ? 25.359 9.078 -11.398 1 91.44 685 GLY B O 1
ATOM 13185 N N . PRO B 1 686 ? 23.828 10.641 -12.023 1 89.5 686 PRO B N 1
ATOM 13186 C CA . PRO B 1 686 ? 24.828 11.422 -12.766 1 89.5 686 PRO B CA 1
ATOM 13187 C C . PRO B 1 686 ? 25.859 12.07 -11.859 1 89.5 686 PRO B C 1
ATOM 13189 O O . PRO B 1 686 ? 25.547 12.438 -10.719 1 89.5 686 PRO B O 1
ATOM 13192 N N . THR B 1 687 ? 27.031 12.117 -12.359 1 85.38 687 THR B N 1
ATOM 13193 C CA . THR B 1 687 ? 28.125 12.75 -11.625 1 85.38 687 THR B CA 1
ATOM 13194 C C . THR B 1 687 ? 28.734 13.891 -12.438 1 85.38 687 THR B C 1
ATOM 13196 O O . THR B 1 687 ? 28.609 13.922 -13.664 1 85.38 687 THR B O 1
ATOM 13199 N N . LEU B 1 688 ? 29.188 14.875 -11.789 1 80.31 688 LEU B N 1
ATOM 13200 C CA . LEU B 1 688 ? 30 15.938 -12.375 1 80.31 688 LEU B CA 1
ATOM 13201 C C . LEU B 1 688 ? 31.422 15.914 -11.828 1 80.31 688 LEU B C 1
ATOM 13203 O O . LEU B 1 688 ? 31.625 16.203 -10.648 1 80.31 688 LEU B O 1
ATOM 13207 N N . THR B 1 689 ? 32.344 15.617 -12.625 1 77.12 689 THR B N 1
ATOM 13208 C CA . THR B 1 689 ? 33.75 15.508 -12.266 1 77.12 689 THR B CA 1
ATOM 13209 C C . THR B 1 689 ? 33.938 14.539 -11.102 1 77.12 689 THR B C 1
ATOM 13211 O O . THR B 1 689 ? 34.625 14.852 -10.133 1 77.12 689 THR B O 1
ATOM 13214 N N . GLY B 1 690 ? 33.094 13.492 -11.094 1 73.44 690 GLY B N 1
ATOM 13215 C CA . GLY B 1 690 ? 33.219 12.438 -10.102 1 73.44 690 GLY B CA 1
ATOM 13216 C C . GLY B 1 690 ? 32.375 12.656 -8.867 1 73.44 690 GLY B C 1
ATOM 13217 O O . GLY B 1 690 ? 32.281 11.789 -7.996 1 73.44 690 GLY B O 1
ATOM 13218 N N . VAL B 1 691 ? 31.734 13.781 -8.781 1 75.81 691 VAL B N 1
ATOM 13219 C CA . VAL B 1 691 ? 30.906 14.086 -7.621 1 75.81 691 VAL B CA 1
ATOM 13220 C C . VAL B 1 691 ? 29.438 13.844 -7.965 1 75.81 691 VAL B C 1
ATOM 13222 O O . VAL B 1 691 ? 28.922 14.383 -8.953 1 75.81 691 VAL B O 1
ATOM 13225 N N . PRO B 1 692 ? 28.828 13.078 -7.176 1 81.06 692 PRO B N 1
ATOM 13226 C CA . PRO B 1 692 ? 27.406 12.836 -7.441 1 81.06 692 PRO B CA 1
ATOM 13227 C C . PRO B 1 692 ? 26.562 14.109 -7.344 1 81.06 692 PRO B C 1
ATOM 13229 O O . PRO B 1 692 ? 26.75 14.898 -6.414 1 81.06 692 PRO B O 1
ATOM 13232 N N . LEU B 1 693 ? 25.688 14.305 -8.203 1 76.12 693 LEU B N 1
ATOM 13233 C CA . LEU B 1 693 ? 24.875 15.516 -8.266 1 76.12 693 LEU B CA 1
ATOM 13234 C C . LEU B 1 693 ? 23.734 15.469 -7.254 1 76.12 693 LEU B C 1
ATOM 13236 O O . LEU B 1 693 ? 23.172 16.516 -6.898 1 76.12 693 LEU B O 1
ATOM 13240 N N . ASN B 1 694 ? 23.406 14.289 -6.832 1 74.19 694 ASN B N 1
ATOM 13241 C CA . ASN B 1 694 ? 22.281 14.156 -5.902 1 74.19 694 ASN B CA 1
ATOM 13242 C C . ASN B 1 694 ? 22.766 14.078 -4.457 1 74.19 694 ASN B C 1
ATOM 13244 O O . ASN B 1 694 ? 21.953 13.883 -3.543 1 74.19 694 ASN B O 1
ATOM 13248 N N . GLY B 1 695 ? 23.984 14.164 -4.215 1 70.94 695 GLY B N 1
ATOM 13249 C CA . GLY B 1 695 ? 24.531 14.203 -2.865 1 70.94 695 GLY B CA 1
ATOM 13250 C C . GLY B 1 695 ? 24.797 12.82 -2.291 1 70.94 695 GLY B C 1
ATOM 13251 O O . GLY B 1 695 ? 25.109 12.688 -1.104 1 70.94 695 GLY B O 1
ATOM 13252 N N . GLU B 1 696 ? 24.703 11.812 -3.088 1 76 696 GLU B N 1
ATOM 13253 C CA . GLU B 1 696 ? 24.984 10.469 -2.605 1 76 696 GLU B CA 1
ATOM 13254 C C . GLU B 1 696 ? 26.469 10.312 -2.24 1 76 696 GLU B C 1
ATOM 13256 O O . GLU B 1 696 ? 27.344 10.875 -2.904 1 76 696 GLU B O 1
ATOM 13261 N N . THR B 1 697 ? 26.734 9.586 -1.138 1 75.62 697 THR B N 1
ATOM 13262 C CA . THR B 1 697 ? 28.109 9.422 -0.681 1 75.62 697 THR B CA 1
ATOM 13263 C C . THR B 1 697 ? 28.656 8.062 -1.104 1 75.62 697 THR B C 1
ATOM 13265 O O . THR B 1 697 ? 29.844 7.797 -0.965 1 75.62 697 THR B O 1
ATOM 13268 N N . ARG B 1 698 ? 27.812 7.203 -1.551 1 82.94 698 ARG B N 1
ATOM 13269 C CA . ARG B 1 698 ? 28.203 5.891 -2.055 1 82.94 698 ARG B CA 1
ATOM 13270 C C . ARG B 1 698 ? 27.25 5.414 -3.145 1 82.94 698 ARG B C 1
ATOM 13272 O O . ARG B 1 698 ? 26.109 5.859 -3.211 1 82.94 698 ARG B O 1
ATOM 13279 N N . ASP B 1 699 ? 27.812 4.527 -3.939 1 88.56 699 ASP B N 1
ATOM 13280 C CA . ASP B 1 699 ? 26.953 3.914 -4.953 1 88.56 699 ASP B CA 1
ATOM 13281 C C . ASP B 1 699 ? 25.984 2.91 -4.324 1 88.56 699 ASP B C 1
ATOM 13283 O O . ASP B 1 699 ? 26.297 2.307 -3.295 1 88.56 699 ASP B O 1
ATOM 13287 N N . SER B 1 700 ? 24.859 2.797 -4.973 1 91.94 700 SER B N 1
ATOM 13288 C CA . SER B 1 700 ? 23.906 1.763 -4.566 1 91.94 700 SER B CA 1
ATOM 13289 C C . SER B 1 700 ? 24.375 0.382 -5.02 1 91.94 700 SER B C 1
ATOM 13291 O O . SER B 1 700 ? 25.031 0.248 -6.051 1 91.94 700 SER B O 1
ATOM 13293 N N . GLU B 1 701 ? 24.094 -0.588 -4.254 1 91.94 701 GLU B N 1
ATOM 13294 C CA . GLU B 1 701 ? 24.422 -1.967 -4.602 1 91.94 701 GLU B CA 1
ATOM 13295 C C . GLU B 1 701 ? 23.156 -2.805 -4.797 1 91.94 701 GLU B C 1
ATOM 13297 O O . GLU B 1 701 ? 22.188 -2.641 -4.066 1 91.94 701 GLU B O 1
ATOM 13302 N N . VAL B 1 702 ? 23.234 -3.672 -5.789 1 92.62 702 VAL B N 1
ATOM 13303 C CA . VAL B 1 702 ? 22.172 -4.637 -5.977 1 92.62 702 VAL B CA 1
ATOM 13304 C C . VAL B 1 702 ? 22.281 -5.754 -4.941 1 92.62 702 VAL B C 1
ATOM 13306 O O . VAL B 1 702 ? 23.359 -6.32 -4.754 1 92.62 702 VAL B O 1
ATOM 13309 N N . VAL B 1 703 ? 21.156 -6.066 -4.293 1 90 703 VAL B N 1
ATOM 13310 C CA . VAL B 1 703 ? 21.156 -6.953 -3.139 1 90 703 VAL B CA 1
ATOM 13311 C C . VAL B 1 703 ? 20.766 -8.367 -3.572 1 90 703 VAL B C 1
ATOM 13313 O O . VAL B 1 703 ? 21.203 -9.352 -2.982 1 90 703 VAL B O 1
ATOM 13316 N N . ASN B 1 704 ? 19.906 -8.57 -4.57 1 87.12 704 ASN B N 1
ATOM 13317 C CA . ASN B 1 704 ? 19.438 -9.891 -4.961 1 87.12 704 ASN B CA 1
ATOM 13318 C C . ASN B 1 704 ? 20.484 -10.633 -5.801 1 87.12 704 ASN B C 1
ATOM 13320 O O . ASN B 1 704 ? 21.156 -10.023 -6.629 1 87.12 704 ASN B O 1
ATOM 13324 N N . GLU B 1 705 ? 20.547 -11.914 -5.562 1 82.31 705 GLU B N 1
ATOM 13325 C CA . GLU B 1 705 ? 21.516 -12.75 -6.262 1 82.31 705 GLU B CA 1
ATOM 13326 C C . GLU B 1 705 ? 21.016 -13.125 -7.656 1 82.31 705 GLU B C 1
ATOM 13328 O O . GLU B 1 705 ? 21.812 -13.336 -8.57 1 82.31 705 GLU B O 1
ATOM 13333 N N . LYS B 1 706 ? 19.766 -13.32 -7.758 1 86.31 706 LYS B N 1
ATOM 13334 C CA . LYS B 1 706 ? 19.125 -13.68 -9.023 1 86.31 706 LYS B CA 1
ATOM 13335 C C . LYS B 1 706 ? 18.094 -12.641 -9.438 1 86.31 706 LYS B C 1
ATOM 13337 O O . LYS B 1 706 ? 17.547 -11.938 -8.586 1 86.31 706 LYS B O 1
ATOM 13342 N N . ASP B 1 707 ? 17.906 -12.617 -10.75 1 90.31 707 ASP B N 1
ATOM 13343 C CA . ASP B 1 707 ? 16.906 -11.688 -11.258 1 90.31 707 ASP B CA 1
ATOM 13344 C C . ASP B 1 707 ? 15.508 -12.047 -10.75 1 90.31 707 ASP B C 1
ATOM 13346 O O . ASP B 1 707 ? 15.164 -13.227 -10.648 1 90.31 707 ASP B O 1
ATOM 13350 N N . LEU B 1 708 ? 14.805 -11.094 -10.398 1 93.44 708 LEU B N 1
ATOM 13351 C CA . LEU B 1 708 ? 13.383 -11.266 -10.117 1 93.44 708 LEU B CA 1
ATOM 13352 C C . LEU B 1 708 ? 12.547 -10.883 -11.336 1 93.44 708 LEU B C 1
ATOM 13354 O O . LEU B 1 708 ? 12.523 -9.719 -11.734 1 93.44 708 LEU B O 1
ATOM 13358 N N . LEU B 1 709 ? 11.891 -11.828 -11.898 1 94.94 709 LEU B N 1
ATOM 13359 C CA . LEU B 1 709 ? 11.117 -11.594 -13.109 1 94.94 709 LEU B CA 1
ATOM 13360 C C . LEU B 1 709 ? 9.695 -11.164 -12.773 1 94.94 709 LEU B C 1
ATOM 13362 O O . LEU B 1 709 ? 9.094 -11.672 -11.82 1 94.94 709 LEU B O 1
ATOM 13366 N N . VAL B 1 710 ? 9.219 -10.203 -13.453 1 94.25 710 VAL B N 1
ATOM 13367 C CA . VAL B 1 710 ? 7.832 -9.758 -13.336 1 94.25 710 VAL B CA 1
ATOM 13368 C C . VAL B 1 710 ? 7.164 -9.773 -14.703 1 94.25 710 VAL B C 1
ATOM 13370 O O . VAL B 1 710 ? 7.824 -10.016 -15.719 1 94.25 710 VAL B O 1
ATOM 13373 N N . GLU B 1 711 ? 5.898 -9.586 -14.766 1 92.06 711 GLU B N 1
ATOM 13374 C CA . GLU B 1 711 ? 5.098 -9.711 -15.977 1 92.06 711 GLU B CA 1
ATOM 13375 C C . GLU B 1 711 ? 5.641 -8.82 -17.094 1 92.06 711 GLU B C 1
ATOM 13377 O O . GLU B 1 711 ? 5.652 -9.219 -18.266 1 92.06 711 GLU B O 1
ATOM 13382 N N . ASN B 1 712 ? 6.066 -7.613 -16.75 1 92.38 712 ASN B N 1
ATOM 13383 C CA . ASN B 1 712 ? 6.461 -6.664 -17.781 1 92.38 712 ASN B CA 1
ATOM 13384 C C . ASN B 1 712 ? 7.941 -6.309 -17.688 1 92.38 712 ASN B C 1
ATOM 13386 O O . ASN B 1 712 ? 8.367 -5.266 -18.188 1 92.38 712 ASN B O 1
ATOM 13390 N N . GLY B 1 713 ? 8.742 -7.168 -17 1 93.19 713 GLY B N 1
ATOM 13391 C CA . GLY B 1 713 ? 10.164 -6.898 -16.922 1 93.19 713 GLY B CA 1
ATOM 13392 C C . GLY B 1 713 ? 10.844 -7.594 -15.758 1 93.19 713 GLY B C 1
ATOM 13393 O O . GLY B 1 713 ? 10.648 -8.789 -15.547 1 93.19 713 GLY B O 1
ATOM 13394 N N . SER B 1 714 ? 11.734 -6.781 -15.109 1 94.81 714 SER B N 1
ATOM 13395 C CA . SER B 1 714 ? 12.492 -7.359 -14 1 94.81 714 SER B CA 1
ATOM 13396 C C . SER B 1 714 ? 12.578 -6.391 -12.828 1 94.81 714 SER B C 1
ATOM 13398 O O . SER B 1 714 ? 12.312 -5.199 -12.977 1 94.81 714 SER B O 1
ATOM 13400 N N . ILE B 1 715 ? 12.82 -6.926 -11.656 1 95.94 715 ILE B N 1
ATOM 13401 C CA . ILE B 1 715 ? 13.062 -6.16 -10.438 1 95.94 715 ILE B CA 1
ATOM 13402 C C . ILE B 1 715 ? 14.492 -6.391 -9.953 1 95.94 715 ILE B C 1
ATOM 13404 O O . ILE B 1 715 ? 14.953 -7.535 -9.883 1 95.94 715 ILE B O 1
ATOM 13408 N N . GLU B 1 716 ? 15.227 -5.375 -9.703 1 96 716 GLU B N 1
ATOM 13409 C CA . GLU B 1 716 ? 16.5 -5.418 -8.992 1 96 716 GLU B CA 1
ATOM 13410 C C . GLU B 1 716 ? 16.406 -4.691 -7.652 1 96 716 GLU B C 1
ATOM 13412 O O . GLU B 1 716 ? 16.078 -3.504 -7.605 1 96 716 GLU B O 1
ATOM 13417 N N . ILE B 1 717 ? 16.656 -5.363 -6.574 1 96.38 717 ILE B N 1
ATOM 13418 C CA . ILE B 1 717 ? 16.594 -4.789 -5.238 1 96.38 717 ILE B CA 1
ATOM 13419 C C . ILE B 1 717 ? 17.875 -4.031 -4.926 1 96.38 717 ILE B C 1
ATOM 13421 O O . ILE B 1 717 ? 18.969 -4.562 -5.109 1 96.38 717 ILE B O 1
ATOM 13425 N N . ILE B 1 718 ? 17.734 -2.771 -4.461 1 96.19 718 ILE B N 1
ATOM 13426 C CA . ILE B 1 718 ? 18.922 -1.967 -4.199 1 96.19 718 ILE B CA 1
ATOM 13427 C C . ILE B 1 718 ? 18.922 -1.507 -2.742 1 96.19 718 ILE B C 1
ATOM 13429 O O . ILE B 1 718 ? 17.875 -1.455 -2.102 1 96.19 718 ILE B O 1
ATOM 13433 N N . ASP B 1 719 ? 20.078 -1.1 -2.188 1 94.56 719 ASP B N 1
ATOM 13434 C CA . ASP B 1 719 ? 20.203 -0.826 -0.759 1 94.56 719 ASP B CA 1
ATOM 13435 C C . ASP B 1 719 ? 20.266 0.676 -0.491 1 94.56 719 ASP B C 1
ATOM 13437 O O . ASP B 1 719 ? 20.656 1.102 0.602 1 94.56 719 ASP B O 1
ATOM 13441 N N . GLN B 1 720 ? 19.953 1.438 -1.478 1 93.5 720 GLN B N 1
ATOM 13442 C CA . GLN B 1 720 ? 19.922 2.891 -1.332 1 93.5 720 GLN B CA 1
ATOM 13443 C C . GLN B 1 720 ? 18.922 3.52 -2.295 1 93.5 720 GLN B C 1
ATOM 13445 O O . GLN B 1 720 ? 18.797 3.082 -3.439 1 93.5 720 GLN B O 1
ATOM 13450 N N . VAL B 1 721 ? 18.188 4.531 -1.783 1 95.12 721 VAL B N 1
ATOM 13451 C CA . VAL B 1 721 ? 17.266 5.258 -2.662 1 95.12 721 VAL B CA 1
ATOM 13452 C C . VAL B 1 721 ? 18.062 6.227 -3.537 1 95.12 721 VAL B C 1
ATOM 13454 O O . VAL B 1 721 ? 18.953 6.938 -3.045 1 95.12 721 VAL B O 1
ATOM 13457 N N . GLU B 1 722 ? 17.812 6.211 -4.828 1 94.62 722 GLU B N 1
ATOM 13458 C CA . GLU B 1 722 ? 18.438 7.145 -5.762 1 94.62 722 GLU B CA 1
ATOM 13459 C C . GLU B 1 722 ? 17.562 8.383 -5.969 1 94.62 722 GLU B C 1
ATOM 13461 O O . GLU B 1 722 ? 16.469 8.289 -6.52 1 94.62 722 GLU B O 1
ATOM 13466 N N . LEU B 1 723 ? 18.062 9.508 -5.559 1 93.12 723 LEU B N 1
ATOM 13467 C CA . LEU B 1 723 ? 17.312 10.75 -5.742 1 93.12 723 LEU B CA 1
ATOM 13468 C C . LEU B 1 723 ? 17.641 11.391 -7.086 1 93.12 723 LEU B C 1
ATOM 13470 O O . LEU B 1 723 ? 18.812 11.508 -7.453 1 93.12 723 LEU B O 1
ATOM 13474 N N . PRO B 1 724 ? 16.578 11.758 -7.816 1 93.69 724 PRO B N 1
ATOM 13475 C CA . PRO B 1 724 ? 16.844 12.461 -9.07 1 93.69 724 PRO B CA 1
ATOM 13476 C C . PRO B 1 724 ? 17.406 13.867 -8.852 1 93.69 724 PRO B C 1
ATOM 13478 O O . PRO B 1 724 ? 17.125 14.492 -7.82 1 93.69 724 PRO B O 1
ATOM 13481 N N . THR B 1 725 ? 18.062 14.367 -9.805 1 88 725 THR B N 1
ATOM 13482 C CA . THR B 1 725 ? 18.688 15.68 -9.703 1 88 725 THR B CA 1
ATOM 13483 C C . THR B 1 725 ? 17.641 16.797 -9.75 1 88 725 THR B C 1
ATOM 13485 O O . THR B 1 725 ? 17.891 17.906 -9.266 1 88 725 THR B O 1
ATOM 13488 N N . ASP B 1 726 ? 16.5 16.484 -10.242 1 88 726 ASP B N 1
ATOM 13489 C CA . ASP B 1 726 ? 15.469 17.516 -10.414 1 88 726 ASP B CA 1
ATOM 13490 C C . ASP B 1 726 ? 14.656 17.688 -9.133 1 88 726 ASP B C 1
ATOM 13492 O O . ASP B 1 726 ? 13.891 18.641 -9 1 88 726 ASP B O 1
ATOM 13496 N N . VAL B 1 727 ? 14.789 16.781 -8.25 1 91.5 727 VAL B N 1
ATOM 13497 C CA . VAL B 1 727 ? 14.141 16.938 -6.953 1 91.5 727 VAL B CA 1
ATOM 13498 C C . VAL B 1 727 ? 15.086 17.656 -5.984 1 91.5 727 VAL B C 1
ATOM 13500 O O . VAL B 1 727 ? 15.992 17.031 -5.426 1 91.5 727 VAL B O 1
ATOM 13503 N N . GLU B 1 728 ? 14.844 18.891 -5.781 1 88.81 728 GLU B N 1
ATOM 13504 C CA . GLU B 1 728 ? 15.664 19.703 -4.883 1 88.81 728 GLU B CA 1
ATOM 13505 C C . GLU B 1 728 ? 15.133 19.656 -3.455 1 88.81 728 GLU B C 1
ATOM 13507 O O . GLU B 1 728 ? 14.016 20.109 -3.184 1 88.81 728 GLU B O 1
ATOM 13512 N N . ILE B 1 729 ? 15.922 19.094 -2.584 1 90.81 729 ILE B N 1
ATOM 13513 C CA . ILE B 1 729 ? 15.586 19.062 -1.165 1 90.81 729 ILE B CA 1
ATOM 13514 C C . ILE B 1 729 ? 16.188 20.266 -0.464 1 90.81 729 ILE B C 1
ATOM 13516 O O . ILE B 1 729 ? 17.406 20.359 -0.305 1 90.81 729 ILE B O 1
ATOM 13520 N N . THR B 1 730 ? 15.336 21.188 -0.014 1 89.44 730 THR B N 1
ATOM 13521 C CA . THR B 1 730 ? 15.797 22.391 0.695 1 89.44 730 THR B CA 1
ATOM 13522 C C . THR B 1 730 ? 15.656 22.203 2.203 1 89.44 730 THR B C 1
ATOM 13524 O O . THR B 1 730 ? 14.984 21.281 2.662 1 89.44 730 THR B O 1
ATOM 13527 N N . VAL B 1 731 ? 16.297 23.078 2.883 1 91.25 731 VAL B N 1
ATOM 13528 C CA . VAL B 1 731 ? 16.203 23.062 4.34 1 91.25 731 VAL B CA 1
ATOM 13529 C C . VAL B 1 731 ? 14.75 23.312 4.762 1 91.25 731 VAL B C 1
ATOM 13531 O O . VAL B 1 731 ? 14.266 22.688 5.715 1 91.25 731 VAL B O 1
ATOM 13534 N N . LYS B 1 732 ? 14.117 24.188 4.082 1 89.81 732 LYS B N 1
ATOM 13535 C CA . LYS B 1 732 ? 12.719 24.469 4.379 1 89.81 732 LYS B CA 1
ATOM 13536 C C . LYS B 1 732 ? 11.859 23.219 4.227 1 89.81 732 LYS B C 1
ATOM 13538 O O . LYS B 1 732 ? 11 22.938 5.066 1 89.81 732 LYS B O 1
ATOM 13543 N N . LYS B 1 733 ? 12.086 22.469 3.152 1 90.94 733 LYS B N 1
ATOM 13544 C CA . LYS B 1 733 ? 11.344 21.234 2.916 1 90.94 733 LYS B CA 1
ATOM 13545 C C . LYS B 1 733 ? 11.602 20.219 4.023 1 90.94 733 LYS B C 1
ATOM 13547 O O . LYS B 1 733 ? 10.688 19.5 4.438 1 90.94 733 LYS B O 1
ATOM 13552 N N . LEU B 1 734 ? 12.781 20.188 4.457 1 93.75 734 LEU B N 1
ATOM 13553 C CA . LEU B 1 734 ? 13.141 19.266 5.531 1 93.75 734 LEU B CA 1
ATOM 13554 C C . LEU B 1 734 ? 12.453 19.672 6.836 1 93.75 734 LEU B C 1
ATOM 13556 O O . LEU B 1 734 ? 12.047 18.797 7.617 1 93.75 734 LEU B O 1
ATOM 13560 N N . ILE B 1 735 ? 12.352 20.969 7.098 1 93.44 735 ILE B N 1
ATOM 13561 C CA . ILE B 1 735 ? 11.688 21.438 8.305 1 93.44 735 ILE B CA 1
ATOM 13562 C C . ILE B 1 735 ? 10.211 21.031 8.273 1 93.44 735 ILE B C 1
ATOM 13564 O O . ILE B 1 735 ? 9.648 20.641 9.297 1 93.44 735 ILE B O 1
ATOM 13568 N N . LEU B 1 736 ? 9.648 21.109 7.113 1 88.25 736 LEU B N 1
ATOM 13569 C CA . LEU B 1 736 ? 8.266 20.688 6.961 1 88.25 736 LEU B CA 1
ATOM 13570 C C . LEU B 1 736 ? 8.117 19.203 7.219 1 88.25 736 LEU B C 1
ATOM 13572 O O . LEU B 1 736 ? 7.137 18.766 7.828 1 88.25 736 LEU B O 1
ATOM 13576 N N . GLY B 1 737 ? 9.07 18.484 6.754 1 88.81 737 GLY B N 1
ATOM 13577 C CA . GLY B 1 737 ? 9.062 17.062 7.023 1 88.81 737 GLY B CA 1
ATOM 13578 C C . GLY B 1 737 ? 9.195 16.734 8.5 1 88.81 737 GLY B C 1
ATOM 13579 O O . GLY B 1 737 ? 8.648 15.734 8.969 1 88.81 737 GLY B O 1
ATOM 13580 N N . ALA B 1 738 ? 9.875 17.547 9.203 1 89.5 738 ALA B N 1
ATOM 13581 C CA . ALA B 1 738 ? 10.102 17.359 10.633 1 89.5 738 ALA B CA 1
ATOM 13582 C C . ALA B 1 738 ? 8.898 17.812 11.453 1 89.5 738 ALA B C 1
ATOM 13584 O O . ALA B 1 738 ? 8.898 17.719 12.68 1 89.5 738 ALA B O 1
ATOM 13585 N N . LYS B 1 739 ? 7.855 18.281 10.859 1 82.62 739 LYS B N 1
ATOM 13586 C CA . LYS B 1 739 ? 6.703 18.859 11.555 1 82.62 739 LYS B CA 1
ATOM 13587 C C . LYS B 1 739 ? 7.133 19.906 12.562 1 82.62 739 LYS B C 1
ATOM 13589 O O . LYS B 1 739 ? 6.719 19.875 13.719 1 82.62 739 LYS B O 1
ATOM 13594 N N . ALA B 1 740 ? 8.062 20.766 12.07 1 90.56 740 ALA B N 1
ATOM 13595 C CA . ALA B 1 740 ? 8.617 21.812 12.914 1 90.56 740 ALA B CA 1
ATOM 13596 C C . ALA B 1 740 ? 8.211 23.203 12.398 1 90.56 740 ALA B C 1
ATOM 13598 O O . ALA B 1 740 ? 9.062 24.062 12.18 1 90.56 740 ALA B O 1
ATOM 13599 N N . SER B 1 741 ? 6.953 23.453 12.391 1 87.69 741 SER B N 1
ATOM 13600 C CA . SER B 1 741 ? 6.43 24.719 11.883 1 87.69 741 SER B CA 1
ATOM 13601 C C . SER B 1 741 ? 6.785 25.875 12.812 1 87.69 741 SER B C 1
ATOM 13603 O O . SER B 1 741 ? 6.996 27 12.359 1 87.69 741 SER B O 1
ATOM 13605 N N . THR B 1 742 ? 6.855 25.578 14.07 1 91.56 742 THR B N 1
ATOM 13606 C CA . THR B 1 742 ? 7.199 26.609 15.039 1 91.56 742 THR B CA 1
ATOM 13607 C C . THR B 1 742 ? 8.609 27.141 14.773 1 91.56 742 THR B C 1
ATOM 13609 O O . THR B 1 742 ? 8.82 28.359 14.758 1 91.56 742 THR B O 1
ATOM 13612 N N . MET B 1 743 ? 9.484 26.234 14.586 1 93.75 743 MET B N 1
ATOM 13613 C CA . MET B 1 743 ? 10.852 26.656 14.32 1 93.75 743 MET B CA 1
ATOM 13614 C C . MET B 1 743 ? 10.93 27.5 13.047 1 93.75 743 MET B C 1
ATOM 13616 O O . MET B 1 743 ? 11.664 28.484 12.992 1 93.75 743 MET B O 1
ATOM 13620 N N . LEU B 1 744 ? 10.242 27.109 12.047 1 91.81 744 LEU B N 1
ATOM 13621 C CA . LEU B 1 744 ? 10.227 27.859 10.797 1 91.81 744 LEU B CA 1
ATOM 13622 C C . LEU B 1 744 ? 9.711 29.281 11.008 1 91.81 744 LEU B C 1
ATOM 13624 O O . LEU B 1 744 ? 10.289 30.234 10.492 1 91.81 744 LEU B O 1
ATOM 13628 N N . GLU B 1 745 ? 8.703 29.391 11.773 1 89.88 745 GLU B N 1
ATOM 13629 C CA . GLU B 1 745 ? 8.133 30.688 12.07 1 89.88 745 GLU B CA 1
ATOM 13630 C C . GLU B 1 745 ? 9.102 31.547 12.875 1 89.88 745 GLU B C 1
ATOM 13632 O O . GLU B 1 745 ? 9.211 32.75 12.648 1 89.88 745 GLU B O 1
ATOM 13637 N N . LEU B 1 746 ? 9.719 30.953 13.828 1 93.56 746 LEU B N 1
ATOM 13638 C CA . LEU B 1 746 ? 10.656 31.688 14.664 1 93.56 746 LEU B CA 1
ATOM 13639 C C . LEU B 1 746 ? 11.836 32.188 13.844 1 93.56 746 LEU B C 1
ATOM 13641 O O . LEU B 1 746 ? 12.32 33.312 14.07 1 93.56 746 LEU B O 1
ATOM 13645 N N . ILE B 1 747 ? 12.289 31.406 12.906 1 93.38 747 ILE B N 1
ATOM 13646 C CA . ILE B 1 747 ? 13.391 31.812 12.039 1 93.38 747 ILE B CA 1
ATOM 13647 C C . ILE B 1 747 ? 12.961 33 11.195 1 93.38 747 ILE B C 1
ATOM 13649 O O . ILE B 1 747 ? 13.711 33.969 11.047 1 93.38 747 ILE B O 1
ATOM 13653 N N . GLU B 1 748 ? 11.797 33 10.719 1 87.94 748 GLU B N 1
ATOM 13654 C CA . GLU B 1 748 ? 11.297 34.062 9.875 1 87.94 748 GLU B CA 1
ATOM 13655 C C . GLU B 1 748 ? 11.039 35.344 10.688 1 87.94 748 GLU B C 1
ATOM 13657 O O . GLU B 1 748 ? 11.336 36.438 10.234 1 87.94 748 GLU B O 1
ATOM 13662 N N . THR B 1 749 ? 10.5 35.156 11.883 1 88.38 749 THR B N 1
ATOM 13663 C CA . THR B 1 749 ? 10.188 36.281 12.742 1 88.38 749 THR B CA 1
ATOM 13664 C C . THR B 1 749 ? 11.461 36.969 13.242 1 88.38 749 THR B C 1
ATOM 13666 O O . THR B 1 749 ? 11.484 38.188 13.477 1 88.38 749 THR B O 1
ATOM 13669 N N . SER B 1 750 ? 12.562 36.219 13.352 1 91.69 750 SER B N 1
ATOM 13670 C CA . SER B 1 750 ? 13.828 36.75 13.836 1 91.69 750 SER B CA 1
ATOM 13671 C C . SER B 1 750 ? 14.656 37.312 12.688 1 91.69 750 SER B C 1
ATOM 13673 O O . SER B 1 750 ? 15.836 37.625 12.859 1 91.69 750 SER B O 1
ATOM 13675 N N . ASN B 1 751 ? 14.141 37.438 11.484 1 87.75 751 ASN B N 1
ATOM 13676 C CA . ASN B 1 751 ? 14.789 37.938 10.297 1 87.75 751 ASN B CA 1
ATOM 13677 C C . ASN B 1 751 ? 16.016 37.125 9.922 1 87.75 751 ASN B C 1
ATOM 13679 O O . ASN B 1 751 ? 17.062 37.688 9.586 1 87.75 751 ASN B O 1
ATOM 13683 N N . LEU B 1 752 ? 15.953 35.844 10.164 1 89.88 752 LEU B N 1
ATOM 13684 C CA . LEU B 1 752 ? 17.031 34.938 9.805 1 89.88 752 LEU B CA 1
ATOM 13685 C C . LEU B 1 752 ? 16.625 34.031 8.656 1 89.88 752 LEU B C 1
ATOM 13687 O O . LEU B 1 752 ? 17.094 32.906 8.547 1 89.88 752 LEU B O 1
ATOM 13691 N N . SER B 1 753 ? 15.727 34.406 7.805 1 88.38 753 SER B N 1
ATOM 13692 C CA . SER B 1 753 ? 15.203 33.594 6.707 1 88.38 753 SER B CA 1
ATOM 13693 C C . SER B 1 753 ? 16.297 33.25 5.707 1 88.38 753 SER B C 1
ATOM 13695 O O . SER B 1 753 ? 16.156 32.312 4.918 1 88.38 753 SER B O 1
ATOM 13697 N N . TRP B 1 754 ? 17.453 33.938 5.754 1 83.25 754 TRP B N 1
ATOM 13698 C CA . TRP B 1 754 ? 18.547 33.719 4.832 1 83.25 754 TRP B CA 1
ATOM 13699 C C . TRP B 1 754 ? 19.203 32.375 5.102 1 83.25 754 TRP B C 1
ATOM 13701 O O . TRP B 1 754 ? 19.859 31.797 4.227 1 83.25 754 TRP B O 1
ATOM 13711 N N . VAL B 1 755 ? 18.984 31.828 6.273 1 86.88 755 VAL B N 1
ATOM 13712 C CA . VAL B 1 755 ? 19.562 30.531 6.609 1 86.88 755 VAL B CA 1
ATOM 13713 C C . VAL B 1 755 ? 18.828 29.422 5.863 1 86.88 755 VAL B C 1
ATOM 13715 O O . VAL B 1 755 ? 19.391 28.344 5.629 1 86.88 755 VAL B O 1
ATOM 13718 N N . LEU B 1 756 ? 17.484 29.734 5.477 1 84.31 756 LEU B N 1
ATOM 13719 C CA . LEU B 1 756 ? 16.656 28.734 4.82 1 84.31 756 LEU B CA 1
ATOM 13720 C C . LEU B 1 756 ? 16.969 28.656 3.328 1 84.31 756 LEU B C 1
ATOM 13722 O O . LEU B 1 756 ? 16.688 27.641 2.68 1 84.31 756 LEU B O 1
ATOM 13726 N N . ASN B 1 757 ? 17.125 29.969 2.701 1 66.69 757 ASN B N 1
ATOM 13727 C CA . ASN B 1 757 ? 17.312 30.094 1.259 1 66.69 757 ASN B CA 1
ATOM 13728 C C . ASN B 1 757 ? 18.75 29.828 0.852 1 66.69 757 ASN B C 1
ATOM 13730 O O . ASN B 1 757 ? 19.688 30.328 1.48 1 66.69 757 ASN B O 1
ATOM 13734 N N . SER B 1 758 ? 18.859 28.703 0.393 1 52.75 758 SER B N 1
ATOM 13735 C CA . SER B 1 758 ? 20.188 28.469 -0.177 1 52.75 758 SER B CA 1
ATOM 13736 C C . SER B 1 758 ? 20.5 29.484 -1.27 1 52.75 758 SER B C 1
ATOM 13738 O O . SER B 1 758 ? 21.5 29.344 -1.982 1 52.75 758 SER B O 1
ATOM 13740 N N . ASP B 1 759 ? 19.547 30.344 -1.64 1 43.69 759 ASP B N 1
ATOM 13741 C CA . ASP B 1 759 ? 20 31.188 -2.746 1 43.69 759 ASP B CA 1
ATOM 13742 C C . ASP B 1 759 ? 21.141 32.094 -2.312 1 43.69 759 ASP B C 1
ATOM 13744 O O . ASP B 1 759 ? 21.031 32.812 -1.306 1 43.69 759 ASP B O 1
ATOM 13748 N N . LEU B 1 760 ? 22.219 31.75 -2.543 1 40.22 760 LEU B N 1
ATOM 13749 C CA . LEU B 1 760 ? 23.438 32.531 -2.416 1 40.22 760 LEU B CA 1
ATOM 13750 C C . LEU B 1 760 ? 23.203 33.969 -2.881 1 40.22 760 LEU B C 1
ATOM 13752 O O . LEU B 1 760 ? 23.25 34.25 -4.082 1 40.22 760 LEU B O 1
ATOM 13756 N N . LYS B 1 761 ? 22.234 34.781 -2.506 1 34.34 761 LYS B N 1
ATOM 13757 C CA . LYS B 1 761 ? 22.609 36.125 -2.867 1 34.34 761 LYS B CA 1
ATOM 13758 C C . LYS B 1 761 ? 24.047 36.438 -2.455 1 34.34 761 LYS B C 1
ATOM 13760 O O . LYS B 1 761 ? 24.578 35.781 -1.554 1 34.34 761 LYS B O 1
ATOM 13765 N N . ASP B 1 762 ? 24.703 37.375 -3.139 1 32.25 762 ASP B N 1
ATOM 13766 C CA . ASP B 1 762 ? 25.969 38.031 -2.838 1 32.25 762 ASP B CA 1
ATOM 13767 C C . ASP B 1 762 ? 26.047 38.438 -1.364 1 32.25 762 ASP B C 1
ATOM 13769 O O . ASP B 1 762 ? 25.125 39.031 -0.832 1 32.25 762 ASP B O 1
ATOM 13773 N N . GLY B 1 763 ? 26.5 37.781 -0.538 1 31.38 763 GLY B N 1
ATOM 13774 C CA . GLY B 1 763 ? 26.938 38.125 0.811 1 31.38 763 GLY B CA 1
ATOM 13775 C C . GLY B 1 763 ? 27.25 39.594 0.991 1 31.38 763 GLY B C 1
ATOM 13776 O O . GLY B 1 763 ? 28.016 39.969 1.889 1 31.38 763 GLY B O 1
ATOM 13777 N N . ARG B 1 764 ? 27.047 40.469 0.057 1 29.23 764 ARG B N 1
ATOM 13778 C CA . ARG B 1 764 ? 27.469 41.719 0.65 1 29.23 764 ARG B CA 1
ATOM 13779 C C . ARG B 1 764 ? 26.516 42.156 1.767 1 29.23 764 ARG B C 1
ATOM 13781 O O . ARG B 1 764 ? 25.328 42.406 1.525 1 29.23 764 ARG B O 1
ATOM 13788 N N . PHE B 1 765 ? 26.688 41.562 2.994 1 28.17 765 PHE B N 1
ATOM 13789 C CA . PHE B 1 765 ? 26.203 42.344 4.137 1 28.17 765 PHE B CA 1
ATOM 13790 C C . PHE B 1 765 ? 26.359 43.812 3.885 1 28.17 765 PHE B C 1
ATOM 13792 O O . PHE B 1 765 ? 27.453 44.312 3.613 1 28.17 765 PHE B O 1
ATOM 13799 N N . GLU B 1 766 ? 25.547 44.406 3.254 1 27.34 766 GLU B N 1
ATOM 13800 C CA . GLU B 1 766 ? 25.641 45.844 3.334 1 27.34 766 GLU B CA 1
ATOM 13801 C C . GLU B 1 766 ? 25.812 46.312 4.777 1 27.34 766 GLU B C 1
ATOM 13803 O O . GLU B 1 766 ? 24.938 46.094 5.617 1 27.34 766 GLU B O 1
ATOM 13808 N N . ASN B 1 767 ? 27.078 46.344 5.293 1 26.48 767 ASN B N 1
ATOM 13809 C CA . ASN B 1 767 ? 27.5 47.156 6.422 1 26.48 767 ASN B CA 1
ATOM 13810 C C . ASN B 1 767 ? 26.859 48.562 6.383 1 26.48 767 ASN B C 1
ATOM 13812 O O . ASN B 1 767 ? 27.094 49.312 5.445 1 26.48 767 ASN B O 1
ATOM 13816 N N . SER B 1 768 ? 25.703 48.781 6.684 1 27.38 768 SER B N 1
ATOM 13817 C CA . SER B 1 768 ? 25.516 50.156 7.055 1 27.38 768 SER B CA 1
ATOM 13818 C C . SER B 1 768 ? 26.625 50.625 8 1 27.38 768 SER B C 1
ATOM 13820 O O . SER B 1 768 ? 26.859 50 9.031 1 27.38 768 SER B O 1
ATOM 13822 N N . THR B 1 769 ? 27.672 51.375 7.473 1 27.17 769 THR B N 1
ATOM 13823 C CA . THR B 1 769 ? 28.781 52.156 7.98 1 27.17 769 THR B CA 1
ATOM 13824 C C . THR B 1 769 ? 28.312 53.062 9.117 1 27.17 769 THR B C 1
ATOM 13826 O O . THR B 1 769 ? 27.766 54.156 8.867 1 27.17 769 THR B O 1
ATOM 13829 N N . HIS B 1 770 ? 27.531 52.969 10.125 1 25.89 770 HIS B N 1
ATOM 13830 C CA . HIS B 1 770 ? 27.953 53.938 11.109 1 25.89 770 HIS B CA 1
ATOM 13831 C C . HIS B 1 770 ? 29.453 53.844 11.406 1 25.89 770 HIS B C 1
ATOM 13833 O O . HIS B 1 770 ? 30.031 52.75 11.227 1 25.89 770 HIS B O 1
ATOM 13839 N N . ASP B 1 771 ? 30.234 55 11.883 1 25.41 771 ASP B N 1
ATOM 13840 C CA . ASP B 1 771 ? 31.609 55.5 11.914 1 25.41 771 ASP B CA 1
ATOM 13841 C C . ASP B 1 771 ? 32.562 54.438 12.445 1 25.41 771 ASP B C 1
ATOM 13843 O O . ASP B 1 771 ? 33.594 54.125 11.82 1 25.41 771 ASP B O 1
ATOM 13847 N N . ASN B 1 772 ? 33 54.594 13.82 1 24.81 772 ASN B N 1
ATOM 13848 C CA . ASN B 1 772 ? 34.375 54.531 14.281 1 24.81 772 ASN B CA 1
ATOM 13849 C C . ASN B 1 772 ? 35 53.188 14.031 1 24.81 772 ASN B C 1
ATOM 13851 O O . ASN B 1 772 ? 36.062 53.094 13.43 1 24.81 772 ASN B O 1
ATOM 13855 N N . SER B 1 773 ? 35.375 52.406 15.242 1 25.97 773 SER B N 1
ATOM 13856 C CA . SER B 1 773 ? 36.625 51.781 15.531 1 25.97 773 SER B CA 1
ATOM 13857 C C . SER B 1 773 ? 36.875 50.594 14.602 1 25.97 773 SER B C 1
ATOM 13859 O O . SER B 1 773 ? 37.062 50.781 13.391 1 25.97 773 SER B O 1
ATOM 13861 N N . ARG B 1 774 ? 37.375 49.344 15.258 1 27.95 774 ARG B N 1
ATOM 13862 C CA . ARG B 1 774 ? 38.25 48.25 14.891 1 27.95 774 ARG B CA 1
ATOM 13863 C C . ARG B 1 774 ? 37.656 47.438 13.742 1 27.95 774 ARG B C 1
ATOM 13865 O O . ARG B 1 774 ? 36.438 47.219 13.68 1 27.95 774 ARG B O 1
ATOM 13872 N N . ASN B 1 775 ? 38.375 47.406 12.625 1 27.38 775 ASN B N 1
ATOM 13873 C CA . ASN B 1 775 ? 38.375 46.688 11.344 1 27.38 775 ASN B CA 1
ATOM 13874 C C . ASN B 1 775 ? 37.969 45.25 11.516 1 27.38 775 ASN B C 1
ATOM 13876 O O . ASN B 1 775 ? 38.781 44.406 11.914 1 27.38 775 ASN B O 1
ATOM 13880 N N . TYR B 1 776 ? 37 44.969 12.219 1 26.38 776 TYR B N 1
ATOM 13881 C CA . TYR B 1 776 ? 36.75 43.562 12.07 1 26.38 776 TYR B CA 1
ATOM 13882 C C . TYR B 1 776 ? 36.875 43.125 10.609 1 26.38 776 TYR B C 1
ATOM 13884 O O . TYR B 1 776 ? 36.219 43.688 9.734 1 26.38 776 TYR B O 1
ATOM 13892 N N . GLN B 1 777 ? 38.156 42.75 10.156 1 27.3 777 GLN B N 1
ATOM 13893 C CA . GLN B 1 777 ? 38.469 42 8.945 1 27.3 777 GLN B CA 1
ATOM 13894 C C . GLN B 1 777 ? 37.312 41.094 8.539 1 27.3 777 GLN B C 1
ATOM 13896 O O . GLN B 1 777 ? 37.125 40.031 9.109 1 27.3 777 GLN B O 1
ATOM 13901 N N . SER B 1 778 ? 36.219 41.531 8.469 1 31.19 778 SER B N 1
ATOM 13902 C CA . SER B 1 778 ? 35.188 40.875 7.668 1 31.19 778 SER B CA 1
ATOM 13903 C C . SER B 1 778 ? 35.75 40.406 6.332 1 31.19 778 SER B C 1
ATOM 13905 O O . SER B 1 778 ? 35.688 41.125 5.336 1 31.19 778 SER B O 1
ATOM 13907 N N . SER B 1 779 ? 37.188 40.188 6.211 1 30.23 779 SER B N 1
ATOM 13908 C CA . SER B 1 779 ? 37.875 39.688 5.023 1 30.23 779 SER B CA 1
ATOM 13909 C C . SER B 1 779 ? 37 38.75 4.211 1 30.23 779 SER B C 1
ATOM 13911 O O . SER B 1 779 ? 35.875 38.406 4.652 1 30.23 779 SER B O 1
ATOM 13913 N N . SER B 1 780 ? 37.812 37.625 3.549 1 32.44 780 SER B N 1
ATOM 13914 C CA . SER B 1 780 ? 37.875 36.719 2.426 1 32.44 780 SER B CA 1
ATOM 13915 C C . SER B 1 780 ? 36.719 35.688 2.475 1 32.44 780 SER B C 1
ATOM 13917 O O . SER B 1 780 ? 36.656 34.781 1.641 1 32.44 780 SER B O 1
ATOM 13919 N N . ARG B 1 781 ? 36.344 35.344 3.523 1 35.84 781 ARG B N 1
ATOM 13920 C CA . ARG B 1 781 ? 35.5 34.125 3.469 1 35.84 781 ARG B CA 1
ATOM 13921 C C . ARG B 1 781 ? 34.188 34.406 2.725 1 35.84 781 ARG B C 1
ATOM 13923 O O . ARG B 1 781 ? 33.188 34.75 3.34 1 35.84 781 ARG B O 1
ATOM 13930 N N . GLY B 1 782 ? 34.188 34.906 1.71 1 39.81 782 GLY B N 1
ATOM 13931 C CA . GLY B 1 782 ? 33.188 35 0.649 1 39.81 782 GLY B CA 1
ATOM 13932 C C . GLY B 1 782 ? 32.438 33.688 0.444 1 39.81 782 GLY B C 1
ATOM 13933 O O . GLY B 1 782 ? 31.859 33.469 -0.612 1 39.81 782 GLY B O 1
ATOM 13934 N N . PHE B 1 783 ? 32.969 32.625 0.955 1 46.72 783 PHE B N 1
ATOM 13935 C CA . PHE B 1 783 ? 32.375 31.312 0.617 1 46.72 783 PHE B CA 1
ATOM 13936 C C . PHE B 1 783 ? 30.953 31.203 1.138 1 46.72 783 PHE B C 1
ATOM 13938 O O . PHE B 1 783 ? 30.656 31.688 2.234 1 46.72 783 PHE B O 1
ATOM 13945 N N . GLN B 1 784 ? 30.094 30.938 0.189 1 60.03 784 GLN B N 1
ATOM 13946 C CA . GLN B 1 784 ? 28.672 30.625 0.393 1 60.03 784 GLN B CA 1
ATOM 13947 C C . GLN B 1 784 ? 28.516 29.469 1.375 1 60.03 784 GLN B C 1
ATOM 13949 O O . GLN B 1 784 ? 29.031 28.359 1.146 1 60.03 784 GLN B O 1
ATOM 13954 N N . ARG B 1 785 ? 28.391 29.703 2.672 1 72 785 ARG B N 1
ATOM 13955 C CA . ARG B 1 785 ? 28.219 28.703 3.721 1 72 785 ARG B CA 1
ATOM 13956 C C . ARG B 1 785 ? 26.812 28.109 3.666 1 72 785 ARG B C 1
ATOM 13958 O O . ARG B 1 785 ? 25.875 28.734 3.162 1 72 785 ARG B O 1
ATOM 13965 N N . SER B 1 786 ? 26.844 26.828 3.951 1 81.69 786 SER B N 1
ATOM 13966 C CA . SER B 1 786 ? 25.578 26.156 4.199 1 81.69 786 SER B CA 1
ATOM 13967 C C . SER B 1 786 ? 25.312 26 5.695 1 81.69 786 SER B C 1
ATOM 13969 O O . SER B 1 786 ? 26.203 26.234 6.512 1 81.69 786 SER B O 1
ATOM 13971 N N . PHE B 1 787 ? 24.109 25.75 6.07 1 89.31 787 PHE B N 1
ATOM 13972 C CA . PHE B 1 787 ? 23.75 25.719 7.484 1 89.31 787 PHE B CA 1
ATOM 13973 C C . PHE B 1 787 ? 23.031 24.422 7.84 1 89.31 787 PHE B C 1
ATOM 13975 O O . PHE B 1 787 ? 22.234 23.922 7.051 1 89.31 787 PHE B O 1
ATOM 13982 N N . SER B 1 788 ? 23.422 23.891 8.945 1 92.38 788 SER B N 1
ATOM 13983 C CA . SER B 1 788 ? 22.672 22.797 9.57 1 92.38 788 SER B CA 1
ATOM 13984 C C . SER B 1 788 ? 21.844 23.312 10.75 1 92.38 788 SER B C 1
ATOM 13986 O O . SER B 1 788 ? 22.375 23.922 11.672 1 92.38 788 SER B O 1
ATOM 13988 N N . ILE B 1 789 ? 20.625 23.047 10.68 1 95.75 789 ILE B N 1
ATOM 13989 C CA . ILE B 1 789 ? 19.719 23.594 11.695 1 95.75 789 ILE B CA 1
ATOM 13990 C C . ILE B 1 789 ? 19.359 22.5 12.703 1 95.75 789 ILE B C 1
ATOM 13992 O O . ILE B 1 789 ? 18.984 21.391 12.312 1 95.75 789 ILE B O 1
ATOM 13996 N N . LEU B 1 790 ? 19.594 22.797 13.969 1 96.62 790 LEU B N 1
ATOM 13997 C CA . LEU B 1 790 ? 19.031 21.984 15.047 1 96.62 790 LEU B CA 1
ATOM 13998 C C . LEU B 1 790 ? 17.547 22.312 15.25 1 96.62 790 LEU B C 1
ATOM 14000 O O . LEU B 1 790 ? 17.219 23.297 15.914 1 96.62 790 LEU B O 1
ATOM 14004 N N . CYS B 1 791 ? 16.734 21.438 14.781 1 96.62 791 CYS B N 1
ATOM 14005 C CA . CYS B 1 791 ? 15.328 21.781 14.641 1 96.62 791 CYS B CA 1
ATOM 14006 C C . CYS B 1 791 ? 14.477 21 15.641 1 96.62 791 CYS B C 1
ATOM 14008 O O . CYS B 1 791 ? 14.109 19.859 15.391 1 96.62 791 CYS B O 1
ATOM 14010 N N . PRO B 1 792 ? 14.062 21.641 16.75 1 95.5 792 PRO B N 1
ATOM 14011 C CA . PRO B 1 792 ? 13.125 20.969 17.656 1 95.5 792 PRO B CA 1
ATOM 14012 C C . PRO B 1 792 ? 11.734 20.797 17.047 1 95.5 792 PRO B C 1
ATOM 14014 O O . PRO B 1 792 ? 11.297 21.625 16.25 1 95.5 792 PRO B O 1
ATOM 14017 N N . THR B 1 793 ? 11.078 19.844 17.484 1 92.75 793 THR B N 1
ATOM 14018 C CA . THR B 1 793 ? 9.711 19.594 17.016 1 92.75 793 THR B CA 1
ATOM 14019 C C . THR B 1 793 ? 8.742 20.594 17.656 1 92.75 793 THR B C 1
ATOM 14021 O O . THR B 1 793 ? 9.078 21.266 18.625 1 92.75 793 THR B O 1
ATOM 14024 N N . ASP B 1 794 ? 7.578 20.641 17.062 1 91.5 794 ASP B N 1
ATOM 14025 C CA . ASP B 1 794 ? 6.547 21.516 17.625 1 91.5 794 ASP B CA 1
ATOM 14026 C C . ASP B 1 794 ? 6.184 21.094 19.047 1 91.5 794 ASP B C 1
ATOM 14028 O O . ASP B 1 794 ? 5.941 21.953 19.906 1 91.5 794 ASP B O 1
ATOM 14032 N N . GLU B 1 795 ? 6.133 19.875 19.297 1 87.69 795 GLU B N 1
ATOM 14033 C CA . GLU B 1 795 ? 5.852 19.375 20.641 1 87.69 795 GLU B CA 1
ATOM 14034 C C . GLU B 1 795 ? 6.926 19.812 21.641 1 87.69 795 GLU B C 1
ATOM 14036 O O . GLU B 1 795 ? 6.629 20.109 22.797 1 87.69 795 GLU B O 1
ATOM 14041 N N . ALA B 1 796 ? 8.148 19.766 21.172 1 91.12 796 ALA B N 1
ATOM 14042 C CA . ALA B 1 796 ? 9.25 20.203 22.016 1 91.12 796 ALA B CA 1
ATOM 14043 C C . ALA B 1 796 ? 9.086 21.656 22.438 1 91.12 796 ALA B C 1
ATOM 14045 O O . ALA B 1 796 ? 9.406 22.016 23.578 1 91.12 796 ALA B O 1
ATOM 14046 N N . PHE B 1 797 ? 8.602 22.469 21.594 1 92.5 797 PHE B N 1
ATOM 14047 C CA . PHE B 1 797 ? 8.445 23.891 21.875 1 92.5 797 PHE B CA 1
ATOM 14048 C C . PHE B 1 797 ? 7.348 24.125 22.906 1 92.5 797 PHE B C 1
ATOM 14050 O O . PHE B 1 797 ? 7.289 25.172 23.531 1 92.5 797 PHE B O 1
ATOM 14057 N N . THR B 1 798 ? 6.449 23.172 23.094 1 88.81 798 THR B N 1
ATOM 14058 C CA . THR B 1 798 ? 5.379 23.312 24.062 1 88.81 798 THR B CA 1
ATOM 14059 C C . THR B 1 798 ? 5.91 23.125 25.484 1 88.81 798 THR B C 1
ATOM 14061 O O . THR B 1 798 ? 5.18 23.312 26.453 1 88.81 798 THR B O 1
ATOM 14064 N N . LYS B 1 799 ? 7.16 22.859 25.578 1 86.94 799 LYS B N 1
ATOM 14065 C CA . LYS B 1 799 ? 7.73 22.594 26.906 1 86.94 799 LYS B CA 1
ATOM 14066 C C . LYS B 1 799 ? 8.555 23.781 27.391 1 86.94 799 LYS B C 1
ATOM 14068 O O . LYS B 1 799 ? 9.133 23.734 28.469 1 86.94 799 LYS B O 1
ATOM 14073 N N . ILE B 1 800 ? 8.555 24.828 26.562 1 88.56 800 ILE B N 1
ATOM 14074 C CA . ILE B 1 800 ? 9.266 26.031 26.984 1 88.56 800 ILE B CA 1
ATOM 14075 C C . ILE B 1 800 ? 8.32 27.219 26.938 1 88.56 800 ILE B C 1
ATOM 14077 O O . ILE B 1 800 ? 7.281 27.188 26.281 1 88.56 800 ILE B O 1
ATOM 14081 N N . ASN B 1 801 ? 8.695 28.234 27.656 1 87.19 801 ASN B N 1
ATOM 14082 C CA . ASN B 1 801 ? 7.91 29.453 27.656 1 87.19 801 ASN B CA 1
ATOM 14083 C C . ASN B 1 801 ? 8.188 30.312 26.422 1 87.19 801 ASN B C 1
ATOM 14085 O O . ASN B 1 801 ? 9 31.234 26.469 1 87.19 801 ASN B O 1
ATOM 14089 N N . LEU B 1 802 ? 7.445 30.094 25.453 1 89.62 802 LEU B N 1
ATOM 14090 C CA . LEU B 1 802 ? 7.668 30.781 24.172 1 89.62 802 LEU B CA 1
ATOM 14091 C C . LEU B 1 802 ? 7.305 32.25 24.266 1 89.62 802 LEU B C 1
ATOM 14093 O O . LEU B 1 802 ? 7.859 33.094 23.547 1 89.62 802 LEU B O 1
ATOM 14097 N N . THR B 1 803 ? 6.355 32.625 25.203 1 87.31 803 THR B N 1
ATOM 14098 C CA . THR B 1 803 ? 5.977 34 25.406 1 87.31 803 THR B CA 1
ATOM 14099 C C . THR B 1 803 ? 7.188 34.844 25.828 1 87.31 803 THR B C 1
ATOM 14101 O O . THR B 1 803 ? 7.355 35.969 25.359 1 87.31 803 THR B O 1
ATOM 14104 N N . TYR B 1 804 ? 7.949 34.219 26.672 1 87.12 804 TYR B N 1
ATOM 14105 C CA . TYR B 1 804 ? 9.164 34.844 27.156 1 87.12 804 TYR B CA 1
ATOM 14106 C C . TYR B 1 804 ? 10.07 35.25 26 1 87.12 804 TYR B C 1
ATOM 14108 O O . TYR B 1 804 ? 10.641 36.344 25.984 1 87.12 804 TYR B O 1
ATOM 14116 N N . TYR B 1 805 ? 10.188 34.531 25.016 1 90.75 805 TYR B N 1
ATOM 14117 C CA . TYR B 1 805 ? 11.102 34.781 23.906 1 90.75 805 TYR B CA 1
ATOM 14118 C C . TYR B 1 805 ? 10.461 35.688 22.859 1 90.75 805 TYR B C 1
ATOM 14120 O O . TYR B 1 805 ? 11.148 36.469 22.219 1 90.75 805 TYR B O 1
ATOM 14128 N N . LEU B 1 806 ? 9.195 35.594 22.688 1 89.56 806 LEU B N 1
ATOM 14129 C CA . LEU B 1 806 ? 8.523 36.375 21.656 1 89.56 806 LEU B CA 1
ATOM 14130 C C . LEU B 1 806 ? 8.359 37.844 22.094 1 89.56 806 LEU B C 1
ATOM 14132 O O . LEU B 1 806 ? 8.211 38.719 21.25 1 89.56 806 LEU B O 1
ATOM 14136 N N . GLU B 1 807 ? 8.398 38.094 23.375 1 86.94 807 GLU B N 1
ATOM 14137 C CA . GLU B 1 807 ? 8.211 39.438 23.891 1 86.94 807 GLU B CA 1
ATOM 14138 C C . GLU B 1 807 ? 9.445 40.281 23.672 1 86.94 807 GLU B C 1
ATOM 14140 O O . GLU B 1 807 ? 9.359 41.531 23.594 1 86.94 807 GLU B O 1
ATOM 14145 N N . ASP B 1 808 ? 10.633 39.562 23.594 1 90.5 808 ASP B N 1
ATOM 14146 C CA . ASP B 1 808 ? 11.906 40.25 23.406 1 90.5 808 ASP B CA 1
ATOM 14147 C C . ASP B 1 808 ? 12.625 39.75 22.156 1 90.5 808 ASP B C 1
ATOM 14149 O O . ASP B 1 808 ? 12.945 38.562 22.047 1 90.5 808 ASP B O 1
ATOM 14153 N N . ARG B 1 809 ? 12.992 40.719 21.328 1 91.12 809 ARG B N 1
ATOM 14154 C CA . ARG B 1 809 ? 13.602 40.375 20.047 1 91.12 809 ARG B CA 1
ATOM 14155 C C . ARG B 1 809 ? 15 39.812 20.25 1 91.12 809 ARG B C 1
ATOM 14157 O O . ARG B 1 809 ? 15.422 38.906 19.516 1 91.12 809 ARG B O 1
ATOM 14164 N N . ILE B 1 810 ? 15.742 40.344 21.141 1 91.88 810 ILE B N 1
ATOM 14165 C CA . ILE B 1 810 ? 17.109 39.875 21.359 1 91.88 810 ILE B CA 1
ATOM 14166 C C . ILE B 1 810 ? 17.109 38.469 21.906 1 91.88 810 ILE B C 1
ATOM 14168 O O . ILE B 1 810 ? 17.891 37.625 21.453 1 91.88 810 ILE B O 1
ATOM 14172 N N . ARG B 1 811 ? 16.219 38.219 22.844 1 92.44 811 ARG B N 1
ATOM 14173 C CA . ARG B 1 811 ? 16.109 36.875 23.391 1 92.44 811 ARG B CA 1
ATOM 14174 C C . ARG B 1 811 ? 15.688 35.844 22.328 1 92.44 811 ARG B C 1
ATOM 14176 O O . ARG B 1 811 ? 16.172 34.719 22.312 1 92.44 811 ARG B O 1
ATOM 14183 N N . LEU B 1 812 ? 14.758 36.312 21.516 1 94.56 812 LEU B N 1
ATOM 14184 C CA . LEU B 1 812 ? 14.289 35.438 20.438 1 94.56 812 LEU B CA 1
ATOM 14185 C C . LEU B 1 812 ? 15.422 35.125 19.469 1 94.56 812 LEU B C 1
ATOM 14187 O O . LEU B 1 812 ? 15.578 33.969 19.047 1 94.56 812 LEU B O 1
ATOM 14191 N N . GLN B 1 813 ? 16.141 36.094 19.109 1 94.62 813 GLN B N 1
ATOM 14192 C CA . GLN B 1 813 ? 17.266 35.906 18.203 1 94.62 813 GLN B CA 1
ATOM 14193 C C . GLN B 1 813 ? 18.297 34.938 18.812 1 94.62 813 GLN B C 1
ATOM 14195 O O . GLN B 1 813 ? 18.859 34.094 18.109 1 94.62 813 GLN B O 1
ATOM 14200 N N . GLU B 1 814 ? 18.609 35.156 20.094 1 94.81 814 GLU B N 1
ATOM 14201 C CA . GLU B 1 814 ? 19.578 34.281 20.75 1 94.81 814 GLU B CA 1
ATOM 14202 C C . GLU B 1 814 ? 19.109 32.812 20.75 1 94.81 814 GLU B C 1
ATOM 14204 O O . GLU B 1 814 ? 19.906 31.906 20.547 1 94.81 814 GLU B O 1
ATOM 14209 N N . LEU B 1 815 ? 17.859 32.688 21 1 95.31 815 LEU B N 1
ATOM 14210 C CA . LEU B 1 815 ? 17.312 31.328 20.984 1 95.31 815 LEU B CA 1
ATOM 14211 C C . LEU B 1 815 ? 17.5 30.688 19.609 1 95.31 815 LEU B C 1
ATOM 14213 O O . LEU B 1 815 ? 17.922 29.531 19.531 1 95.31 815 LEU B O 1
ATOM 14217 N N . VAL B 1 816 ? 17.172 31.375 18.516 1 96.62 816 VAL B N 1
ATOM 14218 C CA . VAL B 1 816 ? 17.25 30.828 17.156 1 96.62 816 VAL B CA 1
ATOM 14219 C C . VAL B 1 816 ? 18.703 30.609 16.766 1 96.62 816 VAL B C 1
ATOM 14221 O O . VAL B 1 816 ? 19.047 29.578 16.172 1 96.62 816 VAL B O 1
ATOM 14224 N N . LEU B 1 817 ? 19.609 31.5 17.125 1 96.25 817 LEU B N 1
ATOM 14225 C CA . LEU B 1 817 ? 21.031 31.406 16.781 1 96.25 817 LEU B CA 1
ATOM 14226 C C . LEU B 1 817 ? 21.656 30.188 17.469 1 96.25 817 LEU B C 1
ATOM 14228 O O . LEU B 1 817 ? 22.594 29.594 16.922 1 96.25 817 LEU B O 1
ATOM 14232 N N . GLN B 1 818 ? 21.156 29.844 18.625 1 95.81 818 GLN B N 1
ATOM 14233 C CA . GLN B 1 818 ? 21.641 28.672 19.344 1 95.81 818 GLN B CA 1
ATOM 14234 C C . GLN B 1 818 ? 21.359 27.391 18.562 1 95.81 818 GLN B C 1
ATOM 14236 O O . GLN B 1 818 ? 21.969 26.344 18.828 1 95.81 818 GLN B O 1
ATOM 14241 N N . HIS B 1 819 ? 20.516 27.438 17.562 1 97.5 819 HIS B N 1
ATOM 14242 C CA . HIS B 1 819 ? 20.078 26.25 16.844 1 97.5 819 HIS B CA 1
ATOM 14243 C C . HIS B 1 819 ? 20.594 26.234 15.414 1 97.5 819 HIS B C 1
ATOM 14245 O O . HIS B 1 819 ? 20.109 25.469 14.578 1 97.5 819 HIS B O 1
ATOM 14251 N N . ILE B 1 820 ? 21.531 27.078 15.062 1 95.25 820 ILE B N 1
ATOM 14252 C CA . ILE B 1 820 ? 22.047 27.141 13.695 1 95.25 820 ILE B CA 1
ATOM 14253 C C . ILE B 1 820 ? 23.562 26.891 13.719 1 95.25 820 ILE B C 1
ATOM 14255 O O . ILE B 1 820 ? 24.312 27.641 14.344 1 95.25 820 ILE B O 1
ATOM 14259 N N . ILE B 1 821 ? 23.938 25.828 13.047 1 93.25 821 ILE B N 1
ATOM 14260 C CA . ILE B 1 821 ? 25.344 25.484 12.914 1 93.25 821 ILE B CA 1
ATOM 14261 C C . ILE B 1 821 ? 25.828 25.797 11.5 1 93.25 821 ILE B C 1
ATOM 14263 O O . ILE B 1 821 ? 25.344 25.219 10.523 1 93.25 821 ILE B O 1
ATOM 14267 N N . PRO B 1 822 ? 26.781 26.656 11.352 1 88.75 822 PRO B N 1
ATOM 14268 C CA . PRO B 1 822 ? 27.344 26.875 10.016 1 88.75 822 PRO B CA 1
ATOM 14269 C C . PRO B 1 822 ? 28.234 25.719 9.562 1 88.75 822 PRO B C 1
ATOM 14271 O O . PRO B 1 822 ? 29.047 25.219 10.344 1 88.75 822 PRO B O 1
ATOM 14274 N N . THR B 1 823 ? 27.875 25.25 8.414 1 76.81 823 THR B N 1
ATOM 14275 C CA . THR B 1 823 ? 28.656 24.156 7.844 1 76.81 823 THR B CA 1
ATOM 14276 C C . THR B 1 823 ? 29.578 24.688 6.754 1 76.81 823 THR B C 1
ATOM 14278 O O . THR B 1 823 ? 29.125 25.234 5.746 1 76.81 823 THR B O 1
ATOM 14281 N N . ASP B 1 824 ? 30.922 24.688 7 1 64.69 824 ASP B N 1
ATOM 14282 C CA . ASP B 1 824 ? 31.922 25.188 6.074 1 64.69 824 ASP B CA 1
ATOM 14283 C C . ASP B 1 824 ? 32.312 24.141 5.031 1 64.69 824 ASP B C 1
ATOM 14285 O O . ASP B 1 824 ? 32.438 22.953 5.359 1 64.69 824 ASP B O 1
ATOM 14289 N N . PRO B 1 825 ? 32.281 24.578 3.734 1 60 825 PRO B N 1
ATOM 14290 C CA . PRO B 1 825 ? 32.656 23.656 2.658 1 60 825 PRO B CA 1
ATOM 14291 C C . PRO B 1 825 ? 34 22.969 2.893 1 60 825 PRO B C 1
ATOM 14293 O O . PRO B 1 825 ? 34.219 21.875 2.402 1 60 825 PRO B O 1
ATOM 14296 N N . SER B 1 826 ? 34.938 23.797 3.477 1 54.38 826 SER B N 1
ATOM 14297 C CA . SER B 1 826 ? 36.281 23.266 3.637 1 54.38 826 SER B CA 1
ATOM 14298 C C . SER B 1 826 ? 36.281 21.953 4.398 1 54.38 826 SER B C 1
ATOM 14300 O O . SER B 1 826 ? 37.188 21.125 4.234 1 54.38 826 SER B O 1
ATOM 14302 N N . SER B 1 827 ? 35.25 21.75 5.184 1 52.44 827 SER B N 1
ATOM 14303 C CA . SER B 1 827 ? 35.188 20.516 5.957 1 52.44 827 SER B CA 1
ATOM 14304 C C . SER B 1 827 ? 34.969 19.297 5.047 1 52.44 827 SER B C 1
ATOM 14306 O O . SER B 1 827 ? 35.312 18.172 5.41 1 52.44 827 SER B O 1
ATOM 14308 N N . PHE B 1 828 ? 34.5 19.672 3.838 1 53.12 828 PHE B N 1
ATOM 14309 C CA . PHE B 1 828 ? 34.219 18.594 2.895 1 53.12 828 PHE B CA 1
ATOM 14310 C C . PHE B 1 828 ? 35.312 18.5 1.854 1 53.12 828 PHE B C 1
ATOM 14312 O O . PHE B 1 828 ? 35.375 17.516 1.1 1 53.12 828 PHE B O 1
ATOM 14319 N N . ASP B 1 829 ? 36.188 19.734 1.641 1 48.44 829 ASP B N 1
ATOM 14320 C CA . ASP B 1 829 ? 37.25 19.75 0.661 1 48.44 829 ASP B CA 1
ATOM 14321 C C . ASP B 1 829 ? 38.438 18.875 1.121 1 48.44 829 ASP B C 1
ATOM 14323 O O . ASP B 1 829 ? 39.438 18.797 0.438 1 48.44 829 ASP B O 1
ATOM 14327 N N . GLN B 1 830 ? 38.688 18.891 2.428 1 40.75 830 GLN B N 1
ATOM 14328 C CA . GLN B 1 830 ? 40 18.375 2.826 1 40.75 830 GLN B CA 1
ATOM 14329 C C . GLN B 1 830 ? 40.188 16.938 2.352 1 40.75 830 GLN B C 1
ATOM 14331 O O . GLN B 1 830 ? 39.344 16.078 2.621 1 40.75 830 GLN B O 1
ATOM 14336 N N . ASN B 1 831 ? 40.844 16.656 1.256 1 38.44 831 ASN B N 1
ATOM 14337 C CA . ASN B 1 831 ? 41.719 15.516 1.127 1 38.44 831 ASN B CA 1
ATOM 14338 C C . ASN B 1 831 ? 42.344 15.133 2.469 1 38.44 831 ASN B C 1
ATOM 14340 O O . ASN B 1 831 ? 43.406 14.5 2.514 1 38.44 831 ASN B O 1
ATOM 14344 N N . ASP B 1 832 ? 42.438 16.094 3.395 1 37.06 832 ASP B N 1
ATOM 14345 C CA . ASP B 1 832 ? 43.344 15.773 4.5 1 37.06 832 ASP B CA 1
ATOM 14346 C C . ASP B 1 832 ? 43 14.414 5.109 1 37.06 832 ASP B C 1
ATOM 14348 O O . ASP B 1 832 ? 41.844 13.969 5.039 1 37.06 832 ASP B O 1
ATOM 14352 N N . GLY B 1 833 ? 43.938 13.648 5.406 1 36.81 833 GLY B N 1
ATOM 14353 C CA . GLY B 1 833 ? 44.219 12.383 6.055 1 36.81 833 GLY B CA 1
ATOM 14354 C C . GLY B 1 833 ? 43.219 12.023 7.133 1 36.81 833 GLY B C 1
ATOM 14355 O O . GLY B 1 833 ? 43.406 11.047 7.863 1 36.81 833 GLY B O 1
ATOM 14356 N N . ASN B 1 834 ? 42.688 12.992 7.809 1 38.81 834 ASN B N 1
ATOM 14357 C CA . ASN B 1 834 ? 41.969 12.438 8.953 1 38.81 834 ASN B CA 1
ATOM 14358 C C . ASN B 1 834 ? 40.75 11.648 8.523 1 38.81 834 ASN B C 1
ATOM 14360 O O . ASN B 1 834 ? 39.688 12.234 8.289 1 38.81 834 ASN B O 1
ATOM 14364 N N . GLN B 1 835 ? 40.812 10.664 7.734 1 44.12 835 GLN B N 1
ATOM 14365 C CA . GLN B 1 835 ? 40.031 9.547 7.203 1 44.12 835 GLN B CA 1
ATOM 14366 C C . GLN B 1 835 ? 38.875 9.188 8.141 1 44.12 835 GLN B C 1
ATOM 14368 O O . GLN B 1 835 ? 37.969 8.445 7.75 1 44.12 835 GLN B O 1
ATOM 14373 N N . ASP B 1 836 ? 38.844 9.633 9.391 1 51.62 836 ASP B N 1
ATOM 14374 C CA . ASP B 1 836 ? 38 8.961 10.359 1 51.62 836 ASP B CA 1
ATOM 14375 C C . ASP B 1 836 ? 36.625 9.633 10.43 1 51.62 836 ASP B C 1
ATOM 14377 O O . ASP B 1 836 ? 35.688 9.062 10.977 1 51.62 836 ASP B O 1
ATOM 14381 N N . GLU B 1 837 ? 36.344 10.945 9.828 1 67 837 GLU B N 1
ATOM 14382 C CA . GLU B 1 837 ? 35.031 11.531 10.047 1 67 837 GLU B CA 1
ATOM 14383 C C . GLU B 1 837 ? 34.188 11.477 8.773 1 67 837 GLU B C 1
ATOM 14385 O O . GLU B 1 837 ? 33.969 12.492 8.117 1 67 837 GLU B O 1
ATOM 14390 N N . VAL B 1 838 ? 33.844 10.398 8.32 1 66.12 838 VAL B N 1
ATOM 14391 C CA . VAL B 1 838 ? 33 10.195 7.156 1 66.12 838 VAL B CA 1
ATOM 14392 C C . VAL B 1 838 ? 31.547 10.461 7.523 1 66.12 838 VAL B C 1
ATOM 14394 O O . VAL B 1 838 ? 31.031 9.914 8.508 1 66.12 838 VAL B O 1
ATOM 14397 N N . VAL B 1 839 ? 30.938 11.445 6.727 1 74.69 839 VAL B N 1
ATOM 14398 C CA . VAL B 1 839 ? 29.516 11.727 6.934 1 74.69 839 VAL B CA 1
ATOM 14399 C C . VAL B 1 839 ? 28.672 10.609 6.332 1 74.69 839 VAL B C 1
ATOM 14401 O O . VAL B 1 839 ? 28.859 10.234 5.172 1 74.69 839 VAL B O 1
ATOM 14404 N N . GLU B 1 840 ? 27.859 10.07 7.145 1 75.38 840 GLU B N 1
ATOM 14405 C CA . GLU B 1 840 ? 26.938 9.039 6.676 1 75.38 840 GLU B CA 1
ATOM 14406 C C . GLU B 1 840 ? 25.969 9.594 5.629 1 75.38 840 GLU B C 1
ATOM 14408 O O . GLU B 1 840 ? 25.719 10.805 5.59 1 75.38 840 GLU B O 1
ATOM 14413 N N . PRO B 1 841 ? 25.484 8.664 4.801 1 75.5 841 PRO B N 1
ATOM 14414 C CA . PRO B 1 841 ? 24.562 9.117 3.746 1 75.5 841 PRO B CA 1
ATOM 14415 C C . PRO B 1 841 ? 23.359 9.875 4.297 1 75.5 841 PRO B C 1
ATOM 14417 O O . PRO B 1 841 ? 22.766 9.453 5.289 1 75.5 841 PRO B O 1
ATOM 14420 N N . PHE B 1 842 ? 23.031 11.023 3.752 1 83 842 PHE B N 1
ATOM 14421 C CA . PHE B 1 842 ? 21.844 11.859 3.943 1 83 842 PHE B CA 1
ATOM 14422 C C . PHE B 1 842 ? 21.891 12.539 5.309 1 83 842 PHE B C 1
ATOM 14424 O O . PHE B 1 842 ? 20.859 13.047 5.777 1 83 842 PHE B O 1
ATOM 14431 N N . ARG B 1 843 ? 23.062 12.469 5.957 1 85.56 843 ARG B N 1
ATOM 14432 C CA . ARG B 1 843 ? 23.266 13.258 7.164 1 85.56 843 ARG B CA 1
ATOM 14433 C C . ARG B 1 843 ? 23.922 14.602 6.836 1 85.56 843 ARG B C 1
ATOM 14435 O O . ARG B 1 843 ? 24.781 14.672 5.969 1 85.56 843 ARG B O 1
ATOM 14442 N N . PRO B 1 844 ? 23.484 15.57 7.582 1 87.12 844 PRO B N 1
ATOM 14443 C CA . PRO B 1 844 ? 24.031 16.891 7.234 1 87.12 844 PRO B CA 1
ATOM 14444 C C . PRO B 1 844 ? 25.422 17.109 7.793 1 87.12 844 PRO B C 1
ATOM 14446 O O . PRO B 1 844 ? 26.172 17.969 7.289 1 87.12 844 PRO B O 1
ATOM 14449 N N . LEU B 1 845 ? 25.719 16.438 8.945 1 86.62 845 LEU B N 1
ATOM 14450 C CA . LEU B 1 845 ? 27.016 16.625 9.594 1 86.62 845 LEU B CA 1
ATOM 14451 C C . LEU B 1 845 ? 27.531 15.305 10.164 1 86.62 845 LEU B C 1
ATOM 14453 O O . LEU B 1 845 ? 26.766 14.367 10.367 1 86.62 845 LEU B O 1
ATOM 14457 N N . TYR B 1 846 ? 28.812 15.352 10.312 1 84.62 846 TYR B N 1
ATOM 14458 C CA . TYR B 1 846 ? 29.406 14.203 10.977 1 84.62 846 TYR B CA 1
ATOM 14459 C C . TYR B 1 846 ? 29.062 14.188 12.461 1 84.62 846 TYR B C 1
ATOM 14461 O O . TYR B 1 846 ? 29.203 15.203 13.148 1 84.62 846 TYR B O 1
ATOM 14469 N N . ILE B 1 847 ? 28.562 13.109 12.977 1 88.12 847 ILE B N 1
ATOM 14470 C CA . ILE B 1 847 ? 28.219 12.969 14.383 1 88.12 847 ILE B CA 1
ATOM 14471 C C . ILE B 1 847 ? 29.141 11.938 15.039 1 88.12 847 ILE B C 1
ATOM 14473 O O . ILE B 1 847 ? 29.266 10.812 14.555 1 88.12 847 ILE B O 1
ATOM 14477 N N . GLY B 1 848 ? 29.875 12.289 15.984 1 87.75 848 GLY B N 1
ATOM 14478 C CA . GLY B 1 848 ? 30.766 11.43 16.75 1 87.75 848 GLY B CA 1
ATOM 14479 C C . GLY B 1 848 ? 30.828 11.781 18.219 1 87.75 848 GLY B C 1
ATOM 14480 O O . GLY B 1 848 ? 30.391 12.859 18.625 1 87.75 848 GLY B O 1
ATOM 14481 N N . ASP B 1 849 ? 31.344 10.859 18.984 1 88.44 849 ASP B N 1
ATOM 14482 C CA . ASP B 1 849 ? 31.438 11.078 20.422 1 88.44 849 ASP B CA 1
ATOM 14483 C C . ASP B 1 849 ? 32.438 12.203 20.734 1 88.44 849 ASP B C 1
ATOM 14485 O O . ASP B 1 849 ? 33.594 12.125 20.375 1 88.44 849 ASP B O 1
ATOM 14489 N N . GLY B 1 850 ? 31.938 13.195 21.328 1 88.19 850 GLY B N 1
ATOM 14490 C CA . GLY B 1 850 ? 32.781 14.289 21.781 1 88.19 850 GLY B CA 1
ATOM 14491 C C . GLY B 1 850 ? 32.969 15.359 20.719 1 88.19 850 GLY B C 1
ATOM 14492 O O . GLY B 1 850 ? 33.656 16.344 20.953 1 88.19 850 GLY B O 1
ATOM 14493 N N . LYS B 1 851 ? 32.375 15.188 19.578 1 90.62 851 LYS B N 1
ATOM 14494 C CA . LYS B 1 851 ? 32.5 16.203 18.531 1 90.62 851 LYS B CA 1
ATOM 14495 C C . LYS B 1 851 ? 31.781 17.484 18.938 1 90.62 851 LYS B C 1
ATOM 14497 O O . LYS B 1 851 ? 30.688 17.453 19.5 1 90.62 851 LYS B O 1
ATOM 14502 N N . VAL B 1 852 ? 32.469 18.656 18.719 1 92.62 852 VAL B N 1
ATOM 14503 C CA . VAL B 1 852 ? 31.922 19.953 19.109 1 92.62 852 VAL B CA 1
ATOM 14504 C C . VAL B 1 852 ? 31.703 20.828 17.875 1 92.62 852 VAL B C 1
ATOM 14506 O O . VAL B 1 852 ? 32.531 20.844 16.969 1 92.62 852 VAL B O 1
ATOM 14509 N N . TYR B 1 853 ? 30.562 21.422 17.75 1 92.88 853 TYR B N 1
ATOM 14510 C CA . TYR B 1 853 ? 30.25 22.406 16.703 1 92.88 853 TYR B CA 1
ATOM 14511 C C . TYR B 1 853 ? 29.875 23.734 17.312 1 92.88 853 TYR B C 1
ATOM 14513 O O . TYR B 1 853 ? 29.219 23.797 18.359 1 92.88 853 TYR B O 1
ATOM 14521 N N . SER B 1 854 ? 30.266 24.797 16.688 1 93.38 854 SER B N 1
ATOM 14522 C CA . SER B 1 854 ? 29.859 26.141 17.109 1 93.38 854 SER B CA 1
ATOM 14523 C C . SER B 1 854 ? 28.594 26.578 16.406 1 93.38 854 SER B C 1
ATOM 14525 O O . SER B 1 854 ? 28.469 26.438 15.188 1 93.38 854 SER B O 1
ATOM 14527 N N . THR B 1 855 ? 27.688 27.094 17.188 1 95.38 855 THR B N 1
ATOM 14528 C CA . THR B 1 855 ? 26.484 27.688 16.594 1 95.38 855 THR B CA 1
ATOM 14529 C C . THR B 1 855 ? 26.719 29.156 16.281 1 95.38 855 THR B C 1
ATOM 14531 O O . THR B 1 855 ? 27.766 29.719 16.609 1 95.38 855 THR B O 1
ATOM 14534 N N . LEU B 1 856 ? 25.766 29.719 15.664 1 93.38 856 LEU B N 1
ATOM 14535 C CA . LEU B 1 856 ? 25.891 31.141 15.328 1 93.38 856 LEU B CA 1
ATOM 14536 C C . LEU B 1 856 ? 25.828 32 16.594 1 93.38 856 LEU B C 1
ATOM 14538 O O . LEU B 1 856 ? 26.188 33.188 16.562 1 93.38 856 LEU B O 1
ATOM 14542 N N . LEU B 1 857 ? 25.328 31.375 17.688 1 94.81 857 LEU B N 1
ATOM 14543 C CA . LEU B 1 857 ? 25.312 32.094 18.953 1 94.81 857 LEU B CA 1
ATOM 14544 C C . LEU B 1 857 ? 26.703 32.156 19.578 1 94.81 857 LEU B C 1
ATOM 14546 O O . LEU B 1 857 ? 26.969 33.031 20.406 1 94.81 857 LEU B O 1
ATOM 14550 N N . SER B 1 858 ? 27.594 31.375 19.172 1 93.62 858 SER B N 1
ATOM 14551 C CA . SER B 1 858 ? 28.922 31.25 19.766 1 93.62 858 SER B CA 1
ATOM 14552 C C . SER B 1 858 ? 29.797 32.438 19.422 1 93.62 858 SER B C 1
ATOM 14554 O O . SER B 1 858 ? 29.719 33 18.328 1 93.62 858 SER B O 1
ATOM 14556 N N . SER B 1 859 ? 30.688 32.75 20.297 1 90.69 859 SER B N 1
ATOM 14557 C CA . SER B 1 859 ? 31.656 33.844 20.078 1 90.69 859 SER B CA 1
ATOM 14558 C C . SER B 1 859 ? 32.656 33.438 19 1 90.69 859 SER B C 1
ATOM 14560 O O . SER B 1 859 ? 33.219 34.312 18.328 1 90.69 859 SER B O 1
ATOM 14562 N N . ALA B 1 860 ? 32.781 32.188 18.844 1 86.5 860 ALA B N 1
ATOM 14563 C CA . ALA B 1 860 ? 33.688 31.703 17.812 1 86.5 860 ALA B CA 1
ATOM 14564 C C . ALA B 1 860 ? 33.188 32.062 16.422 1 86.5 860 ALA B C 1
ATOM 14566 O O . ALA B 1 860 ? 34 32.25 15.492 1 86.5 860 ALA B O 1
ATOM 14567 N N . GLU B 1 861 ? 31.922 32.188 16.328 1 87.81 861 GLU B N 1
ATOM 14568 C CA . GLU B 1 861 ? 31.312 32.531 15.047 1 87.81 861 GLU B CA 1
ATOM 14569 C C . GLU B 1 861 ? 30.859 33.969 15 1 87.81 861 GLU B C 1
ATOM 14571 O O . GLU B 1 861 ? 30.078 34.344 14.125 1 87.81 861 GLU B O 1
ATOM 14576 N N . GLY B 1 862 ? 31.234 34.75 16.031 1 84.12 862 GLY B N 1
ATOM 14577 C CA . GLY B 1 862 ? 30.891 36.156 16.062 1 84.12 862 GLY B CA 1
ATOM 14578 C C . GLY B 1 862 ? 29.656 36.438 16.875 1 84.12 862 GLY B C 1
ATOM 14579 O O . GLY B 1 862 ? 29.156 37.562 16.875 1 84.12 862 GLY B O 1
ATOM 14580 N N . GLY B 1 863 ? 29.156 35.438 17.562 1 87.69 863 GLY B N 1
ATOM 14581 C CA . GLY B 1 863 ? 27.969 35.656 18.375 1 87.69 863 GLY B CA 1
ATOM 14582 C C . GLY B 1 863 ? 28.281 36.219 19.734 1 87.69 863 GLY B C 1
ATOM 14583 O O . GLY B 1 863 ? 29.438 36.438 20.078 1 87.69 863 GLY B O 1
ATOM 14584 N N . PRO B 1 864 ? 27.281 36.5 20.469 1 87.5 864 PRO B N 1
ATOM 14585 C CA . PRO B 1 864 ? 27.453 37.219 21.734 1 87.5 864 PRO B CA 1
ATOM 14586 C C . PRO B 1 864 ? 27.719 36.281 22.906 1 87.5 864 PRO B C 1
ATOM 14588 O O . PRO B 1 864 ? 28.094 36.75 23.984 1 87.5 864 PRO B O 1
ATOM 14591 N N . SER B 1 865 ? 27.609 35.031 22.719 1 89.56 865 SER B N 1
ATOM 14592 C CA . SER B 1 865 ? 27.656 34.156 23.875 1 89.56 865 SER B CA 1
ATOM 14593 C C . SER B 1 865 ? 28.891 33.25 23.844 1 89.56 865 SER B C 1
ATOM 14595 O O . SER B 1 865 ? 29.328 32.812 22.766 1 89.56 865 SER B O 1
ATOM 14597 N N . GLY B 1 866 ? 29.516 33 24.969 1 86.56 866 GLY B N 1
ATOM 14598 C CA . GLY B 1 866 ? 30.609 32.062 25.078 1 86.56 866 GLY B CA 1
ATOM 14599 C C . GLY B 1 866 ? 30.156 30.625 25.25 1 86.56 866 GLY B C 1
ATOM 14600 O O . GLY B 1 866 ? 30.984 29.688 25.219 1 86.56 866 GLY B O 1
ATOM 14601 N N . TYR B 1 867 ? 28.875 30.438 25.344 1 88.5 867 TYR B N 1
ATOM 14602 C CA . TYR B 1 867 ? 28.312 29.094 25.531 1 88.5 867 TYR B CA 1
ATOM 14603 C C . TYR B 1 867 ? 27.438 28.703 24.344 1 88.5 867 TYR B C 1
ATOM 14605 O O . TYR B 1 867 ? 26.359 28.141 24.516 1 88.5 867 TYR B O 1
ATOM 14613 N N . GLY B 1 868 ? 27.844 29.062 23.172 1 92.25 868 GLY B N 1
ATOM 14614 C CA . GLY B 1 868 ? 27.062 28.766 21.984 1 92.25 868 GLY B CA 1
ATOM 14615 C C . GLY B 1 868 ? 27.547 27.531 21.266 1 92.25 868 GLY B C 1
ATOM 14616 O O . GLY B 1 868 ? 27.125 27.266 20.125 1 92.25 868 GLY B O 1
ATOM 14617 N N . GLU B 1 869 ? 28.375 26.734 21.922 1 94.12 869 GLU B N 1
ATOM 14618 C CA . GLU B 1 869 ? 28.875 25.5 21.297 1 94.12 869 GLU B CA 1
ATOM 14619 C C . GLU B 1 869 ? 28.078 24.297 21.766 1 94.12 869 GLU B C 1
ATOM 14621 O O . GLU B 1 869 ? 27.594 24.25 22.906 1 94.12 869 GLU B O 1
ATOM 14626 N N . VAL B 1 870 ? 27.891 23.344 20.828 1 94.69 870 VAL B N 1
ATOM 14627 C CA . VAL B 1 870 ? 27.141 22.141 21.156 1 94.69 870 VAL B CA 1
ATOM 14628 C C . VAL B 1 870 ? 28.016 20.906 20.969 1 94.69 870 VAL B C 1
ATOM 14630 O O . VAL B 1 870 ? 28.891 20.891 20.094 1 94.69 870 VAL B O 1
ATOM 14633 N N . SER B 1 871 ? 27.812 19.938 21.766 1 94.06 871 SER B N 1
ATOM 14634 C CA . SER B 1 871 ? 28.578 18.688 21.719 1 94.06 871 SER B CA 1
ATOM 14635 C C . SER B 1 871 ? 27.672 17.484 21.625 1 94.06 871 SER B C 1
ATOM 14637 O O . SER B 1 871 ? 26.516 17.531 22.062 1 94.06 871 SER B O 1
ATOM 14639 N N . PHE B 1 872 ? 28.156 16.391 21 1 92.81 872 PHE B N 1
ATOM 14640 C CA . PHE B 1 872 ? 27.406 15.156 20.781 1 92.81 872 PHE B CA 1
ATOM 14641 C C . PHE B 1 872 ? 27.922 14.047 21.688 1 92.81 872 PHE B C 1
ATOM 14643 O O . PHE B 1 872 ? 29.125 13.922 21.922 1 92.81 872 PHE B O 1
ATOM 14650 N N . ARG B 1 873 ? 26.938 13.227 22.281 1 90.5 873 ARG B N 1
ATOM 14651 C CA . ARG B 1 873 ? 27.25 12.047 23.078 1 90.5 873 ARG B CA 1
ATOM 14652 C C . ARG B 1 873 ? 26.312 10.891 22.75 1 90.5 873 ARG B C 1
ATOM 14654 O O . ARG B 1 873 ? 25.125 11.102 22.516 1 90.5 873 ARG B O 1
ATOM 14661 N N . PRO B 1 874 ? 26.844 9.695 22.672 1 88.88 874 PRO B N 1
ATOM 14662 C CA . PRO B 1 874 ? 25.969 8.555 22.422 1 88.88 874 PRO B CA 1
ATOM 14663 C C . PRO B 1 874 ? 25.109 8.195 23.641 1 88.88 874 PRO B C 1
ATOM 14665 O O . PRO B 1 874 ? 25.547 8.367 24.781 1 88.88 874 PRO B O 1
ATOM 14668 N N . ILE B 1 875 ? 23.797 7.926 23.406 1 82.69 875 ILE B N 1
ATOM 14669 C CA . ILE B 1 875 ? 22.891 7.48 24.453 1 82.69 875 ILE B CA 1
ATOM 14670 C C . ILE B 1 875 ? 23.125 5.996 24.75 1 82.69 875 ILE B C 1
ATOM 14672 O O . ILE B 1 875 ? 23.062 5.164 23.844 1 82.69 875 ILE B O 1
ATOM 14676 N N . GLU B 1 876 ? 23.641 5.684 25.859 1 64.88 876 GLU B N 1
ATOM 14677 C CA . GLU B 1 876 ? 23.797 4.277 26.219 1 64.88 876 GLU B CA 1
ATOM 14678 C C . GLU B 1 876 ? 22.438 3.613 26.469 1 64.88 876 GLU B C 1
ATOM 14680 O O . GLU B 1 876 ? 21.531 4.219 27.047 1 64.88 876 GLU B O 1
ATOM 14685 N N . PRO B 1 877 ? 22.016 2.658 25.797 1 50.94 877 PRO B N 1
ATOM 14686 C CA . PRO B 1 877 ? 20.734 2.002 26.062 1 50.94 877 PRO B CA 1
ATOM 14687 C C . PRO B 1 877 ? 20.5 1.747 27.547 1 50.94 877 PRO B C 1
ATOM 14689 O O . PRO B 1 877 ? 21.422 1.317 28.25 1 50.94 877 PRO B O 1
ATOM 14692 N N . SER B 1 878 ? 19.672 2.572 28.297 1 42.38 878 SER B N 1
ATOM 14693 C CA . SER B 1 878 ? 19.375 2.34 29.719 1 42.38 878 SER B CA 1
ATOM 14694 C C . SER B 1 878 ? 19.156 0.856 29.984 1 42.38 878 SER B C 1
ATOM 14696 O O . SER B 1 878 ? 18.609 0.134 29.156 1 42.38 878 SER B O 1
ATOM 14698 N N . SER B 1 879 ? 19.781 0.294 31.031 1 35.75 879 SER B N 1
ATOM 14699 C CA . SER B 1 879 ? 19.609 -1.03 31.625 1 35.75 879 SER B CA 1
ATOM 14700 C C . SER B 1 879 ? 18.141 -1.348 31.859 1 35.75 879 SER B C 1
ATOM 14702 O O . SER B 1 879 ? 17.781 -2.498 32.125 1 35.75 879 SER B O 1
ATOM 14704 N N . ALA B 1 880 ? 17.281 -0.475 32.188 1 35.12 880 ALA B N 1
ATOM 14705 C CA . ALA B 1 880 ? 15.906 -0.788 32.562 1 35.12 880 ALA B CA 1
ATOM 14706 C C . ALA B 1 880 ? 15.141 -1.424 31.406 1 35.12 880 ALA B C 1
ATOM 14708 O O . ALA B 1 880 ? 14.164 -2.143 31.609 1 35.12 880 ALA B O 1
ATOM 14709 N N . SER B 1 881 ? 15.367 -1.053 30.297 1 32.66 881 SER B N 1
ATOM 14710 C CA . SER B 1 881 ? 14.648 -1.769 29.25 1 32.66 881 SER B CA 1
ATOM 14711 C C . SER B 1 881 ? 15.211 -3.176 29.062 1 32.66 881 SER B C 1
ATOM 14713 O O . SER B 1 881 ? 14.719 -3.938 28.234 1 32.66 881 SER B O 1
ATOM 14715 N N . ARG B 1 882 ? 16.297 -3.365 29.656 1 32.44 882 ARG B N 1
ATOM 14716 C CA . ARG B 1 882 ? 16.844 -4.723 29.734 1 32.44 882 ARG B CA 1
ATOM 14717 C C . ARG B 1 882 ? 16.047 -5.562 30.734 1 32.44 882 ARG B C 1
ATOM 14719 O O . ARG B 1 882 ? 16.094 -6.793 30.688 1 32.44 882 ARG B O 1
ATOM 14726 N N . LYS B 1 883 ? 15.688 -4.898 31.875 1 32.03 883 LYS B N 1
ATOM 14727 C CA . LYS B 1 883 ? 15.062 -5.695 32.938 1 32.03 883 LYS B CA 1
ATOM 14728 C C . LYS B 1 883 ? 13.727 -6.262 32.469 1 32.03 883 LYS B C 1
ATOM 14730 O O . LYS B 1 883 ? 13.234 -7.246 33 1 32.03 883 LYS B O 1
ATOM 14735 N N . SER B 1 884 ? 12.945 -5.535 31.75 1 27.72 884 SER B N 1
ATOM 14736 C CA . SER B 1 884 ? 11.695 -6.23 31.453 1 27.72 884 SER B CA 1
ATOM 14737 C C . SER B 1 884 ? 11.953 -7.496 30.641 1 27.72 884 SER B C 1
ATOM 14739 O O . SER B 1 884 ? 11.062 -8.328 30.484 1 27.72 884 SER B O 1
ATOM 14741 N N . LEU B 1 885 ? 13.141 -7.477 29.953 1 26.39 885 LEU B N 1
ATOM 14742 C CA . LEU B 1 885 ? 13.352 -8.797 29.375 1 26.39 885 LEU B CA 1
ATOM 14743 C C . LEU B 1 885 ? 13.977 -9.742 30.391 1 26.39 885 LEU B C 1
ATOM 14745 O O . LEU B 1 885 ? 14.133 -10.938 30.125 1 26.39 885 LEU B O 1
ATOM 14749 N N . LYS B 1 886 ? 14.562 -9.125 31.469 1 29.11 886 LYS B N 1
ATOM 14750 C CA . LYS B 1 886 ? 15.211 -9.984 32.438 1 29.11 886 LYS B CA 1
ATOM 14751 C C . LYS B 1 886 ? 14.18 -10.844 33.188 1 29.11 886 LYS B C 1
ATOM 14753 O O . LYS B 1 886 ? 14.547 -11.711 34 1 29.11 886 LYS B O 1
ATOM 14758 N N . ILE B 1 887 ? 12.969 -10.32 33.25 1 25.22 887 ILE B N 1
ATOM 14759 C CA . ILE B 1 887 ? 12.219 -11.117 34.219 1 25.22 887 ILE B CA 1
ATOM 14760 C C . ILE B 1 887 ? 12.25 -12.586 33.844 1 25.22 887 ILE B C 1
ATOM 14762 O O . ILE B 1 887 ? 11.867 -13.461 34.625 1 25.22 887 ILE B O 1
ATOM 14766 N N . PHE B 1 888 ? 12.562 -12.812 32.531 1 23.27 888 PHE B N 1
ATOM 14767 C CA . PHE B 1 888 ? 12.375 -14.25 32.406 1 23.27 888 PHE B CA 1
ATOM 14768 C C . PHE B 1 888 ? 13.609 -15 32.875 1 23.27 888 PHE B C 1
ATOM 14770 O O . PHE B 1 888 ? 13.648 -16.234 32.844 1 23.27 888 PHE B O 1
ATOM 14777 N N . LYS B 1 889 ? 14.836 -14.273 32.875 1 26.28 889 LYS B N 1
ATOM 14778 C CA . LYS B 1 889 ? 15.953 -15.172 33.156 1 26.28 889 LYS B CA 1
ATOM 14779 C C . LYS B 1 889 ? 16.125 -15.391 34.656 1 26.28 889 LYS B C 1
ATOM 14781 O O . LYS B 1 889 ? 17.156 -15.898 35.094 1 26.28 889 LYS B O 1
ATOM 14786 N N . SER B 1 890 ? 15.297 -14.938 35.5 1 21.22 890 SER B N 1
ATOM 14787 C CA . SER B 1 890 ? 15.922 -14.883 36.844 1 21.22 890 SER B CA 1
ATOM 14788 C C . SER B 1 890 ? 16.547 -16.219 37.219 1 21.22 890 SER B C 1
ATOM 14790 O O . SER B 1 890 ? 17.531 -16.266 37.938 1 21.22 890 SER B O 1
ATOM 14792 N N . ASN B 1 891 ? 15.852 -17.344 37.25 1 20.31 891 ASN B N 1
ATOM 14793 C CA . ASN B 1 891 ? 16.312 -18.125 38.406 1 20.31 891 ASN B CA 1
ATOM 14794 C C . ASN B 1 891 ? 17.641 -18.812 38.094 1 20.31 891 ASN B C 1
ATOM 14796 O O . ASN B 1 891 ? 18.031 -19.75 38.812 1 20.31 891 ASN B O 1
ATOM 14800 N N . GLY B 1 892 ? 18.078 -18.953 36.781 1 19.02 892 GLY B N 1
ATOM 14801 C CA . GLY B 1 892 ? 19.078 -20.016 36.875 1 19.02 892 GLY B CA 1
ATOM 14802 C C . GLY B 1 892 ? 20.375 -19.562 37.531 1 19.02 892 GLY B C 1
ATOM 14803 O O . GLY B 1 892 ? 20.641 -18.359 37.625 1 19.02 892 GLY B O 1
ATOM 14804 N N . ASN B 1 893 ? 21.156 -20.547 38.219 1 18.16 893 ASN B N 1
ATOM 14805 C CA . ASN B 1 893 ? 22.375 -20.594 39.031 1 18.16 893 ASN B CA 1
ATOM 14806 C C . ASN B 1 893 ? 23.578 -20.016 38.281 1 18.16 893 ASN B C 1
ATOM 14808 O O . ASN B 1 893 ? 23.609 -20 37.062 1 18.16 893 ASN B O 1
ATOM 14812 N N . LYS B 1 894 ? 24.531 -19.422 39 1 20.66 894 LYS B N 1
ATOM 14813 C CA . LYS B 1 894 ? 25.734 -18.594 38.969 1 20.66 894 LYS B CA 1
ATOM 14814 C C . LYS B 1 894 ? 26.844 -19.297 38.188 1 20.66 894 LYS B C 1
ATOM 14816 O O . LYS B 1 894 ? 28 -18.859 38.25 1 20.66 894 LYS B O 1
ATOM 14821 N N . GLY B 1 895 ? 26.688 -20.297 37.25 1 17.34 895 GLY B N 1
ATOM 14822 C CA . GLY B 1 895 ? 28.016 -20.828 37.062 1 17.34 895 GLY B CA 1
ATOM 14823 C C . GLY B 1 895 ? 28.969 -19.844 36.406 1 17.34 895 GLY B C 1
ATOM 14824 O O . GLY B 1 895 ? 28.547 -18.875 35.812 1 17.34 895 GLY B O 1
ATOM 14825 N N . ASP B 1 896 ? 30.281 -19.812 36.75 1 18.02 896 ASP B N 1
ATOM 14826 C CA . ASP B 1 896 ? 31.531 -19.047 36.688 1 18.02 896 ASP B CA 1
ATOM 14827 C C . ASP B 1 896 ? 32 -18.875 35.25 1 18.02 896 ASP B C 1
ATOM 14829 O O . ASP B 1 896 ? 33.094 -18.344 35.031 1 18.02 896 ASP B O 1
ATOM 14833 N N . ASP B 1 897 ? 31.281 -19.344 34.156 1 18.45 897 ASP B N 1
ATOM 14834 C CA . ASP B 1 897 ? 32.25 -19.594 33.094 1 18.45 897 ASP B CA 1
ATOM 14835 C C . ASP B 1 897 ? 32.75 -18.281 32.5 1 18.45 897 ASP B C 1
ATOM 14837 O O . ASP B 1 897 ? 31.953 -17.391 32.188 1 18.45 897 ASP B O 1
ATOM 14841 N N . ASP B 1 898 ? 34.062 -17.969 32.594 1 17.84 898 ASP B N 1
ATOM 14842 C CA . ASP B 1 898 ? 35 -16.875 32.406 1 17.84 898 ASP B CA 1
ATOM 14843 C C . ASP B 1 898 ? 34.969 -16.359 30.953 1 17.84 898 ASP B C 1
ATOM 14845 O O . ASP B 1 898 ? 34.812 -15.164 30.719 1 17.84 898 ASP B O 1
ATOM 14849 N N . ASN B 1 899 ? 35.781 -16.922 29.969 1 18.81 899 ASN B N 1
ATOM 14850 C CA . ASN B 1 899 ? 36.844 -16.156 29.312 1 18.81 899 ASN B CA 1
ATOM 14851 C C . ASN B 1 899 ? 36.375 -15.617 27.953 1 18.81 899 ASN B C 1
ATOM 14853 O O . ASN B 1 899 ? 37.125 -14.938 27.25 1 18.81 899 ASN B O 1
ATOM 14857 N N . GLY B 1 900 ? 35.469 -16.281 27.156 1 18.98 900 GLY B N 1
ATOM 14858 C CA . GLY B 1 900 ? 35.719 -16.219 25.734 1 18.98 900 GLY B CA 1
ATOM 14859 C C . GLY B 1 900 ? 35.344 -14.883 25.125 1 18.98 900 GLY B C 1
ATOM 14860 O O . GLY B 1 900 ? 34.344 -14.273 25.516 1 18.98 900 GLY B O 1
ATOM 14861 N N . GLY B 1 901 ? 36.375 -14.109 24.562 1 21.19 901 GLY B N 1
ATOM 14862 C CA . GLY B 1 901 ? 36.469 -12.789 23.953 1 21.19 901 GLY B CA 1
ATOM 14863 C C . GLY B 1 901 ? 35.625 -12.641 22.703 1 21.19 901 GLY B C 1
ATOM 14864 O O . GLY B 1 901 ? 36.031 -13.062 21.625 1 21.19 901 GLY B O 1
ATOM 14865 N N . GLY B 1 902 ? 34.406 -13.109 22.688 1 22.16 902 GLY B N 1
ATOM 14866 C CA . GLY B 1 902 ? 33.594 -13.117 21.484 1 22.16 902 GLY B CA 1
ATOM 14867 C C . GLY B 1 902 ? 33.375 -11.734 20.906 1 22.16 902 GLY B C 1
ATOM 14868 O O . GLY B 1 902 ? 33.094 -10.789 21.641 1 22.16 902 GLY B O 1
ATOM 14869 N N . ASP B 1 903 ? 34.156 -11.539 19.734 1 23.52 903 ASP B N 1
ATOM 14870 C CA . ASP B 1 903 ? 34.094 -10.312 18.953 1 23.52 903 ASP B CA 1
ATOM 14871 C C . ASP B 1 903 ? 32.656 -10.016 18.5 1 23.52 903 ASP B C 1
ATOM 14873 O O . ASP B 1 903 ? 32.062 -10.82 17.797 1 23.52 903 ASP B O 1
ATOM 14877 N N . ASP B 1 904 ? 31.875 -9.422 19.234 1 24.08 904 ASP B N 1
ATOM 14878 C CA . ASP B 1 904 ? 30.5 -8.914 19.188 1 24.08 904 ASP B CA 1
ATOM 14879 C C . ASP B 1 904 ? 30.328 -7.891 18.062 1 24.08 904 ASP B C 1
ATOM 14881 O O . ASP B 1 904 ? 30.578 -6.699 18.266 1 24.08 904 ASP B O 1
ATOM 14885 N N . PHE B 1 905 ? 30.797 -8.289 16.875 1 26.3 905 PHE B N 1
ATOM 14886 C CA . PHE B 1 905 ? 30.5 -7.27 15.875 1 26.3 905 PHE B CA 1
ATOM 14887 C C . PHE B 1 905 ? 28.984 -7.027 15.797 1 26.3 905 PHE B C 1
ATOM 14889 O O . PHE B 1 905 ? 28.25 -7.863 15.281 1 26.3 905 PHE B O 1
ATOM 14896 N N . GLY B 1 906 ? 28.312 -6.539 16.75 1 27.64 906 GLY B N 1
ATOM 14897 C CA . GLY B 1 906 ? 26.953 -6.102 17 1 27.64 906 GLY B CA 1
ATOM 14898 C C . GLY B 1 906 ? 26.375 -5.242 15.883 1 27.64 906 GLY B C 1
ATOM 14899 O O . GLY B 1 906 ? 27.078 -4.402 15.32 1 27.64 906 GLY B O 1
ATOM 14900 N N . SER B 1 907 ? 25.734 -5.805 14.898 1 29.83 907 SER B N 1
ATOM 14901 C CA . SER B 1 907 ? 24.891 -4.859 14.164 1 29.83 907 SER B CA 1
ATOM 14902 C C . SER B 1 907 ? 24.531 -3.658 15.031 1 29.83 907 SER B C 1
ATOM 14904 O O . SER B 1 907 ? 23.734 -3.779 15.969 1 29.83 907 SER B O 1
ATOM 14906 N N . ARG B 1 908 ? 25.297 -2.682 15.25 1 31.83 908 ARG B N 1
ATOM 14907 C CA . ARG B 1 908 ? 25.297 -1.476 16.078 1 31.83 908 ARG B CA 1
ATOM 14908 C C . ARG B 1 908 ? 24.047 -0.639 15.812 1 31.83 908 ARG B C 1
ATOM 14910 O O . ARG B 1 908 ? 23.828 -0.174 14.695 1 31.83 908 ARG B O 1
ATOM 14917 N N . LYS B 1 909 ? 22.891 -1.023 16.234 1 40.44 909 LYS B N 1
ATOM 14918 C CA . LYS B 1 909 ? 21.891 0.044 16.266 1 40.44 909 LYS B CA 1
ATOM 14919 C C . LYS B 1 909 ? 22.562 1.415 16.344 1 40.44 909 LYS B C 1
ATOM 14921 O O . LYS B 1 909 ? 23.406 1.65 17.188 1 40.44 909 LYS B O 1
ATOM 14926 N N . LYS B 1 910 ? 22.578 1.962 15.125 1 55.09 910 LYS B N 1
ATOM 14927 C CA . LYS B 1 910 ? 23.141 3.311 15.148 1 55.09 910 LYS B CA 1
ATOM 14928 C C . LYS B 1 910 ? 22.844 4.004 16.469 1 55.09 910 LYS B C 1
ATOM 14930 O O . LYS B 1 910 ? 21.719 3.969 16.969 1 55.09 910 LYS B O 1
ATOM 14935 N N . PRO B 1 911 ? 23.875 4.191 17.172 1 59.88 911 PRO B N 1
ATOM 14936 C CA . PRO B 1 911 ? 23.672 4.848 18.453 1 59.88 911 PRO B CA 1
ATOM 14937 C C . PRO B 1 911 ? 22.766 6.066 18.375 1 59.88 911 PRO B C 1
ATOM 14939 O O . PRO B 1 911 ? 22.734 6.754 17.344 1 59.88 911 PRO B O 1
ATOM 14942 N N . LYS B 1 912 ? 21.828 5.977 19.266 1 83.5 912 LYS B N 1
ATOM 14943 C CA . LYS B 1 912 ? 21.094 7.223 19.453 1 83.5 912 LYS B CA 1
ATOM 14944 C C . LYS B 1 912 ? 21.984 8.305 20.062 1 83.5 912 LYS B C 1
ATOM 14946 O O . LYS B 1 912 ? 22.875 8.008 20.859 1 83.5 912 LYS B O 1
ATOM 14951 N N . TRP B 1 913 ? 21.922 9.461 19.531 1 90.94 913 TRP B N 1
ATOM 14952 C CA . TRP B 1 913 ? 22.812 10.555 19.906 1 90.94 913 TRP B CA 1
ATOM 14953 C C . TRP B 1 913 ? 22.078 11.609 20.734 1 90.94 913 TRP B C 1
ATOM 14955 O O . TRP B 1 913 ? 20.891 11.852 20.516 1 90.94 913 TRP B O 1
ATOM 14965 N N . MET B 1 914 ? 22.812 12.102 21.672 1 93.12 914 MET B N 1
ATOM 14966 C CA . MET B 1 914 ? 22.375 13.266 22.453 1 93.12 914 MET B CA 1
ATOM 14967 C C . MET B 1 914 ? 23.234 14.484 22.125 1 93.12 914 MET B C 1
ATOM 14969 O O . MET B 1 914 ? 24.438 14.359 21.891 1 93.12 914 MET B O 1
ATOM 14973 N N . ILE B 1 915 ? 22.625 15.57 22.016 1 94.38 915 ILE B N 1
ATOM 14974 C CA . ILE B 1 915 ? 23.328 16.828 21.766 1 94.38 915 ILE B CA 1
ATOM 14975 C C . ILE B 1 915 ? 23.109 17.766 22.953 1 94.38 915 ILE B C 1
ATOM 14977 O O . ILE B 1 915 ? 22.031 17.828 23.531 1 94.38 915 ILE B O 1
ATOM 14981 N N . GLY B 1 916 ? 24.141 18.391 23.406 1 93.12 916 GLY B N 1
ATOM 14982 C CA . GLY B 1 916 ? 24.062 19.297 24.531 1 93.12 916 GLY B CA 1
ATOM 14983 C C . GLY B 1 916 ? 24.969 20.5 24.391 1 93.12 916 GLY B C 1
ATOM 14984 O O . GLY B 1 916 ? 25.906 20.484 23.594 1 93.12 916 GLY B O 1
ATOM 14985 N N . ILE B 1 917 ? 24.609 21.609 25.125 1 93.19 917 ILE B N 1
ATOM 14986 C CA . ILE B 1 917 ? 25.438 22.797 25.141 1 93.19 917 ILE B CA 1
ATOM 14987 C C . ILE B 1 917 ? 26.703 22.531 25.953 1 93.19 917 ILE B C 1
ATOM 14989 O O . ILE B 1 917 ? 26.625 22.094 27.109 1 93.19 917 ILE B O 1
ATOM 14993 N N . LYS B 1 918 ? 27.797 22.734 25.25 1 90.12 918 LYS B N 1
ATOM 14994 C CA . LYS B 1 918 ? 29.078 22.5 25.906 1 90.12 918 LYS B CA 1
ATOM 14995 C C . LYS B 1 918 ? 29.25 23.422 27.109 1 90.12 918 LYS B C 1
ATOM 14997 O O . LYS B 1 918 ? 29.094 24.641 27 1 90.12 918 LYS B O 1
ATOM 15002 N N . GLY B 1 919 ? 29.578 22.891 28.234 1 80.56 919 GLY B N 1
ATOM 15003 C CA . GLY B 1 919 ? 29.828 23.672 29.438 1 80.56 919 GLY B CA 1
ATOM 15004 C C . GLY B 1 919 ? 28.609 23.781 30.344 1 80.56 919 GLY B C 1
ATOM 15005 O O . GLY B 1 919 ? 28.703 24.328 31.438 1 80.56 919 GLY B O 1
ATOM 15006 N N . ALA B 1 920 ? 27.469 23.438 29.812 1 76.69 920 ALA B N 1
ATOM 15007 C CA . ALA B 1 920 ? 26.25 23.531 30.609 1 76.69 920 ALA B CA 1
ATOM 15008 C C . ALA B 1 920 ? 26.016 22.266 31.422 1 76.69 920 ALA B C 1
ATOM 15010 O O . ALA B 1 920 ? 24.984 22.125 32.094 1 76.69 920 ALA B O 1
ATOM 15011 N N . ARG B 1 921 ? 27.047 21.391 31.5 1 61.16 921 ARG B N 1
ATOM 15012 C CA . ARG B 1 921 ? 26.922 20.094 32.156 1 61.16 921 ARG B CA 1
ATOM 15013 C C . ARG B 1 921 ? 26.641 20.25 33.625 1 61.16 921 ARG B C 1
ATOM 15015 O O . ARG B 1 921 ? 27.156 21.141 34.281 1 61.16 921 ARG B O 1
ATOM 15022 N N . GLY B 1 922 ? 25.719 19.438 34.281 1 53.09 922 GLY B N 1
ATOM 15023 C CA . GLY B 1 922 ? 25.469 19.328 35.719 1 53.09 922 GLY B CA 1
ATOM 15024 C C . GLY B 1 922 ? 24.391 20.266 36.188 1 53.09 922 GLY B C 1
ATOM 15025 O O . GLY B 1 922 ? 24.031 20.25 37.375 1 53.09 922 GLY B O 1
ATOM 15026 N N . SER B 1 923 ? 24.125 21.156 35.406 1 48.28 923 SER B N 1
ATOM 15027 C CA . SER B 1 923 ? 23.188 22.125 35.938 1 48.28 923 SER B CA 1
ATOM 15028 C C . SER B 1 923 ? 21.75 21.625 35.844 1 48.28 923 SER B C 1
ATOM 15030 O O . SER B 1 923 ? 20.828 22.406 35.625 1 48.28 923 SER B O 1
ATOM 15032 N N . TYR B 1 924 ? 21.703 20.312 35.781 1 47.91 924 TYR B N 1
ATOM 15033 C CA . TYR B 1 924 ? 20.344 19.797 35.719 1 47.91 924 TYR B CA 1
ATOM 15034 C C . TYR B 1 924 ? 19.609 20 37.031 1 47.91 924 TYR B C 1
ATOM 15036 O O . TYR B 1 924 ? 19.969 19.391 38.031 1 47.91 924 TYR B O 1
ATOM 15044 N N . LYS B 1 925 ? 19.406 21.094 37.406 1 41.62 925 LYS B N 1
ATOM 15045 C CA . LYS B 1 925 ? 18.688 21.062 38.688 1 41.62 925 LYS B CA 1
ATOM 15046 C C . LYS B 1 925 ? 17.469 20.172 38.594 1 41.62 925 LYS B C 1
ATOM 15048 O O . LYS B 1 925 ? 17.25 19.312 39.469 1 41.62 925 LYS B O 1
ATOM 15053 N N . ASP B 1 926 ? 16.328 20.562 38.156 1 38.81 926 ASP B N 1
ATOM 15054 C CA . ASP B 1 926 ? 15.055 19.891 38.344 1 38.81 926 ASP B CA 1
ATOM 15055 C C . ASP B 1 926 ? 14.703 19 37.156 1 38.81 926 ASP B C 1
ATOM 15057 O O . ASP B 1 926 ? 13.547 18.953 36.719 1 38.81 926 ASP B O 1
ATOM 15061 N N . GLY B 1 927 ? 15.742 18.062 36.656 1 47.44 927 GLY B N 1
ATOM 15062 C CA . GLY B 1 927 ? 15.375 16.984 35.75 1 47.44 927 GLY B CA 1
ATOM 15063 C C . GLY B 1 927 ? 15.117 17.453 34.312 1 47.44 927 GLY B C 1
ATOM 15064 O O . GLY B 1 927 ? 14.844 16.656 33.438 1 47.44 927 GLY B O 1
ATOM 15065 N N . SER B 1 928 ? 14.797 18.672 34.062 1 54.09 928 SER B N 1
ATOM 15066 C CA . SER B 1 928 ? 14.367 19.078 32.719 1 54.09 928 SER B CA 1
ATOM 15067 C C . SER B 1 928 ? 15.562 19.297 31.812 1 54.09 928 SER B C 1
ATOM 15069 O O . SER B 1 928 ? 16.594 19.812 32.25 1 54.09 928 SER B O 1
ATOM 15071 N N . ARG B 1 929 ? 15.625 18.719 30.688 1 62.88 929 ARG B N 1
ATOM 15072 C CA . ARG B 1 929 ? 16.656 18.703 29.656 1 62.88 929 ARG B CA 1
ATOM 15073 C C . ARG B 1 929 ? 16.625 20 28.844 1 62.88 929 ARG B C 1
ATOM 15075 O O . ARG B 1 929 ? 16.312 19.984 27.656 1 62.88 929 ARG B O 1
ATOM 15082 N N . HIS B 1 930 ? 16.938 21.172 29.484 1 75.56 930 HIS B N 1
ATOM 15083 C CA . HIS B 1 930 ? 16.859 22.422 28.734 1 75.56 930 HIS B CA 1
ATOM 15084 C C . HIS B 1 930 ? 18.141 22.688 27.953 1 75.56 930 HIS B C 1
ATOM 15086 O O . HIS B 1 930 ? 18.156 23.531 27.047 1 75.56 930 HIS B O 1
ATOM 15092 N N . TYR B 1 931 ? 19.125 21.969 28.297 1 85.31 931 TYR B N 1
ATOM 15093 C CA . TYR B 1 931 ? 20.391 22.281 27.641 1 85.31 931 TYR B CA 1
ATOM 15094 C C . TYR B 1 931 ? 20.891 21.078 26.844 1 85.31 931 TYR B C 1
ATOM 15096 O O . TYR B 1 931 ? 22.031 21.062 26.375 1 85.31 931 TYR B O 1
ATOM 15104 N N . SER B 1 932 ? 20.078 20.062 26.844 1 89.88 932 SER B N 1
ATOM 15105 C CA . SER B 1 932 ? 20.406 18.875 26.047 1 89.88 932 SER B CA 1
ATOM 15106 C C . SER B 1 932 ? 19.172 18.312 25.359 1 89.88 932 SER B C 1
ATOM 15108 O O . SER B 1 932 ? 18.031 18.594 25.781 1 89.88 932 SER B O 1
ATOM 15110 N N . SER B 1 933 ? 19.391 17.641 24.281 1 92.88 933 SER B N 1
ATOM 15111 C CA . SER B 1 933 ? 18.297 17.078 23.5 1 92.88 933 SER B CA 1
ATOM 15112 C C . SER B 1 933 ? 18.734 15.805 22.781 1 92.88 933 SER B C 1
ATOM 15114 O O . SER B 1 933 ? 19.906 15.648 22.438 1 92.88 933 SER B O 1
ATOM 15116 N N . ARG B 1 934 ? 17.781 14.906 22.656 1 93.06 934 ARG B N 1
ATOM 15117 C CA . ARG B 1 934 ? 18.016 13.734 21.828 1 93.06 934 ARG B CA 1
ATOM 15118 C C . ARG B 1 934 ? 17.781 14.047 20.344 1 93.06 934 ARG B C 1
ATOM 15120 O O . ARG B 1 934 ? 16.844 14.781 20 1 93.06 934 ARG B O 1
ATOM 15127 N N . ILE B 1 935 ? 18.641 13.445 19.531 1 93.5 935 ILE B N 1
ATOM 15128 C CA . ILE B 1 935 ? 18.422 13.562 18.094 1 93.5 935 ILE B CA 1
ATOM 15129 C C . ILE B 1 935 ? 17.438 12.477 17.625 1 93.5 935 ILE B C 1
ATOM 15131 O O . ILE B 1 935 ? 17.703 11.289 17.812 1 93.5 935 ILE B O 1
ATOM 15135 N N . ILE B 1 936 ? 16.359 12.852 17.016 1 91.5 936 ILE B N 1
ATOM 15136 C CA . ILE B 1 936 ? 15.297 11.914 16.672 1 91.5 936 ILE B CA 1
ATOM 15137 C C . ILE B 1 936 ? 15.414 11.531 15.203 1 91.5 936 ILE B C 1
ATOM 15139 O O . ILE B 1 936 ? 15.055 10.414 14.812 1 91.5 936 ILE B O 1
ATOM 15143 N N . ASN B 1 937 ? 15.789 12.461 14.383 1 93.12 937 ASN B N 1
ATOM 15144 C CA . ASN B 1 937 ? 15.867 12.234 12.945 1 93.12 937 ASN B CA 1
ATOM 15145 C C . ASN B 1 937 ? 16.844 13.203 12.281 1 93.12 937 ASN B C 1
ATOM 15147 O O . ASN B 1 937 ? 17.406 14.078 12.945 1 93.12 937 ASN B O 1
ATOM 15151 N N . TYR B 1 938 ? 17.109 13.008 11.008 1 93.38 938 TYR B N 1
ATOM 15152 C CA . TYR B 1 938 ? 18.047 13.836 10.266 1 93.38 938 TYR B CA 1
ATOM 15153 C C . TYR B 1 938 ? 17.641 13.969 8.805 1 93.38 938 TYR B C 1
ATOM 15155 O O . TYR B 1 938 ? 16.828 13.188 8.312 1 93.38 938 TYR B O 1
ATOM 15163 N N . GLY B 1 939 ? 18.109 14.945 8.172 1 92.44 939 GLY B N 1
ATOM 15164 C CA . GLY B 1 939 ? 17.938 15.156 6.742 1 92.44 939 GLY B CA 1
ATOM 15165 C C . GLY B 1 939 ? 18.969 16.094 6.145 1 92.44 939 GLY B C 1
ATOM 15166 O O . GLY B 1 939 ? 19.344 17.094 6.762 1 92.44 939 GLY B O 1
ATOM 15167 N N . ARG B 1 940 ? 19.453 15.703 4.984 1 89.94 940 ARG B N 1
ATOM 15168 C CA . ARG B 1 940 ? 20.438 16.531 4.277 1 89.94 940 ARG B CA 1
ATOM 15169 C C . ARG B 1 940 ? 19.812 17.219 3.07 1 89.94 940 ARG B C 1
ATOM 15171 O O . ARG B 1 940 ? 19.016 16.609 2.352 1 89.94 940 ARG B O 1
ATOM 15178 N N . ALA B 1 941 ? 20.172 18.438 2.941 1 89.38 941 ALA B N 1
ATOM 15179 C CA . ALA B 1 941 ? 19.703 19.172 1.774 1 89.38 941 ALA B CA 1
ATOM 15180 C C . ALA B 1 941 ? 20.5 18.797 0.528 1 89.38 941 ALA B C 1
ATOM 15182 O O . ALA B 1 941 ? 21.609 18.281 0.629 1 89.38 941 ALA B O 1
ATOM 15183 N N . SER B 1 942 ? 19.828 19.031 -0.639 1 86 942 SER B N 1
ATOM 15184 C CA . SER B 1 942 ? 20.516 18.797 -1.902 1 86 942 SER B CA 1
ATOM 15185 C C . SER B 1 942 ? 21.797 19.609 -1.996 1 86 942 SER B C 1
ATOM 15187 O O . SER B 1 942 ? 21.828 20.781 -1.592 1 86 942 SER B O 1
ATOM 15189 N N . PRO B 1 943 ? 22.859 18.922 -2.496 1 78.69 943 PRO B N 1
ATOM 15190 C CA . PRO B 1 943 ? 24.141 19.625 -2.529 1 78.69 943 PRO B CA 1
ATOM 15191 C C . PRO B 1 943 ? 24.203 20.703 -3.602 1 78.69 943 PRO B C 1
ATOM 15193 O O . PRO B 1 943 ? 23.562 20.578 -4.652 1 78.69 943 PRO B O 1
ATOM 15196 N N . ARG B 1 944 ? 24.953 21.625 -3.188 1 76.75 944 ARG B N 1
ATOM 15197 C CA . ARG B 1 944 ? 25.328 22.672 -4.148 1 76.75 944 ARG B CA 1
ATOM 15198 C C . ARG B 1 944 ? 26.797 22.531 -4.551 1 76.75 944 ARG B C 1
ATOM 15200 O O . ARG B 1 944 ? 27.656 22.266 -3.707 1 76.75 944 ARG B O 1
ATOM 15207 N N . LEU B 1 945 ? 26.875 22.547 -5.879 1 74.12 945 LEU B N 1
ATOM 15208 C CA . LEU B 1 945 ? 28.234 22.375 -6.395 1 74.12 945 LEU B CA 1
ATOM 15209 C C . LEU B 1 945 ? 28.953 23.719 -6.48 1 74.12 945 LEU B C 1
ATOM 15211 O O . LEU B 1 945 ? 28.438 24.672 -7.059 1 74.12 945 LEU B O 1
ATOM 15215 N N . ILE B 1 946 ? 29.984 23.75 -5.656 1 69.38 946 ILE B N 1
ATOM 15216 C CA . ILE B 1 946 ? 30.797 24.969 -5.711 1 69.38 946 ILE B CA 1
ATOM 15217 C C . ILE B 1 946 ? 32.219 24.625 -6.102 1 69.38 946 ILE B C 1
ATOM 15219 O O . ILE B 1 946 ? 32.688 23.5 -5.855 1 69.38 946 ILE B O 1
ATOM 15223 N N . LEU B 1 947 ? 32.812 25.406 -6.93 1 62.56 947 LEU B N 1
ATOM 15224 C CA . LEU B 1 947 ? 34.188 25.219 -7.293 1 62.56 947 LEU B CA 1
ATOM 15225 C C . LEU B 1 947 ? 35.125 25.578 -6.129 1 62.56 947 LEU B C 1
ATOM 15227 O O . LEU B 1 947 ? 35.031 26.688 -5.582 1 62.56 947 LEU B O 1
ATOM 15231 N N . GLY B 1 948 ? 35.781 24.438 -5.637 1 57.31 948 GLY B N 1
ATOM 15232 C CA . GLY B 1 948 ? 36.719 24.703 -4.562 1 57.31 948 GLY B CA 1
ATOM 15233 C C . GLY B 1 948 ? 37.812 25.656 -4.965 1 57.31 948 GLY B C 1
ATOM 15234 O O . GLY B 1 948 ? 38.438 25.516 -6.035 1 57.31 948 GLY B O 1
ATOM 15235 N N . LEU B 1 949 ? 38.031 26.781 -4.348 1 52.5 949 LEU B N 1
ATOM 15236 C CA . LEU B 1 949 ? 38.969 27.828 -4.672 1 52.5 949 LEU B CA 1
ATOM 15237 C C . LEU B 1 949 ? 40.406 27.281 -4.641 1 52.5 949 LEU B C 1
ATOM 15239 O O . LEU B 1 949 ? 41.25 27.703 -5.43 1 52.5 949 LEU B O 1
ATOM 15243 N N . GLN B 1 950 ? 40.625 26.375 -3.623 1 52.19 950 GLN B N 1
ATOM 15244 C CA . GLN B 1 950 ? 42 25.938 -3.449 1 52.19 950 GLN B CA 1
ATOM 15245 C C . GLN B 1 950 ? 42.281 24.719 -4.32 1 52.19 950 GLN B C 1
ATOM 15247 O O . GLN B 1 950 ? 43.344 24.656 -4.957 1 52.19 950 GLN B O 1
ATOM 15252 N N . SER B 1 951 ? 41.438 23.797 -4.258 1 54.41 951 SER B N 1
ATOM 15253 C CA . SER B 1 951 ? 41.75 22.531 -4.91 1 54.41 951 SER B CA 1
ATOM 15254 C C . SER B 1 951 ? 41.219 22.516 -6.344 1 54.41 951 SER B C 1
ATOM 15256 O O . SER B 1 951 ? 41.656 21.703 -7.156 1 54.41 951 SER B O 1
ATOM 15258 N N . GLY B 1 952 ? 40.594 23.578 -6.699 1 56.59 952 GLY B N 1
ATOM 15259 C CA . GLY B 1 952 ? 40 23.562 -8.023 1 56.59 952 GLY B CA 1
ATOM 15260 C C . GLY B 1 952 ? 38.969 22.469 -8.219 1 56.59 952 GLY B C 1
ATOM 15261 O O . GLY B 1 952 ? 38.531 22.203 -9.336 1 56.59 952 GLY B O 1
ATOM 15262 N N . ARG B 1 953 ? 38.75 21.812 -7.094 1 61.12 953 ARG B N 1
ATOM 15263 C CA . ARG B 1 953 ? 37.812 20.703 -7.223 1 61.12 953 ARG B CA 1
ATOM 15264 C C . ARG B 1 953 ? 36.406 21.125 -6.859 1 61.12 953 ARG B C 1
ATOM 15266 O O . ARG B 1 953 ? 36.219 22.094 -6.129 1 61.12 953 ARG B O 1
ATOM 15273 N N . ILE B 1 954 ? 35.5 20.547 -7.5 1 65.5 954 ILE B N 1
ATOM 15274 C CA . ILE B 1 954 ? 34.094 20.766 -7.207 1 65.5 954 ILE B CA 1
ATOM 15275 C C . ILE B 1 954 ? 33.719 20.125 -5.867 1 65.5 954 ILE B C 1
ATOM 15277 O O . ILE B 1 954 ? 34.062 18.969 -5.625 1 65.5 954 ILE B O 1
ATOM 15281 N N . ILE B 1 955 ? 33.406 21.016 -4.918 1 62.34 955 ILE B N 1
ATOM 15282 C CA . ILE B 1 955 ? 33 20.531 -3.604 1 62.34 955 ILE B CA 1
ATOM 15283 C C . ILE B 1 955 ? 31.484 20.656 -3.447 1 62.34 955 ILE B C 1
ATOM 15285 O O . ILE B 1 955 ? 30.859 21.531 -4.047 1 62.34 955 ILE B O 1
ATOM 15289 N N . THR B 1 956 ? 30.938 19.578 -2.781 1 64.75 956 THR B N 1
ATOM 15290 C CA . THR B 1 956 ? 29.516 19.578 -2.51 1 64.75 956 THR B CA 1
ATOM 15291 C C . THR B 1 956 ? 29.234 20.062 -1.089 1 64.75 956 THR B C 1
ATOM 15293 O O . THR B 1 956 ? 29.875 19.609 -0.138 1 64.75 956 THR B O 1
ATOM 15296 N N . ILE B 1 957 ? 28.531 21.25 -1.018 1 63.06 957 ILE B N 1
ATOM 15297 C CA . ILE B 1 957 ? 28.109 21.719 0.294 1 63.06 957 ILE B CA 1
ATOM 15298 C C . ILE B 1 957 ? 26.594 21.625 0.407 1 63.06 957 ILE B C 1
ATOM 15300 O O . ILE B 1 957 ? 25.875 21.906 -0.556 1 63.06 957 ILE B O 1
ATOM 15304 N N . GLY B 1 958 ? 26.156 20.812 1.414 1 71.25 958 GLY B N 1
ATOM 15305 C CA . GLY B 1 958 ? 24.734 20.891 1.656 1 71.25 958 GLY B CA 1
ATOM 15306 C C . GLY B 1 958 ? 24.375 20.953 3.131 1 71.25 958 GLY B C 1
ATOM 15307 O O . GLY B 1 958 ? 25.062 20.359 3.963 1 71.25 958 GLY B O 1
ATOM 15308 N N . GLY B 1 959 ? 23.766 21.859 3.678 1 82.44 959 GLY B N 1
ATOM 15309 C CA . GLY B 1 959 ? 23.219 21.891 5.023 1 82.44 959 GLY B CA 1
ATOM 15310 C C . GLY B 1 959 ? 22.094 20.891 5.246 1 82.44 959 GLY B C 1
ATOM 15311 O O . GLY B 1 959 ? 22.016 19.875 4.543 1 82.44 959 GLY B O 1
ATOM 15312 N N . GLY B 1 960 ? 21.547 20.922 6.328 1 91.69 960 GLY B N 1
ATOM 15313 C CA . GLY B 1 960 ? 20.438 20.031 6.629 1 91.69 960 GLY B CA 1
ATOM 15314 C C . GLY B 1 960 ? 19.844 20.266 8 1 91.69 960 GLY B C 1
ATOM 15315 O O . GLY B 1 960 ? 19.875 21.391 8.508 1 91.69 960 GLY B O 1
ATOM 15316 N N . ILE B 1 961 ? 19.156 19.234 8.422 1 94.69 961 ILE B N 1
ATOM 15317 C CA . ILE B 1 961 ? 18.406 19.375 9.672 1 94.69 961 ILE B CA 1
ATOM 15318 C C . ILE B 1 961 ? 18.703 18.172 10.578 1 94.69 961 ILE B C 1
ATOM 15320 O O . ILE B 1 961 ? 18.812 17.047 10.109 1 94.69 961 ILE B O 1
ATOM 15324 N N . LEU B 1 962 ? 18.922 18.484 11.812 1 95.31 962 LEU B N 1
ATOM 15325 C CA . LEU B 1 962 ? 18.828 17.5 12.883 1 95.31 962 LEU B CA 1
ATOM 15326 C C . LEU B 1 962 ? 17.609 17.75 13.742 1 95.31 962 LEU B C 1
ATOM 15328 O O . LEU B 1 962 ? 17.484 18.797 14.383 1 95.31 962 LEU B O 1
ATOM 15332 N N . SER B 1 963 ? 16.719 16.875 13.711 1 96.19 963 SER B N 1
ATOM 15333 C CA . SER B 1 963 ? 15.484 17.031 14.484 1 96.19 963 SER B CA 1
ATOM 15334 C C . SER B 1 963 ? 15.711 16.688 15.953 1 96.19 963 SER B C 1
ATOM 15336 O O . SER B 1 963 ? 16.328 15.672 16.266 1 96.19 963 SER B O 1
ATOM 15338 N N . LEU B 1 964 ? 15.211 17.531 16.828 1 95.44 964 LEU B N 1
ATOM 15339 C CA . LEU B 1 964 ? 15.453 17.391 18.25 1 95.44 964 LEU B CA 1
ATOM 15340 C C . LEU B 1 964 ? 14.141 17.156 19 1 95.44 964 LEU B C 1
ATOM 15342 O O . LEU B 1 964 ? 13.078 17.594 18.562 1 95.44 964 LEU B O 1
ATOM 15346 N N . ASP B 1 965 ? 14.234 16.531 20.203 1 92.06 965 ASP B N 1
ATOM 15347 C CA . ASP B 1 965 ? 13.039 16.25 20.984 1 92.06 965 ASP B CA 1
ATOM 15348 C C . ASP B 1 965 ? 12.859 17.281 22.094 1 92.06 965 ASP B C 1
ATOM 15350 O O . ASP B 1 965 ? 11.883 17.219 22.859 1 92.06 965 ASP B O 1
ATOM 15354 N N . SER B 1 966 ? 13.828 18.125 22.203 1 92.56 966 SER B N 1
ATOM 15355 C CA . SER B 1 966 ? 13.766 19.234 23.156 1 92.56 966 SER B CA 1
ATOM 15356 C C . SER B 1 966 ? 14.461 20.469 22.609 1 92.56 966 SER B C 1
ATOM 15358 O O . SER B 1 966 ? 15.297 20.391 21.719 1 92.56 966 SER B O 1
ATOM 15360 N N . VAL B 1 967 ? 14.016 21.641 23.125 1 94.25 967 VAL B N 1
ATOM 15361 C CA . VAL B 1 967 ? 14.602 22.906 22.672 1 94.25 967 VAL B CA 1
ATOM 15362 C C . VAL B 1 967 ? 15.867 23.203 23.469 1 94.25 967 VAL B C 1
ATOM 15364 O O . VAL B 1 967 ? 15.914 22.984 24.672 1 94.25 967 VAL B O 1
ATOM 15367 N N . LEU B 1 968 ? 16.875 23.609 22.812 1 94.38 968 LEU B N 1
ATOM 15368 C CA . LEU B 1 968 ? 18.109 24.031 23.469 1 94.38 968 LEU B CA 1
ATOM 15369 C C . LEU B 1 968 ? 18.031 25.516 23.844 1 94.38 968 LEU B C 1
ATOM 15371 O O . LEU B 1 968 ? 18.375 26.375 23.031 1 94.38 968 LEU B O 1
ATOM 15375 N N . GLU B 1 969 ? 17.766 25.766 25.016 1 92.06 969 GLU B N 1
ATOM 15376 C CA . GLU B 1 969 ? 17.719 27.156 25.484 1 92.06 969 GLU B CA 1
ATOM 15377 C C . GLU B 1 969 ? 19.125 27.688 25.75 1 92.06 969 GLU B C 1
ATOM 15379 O O . GLU B 1 969 ? 19.984 26.969 26.266 1 92.06 969 GLU B O 1
ATOM 15384 N N . PRO B 1 970 ? 19.328 28.953 25.359 1 91.5 970 PRO B N 1
ATOM 15385 C CA . PRO B 1 970 ? 20.641 29.531 25.609 1 91.5 970 PRO B CA 1
ATOM 15386 C C . PRO B 1 970 ? 21.031 29.531 27.078 1 91.5 970 PRO B C 1
ATOM 15388 O O . PRO B 1 970 ? 20.203 29.875 27.938 1 91.5 970 PRO B O 1
ATOM 15391 N N . TYR B 1 971 ? 22.234 29.141 27.359 1 88.06 971 TYR B N 1
ATOM 15392 C CA . TYR B 1 971 ? 22.719 29.031 28.719 1 88.06 971 TYR B CA 1
ATOM 15393 C C . TYR B 1 971 ? 23.406 30.312 29.172 1 88.06 971 TYR B C 1
ATOM 15395 O O . TYR B 1 971 ? 24.266 30.844 28.469 1 88.06 971 TYR B O 1
ATOM 15403 N N . LYS B 1 972 ? 22.906 30.844 30.219 1 80.19 972 LYS B N 1
ATOM 15404 C CA . LYS B 1 972 ? 23.547 31.969 30.875 1 80.19 972 LYS B CA 1
ATOM 15405 C C . LYS B 1 972 ? 24 31.609 32.281 1 80.19 972 LYS B C 1
ATOM 15407 O O . LYS B 1 972 ? 23.188 31.328 33.156 1 80.19 972 LYS B O 1
ATOM 15412 N N . PRO B 1 973 ? 25.281 31.5 32.438 1 75.44 973 PRO B N 1
ATOM 15413 C CA . PRO B 1 973 ? 25.766 31.078 33.75 1 75.44 973 PRO B CA 1
ATOM 15414 C C . PRO B 1 973 ? 25.422 32.062 34.844 1 75.44 973 PRO B C 1
ATOM 15416 O O . PRO B 1 973 ? 25.312 33.281 34.594 1 75.44 973 PRO B O 1
ATOM 15419 N N . ASN B 1 974 ? 25.031 31.547 36 1 64.69 974 ASN B N 1
ATOM 15420 C CA . ASN B 1 974 ? 24.797 32.406 37.188 1 64.69 974 ASN B CA 1
ATOM 15421 C C . ASN B 1 974 ? 26.062 33.125 37.625 1 64.69 974 ASN B C 1
ATOM 15423 O O . ASN B 1 974 ? 27.172 32.656 37.344 1 64.69 974 ASN B O 1
ATOM 15427 N N . ALA B 1 975 ? 25.859 34.344 38.094 1 62.41 975 ALA B N 1
ATOM 15428 C CA . ALA B 1 975 ? 26.984 35.156 38.562 1 62.41 975 ALA B CA 1
ATOM 15429 C C . ALA B 1 975 ? 27.922 34.375 39.469 1 62.41 975 ALA B C 1
ATOM 15431 O O . ALA B 1 975 ? 29.141 34.531 39.406 1 62.41 975 ALA B O 1
ATOM 15432 N N . TRP B 1 976 ? 27.281 33.5 40.156 1 58.66 976 TRP B N 1
ATOM 15433 C CA . TRP B 1 976 ? 28.094 32.688 41.062 1 58.66 976 TRP B CA 1
ATOM 15434 C C . TRP B 1 976 ? 29.031 31.75 40.312 1 58.66 976 TRP B C 1
ATOM 15436 O O . TRP B 1 976 ? 30.188 31.578 40.688 1 58.66 976 TRP B O 1
ATOM 15446 N N . ASN B 1 977 ? 28.5 31.203 39.219 1 61.5 977 ASN B N 1
ATOM 15447 C CA . ASN B 1 977 ? 29.312 30.25 38.469 1 61.5 977 ASN B CA 1
ATOM 15448 C C . ASN B 1 977 ? 30.438 30.953 37.719 1 61.5 977 ASN B C 1
ATOM 15450 O O . ASN B 1 977 ? 31.5 30.375 37.5 1 61.5 977 ASN B O 1
ATOM 15454 N N . ILE B 1 978 ? 30.125 32.188 37.406 1 59.38 978 ILE B N 1
ATOM 15455 C CA . ILE B 1 978 ? 31.156 32.938 36.719 1 59.38 978 ILE B CA 1
ATOM 15456 C C . ILE B 1 978 ? 32.188 33.438 37.719 1 59.38 978 ILE B C 1
ATOM 15458 O O . ILE B 1 978 ? 3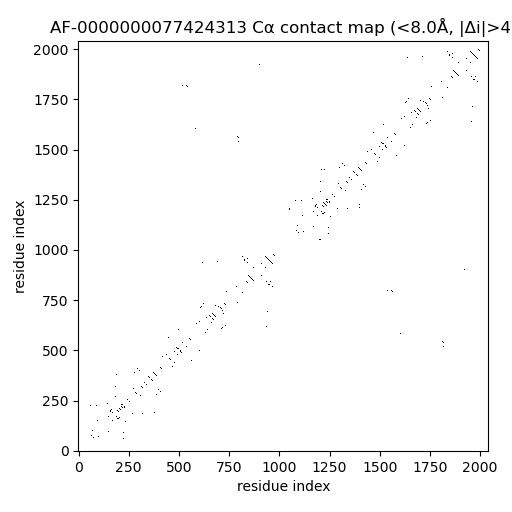3.406 33.25 37.531 1 59.38 978 ILE B O 1
ATOM 15462 N N . TRP B 1 979 ? 31.625 34.062 38.812 1 62.53 979 TRP B N 1
ATOM 15463 C CA . TRP B 1 979 ? 32.5 34.781 39.75 1 62.53 979 TRP B CA 1
ATOM 15464 C C . TRP B 1 979 ? 32.844 33.938 40.969 1 62.53 979 TRP B C 1
ATOM 15466 O O . TRP B 1 979 ? 33.812 34.219 41.688 1 62.53 979 TRP B O 1
ATOM 15476 N N . GLY B 1 980 ? 32 32.906 41.062 1 58.94 980 GLY B N 1
ATOM 15477 C CA . GLY B 1 980 ? 32.188 32.156 42.312 1 58.94 980 GLY B CA 1
ATOM 15478 C C . GLY B 1 980 ? 33.562 31.5 42.406 1 58.94 980 GLY B C 1
ATOM 15479 O O . GLY B 1 980 ? 34.219 31.562 43.438 1 58.94 980 GLY B O 1
ATOM 15480 N N . ARG B 1 981 ? 33.875 30.953 41.312 1 61.56 981 ARG B N 1
ATOM 15481 C CA . ARG B 1 981 ? 35.156 30.297 41.344 1 61.56 981 ARG B CA 1
ATOM 15482 C C . ARG B 1 981 ? 36.281 31.297 41.625 1 61.56 981 ARG B C 1
ATOM 15484 O O . ARG B 1 981 ? 37.219 31.016 42.344 1 61.56 981 ARG B O 1
ATOM 15491 N N . TYR B 1 982 ? 36 32.438 41.031 1 66 982 TYR B N 1
ATOM 15492 C CA . TYR B 1 982 ? 37.031 33.469 41.281 1 66 982 TYR B CA 1
ATOM 15493 C C . TYR B 1 982 ? 36.938 34 42.688 1 66 982 TYR B C 1
ATOM 15495 O O . TYR B 1 982 ? 38 34.25 43.344 1 66 982 TYR B O 1
ATOM 15503 N N . LEU B 1 983 ? 35.75 34.031 43.219 1 70 983 LEU B N 1
ATOM 15504 C CA . LEU B 1 983 ? 35.594 34.5 44.562 1 70 983 LEU B CA 1
ATOM 15505 C C . LEU B 1 983 ? 36.125 33.469 45.562 1 70 983 LEU B C 1
ATOM 15507 O O . LEU B 1 983 ? 36.781 33.844 46.562 1 70 983 LEU B O 1
ATOM 15511 N N . VAL B 1 984 ? 35.938 32.281 45.219 1 72.88 984 VAL B N 1
ATOM 15512 C CA . VAL B 1 984 ? 36.5 31.234 46.125 1 72.88 984 VAL B CA 1
ATOM 15513 C C . VAL B 1 984 ? 38 31.219 46.031 1 72.88 984 VAL B C 1
ATOM 15515 O O . VAL B 1 984 ? 38.719 31.094 47.031 1 72.88 984 VAL B O 1
ATOM 15518 N N . GLY B 1 985 ? 38.438 31.484 44.906 1 71 985 GLY B N 1
ATOM 15519 C CA . GLY B 1 985 ? 39.875 31.562 44.75 1 71 985 GLY B CA 1
ATOM 15520 C C . GLY B 1 985 ? 40.5 32.75 45.438 1 71 985 GLY B C 1
ATOM 15521 O O . GLY B 1 985 ? 41.5 32.625 46.125 1 71 985 GLY B O 1
ATOM 15522 N N . CYS B 1 986 ? 39.781 33.844 45.281 1 73.94 986 CYS B N 1
ATOM 15523 C CA . CYS B 1 986 ? 40.25 35.031 45.969 1 73.94 986 CYS B CA 1
ATOM 15524 C C . CYS B 1 986 ? 40.125 34.875 47.5 1 73.94 986 CYS B C 1
ATOM 15526 O O . CYS B 1 986 ? 41.031 35.281 48.25 1 73.94 986 CYS B O 1
ATOM 15528 N N . GLY B 1 987 ? 39.125 34.219 47.844 1 72.56 987 GLY B N 1
ATOM 15529 C CA . GLY B 1 987 ? 39 33.906 49.25 1 72.56 987 GLY B CA 1
ATOM 15530 C C . GLY B 1 987 ? 40.062 32.969 49.781 1 72.56 987 GLY B C 1
ATOM 15531 O O . GLY B 1 987 ? 40.625 33.188 50.844 1 72.56 987 GLY B O 1
ATOM 15532 N N . PHE B 1 988 ? 40.312 32.062 48.969 1 77.44 988 PHE B N 1
ATOM 15533 C CA . PHE B 1 988 ? 41.406 31.141 49.344 1 77.44 988 PHE B CA 1
ATOM 15534 C C . PHE B 1 988 ? 42.75 31.844 49.344 1 77.44 988 PHE B C 1
ATOM 15536 O O . PHE B 1 988 ? 43.562 31.641 50.25 1 77.44 988 PHE B O 1
ATOM 15543 N N . LEU B 1 989 ? 42.906 32.75 48.406 1 78.5 989 LEU B N 1
ATOM 15544 C CA . LEU B 1 989 ? 44.125 33.5 48.375 1 78.5 989 LEU B CA 1
ATOM 15545 C C . LEU B 1 989 ? 44.219 34.469 49.562 1 78.5 989 LEU B C 1
ATOM 15547 O O . LEU B 1 989 ? 45.25 34.625 50.188 1 78.5 989 LEU B O 1
ATOM 15551 N N . PHE B 1 990 ? 43.062 34.969 49.938 1 79.94 990 PHE B N 1
ATOM 15552 C CA . PHE B 1 990 ? 43 35.844 51.094 1 79.94 990 PHE B CA 1
ATOM 15553 C C . PHE B 1 990 ? 43.25 35.062 52.375 1 79.94 990 PHE B C 1
ATOM 15555 O O . PHE B 1 990 ? 43.969 35.531 53.281 1 79.94 990 PHE B O 1
ATOM 15562 N N . LEU B 1 991 ? 42.781 33.875 52.375 1 80.44 991 LEU B N 1
ATOM 15563 C CA . LEU B 1 991 ? 43 33 53.531 1 80.44 991 LEU B CA 1
ATOM 15564 C C . LEU B 1 991 ? 44.469 32.594 53.594 1 80.44 991 LEU B C 1
ATOM 15566 O O . LEU B 1 991 ? 45.031 32.562 54.688 1 80.44 991 LEU B O 1
ATOM 15570 N N . LEU B 1 992 ? 45.031 32.469 52.531 1 80.62 992 LEU B N 1
ATOM 15571 C CA . LEU B 1 992 ? 46.438 32.094 52.5 1 80.62 992 LEU B CA 1
ATOM 15572 C C . LEU B 1 992 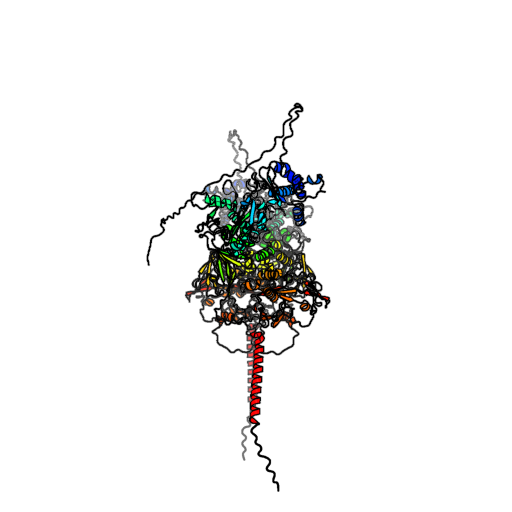? 47.312 33.281 52.938 1 80.62 992 LEU B C 1
ATOM 15574 O O . LEU B 1 992 ? 48.312 33.125 53.656 1 80.62 992 LEU B O 1
ATOM 15578 N N . ILE B 1 993 ? 46.844 34.469 52.625 1 81.56 993 ILE B N 1
ATOM 15579 C CA . ILE B 1 993 ? 47.562 35.656 53.031 1 81.56 993 ILE B CA 1
ATOM 15580 C C . ILE B 1 993 ? 47.406 35.906 54.531 1 81.56 993 ILE B C 1
ATOM 15582 O O . ILE B 1 993 ? 48.344 36.25 55.219 1 81.56 993 ILE B O 1
ATOM 15586 N N . LEU B 1 994 ? 46.281 35.531 55 1 81.06 994 LEU B N 1
ATOM 15587 C CA . LEU B 1 994 ? 46.031 35.688 56.438 1 81.06 994 LEU B CA 1
ATOM 15588 C C . LEU B 1 994 ? 46.844 34.625 57.219 1 81.06 994 LEU B C 1
ATOM 15590 O O . LEU B 1 994 ? 47.375 34.938 58.281 1 81.06 994 LEU B O 1
ATOM 15594 N N . LEU B 1 995 ? 47.031 33.5 56.625 1 81.38 995 LEU B N 1
ATOM 15595 C CA . LEU B 1 995 ? 47.812 32.469 57.281 1 81.38 995 LEU B CA 1
ATOM 15596 C C . LEU B 1 995 ? 49.281 32.75 57.219 1 81.38 995 LEU B C 1
ATOM 15598 O O . LEU B 1 995 ? 50.031 32.531 58.188 1 81.38 995 LEU B O 1
ATOM 15602 N N . ALA B 1 996 ? 49.688 33.375 56.188 1 81.81 996 ALA B N 1
ATOM 15603 C CA . ALA B 1 996 ? 51.094 33.781 56.094 1 81.81 996 ALA B CA 1
ATOM 15604 C C . ALA B 1 996 ? 51.406 34.969 57 1 81.81 996 ALA B C 1
ATOM 15606 O O . ALA B 1 996 ? 52.469 35 57.625 1 81.81 996 ALA B O 1
ATOM 15607 N N . GLY B 1 997 ? 50.406 35.75 57.188 1 80.31 997 GLY B N 1
ATOM 15608 C CA . GLY B 1 997 ? 50.562 36.844 58.156 1 80.31 997 GLY B CA 1
ATOM 15609 C C . GLY B 1 997 ? 50.562 36.375 59.594 1 80.31 997 GLY B C 1
ATOM 15610 O O . GLY B 1 997 ? 51.375 36.812 60.406 1 80.31 997 GLY B O 1
ATOM 15611 N N . ALA B 1 998 ? 49.875 35.375 59.844 1 80.81 998 ALA B N 1
ATOM 15612 C CA . ALA B 1 998 ? 49.844 34.812 61.188 1 80.81 998 ALA B CA 1
ATOM 15613 C C . ALA B 1 998 ? 51.125 34.031 61.469 1 80.81 998 ALA B C 1
ATOM 15615 O O . ALA B 1 998 ? 51.688 34.094 62.562 1 80.81 998 ALA B O 1
ATOM 15616 N N . ALA B 1 999 ? 51.625 33.406 60.438 1 79.88 999 ALA B N 1
ATOM 15617 C CA . ALA B 1 999 ? 52.906 32.719 60.594 1 79.88 999 ALA B CA 1
ATOM 15618 C C . ALA B 1 999 ? 54.062 33.688 60.719 1 79.88 999 ALA B C 1
ATOM 15620 O O . ALA B 1 999 ? 54.969 33.5 61.562 1 79.88 999 ALA B O 1
ATOM 15621 N N . GLY B 1 1000 ? 53.969 34.781 60.062 1 78.38 1000 GLY B N 1
ATOM 15622 C CA . GLY B 1 1000 ? 54.969 35.844 60.219 1 78.38 1000 GLY B CA 1
ATOM 15623 C C . GLY B 1 1000 ? 54.906 36.531 61.562 1 78.38 1000 GLY B C 1
ATOM 15624 O O . GLY B 1 1000 ? 55.938 36.781 62.188 1 78.38 1000 GLY B O 1
ATOM 15625 N N . TYR B 1 1001 ? 53.781 36.594 62.062 1 76.62 1001 TYR B N 1
ATOM 15626 C CA . TYR B 1 1001 ? 53.625 37.188 63.375 1 76.62 1001 TYR B CA 1
ATOM 15627 C C . TYR B 1 1001 ? 54.094 36.25 64.5 1 76.62 1001 TYR B C 1
ATOM 15629 O O . TYR B 1 1001 ? 54.75 36.656 65.438 1 76.62 1001 TYR B O 1
ATOM 15637 N N . LYS B 1 1002 ? 54.062 35 64.312 1 74.5 1002 LYS B N 1
ATOM 15638 C CA . LYS B 1 1002 ? 54.562 34.031 65.25 1 74.5 1002 LYS B CA 1
ATOM 15639 C C . LYS B 1 1002 ? 56.062 33.906 65.188 1 74.5 1002 LYS B C 1
ATOM 15641 O O . LYS B 1 1002 ? 56.719 33.844 66.25 1 74.5 1002 LYS B O 1
ATOM 15646 N N . ILE B 1 1003 ? 56.688 34.094 64.188 1 74.06 1003 ILE B N 1
ATOM 15647 C CA . ILE B 1 1003 ? 58.156 34.062 64.062 1 74.06 1003 ILE B CA 1
ATOM 15648 C C . ILE B 1 1003 ? 58.75 35.375 64.562 1 74.06 1003 ILE B C 1
ATOM 15650 O O . ILE B 1 1003 ? 59.75 35.344 65.312 1 74.06 1003 ILE B O 1
ATOM 15654 N N . TYR B 1 1004 ? 58.125 36.406 64.438 1 67.06 1004 TYR B N 1
ATOM 15655 C CA . TYR B 1 1004 ? 58.594 37.688 64.938 1 67.06 1004 TYR B CA 1
ATOM 15656 C C . TYR B 1 1004 ? 58.438 37.781 66.5 1 67.06 1004 TYR B C 1
ATOM 15658 O O . TYR B 1 1004 ? 59.375 38.219 67.188 1 67.06 1004 TYR B O 1
ATOM 15666 N N . SER B 1 1005 ? 57.562 37.156 67.062 1 68.31 1005 SER B N 1
ATOM 15667 C CA . SER B 1 1005 ? 57.406 37.188 68.562 1 68.31 1005 SER B CA 1
ATOM 15668 C C . SER B 1 1005 ? 58.375 36.219 69.25 1 68.31 1005 SER B C 1
ATOM 15670 O O . SER B 1 1005 ? 58.75 36.406 70.375 1 68.31 1005 SER B O 1
ATOM 15672 N N . ARG B 1 1006 ? 58.906 35.156 68.688 1 63.38 1006 ARG B N 1
ATOM 15673 C CA . ARG B 1 1006 ? 59.875 34.25 69.312 1 63.38 1006 ARG B CA 1
ATOM 15674 C C . ARG B 1 1006 ? 61.281 34.844 69.25 1 63.38 1006 ARG B C 1
ATOM 15676 O O . ARG B 1 1006 ? 62.094 34.531 70.125 1 63.38 1006 ARG B O 1
ATOM 15683 N N . ARG B 1 1007 ? 61.719 35.594 68.375 1 54.28 1007 ARG B N 1
ATOM 15684 C CA . ARG B 1 1007 ? 63.094 36.094 68.375 1 54.28 1007 ARG B CA 1
ATOM 15685 C C . ARG B 1 1007 ? 63.281 37.188 69.438 1 54.28 1007 ARG B C 1
ATOM 15687 O O . ARG B 1 1007 ? 64.375 37.656 69.625 1 54.28 1007 ARG B O 1
ATOM 15694 N N . LYS B 1 1008 ? 62.406 37.719 70.125 1 47.5 1008 LYS B N 1
ATOM 15695 C CA . LYS B 1 1008 ? 62.781 38.75 71.125 1 47.5 1008 LYS B CA 1
ATOM 15696 C C . LYS B 1 1008 ? 63.375 38.125 72.375 1 47.5 1008 LYS B C 1
ATOM 15698 O O . LYS B 1 1008 ? 63.906 38.844 73.25 1 47.5 1008 LYS B O 1
ATOM 15703 N N . PHE B 1 1009 ? 63.312 36.75 72.875 1 40.53 1009 PHE B N 1
ATOM 15704 C CA . PHE B 1 1009 ? 63.688 36.5 74.25 1 40.53 1009 PHE B CA 1
ATOM 15705 C C . PHE B 1 1009 ? 65.188 36.094 74.312 1 40.53 1009 PHE B C 1
ATOM 15707 O O . PHE B 1 1009 ? 65.562 35.281 75.188 1 40.53 1009 PHE B O 1
ATOM 15714 N N . VAL B 1 1010 ? 66.062 36.062 73.375 1 37.53 1010 VAL B N 1
ATOM 15715 C CA . VAL B 1 1010 ? 67.438 35.531 73.688 1 37.53 1010 VAL B CA 1
ATOM 15716 C C . VAL B 1 1010 ? 68.188 36.562 74.5 1 37.53 1010 VAL B C 1
ATOM 15718 O O . VAL B 1 1010 ? 68.438 37.688 74.062 1 37.53 1010 VAL B O 1
ATOM 15721 N N . PRO B 1 1011 ? 68.062 36.531 76 1 35.03 1011 PRO B N 1
ATOM 15722 C CA . PRO B 1 1011 ? 68.875 37.344 76.938 1 35.03 1011 PRO B CA 1
ATOM 15723 C C . PRO B 1 1011 ? 70.375 37.125 76.812 1 35.03 1011 PRO B C 1
ATOM 15725 O O . PRO B 1 1011 ? 70.812 36.094 76.375 1 35.03 1011 PRO B O 1
ATOM 15728 N N . ILE B 1 1012 ? 71.25 38.25 77.062 1 29.52 1012 ILE B N 1
ATOM 15729 C CA . ILE B 1 1012 ? 72.625 38.625 77.125 1 29.52 1012 ILE B CA 1
ATOM 15730 C C . ILE B 1 1012 ? 73.375 37.969 78.312 1 29.52 1012 ILE B C 1
ATOM 15732 O O . ILE B 1 1012 ? 73.188 38.438 79.438 1 29.52 1012 ILE B O 1
ATOM 15736 N N . LEU B 1 1013 ? 73.188 36.75 78.812 1 31.72 1013 LEU B N 1
ATOM 15737 C CA . LEU B 1 1013 ? 73.938 36.281 80 1 31.72 1013 LEU B CA 1
ATOM 15738 C C . LEU B 1 1013 ? 75.438 36.188 79.688 1 31.72 1013 LEU B C 1
ATOM 15740 O O . LEU B 1 1013 ? 75.938 35.219 79.125 1 31.72 1013 LEU B O 1
ATOM 15744 N N . LEU B 1 1014 ? 76.062 37.219 79.062 1 24.58 1014 LEU B N 1
ATOM 15745 C CA . LEU B 1 1014 ? 77.5 37.094 78.688 1 24.58 1014 LEU B CA 1
ATOM 15746 C C . LEU B 1 1014 ? 78.375 36.969 79.938 1 24.58 1014 LEU B C 1
ATOM 15748 O O . LEU B 1 1014 ? 79.188 36.062 80.062 1 24.58 1014 LEU B O 1
ATOM 15752 N N . PHE B 1 1015 ? 79.188 38.031 80.438 1 25.53 1015 PHE B N 1
ATOM 15753 C CA . PHE B 1 1015 ? 80.625 38.188 80.562 1 25.53 1015 PHE B CA 1
ATOM 15754 C C . PHE B 1 1015 ? 81.062 37.969 82 1 25.53 1015 PHE B C 1
ATOM 15756 O O . PHE B 1 1015 ? 82.25 38.188 82.312 1 25.53 1015 PHE B O 1
ATOM 15763 N N . LYS B 1 1016 ? 80.438 37.812 83.188 1 28.11 1016 LYS B N 1
ATOM 15764 C CA . LYS B 1 1016 ? 81.312 38.125 84.312 1 28.11 1016 LYS B CA 1
ATOM 15765 C C . LYS B 1 1016 ? 82.375 37.062 84.5 1 28.11 1016 LYS B C 1
ATOM 15767 O O . LYS B 1 1016 ? 82.062 35.875 84.625 1 28.11 1016 LYS B O 1
ATOM 15772 N N . LYS B 1 1017 ? 83.75 37.438 84.062 1 26.64 1017 LYS B N 1
ATOM 15773 C CA . LYS B 1 1017 ? 85.062 36.906 84.25 1 26.64 1017 LYS B CA 1
ATOM 15774 C C . LYS B 1 1017 ? 85.438 36.844 85.75 1 26.64 1017 LYS B C 1
ATOM 15776 O O . LYS B 1 1017 ? 85.188 37.781 86.5 1 26.64 1017 LYS B O 1
ATOM 15781 N N . ARG B 1 1018 ? 85.625 35.688 86.312 1 27.77 1018 ARG B N 1
ATOM 15782 C CA . ARG B 1 1018 ? 86.375 35.406 87.562 1 27.77 1018 ARG B CA 1
ATOM 15783 C C . ARG B 1 1018 ? 87.812 36.031 87.5 1 27.77 1018 ARG B C 1
ATOM 15785 O O . ARG B 1 1018 ? 88.375 36.094 86.375 1 27.77 1018 ARG B O 1
ATOM 15792 N N . THR B 1 1019 ? 88.375 36.938 88.5 1 27.44 1019 THR B N 1
ATOM 15793 C CA . THR B 1 1019 ? 89.625 37.062 89.25 1 27.44 1019 THR B CA 1
ATOM 15794 C C . THR B 1 1019 ? 90.125 35.719 89.625 1 27.44 1019 THR B C 1
ATOM 15796 O O . THR B 1 1019 ? 91.375 35.469 89.562 1 27.44 1019 THR B O 1
ATOM 15799 N N . CYS B 1 1020 ? 90.062 34.656 90.5 1 23.91 1020 CYS B N 1
ATOM 15800 C CA . CYS B 1 1020 ? 91.375 34 90.75 1 23.91 1020 CYS B CA 1
ATOM 15801 C C . CYS B 1 1020 ? 91.812 33.25 89.562 1 23.91 1020 CYS B C 1
ATOM 15803 O O . CYS B 1 1020 ? 91.062 32.625 88.812 1 23.91 1020 CYS B O 1
#

Solvent-accessible surface area (backbone atoms only — not comparable to full-atom values): 114388 Å² total; per-residue (Å²): 130,84,76,76,80,79,74,82,87,78,84,72,81,76,76,75,77,70,81,89,81,88,82,86,80,82,78,81,76,84,75,74,88,80,74,87,84,82,81,82,87,82,82,83,77,70,82,77,78,70,80,81,79,81,80,78,92,73,87,83,83,54,39,60,65,54,53,36,71,71,34,87,51,23,51,56,49,48,49,48,37,56,72,46,67,38,56,69,60,62,69,69,38,71,43,18,22,35,53,38,37,28,42,66,14,50,52,51,51,64,67,66,51,67,81,80,54,76,77,47,51,76,68,76,66,79,84,62,54,76,69,68,67,70,48,84,74,69,60,44,57,46,42,31,36,46,34,52,28,56,30,25,30,76,38,61,82,59,77,86,72,52,36,66,84,48,52,38,75,43,49,19,62,21,56,45,78,37,97,86,37,96,42,24,12,39,56,66,39,40,47,69,41,22,28,30,26,57,93,86,40,42,24,40,55,21,42,60,85,53,49,72,52,40,63,52,65,64,78,85,65,51,42,81,33,78,29,22,35,41,37,62,25,73,44,72,72,73,73,54,52,32,55,33,53,46,39,72,65,40,75,54,24,46,56,59,47,60,30,42,48,68,70,58,44,62,53,41,55,74,45,51,18,28,26,33,49,41,45,33,52,73,21,57,66,78,49,51,73,56,57,50,41,22,30,56,31,85,84,18,32,66,46,33,50,52,49,51,27,54,35,22,28,48,61,36,76,71,84,58,18,43,69,44,62,66,56,49,50,47,56,52,65,69,40,85,57,98,58,70,43,71,43,51,19,67,70,65,49,74,43,40,37,41,69,49,69,70,86,69,87,72,83,67,85,54,52,53,20,52,71,83,37,58,56,75,43,59,47,42,67,26,44,19,30,35,34,28,36,25,61,53,68,78,72,54,92,71,84,47,72,77,64,78,43,56,50,50,48,34,42,34,65,47,15,47,57,51,51,50,50,31,52,75,54,71,40,32,68,75,71,26,59,57,72,55,90,84,47,78,38,27,24,37,54,41,27,31,40,67,28,49,51,49,48,47,68,72,55,57,60,85,71,56,85,80,34,57,66,52,46,42,48,35,53,28,51,33,31,30,62,37,65,71,53,78,88,74,60,49,61,71,38,69,41,45,24,63,23,57,21,32,90,54,92,81,55,92,47,47,36,68,40,47,29,41,54,30,73,44,78,77,63,72,66,74,68,78,68,77,73,76,69,77,82,76,62,52,74,25,43,17,47,65,45,22,30,52,50,67,91,70,69,51,76,52,93,54,34,28,39,39,41,25,59,36,77,56,75,65,54,51,48,62,66,60,56,41,61,63,38,77,53,28,17,43,52,52,26,51,38,54,74,71,66,42,58,67,60,64,66,67,41,51,35,22,19,36,52,43,30,31,40,66,18,51,58,53,35,35,22,51,43,39,26,37,64,34,81,89,27,43,68,57,38,51,45,35,58,29,46,31,25,29,67,48,60,66,53,74,88,75,59,52,72,79,43,76,44,78,42,56,21,69,55,68,53,58,40,35,41,32,27,76,48,93,51,50,71,27,30,36,36,42,65,59,57,59,96,83,39,48,55,51,50,60,76,66,69,26,38,36,68,50,74,63,80,38,68,26,38,26,33,26,44,47,38,26,62,38,68,68,61,49,75,84,61,75,41,42,45,56,50,34,36,59,28,54,54,15,63,57,53,56,49,51,35,50,74,57,72,45,50,67,72,50,47,78,70,71,63,83,71,69,70,76,71,77,68,83,80,83,84,84,74,70,74,77,66,80,76,75,68,81,65,33,40,31,33,54,40,30,24,21,59,22,50,17,59,45,67,57,46,68,30,71,75,33,69,67,54,34,38,46,40,54,26,46,28,31,29,71,42,60,48,64,78,63,56,57,80,60,76,75,75,79,72,69,56,54,69,44,41,43,60,66,83,47,78,69,42,72,48,55,10,46,20,7,46,91,64,72,25,91,32,89,46,17,31,35,29,31,39,68,53,71,81,66,66,67,74,48,46,76,62,40,68,75,60,60,80,73,80,77,78,76,88,77,78,84,80,72,82,69,81,49,86,65,68,74,68,48,40,30,39,29,38,51,86,59,74,82,66,56,72,86,79,61,57,45,46,33,25,44,54,77,46,33,14,40,23,46,39,41,82,37,74,32,86,85,77,66,38,77,32,65,38,38,21,13,35,38,31,24,64,26,45,56,54,73,68,73,81,48,66,56,70,67,44,34,60,52,48,50,47,49,46,50,50,49,49,49,49,52,50,51,49,50,52,51,51,55,55,59,64,63,66,73,69,80,80,83,85,68,86,79,79,77,86,120,137,90,83,85,83,78,86,77,91,72,84,71,88,76,79,84,76,89,76,89,79,89,81,89,79,90,82,83,58,73,46,69,63,75,81,90,79,84,82,80,80,77,84,82,83,80,80,80,78,77,76,73,75,80,79,80,91,76,89,83,84,53,41,61,66,53,51,35,72,72,33,87,51,23,51,57,50,48,50,52,37,57,72,46,66,38,56,69,60,63,68,67,37,69,43,18,21,36,55,37,35,26,42,66,15,50,51,50,51,63,66,68,49,66,81,79,56,76,77,46,52,75,68,75,66,78,83,62,54,76,69,67,68,69,48,81,72,66,59,44,56,45,41,31,38,47,35,52,27,55,32,25,32,75,40,62,81,58,80,86,74,52,35,66,84,48,51,39,72,44,50,18,63,20,56,46,77,36,96,86,38,89,24,24,12,40,50,62,38,38,48,70,41,21,28,30,24,56,94,85,41,42,24,41,54,22,44,59,84,54,47,71,51,41,63,52,66,64,78,84,66,50,42,80,33,78,29,23,36,40,38,61,24,74,44,70,73,75,74,54,54,34,56,34,52,46,41,73,64,40,74,53,26,47,56,60,46,61,30,42,48,69,71,58,43,61,55,41,56,76,43,52,18,29,26,32,51,42,46,33,51,71,21,58,65,77,50,51,72,57,57,52,42,22,29,56,32,84,84,19,33,66,45,34,48,50,52,49,28,54,33,22,28,50,60,35,76,16,50,58,18,42,69,42,61,68,56,49,50,47,56,53,66,69,41,86,58,97,58,71,44,71,43,50,19,68,72,63,50,74,44,41,36,41,67,49,68,71,85,68,87,71,85,67,84,52,53,52,19,52,72,82,36,60,56,75,42,59,46,42,65,26,46,19,30,36,36,29,35,26,61,54,67,77,71,53,92,70,84,47,73,76,64,77,44,55,50,50,48,35,42,34,66,48,15,47,57,51,50,50,51,31,51,75,54,71,40,33,67,76,71,28,59,57,72,56,90,84,47,78,37,25,22,36,55,41,26,32,39,66,28,48,51,50,48,46,69,72,55,58,59,87,70,55,86,79,34,58,65,51,47,42,48,36,53,28,50,32,30,29,63,37,64,72,55,80,87,75,60,48,61,71,37,69,42,46,23,64,23,58,21,34,88,56,91,82,59,91,47,47,36,69,41,46,29,40,54,31,72,43,77,76,60,74,67,74,67,78,69,74,71,76,68,76,82,78,62,54,74,25,43,17,45,65,46,22,30,51,50,66,90,70,68,50,75,52,93,54,33,29,38,37,40,25,60,36,78,56,75,67,54,50,48,62,68,59,56,42,60,64,36,77,54,28,17,44,52,51,26,52,39,56,73,71,66,41,57,66,60,64,66,66,40,51,34,23,19,34,52,44,31,30,42,66,20,51,58,51,35,36,21,50,43,39,25,37,66,34,82,89,27,44,67,56,37,51,44,35,57,29,47,31,25,30,68,47,62,66,54,75,85,76,58,52,71,79,42,76,43,78,42,56,22,70,55,69,52,58,38,34,42,31,27,76,48,94,51,49,73,27,31,36,35,41,65,58,57,59,96,83,39,48,55,51,51,60,76,65,69,26,38,35,69,50,72,62,80,39,64,26,38,26,32,26,45,46,38,24,63,39,70,68,63,49,75,84,60,76,43,42,44,56,51,35,35,60,28,55,55,15,63,57,53,54,49,51,34,50,75,56,73,45,50,68,72,50,46,77,69,70,64,80,73,70,70,76,72,78,76,76,86,80,84,85,75,71,77,76,66,82,76,76,66,81,66,32,39,31,31,54,41,30,26,21,60,24,50,16,59,46,68,57,45,69,30,72,78,32,68,68,54,34,38,46,39,55,27,46,28,32,28,71,40,60,49,64,79,65,57,56,81,61,78,75,76,80,74,69,57,53,68,44,42,44,60,67,82,48,79,70,43,72,48,55,11,46,20,7,48,91,64,71,24,92,32,90,46,17,32,35,30,30,38,69,54,70,82,66,66,65,74,50,44,75,62,38,68,73,58,61,80,73,81,79,79,75,89,76,77,83,83,70,83,71,80,47,87,64,69,73,68,48,40,30,38,28,38,49,88,59,75,84,67,56,72,85,79,60,56,45,47,32,24,44,53,77,47,34,16,40,23,46,38,41,83,38,74,31,84,84,77,66,38,76,33,65,40,38,20,13,36,38,31,24,64,26,46,56,52,74,69,74,80,50,68,54,72,66,43,35,61,52,48,52,46,49,48,49,51,49,50,50,49,52,49,51,48,51,51,50,51,54,56,61,64,62,69,71,70,82,78,85,85,75,71,94,74,85,77,134

Secondary structure (DSSP, 8-state):
---------------------------------------------------------------HHHHHHH-SS-HHHHHHHHHTT-HHHHHT-SSEEEEEE-HHHHHHHHHHS-TTSPSPTT---TTS-TTTTSSS-THHHHHHHHHHHHTEESS---GGG--SSSPEEEEBS-----SS-TTTTTTTPPPEEEEEEETTEEEES--TTS---EEPPPGGG-EEETTEEEEEESSPPPPPPPHHHHHHH-GGGHHHHHHS-HHHHHHGGG--SEEEEEEPGGGGGGS-HHHHHHHHSGGGHHHHHHHHHHSEEESBTTTTBS--HHHHHHHHHS-SS-PPEEEEBTTS-EEEEEEE--SSSS----EEEETTEE-SEEEEEETTEEEEEESS----SSS-TT---HHHHHHHTT-HHHHHHHHHTT-HHHHTS---TTSPPEEEEEE-HHHHHHHHHHH-GGGSTTHHHHHHHHHHTTEEES---GGG--TT-EEEEEEESSS-TT---EEEEEEEEEEE-TT--------------EEEEEETTEEBPSSSPEEETTEEEEEESS--PPP--HHHHHHTSGGGHHHHHHHHHTT-HHHHHH--SEEEEEE-HHHHHTTTHHHHHHTSGGGHHHHHHHHHHTEESS---GGGPPBT-EEEEEBSSS-EEEEEE-SSSGGGEEEE--EETTEETT--SS-EEB--SS-EEETTEEEEEESS----TT----HHHHHHHTT-HHHHHHHHHTT-GGGT----------------S------S-----EEEEEEE-HHHHTTS-HHHHHH-HHHHHHHHHTTEEEE-THHHH---S-TT-PPPTT-SS---TT-EEE-TTBGGGT-SBTT-EEEEEE----THHHHHHHTTTTTS--------------------EEEEETT-TT---SS--SSEEEEEEEEEPPPEEEE-TTT--EEEE--EEEEESS--PPP---HHHHHHHHHHHHHHHHHHHHHHHHHHHHHHHHGGG-----------/---------------------------------------------------------------HHHHHHH-SS-HHHHHHHHHTT-HHHHHH-SSEEEEEE-HHHHHHHHHHS-TTSPSPTT---TTS-TTSSSSS-THHHHHHHHHHHHTEESS---GGG--SSSPEEEEBS-----SS-TTTTTTTPPPEEEEEEETTEEEES--TTS---EEPPPGGG-EEETTEEEEEESSPPPPPPPHHHHHHH-GGGHHHHHHS-HHHHHHGGG--SEEEEEEPGGGGGGS-HHHHHHHHSGGGHHHHHHHHHHSEEESBTTTTBS--HHHHHHHHHS-SS-PPEEEEBTTS-EEEEEEE--SSSS----EEEETTEE-SEEEEEETTEEEEEESS----SSS-TT---HHHHHHHTT-HHHHHHHHHTT-HHHHTS---TTSPPEEEEEE-HHHHHHHHHHH-GGGSTTHHHHHHHHHHTTEEES---GGG--TT-EEEEEEESSS-SS---EEEEEEEEEEE-TT--------------EEEEEETTEEBPSSSPEEETTEEEEEESS--PPP--HHHHHHTSGGGHHHHHHHHHTT-HHHHHH--SEEEEEE-HHHHHTTTHHHHHHTSGGGHHHHHHHHHHTEESS---GGGPPBT-EEEEEBSSS-EEEEEE-SSSGGGEEEE--EETTEETT--SS-EEB--SS-EEETTEEEEEESS----TT----HHHHHHHTT-HHHHHHHHHTT-GGGT----------------S------S-----EEEEEEE-HHHHTTS-HHHHHH-HHHHHHHHHTTEEEE-THHHH---S-TT-PPPTT-SS---TT-EEE-TTBGGGT-SBTT-EEEEEE----THHHHHHHTTTTTS--------------------EEEEETT-TT---SS--SSEEEEEEEEEPPPEEEE-TTT--EEEE--EEEEESS--PPP---HHHHHHHHHHHHHHHHHHHHHHHHHHHHHHHHGGG-----------

Sequence (2040 aa):
MSDRLFYPRRVVVYSSSININLIIIITIIIITITINSVSTSHHSFNQLILSSIKSQPSTQSVSLIDILSNSTQHTKLLLLIQRSRLIPTINLLKNSTLLAPTDDAIDRYLGNLPPTLDPSPLSINPELDDSLIYRSDDNLMSHSRQTILYHLLNLSLSLSSISSTVPQPFETLLHPPSENSDSGLLAGHGQRINFINLNGQIHAGVNGSGLGGVQLPSGDRFLWADNGLLIPIDDVLTPPPSVAQIIRTDPRLSIYRSILPDKFIGSLHSMPHLTLFSPDNQAWGSLGPIEMEYLRSSYGAEDSIKLFQKFTSQNVLGEHQIGYLDRLQDALRNRTEPTDLLLSTIDGQPIQIRLDQGSGPGGGSGKLLVNGSEILQSDILASNGVLHIVPKLLLPPDGNPISMNAEKYLVALNCSKFVSLFRSANLSTTYLTNSSSQSPSLTILAPNDEAVGHFEKTFNLFSSNDSAESLKRLLSYHVIRGKYLIDSLDDGMLLSTELLLGDGSNSELRQRMPVSVSSSDSTSSPSFQWSSSGKNQSLIVGFGGANFLGVKPVEIGNTVIYIVSQMIEPPSDLLRVALSDIRLSTCVASIFSVKLEEEFKSLSAITFLVPTNDAFAELGLIMDYLLLERSREDLIKVLRYHTLTEPIYLGDLKIGHNKRYPTLEGGEIYIDKLGTGPRNVTIHGPTLTGVPLNGETRDSEVVNEKDLLVENGSIEIIDQVELPTDVEITVKKLILGAKASTMLELIETSNLSWVLNSDLKDGRFENSTHDNSRNYQSSSRGFQRSFSILCPTDEAFTKINLTYYLEDRIRLQELVLQHIIPTDPSSFDQNDGNQDEVVEPFRPLYIGDGKVYSTLLSSAEGGPSGYGEVSFRPIEPSSASRKSLKIFKSNGNKGDDDNGGGDDFGSRKKPKWMIGIKGARGSYKDGSRHYSSRIINYGRASPRLILGLQSGRIITIGGGILSLDSVLEPYKPNAWNIWGRYLVGCGFLFLLILLAGAAGYKIYSRRKFVPILLFKKRTCMSDRLFYPRRVVVYSSSININLIIIITIIIITITINSVSTSHHSFNQLILSSIKSQPSTQSVSLIDILSNSTQHTKLLLLIQRSRLIPTINLLKNSTLLAPTDDAIDRYLGNLPPTLDPSPLSINPELDDSLIYRSDDNLMSHSRQTILYHLLNLSLSLSSISSTVPQPFETLLHPPSENSDSGLLAGHGQRINFINLNGQIHAGVNGSGLGGVQLPSGDRFLWADNGLLIPIDDVLTPPPSVAQIIRTDPRLSIYRSILPDKFIGSLHSMPHLTLFSPDNQAWGSLGPIEMEYLRSSYGAEDSIKLFQKFTSQNVLGEHQIGYLDRLQDALRNRTEPTDLLLSTIDGQPIQIRLDQGSGPGGGSGKLLVNGSEILQSDILASNGVLHIVPKLLLPPDGNPISMNAEKYLVALNCSKFVSLFRSANLSTTYLTNSSSQSPSLTILAPNDEAVGHFEKTFNLFSSNDSAESLKRLLSYHVIRGKYLIDSLDDGMLLSTELLLGDGSNSELRQRMPVSVSSSDSTSSPSFQWSSSGKNQSLIVGFGGANFLGVKPVEIGNTVIYIVSQMIEPPSDLLRVALSDIRLSTCVASIFSVKLEEEFKSLSAITFLVPTNDAFAELGLIMDYLLLERSREDLIKVLRYHTLTEPIYLGDLKIGHNKRYPTLEGGEIYIDKLGTGPRNVTIHGPTLTGVPLNGETRDSEVVNEKDLLVENGSIEIIDQVELPTDVEITVKKLILGAKASTMLELIETSNLSWVLNSDLKDGRFENSTHDNSRNYQSSSRGFQRSFSILCPTDEAFTKINLTYYLEDRIRLQELVLQHIIPTDPSSFDQNDGNQDEVVEPFRPLYIGDGKVYSTLLSSAEGGPSGYGEVSFRPIEPSSASRKSLKIFKSNGNKGDDDNGGGDDFGSRKKPKWMIGIKGARGSYKDGSRHYSSRIINYGRASPRLILGLQSGRIITIGGGILSLDSVLEPYKPNAWNIWGRYLVGCGFLFLLILLAGAAGYKIYSRRKFVPILLFKKRTC